Protein 2CRQ (pdb70)

CATH classification: 3.30.110.10

Foldseek 3Di:
DDDDDDDDDDDPADAEEEEDELVCDLVRVVVVLVVVLVQLVVFHKYKYKYAYDPVGVDDLVSSQVSVVSSCVVVVQFKDFDARFAAPPNRRMTITIIHGDPPVPHDDDDDDD

Radius of gyration: 15.69 Å; Cα contacts (8 Å, |Δi|>4): 147; chains: 1; bounding box: 50×26×25 Å

Secondary structure (DSSP, 8-state):
------------S-EEEEEEETT--HHHHHHHHHHHHHHHHTT-EEEEEEE--TT-S--HHHHHHHHHHHHTTSTTT-EEEEEEEEEGGGTEEEEEEE--SSS---SSS---

Solvent-accessible surface area: 8355 Å² total; per-residue (Å²): 137,122,123,82,112,128,42,142,172,104,28,95,143,91,90,66,121,26,93,16,44,13,118,30,37,124,172,87,5,83,83,67,5,125,91,0,48,96,48,0,87,115,111,24,90,0,61,0,20,0,102,70,175,194,129,29,167,99,77,83,135,54,12,85,87,15,1,63,66,0,29,131,65,0,75,63,24,1,44,4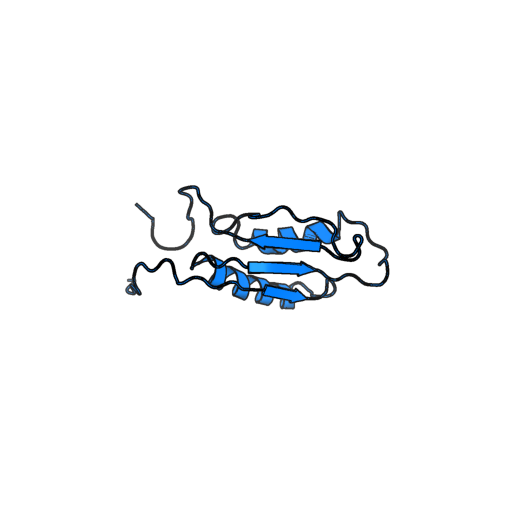0,37,52,187,33,98,60,36,203,84,19,71,5,6,42,0,17,0,112,40,32,107,148,178,96,92,176,84,68,123,120,76,122

Nearest PDB structures (foldseek):
  2crq-assembly1_A  TM=8.290E-01  e=6.071E-18  Mus musculus
  7po1-assembly1_8  TM=8.973E-01  e=2.754E-13  Homo sapiens
  6nf8-assembly1_z  TM=8.568E-01  e=4.226E-12  Homo sapiens
  5lmr-assembly1_X  TM=8.360E-01  e=3.839E-06  Thermus thermophilus HB8
  2m71-assembly1_A  TM=8.331E-01  e=3.235E-05  Campylobacter jejuni

InterPro domains:
  IPR001288 Translation initiation factor 3 [PTHR10938] (18-269)
  IPR001288 Translation initiation factor 3 [TIGR00168] (77-234)
  IPR019814 Translation initiation factor 3, N-terminal [PF05198] (76-143)
  IPR019815 Translation initiation factor 3, C-terminal [PF00707] (155-234)
  IPR036787 Translation initiation factor 3 (IF-3), N-terminal domain superfamily [G3DSA:3.10.20.80] (74-149)
  IPR036787 Translation initiation factor 3 (IF-3), N-terminal domain superfamily [SSF54364] (76-145)
  IPR036788 Translation initiation factor 3 (IF-3), C-terminal domain superfamily [G3DSA:3.30.110.10] (154-239)
  IPR036788 Translation initiation factor 3 (IF-3), C-terminal domain superfamily [SSF55200] (153-237)

Sequence (112 aa):
GSSGSSGPKTGPTMTKELVFSSNIGQHDLDTKSKQIQQWIEKKYHVQVTIKRRKDAEQSEEETEEIFNQILQTMPDIATFSSRPKAIRGGTASMCVFRHLSKKEEKSGPSSGGSSGSSGPKTGPTMTKELVFSSNIGQHDLDTKSKQIQQWIEKKYHVQVTIKRRKDAEQSEEETEEIFNQILQTMPDIATFSSRPKAIRGGTASMCVFRHLSKKEEKSGPSSGGSSGSSGPKTGPTMTKELVFSSNIGQHDLDTKSKQIQQWIEKKYHVQVTIKRRKDAEQSEEETEEIFNQILQTMPDIATFSSRPKAIRGGTASMCVFRHLSKKEEKSGPSSGGSSGSSGPKTGPTMTKELVFSSNIGQHDLDTKSKQIQQWIEKKYHVQVTIKRRKDAEQSEEETEEIFNQILQTMPDIATFSSRPKAIRGGTASMCVFRHLSKKEEKSGPSSGGSSGSSGPKTGPTMTKELVFSSNIGQHDLDTKSKQIQQWIEKKYHVQVTIKRRKDAEQSEEETEEIFNQILQTMPDIATFSSRPKAIRGGTASMCVFRHLSKKEEKSGPSSGGSSGSSGPKTGPTMTKELVFSSNIGQHDLDTKSKQIQQWIEKKYHVQVTIKRRKDAEQSEEETEEIFNQILQTMPDIATFSSRPKAIRGGTASMCVFRHLSKKEEKSGPSSGGSSGSSGPKTGPTMTKELVFSSNIGQHDLDTKSKQIQQWIEKKYHVQVTIKRRKDAEQSEEETEEIFNQILQTMPDIATFSSRPKAIRGGTASMCVFRHLSKKEEKSGPSSGGSSGSSGPKTGPTMTKELVFSSNIGQHDLDTKSKQIQQWIEKKYHVQVTIKRRKDAEQSEEETEEIFNQILQTMPDIATFSSRPKAIRGGTASMCVFRHLSKKEEKSGPSSGGSSGSSGPKTGPTMTKELVFSSNIGQHDLDTKSKQIQQWIEKKYHVQVTIKRRKDAEQSEEETEEIFNQILQTMPDIATFSSRPKAIRGGTASMCVFRHLSKKEEKSGPSSGGSSGSSGPKTGPTMTKELVFSSNIGQHDLDTKSKQIQQWIEKKYHVQVTIKRRKDAEQSEEETEEIFNQILQTMPDIATFSSRPKAIRGGTASMCVFRHLSKKEEKSGPSSGGSSGSSGPKTGPTMTKELVFSSNIGQHDLDTKSKQIQQWIEKKYHVQVTIKRRKDAEQSEEETEEIFNQILQTMPDIATFSSRPKAIRGGTASMCVFRHLSKKEEKSGPSSGGSSGSSGPKTGPTMTKELVFSSNIGQHDLDTKSKQIQQWIEKKYHVQVTIKRRKDAEQSEEETEEIFNQILQTMPDIATFSSRPKAIRGGTASMCVFRHLSKKEEKSGPSSGGSSGSSGPKTGPTMTKELVFSSNIGQHDLDTKSKQIQQWIEKKYHVQVTIKRRKDAEQSEEETEEIFNQILQTMPDIATFSSRPKAIRGGTASMCVFRHLSKKEEKSGPSSGGSSGSSGPKTGPTMTKELVFSSNIGQHDLDTKSKQIQQWIEKKYHVQVTIKRRKDAEQSEEETEEIFNQILQTMPDIATFSSRPKAIRGGTASMCVFRHLSKKEEKSGPSSGGSSGSSGPKTGPTMTKELVFSSNIGQHDLDTKSKQIQQWIEKKYHVQVTIKRRKDAEQSEEETEEIFNQILQTMPDIATFSSRPKAIRGGTASMCVFRHLSKKEEKSGPSSGGSSGSSGPKTGPTMTKELVFSSNIGQHDLDTKSKQIQQWIEKKYHVQVTIKRRKDAEQSEEETEEIFNQILQTMPDIATFSSRPKAIRGGTASMCVFRHLSKKEEKSGPSSGGSSGSSGPKTGPTMTKELVFSSNIGQHDLDTKSKQIQQWIEKKYHVQVTIKRRKDAEQSEEETEEIFNQILQTMPDIATFSSRPKAIRGGTASMCVFRHLSKKEEKSGPSSGGSSGSSGPKTGPTMTKELVFSSNIGQHDLDTKSKQIQQWIEKKYHVQVTIKRRKDAEQSEEETEEIFNQILQTMPDIATFSSRPKAIRGGTASMCVFRHLSKKEEKSGPSSGGSSGSSGPKTGPTMTKELVFSSNIGQHDLDTKSKQIQQWIEKKYHVQVTIKRRKDAEQSEEETEEIFNQILQTMPDIATFSSRPKAIRGGTASMCVFRHLSKKEEKSGPSSGGSSGSSGPKTGPTMTKELVFSSNIGQHDLDTKSKQIQQWIEKKYHVQVTIKRRKDAEQSEEETEEIFNQILQTMPDIATFSSRPKAIRGGTASMCVFRHLSKKEEKSGPSSG

Structure (mmCIF, N/CA/C/O backbone):
data_2CRQ
#
_entry.id   2CRQ
#
loop_
_atom_site.group_PDB
_atom_site.id
_atom_site.type_symbol
_atom_site.label_atom_id
_atom_site.label_alt_id
_atom_site.label_comp_id
_atom_site.label_asym_id
_atom_site.label_entity_id
_atom_site.label_seq_id
_atom_site.pdbx_PDB_ins_code
_atom_site.Cartn_x
_atom_site.Cartn_y
_atom_site.Cartn_z
_atom_site.occupancy
_atom_site.B_iso_or_equiv
_atom_site.auth_seq_id
_atom_site.auth_comp_id
_atom_site.auth_asym_id
_atom_site.auth_atom_id
_atom_site.pdbx_PDB_model_num
ATOM 1 N N . GLY A 1 1 ? -27.622 -14.568 -10.289 1.00 0.00 1 GLY A N 1
ATOM 2 C CA . GLY A 1 1 ? -28.381 -13.587 -9.536 1.00 0.00 1 GLY A CA 1
ATOM 3 C C . GLY A 1 1 ? -27.586 -12.995 -8.389 1.00 0.00 1 GLY A C 1
ATOM 4 O O . GLY A 1 1 ? -26.844 -13.703 -7.709 1.00 0.00 1 GLY A O 1
ATOM 8 N N . SER A 1 2 ? -27.739 -11.692 -8.176 1.00 0.00 2 SER A N 1
ATOM 9 C CA . SER A 1 2 ? -27.025 -11.004 -7.107 1.00 0.00 2 SER A CA 1
ATOM 10 C C . SER A 1 2 ? -27.994 -10.235 -6.213 1.00 0.00 2 SER A C 1
ATOM 11 O O . SER A 1 2 ? -28.941 -9.615 -6.696 1.00 0.00 2 SER A O 1
ATOM 19 N N . SER A 1 3 ? -27.749 -10.281 -4.908 1.00 0.00 3 SER A N 1
ATOM 20 C CA . SER A 1 3 ? -28.601 -9.592 -3.945 1.00 0.00 3 SER A CA 1
ATOM 21 C C . SER A 1 3 ? -27.805 -9.189 -2.707 1.00 0.00 3 SER A C 1
ATOM 22 O O . SER A 1 3 ? -27.236 -10.034 -2.018 1.00 0.00 3 SER A O 1
ATOM 30 N N . GLY A 1 4 ? -27.771 -7.888 -2.432 1.00 0.00 4 GLY A N 1
ATOM 31 C CA . GLY A 1 4 ? -27.044 -7.393 -1.277 1.00 0.00 4 GLY A CA 1
ATOM 32 C C . GLY A 1 4 ? -26.827 -5.894 -1.328 1.00 0.00 4 GLY A C 1
ATOM 33 O O . GLY A 1 4 ? -26.045 -5.400 -2.139 1.00 0.00 4 GLY A O 1
ATOM 37 N N . SER A 1 5 ? -27.524 -5.168 -0.459 1.00 0.00 5 SER A N 1
ATOM 38 C CA . SER A 1 5 ? -27.408 -3.715 -0.412 1.00 0.00 5 SER A CA 1
ATOM 39 C C . SER A 1 5 ? -27.269 -3.228 1.028 1.00 0.00 5 SER A C 1
ATOM 40 O O . SER A 1 5 ? -28.263 -3.009 1.720 1.00 0.00 5 SER A O 1
ATOM 48 N N . SER A 1 6 ? -26.027 -3.060 1.472 1.00 0.00 6 SER A N 1
ATOM 49 C CA . SER A 1 6 ? -25.756 -2.603 2.829 1.00 0.00 6 SER A CA 1
ATOM 50 C C . SER A 1 6 ? -26.364 -1.225 3.070 1.00 0.00 6 SER A C 1
ATOM 51 O O . SER A 1 6 ? -27.149 -1.033 3.998 1.00 0.00 6 SER A O 1
ATOM 59 N N . GLY A 1 7 ? -25.994 -0.266 2.226 1.00 0.00 7 GLY A N 1
ATOM 60 C CA . GLY A 1 7 ? -26.511 1.083 2.362 1.00 0.00 7 GLY A CA 1
ATOM 61 C C . GLY A 1 7 ? -25.446 2.138 2.139 1.00 0.00 7 GLY A C 1
ATOM 62 O O . GLY A 1 7 ? -24.279 1.956 2.488 1.00 0.00 7 GLY A O 1
ATOM 66 N N . PRO A 1 8 ? -25.845 3.271 1.543 1.00 0.00 8 PRO A N 1
ATOM 67 C CA . PRO A 1 8 ? -24.930 4.381 1.260 1.00 0.00 8 PRO A CA 1
ATOM 68 C C . PRO A 1 8 ? -24.473 5.094 2.528 1.00 0.00 8 PRO A C 1
ATOM 69 O O . PRO A 1 8 ? -25.211 5.893 3.104 1.00 0.00 8 PRO A O 1
ATOM 80 N N . LYS A 1 9 ? -23.250 4.800 2.957 1.00 0.00 9 LYS A N 1
ATOM 81 C CA . LYS A 1 9 ? -22.693 5.414 4.157 1.00 0.00 9 LYS A CA 1
ATOM 82 C C . LYS A 1 9 ? -21.234 5.803 3.940 1.00 0.00 9 LYS A C 1
ATOM 83 O O . LYS A 1 9 ? -20.375 4.946 3.731 1.00 0.00 9 LYS A O 1
ATOM 102 N N . THR A 1 10 ? -20.959 7.103 3.994 1.00 0.00 10 THR A N 1
ATOM 103 C CA . THR A 1 10 ? -19.604 7.606 3.804 1.00 0.00 10 THR A CA 1
ATOM 104 C C . THR A 1 10 ? -18.702 7.207 4.966 1.00 0.00 10 THR A C 1
ATOM 105 O O . THR A 1 10 ? -17.488 7.080 4.808 1.00 0.00 10 THR A O 1
ATOM 116 N N . GLY A 1 11 ? -19.303 7.009 6.136 1.00 0.00 11 GLY A N 1
ATOM 117 C CA . GLY A 1 11 ? -18.538 6.626 7.308 1.00 0.00 11 GLY A CA 1
ATOM 118 C C . GLY A 1 11 ? -18.179 7.813 8.180 1.00 0.00 11 GLY A C 1
ATOM 119 O O . GLY A 1 11 ? -18.055 8.943 7.707 1.00 0.00 11 GLY A O 1
ATOM 123 N N . PRO A 1 12 ? -18.008 7.562 9.487 1.00 0.00 12 PRO A N 1
ATOM 124 C CA . PRO A 1 12 ? -17.661 8.606 10.455 1.00 0.00 12 PRO A CA 1
ATOM 125 C C . PRO A 1 12 ? -16.238 9.121 10.267 1.00 0.00 12 PRO A C 1
ATOM 126 O O . PRO A 1 12 ? -15.557 8.758 9.307 1.00 0.00 12 PRO A O 1
ATOM 137 N N . THR A 1 13 ? -15.793 9.967 11.190 1.00 0.00 13 THR A N 1
ATOM 138 C CA . THR A 1 13 ? -14.451 10.532 11.126 1.00 0.00 13 THR A CA 1
ATOM 139 C C . THR A 1 13 ? -13.440 9.627 11.821 1.00 0.00 13 THR A C 1
ATOM 140 O O . THR A 1 13 ? -13.183 9.771 13.016 1.00 0.00 13 THR A O 1
ATOM 151 N N . MET A 1 14 ? -12.868 8.696 11.065 1.00 0.00 14 MET A N 1
ATOM 152 C CA . MET A 1 14 ? -11.883 7.769 11.609 1.00 0.00 14 MET A CA 1
ATOM 153 C C . MET A 1 14 ? -10.698 7.616 10.661 1.00 0.00 14 MET A C 1
ATOM 154 O O . MET A 1 14 ? -10.835 7.779 9.448 1.00 0.00 14 MET A O 1
ATOM 168 N N . THR A 1 15 ? -9.534 7.302 11.221 1.00 0.00 15 THR A N 1
ATOM 169 C CA . THR A 1 15 ? -8.325 7.129 10.426 1.00 0.00 15 THR A CA 1
ATOM 170 C C . THR A 1 15 ? -7.629 5.815 10.762 1.00 0.00 15 THR A C 1
ATOM 171 O O . THR A 1 15 ? -7.586 5.402 11.921 1.00 0.00 15 THR A O 1
ATOM 182 N N . LYS A 1 16 ? -7.084 5.162 9.742 1.00 0.00 16 LYS A N 1
ATOM 183 C CA . LYS A 1 16 ? -6.387 3.895 9.928 1.00 0.00 16 LYS A CA 1
ATOM 184 C C . LYS A 1 16 ? -4.892 4.053 9.669 1.00 0.00 16 LYS A C 1
ATOM 185 O O . LYS A 1 16 ? -4.463 5.011 9.028 1.00 0.00 16 LYS A O 1
ATOM 204 N N . GLU A 1 17 ? -4.106 3.105 10.171 1.00 0.00 17 GLU A N 1
ATOM 205 C CA . GLU A 1 17 ? -2.659 3.140 9.992 1.00 0.00 17 GLU A CA 1
ATOM 206 C C . GLU A 1 17 ? -2.095 1.730 9.842 1.00 0.00 17 GLU A C 1
ATOM 207 O O . GLU A 1 17 ? -2.577 0.786 10.469 1.00 0.00 17 GLU A O 1
ATOM 219 N N . LEU A 1 18 ? -1.072 1.595 9.005 1.00 0.00 18 LEU A N 1
ATOM 220 C CA . LEU A 1 18 ? -0.441 0.301 8.771 1.00 0.00 18 LEU A CA 1
ATOM 221 C C . LEU A 1 18 ? 1.079 0.430 8.759 1.00 0.00 18 LEU A C 1
ATOM 222 O O . LEU A 1 18 ? 1.634 1.286 8.071 1.00 0.00 18 LEU A O 1
ATOM 238 N N . VAL A 1 19 ? 1.746 -0.428 9.524 1.00 0.00 19 VAL A N 1
ATOM 239 C CA . VAL A 1 19 ? 3.202 -0.413 9.599 1.00 0.00 19 VAL A CA 1
ATOM 240 C C . VAL A 1 19 ? 3.775 -1.818 9.448 1.00 0.00 19 VAL A C 1
ATOM 241 O O . VAL A 1 19 ? 3.326 -2.757 10.105 1.00 0.00 19 VAL A O 1
ATOM 254 N N . PHE A 1 20 ? 4.771 -1.954 8.578 1.00 0.00 20 PHE A N 1
ATOM 255 C CA . PHE A 1 20 ? 5.406 -3.245 8.340 1.00 0.00 20 PHE A CA 1
ATOM 256 C C . PHE A 1 20 ? 6.810 -3.063 7.770 1.00 0.00 20 PHE A C 1
ATOM 257 O O . PHE A 1 20 ? 7.216 -1.951 7.436 1.00 0.00 20 PHE A O 1
ATOM 274 N N . SER A 1 21 ? 7.546 -4.165 7.664 1.00 0.00 21 SER A N 1
ATOM 275 C CA . SER A 1 21 ? 8.906 -4.128 7.140 1.00 0.00 21 SER A CA 1
ATOM 276 C C . SER A 1 21 ? 8.927 -4.493 5.658 1.00 0.00 21 SER A C 1
ATOM 277 O O . SER A 1 21 ? 8.005 -5.132 5.152 1.00 0.00 21 SER A O 1
ATOM 285 N N . SER A 1 22 ? 9.986 -4.081 4.969 1.00 0.00 22 SER A N 1
ATOM 286 C CA . SER A 1 22 ? 10.127 -4.360 3.545 1.00 0.00 22 SER A CA 1
ATOM 287 C C . SER A 1 22 ? 10.311 -5.855 3.300 1.00 0.00 22 SER A C 1
ATOM 288 O O . SER A 1 22 ? 9.963 -6.368 2.238 1.00 0.00 22 SER A O 1
ATOM 296 N N . ASN A 1 23 ? 10.862 -6.547 4.292 1.00 0.00 23 ASN A N 1
ATOM 297 C CA . ASN A 1 23 ? 11.093 -7.983 4.185 1.00 0.00 23 ASN A CA 1
ATOM 298 C C . ASN A 1 23 ? 9.844 -8.700 3.681 1.00 0.00 23 ASN A C 1
ATOM 299 O O . ASN A 1 23 ? 9.934 -9.654 2.909 1.00 0.00 23 ASN A O 1
ATOM 310 N N . ILE A 1 24 ? 8.682 -8.232 4.123 1.00 0.00 24 ILE A N 1
ATOM 311 C CA . ILE A 1 24 ? 7.415 -8.827 3.715 1.00 0.00 24 ILE A CA 1
ATOM 312 C C . ILE A 1 24 ? 7.484 -9.336 2.279 1.00 0.00 24 ILE A C 1
ATOM 313 O O . ILE A 1 24 ? 7.945 -8.632 1.381 1.00 0.00 24 ILE A O 1
ATOM 329 N N . GLY A 1 25 ? 7.019 -10.564 2.069 1.00 0.00 25 GLY A N 1
ATOM 330 C CA . GLY A 1 25 ? 7.035 -11.146 0.740 1.00 0.00 25 GLY A CA 1
ATOM 331 C C . GLY A 1 25 ? 5.717 -10.969 0.014 1.00 0.00 25 GLY A C 1
ATOM 332 O O . GLY A 1 25 ? 4.814 -10.295 0.509 1.00 0.00 25 GLY A O 1
ATOM 336 N N . GLN A 1 26 ? 5.606 -11.575 -1.164 1.00 0.00 26 GLN A N 1
ATOM 337 C CA . GLN A 1 26 ? 4.388 -11.479 -1.960 1.00 0.00 26 GLN A CA 1
ATOM 338 C C . GLN A 1 26 ? 3.215 -12.141 -1.243 1.00 0.00 26 GLN A C 1
ATOM 339 O O . GLN A 1 26 ? 2.116 -11.588 -1.187 1.00 0.00 26 GLN A O 1
ATOM 353 N N . HIS A 1 27 ? 3.456 -13.328 -0.697 1.00 0.00 27 HIS A N 1
ATOM 354 C CA . HIS A 1 27 ? 2.420 -14.066 0.017 1.00 0.00 27 HIS A CA 1
ATOM 355 C C . HIS A 1 27 ? 1.834 -13.224 1.147 1.00 0.00 27 HIS A C 1
ATOM 356 O O . HIS A 1 27 ? 0.616 -13.107 1.279 1.00 0.00 27 HIS A O 1
ATOM 371 N N . ASP A 1 28 ? 2.709 -12.641 1.958 1.00 0.00 28 ASP A N 1
ATOM 372 C CA . ASP A 1 28 ? 2.279 -11.810 3.076 1.00 0.00 28 ASP A CA 1
ATOM 373 C C . ASP A 1 28 ? 1.679 -10.498 2.579 1.00 0.00 28 ASP A C 1
ATOM 374 O O . ASP A 1 28 ? 0.509 -10.205 2.828 1.00 0.00 28 ASP A O 1
ATOM 383 N N . LEU A 1 29 ? 2.487 -9.712 1.877 1.00 0.00 29 LEU A N 1
ATOM 384 C CA . LEU A 1 29 ? 2.036 -8.431 1.345 1.00 0.00 29 LEU A CA 1
ATOM 385 C C . LEU A 1 29 ? 0.638 -8.551 0.748 1.00 0.00 29 LEU A C 1
ATOM 386 O O . LEU A 1 29 ? -0.186 -7.647 0.885 1.00 0.00 29 LEU A O 1
ATOM 402 N N . ASP A 1 30 ? 0.378 -9.673 0.086 1.00 0.00 30 ASP A N 1
ATOM 403 C CA . ASP A 1 30 ? -0.922 -9.913 -0.530 1.00 0.00 30 ASP A CA 1
ATOM 404 C C . ASP A 1 30 ? -2.050 -9.659 0.465 1.00 0.00 30 ASP A C 1
ATOM 405 O O . ASP A 1 30 ? -3.070 -9.059 0.124 1.00 0.00 30 ASP A O 1
ATOM 414 N N . THR A 1 31 ? -1.861 -10.121 1.697 1.00 0.00 31 THR A N 1
ATOM 415 C CA . THR A 1 31 ? -2.863 -9.946 2.741 1.00 0.00 31 THR A CA 1
ATOM 416 C C . THR A 1 31 ? -2.928 -8.495 3.203 1.00 0.00 31 THR A C 1
ATOM 417 O O . THR A 1 31 ? -4.009 -7.918 3.321 1.00 0.00 31 THR A O 1
ATOM 428 N N . LYS A 1 32 ? -1.764 -7.908 3.462 1.00 0.00 32 LYS A N 1
ATOM 429 C CA . LYS A 1 32 ? -1.688 -6.523 3.910 1.00 0.00 32 LYS A CA 1
ATOM 430 C C . LYS A 1 32 ? -2.530 -5.616 3.018 1.00 0.00 32 LYS A C 1
ATOM 431 O O . LYS A 1 32 ? -3.293 -4.783 3.508 1.00 0.00 32 LYS A O 1
ATOM 450 N N . SER A 1 33 ? -2.388 -5.785 1.707 1.00 0.00 33 SER A N 1
ATOM 451 C CA . SER A 1 33 ? -3.134 -4.980 0.747 1.00 0.00 33 SER A CA 1
ATOM 452 C C . SER A 1 33 ? -4.636 -5.183 0.919 1.00 0.00 33 SER A C 1
ATOM 453 O O . SER A 1 33 ? -5.390 -4.224 1.082 1.00 0.00 33 SER A O 1
ATOM 461 N N . LYS A 1 34 ? -5.064 -6.440 0.881 1.00 0.00 34 LYS A N 1
ATOM 462 C CA . LYS A 1 34 ? -6.476 -6.773 1.033 1.00 0.00 34 LYS A CA 1
ATOM 463 C C . LYS A 1 34 ? -7.110 -5.954 2.152 1.00 0.00 34 LYS A C 1
ATOM 464 O O . LYS A 1 34 ? -8.185 -5.380 1.980 1.00 0.00 34 LYS A O 1
ATOM 483 N N . GLN A 1 35 ? -6.437 -5.905 3.298 1.00 0.00 35 GLN A N 1
ATOM 484 C CA . GLN A 1 35 ? -6.936 -5.155 4.444 1.00 0.00 35 GLN A CA 1
ATOM 485 C C . GLN A 1 35 ? -7.127 -3.683 4.092 1.00 0.00 35 GLN A C 1
ATOM 486 O O . GLN A 1 35 ? -8.195 -3.114 4.319 1.00 0.00 35 GLN A O 1
ATOM 500 N N . ILE A 1 36 ? -6.085 -3.074 3.536 1.00 0.00 36 ILE A N 1
ATOM 501 C CA . ILE A 1 36 ? -6.139 -1.669 3.151 1.00 0.00 36 ILE A CA 1
ATOM 502 C C . ILE A 1 36 ? -7.298 -1.404 2.196 1.00 0.00 36 ILE A C 1
ATOM 503 O O . ILE A 1 36 ? -8.071 -0.466 2.388 1.00 0.00 36 ILE A O 1
ATOM 519 N N . GLN A 1 37 ? -7.412 -2.239 1.168 1.00 0.00 37 GLN A N 1
ATOM 520 C CA . GLN A 1 37 ? -8.478 -2.095 0.183 1.00 0.00 37 GLN A CA 1
ATOM 521 C C . GLN A 1 37 ? -9.836 -1.963 0.865 1.00 0.00 37 GLN A C 1
ATOM 522 O O . GLN A 1 37 ? -10.563 -0.998 0.637 1.00 0.00 37 GLN A O 1
ATOM 536 N N . GLN A 1 38 ? -10.169 -2.940 1.703 1.00 0.00 38 GLN A N 1
ATOM 537 C CA . GLN A 1 38 ? -11.440 -2.933 2.417 1.00 0.00 38 GLN A CA 1
ATOM 538 C C . GLN A 1 38 ? -11.687 -1.579 3.074 1.00 0.00 38 GLN A C 1
ATOM 539 O O . GLN A 1 38 ? -12.811 -1.076 3.078 1.00 0.00 38 GLN A O 1
ATOM 553 N N . TRP A 1 39 ? -10.631 -0.994 3.627 1.00 0.00 39 TRP A N 1
ATOM 554 C CA . TRP A 1 39 ? -10.734 0.303 4.288 1.00 0.00 39 TRP A CA 1
ATOM 555 C C . TRP A 1 39 ? -11.066 1.400 3.283 1.00 0.00 39 TRP A C 1
ATOM 556 O O . TRP A 1 39 ? -12.095 2.068 3.396 1.00 0.00 39 TRP A O 1
ATOM 577 N N . ILE A 1 40 ? -10.190 1.582 2.301 1.00 0.00 40 ILE A N 1
ATOM 578 C CA . ILE A 1 40 ? -10.391 2.599 1.276 1.00 0.00 40 ILE A CA 1
ATOM 579 C C . ILE A 1 40 ? -11.844 2.633 0.814 1.00 0.00 40 ILE A C 1
ATOM 580 O O . ILE A 1 40 ? -12.394 3.700 0.545 1.00 0.00 40 ILE A O 1
ATOM 596 N N . GLU A 1 41 ? -12.460 1.458 0.727 1.00 0.00 41 GLU A N 1
ATOM 597 C CA . GLU A 1 41 ? -13.850 1.355 0.299 1.00 0.00 41 GLU A CA 1
ATOM 598 C C . GLU A 1 41 ? -14.715 2.395 1.005 1.00 0.00 41 GLU A C 1
ATOM 599 O O . GLU A 1 41 ? -15.449 3.148 0.363 1.00 0.00 41 GLU A O 1
ATOM 611 N N . LYS A 1 42 ? -14.625 2.431 2.330 1.00 0.00 42 LYS A N 1
ATOM 612 C CA . LYS A 1 42 ? -15.397 3.378 3.125 1.00 0.00 42 LYS A CA 1
ATOM 613 C C . LYS A 1 42 ? -14.679 4.720 3.223 1.00 0.00 42 LYS A C 1
ATOM 614 O O . LYS A 1 42 ? -14.814 5.438 4.214 1.00 0.00 42 LYS A O 1
ATOM 633 N N . LYS A 1 43 ? -13.915 5.054 2.188 1.00 0.00 43 LYS A N 1
ATOM 634 C CA . LYS A 1 43 ? -13.177 6.311 2.155 1.00 0.00 43 LYS A CA 1
ATOM 635 C C . LYS A 1 43 ? -12.362 6.497 3.431 1.00 0.00 43 LYS A C 1
ATOM 636 O O . LYS A 1 43 ? -12.319 7.589 3.998 1.00 0.00 43 LYS A O 1
ATOM 655 N N . TYR A 1 44 ? -11.717 5.425 3.876 1.00 0.00 44 TYR A N 1
ATOM 656 C CA . TYR A 1 44 ? -10.904 5.470 5.086 1.00 0.00 44 TYR A CA 1
ATOM 657 C C . TYR A 1 44 ? -9.462 5.846 4.760 1.00 0.00 44 TYR A C 1
ATOM 658 O O . TYR A 1 44 ? -8.812 5.205 3.933 1.00 0.00 44 TYR A O 1
ATOM 676 N N . HIS A 1 45 ? -8.967 6.891 5.416 1.00 0.00 45 HIS A N 1
ATOM 677 C CA . HIS A 1 45 ? -7.601 7.354 5.198 1.00 0.00 45 HIS A CA 1
ATOM 678 C C . HIS A 1 45 ? -6.595 6.399 5.836 1.00 0.00 45 HIS A C 1
ATOM 679 O O . HIS A 1 45 ? -6.381 6.427 7.048 1.00 0.00 45 HIS A O 1
ATOM 694 N N . VAL A 1 46 ? -5.982 5.556 5.012 1.00 0.00 46 VAL A N 1
ATOM 695 C CA . VAL A 1 46 ? -5.000 4.593 5.495 1.00 0.00 46 VAL A CA 1
ATOM 696 C C . VAL A 1 46 ? -3.581 5.125 5.326 1.00 0.00 46 VAL A C 1
ATOM 697 O O . VAL A 1 46 ? -3.171 5.487 4.224 1.00 0.00 46 VAL A O 1
ATOM 710 N N . GLN A 1 47 ? -2.835 5.167 6.426 1.00 0.00 47 GLN A N 1
ATOM 711 C CA . GLN A 1 47 ? -1.461 5.654 6.398 1.00 0.00 47 GLN A CA 1
ATOM 712 C C . GLN A 1 47 ? -0.472 4.494 6.430 1.00 0.00 47 GLN A C 1
ATOM 713 O O . GLN A 1 47 ? -0.366 3.782 7.428 1.00 0.00 47 GLN A O 1
ATOM 727 N N . VAL A 1 48 ? 0.252 4.310 5.330 1.00 0.00 48 VAL A N 1
ATOM 728 C CA . VAL A 1 48 ? 1.234 3.237 5.231 1.00 0.00 48 VAL A CA 1
ATOM 729 C C . VAL A 1 48 ? 2.640 3.750 5.523 1.00 0.00 48 VAL A C 1
ATOM 730 O O . VAL A 1 48 ? 2.986 4.879 5.174 1.00 0.00 48 VAL A O 1
ATOM 743 N N . THR A 1 49 ? 3.448 2.913 6.167 1.00 0.00 49 THR A N 1
ATOM 744 C CA . THR A 1 49 ? 4.816 3.282 6.506 1.00 0.00 49 THR A CA 1
ATOM 745 C C . THR A 1 49 ? 5.753 2.084 6.391 1.00 0.00 49 THR A C 1
ATOM 746 O O . THR A 1 49 ? 5.675 1.145 7.184 1.00 0.00 49 THR A O 1
ATOM 757 N N . ILE A 1 50 ? 6.637 2.124 5.401 1.00 0.00 50 ILE A N 1
ATOM 758 C CA . ILE A 1 50 ? 7.590 1.042 5.184 1.00 0.00 50 ILE A CA 1
ATOM 759 C C . ILE A 1 50 ? 8.868 1.266 5.986 1.00 0.00 50 ILE A C 1
ATOM 760 O O . ILE A 1 50 ? 9.433 2.360 5.982 1.00 0.00 50 ILE A O 1
ATOM 776 N N . LYS A 1 51 ? 9.321 0.222 6.671 1.00 0.00 51 LYS A N 1
ATOM 777 C CA . LYS A 1 51 ? 10.534 0.302 7.475 1.00 0.00 51 LYS A CA 1
ATOM 778 C C . LYS A 1 51 ? 11.673 -0.472 6.820 1.00 0.00 51 LYS A C 1
ATOM 779 O O . LYS A 1 51 ? 11.499 -1.616 6.401 1.00 0.00 51 LYS A O 1
ATOM 798 N N . ARG A 1 52 ? 12.840 0.160 6.735 1.00 0.00 52 ARG A N 1
ATOM 799 C CA . ARG A 1 52 ? 14.007 -0.470 6.130 1.00 0.00 52 ARG A CA 1
ATOM 800 C C . ARG A 1 52 ? 15.097 -0.709 7.172 1.00 0.00 52 ARG A C 1
ATOM 801 O O . ARG A 1 52 ? 15.138 -0.041 8.205 1.00 0.00 52 ARG A O 1
ATOM 822 N N . ARG A 1 53 ? 15.976 -1.666 6.893 1.00 0.00 53 ARG A N 1
ATOM 823 C CA . ARG A 1 53 ? 17.064 -1.994 7.806 1.00 0.00 53 ARG A CA 1
ATOM 824 C C . ARG A 1 53 ? 18.024 -0.817 7.953 1.00 0.00 53 ARG A C 1
ATOM 825 O O . ARG A 1 53 ? 17.841 0.229 7.330 1.00 0.00 53 ARG A O 1
ATOM 846 N N . LYS A 1 54 ? 19.046 -0.995 8.783 1.00 0.00 54 LYS A N 1
ATOM 847 C CA . LYS A 1 54 ? 20.036 0.051 9.013 1.00 0.00 54 LYS A CA 1
ATOM 848 C C . LYS A 1 54 ? 20.773 0.395 7.723 1.00 0.00 54 LYS A C 1
ATOM 849 O O . LYS A 1 54 ? 21.843 -0.147 7.444 1.00 0.00 54 LYS A O 1
ATOM 868 N N . ASP A 1 55 ? 20.196 1.300 6.940 1.00 0.00 55 ASP A N 1
ATOM 869 C CA . ASP A 1 55 ? 20.799 1.718 5.680 1.00 0.00 55 ASP A CA 1
ATOM 870 C C . ASP A 1 55 ? 20.971 0.530 4.738 1.00 0.00 55 ASP A C 1
ATOM 871 O O . ASP A 1 55 ? 22.008 0.382 4.093 1.00 0.00 55 ASP A O 1
ATOM 880 N N . ALA A 1 56 ? 19.947 -0.314 4.666 1.00 0.00 56 ALA A N 1
ATOM 881 C CA . ALA A 1 56 ? 19.984 -1.488 3.803 1.00 0.00 56 ALA A CA 1
ATOM 882 C C . ALA A 1 56 ? 20.685 -1.178 2.485 1.00 0.00 56 ALA A C 1
ATOM 883 O O . ALA A 1 56 ? 20.753 -0.024 2.064 1.00 0.00 56 ALA A O 1
ATOM 890 N N . GLU A 1 57 ? 21.206 -2.217 1.839 1.00 0.00 57 GLU A N 1
ATOM 891 C CA . GLU A 1 57 ? 21.903 -2.054 0.569 1.00 0.00 57 GLU A CA 1
ATOM 892 C C . GLU A 1 57 ? 20.912 -1.843 -0.573 1.00 0.00 57 GLU A C 1
ATOM 893 O O . GLU A 1 57 ? 20.935 -2.566 -1.568 1.00 0.00 57 GLU A O 1
ATOM 905 N N . GLN A 1 58 ? 20.044 -0.849 -0.419 1.00 0.00 58 GLN A N 1
ATOM 906 C CA . GLN A 1 58 ? 19.044 -0.544 -1.436 1.00 0.00 58 GLN A CA 1
ATOM 907 C C . GLN A 1 58 ? 18.763 0.954 -1.491 1.00 0.00 58 GLN A C 1
ATOM 908 O O . GLN A 1 58 ? 18.830 1.646 -0.475 1.00 0.00 58 GLN A O 1
ATOM 922 N N . SER A 1 59 ? 18.447 1.448 -2.684 1.00 0.00 59 SER A N 1
ATOM 923 C CA . SER A 1 59 ? 18.159 2.865 -2.872 1.00 0.00 59 SER A CA 1
ATOM 924 C C . SER A 1 59 ? 16.673 3.149 -2.673 1.00 0.00 59 SER A C 1
ATOM 925 O O . SER A 1 59 ? 15.868 2.229 -2.535 1.00 0.00 59 SER A O 1
ATOM 933 N N . GLU A 1 60 ? 16.318 4.430 -2.659 1.00 0.00 60 GLU A N 1
ATOM 934 C CA . GLU A 1 60 ? 14.930 4.835 -2.476 1.00 0.00 60 GLU A CA 1
ATOM 935 C C . GLU A 1 60 ? 14.036 4.214 -3.546 1.00 0.00 60 GLU A C 1
ATOM 936 O O . GLU A 1 60 ? 12.925 3.770 -3.259 1.00 0.00 60 GLU A O 1
ATOM 948 N N . GLU A 1 61 ? 14.531 4.189 -4.780 1.00 0.00 61 GLU A N 1
ATOM 949 C CA . GLU A 1 61 ? 13.776 3.624 -5.893 1.00 0.00 61 GLU A CA 1
ATOM 950 C C . GLU A 1 61 ? 13.194 2.264 -5.520 1.00 0.00 61 GLU A C 1
ATOM 951 O O . GLU A 1 61 ? 12.095 1.910 -5.947 1.00 0.00 61 GLU A O 1
ATOM 963 N N . GLU A 1 62 ? 13.939 1.506 -4.722 1.00 0.00 62 GLU A N 1
ATOM 964 C CA . GLU A 1 62 ? 13.497 0.184 -4.293 1.00 0.00 62 GLU A CA 1
ATOM 965 C C . GLU A 1 62 ? 12.354 0.292 -3.287 1.00 0.00 62 GLU A C 1
ATOM 966 O O . GLU A 1 62 ? 11.384 -0.463 -3.348 1.00 0.00 62 GLU A O 1
ATOM 978 N N . THR A 1 63 ? 12.478 1.237 -2.360 1.00 0.00 63 THR A N 1
ATOM 979 C CA . THR A 1 63 ? 11.458 1.444 -1.339 1.00 0.00 63 THR A CA 1
ATOM 980 C C . THR A 1 63 ? 10.145 1.906 -1.959 1.00 0.00 63 THR A C 1
ATOM 981 O O . THR A 1 63 ? 9.076 1.727 -1.376 1.00 0.00 63 THR A O 1
ATOM 992 N N . GLU A 1 64 ? 10.232 2.499 -3.146 1.00 0.00 64 GLU A N 1
ATOM 993 C CA . GLU A 1 64 ? 9.049 2.986 -3.845 1.00 0.00 64 GLU A CA 1
ATOM 994 C C . GLU A 1 64 ? 8.247 1.827 -4.431 1.00 0.00 64 GLU A C 1
ATOM 995 O O . GLU A 1 64 ? 7.028 1.912 -4.572 1.00 0.00 64 GLU A O 1
ATOM 1007 N N . GLU A 1 65 ? 8.943 0.746 -4.770 1.00 0.00 65 GLU A N 1
ATOM 1008 C CA . GLU A 1 65 ? 8.296 -0.429 -5.342 1.00 0.00 65 GLU A CA 1
ATOM 1009 C C . GLU A 1 65 ? 7.132 -0.888 -4.469 1.00 0.00 65 GLU A C 1
ATOM 1010 O O . GLU A 1 65 ? 5.974 -0.843 -4.885 1.00 0.00 65 GLU A O 1
ATOM 1022 N N . ILE A 1 66 ? 7.448 -1.331 -3.257 1.00 0.00 66 ILE A N 1
ATOM 1023 C CA . ILE A 1 66 ? 6.430 -1.798 -2.325 1.00 0.00 66 ILE A CA 1
ATOM 1024 C C . ILE A 1 66 ? 5.145 -0.989 -2.464 1.00 0.00 66 ILE A C 1
ATOM 1025 O O . ILE A 1 66 ? 4.065 -1.547 -2.662 1.00 0.00 66 ILE A O 1
ATOM 1041 N N . PHE A 1 67 ? 5.268 0.330 -2.361 1.00 0.00 67 PHE A N 1
ATOM 1042 C CA . PHE A 1 67 ? 4.117 1.217 -2.476 1.00 0.00 67 PHE A CA 1
ATOM 1043 C C . PHE A 1 67 ? 3.267 0.851 -3.690 1.00 0.00 67 PHE A C 1
ATOM 1044 O O . PHE A 1 67 ? 2.085 0.538 -3.561 1.00 0.00 67 PHE A O 1
ATOM 1061 N N . ASN A 1 68 ? 3.881 0.893 -4.868 1.00 0.00 68 ASN A N 1
ATOM 1062 C CA . ASN A 1 68 ? 3.181 0.567 -6.106 1.00 0.00 68 ASN A CA 1
ATOM 1063 C C . ASN A 1 68 ? 2.573 -0.830 -6.035 1.00 0.00 68 ASN A C 1
ATOM 1064 O O . ASN A 1 68 ? 1.430 -1.041 -6.438 1.00 0.00 68 ASN A O 1
ATOM 1075 N N . GLN A 1 69 ? 3.346 -1.781 -5.520 1.00 0.00 69 GLN A N 1
ATOM 1076 C CA . GLN A 1 69 ? 2.883 -3.158 -5.396 1.00 0.00 69 GLN A CA 1
ATOM 1077 C C . GLN A 1 69 ? 1.521 -3.215 -4.713 1.00 0.00 69 GLN A C 1
ATOM 1078 O O . GLN A 1 69 ? 0.720 -4.111 -4.980 1.00 0.00 69 GLN A O 1
ATOM 1092 N N . ILE A 1 70 ? 1.266 -2.254 -3.831 1.00 0.00 70 ILE A N 1
ATOM 1093 C CA . ILE A 1 70 ? 0.001 -2.196 -3.111 1.00 0.00 70 ILE A CA 1
ATOM 1094 C C . ILE A 1 70 ? -1.074 -1.505 -3.943 1.00 0.00 70 ILE A C 1
ATOM 1095 O O . ILE A 1 70 ? -2.196 -2.000 -4.064 1.00 0.00 70 ILE A O 1
ATOM 1111 N N . LEU A 1 71 ? -0.725 -0.358 -4.516 1.00 0.00 71 LEU A N 1
ATOM 1112 C CA . LEU A 1 71 ? -1.659 0.401 -5.340 1.00 0.00 71 LEU A CA 1
ATOM 1113 C C . LEU A 1 71 ? -2.014 -0.366 -6.609 1.00 0.00 71 LEU A C 1
ATOM 1114 O O . LEU A 1 71 ? -3.018 -0.078 -7.259 1.00 0.00 71 LEU A O 1
ATOM 1130 N N . GLN A 1 72 ? -1.184 -1.345 -6.954 1.00 0.00 72 GLN A N 1
ATOM 1131 C CA . GLN A 1 72 ? -1.412 -2.155 -8.145 1.00 0.00 72 GLN A CA 1
ATOM 1132 C C . GLN A 1 72 ? -2.630 -3.055 -7.967 1.00 0.00 72 GLN A C 1
ATOM 1133 O O . GLN A 1 72 ? -3.104 -3.674 -8.921 1.00 0.00 72 GLN A O 1
ATOM 1147 N N . THR A 1 73 ? -3.135 -3.123 -6.739 1.00 0.00 73 THR A N 1
ATOM 1148 C CA . THR A 1 73 ? -4.297 -3.948 -6.435 1.00 0.00 73 THR A CA 1
ATOM 1149 C C . THR A 1 73 ? -5.573 -3.115 -6.413 1.00 0.00 73 THR A C 1
ATOM 1150 O O . THR A 1 73 ? -6.665 -3.628 -6.654 1.00 0.00 73 THR A O 1
ATOM 1161 N N . MET A 1 74 ? -5.427 -1.825 -6.125 1.00 0.00 74 MET A N 1
ATOM 1162 C CA . MET A 1 74 ? -6.569 -0.920 -6.075 1.00 0.00 74 MET A CA 1
ATOM 1163 C C . MET A 1 74 ? -6.332 0.304 -6.953 1.00 0.00 74 MET A C 1
ATOM 1164 O O . MET A 1 74 ? -6.594 1.441 -6.560 1.00 0.00 74 MET A O 1
ATOM 1178 N N . PRO A 1 75 ? -5.822 0.069 -8.172 1.00 0.00 75 PRO A N 1
ATOM 1179 C CA . PRO A 1 75 ? -5.539 1.141 -9.131 1.00 0.00 75 PRO A CA 1
ATOM 1180 C C . PRO A 1 75 ? -6.810 1.781 -9.678 1.00 0.00 75 PRO A C 1
ATOM 1181 O O . PRO A 1 75 ? -6.773 2.874 -10.243 1.00 0.00 75 PRO A O 1
ATOM 1192 N N . ASP A 1 76 ? -7.934 1.093 -9.507 1.00 0.00 76 ASP A N 1
ATOM 1193 C CA . ASP A 1 76 ? -9.218 1.596 -9.982 1.00 0.00 76 ASP A CA 1
ATOM 1194 C C . ASP A 1 76 ? -10.164 1.859 -8.815 1.00 0.00 76 ASP A C 1
ATOM 1195 O O . ASP A 1 76 ? -11.329 2.205 -9.014 1.00 0.00 76 ASP A O 1
ATOM 1204 N N . ILE A 1 77 ? -9.656 1.692 -7.598 1.00 0.00 77 ILE A N 1
ATOM 1205 C CA . ILE A 1 77 ? -10.456 1.912 -6.400 1.00 0.00 77 ILE A CA 1
ATOM 1206 C C . ILE A 1 77 ? -9.764 2.879 -5.446 1.00 0.00 77 ILE A C 1
ATOM 1207 O O . ILE A 1 77 ? -10.403 3.482 -4.585 1.00 0.00 77 ILE A O 1
ATOM 1223 N N . ALA A 1 78 ? -8.453 3.024 -5.608 1.00 0.00 78 ALA A N 1
ATOM 1224 C CA . ALA A 1 78 ? -7.673 3.921 -4.764 1.00 0.00 78 ALA A CA 1
ATOM 1225 C C . ALA A 1 78 ? -6.559 4.594 -5.559 1.00 0.00 78 ALA A C 1
ATOM 1226 O O . ALA A 1 78 ? -6.227 4.166 -6.665 1.00 0.00 78 ALA A O 1
ATOM 1233 N N . THR A 1 79 ? -5.985 5.649 -4.989 1.00 0.00 79 THR A N 1
ATOM 1234 C CA . THR A 1 79 ? -4.910 6.381 -5.646 1.00 0.00 79 THR A CA 1
ATOM 1235 C C . THR A 1 79 ? -3.922 6.937 -4.627 1.00 0.00 79 THR A C 1
ATOM 1236 O O . THR A 1 79 ? -4.204 6.974 -3.429 1.00 0.00 79 THR A O 1
ATOM 1247 N N . PHE A 1 80 ? -2.762 7.371 -5.110 1.00 0.00 80 PHE A N 1
ATOM 1248 C CA . PHE A 1 80 ? -1.731 7.926 -4.241 1.00 0.00 80 PHE A CA 1
ATOM 1249 C C . PHE A 1 80 ? -2.203 9.228 -3.600 1.00 0.00 80 PHE A C 1
ATOM 1250 O O . PHE A 1 80 ? -1.794 10.315 -4.006 1.00 0.00 80 PHE A O 1
ATOM 1267 N N . SER A 1 81 ? -3.067 9.108 -2.597 1.00 0.00 81 SER A N 1
ATOM 1268 C CA . SER A 1 81 ? -3.598 10.275 -1.903 1.00 0.00 81 SER A CA 1
ATOM 1269 C C . SER A 1 81 ? -2.483 11.259 -1.562 1.00 0.00 81 SER A C 1
ATOM 1270 O O . SER A 1 81 ? -2.591 12.455 -1.832 1.00 0.00 81 SER A O 1
ATOM 1278 N N . SER A 1 82 ? -1.412 10.745 -0.965 1.00 0.00 82 SER A N 1
ATOM 1279 C CA . SER A 1 82 ? -0.277 11.578 -0.583 1.00 0.00 82 SER A CA 1
ATOM 1280 C C . SER A 1 82 ? 1.036 10.947 -1.034 1.00 0.00 82 SER A C 1
ATOM 1281 O O . SER A 1 82 ? 1.508 9.978 -0.439 1.00 0.00 82 SER A O 1
ATOM 1289 N N . ARG A 1 83 ? 1.621 11.504 -2.089 1.00 0.00 83 ARG A N 1
ATOM 1290 C CA . ARG A 1 83 ? 2.880 10.996 -2.622 1.00 0.00 83 ARG A CA 1
ATOM 1291 C C . ARG A 1 83 ? 3.828 10.601 -1.493 1.00 0.00 83 ARG A C 1
ATOM 1292 O O . ARG A 1 83 ? 3.972 11.307 -0.495 1.00 0.00 83 ARG A O 1
ATOM 1313 N N . PRO A 1 84 ? 4.490 9.446 -1.653 1.00 0.00 84 PRO A N 1
ATOM 1314 C CA . PRO A 1 84 ? 5.436 8.931 -0.659 1.00 0.00 84 PRO A CA 1
ATOM 1315 C C . PRO A 1 84 ? 6.711 9.765 -0.585 1.00 0.00 84 PRO A C 1
ATOM 1316 O O . PRO A 1 84 ? 7.242 10.198 -1.607 1.00 0.00 84 PRO A O 1
ATOM 1327 N N . LYS A 1 85 ? 7.197 9.987 0.632 1.00 0.00 85 LYS A N 1
ATOM 1328 C CA . LYS A 1 85 ? 8.411 10.768 0.840 1.00 0.00 85 LYS A CA 1
ATOM 1329 C C . LYS A 1 85 ? 9.322 10.094 1.861 1.00 0.00 85 LYS A C 1
ATOM 1330 O O . LYS A 1 85 ? 8.899 9.196 2.588 1.00 0.00 85 LYS A O 1
ATOM 1349 N N . ALA A 1 86 ? 10.575 10.536 1.911 1.00 0.00 86 ALA A N 1
ATOM 1350 C CA . ALA A 1 86 ? 11.544 9.978 2.846 1.00 0.00 86 ALA A CA 1
ATOM 1351 C C . ALA A 1 86 ? 11.353 10.554 4.245 1.00 0.00 86 ALA A C 1
ATOM 1352 O O . ALA A 1 86 ? 11.615 11.734 4.481 1.00 0.00 86 ALA A O 1
ATOM 1359 N N . ILE A 1 87 ? 10.894 9.715 5.167 1.00 0.00 87 ILE A N 1
ATOM 1360 C CA . ILE A 1 87 ? 10.668 10.142 6.543 1.00 0.00 87 ILE A CA 1
ATOM 1361 C C . ILE A 1 87 ? 11.702 9.533 7.484 1.00 0.00 87 ILE A C 1
ATOM 1362 O O . ILE A 1 87 ? 12.396 8.581 7.128 1.00 0.00 87 ILE A O 1
ATOM 1378 N N . ARG A 1 88 ? 11.798 10.089 8.688 1.00 0.00 88 ARG A N 1
ATOM 1379 C CA . ARG A 1 88 ? 12.746 9.601 9.681 1.00 0.00 88 ARG A CA 1
ATOM 1380 C C . ARG A 1 88 ? 14.176 9.682 9.154 1.00 0.00 88 ARG A C 1
ATOM 1381 O O . ARG A 1 88 ? 15.042 8.907 9.557 1.00 0.00 88 ARG A O 1
ATOM 1402 N N . GLY A 1 89 ? 14.415 10.627 8.250 1.00 0.00 89 GLY A N 1
ATOM 1403 C CA . GLY A 1 89 ? 15.740 10.792 7.682 1.00 0.00 89 GLY A CA 1
ATOM 1404 C C . GLY A 1 89 ? 15.930 9.988 6.411 1.00 0.00 89 GLY A C 1
ATOM 1405 O O . GLY A 1 89 ? 17.029 9.936 5.860 1.00 0.00 89 GLY A O 1
ATOM 1409 N N . GLY A 1 90 ? 14.856 9.358 5.944 1.00 0.00 90 GLY A N 1
ATOM 1410 C CA . GLY A 1 90 ? 14.932 8.560 4.735 1.00 0.00 90 GLY A CA 1
ATOM 1411 C C . GLY A 1 90 ? 14.932 7.071 5.022 1.00 0.00 90 GLY A C 1
ATOM 1412 O O . GLY A 1 90 ? 14.647 6.261 4.139 1.00 0.00 90 GLY A O 1
ATOM 1416 N N . THR A 1 91 ? 15.255 6.709 6.259 1.00 0.00 91 THR A N 1
ATOM 1417 C CA . THR A 1 91 ? 15.294 5.308 6.660 1.00 0.00 91 THR A CA 1
ATOM 1418 C C . THR A 1 91 ? 13.972 4.612 6.358 1.00 0.00 91 THR A C 1
ATOM 1419 O O . THR A 1 91 ? 13.918 3.390 6.228 1.00 0.00 91 THR A O 1
ATOM 1430 N N . ALA A 1 92 ? 12.906 5.399 6.248 1.00 0.00 92 ALA A N 1
ATOM 1431 C CA . ALA A 1 92 ? 11.584 4.859 5.959 1.00 0.00 92 ALA A CA 1
ATOM 1432 C C . ALA A 1 92 ? 10.772 5.823 5.101 1.00 0.00 92 ALA A C 1
ATOM 1433 O O . ALA A 1 92 ? 11.207 6.941 4.826 1.00 0.00 92 ALA A O 1
ATOM 1440 N N . SER A 1 93 ? 9.590 5.383 4.681 1.00 0.00 93 SER A N 1
ATOM 1441 C CA . SER A 1 93 ? 8.719 6.207 3.851 1.00 0.00 93 SER A CA 1
ATOM 1442 C C . SER A 1 93 ? 7.275 6.133 4.339 1.00 0.00 93 SER A C 1
ATOM 1443 O O . SER A 1 93 ? 6.822 5.093 4.815 1.00 0.00 93 SER A O 1
ATOM 1451 N N . MET A 1 94 ? 6.558 7.245 4.215 1.00 0.00 94 MET A N 1
ATOM 1452 C CA . MET A 1 94 ? 5.165 7.307 4.642 1.00 0.00 94 MET A CA 1
ATOM 1453 C C . MET A 1 94 ? 4.269 7.790 3.506 1.00 0.00 94 MET A C 1
ATOM 1454 O O . MET A 1 94 ? 4.662 8.650 2.716 1.00 0.00 94 MET A O 1
ATOM 1468 N N . CYS A 1 95 ? 3.066 7.232 3.429 1.00 0.00 95 CYS A N 1
ATOM 1469 C CA . CYS A 1 95 ? 2.115 7.606 2.388 1.00 0.00 95 CYS A CA 1
ATOM 1470 C C . CYS A 1 95 ? 0.688 7.270 2.809 1.00 0.00 95 CYS A C 1
ATOM 1471 O O . CYS A 1 95 ? 0.469 6.597 3.816 1.00 0.00 95 CYS A O 1
ATOM 1479 N N . VAL A 1 96 ? -0.280 7.744 2.032 1.00 0.00 96 VAL A N 1
ATOM 1480 C CA . VAL A 1 96 ? -1.687 7.495 2.325 1.00 0.00 96 VAL A CA 1
ATOM 1481 C C . VAL A 1 96 ? -2.450 7.108 1.063 1.00 0.00 96 VAL A C 1
ATOM 1482 O O . VAL A 1 96 ? -2.067 7.480 -0.046 1.00 0.00 96 VAL A O 1
ATOM 1495 N N . PHE A 1 97 ? -3.532 6.357 1.240 1.00 0.00 97 PHE A N 1
ATOM 1496 C CA . PHE A 1 97 ? -4.350 5.918 0.115 1.00 0.00 97 PHE A CA 1
ATOM 1497 C C . PHE A 1 97 ? -5.784 6.419 0.258 1.00 0.00 97 PHE A C 1
ATOM 1498 O O . PHE A 1 97 ? -6.387 6.314 1.326 1.00 0.00 97 PHE A O 1
ATOM 1515 N N . ARG A 1 98 ? -6.325 6.965 -0.827 1.00 0.00 98 ARG A N 1
ATOM 1516 C CA . ARG A 1 98 ? -7.687 7.484 -0.823 1.00 0.00 98 ARG A CA 1
ATOM 1517 C C . ARG A 1 98 ? -8.475 6.952 -2.017 1.00 0.00 98 ARG A C 1
ATOM 1518 O O . ARG A 1 98 ? -7.948 6.199 -2.836 1.00 0.00 98 ARG A O 1
ATOM 1539 N N . HIS A 1 99 ? -9.741 7.348 -2.108 1.00 0.00 99 HIS A N 1
ATOM 1540 C CA . HIS A 1 99 ? -10.602 6.911 -3.201 1.00 0.00 99 HIS A CA 1
ATOM 1541 C C . HIS A 1 99 ? -10.450 7.826 -4.412 1.00 0.00 99 HIS A C 1
ATOM 1542 O O . HIS A 1 99 ? -10.128 9.007 -4.274 1.00 0.00 99 HIS A O 1
ATOM 1557 N N . LEU A 1 100 ? -10.682 7.274 -5.597 1.00 0.00 100 LEU A N 1
ATOM 1558 C CA . LEU A 1 100 ? -10.570 8.041 -6.833 1.00 0.00 100 LEU A CA 1
ATOM 1559 C C . LEU A 1 100 ? -11.649 9.117 -6.906 1.00 0.00 100 LEU A C 1
ATOM 1560 O O . LEU A 1 100 ? -12.809 8.828 -7.201 1.00 0.00 100 LEU A O 1
ATOM 1576 N N . SER A 1 101 ? -11.259 10.359 -6.638 1.00 0.00 101 SER A N 1
ATOM 1577 C CA . SER A 1 101 ? -12.193 11.478 -6.671 1.00 0.00 101 SER A CA 1
ATOM 1578 C C . SER A 1 101 ? -12.938 11.523 -8.002 1.00 0.00 101 SER A C 1
ATOM 1579 O O . SER A 1 101 ? -14.004 12.129 -8.109 1.00 0.00 101 SER A O 1
ATOM 1587 N N . LYS A 1 102 ? -12.369 10.878 -9.014 1.00 0.00 102 LYS A N 1
ATOM 1588 C CA . LYS A 1 102 ? -12.977 10.842 -10.339 1.00 0.00 102 LYS A CA 1
ATOM 1589 C C . LYS A 1 102 ? -13.999 9.715 -10.438 1.00 0.00 102 LYS A C 1
ATOM 1590 O O . LYS A 1 102 ? -13.923 8.727 -9.706 1.00 0.00 102 LYS A O 1
ATOM 1609 N N . LYS A 1 103 ? -14.955 9.867 -11.348 1.00 0.00 103 LYS A N 1
ATOM 1610 C CA . LYS A 1 103 ? -15.991 8.860 -11.545 1.00 0.00 103 LYS A CA 1
ATOM 1611 C C . LYS A 1 103 ? -15.425 7.625 -12.239 1.00 0.00 103 LYS A C 1
ATOM 1612 O O . LYS A 1 103 ? -15.802 7.308 -13.366 1.00 0.00 103 LYS A O 1
ATOM 1631 N N . GLU A 1 104 ? -14.519 6.932 -11.556 1.00 0.00 104 GLU A N 1
ATOM 1632 C CA . GLU A 1 104 ? -13.903 5.731 -12.108 1.00 0.00 104 GLU A CA 1
ATOM 1633 C C . GLU A 1 104 ? -13.931 4.590 -11.095 1.00 0.00 104 GLU A C 1
ATOM 1634 O O . GLU A 1 104 ? -13.116 4.543 -10.175 1.00 0.00 104 GLU A O 1
ATOM 1646 N N . GLU A 1 105 ? -14.878 3.673 -11.272 1.00 0.00 105 GLU A N 1
ATOM 1647 C CA . GLU A 1 105 ? -15.014 2.533 -10.372 1.00 0.00 105 GLU A CA 1
ATOM 1648 C C . GLU A 1 105 ? -15.185 1.237 -11.159 1.00 0.00 105 GLU A C 1
ATOM 1649 O O . GLU A 1 105 ? -16.251 0.971 -11.715 1.00 0.00 105 GLU A O 1
ATOM 1661 N N . LYS A 1 106 ? -14.127 0.434 -11.202 1.00 0.00 106 LYS A N 1
ATOM 1662 C CA . LYS A 1 106 ? -14.158 -0.835 -11.919 1.00 0.00 106 LYS A CA 1
ATOM 1663 C C . LYS A 1 106 ? -14.392 -1.997 -10.959 1.00 0.00 106 LYS A C 1
ATOM 1664 O O . LYS A 1 106 ? -13.931 -3.114 -11.197 1.00 0.00 106 LYS A O 1
ATOM 1683 N N . SER A 1 107 ? -15.112 -1.727 -9.874 1.00 0.00 107 SER A N 1
ATOM 1684 C CA . SER A 1 107 ? -15.405 -2.750 -8.877 1.00 0.00 107 SER A CA 1
ATOM 1685 C C . SER A 1 107 ? -16.885 -2.740 -8.508 1.00 0.00 107 SER A C 1
ATOM 1686 O O . SER A 1 107 ? -17.425 -1.718 -8.088 1.00 0.00 107 SER A O 1
ATOM 1694 N N . GLY A 1 108 ? -17.536 -3.889 -8.668 1.00 0.00 108 GLY A N 1
ATOM 1695 C CA . GLY A 1 108 ? -18.948 -3.992 -8.348 1.00 0.00 108 GLY A CA 1
ATOM 1696 C C . GLY A 1 108 ? -19.830 -3.896 -9.577 1.00 0.00 108 GLY A C 1
ATOM 1697 O O . GLY A 1 108 ? -19.394 -4.143 -10.701 1.00 0.00 108 GLY A O 1
ATOM 1701 N N . PRO A 1 109 ? -21.103 -3.530 -9.369 1.00 0.00 109 PRO A N 1
ATOM 1702 C CA . PRO A 1 109 ? -22.076 -3.394 -10.457 1.00 0.00 109 PRO A CA 1
ATOM 1703 C C . PRO A 1 109 ? -21.776 -2.200 -11.357 1.00 0.00 109 PRO A C 1
ATOM 1704 O O . PRO A 1 109 ? -21.211 -1.201 -10.911 1.00 0.00 109 PRO A O 1
ATOM 1715 N N . SER A 1 110 ? -22.160 -2.309 -12.625 1.00 0.00 110 SER A N 1
ATOM 1716 C CA . SER A 1 110 ? -21.929 -1.239 -13.588 1.00 0.00 110 SER A CA 1
ATOM 1717 C C . SER A 1 110 ? -22.520 0.077 -13.090 1.00 0.00 110 SER A C 1
ATOM 1718 O O . SER A 1 110 ? -23.671 0.403 -13.381 1.00 0.00 110 SER A O 1
ATOM 1726 N N . SER A 1 111 ? -21.723 0.829 -12.337 1.00 0.00 111 SER A N 1
ATOM 1727 C CA . SER A 1 111 ? -22.167 2.108 -11.795 1.00 0.00 111 SER A CA 1
ATOM 1728 C C . SER A 1 111 ? -22.723 3.003 -12.899 1.00 0.00 111 SER A C 1
ATOM 1729 O O . SER A 1 111 ? -22.022 3.338 -13.853 1.00 0.00 111 SER A O 1
ATOM 1737 N N . GLY A 1 112 ? -23.988 3.387 -12.760 1.00 0.00 112 GLY A N 1
ATOM 1738 C CA . GLY A 1 112 ? -24.618 4.239 -13.752 1.00 0.00 112 GLY A CA 1
ATOM 1739 C C . GLY A 1 112 ? -25.785 5.022 -13.186 1.00 0.00 112 GLY A C 1
ATOM 1740 O O . GLY A 1 112 ? -26.824 4.450 -12.857 1.00 0.00 112 GLY A O 1
ATOM 1744 N N . GLY A 1 1 ? -19.680 -18.730 -9.864 1.00 0.00 1 GLY A N 2
ATOM 1745 C CA . GLY A 1 1 ? -19.275 -17.544 -9.133 1.00 0.00 1 GLY A CA 2
ATOM 1746 C C . GLY A 1 1 ? -20.170 -17.263 -7.942 1.00 0.00 1 GLY A C 2
ATOM 1747 O O . GLY A 1 1 ? -20.833 -18.164 -7.429 1.00 0.00 1 GLY A O 2
ATOM 1751 N N . SER A 1 2 ? -20.188 -16.010 -7.499 1.00 0.00 2 SER A N 2
ATOM 1752 C CA . SER A 1 2 ? -21.004 -15.614 -6.357 1.00 0.00 2 SER A CA 2
ATOM 1753 C C . SER A 1 2 ? -21.607 -14.229 -6.575 1.00 0.00 2 SER A C 2
ATOM 1754 O O . SER A 1 2 ? -21.320 -13.564 -7.570 1.00 0.00 2 SER A O 2
ATOM 1762 N N . SER A 1 3 ? -22.446 -13.802 -5.636 1.00 0.00 3 SER A N 2
ATOM 1763 C CA . SER A 1 3 ? -23.094 -12.499 -5.725 1.00 0.00 3 SER A CA 2
ATOM 1764 C C . SER A 1 3 ? -23.522 -12.009 -4.345 1.00 0.00 3 SER A C 2
ATOM 1765 O O . SER A 1 3 ? -23.966 -12.792 -3.507 1.00 0.00 3 SER A O 2
ATOM 1773 N N . GLY A 1 4 ? -23.385 -10.707 -4.117 1.00 0.00 4 GLY A N 2
ATOM 1774 C CA . GLY A 1 4 ? -23.761 -10.134 -2.838 1.00 0.00 4 GLY A CA 2
ATOM 1775 C C . GLY A 1 4 ? -24.217 -8.693 -2.960 1.00 0.00 4 GLY A C 2
ATOM 1776 O O . GLY A 1 4 ? -24.480 -8.209 -4.061 1.00 0.00 4 GLY A O 2
ATOM 1780 N N . SER A 1 5 ? -24.313 -8.007 -1.826 1.00 0.00 5 SER A N 2
ATOM 1781 C CA . SER A 1 5 ? -24.746 -6.614 -1.810 1.00 0.00 5 SER A CA 2
ATOM 1782 C C . SER A 1 5 ? -23.585 -5.688 -1.462 1.00 0.00 5 SER A C 2
ATOM 1783 O O . SER A 1 5 ? -22.498 -6.144 -1.107 1.00 0.00 5 SER A O 2
ATOM 1791 N N . SER A 1 6 ? -23.824 -4.385 -1.566 1.00 0.00 6 SER A N 2
ATOM 1792 C CA . SER A 1 6 ? -22.798 -3.393 -1.267 1.00 0.00 6 SER A CA 2
ATOM 1793 C C . SER A 1 6 ? -23.421 -2.020 -1.035 1.00 0.00 6 SER A C 2
ATOM 1794 O O . SER A 1 6 ? -24.371 -1.634 -1.714 1.00 0.00 6 SER A O 2
ATOM 1802 N N . GLY A 1 7 ? -22.877 -1.285 -0.069 1.00 0.00 7 GLY A N 2
ATOM 1803 C CA . GLY A 1 7 ? -23.391 0.037 0.237 1.00 0.00 7 GLY A CA 2
ATOM 1804 C C . GLY A 1 7 ? -22.757 0.633 1.478 1.00 0.00 7 GLY A C 2
ATOM 1805 O O . GLY A 1 7 ? -23.312 0.573 2.575 1.00 0.00 7 GLY A O 2
ATOM 1809 N N . PRO A 1 8 ? -21.564 1.224 1.311 1.00 0.00 8 PRO A N 2
ATOM 1810 C CA . PRO A 1 8 ? -20.826 1.844 2.416 1.00 0.00 8 PRO A CA 2
ATOM 1811 C C . PRO A 1 8 ? -21.497 3.118 2.918 1.00 0.00 8 PRO A C 2
ATOM 1812 O O . PRO A 1 8 ? -22.535 3.531 2.400 1.00 0.00 8 PRO A O 2
ATOM 1823 N N . LYS A 1 9 ? -20.898 3.738 3.928 1.00 0.00 9 LYS A N 2
ATOM 1824 C CA . LYS A 1 9 ? -21.435 4.967 4.499 1.00 0.00 9 LYS A CA 2
ATOM 1825 C C . LYS A 1 9 ? -20.348 5.750 5.228 1.00 0.00 9 LYS A C 2
ATOM 1826 O O . LYS A 1 9 ? -19.396 5.170 5.752 1.00 0.00 9 LYS A O 2
ATOM 1845 N N . THR A 1 10 ? -20.496 7.071 5.261 1.00 0.00 10 THR A N 2
ATOM 1846 C CA . THR A 1 10 ? -19.527 7.933 5.926 1.00 0.00 10 THR A CA 2
ATOM 1847 C C . THR A 1 10 ? -19.694 7.882 7.440 1.00 0.00 10 THR A C 2
ATOM 1848 O O . THR A 1 10 ? -20.703 8.336 7.978 1.00 0.00 10 THR A O 2
ATOM 1859 N N . GLY A 1 11 ? -18.697 7.326 8.123 1.00 0.00 11 GLY A N 2
ATOM 1860 C CA . GLY A 1 11 ? -18.754 7.227 9.570 1.00 0.00 11 GLY A CA 2
ATOM 1861 C C . GLY A 1 11 ? -18.025 8.364 10.258 1.00 0.00 11 GLY A C 2
ATOM 1862 O O . GLY A 1 11 ? -17.680 9.372 9.641 1.00 0.00 11 GLY A O 2
ATOM 1866 N N . PRO A 1 12 ? -17.782 8.210 11.567 1.00 0.00 12 PRO A N 2
ATOM 1867 C CA . PRO A 1 12 ? -17.088 9.222 12.369 1.00 0.00 12 PRO A CA 2
ATOM 1868 C C . PRO A 1 12 ? -15.610 9.335 12.008 1.00 0.00 12 PRO A C 2
ATOM 1869 O O . PRO A 1 12 ? -15.081 8.520 11.251 1.00 0.00 12 PRO A O 2
ATOM 1880 N N . THR A 1 13 ? -14.948 10.350 12.554 1.00 0.00 13 THR A N 2
ATOM 1881 C CA . THR A 1 13 ? -13.532 10.569 12.288 1.00 0.00 13 THR A CA 2
ATOM 1882 C C . THR A 1 13 ? -12.710 9.332 12.631 1.00 0.00 13 THR A C 2
ATOM 1883 O O . THR A 1 13 ? -12.219 9.192 13.751 1.00 0.00 13 THR A O 2
ATOM 1894 N N . MET A 1 14 ? -12.565 8.436 11.660 1.00 0.00 14 MET A N 2
ATOM 1895 C CA . MET A 1 14 ? -11.800 7.211 11.860 1.00 0.00 14 MET A CA 2
ATOM 1896 C C . MET A 1 14 ? -10.632 7.133 10.881 1.00 0.00 14 MET A C 2
ATOM 1897 O O . MET A 1 14 ? -10.790 7.395 9.688 1.00 0.00 14 MET A O 2
ATOM 1911 N N . THR A 1 15 ? -9.460 6.771 11.393 1.00 0.00 15 THR A N 2
ATOM 1912 C CA . THR A 1 15 ? -8.266 6.661 10.565 1.00 0.00 15 THR A CA 2
ATOM 1913 C C . THR A 1 15 ? -7.477 5.400 10.902 1.00 0.00 15 THR A C 2
ATOM 1914 O O . THR A 1 15 ? -7.348 5.030 12.070 1.00 0.00 15 THR A O 2
ATOM 1925 N N . LYS A 1 16 ? -6.951 4.744 9.874 1.00 0.00 16 LYS A N 2
ATOM 1926 C CA . LYS A 1 16 ? -6.173 3.525 10.061 1.00 0.00 16 LYS A CA 2
ATOM 1927 C C . LYS A 1 16 ? -4.706 3.758 9.713 1.00 0.00 16 LYS A C 2
ATOM 1928 O O . LYS A 1 16 ? -4.375 4.675 8.963 1.00 0.00 16 LYS A O 2
ATOM 1947 N N . GLU A 1 17 ? -3.832 2.920 10.263 1.00 0.00 17 GLU A N 2
ATOM 1948 C CA . GLU A 1 17 ? -2.401 3.036 10.010 1.00 0.00 17 GLU A CA 2
ATOM 1949 C C . GLU A 1 17 ? -1.772 1.661 9.803 1.00 0.00 17 GLU A C 2
ATOM 1950 O O . GLU A 1 17 ? -2.047 0.721 10.551 1.00 0.00 17 GLU A O 2
ATOM 1962 N N . LEU A 1 18 ? -0.928 1.550 8.783 1.00 0.00 18 LEU A N 2
ATOM 1963 C CA . LEU A 1 18 ? -0.260 0.290 8.477 1.00 0.00 18 LEU A CA 2
ATOM 1964 C C . LEU A 1 18 ? 1.255 0.465 8.469 1.00 0.00 18 LEU A C 2
ATOM 1965 O O . LEU A 1 18 ? 1.770 1.489 8.021 1.00 0.00 18 LEU A O 2
ATOM 1981 N N . VAL A 1 19 ? 1.965 -0.543 8.967 1.00 0.00 19 VAL A N 2
ATOM 1982 C CA . VAL A 1 19 ? 3.421 -0.502 9.014 1.00 0.00 19 VAL A CA 2
ATOM 1983 C C . VAL A 1 19 ? 4.019 -1.872 8.712 1.00 0.00 19 VAL A C 2
ATOM 1984 O O . VAL A 1 19 ? 3.517 -2.896 9.173 1.00 0.00 19 VAL A O 2
ATOM 1997 N N . PHE A 1 20 ? 5.097 -1.882 7.934 1.00 0.00 20 PHE A N 2
ATOM 1998 C CA . PHE A 1 20 ? 5.764 -3.126 7.569 1.00 0.00 20 PHE A CA 2
ATOM 1999 C C . PHE A 1 20 ? 7.073 -2.846 6.835 1.00 0.00 20 PHE A C 2
ATOM 2000 O O . PHE A 1 20 ? 7.145 -1.951 5.993 1.00 0.00 20 PHE A O 2
ATOM 2017 N N . SER A 1 21 ? 8.104 -3.618 7.162 1.00 0.00 21 SER A N 2
ATOM 2018 C CA . SER A 1 21 ? 9.412 -3.451 6.538 1.00 0.00 21 SER A CA 2
ATOM 2019 C C . SER A 1 21 ? 9.337 -3.725 5.039 1.00 0.00 21 SER A C 2
ATOM 2020 O O . SER A 1 21 ? 8.440 -4.425 4.568 1.00 0.00 21 SER A O 2
ATOM 2028 N N . SER A 1 22 ? 10.287 -3.168 4.294 1.00 0.00 22 SER A N 2
ATOM 2029 C CA . SER A 1 22 ? 10.328 -3.349 2.848 1.00 0.00 22 SER A CA 2
ATOM 2030 C C . SER A 1 22 ? 10.736 -4.775 2.489 1.00 0.00 22 SER A C 2
ATOM 2031 O O . SER A 1 22 ? 10.777 -5.144 1.317 1.00 0.00 22 SER A O 2
ATOM 2039 N N . ASN A 1 23 ? 11.037 -5.571 3.510 1.00 0.00 23 ASN A N 2
ATOM 2040 C CA . ASN A 1 23 ? 11.443 -6.957 3.304 1.00 0.00 23 ASN A CA 2
ATOM 2041 C C . ASN A 1 23 ? 10.290 -7.911 3.600 1.00 0.00 23 ASN A C 2
ATOM 2042 O O . ASN A 1 23 ? 10.497 -9.010 4.115 1.00 0.00 23 ASN A O 2
ATOM 2053 N N . ILE A 1 24 ? 9.076 -7.483 3.270 1.00 0.00 24 ILE A N 2
ATOM 2054 C CA . ILE A 1 24 ? 7.891 -8.300 3.499 1.00 0.00 24 ILE A CA 2
ATOM 2055 C C . ILE A 1 24 ? 7.702 -9.320 2.381 1.00 0.00 24 ILE A C 2
ATOM 2056 O O . ILE A 1 24 ? 7.807 -8.990 1.201 1.00 0.00 24 ILE A O 2
ATOM 2072 N N . GLY A 1 25 ? 7.421 -10.563 2.763 1.00 0.00 25 GLY A N 2
ATOM 2073 C CA . GLY A 1 25 ? 7.220 -11.612 1.781 1.00 0.00 25 GLY A CA 2
ATOM 2074 C C . GLY A 1 25 ? 6.053 -11.326 0.857 1.00 0.00 25 GLY A C 2
ATOM 2075 O O . GLY A 1 25 ? 5.202 -10.491 1.163 1.00 0.00 25 GLY A O 2
ATOM 2079 N N . GLN A 1 26 ? 6.014 -12.019 -0.277 1.00 0.00 26 GLN A N 2
ATOM 2080 C CA . GLN A 1 26 ? 4.944 -11.832 -1.249 1.00 0.00 26 GLN A CA 2
ATOM 2081 C C . GLN A 1 26 ? 3.618 -12.353 -0.706 1.00 0.00 26 GLN A C 2
ATOM 2082 O O . GLN A 1 26 ? 2.556 -11.799 -0.993 1.00 0.00 26 GLN A O 2
ATOM 2096 N N . HIS A 1 27 ? 3.685 -13.422 0.082 1.00 0.00 27 HIS A N 2
ATOM 2097 C CA . HIS A 1 27 ? 2.489 -14.018 0.666 1.00 0.00 27 HIS A CA 2
ATOM 2098 C C . HIS A 1 27 ? 1.913 -13.121 1.757 1.00 0.00 27 HIS A C 2
ATOM 2099 O O . HIS A 1 27 ? 0.700 -13.080 1.965 1.00 0.00 27 HIS A O 2
ATOM 2114 N N . ASP A 1 28 ? 2.790 -12.405 2.452 1.00 0.00 28 ASP A N 2
ATOM 2115 C CA . ASP A 1 28 ? 2.368 -11.508 3.522 1.00 0.00 28 ASP A CA 2
ATOM 2116 C C . ASP A 1 28 ? 1.886 -10.176 2.956 1.00 0.00 28 ASP A C 2
ATOM 2117 O O . ASP A 1 28 ? 0.806 -9.696 3.303 1.00 0.00 28 ASP A O 2
ATOM 2126 N N . LEU A 1 29 ? 2.694 -9.582 2.084 1.00 0.00 29 LEU A N 2
ATOM 2127 C CA . LEU A 1 29 ? 2.350 -8.304 1.470 1.00 0.00 29 LEU A CA 2
ATOM 2128 C C . LEU A 1 29 ? 0.973 -8.367 0.817 1.00 0.00 29 LEU A C 2
ATOM 2129 O O . LEU A 1 29 ? 0.168 -7.445 0.952 1.00 0.00 29 LEU A O 2
ATOM 2145 N N . ASP A 1 30 ? 0.709 -9.460 0.110 1.00 0.00 30 ASP A N 2
ATOM 2146 C CA . ASP A 1 30 ? -0.572 -9.644 -0.562 1.00 0.00 30 ASP A CA 2
ATOM 2147 C C . ASP A 1 30 ? -1.728 -9.257 0.355 1.00 0.00 30 ASP A C 2
ATOM 2148 O O . ASP A 1 30 ? -2.507 -8.355 0.044 1.00 0.00 30 ASP A O 2
ATOM 2157 N N . THR A 1 31 ? -1.835 -9.945 1.488 1.00 0.00 31 THR A N 2
ATOM 2158 C CA . THR A 1 31 ? -2.896 -9.675 2.449 1.00 0.00 31 THR A CA 2
ATOM 2159 C C . THR A 1 31 ? -2.944 -8.196 2.814 1.00 0.00 31 THR A C 2
ATOM 2160 O O . THR A 1 31 ? -4.004 -7.571 2.777 1.00 0.00 31 THR A O 2
ATOM 2171 N N . LYS A 1 32 ? -1.789 -7.641 3.167 1.00 0.00 32 LYS A N 2
ATOM 2172 C CA . LYS A 1 32 ? -1.698 -6.233 3.537 1.00 0.00 32 LYS A CA 2
ATOM 2173 C C . LYS A 1 32 ? -2.501 -5.364 2.574 1.00 0.00 32 LYS A C 2
ATOM 2174 O O . LYS A 1 32 ? -3.246 -4.480 2.996 1.00 0.00 32 LYS A O 2
ATOM 2193 N N . SER A 1 33 ? -2.346 -5.624 1.280 1.00 0.00 33 SER A N 2
ATOM 2194 C CA . SER A 1 33 ? -3.056 -4.863 0.258 1.00 0.00 33 SER A CA 2
ATOM 2195 C C . SER A 1 33 ? -4.564 -5.040 0.399 1.00 0.00 33 SER A C 2
ATOM 2196 O O . SER A 1 33 ? -5.316 -4.065 0.428 1.00 0.00 33 SER A O 2
ATOM 2204 N N . LYS A 1 34 ? -5.002 -6.292 0.485 1.00 0.00 34 LYS A N 2
ATOM 2205 C CA . LYS A 1 34 ? -6.420 -6.599 0.624 1.00 0.00 34 LYS A CA 2
ATOM 2206 C C . LYS A 1 34 ? -7.041 -5.799 1.765 1.00 0.00 34 LYS A C 2
ATOM 2207 O O . LYS A 1 34 ? -8.099 -5.192 1.603 1.00 0.00 34 LYS A O 2
ATOM 2226 N N . GLN A 1 35 ? -6.375 -5.802 2.915 1.00 0.00 35 GLN A N 2
ATOM 2227 C CA . GLN A 1 35 ? -6.863 -5.075 4.081 1.00 0.00 35 GLN A CA 2
ATOM 2228 C C . GLN A 1 35 ? -7.054 -3.596 3.760 1.00 0.00 35 GLN A C 2
ATOM 2229 O O . GLN A 1 35 ? -8.119 -3.030 4.009 1.00 0.00 35 GLN A O 2
ATOM 2243 N N . ILE A 1 36 ? -6.017 -2.977 3.206 1.00 0.00 36 ILE A N 2
ATOM 2244 C CA . ILE A 1 36 ? -6.072 -1.565 2.851 1.00 0.00 36 ILE A CA 2
ATOM 2245 C C . ILE A 1 36 ? -7.265 -1.271 1.948 1.00 0.00 36 ILE A C 2
ATOM 2246 O O . ILE A 1 36 ? -8.008 -0.317 2.176 1.00 0.00 36 ILE A O 2
ATOM 2262 N N . GLN A 1 37 ? -7.443 -2.099 0.923 1.00 0.00 37 GLN A N 2
ATOM 2263 C CA . GLN A 1 37 ? -8.547 -1.928 -0.013 1.00 0.00 37 GLN A CA 2
ATOM 2264 C C . GLN A 1 37 ? -9.878 -1.838 0.725 1.00 0.00 37 GLN A C 2
ATOM 2265 O O . GLN A 1 37 ? -10.651 -0.904 0.516 1.00 0.00 37 GLN A O 2
ATOM 2279 N N . GLN A 1 38 ? -10.138 -2.815 1.587 1.00 0.00 38 GLN A N 2
ATOM 2280 C CA . GLN A 1 38 ? -11.377 -2.846 2.356 1.00 0.00 38 GLN A CA 2
ATOM 2281 C C . GLN A 1 38 ? -11.602 -1.522 3.079 1.00 0.00 38 GLN A C 2
ATOM 2282 O O . GLN A 1 38 ? -12.728 -1.030 3.156 1.00 0.00 38 GLN A O 2
ATOM 2296 N N . TRP A 1 39 ? -10.525 -0.952 3.607 1.00 0.00 39 TRP A N 2
ATOM 2297 C CA . TRP A 1 39 ? -10.606 0.315 4.325 1.00 0.00 39 TRP A CA 2
ATOM 2298 C C . TRP A 1 39 ? -10.958 1.456 3.377 1.00 0.00 39 TRP A C 2
ATOM 2299 O O . TRP A 1 39 ? -11.928 2.182 3.599 1.00 0.00 39 TRP A O 2
ATOM 2320 N N . ILE A 1 40 ? -10.166 1.609 2.321 1.00 0.00 40 ILE A N 2
ATOM 2321 C CA . ILE A 1 40 ? -10.397 2.661 1.340 1.00 0.00 40 ILE A CA 2
ATOM 2322 C C . ILE A 1 40 ? -11.864 2.719 0.930 1.00 0.00 40 ILE A C 2
ATOM 2323 O O . ILE A 1 40 ? -12.443 3.798 0.813 1.00 0.00 40 ILE A O 2
ATOM 2339 N N . GLU A 1 41 ? -12.460 1.550 0.717 1.00 0.00 41 GLU A N 2
ATOM 2340 C CA . GLU A 1 41 ? -13.861 1.469 0.322 1.00 0.00 41 GLU A CA 2
ATOM 2341 C C . GLU A 1 41 ? -14.711 2.450 1.124 1.00 0.00 41 GLU A C 2
ATOM 2342 O O . GLU A 1 41 ? -15.533 3.178 0.566 1.00 0.00 41 GLU A O 2
ATOM 2354 N N . LYS A 1 42 ? -14.507 2.465 2.437 1.00 0.00 42 LYS A N 2
ATOM 2355 C CA . LYS A 1 42 ? -15.252 3.356 3.317 1.00 0.00 42 LYS A CA 2
ATOM 2356 C C . LYS A 1 42 ? -14.545 4.701 3.455 1.00 0.00 42 LYS A C 2
ATOM 2357 O O . LYS A 1 42 ? -14.571 5.322 4.518 1.00 0.00 42 LYS A O 2
ATOM 2376 N N . LYS A 1 43 ? -13.914 5.146 2.374 1.00 0.00 43 LYS A N 2
ATOM 2377 C CA . LYS A 1 43 ? -13.202 6.418 2.372 1.00 0.00 43 LYS A CA 2
ATOM 2378 C C . LYS A 1 43 ? -12.372 6.579 3.642 1.00 0.00 43 LYS A C 2
ATOM 2379 O O . LYS A 1 43 ? -12.397 7.630 4.283 1.00 0.00 43 LYS A O 2
ATOM 2398 N N . TYR A 1 44 ? -11.637 5.532 3.999 1.00 0.00 44 TYR A N 2
ATOM 2399 C CA . TYR A 1 44 ? -10.800 5.557 5.192 1.00 0.00 44 TYR A CA 2
ATOM 2400 C C . TYR A 1 44 ? -9.359 5.914 4.840 1.00 0.00 44 TYR A C 2
ATOM 2401 O O . TYR A 1 44 ? -8.761 5.319 3.943 1.00 0.00 44 TYR A O 2
ATOM 2419 N N . HIS A 1 45 ? -8.806 6.889 5.554 1.00 0.00 45 HIS A N 2
ATOM 2420 C CA . HIS A 1 45 ? -7.434 7.326 5.319 1.00 0.00 45 HIS A CA 2
ATOM 2421 C C . HIS A 1 45 ? -6.439 6.313 5.876 1.00 0.00 45 HIS A C 2
ATOM 2422 O O . HIS A 1 45 ? -6.217 6.245 7.085 1.00 0.00 45 HIS A O 2
ATOM 2437 N N . VAL A 1 46 ? -5.842 5.526 4.986 1.00 0.00 46 VAL A N 2
ATOM 2438 C CA . VAL A 1 46 ? -4.870 4.517 5.388 1.00 0.00 46 VAL A CA 2
ATOM 2439 C C . VAL A 1 46 ? -3.445 5.044 5.258 1.00 0.00 46 VAL A C 2
ATOM 2440 O O . VAL A 1 46 ? -2.950 5.254 4.152 1.00 0.00 46 VAL A O 2
ATOM 2453 N N . GLN A 1 47 ? -2.792 5.254 6.396 1.00 0.00 47 GLN A N 2
ATOM 2454 C CA . GLN A 1 47 ? -1.423 5.757 6.410 1.00 0.00 47 GLN A CA 2
ATOM 2455 C C . GLN A 1 47 ? -0.422 4.608 6.475 1.00 0.00 47 GLN A C 2
ATOM 2456 O O . GLN A 1 47 ? -0.271 3.961 7.512 1.00 0.00 47 GLN A O 2
ATOM 2470 N N . VAL A 1 48 ? 0.260 4.359 5.362 1.00 0.00 48 VAL A N 2
ATOM 2471 C CA . VAL A 1 48 ? 1.248 3.289 5.293 1.00 0.00 48 VAL A CA 2
ATOM 2472 C C . VAL A 1 48 ? 2.649 3.815 5.584 1.00 0.00 48 VAL A C 2
ATOM 2473 O O . VAL A 1 48 ? 3.009 4.917 5.170 1.00 0.00 48 VAL A O 2
ATOM 2486 N N . THR A 1 49 ? 3.437 3.018 6.299 1.00 0.00 49 THR A N 2
ATOM 2487 C CA . THR A 1 49 ? 4.799 3.402 6.647 1.00 0.00 49 THR A CA 2
ATOM 2488 C C . THR A 1 49 ? 5.750 2.216 6.536 1.00 0.00 49 THR A C 2
ATOM 2489 O O . THR A 1 49 ? 5.566 1.196 7.200 1.00 0.00 49 THR A O 2
ATOM 2500 N N . ILE A 1 50 ? 6.768 2.357 5.693 1.00 0.00 50 ILE A N 2
ATOM 2501 C CA . ILE A 1 50 ? 7.749 1.297 5.497 1.00 0.00 50 ILE A CA 2
ATOM 2502 C C . ILE A 1 50 ? 9.052 1.612 6.225 1.00 0.00 50 ILE A C 2
ATOM 2503 O O . ILE A 1 50 ? 9.445 2.773 6.343 1.00 0.00 50 ILE A O 2
ATOM 2519 N N . LYS A 1 51 ? 9.718 0.570 6.711 1.00 0.00 51 LYS A N 2
ATOM 2520 C CA . LYS A 1 51 ? 10.979 0.734 7.425 1.00 0.00 51 LYS A CA 2
ATOM 2521 C C . LYS A 1 51 ? 12.094 -0.057 6.749 1.00 0.00 51 LYS A C 2
ATOM 2522 O O . LYS A 1 51 ? 11.907 -1.214 6.372 1.00 0.00 51 LYS A O 2
ATOM 2541 N N . ARG A 1 52 ? 13.254 0.575 6.598 1.00 0.00 52 ARG A N 2
ATOM 2542 C CA . ARG A 1 52 ? 14.399 -0.070 5.967 1.00 0.00 52 ARG A CA 2
ATOM 2543 C C . ARG A 1 52 ? 15.411 -0.527 7.014 1.00 0.00 52 ARG A C 2
ATOM 2544 O O . ARG A 1 52 ? 15.533 0.079 8.079 1.00 0.00 52 ARG A O 2
ATOM 2565 N N . ARG A 1 53 ? 16.133 -1.598 6.703 1.00 0.00 53 ARG A N 2
ATOM 2566 C CA . ARG A 1 53 ? 17.132 -2.137 7.618 1.00 0.00 53 ARG A CA 2
ATOM 2567 C C . ARG A 1 53 ? 18.361 -1.234 7.673 1.00 0.00 53 ARG A C 2
ATOM 2568 O O . ARG A 1 53 ? 18.862 -0.785 6.642 1.00 0.00 53 ARG A O 2
ATOM 2589 N N . LYS A 1 54 ? 18.842 -0.972 8.884 1.00 0.00 54 LYS A N 2
ATOM 2590 C CA . LYS A 1 54 ? 20.012 -0.124 9.076 1.00 0.00 54 LYS A CA 2
ATOM 2591 C C . LYS A 1 54 ? 21.117 -0.489 8.089 1.00 0.00 54 LYS A C 2
ATOM 2592 O O . LYS A 1 54 ? 21.757 0.387 7.507 1.00 0.00 54 LYS A O 2
ATOM 2611 N N . ASP A 1 55 ? 21.333 -1.787 7.904 1.00 0.00 55 ASP A N 2
ATOM 2612 C CA . ASP A 1 55 ? 22.358 -2.268 6.985 1.00 0.00 55 ASP A CA 2
ATOM 2613 C C . ASP A 1 55 ? 21.729 -2.993 5.800 1.00 0.00 55 ASP A C 2
ATOM 2614 O O . ASP A 1 55 ? 22.302 -3.942 5.265 1.00 0.00 55 ASP A O 2
ATOM 2623 N N . ALA A 1 56 ? 20.547 -2.540 5.395 1.00 0.00 56 ALA A N 2
ATOM 2624 C CA . ALA A 1 56 ? 19.840 -3.145 4.273 1.00 0.00 56 ALA A CA 2
ATOM 2625 C C . ALA A 1 56 ? 20.729 -3.210 3.036 1.00 0.00 56 ALA A C 2
ATOM 2626 O O . ALA A 1 56 ? 21.781 -2.574 2.982 1.00 0.00 56 ALA A O 2
ATOM 2633 N N . GLU A 1 57 ? 20.299 -3.984 2.044 1.00 0.00 57 GLU A N 2
ATOM 2634 C CA . GLU A 1 57 ? 21.058 -4.132 0.808 1.00 0.00 57 GLU A CA 2
ATOM 2635 C C . GLU A 1 57 ? 20.335 -3.462 -0.358 1.00 0.00 57 GLU A C 2
ATOM 2636 O O . GLU A 1 57 ? 20.968 -2.949 -1.280 1.00 0.00 57 GLU A O 2
ATOM 2648 N N . GLN A 1 58 ? 19.007 -3.472 -0.308 1.00 0.00 58 GLN A N 2
ATOM 2649 C CA . GLN A 1 58 ? 18.199 -2.867 -1.360 1.00 0.00 58 GLN A CA 2
ATOM 2650 C C . GLN A 1 58 ? 18.306 -1.346 -1.321 1.00 0.00 58 GLN A C 2
ATOM 2651 O O . GLN A 1 58 ? 18.638 -0.763 -0.289 1.00 0.00 58 GLN A O 2
ATOM 2665 N N . SER A 1 59 ? 18.022 -0.709 -2.453 1.00 0.00 59 SER A N 2
ATOM 2666 C CA . SER A 1 59 ? 18.090 0.744 -2.549 1.00 0.00 59 SER A CA 2
ATOM 2667 C C . SER A 1 59 ? 16.733 1.373 -2.248 1.00 0.00 59 SER A C 2
ATOM 2668 O O . SER A 1 59 ? 15.697 0.717 -2.351 1.00 0.00 59 SER A O 2
ATOM 2676 N N . GLU A 1 60 ? 16.749 2.649 -1.875 1.00 0.00 60 GLU A N 2
ATOM 2677 C CA . GLU A 1 60 ? 15.520 3.366 -1.558 1.00 0.00 60 GLU A CA 2
ATOM 2678 C C . GLU A 1 60 ? 14.460 3.130 -2.630 1.00 0.00 60 GLU A C 2
ATOM 2679 O O . GLU A 1 60 ? 13.290 2.904 -2.321 1.00 0.00 60 GLU A O 2
ATOM 2691 N N . GLU A 1 61 ? 14.879 3.184 -3.890 1.00 0.00 61 GLU A N 2
ATOM 2692 C CA . GLU A 1 61 ? 13.965 2.978 -5.008 1.00 0.00 61 GLU A CA 2
ATOM 2693 C C . GLU A 1 61 ? 12.947 1.888 -4.684 1.00 0.00 61 GLU A C 2
ATOM 2694 O O . GLU A 1 61 ? 11.739 2.104 -4.783 1.00 0.00 61 GLU A O 2
ATOM 2706 N N . GLU A 1 62 ? 13.444 0.718 -4.297 1.00 0.00 62 GLU A N 2
ATOM 2707 C CA . GLU A 1 62 ? 12.578 -0.406 -3.959 1.00 0.00 62 GLU A CA 2
ATOM 2708 C C . GLU A 1 62 ? 11.456 0.034 -3.023 1.00 0.00 62 GLU A C 2
ATOM 2709 O O . GLU A 1 62 ? 10.276 -0.168 -3.310 1.00 0.00 62 GLU A O 2
ATOM 2721 N N . THR A 1 63 ? 11.834 0.637 -1.899 1.00 0.00 63 THR A N 2
ATOM 2722 C CA . THR A 1 63 ? 10.862 1.104 -0.919 1.00 0.00 63 THR A CA 2
ATOM 2723 C C . THR A 1 63 ? 9.650 1.729 -1.600 1.00 0.00 63 THR A C 2
ATOM 2724 O O . THR A 1 63 ? 8.515 1.317 -1.368 1.00 0.00 63 THR A O 2
ATOM 2735 N N . GLU A 1 64 ? 9.900 2.727 -2.443 1.00 0.00 64 GLU A N 2
ATOM 2736 C CA . GLU A 1 64 ? 8.828 3.408 -3.158 1.00 0.00 64 GLU A CA 2
ATOM 2737 C C . GLU A 1 64 ? 7.977 2.413 -3.942 1.00 0.00 64 GLU A C 2
ATOM 2738 O O . GLU A 1 64 ? 6.757 2.370 -3.790 1.00 0.00 64 GLU A O 2
ATOM 2750 N N . GLU A 1 65 ? 8.632 1.615 -4.780 1.00 0.00 65 GLU A N 2
ATOM 2751 C CA . GLU A 1 65 ? 7.935 0.621 -5.588 1.00 0.00 65 GLU A CA 2
ATOM 2752 C C . GLU A 1 65 ? 6.850 -0.079 -4.774 1.00 0.00 65 GLU A C 2
ATOM 2753 O O . GLU A 1 65 ? 5.769 -0.372 -5.285 1.00 0.00 65 GLU A O 2
ATOM 2765 N N . ILE A 1 66 ? 7.147 -0.343 -3.507 1.00 0.00 66 ILE A N 2
ATOM 2766 C CA . ILE A 1 66 ? 6.198 -1.007 -2.622 1.00 0.00 66 ILE A CA 2
ATOM 2767 C C . ILE A 1 66 ? 4.800 -0.417 -2.774 1.00 0.00 66 ILE A C 2
ATOM 2768 O O . ILE A 1 66 ? 3.873 -1.097 -3.215 1.00 0.00 66 ILE A O 2
ATOM 2784 N N . PHE A 1 67 ? 4.656 0.852 -2.409 1.00 0.00 67 PHE A N 2
ATOM 2785 C CA . PHE A 1 67 ? 3.371 1.535 -2.505 1.00 0.00 67 PHE A CA 2
ATOM 2786 C C . PHE A 1 67 ? 2.652 1.160 -3.798 1.00 0.00 67 PHE A C 2
ATOM 2787 O O . PHE A 1 67 ? 1.473 0.807 -3.785 1.00 0.00 67 PHE A O 2
ATOM 2804 N N . ASN A 1 68 ? 3.371 1.240 -4.913 1.00 0.00 68 ASN A N 2
ATOM 2805 C CA . ASN A 1 68 ? 2.803 0.911 -6.215 1.00 0.00 68 ASN A CA 2
ATOM 2806 C C . ASN A 1 68 ? 2.268 -0.518 -6.229 1.00 0.00 68 ASN A C 2
ATOM 2807 O O . ASN A 1 68 ? 1.185 -0.780 -6.751 1.00 0.00 68 ASN A O 2
ATOM 2818 N N . GLN A 1 69 ? 3.035 -1.437 -5.652 1.00 0.00 69 GLN A N 2
ATOM 2819 C CA . GLN A 1 69 ? 2.638 -2.839 -5.599 1.00 0.00 69 GLN A CA 2
ATOM 2820 C C . GLN A 1 69 ? 1.300 -2.999 -4.885 1.00 0.00 69 GLN A C 2
ATOM 2821 O O . GLN A 1 69 ? 0.541 -3.927 -5.169 1.00 0.00 69 GLN A O 2
ATOM 2835 N N . ILE A 1 70 ? 1.017 -2.090 -3.958 1.00 0.00 70 ILE A N 2
ATOM 2836 C CA . ILE A 1 70 ? -0.230 -2.131 -3.205 1.00 0.00 70 ILE A CA 2
ATOM 2837 C C . ILE A 1 70 ? -1.368 -1.487 -3.990 1.00 0.00 70 ILE A C 2
ATOM 2838 O O . ILE A 1 70 ? -2.539 -1.810 -3.786 1.00 0.00 70 ILE A O 2
ATOM 2854 N N . LEU A 1 71 ? -1.016 -0.574 -4.889 1.00 0.00 71 LEU A N 2
ATOM 2855 C CA . LEU A 1 71 ? -2.007 0.115 -5.708 1.00 0.00 71 LEU A CA 2
ATOM 2856 C C . LEU A 1 71 ? -2.412 -0.737 -6.906 1.00 0.00 71 LEU A C 2
ATOM 2857 O O . LEU A 1 71 ? -3.419 -0.466 -7.560 1.00 0.00 71 LEU A O 2
ATOM 2873 N N . GLN A 1 72 ? -1.623 -1.770 -7.185 1.00 0.00 72 GLN A N 2
ATOM 2874 C CA . GLN A 1 72 ? -1.901 -2.663 -8.304 1.00 0.00 72 GLN A CA 2
ATOM 2875 C C . GLN A 1 72 ? -3.146 -3.502 -8.034 1.00 0.00 72 GLN A C 2
ATOM 2876 O O . GLN A 1 72 ? -3.623 -4.223 -8.911 1.00 0.00 72 GLN A O 2
ATOM 2890 N N . THR A 1 73 ? -3.668 -3.403 -6.816 1.00 0.00 73 THR A N 2
ATOM 2891 C CA . THR A 1 73 ? -4.856 -4.153 -6.430 1.00 0.00 73 THR A CA 2
ATOM 2892 C C . THR A 1 73 ? -6.093 -3.263 -6.430 1.00 0.00 73 THR A C 2
ATOM 2893 O O . THR A 1 73 ? -7.221 -3.751 -6.490 1.00 0.00 73 THR A O 2
ATOM 2904 N N . MET A 1 74 ? -5.874 -1.953 -6.363 1.00 0.00 74 MET A N 2
ATOM 2905 C CA . MET A 1 74 ? -6.972 -0.994 -6.358 1.00 0.00 74 MET A CA 2
ATOM 2906 C C . MET A 1 74 ? -6.705 0.145 -7.336 1.00 0.00 74 MET A C 2
ATOM 2907 O O . MET A 1 74 ? -6.911 1.319 -7.031 1.00 0.00 74 MET A O 2
ATOM 2921 N N . PRO A 1 75 ? -6.234 -0.208 -8.542 1.00 0.00 75 PRO A N 2
ATOM 2922 C CA . PRO A 1 75 ? -5.928 0.771 -9.590 1.00 0.00 75 PRO A CA 2
ATOM 2923 C C . PRO A 1 75 ? -7.185 1.419 -10.161 1.00 0.00 75 PRO A C 2
ATOM 2924 O O . PRO A 1 75 ? -7.104 2.329 -10.987 1.00 0.00 75 PRO A O 2
ATOM 2935 N N . ASP A 1 76 ? -8.343 0.947 -9.716 1.00 0.00 76 ASP A N 2
ATOM 2936 C CA . ASP A 1 76 ? -9.617 1.482 -10.183 1.00 0.00 76 ASP A CA 2
ATOM 2937 C C . ASP A 1 76 ? -10.526 1.826 -9.006 1.00 0.00 76 ASP A C 2
ATOM 2938 O O . ASP A 1 76 ? -11.705 2.130 -9.188 1.00 0.00 76 ASP A O 2
ATOM 2947 N N . ILE A 1 77 ? -9.969 1.774 -7.801 1.00 0.00 77 ILE A N 2
ATOM 2948 C CA . ILE A 1 77 ? -10.729 2.080 -6.595 1.00 0.00 77 ILE A CA 2
ATOM 2949 C C . ILE A 1 77 ? -9.936 2.987 -5.661 1.00 0.00 77 ILE A C 2
ATOM 2950 O O . ILE A 1 77 ? -10.492 3.890 -5.036 1.00 0.00 77 ILE A O 2
ATOM 2966 N N . ALA A 1 78 ? -8.633 2.742 -5.572 1.00 0.00 78 ALA A N 2
ATOM 2967 C CA . ALA A 1 78 ? -7.762 3.539 -4.717 1.00 0.00 78 ALA A CA 2
ATOM 2968 C C . ALA A 1 78 ? -6.722 4.290 -5.540 1.00 0.00 78 ALA A C 2
ATOM 2969 O O . ALA A 1 78 ? -6.438 3.926 -6.682 1.00 0.00 78 ALA A O 2
ATOM 2976 N N . THR A 1 79 ? -6.155 5.341 -4.955 1.00 0.00 79 THR A N 2
ATOM 2977 C CA . THR A 1 79 ? -5.148 6.144 -5.635 1.00 0.00 79 THR A CA 2
ATOM 2978 C C . THR A 1 79 ? -4.190 6.786 -4.638 1.00 0.00 79 THR A C 2
ATOM 2979 O O . THR A 1 79 ? -4.508 6.922 -3.456 1.00 0.00 79 THR A O 2
ATOM 2990 N N . PHE A 1 80 ? -3.016 7.178 -5.120 1.00 0.00 80 PHE A N 2
ATOM 2991 C CA . PHE A 1 80 ? -2.011 7.806 -4.270 1.00 0.00 80 PHE A CA 2
ATOM 2992 C C . PHE A 1 80 ? -2.516 9.139 -3.725 1.00 0.00 80 PHE A C 2
ATOM 2993 O O . PHE A 1 80 ? -2.648 10.114 -4.464 1.00 0.00 80 PHE A O 2
ATOM 3010 N N . SER A 1 81 ? -2.797 9.172 -2.426 1.00 0.00 81 SER A N 2
ATOM 3011 C CA . SER A 1 81 ? -3.291 10.383 -1.782 1.00 0.00 81 SER A CA 2
ATOM 3012 C C . SER A 1 81 ? -2.138 11.308 -1.405 1.00 0.00 81 SER A C 2
ATOM 3013 O O . SER A 1 81 ? -2.187 12.512 -1.654 1.00 0.00 81 SER A O 2
ATOM 3021 N N . SER A 1 82 ? -1.100 10.735 -0.804 1.00 0.00 82 SER A N 2
ATOM 3022 C CA . SER A 1 82 ? 0.065 11.507 -0.389 1.00 0.00 82 SER A CA 2
ATOM 3023 C C . SER A 1 82 ? 1.354 10.844 -0.865 1.00 0.00 82 SER A C 2
ATOM 3024 O O . SER A 1 82 ? 1.795 9.843 -0.301 1.00 0.00 82 SER A O 2
ATOM 3032 N N . ARG A 1 83 ? 1.952 11.410 -1.908 1.00 0.00 83 ARG A N 2
ATOM 3033 C CA . ARG A 1 83 ? 3.190 10.874 -2.462 1.00 0.00 83 ARG A CA 2
ATOM 3034 C C . ARG A 1 83 ? 4.151 10.466 -1.350 1.00 0.00 83 ARG A C 2
ATOM 3035 O O . ARG A 1 83 ? 4.352 11.187 -0.373 1.00 0.00 83 ARG A O 2
ATOM 3056 N N . PRO A 1 84 ? 4.761 9.280 -1.501 1.00 0.00 84 PRO A N 2
ATOM 3057 C CA . PRO A 1 84 ? 5.711 8.749 -0.519 1.00 0.00 84 PRO A CA 2
ATOM 3058 C C . PRO A 1 84 ? 7.021 9.529 -0.499 1.00 0.00 84 PRO A C 2
ATOM 3059 O O . PRO A 1 84 ? 7.702 9.645 -1.517 1.00 0.00 84 PRO A O 2
ATOM 3070 N N . LYS A 1 85 ? 7.368 10.063 0.667 1.00 0.00 85 LYS A N 2
ATOM 3071 C CA . LYS A 1 85 ? 8.597 10.832 0.822 1.00 0.00 85 LYS A CA 2
ATOM 3072 C C . LYS A 1 85 ? 9.415 10.318 2.002 1.00 0.00 85 LYS A C 2
ATOM 3073 O O . LYS A 1 85 ? 8.894 9.627 2.877 1.00 0.00 85 LYS A O 2
ATOM 3092 N N . ALA A 1 86 ? 10.699 10.662 2.021 1.00 0.00 86 ALA A N 2
ATOM 3093 C CA . ALA A 1 86 ? 11.588 10.238 3.096 1.00 0.00 86 ALA A CA 2
ATOM 3094 C C . ALA A 1 86 ? 11.197 10.887 4.419 1.00 0.00 86 ALA A C 2
ATOM 3095 O O . ALA A 1 86 ? 11.181 12.112 4.540 1.00 0.00 86 ALA A O 2
ATOM 3102 N N . ILE A 1 87 ? 10.881 10.058 5.409 1.00 0.00 87 ILE A N 2
ATOM 3103 C CA . ILE A 1 87 ? 10.491 10.553 6.723 1.00 0.00 87 ILE A CA 2
ATOM 3104 C C . ILE A 1 87 ? 11.546 10.218 7.772 1.00 0.00 87 ILE A C 2
ATOM 3105 O O . ILE A 1 87 ? 12.475 9.453 7.511 1.00 0.00 87 ILE A O 2
ATOM 3121 N N . ARG A 1 88 ? 11.395 10.794 8.960 1.00 0.00 88 ARG A N 2
ATOM 3122 C CA . ARG A 1 88 ? 12.335 10.557 10.049 1.00 0.00 88 ARG A CA 2
ATOM 3123 C C . ARG A 1 88 ? 13.761 10.437 9.521 1.00 0.00 88 ARG A C 2
ATOM 3124 O O . ARG A 1 88 ? 14.494 9.519 9.885 1.00 0.00 88 ARG A O 2
ATOM 3145 N N . GLY A 1 89 ? 14.147 11.372 8.658 1.00 0.00 89 GLY A N 2
ATOM 3146 C CA . GLY A 1 89 ? 15.484 11.353 8.092 1.00 0.00 89 GLY A CA 2
ATOM 3147 C C . GLY A 1 89 ? 15.506 10.820 6.674 1.00 0.00 89 GLY A C 2
ATOM 3148 O O . GLY A 1 89 ? 16.099 11.428 5.784 1.00 0.00 89 GLY A O 2
ATOM 3152 N N . GLY A 1 90 ? 14.857 9.679 6.462 1.00 0.00 90 GLY A N 2
ATOM 3153 C CA . GLY A 1 90 ? 14.818 9.082 5.140 1.00 0.00 90 GLY A CA 2
ATOM 3154 C C . GLY A 1 90 ? 14.907 7.570 5.183 1.00 0.00 90 GLY A C 2
ATOM 3155 O O . GLY A 1 90 ? 14.728 6.899 4.166 1.00 0.00 90 GLY A O 2
ATOM 3159 N N . THR A 1 91 ? 15.187 7.029 6.365 1.00 0.00 91 THR A N 2
ATOM 3160 C CA . THR A 1 91 ? 15.303 5.586 6.537 1.00 0.00 91 THR A CA 2
ATOM 3161 C C . THR A 1 91 ? 13.948 4.904 6.382 1.00 0.00 91 THR A C 2
ATOM 3162 O O . THR A 1 91 ? 13.861 3.676 6.352 1.00 0.00 91 THR A O 2
ATOM 3173 N N . ALA A 1 92 ? 12.894 5.707 6.284 1.00 0.00 92 ALA A N 2
ATOM 3174 C CA . ALA A 1 92 ? 11.544 5.179 6.129 1.00 0.00 92 ALA A CA 2
ATOM 3175 C C . ALA A 1 92 ? 10.688 6.104 5.270 1.00 0.00 92 ALA A C 2
ATOM 3176 O O . ALA A 1 92 ? 11.027 7.271 5.070 1.00 0.00 92 ALA A O 2
ATOM 3183 N N . SER A 1 93 ? 9.579 5.576 4.763 1.00 0.00 93 SER A N 2
ATOM 3184 C CA . SER A 1 93 ? 8.677 6.353 3.921 1.00 0.00 93 SER A CA 2
ATOM 3185 C C . SER A 1 93 ? 7.258 6.331 4.480 1.00 0.00 93 SER A C 2
ATOM 3186 O O . SER A 1 93 ? 6.888 5.426 5.228 1.00 0.00 93 SER A O 2
ATOM 3194 N N . MET A 1 94 ? 6.467 7.333 4.110 1.00 0.00 94 MET A N 2
ATOM 3195 C CA . MET A 1 94 ? 5.088 7.429 4.573 1.00 0.00 94 MET A CA 2
ATOM 3196 C C . MET A 1 94 ? 4.170 7.905 3.452 1.00 0.00 94 MET A C 2
ATOM 3197 O O . MET A 1 94 ? 4.408 8.949 2.843 1.00 0.00 94 MET A O 2
ATOM 3211 N N . CYS A 1 95 ? 3.122 7.134 3.184 1.00 0.00 95 CYS A N 2
ATOM 3212 C CA . CYS A 1 95 ? 2.168 7.477 2.135 1.00 0.00 95 CYS A CA 2
ATOM 3213 C C . CYS A 1 95 ? 0.750 7.091 2.542 1.00 0.00 95 CYS A C 2
ATOM 3214 O O . CYS A 1 95 ? 0.551 6.215 3.383 1.00 0.00 95 CYS A O 2
ATOM 3222 N N . VAL A 1 96 ? -0.233 7.753 1.940 1.00 0.00 96 VAL A N 2
ATOM 3223 C CA . VAL A 1 96 ? -1.634 7.480 2.239 1.00 0.00 96 VAL A CA 2
ATOM 3224 C C . VAL A 1 96 ? -2.380 7.007 0.997 1.00 0.00 96 VAL A C 2
ATOM 3225 O O . VAL A 1 96 ? -1.947 7.249 -0.130 1.00 0.00 96 VAL A O 2
ATOM 3238 N N . PHE A 1 97 ? -3.504 6.331 1.209 1.00 0.00 97 PHE A N 2
ATOM 3239 C CA . PHE A 1 97 ? -4.311 5.823 0.106 1.00 0.00 97 PHE A CA 2
ATOM 3240 C C . PHE A 1 97 ? -5.741 6.350 0.191 1.00 0.00 97 PHE A C 2
ATOM 3241 O O . PHE A 1 97 ? -6.401 6.222 1.222 1.00 0.00 97 PHE A O 2
ATOM 3258 N N . ARG A 1 98 ? -6.212 6.943 -0.901 1.00 0.00 98 ARG A N 2
ATOM 3259 C CA . ARG A 1 98 ? -7.562 7.491 -0.951 1.00 0.00 98 ARG A CA 2
ATOM 3260 C C . ARG A 1 98 ? -8.280 7.054 -2.225 1.00 0.00 98 ARG A C 2
ATOM 3261 O O . ARG A 1 98 ? -7.643 6.708 -3.220 1.00 0.00 98 ARG A O 2
ATOM 3282 N N . HIS A 1 99 ? -9.608 7.073 -2.186 1.00 0.00 99 HIS A N 2
ATOM 3283 C CA . HIS A 1 99 ? -10.413 6.679 -3.337 1.00 0.00 99 HIS A CA 2
ATOM 3284 C C . HIS A 1 99 ? -10.256 7.681 -4.477 1.00 0.00 99 HIS A C 2
ATOM 3285 O O . HIS A 1 99 ? -10.096 8.880 -4.246 1.00 0.00 99 HIS A O 2
ATOM 3300 N N . LEU A 1 100 ? -10.303 7.182 -5.707 1.00 0.00 100 LEU A N 2
ATOM 3301 C CA . LEU A 1 100 ? -10.166 8.033 -6.884 1.00 0.00 100 LEU A CA 2
ATOM 3302 C C . LEU A 1 100 ? -11.074 9.255 -6.781 1.00 0.00 100 LEU A C 2
ATOM 3303 O O . LEU A 1 100 ? -11.946 9.321 -5.915 1.00 0.00 100 LEU A O 2
ATOM 3319 N N . SER A 1 101 ? -10.864 10.218 -7.673 1.00 0.00 101 SER A N 2
ATOM 3320 C CA . SER A 1 101 ? -11.662 11.439 -7.681 1.00 0.00 101 SER A CA 2
ATOM 3321 C C . SER A 1 101 ? -13.039 11.183 -8.286 1.00 0.00 101 SER A C 2
ATOM 3322 O O . SER A 1 101 ? -13.307 10.104 -8.816 1.00 0.00 101 SER A O 2
ATOM 3330 N N . LYS A 1 102 ? -13.909 12.183 -8.203 1.00 0.00 102 LYS A N 2
ATOM 3331 C CA . LYS A 1 102 ? -15.260 12.070 -8.742 1.00 0.00 102 LYS A CA 2
ATOM 3332 C C . LYS A 1 102 ? -15.231 11.547 -10.174 1.00 0.00 102 LYS A C 2
ATOM 3333 O O . LYS A 1 102 ? -15.704 10.444 -10.453 1.00 0.00 102 LYS A O 2
ATOM 3352 N N . LYS A 1 103 ? -14.673 12.343 -11.079 1.00 0.00 103 LYS A N 2
ATOM 3353 C CA . LYS A 1 103 ? -14.580 11.960 -12.483 1.00 0.00 103 LYS A CA 2
ATOM 3354 C C . LYS A 1 103 ? -13.888 10.609 -12.634 1.00 0.00 103 LYS A C 2
ATOM 3355 O O . LYS A 1 103 ? -14.490 9.642 -13.098 1.00 0.00 103 LYS A O 2
ATOM 3374 N N . GLU A 1 104 ? -12.621 10.551 -12.236 1.00 0.00 104 GLU A N 2
ATOM 3375 C CA . GLU A 1 104 ? -11.848 9.318 -12.327 1.00 0.00 104 GLU A CA 2
ATOM 3376 C C . GLU A 1 104 ? -12.716 8.107 -11.998 1.00 0.00 104 GLU A C 2
ATOM 3377 O O . GLU A 1 104 ? -12.845 7.186 -12.804 1.00 0.00 104 GLU A O 2
ATOM 3389 N N . GLU A 1 105 ? -13.309 8.116 -10.808 1.00 0.00 105 GLU A N 2
ATOM 3390 C CA . GLU A 1 105 ? -14.164 7.018 -10.373 1.00 0.00 105 GLU A CA 2
ATOM 3391 C C . GLU A 1 105 ? -15.476 7.007 -11.152 1.00 0.00 105 GLU A C 2
ATOM 3392 O O . GLU A 1 105 ? -15.768 7.931 -11.911 1.00 0.00 105 GLU A O 2
ATOM 3404 N N . LYS A 1 106 ? -16.263 5.954 -10.959 1.00 0.00 106 LYS A N 2
ATOM 3405 C CA . LYS A 1 106 ? -17.544 5.821 -11.641 1.00 0.00 106 LYS A CA 2
ATOM 3406 C C . LYS A 1 106 ? -18.346 7.116 -11.552 1.00 0.00 106 LYS A C 2
ATOM 3407 O O . LYS A 1 106 ? -17.993 8.024 -10.799 1.00 0.00 106 LYS A O 2
ATOM 3426 N N . SER A 1 107 ? -19.426 7.193 -12.323 1.00 0.00 107 SER A N 2
ATOM 3427 C CA . SER A 1 107 ? -20.276 8.377 -12.331 1.00 0.00 107 SER A CA 2
ATOM 3428 C C . SER A 1 107 ? -20.628 8.804 -10.909 1.00 0.00 107 SER A C 2
ATOM 3429 O O . SER A 1 107 ? -20.831 7.967 -10.031 1.00 0.00 107 SER A O 2
ATOM 3437 N N . GLY A 1 108 ? -20.698 10.114 -10.691 1.00 0.00 108 GLY A N 2
ATOM 3438 C CA . GLY A 1 108 ? -21.025 10.630 -9.375 1.00 0.00 108 GLY A CA 2
ATOM 3439 C C . GLY A 1 108 ? -21.612 12.027 -9.430 1.00 0.00 108 GLY A C 2
ATOM 3440 O O . GLY A 1 108 ? -20.960 13.012 -9.084 1.00 0.00 108 GLY A O 2
ATOM 3444 N N . PRO A 1 109 ? -22.874 12.125 -9.875 1.00 0.00 109 PRO A N 2
ATOM 3445 C CA . PRO A 1 109 ? -23.576 13.407 -9.985 1.00 0.00 109 PRO A CA 2
ATOM 3446 C C . PRO A 1 109 ? -23.906 14.007 -8.622 1.00 0.00 109 PRO A C 2
ATOM 3447 O O . PRO A 1 109 ? -24.795 13.525 -7.921 1.00 0.00 109 PRO A O 2
ATOM 3458 N N . SER A 1 110 ? -23.184 15.060 -8.254 1.00 0.00 110 SER A N 2
ATOM 3459 C CA . SER A 1 110 ? -23.399 15.724 -6.973 1.00 0.00 110 SER A CA 2
ATOM 3460 C C . SER A 1 110 ? -24.180 17.021 -7.157 1.00 0.00 110 SER A C 2
ATOM 3461 O O . SER A 1 110 ? -23.596 18.096 -7.296 1.00 0.00 110 SER A O 2
ATOM 3469 N N . SER A 1 111 ? -25.505 16.911 -7.157 1.00 0.00 111 SER A N 2
ATOM 3470 C CA . SER A 1 111 ? -26.368 18.074 -7.328 1.00 0.00 111 SER A CA 2
ATOM 3471 C C . SER A 1 111 ? -27.515 18.052 -6.322 1.00 0.00 111 SER A C 2
ATOM 3472 O O . SER A 1 111 ? -28.267 17.081 -6.243 1.00 0.00 111 SER A O 2
ATOM 3480 N N . GLY A 1 112 ? -27.642 19.131 -5.556 1.00 0.00 112 GLY A N 2
ATOM 3481 C CA . GLY A 1 112 ? -28.699 19.216 -4.565 1.00 0.00 112 GLY A CA 2
ATOM 3482 C C . GLY A 1 112 ? -29.632 20.385 -4.811 1.00 0.00 112 GLY A C 2
ATOM 3483 O O . GLY A 1 112 ? -30.507 20.672 -3.993 1.00 0.00 112 GLY A O 2
ATOM 3487 N N . GLY A 1 1 ? -31.561 -12.228 -0.952 1.00 0.00 1 GLY A N 3
ATOM 3488 C CA . GLY A 1 1 ? -31.540 -11.290 0.155 1.00 0.00 1 GLY A CA 3
ATOM 3489 C C . GLY A 1 1 ? -31.638 -9.849 -0.305 1.00 0.00 1 GLY A C 3
ATOM 3490 O O . GLY A 1 1 ? -31.998 -9.579 -1.451 1.00 0.00 1 GLY A O 3
ATOM 3494 N N . SER A 1 2 ? -31.319 -8.920 0.591 1.00 0.00 2 SER A N 3
ATOM 3495 C CA . SER A 1 2 ? -31.379 -7.498 0.273 1.00 0.00 2 SER A CA 3
ATOM 3496 C C . SER A 1 2 ? -30.155 -6.768 0.817 1.00 0.00 2 SER A C 3
ATOM 3497 O O . SER A 1 2 ? -29.299 -7.367 1.469 1.00 0.00 2 SER A O 3
ATOM 3505 N N . SER A 1 3 ? -30.079 -5.469 0.546 1.00 0.00 3 SER A N 3
ATOM 3506 C CA . SER A 1 3 ? -28.959 -4.656 1.004 1.00 0.00 3 SER A CA 3
ATOM 3507 C C . SER A 1 3 ? -29.185 -3.184 0.674 1.00 0.00 3 SER A C 3
ATOM 3508 O O . SER A 1 3 ? -30.155 -2.828 0.006 1.00 0.00 3 SER A O 3
ATOM 3516 N N . GLY A 1 4 ? -28.281 -2.332 1.148 1.00 0.00 4 GLY A N 3
ATOM 3517 C CA . GLY A 1 4 ? -28.399 -0.908 0.894 1.00 0.00 4 GLY A CA 3
ATOM 3518 C C . GLY A 1 4 ? -27.076 -0.277 0.505 1.00 0.00 4 GLY A C 3
ATOM 3519 O O . GLY A 1 4 ? -26.262 0.054 1.366 1.00 0.00 4 GLY A O 3
ATOM 3523 N N . SER A 1 5 ? -26.861 -0.112 -0.796 1.00 0.00 5 SER A N 3
ATOM 3524 C CA . SER A 1 5 ? -25.625 0.478 -1.298 1.00 0.00 5 SER A CA 3
ATOM 3525 C C . SER A 1 5 ? -25.454 1.902 -0.779 1.00 0.00 5 SER A C 3
ATOM 3526 O O . SER A 1 5 ? -24.382 2.276 -0.304 1.00 0.00 5 SER A O 3
ATOM 3534 N N . SER A 1 6 ? -26.519 2.692 -0.874 1.00 0.00 6 SER A N 3
ATOM 3535 C CA . SER A 1 6 ? -26.486 4.076 -0.418 1.00 0.00 6 SER A CA 3
ATOM 3536 C C . SER A 1 6 ? -26.166 4.151 1.072 1.00 0.00 6 SER A C 3
ATOM 3537 O O . SER A 1 6 ? -27.046 3.991 1.917 1.00 0.00 6 SER A O 3
ATOM 3545 N N . GLY A 1 7 ? -24.897 4.394 1.387 1.00 0.00 7 GLY A N 3
ATOM 3546 C CA . GLY A 1 7 ? -24.481 4.484 2.774 1.00 0.00 7 GLY A CA 3
ATOM 3547 C C . GLY A 1 7 ? -24.010 5.876 3.148 1.00 0.00 7 GLY A C 3
ATOM 3548 O O . GLY A 1 7 ? -22.851 6.087 3.506 1.00 0.00 7 GLY A O 3
ATOM 3552 N N . PRO A 1 8 ? -24.922 6.856 3.066 1.00 0.00 8 PRO A N 3
ATOM 3553 C CA . PRO A 1 8 ? -24.617 8.251 3.394 1.00 0.00 8 PRO A CA 3
ATOM 3554 C C . PRO A 1 8 ? -24.385 8.459 4.887 1.00 0.00 8 PRO A C 3
ATOM 3555 O O . PRO A 1 8 ? -23.996 9.544 5.320 1.00 0.00 8 PRO A O 3
ATOM 3566 N N . LYS A 1 9 ? -24.624 7.412 5.669 1.00 0.00 9 LYS A N 3
ATOM 3567 C CA . LYS A 1 9 ? -24.440 7.478 7.114 1.00 0.00 9 LYS A CA 3
ATOM 3568 C C . LYS A 1 9 ? -22.960 7.577 7.470 1.00 0.00 9 LYS A C 3
ATOM 3569 O O . LYS A 1 9 ? -22.156 6.736 7.067 1.00 0.00 9 LYS A O 3
ATOM 3588 N N . THR A 1 10 ? -22.605 8.610 8.228 1.00 0.00 10 THR A N 3
ATOM 3589 C CA . THR A 1 10 ? -21.222 8.819 8.638 1.00 0.00 10 THR A CA 3
ATOM 3590 C C . THR A 1 10 ? -21.100 8.860 10.157 1.00 0.00 10 THR A C 3
ATOM 3591 O O . THR A 1 10 ? -22.101 8.899 10.870 1.00 0.00 10 THR A O 3
ATOM 3602 N N . GLY A 1 11 ? -19.863 8.852 10.647 1.00 0.00 11 GLY A N 3
ATOM 3603 C CA . GLY A 1 11 ? -19.633 8.889 12.079 1.00 0.00 11 GLY A CA 3
ATOM 3604 C C . GLY A 1 11 ? -18.488 9.808 12.458 1.00 0.00 11 GLY A C 3
ATOM 3605 O O . GLY A 1 11 ? -18.104 10.701 11.702 1.00 0.00 11 GLY A O 3
ATOM 3609 N N . PRO A 1 12 ? -17.925 9.595 13.656 1.00 0.00 12 PRO A N 3
ATOM 3610 C CA . PRO A 1 12 ? -16.810 10.402 14.162 1.00 0.00 12 PRO A CA 3
ATOM 3611 C C . PRO A 1 12 ? -15.516 10.145 13.398 1.00 0.00 12 PRO A C 3
ATOM 3612 O O . PRO A 1 12 ? -15.402 9.168 12.658 1.00 0.00 12 PRO A O 3
ATOM 3623 N N . THR A 1 13 ? -14.540 11.029 13.583 1.00 0.00 13 THR A N 3
ATOM 3624 C CA . THR A 1 13 ? -13.253 10.899 12.911 1.00 0.00 13 THR A CA 3
ATOM 3625 C C . THR A 1 13 ? -12.683 9.496 13.083 1.00 0.00 13 THR A C 3
ATOM 3626 O O . THR A 1 13 ? -12.968 8.817 14.068 1.00 0.00 13 THR A O 3
ATOM 3637 N N . MET A 1 14 ? -11.876 9.068 12.117 1.00 0.00 14 MET A N 3
ATOM 3638 C CA . MET A 1 14 ? -11.264 7.745 12.164 1.00 0.00 14 MET A CA 3
ATOM 3639 C C . MET A 1 14 ? -10.241 7.580 11.045 1.00 0.00 14 MET A C 3
ATOM 3640 O O . MET A 1 14 ? -10.579 7.659 9.863 1.00 0.00 14 MET A O 3
ATOM 3654 N N . THR A 1 15 ? -8.987 7.350 11.424 1.00 0.00 15 THR A N 3
ATOM 3655 C CA . THR A 1 15 ? -7.915 7.175 10.453 1.00 0.00 15 THR A CA 3
ATOM 3656 C C . THR A 1 15 ? -7.173 5.864 10.684 1.00 0.00 15 THR A C 3
ATOM 3657 O O . THR A 1 15 ? -6.791 5.544 11.810 1.00 0.00 15 THR A O 3
ATOM 3668 N N . LYS A 1 16 ? -6.970 5.107 9.610 1.00 0.00 16 LYS A N 3
ATOM 3669 C CA . LYS A 1 16 ? -6.271 3.830 9.695 1.00 0.00 16 LYS A CA 3
ATOM 3670 C C . LYS A 1 16 ? -4.789 3.999 9.376 1.00 0.00 16 LYS A C 3
ATOM 3671 O O . LYS A 1 16 ? -4.417 4.797 8.516 1.00 0.00 16 LYS A O 3
ATOM 3690 N N . GLU A 1 17 ? -3.948 3.243 10.075 1.00 0.00 17 GLU A N 3
ATOM 3691 C CA . GLU A 1 17 ? -2.507 3.310 9.865 1.00 0.00 17 GLU A CA 3
ATOM 3692 C C . GLU A 1 17 ? -1.903 1.910 9.785 1.00 0.00 17 GLU A C 3
ATOM 3693 O O . GLU A 1 17 ? -2.245 1.028 10.574 1.00 0.00 17 GLU A O 3
ATOM 3705 N N . LEU A 1 18 ? -1.004 1.714 8.827 1.00 0.00 18 LEU A N 3
ATOM 3706 C CA . LEU A 1 18 ? -0.352 0.422 8.642 1.00 0.00 18 LEU A CA 3
ATOM 3707 C C . LEU A 1 18 ? 1.162 0.584 8.555 1.00 0.00 18 LEU A C 3
ATOM 3708 O O . LEU A 1 18 ? 1.669 1.354 7.739 1.00 0.00 18 LEU A O 3
ATOM 3724 N N . VAL A 1 19 ? 1.880 -0.148 9.400 1.00 0.00 19 VAL A N 3
ATOM 3725 C CA . VAL A 1 19 ? 3.337 -0.089 9.417 1.00 0.00 19 VAL A CA 3
ATOM 3726 C C . VAL A 1 19 ? 3.944 -1.486 9.368 1.00 0.00 19 VAL A C 3
ATOM 3727 O O . VAL A 1 19 ? 3.705 -2.310 10.251 1.00 0.00 19 VAL A O 3
ATOM 3740 N N . PHE A 1 20 ? 4.733 -1.747 8.331 1.00 0.00 20 PHE A N 3
ATOM 3741 C CA . PHE A 1 20 ? 5.376 -3.045 8.166 1.00 0.00 20 PHE A CA 3
ATOM 3742 C C . PHE A 1 20 ? 6.787 -2.887 7.609 1.00 0.00 20 PHE A C 3
ATOM 3743 O O . PHE A 1 20 ? 7.163 -1.814 7.136 1.00 0.00 20 PHE A O 3
ATOM 3760 N N . SER A 1 21 ? 7.565 -3.963 7.669 1.00 0.00 21 SER A N 3
ATOM 3761 C CA . SER A 1 21 ? 8.937 -3.943 7.174 1.00 0.00 21 SER A CA 3
ATOM 3762 C C . SER A 1 21 ? 8.985 -4.295 5.691 1.00 0.00 21 SER A C 3
ATOM 3763 O O . SER A 1 21 ? 8.052 -4.892 5.152 1.00 0.00 21 SER A O 3
ATOM 3771 N N . SER A 1 22 ? 10.079 -3.921 5.035 1.00 0.00 22 SER A N 3
ATOM 3772 C CA . SER A 1 22 ? 10.249 -4.193 3.613 1.00 0.00 22 SER A CA 3
ATOM 3773 C C . SER A 1 22 ? 10.440 -5.686 3.364 1.00 0.00 22 SER A C 3
ATOM 3774 O O . SER A 1 22 ? 10.283 -6.165 2.242 1.00 0.00 22 SER A O 3
ATOM 3782 N N . ASN A 1 23 ? 10.782 -6.417 4.421 1.00 0.00 23 ASN A N 3
ATOM 3783 C CA . ASN A 1 23 ? 10.996 -7.856 4.319 1.00 0.00 23 ASN A CA 3
ATOM 3784 C C . ASN A 1 23 ? 9.705 -8.619 4.599 1.00 0.00 23 ASN A C 3
ATOM 3785 O O . ASN A 1 23 ? 9.720 -9.668 5.244 1.00 0.00 23 ASN A O 3
ATOM 3796 N N . ILE A 1 24 ? 8.591 -8.086 4.109 1.00 0.00 24 ILE A N 3
ATOM 3797 C CA . ILE A 1 24 ? 7.292 -8.718 4.305 1.00 0.00 24 ILE A CA 3
ATOM 3798 C C . ILE A 1 24 ? 7.068 -9.839 3.296 1.00 0.00 24 ILE A C 3
ATOM 3799 O O . ILE A 1 24 ? 6.524 -10.890 3.631 1.00 0.00 24 ILE A O 3
ATOM 3815 N N . GLY A 1 25 ? 7.493 -9.607 2.058 1.00 0.00 25 GLY A N 3
ATOM 3816 C CA . GLY A 1 25 ? 7.332 -10.607 1.018 1.00 0.00 25 GLY A CA 3
ATOM 3817 C C . GLY A 1 25 ? 6.121 -10.344 0.145 1.00 0.00 25 GLY A C 3
ATOM 3818 O O . GLY A 1 25 ? 5.290 -9.495 0.465 1.00 0.00 25 GLY A O 3
ATOM 3822 N N . GLN A 1 26 ? 6.022 -11.074 -0.962 1.00 0.00 26 GLN A N 3
ATOM 3823 C CA . GLN A 1 26 ? 4.905 -10.914 -1.885 1.00 0.00 26 GLN A CA 3
ATOM 3824 C C . GLN A 1 26 ? 3.691 -11.706 -1.412 1.00 0.00 26 GLN A C 3
ATOM 3825 O O . GLN A 1 26 ? 2.552 -11.255 -1.545 1.00 0.00 26 GLN A O 3
ATOM 3839 N N . HIS A 1 27 ? 3.940 -12.889 -0.861 1.00 0.00 27 HIS A N 3
ATOM 3840 C CA . HIS A 1 27 ? 2.866 -13.744 -0.368 1.00 0.00 27 HIS A CA 3
ATOM 3841 C C . HIS A 1 27 ? 2.219 -13.142 0.875 1.00 0.00 27 HIS A C 3
ATOM 3842 O O . HIS A 1 27 ? 1.022 -13.312 1.109 1.00 0.00 27 HIS A O 3
ATOM 3857 N N . ASP A 1 28 ? 3.017 -12.437 1.670 1.00 0.00 28 ASP A N 3
ATOM 3858 C CA . ASP A 1 28 ? 2.522 -11.809 2.889 1.00 0.00 28 ASP A CA 3
ATOM 3859 C C . ASP A 1 28 ? 1.805 -10.500 2.573 1.00 0.00 28 ASP A C 3
ATOM 3860 O O . ASP A 1 28 ? 0.652 -10.303 2.959 1.00 0.00 28 ASP A O 3
ATOM 3869 N N . LEU A 1 29 ? 2.495 -9.608 1.871 1.00 0.00 29 LEU A N 3
ATOM 3870 C CA . LEU A 1 29 ? 1.925 -8.316 1.504 1.00 0.00 29 LEU A CA 3
ATOM 3871 C C . LEU A 1 29 ? 0.530 -8.486 0.910 1.00 0.00 29 LEU A C 3
ATOM 3872 O O . LEU A 1 29 ? -0.323 -7.609 1.045 1.00 0.00 29 LEU A O 3
ATOM 3888 N N . ASP A 1 30 ? 0.306 -9.619 0.255 1.00 0.00 30 ASP A N 3
ATOM 3889 C CA . ASP A 1 30 ? -0.987 -9.906 -0.356 1.00 0.00 30 ASP A CA 3
ATOM 3890 C C . ASP A 1 30 ? -2.124 -9.636 0.624 1.00 0.00 30 ASP A C 3
ATOM 3891 O O . ASP A 1 30 ? -3.140 -9.041 0.266 1.00 0.00 30 ASP A O 3
ATOM 3900 N N . THR A 1 31 ? -1.946 -10.080 1.865 1.00 0.00 31 THR A N 3
ATOM 3901 C CA . THR A 1 31 ? -2.957 -9.889 2.897 1.00 0.00 31 THR A CA 3
ATOM 3902 C C . THR A 1 31 ? -3.083 -8.418 3.278 1.00 0.00 31 THR A C 3
ATOM 3903 O O . THR A 1 31 ? -4.189 -7.901 3.439 1.00 0.00 31 THR A O 3
ATOM 3914 N N . LYS A 1 32 ? -1.945 -7.748 3.419 1.00 0.00 32 LYS A N 3
ATOM 3915 C CA . LYS A 1 32 ? -1.927 -6.335 3.779 1.00 0.00 32 LYS A CA 3
ATOM 3916 C C . LYS A 1 32 ? -2.672 -5.501 2.742 1.00 0.00 32 LYS A C 3
ATOM 3917 O O . LYS A 1 32 ? -3.506 -4.664 3.088 1.00 0.00 32 LYS A O 3
ATOM 3936 N N . SER A 1 33 ? -2.366 -5.734 1.470 1.00 0.00 33 SER A N 3
ATOM 3937 C CA . SER A 1 33 ? -3.005 -5.002 0.383 1.00 0.00 33 SER A CA 3
ATOM 3938 C C . SER A 1 33 ? -4.523 -5.131 0.460 1.00 0.00 33 SER A C 3
ATOM 3939 O O . SER A 1 33 ? -5.253 -4.171 0.212 1.00 0.00 33 SER A O 3
ATOM 3947 N N . LYS A 1 34 ? -4.992 -6.326 0.804 1.00 0.00 34 LYS A N 3
ATOM 3948 C CA . LYS A 1 34 ? -6.423 -6.583 0.916 1.00 0.00 34 LYS A CA 3
ATOM 3949 C C . LYS A 1 34 ? -7.024 -5.814 2.088 1.00 0.00 34 LYS A C 3
ATOM 3950 O O . LYS A 1 34 ? -8.080 -5.194 1.958 1.00 0.00 34 LYS A O 3
ATOM 3969 N N . GLN A 1 35 ? -6.345 -5.857 3.229 1.00 0.00 35 GLN A N 3
ATOM 3970 C CA . GLN A 1 35 ? -6.814 -5.163 4.423 1.00 0.00 35 GLN A CA 3
ATOM 3971 C C . GLN A 1 35 ? -7.011 -3.676 4.146 1.00 0.00 35 GLN A C 3
ATOM 3972 O O . GLN A 1 35 ? -8.031 -3.096 4.519 1.00 0.00 35 GLN A O 3
ATOM 3986 N N . ILE A 1 36 ? -6.030 -3.067 3.490 1.00 0.00 36 ILE A N 3
ATOM 3987 C CA . ILE A 1 36 ? -6.096 -1.648 3.163 1.00 0.00 36 ILE A CA 3
ATOM 3988 C C . ILE A 1 36 ? -7.289 -1.347 2.261 1.00 0.00 36 ILE A C 3
ATOM 3989 O O . ILE A 1 36 ? -8.062 -0.427 2.525 1.00 0.00 36 ILE A O 3
ATOM 4005 N N . GLN A 1 37 ? -7.431 -2.131 1.197 1.00 0.00 37 GLN A N 3
ATOM 4006 C CA . GLN A 1 37 ? -8.531 -1.949 0.256 1.00 0.00 37 GLN A CA 3
ATOM 4007 C C . GLN A 1 37 ? -9.864 -1.847 0.990 1.00 0.00 37 GLN A C 3
ATOM 4008 O O . GLN A 1 37 ? -10.721 -1.041 0.629 1.00 0.00 37 GLN A O 3
ATOM 4022 N N . GLN A 1 38 ? -10.030 -2.668 2.022 1.00 0.00 38 GLN A N 3
ATOM 4023 C CA . GLN A 1 38 ? -11.260 -2.670 2.805 1.00 0.00 38 GLN A CA 3
ATOM 4024 C C . GLN A 1 38 ? -11.527 -1.292 3.402 1.00 0.00 38 GLN A C 3
ATOM 4025 O O . GLN A 1 38 ? -12.628 -0.755 3.279 1.00 0.00 38 GLN A O 3
ATOM 4039 N N . TRP A 1 39 ? -10.514 -0.725 4.047 1.00 0.00 39 TRP A N 3
ATOM 4040 C CA . TRP A 1 39 ? -10.641 0.591 4.663 1.00 0.00 39 TRP A CA 3
ATOM 4041 C C . TRP A 1 39 ? -10.965 1.652 3.618 1.00 0.00 39 TRP A C 3
ATOM 4042 O O . TRP A 1 39 ? -11.833 2.499 3.828 1.00 0.00 39 TRP A O 3
ATOM 4063 N N . ILE A 1 40 ? -10.262 1.601 2.491 1.00 0.00 40 ILE A N 3
ATOM 4064 C CA . ILE A 1 40 ? -10.477 2.558 1.413 1.00 0.00 40 ILE A CA 3
ATOM 4065 C C . ILE A 1 40 ? -11.939 2.579 0.980 1.00 0.00 40 ILE A C 3
ATOM 4066 O O . ILE A 1 40 ? -12.515 3.644 0.759 1.00 0.00 40 ILE A O 3
ATOM 4082 N N . GLU A 1 41 ? -12.533 1.396 0.862 1.00 0.00 41 GLU A N 3
ATOM 4083 C CA . GLU A 1 41 ? -13.928 1.279 0.457 1.00 0.00 41 GLU A CA 3
ATOM 4084 C C . GLU A 1 41 ? -14.824 2.149 1.334 1.00 0.00 41 GLU A C 3
ATOM 4085 O O . GLU A 1 41 ? -15.713 2.843 0.839 1.00 0.00 41 GLU A O 3
ATOM 4097 N N . LYS A 1 42 ? -14.584 2.107 2.640 1.00 0.00 42 LYS A N 3
ATOM 4098 C CA . LYS A 1 42 ? -15.367 2.890 3.588 1.00 0.00 42 LYS A CA 3
ATOM 4099 C C . LYS A 1 42 ? -14.803 4.301 3.725 1.00 0.00 42 LYS A C 3
ATOM 4100 O O . LYS A 1 42 ? -15.006 4.966 4.741 1.00 0.00 42 LYS A O 3
ATOM 4119 N N . LYS A 1 43 ? -14.095 4.752 2.696 1.00 0.00 43 LYS A N 3
ATOM 4120 C CA . LYS A 1 43 ? -13.503 6.085 2.699 1.00 0.00 43 LYS A CA 3
ATOM 4121 C C . LYS A 1 43 ? -12.686 6.314 3.967 1.00 0.00 43 LYS A C 3
ATOM 4122 O O . LYS A 1 43 ? -12.853 7.324 4.651 1.00 0.00 43 LYS A O 3
ATOM 4141 N N . TYR A 1 44 ? -11.801 5.372 4.273 1.00 0.00 44 TYR A N 3
ATOM 4142 C CA . TYR A 1 44 ? -10.959 5.471 5.459 1.00 0.00 44 TYR A CA 3
ATOM 4143 C C . TYR A 1 44 ? -9.497 5.679 5.073 1.00 0.00 44 TYR A C 3
ATOM 4144 O O . TYR A 1 44 ? -8.863 4.794 4.497 1.00 0.00 44 TYR A O 3
ATOM 4162 N N . HIS A 1 45 ? -8.968 6.855 5.396 1.00 0.00 45 HIS A N 3
ATOM 4163 C CA . HIS A 1 45 ? -7.581 7.180 5.085 1.00 0.00 45 HIS A CA 3
ATOM 4164 C C . HIS A 1 45 ? -6.631 6.162 5.709 1.00 0.00 45 HIS A C 3
ATOM 4165 O O . HIS A 1 45 ? -6.690 5.898 6.910 1.00 0.00 45 HIS A O 3
ATOM 4180 N N . VAL A 1 46 ? -5.757 5.593 4.886 1.00 0.00 46 VAL A N 3
ATOM 4181 C CA . VAL A 1 46 ? -4.794 4.604 5.357 1.00 0.00 46 VAL A CA 3
ATOM 4182 C C . VAL A 1 46 ? -3.364 5.096 5.167 1.00 0.00 46 VAL A C 3
ATOM 4183 O O . VAL A 1 46 ? -2.934 5.363 4.045 1.00 0.00 46 VAL A O 3
ATOM 4196 N N . GLN A 1 47 ? -2.631 5.211 6.270 1.00 0.00 47 GLN A N 3
ATOM 4197 C CA . GLN A 1 47 ? -1.248 5.671 6.223 1.00 0.00 47 GLN A CA 3
ATOM 4198 C C . GLN A 1 47 ? -0.282 4.492 6.263 1.00 0.00 47 GLN A C 3
ATOM 4199 O O . GLN A 1 47 ? -0.095 3.864 7.305 1.00 0.00 47 GLN A O 3
ATOM 4213 N N . VAL A 1 48 ? 0.331 4.197 5.120 1.00 0.00 48 VAL A N 3
ATOM 4214 C CA . VAL A 1 48 ? 1.279 3.094 5.024 1.00 0.00 48 VAL A CA 3
ATOM 4215 C C . VAL A 1 48 ? 2.682 3.539 5.425 1.00 0.00 48 VAL A C 3
ATOM 4216 O O . VAL A 1 48 ? 3.080 4.677 5.174 1.00 0.00 48 VAL A O 3
ATOM 4229 N N . THR A 1 49 ? 3.428 2.633 6.048 1.00 0.00 49 THR A N 3
ATOM 4230 C CA . THR A 1 49 ? 4.787 2.931 6.484 1.00 0.00 49 THR A CA 3
ATOM 4231 C C . THR A 1 49 ? 5.701 1.725 6.299 1.00 0.00 49 THR A C 3
ATOM 4232 O O . THR A 1 49 ? 5.334 0.599 6.634 1.00 0.00 49 THR A O 3
ATOM 4243 N N . ILE A 1 50 ? 6.892 1.969 5.764 1.00 0.00 50 ILE A N 3
ATOM 4244 C CA . ILE A 1 50 ? 7.859 0.902 5.536 1.00 0.00 50 ILE A CA 3
ATOM 4245 C C . ILE A 1 50 ? 9.149 1.155 6.309 1.00 0.00 50 ILE A C 3
ATOM 4246 O O . ILE A 1 50 ? 9.786 2.197 6.152 1.00 0.00 50 ILE A O 3
ATOM 4262 N N . LYS A 1 51 ? 9.530 0.195 7.144 1.00 0.00 51 LYS A N 3
ATOM 4263 C CA . LYS A 1 51 ? 10.746 0.310 7.940 1.00 0.00 51 LYS A CA 3
ATOM 4264 C C . LYS A 1 51 ? 11.965 -0.142 7.141 1.00 0.00 51 LYS A C 3
ATOM 4265 O O . LYS A 1 51 ? 11.972 -1.230 6.565 1.00 0.00 51 LYS A O 3
ATOM 4284 N N . ARG A 1 52 ? 12.993 0.699 7.113 1.00 0.00 52 ARG A N 3
ATOM 4285 C CA . ARG A 1 52 ? 14.217 0.385 6.385 1.00 0.00 52 ARG A CA 3
ATOM 4286 C C . ARG A 1 52 ? 15.430 0.451 7.308 1.00 0.00 52 ARG A C 3
ATOM 4287 O O . ARG A 1 52 ? 15.376 1.056 8.379 1.00 0.00 52 ARG A O 3
ATOM 4308 N N . ARG A 1 53 ? 16.523 -0.176 6.886 1.00 0.00 53 ARG A N 3
ATOM 4309 C CA . ARG A 1 53 ? 17.749 -0.190 7.675 1.00 0.00 53 ARG A CA 3
ATOM 4310 C C . ARG A 1 53 ? 18.915 0.390 6.879 1.00 0.00 53 ARG A C 3
ATOM 4311 O O . ARG A 1 53 ? 18.756 0.788 5.725 1.00 0.00 53 ARG A O 3
ATOM 4332 N N . LYS A 1 54 ? 20.086 0.437 7.504 1.00 0.00 54 LYS A N 3
ATOM 4333 C CA . LYS A 1 54 ? 21.279 0.967 6.856 1.00 0.00 54 LYS A CA 3
ATOM 4334 C C . LYS A 1 54 ? 21.792 0.005 5.789 1.00 0.00 54 LYS A C 3
ATOM 4335 O O . LYS A 1 54 ? 22.290 0.429 4.745 1.00 0.00 54 LYS A O 3
ATOM 4354 N N . ASP A 1 55 ? 21.666 -1.290 6.056 1.00 0.00 55 ASP A N 3
ATOM 4355 C CA . ASP A 1 55 ? 22.114 -2.312 5.118 1.00 0.00 55 ASP A CA 3
ATOM 4356 C C . ASP A 1 55 ? 20.994 -3.304 4.819 1.00 0.00 55 ASP A C 3
ATOM 4357 O O . ASP A 1 55 ? 21.243 -4.490 4.607 1.00 0.00 55 ASP A O 3
ATOM 4366 N N . ALA A 1 56 ? 19.761 -2.809 4.804 1.00 0.00 56 ALA A N 3
ATOM 4367 C CA . ALA A 1 56 ? 18.603 -3.651 4.530 1.00 0.00 56 ALA A CA 3
ATOM 4368 C C . ALA A 1 56 ? 18.590 -4.111 3.076 1.00 0.00 56 ALA A C 3
ATOM 4369 O O . ALA A 1 56 ? 19.412 -3.674 2.271 1.00 0.00 56 ALA A O 3
ATOM 4376 N N . GLU A 1 57 ? 17.654 -4.995 2.748 1.00 0.00 57 GLU A N 3
ATOM 4377 C CA . GLU A 1 57 ? 17.536 -5.515 1.390 1.00 0.00 57 GLU A CA 3
ATOM 4378 C C . GLU A 1 57 ? 17.878 -4.438 0.365 1.00 0.00 57 GLU A C 3
ATOM 4379 O O . GLU A 1 57 ? 18.611 -4.689 -0.592 1.00 0.00 57 GLU A O 3
ATOM 4391 N N . GLN A 1 58 ? 17.341 -3.240 0.571 1.00 0.00 58 GLN A N 3
ATOM 4392 C CA . GLN A 1 58 ? 17.589 -2.126 -0.336 1.00 0.00 58 GLN A CA 3
ATOM 4393 C C . GLN A 1 58 ? 17.214 -0.799 0.316 1.00 0.00 58 GLN A C 3
ATOM 4394 O O . GLN A 1 58 ? 16.759 -0.765 1.459 1.00 0.00 58 GLN A O 3
ATOM 4408 N N . SER A 1 59 ? 17.407 0.292 -0.419 1.00 0.00 59 SER A N 3
ATOM 4409 C CA . SER A 1 59 ? 17.093 1.622 0.090 1.00 0.00 59 SER A CA 3
ATOM 4410 C C . SER A 1 59 ? 15.739 2.096 -0.429 1.00 0.00 59 SER A C 3
ATOM 4411 O O . SER A 1 59 ? 15.092 1.411 -1.221 1.00 0.00 59 SER A O 3
ATOM 4419 N N . GLU A 1 60 ? 15.318 3.273 0.024 1.00 0.00 60 GLU A N 3
ATOM 4420 C CA . GLU A 1 60 ? 14.040 3.838 -0.394 1.00 0.00 60 GLU A CA 3
ATOM 4421 C C . GLU A 1 60 ? 13.831 3.660 -1.895 1.00 0.00 60 GLU A C 3
ATOM 4422 O O . GLU A 1 60 ? 12.709 3.452 -2.355 1.00 0.00 60 GLU A O 3
ATOM 4434 N N . GLU A 1 61 ? 14.920 3.743 -2.653 1.00 0.00 61 GLU A N 3
ATOM 4435 C CA . GLU A 1 61 ? 14.856 3.593 -4.102 1.00 0.00 61 GLU A CA 3
ATOM 4436 C C . GLU A 1 61 ? 13.937 2.437 -4.488 1.00 0.00 61 GLU A C 3
ATOM 4437 O O . GLU A 1 61 ? 12.896 2.640 -5.112 1.00 0.00 61 GLU A O 3
ATOM 4449 N N . GLU A 1 62 ? 14.331 1.224 -4.112 1.00 0.00 62 GLU A N 3
ATOM 4450 C CA . GLU A 1 62 ? 13.544 0.036 -4.420 1.00 0.00 62 GLU A CA 3
ATOM 4451 C C . GLU A 1 62 ? 12.253 0.013 -3.607 1.00 0.00 62 GLU A C 3
ATOM 4452 O O . GLU A 1 62 ? 11.203 -0.405 -4.098 1.00 0.00 62 GLU A O 3
ATOM 4464 N N . THR A 1 63 ? 12.338 0.464 -2.360 1.00 0.00 63 THR A N 3
ATOM 4465 C CA . THR A 1 63 ? 11.178 0.494 -1.477 1.00 0.00 63 THR A CA 3
ATOM 4466 C C . THR A 1 63 ? 10.021 1.255 -2.115 1.00 0.00 63 THR A C 3
ATOM 4467 O O . THR A 1 63 ? 8.861 1.047 -1.762 1.00 0.00 63 THR A O 3
ATOM 4478 N N . GLU A 1 64 ? 10.346 2.136 -3.056 1.00 0.00 64 GLU A N 3
ATOM 4479 C CA . GLU A 1 64 ? 9.331 2.928 -3.742 1.00 0.00 64 GLU A CA 3
ATOM 4480 C C . GLU A 1 64 ? 8.457 2.043 -4.626 1.00 0.00 64 GLU A C 3
ATOM 4481 O O . GLU A 1 64 ? 7.312 2.383 -4.923 1.00 0.00 64 GLU A O 3
ATOM 4493 N N . GLU A 1 65 ? 9.006 0.906 -5.043 1.00 0.00 65 GLU A N 3
ATOM 4494 C CA . GLU A 1 65 ? 8.276 -0.027 -5.894 1.00 0.00 65 GLU A CA 3
ATOM 4495 C C . GLU A 1 65 ? 7.073 -0.609 -5.157 1.00 0.00 65 GLU A C 3
ATOM 4496 O O . GLU A 1 65 ? 5.942 -0.532 -5.636 1.00 0.00 65 GLU A O 3
ATOM 4508 N N . ILE A 1 66 ? 7.327 -1.190 -3.989 1.00 0.00 66 ILE A N 3
ATOM 4509 C CA . ILE A 1 66 ? 6.266 -1.784 -3.186 1.00 0.00 66 ILE A CA 3
ATOM 4510 C C . ILE A 1 66 ? 4.991 -0.950 -3.254 1.00 0.00 66 ILE A C 3
ATOM 4511 O O . ILE A 1 66 ? 3.936 -1.441 -3.654 1.00 0.00 66 ILE A O 3
ATOM 4527 N N . PHE A 1 67 ? 5.098 0.316 -2.862 1.00 0.00 67 PHE A N 3
ATOM 4528 C CA . PHE A 1 67 ? 3.954 1.220 -2.880 1.00 0.00 67 PHE A CA 3
ATOM 4529 C C . PHE A 1 67 ? 3.052 0.933 -4.077 1.00 0.00 67 PHE A C 3
ATOM 4530 O O . PHE A 1 67 ? 1.831 0.864 -3.945 1.00 0.00 67 PHE A O 3
ATOM 4547 N N . ASN A 1 68 ? 3.664 0.768 -5.245 1.00 0.00 68 ASN A N 3
ATOM 4548 C CA . ASN A 1 68 ? 2.917 0.489 -6.466 1.00 0.00 68 ASN A CA 3
ATOM 4549 C C . ASN A 1 68 ? 2.264 -0.888 -6.402 1.00 0.00 68 ASN A C 3
ATOM 4550 O O . ASN A 1 68 ? 1.118 -1.061 -6.816 1.00 0.00 68 ASN A O 3
ATOM 4561 N N . GLN A 1 69 ? 3.001 -1.863 -5.881 1.00 0.00 69 GLN A N 3
ATOM 4562 C CA . GLN A 1 69 ? 2.493 -3.225 -5.763 1.00 0.00 69 GLN A CA 3
ATOM 4563 C C . GLN A 1 69 ? 1.166 -3.248 -5.011 1.00 0.00 69 GLN A C 3
ATOM 4564 O O . GLN A 1 69 ? 0.306 -4.087 -5.277 1.00 0.00 69 GLN A O 3
ATOM 4578 N N . ILE A 1 70 ? 1.008 -2.321 -4.072 1.00 0.00 70 ILE A N 3
ATOM 4579 C CA . ILE A 1 70 ? -0.214 -2.235 -3.282 1.00 0.00 70 ILE A CA 3
ATOM 4580 C C . ILE A 1 70 ? -1.312 -1.505 -4.047 1.00 0.00 70 ILE A C 3
ATOM 4581 O O . ILE A 1 70 ? -2.479 -1.899 -4.008 1.00 0.00 70 ILE A O 3
ATOM 4597 N N . LEU A 1 71 ? -0.932 -0.440 -4.744 1.00 0.00 71 LEU A N 3
ATOM 4598 C CA . LEU A 1 71 ? -1.885 0.346 -5.521 1.00 0.00 71 LEU A CA 3
ATOM 4599 C C . LEU A 1 71 ? -2.232 -0.357 -6.829 1.00 0.00 71 LEU A C 3
ATOM 4600 O O . LEU A 1 71 ? -3.177 0.026 -7.518 1.00 0.00 71 LEU A O 3
ATOM 4616 N N . GLN A 1 72 ? -1.463 -1.389 -7.163 1.00 0.00 72 GLN A N 3
ATOM 4617 C CA . GLN A 1 72 ? -1.691 -2.146 -8.387 1.00 0.00 72 GLN A CA 3
ATOM 4618 C C . GLN A 1 72 ? -2.952 -2.996 -8.275 1.00 0.00 72 GLN A C 3
ATOM 4619 O O . GLN A 1 72 ? -3.491 -3.463 -9.279 1.00 0.00 72 GLN A O 3
ATOM 4633 N N . THR A 1 73 ? -3.420 -3.194 -7.046 1.00 0.00 73 THR A N 3
ATOM 4634 C CA . THR A 1 73 ? -4.617 -3.988 -6.802 1.00 0.00 73 THR A CA 3
ATOM 4635 C C . THR A 1 73 ? -5.853 -3.102 -6.696 1.00 0.00 73 THR A C 3
ATOM 4636 O O . THR A 1 73 ? -6.972 -3.550 -6.943 1.00 0.00 73 THR A O 3
ATOM 4647 N N . MET A 1 74 ? -5.642 -1.843 -6.328 1.00 0.00 74 MET A N 3
ATOM 4648 C CA . MET A 1 74 ? -6.741 -0.893 -6.191 1.00 0.00 74 MET A CA 3
ATOM 4649 C C . MET A 1 74 ? -6.460 0.380 -6.982 1.00 0.00 74 MET A C 3
ATOM 4650 O O . MET A 1 74 ? -6.671 1.495 -6.505 1.00 0.00 74 MET A O 3
ATOM 4664 N N . PRO A 1 75 ? -5.972 0.214 -8.220 1.00 0.00 75 PRO A N 3
ATOM 4665 C CA . PRO A 1 75 ? -5.652 1.339 -9.103 1.00 0.00 75 PRO A CA 3
ATOM 4666 C C . PRO A 1 75 ? -6.900 2.069 -9.588 1.00 0.00 75 PRO A C 3
ATOM 4667 O O . PRO A 1 75 ? -6.830 3.222 -10.015 1.00 0.00 75 PRO A O 3
ATOM 4678 N N . ASP A 1 76 ? -8.040 1.391 -9.518 1.00 0.00 76 ASP A N 3
ATOM 4679 C CA . ASP A 1 76 ? -9.305 1.976 -9.949 1.00 0.00 76 ASP A CA 3
ATOM 4680 C C . ASP A 1 76 ? -10.181 2.320 -8.748 1.00 0.00 76 ASP A C 3
ATOM 4681 O O . ASP A 1 76 ? -11.149 3.072 -8.869 1.00 0.00 76 ASP A O 3
ATOM 4690 N N . ILE A 1 77 ? -9.836 1.763 -7.592 1.00 0.00 77 ILE A N 3
ATOM 4691 C CA . ILE A 1 77 ? -10.592 2.011 -6.370 1.00 0.00 77 ILE A CA 3
ATOM 4692 C C . ILE A 1 77 ? -9.817 2.916 -5.419 1.00 0.00 77 ILE A C 3
ATOM 4693 O O . ILE A 1 77 ? -10.388 3.503 -4.500 1.00 0.00 77 ILE A O 3
ATOM 4709 N N . ALA A 1 78 ? -8.512 3.026 -5.646 1.00 0.00 78 ALA A N 3
ATOM 4710 C CA . ALA A 1 78 ? -7.659 3.863 -4.812 1.00 0.00 78 ALA A CA 3
ATOM 4711 C C . ALA A 1 78 ? -6.532 4.486 -5.630 1.00 0.00 78 ALA A C 3
ATOM 4712 O O . ALA A 1 78 ? -5.968 3.847 -6.518 1.00 0.00 78 ALA A O 3
ATOM 4719 N N . THR A 1 79 ? -6.209 5.739 -5.325 1.00 0.00 79 THR A N 3
ATOM 4720 C CA . THR A 1 79 ? -5.152 6.450 -6.033 1.00 0.00 79 THR A CA 3
ATOM 4721 C C . THR A 1 79 ? -4.161 7.075 -5.057 1.00 0.00 79 THR A C 3
ATOM 4722 O O . THR A 1 79 ? -4.413 7.134 -3.854 1.00 0.00 79 THR A O 3
ATOM 4733 N N . PHE A 1 80 ? -3.034 7.541 -5.584 1.00 0.00 80 PHE A N 3
ATOM 4734 C CA . PHE A 1 80 ? -2.004 8.162 -4.759 1.00 0.00 80 PHE A CA 3
ATOM 4735 C C . PHE A 1 80 ? -2.472 9.514 -4.231 1.00 0.00 80 PHE A C 3
ATOM 4736 O O . PHE A 1 80 ? -2.468 10.511 -4.954 1.00 0.00 80 PHE A O 3
ATOM 4753 N N . SER A 1 81 ? -2.877 9.541 -2.965 1.00 0.00 81 SER A N 3
ATOM 4754 C CA . SER A 1 81 ? -3.353 10.770 -2.341 1.00 0.00 81 SER A CA 3
ATOM 4755 C C . SER A 1 81 ? -2.188 11.586 -1.789 1.00 0.00 81 SER A C 3
ATOM 4756 O O . SER A 1 81 ? -2.187 12.814 -1.861 1.00 0.00 81 SER A O 3
ATOM 4764 N N . SER A 1 82 ? -1.197 10.892 -1.238 1.00 0.00 82 SER A N 3
ATOM 4765 C CA . SER A 1 82 ? -0.026 11.551 -0.671 1.00 0.00 82 SER A CA 3
ATOM 4766 C C . SER A 1 82 ? 1.258 10.870 -1.132 1.00 0.00 82 SER A C 3
ATOM 4767 O O . SER A 1 82 ? 1.591 9.775 -0.677 1.00 0.00 82 SER A O 3
ATOM 4775 N N . ARG A 1 83 ? 1.975 11.525 -2.039 1.00 0.00 83 ARG A N 3
ATOM 4776 C CA . ARG A 1 83 ? 3.222 10.983 -2.565 1.00 0.00 83 ARG A CA 3
ATOM 4777 C C . ARG A 1 83 ? 4.091 10.429 -1.439 1.00 0.00 83 ARG A C 3
ATOM 4778 O O . ARG A 1 83 ? 4.268 11.054 -0.393 1.00 0.00 83 ARG A O 3
ATOM 4799 N N . PRO A 1 84 ? 4.645 9.227 -1.656 1.00 0.00 84 PRO A N 3
ATOM 4800 C CA . PRO A 1 84 ? 5.504 8.561 -0.672 1.00 0.00 84 PRO A CA 3
ATOM 4801 C C . PRO A 1 84 ? 6.849 9.261 -0.509 1.00 0.00 84 PRO A C 3
ATOM 4802 O O . PRO A 1 84 ? 7.774 9.041 -1.291 1.00 0.00 84 PRO A O 3
ATOM 4813 N N . LYS A 1 85 ? 6.952 10.106 0.511 1.00 0.00 85 LYS A N 3
ATOM 4814 C CA . LYS A 1 85 ? 8.184 10.837 0.779 1.00 0.00 85 LYS A CA 3
ATOM 4815 C C . LYS A 1 85 ? 8.991 10.159 1.881 1.00 0.00 85 LYS A C 3
ATOM 4816 O O . LYS A 1 85 ? 8.479 9.303 2.602 1.00 0.00 85 LYS A O 3
ATOM 4835 N N . ALA A 1 86 ? 10.256 10.548 2.007 1.00 0.00 86 ALA A N 3
ATOM 4836 C CA . ALA A 1 86 ? 11.132 9.980 3.024 1.00 0.00 86 ALA A CA 3
ATOM 4837 C C . ALA A 1 86 ? 10.870 10.609 4.388 1.00 0.00 86 ALA A C 3
ATOM 4838 O O . ALA A 1 86 ? 10.964 11.826 4.549 1.00 0.00 86 ALA A O 3
ATOM 4845 N N . ILE A 1 87 ? 10.540 9.773 5.367 1.00 0.00 87 ILE A N 3
ATOM 4846 C CA . ILE A 1 87 ? 10.265 10.248 6.717 1.00 0.00 87 ILE A CA 3
ATOM 4847 C C . ILE A 1 87 ? 11.286 9.704 7.710 1.00 0.00 87 ILE A C 3
ATOM 4848 O O . ILE A 1 87 ? 12.201 8.970 7.336 1.00 0.00 87 ILE A O 3
ATOM 4864 N N . ARG A 1 88 ? 11.122 10.067 8.978 1.00 0.00 88 ARG A N 3
ATOM 4865 C CA . ARG A 1 88 ? 12.029 9.615 10.026 1.00 0.00 88 ARG A CA 3
ATOM 4866 C C . ARG A 1 88 ? 13.467 10.016 9.711 1.00 0.00 88 ARG A C 3
ATOM 4867 O O . ARG A 1 88 ? 14.391 9.217 9.856 1.00 0.00 88 ARG A O 3
ATOM 4888 N N . GLY A 1 89 ? 13.648 11.260 9.278 1.00 0.00 89 GLY A N 3
ATOM 4889 C CA . GLY A 1 89 ? 14.975 11.745 8.948 1.00 0.00 89 GLY A CA 3
ATOM 4890 C C . GLY A 1 89 ? 15.595 10.993 7.787 1.00 0.00 89 GLY A C 3
ATOM 4891 O O . GLY A 1 89 ? 16.816 10.959 7.642 1.00 0.00 89 GLY A O 3
ATOM 4895 N N . GLY A 1 90 ? 14.751 10.387 6.957 1.00 0.00 90 GLY A N 3
ATOM 4896 C CA . GLY A 1 90 ? 15.242 9.639 5.815 1.00 0.00 90 GLY A CA 3
ATOM 4897 C C . GLY A 1 90 ? 15.562 8.198 6.160 1.00 0.00 90 GLY A C 3
ATOM 4898 O O . GLY A 1 90 ? 16.622 7.685 5.799 1.00 0.00 90 GLY A O 3
ATOM 4902 N N . THR A 1 91 ? 14.644 7.541 6.863 1.00 0.00 91 THR A N 3
ATOM 4903 C CA . THR A 1 91 ? 14.835 6.152 7.260 1.00 0.00 91 THR A CA 3
ATOM 4904 C C . THR A 1 91 ? 13.704 5.272 6.742 1.00 0.00 91 THR A C 3
ATOM 4905 O O . THR A 1 91 ? 13.944 4.216 6.158 1.00 0.00 91 THR A O 3
ATOM 4916 N N . ALA A 1 92 ? 12.469 5.714 6.958 1.00 0.00 92 ALA A N 3
ATOM 4917 C CA . ALA A 1 92 ? 11.300 4.967 6.510 1.00 0.00 92 ALA A CA 3
ATOM 4918 C C . ALA A 1 92 ? 10.429 5.813 5.587 1.00 0.00 92 ALA A C 3
ATOM 4919 O O . ALA A 1 92 ? 10.528 7.040 5.576 1.00 0.00 92 ALA A O 3
ATOM 4926 N N . SER A 1 93 ? 9.577 5.149 4.813 1.00 0.00 93 SER A N 3
ATOM 4927 C CA . SER A 1 93 ? 8.691 5.841 3.883 1.00 0.00 93 SER A CA 3
ATOM 4928 C C . SER A 1 93 ? 7.263 5.879 4.420 1.00 0.00 93 SER A C 3
ATOM 4929 O O . SER A 1 93 ? 6.869 5.038 5.227 1.00 0.00 93 SER A O 3
ATOM 4937 N N . MET A 1 94 ? 6.494 6.863 3.965 1.00 0.00 94 MET A N 3
ATOM 4938 C CA . MET A 1 94 ? 5.109 7.012 4.399 1.00 0.00 94 MET A CA 3
ATOM 4939 C C . MET A 1 94 ? 4.246 7.576 3.275 1.00 0.00 94 MET A C 3
ATOM 4940 O O . MET A 1 94 ? 4.669 8.474 2.546 1.00 0.00 94 MET A O 3
ATOM 4954 N N . CYS A 1 95 ? 3.036 7.044 3.141 1.00 0.00 95 CYS A N 3
ATOM 4955 C CA . CYS A 1 95 ? 2.113 7.495 2.104 1.00 0.00 95 CYS A CA 3
ATOM 4956 C C . CYS A 1 95 ? 0.666 7.265 2.527 1.00 0.00 95 CYS A C 3
ATOM 4957 O O . CYS A 1 95 ? 0.401 6.671 3.572 1.00 0.00 95 CYS A O 3
ATOM 4965 N N . VAL A 1 96 ? -0.267 7.741 1.709 1.00 0.00 96 VAL A N 3
ATOM 4966 C CA . VAL A 1 96 ? -1.688 7.588 1.998 1.00 0.00 96 VAL A CA 3
ATOM 4967 C C . VAL A 1 96 ? -2.472 7.246 0.736 1.00 0.00 96 VAL A C 3
ATOM 4968 O O . VAL A 1 96 ? -2.164 7.737 -0.351 1.00 0.00 96 VAL A O 3
ATOM 4981 N N . PHE A 1 97 ? -3.487 6.402 0.887 1.00 0.00 97 PHE A N 3
ATOM 4982 C CA . PHE A 1 97 ? -4.316 5.993 -0.241 1.00 0.00 97 PHE A CA 3
ATOM 4983 C C . PHE A 1 97 ? -5.692 6.649 -0.170 1.00 0.00 97 PHE A C 3
ATOM 4984 O O . PHE A 1 97 ? -6.312 6.701 0.892 1.00 0.00 97 PHE A O 3
ATOM 5001 N N . ARG A 1 98 ? -6.163 7.147 -1.308 1.00 0.00 98 ARG A N 3
ATOM 5002 C CA . ARG A 1 98 ? -7.464 7.801 -1.376 1.00 0.00 98 ARG A CA 3
ATOM 5003 C C . ARG A 1 98 ? -8.392 7.066 -2.339 1.00 0.00 98 ARG A C 3
ATOM 5004 O O . ARG A 1 98 ? -7.960 6.581 -3.385 1.00 0.00 98 ARG A O 3
ATOM 5025 N N . HIS A 1 99 ? -9.670 6.989 -1.979 1.00 0.00 99 HIS A N 3
ATOM 5026 C CA . HIS A 1 99 ? -10.659 6.314 -2.812 1.00 0.00 99 HIS A CA 3
ATOM 5027 C C . HIS A 1 99 ? -11.018 7.165 -4.027 1.00 0.00 99 HIS A C 3
ATOM 5028 O O . HIS A 1 99 ? -11.213 8.376 -3.914 1.00 0.00 99 HIS A O 3
ATOM 5043 N N . LEU A 1 100 ? -11.102 6.524 -5.187 1.00 0.00 100 LEU A N 3
ATOM 5044 C CA . LEU A 1 100 ? -11.437 7.221 -6.424 1.00 0.00 100 LEU A CA 3
ATOM 5045 C C . LEU A 1 100 ? -12.910 7.613 -6.447 1.00 0.00 100 LEU A C 3
ATOM 5046 O O . LEU A 1 100 ? -13.765 6.830 -6.862 1.00 0.00 100 LEU A O 3
ATOM 5062 N N . SER A 1 101 ? -13.201 8.831 -5.999 1.00 0.00 101 SER A N 3
ATOM 5063 C CA . SER A 1 101 ? -14.572 9.326 -5.966 1.00 0.00 101 SER A CA 3
ATOM 5064 C C . SER A 1 101 ? -15.100 9.557 -7.379 1.00 0.00 101 SER A C 3
ATOM 5065 O O . SER A 1 101 ? -14.328 9.714 -8.326 1.00 0.00 101 SER A O 3
ATOM 5073 N N . LYS A 1 102 ? -16.422 9.576 -7.514 1.00 0.00 102 LYS A N 3
ATOM 5074 C CA . LYS A 1 102 ? -17.056 9.789 -8.809 1.00 0.00 102 LYS A CA 3
ATOM 5075 C C . LYS A 1 102 ? -16.337 10.881 -9.595 1.00 0.00 102 LYS A C 3
ATOM 5076 O O . LYS A 1 102 ? -16.384 10.909 -10.825 1.00 0.00 102 LYS A O 3
ATOM 5095 N N . LYS A 1 103 ? -15.669 11.777 -8.877 1.00 0.00 103 LYS A N 3
ATOM 5096 C CA . LYS A 1 103 ? -14.937 12.870 -9.506 1.00 0.00 103 LYS A CA 3
ATOM 5097 C C . LYS A 1 103 ? -13.565 12.403 -9.983 1.00 0.00 103 LYS A C 3
ATOM 5098 O O . LYS A 1 103 ? -13.311 12.319 -11.184 1.00 0.00 103 LYS A O 3
ATOM 5117 N N . GLU A 1 104 ? -12.686 12.098 -9.033 1.00 0.00 104 GLU A N 3
ATOM 5118 C CA . GLU A 1 104 ? -11.341 11.638 -9.358 1.00 0.00 104 GLU A CA 3
ATOM 5119 C C . GLU A 1 104 ? -11.374 10.614 -10.489 1.00 0.00 104 GLU A C 3
ATOM 5120 O O . GLU A 1 104 ? -10.590 10.693 -11.434 1.00 0.00 104 GLU A O 3
ATOM 5132 N N . GLU A 1 105 ? -12.287 9.653 -10.383 1.00 0.00 105 GLU A N 3
ATOM 5133 C CA . GLU A 1 105 ? -12.421 8.613 -11.396 1.00 0.00 105 GLU A CA 3
ATOM 5134 C C . GLU A 1 105 ? -12.813 9.212 -12.743 1.00 0.00 105 GLU A C 3
ATOM 5135 O O . GLU A 1 105 ? -12.096 9.067 -13.733 1.00 0.00 105 GLU A O 3
ATOM 5147 N N . LYS A 1 106 ? -13.957 9.887 -12.772 1.00 0.00 106 LYS A N 3
ATOM 5148 C CA . LYS A 1 106 ? -14.447 10.510 -13.996 1.00 0.00 106 LYS A CA 3
ATOM 5149 C C . LYS A 1 106 ? -14.144 9.638 -15.210 1.00 0.00 106 LYS A C 3
ATOM 5150 O O . LYS A 1 106 ? -13.890 10.145 -16.303 1.00 0.00 106 LYS A O 3
ATOM 5169 N N . SER A 1 107 ? -14.172 8.324 -15.011 1.00 0.00 107 SER A N 3
ATOM 5170 C CA . SER A 1 107 ? -13.897 7.382 -16.090 1.00 0.00 107 SER A CA 3
ATOM 5171 C C . SER A 1 107 ? -15.074 7.305 -17.057 1.00 0.00 107 SER A C 3
ATOM 5172 O O . SER A 1 107 ? -14.918 7.507 -18.260 1.00 0.00 107 SER A O 3
ATOM 5180 N N . GLY A 1 108 ? -16.255 7.011 -16.520 1.00 0.00 108 GLY A N 3
ATOM 5181 C CA . GLY A 1 108 ? -17.442 6.911 -17.349 1.00 0.00 108 GLY A CA 3
ATOM 5182 C C . GLY A 1 108 ? -18.660 7.534 -16.694 1.00 0.00 108 GLY A C 3
ATOM 5183 O O . GLY A 1 108 ? -18.549 8.377 -15.804 1.00 0.00 108 GLY A O 3
ATOM 5187 N N . PRO A 1 109 ? -19.854 7.116 -17.139 1.00 0.00 109 PRO A N 3
ATOM 5188 C CA . PRO A 1 109 ? -21.120 7.626 -16.605 1.00 0.00 109 PRO A CA 3
ATOM 5189 C C . PRO A 1 109 ? -21.378 7.156 -15.177 1.00 0.00 109 PRO A C 3
ATOM 5190 O O . PRO A 1 109 ? -20.767 6.196 -14.710 1.00 0.00 109 PRO A O 3
ATOM 5201 N N . SER A 1 110 ? -22.288 7.840 -14.490 1.00 0.00 110 SER A N 3
ATOM 5202 C CA . SER A 1 110 ? -22.624 7.494 -13.114 1.00 0.00 110 SER A CA 3
ATOM 5203 C C . SER A 1 110 ? -23.434 6.202 -13.061 1.00 0.00 110 SER A C 3
ATOM 5204 O O . SER A 1 110 ? -24.635 6.198 -13.330 1.00 0.00 110 SER A O 3
ATOM 5212 N N . SER A 1 111 ? -22.767 5.107 -12.711 1.00 0.00 111 SER A N 3
ATOM 5213 C CA . SER A 1 111 ? -23.423 3.807 -12.626 1.00 0.00 111 SER A CA 3
ATOM 5214 C C . SER A 1 111 ? -24.118 3.462 -13.939 1.00 0.00 111 SER A C 3
ATOM 5215 O O . SER A 1 111 ? -25.266 3.019 -13.950 1.00 0.00 111 SER A O 3
ATOM 5223 N N . GLY A 1 112 ? -23.412 3.669 -15.047 1.00 0.00 112 GLY A N 3
ATOM 5224 C CA . GLY A 1 112 ? -23.976 3.375 -16.352 1.00 0.00 112 GLY A CA 3
ATOM 5225 C C . GLY A 1 112 ? -23.318 2.180 -17.013 1.00 0.00 112 GLY A C 3
ATOM 5226 O O . GLY A 1 112 ? -23.394 2.016 -18.230 1.00 0.00 112 GLY A O 3
ATOM 5230 N N . GLY A 1 1 ? -40.823 -20.077 16.477 1.00 0.00 1 GLY A N 4
ATOM 5231 C CA . GLY A 1 1 ? -40.186 -18.847 16.911 1.00 0.00 1 GLY A CA 4
ATOM 5232 C C . GLY A 1 1 ? -39.052 -18.428 15.997 1.00 0.00 1 GLY A C 4
ATOM 5233 O O . GLY A 1 1 ? -38.366 -19.272 15.421 1.00 0.00 1 GLY A O 4
ATOM 5237 N N . SER A 1 2 ? -38.855 -17.121 15.862 1.00 0.00 2 SER A N 4
ATOM 5238 C CA . SER A 1 2 ? -37.800 -16.591 15.007 1.00 0.00 2 SER A CA 4
ATOM 5239 C C . SER A 1 2 ? -37.288 -15.255 15.539 1.00 0.00 2 SER A C 4
ATOM 5240 O O . SER A 1 2 ? -37.906 -14.644 16.410 1.00 0.00 2 SER A O 4
ATOM 5248 N N . SER A 1 3 ? -36.155 -14.808 15.007 1.00 0.00 3 SER A N 4
ATOM 5249 C CA . SER A 1 3 ? -35.558 -13.547 15.430 1.00 0.00 3 SER A CA 4
ATOM 5250 C C . SER A 1 3 ? -34.695 -12.955 14.319 1.00 0.00 3 SER A C 4
ATOM 5251 O O . SER A 1 3 ? -33.963 -13.672 13.638 1.00 0.00 3 SER A O 4
ATOM 5259 N N . GLY A 1 4 ? -34.788 -11.641 14.143 1.00 0.00 4 GLY A N 4
ATOM 5260 C CA . GLY A 1 4 ? -34.012 -10.973 13.114 1.00 0.00 4 GLY A CA 4
ATOM 5261 C C . GLY A 1 4 ? -34.694 -9.725 12.592 1.00 0.00 4 GLY A C 4
ATOM 5262 O O . GLY A 1 4 ? -35.833 -9.779 12.127 1.00 0.00 4 GLY A O 4
ATOM 5266 N N . SER A 1 5 ? -33.998 -8.595 12.669 1.00 0.00 5 SER A N 4
ATOM 5267 C CA . SER A 1 5 ? -34.546 -7.326 12.205 1.00 0.00 5 SER A CA 4
ATOM 5268 C C . SER A 1 5 ? -33.676 -6.729 11.103 1.00 0.00 5 SER A C 4
ATOM 5269 O O . SER A 1 5 ? -32.577 -7.214 10.834 1.00 0.00 5 SER A O 4
ATOM 5277 N N . SER A 1 6 ? -34.177 -5.674 10.469 1.00 0.00 6 SER A N 4
ATOM 5278 C CA . SER A 1 6 ? -33.448 -5.012 9.393 1.00 0.00 6 SER A CA 4
ATOM 5279 C C . SER A 1 6 ? -33.145 -3.561 9.754 1.00 0.00 6 SER A C 4
ATOM 5280 O O . SER A 1 6 ? -34.052 -2.743 9.897 1.00 0.00 6 SER A O 4
ATOM 5288 N N . GLY A 1 7 ? -31.860 -3.251 9.901 1.00 0.00 7 GLY A N 4
ATOM 5289 C CA . GLY A 1 7 ? -31.458 -1.899 10.245 1.00 0.00 7 GLY A CA 4
ATOM 5290 C C . GLY A 1 7 ? -30.053 -1.576 9.777 1.00 0.00 7 GLY A C 4
ATOM 5291 O O . GLY A 1 7 ? -29.131 -2.382 9.908 1.00 0.00 7 GLY A O 4
ATOM 5295 N N . PRO A 1 8 ? -29.875 -0.371 9.216 1.00 0.00 8 PRO A N 4
ATOM 5296 C CA . PRO A 1 8 ? -28.575 0.085 8.715 1.00 0.00 8 PRO A CA 4
ATOM 5297 C C . PRO A 1 8 ? -27.581 0.353 9.841 1.00 0.00 8 PRO A C 4
ATOM 5298 O O . PRO A 1 8 ? -27.969 0.535 10.995 1.00 0.00 8 PRO A O 4
ATOM 5309 N N . LYS A 1 9 ? -26.298 0.377 9.498 1.00 0.00 9 LYS A N 4
ATOM 5310 C CA . LYS A 1 9 ? -25.248 0.625 10.478 1.00 0.00 9 LYS A CA 4
ATOM 5311 C C . LYS A 1 9 ? -24.292 1.708 9.990 1.00 0.00 9 LYS A C 4
ATOM 5312 O O . LYS A 1 9 ? -23.882 1.712 8.828 1.00 0.00 9 LYS A O 4
ATOM 5331 N N . THR A 1 10 ? -23.937 2.626 10.884 1.00 0.00 10 THR A N 4
ATOM 5332 C CA . THR A 1 10 ? -23.029 3.714 10.544 1.00 0.00 10 THR A CA 4
ATOM 5333 C C . THR A 1 10 ? -21.858 3.777 11.518 1.00 0.00 10 THR A C 4
ATOM 5334 O O . THR A 1 10 ? -21.857 3.104 12.547 1.00 0.00 10 THR A O 4
ATOM 5345 N N . GLY A 1 11 ? -20.861 4.592 11.185 1.00 0.00 11 GLY A N 4
ATOM 5346 C CA . GLY A 1 11 ? -19.698 4.729 12.042 1.00 0.00 11 GLY A CA 4
ATOM 5347 C C . GLY A 1 11 ? -19.086 6.114 11.972 1.00 0.00 11 GLY A C 4
ATOM 5348 O O . GLY A 1 11 ? -19.105 6.773 10.932 1.00 0.00 11 GLY A O 4
ATOM 5352 N N . PRO A 1 12 ? -18.529 6.576 13.101 1.00 0.00 12 PRO A N 4
ATOM 5353 C CA . PRO A 1 12 ? -17.899 7.897 13.190 1.00 0.00 12 PRO A CA 4
ATOM 5354 C C . PRO A 1 12 ? -16.597 7.973 12.400 1.00 0.00 12 PRO A C 4
ATOM 5355 O O . PRO A 1 12 ? -16.147 6.980 11.827 1.00 0.00 12 PRO A O 4
ATOM 5366 N N . THR A 1 13 ? -15.994 9.157 12.373 1.00 0.00 13 THR A N 4
ATOM 5367 C CA . THR A 1 13 ? -14.743 9.362 11.653 1.00 0.00 13 THR A CA 4
ATOM 5368 C C . THR A 1 13 ? -13.593 8.623 12.327 1.00 0.00 13 THR A C 4
ATOM 5369 O O . THR A 1 13 ? -13.376 8.760 13.531 1.00 0.00 13 THR A O 4
ATOM 5380 N N . MET A 1 14 ? -12.859 7.840 11.543 1.00 0.00 14 MET A N 4
ATOM 5381 C CA . MET A 1 14 ? -11.729 7.081 12.065 1.00 0.00 14 MET A CA 4
ATOM 5382 C C . MET A 1 14 ? -10.644 6.922 11.005 1.00 0.00 14 MET A C 4
ATOM 5383 O O . MET A 1 14 ? -10.934 6.861 9.809 1.00 0.00 14 MET A O 4
ATOM 5397 N N . THR A 1 15 ? -9.393 6.856 11.449 1.00 0.00 15 THR A N 4
ATOM 5398 C CA . THR A 1 15 ? -8.265 6.706 10.539 1.00 0.00 15 THR A CA 4
ATOM 5399 C C . THR A 1 15 ? -7.466 5.447 10.856 1.00 0.00 15 THR A C 4
ATOM 5400 O O . THR A 1 15 ? -7.195 5.148 12.019 1.00 0.00 15 THR A O 4
ATOM 5411 N N . LYS A 1 16 ? -7.090 4.713 9.814 1.00 0.00 16 LYS A N 4
ATOM 5412 C CA . LYS A 1 16 ? -6.320 3.486 9.980 1.00 0.00 16 LYS A CA 4
ATOM 5413 C C . LYS A 1 16 ? -4.900 3.660 9.452 1.00 0.00 16 LYS A C 4
ATOM 5414 O O . LYS A 1 16 ? -4.647 4.505 8.594 1.00 0.00 16 LYS A O 4
ATOM 5433 N N . GLU A 1 17 ? -3.978 2.854 9.969 1.00 0.00 17 GLU A N 4
ATOM 5434 C CA . GLU A 1 17 ? -2.583 2.919 9.547 1.00 0.00 17 GLU A CA 4
ATOM 5435 C C . GLU A 1 17 ? -1.971 1.524 9.474 1.00 0.00 17 GLU A C 4
ATOM 5436 O O . GLU A 1 17 ? -2.311 0.642 10.264 1.00 0.00 17 GLU A O 4
ATOM 5448 N N . LEU A 1 18 ? -1.066 1.331 8.521 1.00 0.00 18 LEU A N 4
ATOM 5449 C CA . LEU A 1 18 ? -0.405 0.042 8.344 1.00 0.00 18 LEU A CA 4
ATOM 5450 C C . LEU A 1 18 ? 1.109 0.213 8.268 1.00 0.00 18 LEU A C 4
ATOM 5451 O O . LEU A 1 18 ? 1.617 0.997 7.467 1.00 0.00 18 LEU A O 4
ATOM 5467 N N . VAL A 1 19 ? 1.826 -0.529 9.107 1.00 0.00 19 VAL A N 4
ATOM 5468 C CA . VAL A 1 19 ? 3.282 -0.463 9.133 1.00 0.00 19 VAL A CA 4
ATOM 5469 C C . VAL A 1 19 ? 3.898 -1.843 8.934 1.00 0.00 19 VAL A C 4
ATOM 5470 O O . VAL A 1 19 ? 3.471 -2.820 9.548 1.00 0.00 19 VAL A O 4
ATOM 5483 N N . PHE A 1 20 ? 4.907 -1.915 8.071 1.00 0.00 20 PHE A N 4
ATOM 5484 C CA . PHE A 1 20 ? 5.583 -3.176 7.790 1.00 0.00 20 PHE A CA 4
ATOM 5485 C C . PHE A 1 20 ? 6.966 -2.930 7.193 1.00 0.00 20 PHE A C 4
ATOM 5486 O O . PHE A 1 20 ? 7.168 -1.979 6.438 1.00 0.00 20 PHE A O 4
ATOM 5503 N N . SER A 1 21 ? 7.915 -3.794 7.539 1.00 0.00 21 SER A N 4
ATOM 5504 C CA . SER A 1 21 ? 9.280 -3.669 7.042 1.00 0.00 21 SER A CA 4
ATOM 5505 C C . SER A 1 21 ? 9.319 -3.803 5.522 1.00 0.00 21 SER A C 4
ATOM 5506 O O . SER A 1 21 ? 8.464 -4.456 4.923 1.00 0.00 21 SER A O 4
ATOM 5514 N N . SER A 1 22 ? 10.319 -3.181 4.905 1.00 0.00 22 SER A N 4
ATOM 5515 C CA . SER A 1 22 ? 10.469 -3.227 3.456 1.00 0.00 22 SER A CA 4
ATOM 5516 C C . SER A 1 22 ? 10.875 -4.623 2.995 1.00 0.00 22 SER A C 4
ATOM 5517 O O . SER A 1 22 ? 10.716 -4.974 1.827 1.00 0.00 22 SER A O 4
ATOM 5525 N N . ASN A 1 23 ? 11.401 -5.416 3.924 1.00 0.00 23 ASN A N 4
ATOM 5526 C CA . ASN A 1 23 ? 11.831 -6.774 3.614 1.00 0.00 23 ASN A CA 4
ATOM 5527 C C . ASN A 1 23 ? 10.676 -7.759 3.767 1.00 0.00 23 ASN A C 4
ATOM 5528 O O . ASN A 1 23 ? 10.830 -8.823 4.369 1.00 0.00 23 ASN A O 4
ATOM 5539 N N . ILE A 1 24 ? 9.521 -7.398 3.219 1.00 0.00 24 ILE A N 4
ATOM 5540 C CA . ILE A 1 24 ? 8.341 -8.250 3.293 1.00 0.00 24 ILE A CA 4
ATOM 5541 C C . ILE A 1 24 ? 8.126 -9.006 1.986 1.00 0.00 24 ILE A C 4
ATOM 5542 O O . ILE A 1 24 ? 8.203 -8.429 0.903 1.00 0.00 24 ILE A O 4
ATOM 5558 N N . GLY A 1 25 ? 7.855 -10.303 2.097 1.00 0.00 25 GLY A N 4
ATOM 5559 C CA . GLY A 1 25 ? 7.631 -11.118 0.917 1.00 0.00 25 GLY A CA 4
ATOM 5560 C C . GLY A 1 25 ? 6.313 -10.805 0.238 1.00 0.00 25 GLY A C 4
ATOM 5561 O O . GLY A 1 25 ? 5.510 -10.029 0.756 1.00 0.00 25 GLY A O 4
ATOM 5565 N N . GLN A 1 26 ? 6.090 -11.409 -0.925 1.00 0.00 26 GLN A N 4
ATOM 5566 C CA . GLN A 1 26 ? 4.860 -11.188 -1.676 1.00 0.00 26 GLN A CA 4
ATOM 5567 C C . GLN A 1 26 ? 3.675 -11.862 -0.992 1.00 0.00 26 GLN A C 4
ATOM 5568 O O . GLN A 1 26 ? 2.575 -11.312 -0.948 1.00 0.00 26 GLN A O 4
ATOM 5582 N N . HIS A 1 27 ? 3.908 -13.058 -0.460 1.00 0.00 27 HIS A N 4
ATOM 5583 C CA . HIS A 1 27 ? 2.859 -13.808 0.222 1.00 0.00 27 HIS A CA 4
ATOM 5584 C C . HIS A 1 27 ? 2.229 -12.973 1.333 1.00 0.00 27 HIS A C 4
ATOM 5585 O O . HIS A 1 27 ? 1.015 -13.004 1.533 1.00 0.00 27 HIS A O 4
ATOM 5600 N N . ASP A 1 28 ? 3.062 -12.230 2.052 1.00 0.00 28 ASP A N 4
ATOM 5601 C CA . ASP A 1 28 ? 2.587 -11.387 3.143 1.00 0.00 28 ASP A CA 4
ATOM 5602 C C . ASP A 1 28 ? 2.033 -10.069 2.609 1.00 0.00 28 ASP A C 4
ATOM 5603 O O . ASP A 1 28 ? 1.014 -9.571 3.090 1.00 0.00 28 ASP A O 4
ATOM 5612 N N . LEU A 1 29 ? 2.711 -9.508 1.614 1.00 0.00 29 LEU A N 4
ATOM 5613 C CA . LEU A 1 29 ? 2.288 -8.247 1.015 1.00 0.00 29 LEU A CA 4
ATOM 5614 C C . LEU A 1 29 ? 0.874 -8.357 0.456 1.00 0.00 29 LEU A C 4
ATOM 5615 O O . LEU A 1 29 ? 0.014 -7.526 0.746 1.00 0.00 29 LEU A O 4
ATOM 5631 N N . ASP A 1 30 ? 0.639 -9.390 -0.346 1.00 0.00 30 ASP A N 4
ATOM 5632 C CA . ASP A 1 30 ? -0.672 -9.612 -0.944 1.00 0.00 30 ASP A CA 4
ATOM 5633 C C . ASP A 1 30 ? -1.783 -9.348 0.068 1.00 0.00 30 ASP A C 4
ATOM 5634 O O . ASP A 1 30 ? -2.778 -8.693 -0.242 1.00 0.00 30 ASP A O 4
ATOM 5643 N N . THR A 1 31 ? -1.606 -9.863 1.281 1.00 0.00 31 THR A N 4
ATOM 5644 C CA . THR A 1 31 ? -2.593 -9.685 2.339 1.00 0.00 31 THR A CA 4
ATOM 5645 C C . THR A 1 31 ? -2.624 -8.241 2.825 1.00 0.00 31 THR A C 4
ATOM 5646 O O . THR A 1 31 ? -3.682 -7.613 2.873 1.00 0.00 31 THR A O 4
ATOM 5657 N N . LYS A 1 32 ? -1.456 -7.717 3.183 1.00 0.00 32 LYS A N 4
ATOM 5658 C CA . LYS A 1 32 ? -1.348 -6.345 3.664 1.00 0.00 32 LYS A CA 4
ATOM 5659 C C . LYS A 1 32 ? -2.240 -5.411 2.851 1.00 0.00 32 LYS A C 4
ATOM 5660 O O . LYS A 1 32 ? -2.988 -4.609 3.410 1.00 0.00 32 LYS A O 4
ATOM 5679 N N . SER A 1 33 ? -2.156 -5.523 1.529 1.00 0.00 33 SER A N 4
ATOM 5680 C CA . SER A 1 33 ? -2.953 -4.687 0.639 1.00 0.00 33 SER A CA 4
ATOM 5681 C C . SER A 1 33 ? -4.444 -4.916 0.870 1.00 0.00 33 SER A C 4
ATOM 5682 O O . SER A 1 33 ? -5.192 -3.979 1.150 1.00 0.00 33 SER A O 4
ATOM 5690 N N . LYS A 1 34 ? -4.869 -6.169 0.752 1.00 0.00 34 LYS A N 4
ATOM 5691 C CA . LYS A 1 34 ? -6.269 -6.524 0.949 1.00 0.00 34 LYS A CA 4
ATOM 5692 C C . LYS A 1 34 ? -6.859 -5.773 2.138 1.00 0.00 34 LYS A C 4
ATOM 5693 O O . LYS A 1 34 ? -7.904 -5.133 2.023 1.00 0.00 34 LYS A O 4
ATOM 5712 N N . GLN A 1 35 ? -6.182 -5.855 3.279 1.00 0.00 35 GLN A N 4
ATOM 5713 C CA . GLN A 1 35 ? -6.640 -5.181 4.488 1.00 0.00 35 GLN A CA 4
ATOM 5714 C C . GLN A 1 35 ? -6.847 -3.691 4.237 1.00 0.00 35 GLN A C 4
ATOM 5715 O O . GLN A 1 35 ? -7.876 -3.127 4.608 1.00 0.00 35 GLN A O 4
ATOM 5729 N N . ILE A 1 36 ? -5.863 -3.061 3.605 1.00 0.00 36 ILE A N 4
ATOM 5730 C CA . ILE A 1 36 ? -5.938 -1.637 3.304 1.00 0.00 36 ILE A CA 4
ATOM 5731 C C . ILE A 1 36 ? -7.153 -1.321 2.438 1.00 0.00 36 ILE A C 4
ATOM 5732 O O . ILE A 1 36 ? -7.895 -0.379 2.713 1.00 0.00 36 ILE A O 4
ATOM 5748 N N . GLN A 1 37 ? -7.350 -2.117 1.392 1.00 0.00 37 GLN A N 4
ATOM 5749 C CA . GLN A 1 37 ? -8.476 -1.923 0.486 1.00 0.00 37 GLN A CA 4
ATOM 5750 C C . GLN A 1 37 ? -9.778 -1.762 1.264 1.00 0.00 37 GLN A C 4
ATOM 5751 O O . GLN A 1 37 ? -10.496 -0.777 1.092 1.00 0.00 37 GLN A O 4
ATOM 5765 N N . GLN A 1 38 ? -10.076 -2.735 2.119 1.00 0.00 38 GLN A N 4
ATOM 5766 C CA . GLN A 1 38 ? -11.293 -2.700 2.922 1.00 0.00 38 GLN A CA 4
ATOM 5767 C C . GLN A 1 38 ? -11.518 -1.311 3.508 1.00 0.00 38 GLN A C 4
ATOM 5768 O O . GLN A 1 38 ? -12.639 -0.803 3.513 1.00 0.00 38 GLN A O 4
ATOM 5782 N N . TRP A 1 39 ? -10.446 -0.702 4.002 1.00 0.00 39 TRP A N 4
ATOM 5783 C CA . TRP A 1 39 ? -10.528 0.630 4.592 1.00 0.00 39 TRP A CA 4
ATOM 5784 C C . TRP A 1 39 ? -10.871 1.674 3.535 1.00 0.00 39 TRP A C 4
ATOM 5785 O O . TRP A 1 39 ? -11.820 2.442 3.694 1.00 0.00 39 TRP A O 4
ATOM 5806 N N . ILE A 1 40 ? -10.094 1.696 2.457 1.00 0.00 40 ILE A N 4
ATOM 5807 C CA . ILE A 1 40 ? -10.318 2.645 1.374 1.00 0.00 40 ILE A CA 4
ATOM 5808 C C . ILE A 1 40 ? -11.788 2.682 0.971 1.00 0.00 40 ILE A C 4
ATOM 5809 O O . ILE A 1 40 ? -12.344 3.749 0.715 1.00 0.00 40 ILE A O 4
ATOM 5825 N N . GLU A 1 41 ? -12.412 1.509 0.919 1.00 0.00 41 GLU A N 4
ATOM 5826 C CA . GLU A 1 41 ? -13.818 1.408 0.548 1.00 0.00 41 GLU A CA 4
ATOM 5827 C C . GLU A 1 41 ? -14.664 2.394 1.349 1.00 0.00 41 GLU A C 4
ATOM 5828 O O . GLU A 1 41 ? -15.502 3.106 0.794 1.00 0.00 41 GLU A O 4
ATOM 5840 N N . LYS A 1 42 ? -14.440 2.429 2.658 1.00 0.00 42 LYS A N 4
ATOM 5841 C CA . LYS A 1 42 ? -15.179 3.327 3.538 1.00 0.00 42 LYS A CA 4
ATOM 5842 C C . LYS A 1 42 ? -14.493 4.686 3.631 1.00 0.00 42 LYS A C 4
ATOM 5843 O O . LYS A 1 42 ? -14.600 5.379 4.642 1.00 0.00 42 LYS A O 4
ATOM 5862 N N . LYS A 1 43 ? -13.788 5.061 2.568 1.00 0.00 43 LYS A N 4
ATOM 5863 C CA . LYS A 1 43 ? -13.086 6.339 2.528 1.00 0.00 43 LYS A CA 4
ATOM 5864 C C . LYS A 1 43 ? -12.237 6.532 3.780 1.00 0.00 43 LYS A C 4
ATOM 5865 O O . LYS A 1 43 ? -12.201 7.620 4.355 1.00 0.00 43 LYS A O 4
ATOM 5884 N N . TYR A 1 44 ? -11.554 5.472 4.196 1.00 0.00 44 TYR A N 4
ATOM 5885 C CA . TYR A 1 44 ? -10.705 5.525 5.380 1.00 0.00 44 TYR A CA 4
ATOM 5886 C C . TYR A 1 44 ? -9.267 5.868 5.004 1.00 0.00 44 TYR A C 4
ATOM 5887 O O . TYR A 1 44 ? -8.628 5.156 4.228 1.00 0.00 44 TYR A O 4
ATOM 5905 N N . HIS A 1 45 ? -8.762 6.965 5.562 1.00 0.00 45 HIS A N 4
ATOM 5906 C CA . HIS A 1 45 ? -7.398 7.403 5.287 1.00 0.00 45 HIS A CA 4
ATOM 5907 C C . HIS A 1 45 ? -6.385 6.413 5.854 1.00 0.00 45 HIS A C 4
ATOM 5908 O O . HIS A 1 45 ? -6.139 6.382 7.060 1.00 0.00 45 HIS A O 4
ATOM 5923 N N . VAL A 1 46 ? -5.800 5.605 4.975 1.00 0.00 46 VAL A N 4
ATOM 5924 C CA . VAL A 1 46 ? -4.813 4.614 5.387 1.00 0.00 46 VAL A CA 4
ATOM 5925 C C . VAL A 1 46 ? -3.396 5.160 5.252 1.00 0.00 46 VAL A C 4
ATOM 5926 O O . VAL A 1 46 ? -2.938 5.457 4.149 1.00 0.00 46 VAL A O 4
ATOM 5939 N N . GLN A 1 47 ? -2.707 5.290 6.381 1.00 0.00 47 GLN A N 4
ATOM 5940 C CA . GLN A 1 47 ? -1.341 5.801 6.388 1.00 0.00 47 GLN A CA 4
ATOM 5941 C C . GLN A 1 47 ? -0.332 4.658 6.350 1.00 0.00 47 GLN A C 4
ATOM 5942 O O . GLN A 1 47 ? -0.103 3.984 7.354 1.00 0.00 47 GLN A O 4
ATOM 5956 N N . VAL A 1 48 ? 0.267 4.444 5.183 1.00 0.00 48 VAL A N 4
ATOM 5957 C CA . VAL A 1 48 ? 1.253 3.383 5.013 1.00 0.00 48 VAL A CA 4
ATOM 5958 C C . VAL A 1 48 ? 2.656 3.878 5.344 1.00 0.00 48 VAL A C 4
ATOM 5959 O O . VAL A 1 48 ? 3.087 4.926 4.862 1.00 0.00 48 VAL A O 4
ATOM 5972 N N . THR A 1 49 ? 3.368 3.116 6.169 1.00 0.00 49 THR A N 4
ATOM 5973 C CA . THR A 1 49 ? 4.723 3.477 6.565 1.00 0.00 49 THR A CA 4
ATOM 5974 C C . THR A 1 49 ? 5.660 2.278 6.475 1.00 0.00 49 THR A C 4
ATOM 5975 O O . THR A 1 49 ? 5.617 1.380 7.316 1.00 0.00 49 THR A O 4
ATOM 5986 N N . ILE A 1 50 ? 6.506 2.270 5.450 1.00 0.00 50 ILE A N 4
ATOM 5987 C CA . ILE A 1 50 ? 7.454 1.182 5.251 1.00 0.00 50 ILE A CA 4
ATOM 5988 C C . ILE A 1 50 ? 8.696 1.370 6.117 1.00 0.00 50 ILE A C 4
ATOM 5989 O O . ILE A 1 50 ? 9.422 2.354 5.975 1.00 0.00 50 ILE A O 4
ATOM 6005 N N . LYS A 1 51 ? 8.935 0.418 7.013 1.00 0.00 51 LYS A N 4
ATOM 6006 C CA . LYS A 1 51 ? 10.090 0.476 7.901 1.00 0.00 51 LYS A CA 4
ATOM 6007 C C . LYS A 1 51 ? 11.326 -0.111 7.225 1.00 0.00 51 LYS A C 4
ATOM 6008 O O . LYS A 1 51 ? 11.312 -1.256 6.772 1.00 0.00 51 LYS A O 4
ATOM 6027 N N . ARG A 1 52 ? 12.392 0.680 7.161 1.00 0.00 52 ARG A N 4
ATOM 6028 C CA . ARG A 1 52 ? 13.635 0.239 6.540 1.00 0.00 52 ARG A CA 4
ATOM 6029 C C . ARG A 1 52 ? 14.573 -0.371 7.577 1.00 0.00 52 ARG A C 4
ATOM 6030 O O . ARG A 1 52 ? 14.960 0.288 8.543 1.00 0.00 52 ARG A O 4
ATOM 6051 N N . ARG A 1 53 ? 14.935 -1.633 7.371 1.00 0.00 53 ARG A N 4
ATOM 6052 C CA . ARG A 1 53 ? 15.826 -2.333 8.289 1.00 0.00 53 ARG A CA 4
ATOM 6053 C C . ARG A 1 53 ? 17.208 -1.686 8.303 1.00 0.00 53 ARG A C 4
ATOM 6054 O O . ARG A 1 53 ? 17.475 -0.749 7.549 1.00 0.00 53 ARG A O 4
ATOM 6075 N N . LYS A 1 54 ? 18.084 -2.192 9.165 1.00 0.00 54 LYS A N 4
ATOM 6076 C CA . LYS A 1 54 ? 19.439 -1.666 9.277 1.00 0.00 54 LYS A CA 4
ATOM 6077 C C . LYS A 1 54 ? 20.356 -2.296 8.234 1.00 0.00 54 LYS A C 4
ATOM 6078 O O . LYS A 1 54 ? 21.262 -1.643 7.715 1.00 0.00 54 LYS A O 4
ATOM 6097 N N . ASP A 1 55 ? 20.114 -3.566 7.930 1.00 0.00 55 ASP A N 4
ATOM 6098 C CA . ASP A 1 55 ? 20.916 -4.283 6.946 1.00 0.00 55 ASP A CA 4
ATOM 6099 C C . ASP A 1 55 ? 20.027 -4.935 5.891 1.00 0.00 55 ASP A C 4
ATOM 6100 O O . ASP A 1 55 ? 20.278 -6.061 5.464 1.00 0.00 55 ASP A O 4
ATOM 6109 N N . ALA A 1 56 ? 18.988 -4.219 5.476 1.00 0.00 56 ALA A N 4
ATOM 6110 C CA . ALA A 1 56 ? 18.062 -4.727 4.471 1.00 0.00 56 ALA A CA 4
ATOM 6111 C C . ALA A 1 56 ? 18.798 -5.105 3.189 1.00 0.00 56 ALA A C 4
ATOM 6112 O O . ALA A 1 56 ? 19.761 -4.448 2.799 1.00 0.00 56 ALA A O 4
ATOM 6119 N N . GLU A 1 57 ? 18.336 -6.170 2.540 1.00 0.00 57 GLU A N 4
ATOM 6120 C CA . GLU A 1 57 ? 18.952 -6.636 1.303 1.00 0.00 57 GLU A CA 4
ATOM 6121 C C . GLU A 1 57 ? 18.342 -5.934 0.093 1.00 0.00 57 GLU A C 4
ATOM 6122 O O . GLU A 1 57 ? 18.465 -6.406 -1.037 1.00 0.00 57 GLU A O 4
ATOM 6134 N N . GLN A 1 58 ? 17.683 -4.807 0.341 1.00 0.00 58 GLN A N 4
ATOM 6135 C CA . GLN A 1 58 ? 17.053 -4.041 -0.728 1.00 0.00 58 GLN A CA 4
ATOM 6136 C C . GLN A 1 58 ? 17.462 -2.573 -0.661 1.00 0.00 58 GLN A C 4
ATOM 6137 O O . GLN A 1 58 ? 17.911 -2.091 0.379 1.00 0.00 58 GLN A O 4
ATOM 6151 N N . SER A 1 59 ? 17.303 -1.868 -1.776 1.00 0.00 59 SER A N 4
ATOM 6152 C CA . SER A 1 59 ? 17.660 -0.456 -1.845 1.00 0.00 59 SER A CA 4
ATOM 6153 C C . SER A 1 59 ? 16.412 0.421 -1.824 1.00 0.00 59 SER A C 4
ATOM 6154 O O . SER A 1 59 ? 15.336 -0.002 -2.245 1.00 0.00 59 SER A O 4
ATOM 6162 N N . GLU A 1 60 ? 16.565 1.646 -1.330 1.00 0.00 60 GLU A N 4
ATOM 6163 C CA . GLU A 1 60 ? 15.451 2.583 -1.253 1.00 0.00 60 GLU A CA 4
ATOM 6164 C C . GLU A 1 60 ? 14.527 2.429 -2.458 1.00 0.00 60 GLU A C 4
ATOM 6165 O O . GLU A 1 60 ? 13.306 2.516 -2.331 1.00 0.00 60 GLU A O 4
ATOM 6177 N N . GLU A 1 61 ? 15.119 2.201 -3.626 1.00 0.00 61 GLU A N 4
ATOM 6178 C CA . GLU A 1 61 ? 14.349 2.037 -4.853 1.00 0.00 61 GLU A CA 4
ATOM 6179 C C . GLU A 1 61 ? 13.129 1.152 -4.615 1.00 0.00 61 GLU A C 4
ATOM 6180 O O . GLU A 1 61 ? 12.000 1.543 -4.909 1.00 0.00 61 GLU A O 4
ATOM 6192 N N . GLU A 1 62 ? 13.366 -0.043 -4.082 1.00 0.00 62 GLU A N 4
ATOM 6193 C CA . GLU A 1 62 ? 12.287 -0.984 -3.807 1.00 0.00 62 GLU A CA 4
ATOM 6194 C C . GLU A 1 62 ? 11.260 -0.371 -2.859 1.00 0.00 62 GLU A C 4
ATOM 6195 O O . GLU A 1 62 ? 10.060 -0.378 -3.136 1.00 0.00 62 GLU A O 4
ATOM 6207 N N . THR A 1 63 ? 11.740 0.159 -1.738 1.00 0.00 63 THR A N 4
ATOM 6208 C CA . THR A 1 63 ? 10.865 0.775 -0.748 1.00 0.00 63 THR A CA 4
ATOM 6209 C C . THR A 1 63 ? 9.727 1.537 -1.418 1.00 0.00 63 THR A C 4
ATOM 6210 O O . THR A 1 63 ? 8.557 1.333 -1.095 1.00 0.00 63 THR A O 4
ATOM 6221 N N . GLU A 1 64 ? 10.078 2.415 -2.352 1.00 0.00 64 GLU A N 4
ATOM 6222 C CA . GLU A 1 64 ? 9.085 3.207 -3.067 1.00 0.00 64 GLU A CA 4
ATOM 6223 C C . GLU A 1 64 ? 8.288 2.337 -4.035 1.00 0.00 64 GLU A C 4
ATOM 6224 O O . GLU A 1 64 ? 7.061 2.413 -4.088 1.00 0.00 64 GLU A O 4
ATOM 6236 N N . GLU A 1 65 ? 8.996 1.511 -4.799 1.00 0.00 65 GLU A N 4
ATOM 6237 C CA . GLU A 1 65 ? 8.355 0.627 -5.765 1.00 0.00 65 GLU A CA 4
ATOM 6238 C C . GLU A 1 65 ? 7.169 -0.098 -5.137 1.00 0.00 65 GLU A C 4
ATOM 6239 O O . GLU A 1 65 ? 6.124 -0.264 -5.768 1.00 0.00 65 GLU A O 4
ATOM 6251 N N . ILE A 1 66 ? 7.338 -0.528 -3.891 1.00 0.00 66 ILE A N 4
ATOM 6252 C CA . ILE A 1 66 ? 6.282 -1.234 -3.177 1.00 0.00 66 ILE A CA 4
ATOM 6253 C C . ILE A 1 66 ? 4.972 -0.455 -3.222 1.00 0.00 66 ILE A C 4
ATOM 6254 O O . ILE A 1 66 ? 3.934 -0.987 -3.618 1.00 0.00 66 ILE A O 4
ATOM 6270 N N . PHE A 1 67 ? 5.027 0.809 -2.816 1.00 0.00 67 PHE A N 4
ATOM 6271 C CA . PHE A 1 67 ? 3.845 1.663 -2.811 1.00 0.00 67 PHE A CA 4
ATOM 6272 C C . PHE A 1 67 ? 2.975 1.394 -4.035 1.00 0.00 67 PHE A C 4
ATOM 6273 O O . PHE A 1 67 ? 1.748 1.450 -3.962 1.00 0.00 67 PHE A O 4
ATOM 6290 N N . ASN A 1 68 ? 3.620 1.104 -5.160 1.00 0.00 68 ASN A N 4
ATOM 6291 C CA . ASN A 1 68 ? 2.906 0.828 -6.402 1.00 0.00 68 ASN A CA 4
ATOM 6292 C C . ASN A 1 68 ? 2.333 -0.586 -6.397 1.00 0.00 68 ASN A C 4
ATOM 6293 O O . ASN A 1 68 ? 1.203 -0.809 -6.830 1.00 0.00 68 ASN A O 4
ATOM 6304 N N . GLN A 1 69 ? 3.120 -1.536 -5.903 1.00 0.00 69 GLN A N 4
ATOM 6305 C CA . GLN A 1 69 ? 2.690 -2.928 -5.841 1.00 0.00 69 GLN A CA 4
ATOM 6306 C C . GLN A 1 69 ? 1.363 -3.056 -5.101 1.00 0.00 69 GLN A C 4
ATOM 6307 O O . GLN A 1 69 ? 0.571 -3.957 -5.379 1.00 0.00 69 GLN A O 4
ATOM 6321 N N . ILE A 1 70 ? 1.127 -2.150 -4.159 1.00 0.00 70 ILE A N 4
ATOM 6322 C CA . ILE A 1 70 ? -0.105 -2.162 -3.380 1.00 0.00 70 ILE A CA 4
ATOM 6323 C C . ILE A 1 70 ? -1.255 -1.534 -4.160 1.00 0.00 70 ILE A C 4
ATOM 6324 O O . ILE A 1 70 ? -2.407 -1.949 -4.031 1.00 0.00 70 ILE A O 4
ATOM 6340 N N . LEU A 1 71 ? -0.934 -0.532 -4.972 1.00 0.00 71 LEU A N 4
ATOM 6341 C CA . LEU A 1 71 ? -1.941 0.152 -5.776 1.00 0.00 71 LEU A CA 4
ATOM 6342 C C . LEU A 1 71 ? -2.420 -0.735 -6.920 1.00 0.00 71 LEU A C 4
ATOM 6343 O O . LEU A 1 71 ? -3.550 -0.602 -7.389 1.00 0.00 71 LEU A O 4
ATOM 6359 N N . GLN A 1 72 ? -1.554 -1.642 -7.362 1.00 0.00 72 GLN A N 4
ATOM 6360 C CA . GLN A 1 72 ? -1.891 -2.552 -8.450 1.00 0.00 72 GLN A CA 4
ATOM 6361 C C . GLN A 1 72 ? -3.135 -3.366 -8.113 1.00 0.00 72 GLN A C 4
ATOM 6362 O O . GLN A 1 72 ? -3.717 -4.021 -8.980 1.00 0.00 72 GLN A O 4
ATOM 6376 N N . THR A 1 73 ? -3.541 -3.323 -6.848 1.00 0.00 73 THR A N 4
ATOM 6377 C CA . THR A 1 73 ? -4.715 -4.058 -6.395 1.00 0.00 73 THR A CA 4
ATOM 6378 C C . THR A 1 73 ? -5.954 -3.170 -6.400 1.00 0.00 73 THR A C 4
ATOM 6379 O O . THR A 1 73 ? -7.079 -3.659 -6.495 1.00 0.00 73 THR A O 4
ATOM 6390 N N . MET A 1 74 ? -5.740 -1.862 -6.296 1.00 0.00 74 MET A N 4
ATOM 6391 C CA . MET A 1 74 ? -6.841 -0.906 -6.291 1.00 0.00 74 MET A CA 4
ATOM 6392 C C . MET A 1 74 ? -6.566 0.245 -7.253 1.00 0.00 74 MET A C 4
ATOM 6393 O O . MET A 1 74 ? -6.752 1.417 -6.926 1.00 0.00 74 MET A O 4
ATOM 6407 N N . PRO A 1 75 ? -6.114 -0.094 -8.469 1.00 0.00 75 PRO A N 4
ATOM 6408 C CA . PRO A 1 75 ? -5.804 0.897 -9.504 1.00 0.00 75 PRO A CA 4
ATOM 6409 C C . PRO A 1 75 ? -7.056 1.574 -10.051 1.00 0.00 75 PRO A C 4
ATOM 6410 O O . PRO A 1 75 ? -6.970 2.529 -10.823 1.00 0.00 75 PRO A O 4
ATOM 6421 N N . ASP A 1 76 ? -8.218 1.073 -9.647 1.00 0.00 76 ASP A N 4
ATOM 6422 C CA . ASP A 1 76 ? -9.489 1.631 -10.096 1.00 0.00 76 ASP A CA 4
ATOM 6423 C C . ASP A 1 76 ? -10.389 1.957 -8.909 1.00 0.00 76 ASP A C 4
ATOM 6424 O O . ASP A 1 76 ? -11.530 2.388 -9.082 1.00 0.00 76 ASP A O 4
ATOM 6433 N N . ILE A 1 77 ? -9.870 1.748 -7.704 1.00 0.00 77 ILE A N 4
ATOM 6434 C CA . ILE A 1 77 ? -10.627 2.020 -6.488 1.00 0.00 77 ILE A CA 4
ATOM 6435 C C . ILE A 1 77 ? -9.843 2.924 -5.543 1.00 0.00 77 ILE A C 4
ATOM 6436 O O . ILE A 1 77 ? -10.417 3.566 -4.663 1.00 0.00 77 ILE A O 4
ATOM 6452 N N . ALA A 1 78 ? -8.529 2.972 -5.733 1.00 0.00 78 ALA A N 4
ATOM 6453 C CA . ALA A 1 78 ? -7.666 3.801 -4.900 1.00 0.00 78 ALA A CA 4
ATOM 6454 C C . ALA A 1 78 ? -6.613 4.516 -5.741 1.00 0.00 78 ALA A C 4
ATOM 6455 O O . ALA A 1 78 ? -6.321 4.110 -6.866 1.00 0.00 78 ALA A O 4
ATOM 6462 N N . THR A 1 79 ? -6.045 5.583 -5.188 1.00 0.00 79 THR A N 4
ATOM 6463 C CA . THR A 1 79 ? -5.026 6.355 -5.888 1.00 0.00 79 THR A CA 4
ATOM 6464 C C . THR A 1 79 ? -4.035 6.972 -4.908 1.00 0.00 79 THR A C 4
ATOM 6465 O O . THR A 1 79 ? -4.247 6.946 -3.695 1.00 0.00 79 THR A O 4
ATOM 6476 N N . PHE A 1 80 ? -2.951 7.526 -5.440 1.00 0.00 80 PHE A N 4
ATOM 6477 C CA . PHE A 1 80 ? -1.925 8.149 -4.612 1.00 0.00 80 PHE A CA 4
ATOM 6478 C C . PHE A 1 80 ? -2.440 9.446 -3.993 1.00 0.00 80 PHE A C 4
ATOM 6479 O O . PHE A 1 80 ? -2.487 10.485 -4.651 1.00 0.00 80 PHE A O 4
ATOM 6496 N N . SER A 1 81 ? -2.826 9.376 -2.723 1.00 0.00 81 SER A N 4
ATOM 6497 C CA . SER A 1 81 ? -3.341 10.542 -2.015 1.00 0.00 81 SER A CA 4
ATOM 6498 C C . SER A 1 81 ? -2.205 11.474 -1.605 1.00 0.00 81 SER A C 4
ATOM 6499 O O . SER A 1 81 ? -2.267 12.682 -1.832 1.00 0.00 81 SER A O 4
ATOM 6507 N N . SER A 1 82 ? -1.169 10.903 -0.999 1.00 0.00 82 SER A N 4
ATOM 6508 C CA . SER A 1 82 ? -0.020 11.683 -0.553 1.00 0.00 82 SER A CA 4
ATOM 6509 C C . SER A 1 82 ? 1.284 11.050 -1.029 1.00 0.00 82 SER A C 4
ATOM 6510 O O . SER A 1 82 ? 1.740 10.050 -0.475 1.00 0.00 82 SER A O 4
ATOM 6518 N N . ARG A 1 83 ? 1.879 11.640 -2.060 1.00 0.00 83 ARG A N 4
ATOM 6519 C CA . ARG A 1 83 ? 3.129 11.135 -2.613 1.00 0.00 83 ARG A CA 4
ATOM 6520 C C . ARG A 1 83 ? 4.089 10.724 -1.500 1.00 0.00 83 ARG A C 4
ATOM 6521 O O . ARG A 1 83 ? 4.265 11.430 -0.507 1.00 0.00 83 ARG A O 4
ATOM 6542 N N . PRO A 1 84 ? 4.725 9.555 -1.668 1.00 0.00 84 PRO A N 4
ATOM 6543 C CA . PRO A 1 84 ? 5.677 9.024 -0.688 1.00 0.00 84 PRO A CA 4
ATOM 6544 C C . PRO A 1 84 ? 6.969 9.832 -0.639 1.00 0.00 84 PRO A C 4
ATOM 6545 O O . PRO A 1 84 ? 7.568 10.129 -1.673 1.00 0.00 84 PRO A O 4
ATOM 6556 N N . LYS A 1 85 ? 7.396 10.185 0.569 1.00 0.00 85 LYS A N 4
ATOM 6557 C CA . LYS A 1 85 ? 8.618 10.957 0.754 1.00 0.00 85 LYS A CA 4
ATOM 6558 C C . LYS A 1 85 ? 9.399 10.458 1.966 1.00 0.00 85 LYS A C 4
ATOM 6559 O O . LYS A 1 85 ? 8.846 9.795 2.842 1.00 0.00 85 LYS A O 4
ATOM 6578 N N . ALA A 1 86 ? 10.687 10.782 2.008 1.00 0.00 86 ALA A N 4
ATOM 6579 C CA . ALA A 1 86 ? 11.543 10.369 3.114 1.00 0.00 86 ALA A CA 4
ATOM 6580 C C . ALA A 1 86 ? 11.177 11.109 4.397 1.00 0.00 86 ALA A C 4
ATOM 6581 O O . ALA A 1 86 ? 11.282 12.334 4.469 1.00 0.00 86 ALA A O 4
ATOM 6588 N N . ILE A 1 87 ? 10.747 10.358 5.405 1.00 0.00 87 ILE A N 4
ATOM 6589 C CA . ILE A 1 87 ? 10.366 10.944 6.684 1.00 0.00 87 ILE A CA 4
ATOM 6590 C C . ILE A 1 87 ? 11.380 10.600 7.770 1.00 0.00 87 ILE A C 4
ATOM 6591 O O . ILE A 1 87 ? 12.109 9.613 7.662 1.00 0.00 87 ILE A O 4
ATOM 6607 N N . ARG A 1 88 ? 11.420 11.419 8.816 1.00 0.00 88 ARG A N 4
ATOM 6608 C CA . ARG A 1 88 ? 12.345 11.201 9.922 1.00 0.00 88 ARG A CA 4
ATOM 6609 C C . ARG A 1 88 ? 13.792 11.296 9.448 1.00 0.00 88 ARG A C 4
ATOM 6610 O O . ARG A 1 88 ? 14.621 10.448 9.777 1.00 0.00 88 ARG A O 4
ATOM 6631 N N . GLY A 1 89 ? 14.088 12.334 8.671 1.00 0.00 89 GLY A N 4
ATOM 6632 C CA . GLY A 1 89 ? 15.435 12.520 8.164 1.00 0.00 89 GLY A CA 4
ATOM 6633 C C . GLY A 1 89 ? 15.665 11.799 6.851 1.00 0.00 89 GLY A C 4
ATOM 6634 O O . GLY A 1 89 ? 16.295 12.336 5.941 1.00 0.00 89 GLY A O 4
ATOM 6638 N N . GLY A 1 90 ? 15.153 10.575 6.751 1.00 0.00 90 GLY A N 4
ATOM 6639 C CA . GLY A 1 90 ? 15.318 9.798 5.537 1.00 0.00 90 GLY A CA 4
ATOM 6640 C C . GLY A 1 90 ? 15.558 8.328 5.817 1.00 0.00 90 GLY A C 4
ATOM 6641 O O . GLY A 1 90 ? 16.414 7.700 5.193 1.00 0.00 90 GLY A O 4
ATOM 6645 N N . THR A 1 91 ? 14.801 7.776 6.760 1.00 0.00 91 THR A N 4
ATOM 6646 C CA . THR A 1 91 ? 14.937 6.371 7.124 1.00 0.00 91 THR A CA 4
ATOM 6647 C C . THR A 1 91 ? 13.795 5.541 6.548 1.00 0.00 91 THR A C 4
ATOM 6648 O O . THR A 1 91 ? 14.023 4.584 5.809 1.00 0.00 91 THR A O 4
ATOM 6659 N N . ALA A 1 92 ? 12.567 5.914 6.891 1.00 0.00 92 ALA A N 4
ATOM 6660 C CA . ALA A 1 92 ? 11.389 5.204 6.406 1.00 0.00 92 ALA A CA 4
ATOM 6661 C C . ALA A 1 92 ? 10.546 6.096 5.501 1.00 0.00 92 ALA A C 4
ATOM 6662 O O . ALA A 1 92 ? 10.744 7.310 5.450 1.00 0.00 92 ALA A O 4
ATOM 6669 N N . SER A 1 93 ? 9.605 5.486 4.787 1.00 0.00 93 SER A N 4
ATOM 6670 C CA . SER A 1 93 ? 8.734 6.224 3.880 1.00 0.00 93 SER A CA 4
ATOM 6671 C C . SER A 1 93 ? 7.314 6.300 4.432 1.00 0.00 93 SER A C 4
ATOM 6672 O O . SER A 1 93 ? 6.919 5.491 5.271 1.00 0.00 93 SER A O 4
ATOM 6680 N N . MET A 1 94 ? 6.552 7.278 3.954 1.00 0.00 94 MET A N 4
ATOM 6681 C CA . MET A 1 94 ? 5.175 7.460 4.398 1.00 0.00 94 MET A CA 4
ATOM 6682 C C . MET A 1 94 ? 4.291 7.934 3.249 1.00 0.00 94 MET A C 4
ATOM 6683 O O . MET A 1 94 ? 4.655 8.850 2.511 1.00 0.00 94 MET A O 4
ATOM 6697 N N . CYS A 1 95 ? 3.130 7.306 3.104 1.00 0.00 95 CYS A N 4
ATOM 6698 C CA . CYS A 1 95 ? 2.194 7.663 2.044 1.00 0.00 95 CYS A CA 4
ATOM 6699 C C . CYS A 1 95 ? 0.779 7.215 2.393 1.00 0.00 95 CYS A C 4
ATOM 6700 O O . CYS A 1 95 ? 0.583 6.173 3.019 1.00 0.00 95 CYS A O 4
ATOM 6708 N N . VAL A 1 96 ? -0.206 8.009 1.985 1.00 0.00 96 VAL A N 4
ATOM 6709 C CA . VAL A 1 96 ? -1.604 7.694 2.255 1.00 0.00 96 VAL A CA 4
ATOM 6710 C C . VAL A 1 96 ? -2.350 7.359 0.969 1.00 0.00 96 VAL A C 4
ATOM 6711 O O . VAL A 1 96 ? -1.923 7.732 -0.124 1.00 0.00 96 VAL A O 4
ATOM 6724 N N . PHE A 1 97 ? -3.468 6.654 1.107 1.00 0.00 97 PHE A N 4
ATOM 6725 C CA . PHE A 1 97 ? -4.275 6.267 -0.045 1.00 0.00 97 PHE A CA 4
ATOM 6726 C C . PHE A 1 97 ? -5.709 6.765 0.104 1.00 0.00 97 PHE A C 4
ATOM 6727 O O . PHE A 1 97 ? -6.272 6.751 1.199 1.00 0.00 97 PHE A O 4
ATOM 6744 N N . ARG A 1 98 ? -6.295 7.206 -1.005 1.00 0.00 98 ARG A N 4
ATOM 6745 C CA . ARG A 1 98 ? -7.662 7.710 -0.998 1.00 0.00 98 ARG A CA 4
ATOM 6746 C C . ARG A 1 98 ? -8.514 6.985 -2.035 1.00 0.00 98 ARG A C 4
ATOM 6747 O O . ARG A 1 98 ? -7.990 6.341 -2.944 1.00 0.00 98 ARG A O 4
ATOM 6768 N N . HIS A 1 99 ? -9.832 7.095 -1.893 1.00 0.00 99 HIS A N 4
ATOM 6769 C CA . HIS A 1 99 ? -10.757 6.450 -2.818 1.00 0.00 99 HIS A CA 4
ATOM 6770 C C . HIS A 1 99 ? -10.840 7.223 -4.130 1.00 0.00 99 HIS A C 4
ATOM 6771 O O . HIS A 1 99 ? -10.634 8.437 -4.162 1.00 0.00 99 HIS A O 4
ATOM 6786 N N . LEU A 1 100 ? -11.142 6.512 -5.212 1.00 0.00 100 LEU A N 4
ATOM 6787 C CA . LEU A 1 100 ? -11.252 7.131 -6.528 1.00 0.00 100 LEU A CA 4
ATOM 6788 C C . LEU A 1 100 ? -12.669 7.639 -6.774 1.00 0.00 100 LEU A C 4
ATOM 6789 O O . LEU A 1 100 ? -13.461 6.991 -7.459 1.00 0.00 100 LEU A O 4
ATOM 6805 N N . SER A 1 101 ? -12.981 8.803 -6.214 1.00 0.00 101 SER A N 4
ATOM 6806 C CA . SER A 1 101 ? -14.303 9.398 -6.371 1.00 0.00 101 SER A CA 4
ATOM 6807 C C . SER A 1 101 ? -14.355 10.286 -7.610 1.00 0.00 101 SER A C 4
ATOM 6808 O O . SER A 1 101 ? -15.205 11.170 -7.720 1.00 0.00 101 SER A O 4
ATOM 6816 N N . LYS A 1 102 ? -13.439 10.046 -8.542 1.00 0.00 102 LYS A N 4
ATOM 6817 C CA . LYS A 1 102 ? -13.379 10.822 -9.775 1.00 0.00 102 LYS A CA 4
ATOM 6818 C C . LYS A 1 102 ? -14.165 10.136 -10.888 1.00 0.00 102 LYS A C 4
ATOM 6819 O O . LYS A 1 102 ? -13.694 10.031 -12.021 1.00 0.00 102 LYS A O 4
ATOM 6838 N N . LYS A 1 103 ? -15.366 9.673 -10.559 1.00 0.00 103 LYS A N 4
ATOM 6839 C CA . LYS A 1 103 ? -16.220 9.001 -11.530 1.00 0.00 103 LYS A CA 4
ATOM 6840 C C . LYS A 1 103 ? -15.476 7.853 -12.207 1.00 0.00 103 LYS A C 4
ATOM 6841 O O . LYS A 1 103 ? -15.605 7.643 -13.412 1.00 0.00 103 LYS A O 4
ATOM 6860 N N . GLU A 1 104 ? -14.698 7.114 -11.422 1.00 0.00 104 GLU A N 4
ATOM 6861 C CA . GLU A 1 104 ? -13.934 5.988 -11.946 1.00 0.00 104 GLU A CA 4
ATOM 6862 C C . GLU A 1 104 ? -14.352 4.685 -11.270 1.00 0.00 104 GLU A C 4
ATOM 6863 O O . GLU A 1 104 ? -14.876 3.779 -11.916 1.00 0.00 104 GLU A O 4
ATOM 6875 N N . GLU A 1 105 ? -14.115 4.601 -9.965 1.00 0.00 105 GLU A N 4
ATOM 6876 C CA . GLU A 1 105 ? -14.465 3.409 -9.201 1.00 0.00 105 GLU A CA 4
ATOM 6877 C C . GLU A 1 105 ? -15.945 3.075 -9.362 1.00 0.00 105 GLU A C 4
ATOM 6878 O O . GLU A 1 105 ? -16.773 3.960 -9.579 1.00 0.00 105 GLU A O 4
ATOM 6890 N N . LYS A 1 106 ? -16.271 1.791 -9.254 1.00 0.00 106 LYS A N 4
ATOM 6891 C CA . LYS A 1 106 ? -17.651 1.338 -9.386 1.00 0.00 106 LYS A CA 4
ATOM 6892 C C . LYS A 1 106 ? -18.362 1.360 -8.037 1.00 0.00 106 LYS A C 4
ATOM 6893 O O . LYS A 1 106 ? -18.271 0.408 -7.261 1.00 0.00 106 LYS A O 4
ATOM 6912 N N . SER A 1 107 ? -19.071 2.450 -7.764 1.00 0.00 107 SER A N 4
ATOM 6913 C CA . SER A 1 107 ? -19.796 2.596 -6.507 1.00 0.00 107 SER A CA 4
ATOM 6914 C C . SER A 1 107 ? -21.303 2.545 -6.741 1.00 0.00 107 SER A C 4
ATOM 6915 O O . SER A 1 107 ? -21.764 2.465 -7.878 1.00 0.00 107 SER A O 4
ATOM 6923 N N . GLY A 1 108 ? -22.066 2.591 -5.653 1.00 0.00 108 GLY A N 4
ATOM 6924 C CA . GLY A 1 108 ? -23.513 2.549 -5.759 1.00 0.00 108 GLY A CA 4
ATOM 6925 C C . GLY A 1 108 ? -24.088 3.818 -6.356 1.00 0.00 108 GLY A C 4
ATOM 6926 O O . GLY A 1 108 ? -23.400 4.572 -7.045 1.00 0.00 108 GLY A O 4
ATOM 6930 N N . PRO A 1 109 ? -25.379 4.067 -6.095 1.00 0.00 109 PRO A N 4
ATOM 6931 C CA . PRO A 1 109 ? -26.076 5.253 -6.603 1.00 0.00 109 PRO A CA 4
ATOM 6932 C C . PRO A 1 109 ? -25.592 6.538 -5.940 1.00 0.00 109 PRO A C 4
ATOM 6933 O O . PRO A 1 109 ? -25.542 7.593 -6.573 1.00 0.00 109 PRO A O 4
ATOM 6944 N N . SER A 1 110 ? -25.236 6.442 -4.663 1.00 0.00 110 SER A N 4
ATOM 6945 C CA . SER A 1 110 ? -24.759 7.598 -3.914 1.00 0.00 110 SER A CA 4
ATOM 6946 C C . SER A 1 110 ? -25.668 8.803 -4.136 1.00 0.00 110 SER A C 4
ATOM 6947 O O . SER A 1 110 ? -25.199 9.903 -4.426 1.00 0.00 110 SER A O 4
ATOM 6955 N N . SER A 1 111 ? -26.972 8.585 -3.999 1.00 0.00 111 SER A N 4
ATOM 6956 C CA . SER A 1 111 ? -27.949 9.651 -4.189 1.00 0.00 111 SER A CA 4
ATOM 6957 C C . SER A 1 111 ? -27.722 10.366 -5.517 1.00 0.00 111 SER A C 4
ATOM 6958 O O . SER A 1 111 ? -27.797 11.592 -5.596 1.00 0.00 111 SER A O 4
ATOM 6966 N N . GLY A 1 112 ? -27.442 9.590 -6.560 1.00 0.00 112 GLY A N 4
ATOM 6967 C CA . GLY A 1 112 ? -27.208 10.166 -7.871 1.00 0.00 112 GLY A CA 4
ATOM 6968 C C . GLY A 1 112 ? -28.493 10.567 -8.567 1.00 0.00 112 GLY A C 4
ATOM 6969 O O . GLY A 1 112 ? -29.583 10.385 -8.024 1.00 0.00 112 GLY A O 4
ATOM 6973 N N . GLY A 1 1 ? -22.393 -20.302 -7.683 1.00 0.00 1 GLY A N 5
ATOM 6974 C CA . GLY A 1 1 ? -22.996 -19.644 -6.539 1.00 0.00 1 GLY A CA 5
ATOM 6975 C C . GLY A 1 1 ? -22.819 -18.139 -6.575 1.00 0.00 1 GLY A C 5
ATOM 6976 O O . GLY A 1 1 ? -22.013 -17.621 -7.348 1.00 0.00 1 GLY A O 5
ATOM 6980 N N . SER A 1 2 ? -23.574 -17.436 -5.737 1.00 0.00 2 SER A N 5
ATOM 6981 C CA . SER A 1 2 ? -23.500 -15.980 -5.680 1.00 0.00 2 SER A CA 5
ATOM 6982 C C . SER A 1 2 ? -23.958 -15.466 -4.319 1.00 0.00 2 SER A C 5
ATOM 6983 O O . SER A 1 2 ? -24.895 -15.999 -3.725 1.00 0.00 2 SER A O 5
ATOM 6991 N N . SER A 1 3 ? -23.289 -14.426 -3.831 1.00 0.00 3 SER A N 5
ATOM 6992 C CA . SER A 1 3 ? -23.624 -13.841 -2.538 1.00 0.00 3 SER A CA 5
ATOM 6993 C C . SER A 1 3 ? -23.022 -12.446 -2.401 1.00 0.00 3 SER A C 5
ATOM 6994 O O . SER A 1 3 ? -22.254 -12.002 -3.254 1.00 0.00 3 SER A O 5
ATOM 7002 N N . GLY A 1 4 ? -23.377 -11.759 -1.319 1.00 0.00 4 GLY A N 5
ATOM 7003 C CA . GLY A 1 4 ? -22.863 -10.421 -1.089 1.00 0.00 4 GLY A CA 5
ATOM 7004 C C . GLY A 1 4 ? -23.329 -9.840 0.231 1.00 0.00 4 GLY A C 5
ATOM 7005 O O . GLY A 1 4 ? -24.002 -10.515 1.011 1.00 0.00 4 GLY A O 5
ATOM 7009 N N . SER A 1 5 ? -22.969 -8.586 0.485 1.00 0.00 5 SER A N 5
ATOM 7010 C CA . SER A 1 5 ? -23.350 -7.917 1.723 1.00 0.00 5 SER A CA 5
ATOM 7011 C C . SER A 1 5 ? -23.983 -6.559 1.434 1.00 0.00 5 SER A C 5
ATOM 7012 O O . SER A 1 5 ? -23.525 -5.822 0.561 1.00 0.00 5 SER A O 5
ATOM 7020 N N . SER A 1 6 ? -25.038 -6.236 2.174 1.00 0.00 6 SER A N 5
ATOM 7021 C CA . SER A 1 6 ? -25.738 -4.969 1.996 1.00 0.00 6 SER A CA 5
ATOM 7022 C C . SER A 1 6 ? -25.834 -4.211 3.317 1.00 0.00 6 SER A C 5
ATOM 7023 O O . SER A 1 6 ? -25.858 -4.812 4.390 1.00 0.00 6 SER A O 5
ATOM 7031 N N . GLY A 1 7 ? -25.889 -2.885 3.228 1.00 0.00 7 GLY A N 5
ATOM 7032 C CA . GLY A 1 7 ? -25.981 -2.066 4.422 1.00 0.00 7 GLY A CA 5
ATOM 7033 C C . GLY A 1 7 ? -25.002 -0.909 4.409 1.00 0.00 7 GLY A C 5
ATOM 7034 O O . GLY A 1 7 ? -23.943 -0.956 5.034 1.00 0.00 7 GLY A O 5
ATOM 7038 N N . PRO A 1 8 ? -25.354 0.161 3.679 1.00 0.00 8 PRO A N 5
ATOM 7039 C CA . PRO A 1 8 ? -24.511 1.355 3.568 1.00 0.00 8 PRO A CA 5
ATOM 7040 C C . PRO A 1 8 ? -24.447 2.143 4.872 1.00 0.00 8 PRO A C 5
ATOM 7041 O O . PRO A 1 8 ? -25.474 2.561 5.408 1.00 0.00 8 PRO A O 5
ATOM 7052 N N . LYS A 1 9 ? -23.235 2.344 5.377 1.00 0.00 9 LYS A N 5
ATOM 7053 C CA . LYS A 1 9 ? -23.036 3.083 6.618 1.00 0.00 9 LYS A CA 5
ATOM 7054 C C . LYS A 1 9 ? -21.574 3.484 6.784 1.00 0.00 9 LYS A C 5
ATOM 7055 O O . LYS A 1 9 ? -20.668 2.712 6.468 1.00 0.00 9 LYS A O 5
ATOM 7074 N N . THR A 1 10 ? -21.350 4.696 7.282 1.00 0.00 10 THR A N 5
ATOM 7075 C CA . THR A 1 10 ? -19.998 5.199 7.490 1.00 0.00 10 THR A CA 5
ATOM 7076 C C . THR A 1 10 ? -19.893 5.968 8.803 1.00 0.00 10 THR A C 5
ATOM 7077 O O . THR A 1 10 ? -20.903 6.325 9.407 1.00 0.00 10 THR A O 5
ATOM 7088 N N . GLY A 1 11 ? -18.662 6.220 9.239 1.00 0.00 11 GLY A N 5
ATOM 7089 C CA . GLY A 1 11 ? -18.449 6.945 10.478 1.00 0.00 11 GLY A CA 5
ATOM 7090 C C . GLY A 1 11 ? -18.104 8.402 10.244 1.00 0.00 11 GLY A C 5
ATOM 7091 O O . GLY A 1 11 ? -17.813 8.822 9.123 1.00 0.00 11 GLY A O 5
ATOM 7095 N N . PRO A 1 12 ? -18.137 9.202 11.320 1.00 0.00 12 PRO A N 5
ATOM 7096 C CA . PRO A 1 12 ? -17.830 10.634 11.252 1.00 0.00 12 PRO A CA 5
ATOM 7097 C C . PRO A 1 12 ? -16.353 10.898 10.979 1.00 0.00 12 PRO A C 5
ATOM 7098 O O . PRO A 1 12 ? -15.988 11.935 10.425 1.00 0.00 12 PRO A O 5
ATOM 7109 N N . THR A 1 13 ? -15.505 9.952 11.372 1.00 0.00 13 THR A N 5
ATOM 7110 C CA . THR A 1 13 ? -14.068 10.082 11.171 1.00 0.00 13 THR A CA 5
ATOM 7111 C C . THR A 1 13 ? -13.338 8.806 11.574 1.00 0.00 13 THR A C 5
ATOM 7112 O O . THR A 1 13 ? -13.480 8.328 12.699 1.00 0.00 13 THR A O 5
ATOM 7123 N N . MET A 1 14 ? -12.556 8.260 10.649 1.00 0.00 14 MET A N 5
ATOM 7124 C CA . MET A 1 14 ? -11.802 7.039 10.910 1.00 0.00 14 MET A CA 5
ATOM 7125 C C . MET A 1 14 ? -10.531 6.993 10.067 1.00 0.00 14 MET A C 5
ATOM 7126 O O . MET A 1 14 ? -10.571 7.199 8.853 1.00 0.00 14 MET A O 5
ATOM 7140 N N . THR A 1 15 ? -9.404 6.724 10.718 1.00 0.00 15 THR A N 5
ATOM 7141 C CA . THR A 1 15 ? -8.122 6.653 10.028 1.00 0.00 15 THR A CA 5
ATOM 7142 C C . THR A 1 15 ? -7.323 5.434 10.476 1.00 0.00 15 THR A C 5
ATOM 7143 O O . THR A 1 15 ? -6.896 5.347 11.627 1.00 0.00 15 THR A O 5
ATOM 7154 N N . LYS A 1 16 ? -7.123 4.494 9.558 1.00 0.00 16 LYS A N 5
ATOM 7155 C CA . LYS A 1 16 ? -6.374 3.280 9.857 1.00 0.00 16 LYS A CA 5
ATOM 7156 C C . LYS A 1 16 ? -4.911 3.429 9.451 1.00 0.00 16 LYS A C 5
ATOM 7157 O O . LYS A 1 16 ? -4.605 3.978 8.393 1.00 0.00 16 LYS A O 5
ATOM 7176 N N . GLU A 1 17 ? -4.013 2.936 10.297 1.00 0.00 17 GLU A N 5
ATOM 7177 C CA . GLU A 1 17 ? -2.582 3.015 10.024 1.00 0.00 17 GLU A CA 5
ATOM 7178 C C . GLU A 1 17 ? -1.991 1.625 9.812 1.00 0.00 17 GLU A C 5
ATOM 7179 O O . GLU A 1 17 ? -2.293 0.689 10.554 1.00 0.00 17 GLU A O 5
ATOM 7191 N N . LEU A 1 18 ? -1.149 1.496 8.793 1.00 0.00 18 LEU A N 5
ATOM 7192 C CA . LEU A 1 18 ? -0.515 0.220 8.481 1.00 0.00 18 LEU A CA 5
ATOM 7193 C C . LEU A 1 18 ? 1.005 0.350 8.487 1.00 0.00 18 LEU A C 5
ATOM 7194 O O . LEU A 1 18 ? 1.560 1.286 7.912 1.00 0.00 18 LEU A O 5
ATOM 7210 N N . VAL A 1 19 ? 1.672 -0.595 9.141 1.00 0.00 19 VAL A N 5
ATOM 7211 C CA . VAL A 1 19 ? 3.128 -0.588 9.220 1.00 0.00 19 VAL A CA 5
ATOM 7212 C C . VAL A 1 19 ? 3.698 -1.983 8.989 1.00 0.00 19 VAL A C 5
ATOM 7213 O O . VAL A 1 19 ? 3.315 -2.941 9.661 1.00 0.00 19 VAL A O 5
ATOM 7226 N N . PHE A 1 20 ? 4.616 -2.091 8.034 1.00 0.00 20 PHE A N 5
ATOM 7227 C CA . PHE A 1 20 ? 5.239 -3.369 7.714 1.00 0.00 20 PHE A CA 5
ATOM 7228 C C . PHE A 1 20 ? 6.635 -3.163 7.132 1.00 0.00 20 PHE A C 5
ATOM 7229 O O . PHE A 1 20 ? 6.928 -2.119 6.550 1.00 0.00 20 PHE A O 5
ATOM 7246 N N . SER A 1 21 ? 7.491 -4.167 7.294 1.00 0.00 21 SER A N 5
ATOM 7247 C CA . SER A 1 21 ? 8.857 -4.095 6.790 1.00 0.00 21 SER A CA 5
ATOM 7248 C C . SER A 1 21 ? 8.869 -3.975 5.269 1.00 0.00 21 SER A C 5
ATOM 7249 O O . SER A 1 21 ? 7.852 -4.190 4.610 1.00 0.00 21 SER A O 5
ATOM 7257 N N . SER A 1 22 ? 10.028 -3.631 4.717 1.00 0.00 22 SER A N 5
ATOM 7258 C CA . SER A 1 22 ? 10.173 -3.478 3.274 1.00 0.00 22 SER A CA 5
ATOM 7259 C C . SER A 1 22 ? 10.480 -4.819 2.615 1.00 0.00 22 SER A C 5
ATOM 7260 O O . SER A 1 22 ? 10.153 -5.039 1.449 1.00 0.00 22 SER A O 5
ATOM 7268 N N . ASN A 1 23 ? 11.111 -5.712 3.370 1.00 0.00 23 ASN A N 5
ATOM 7269 C CA . ASN A 1 23 ? 11.464 -7.032 2.859 1.00 0.00 23 ASN A CA 5
ATOM 7270 C C . ASN A 1 23 ? 10.293 -8.001 3.001 1.00 0.00 23 ASN A C 5
ATOM 7271 O O . ASN A 1 23 ? 10.484 -9.215 3.067 1.00 0.00 23 ASN A O 5
ATOM 7282 N N . ILE A 1 24 ? 9.083 -7.454 3.045 1.00 0.00 24 ILE A N 5
ATOM 7283 C CA . ILE A 1 24 ? 7.882 -8.270 3.176 1.00 0.00 24 ILE A CA 5
ATOM 7284 C C . ILE A 1 24 ? 7.704 -9.185 1.970 1.00 0.00 24 ILE A C 5
ATOM 7285 O O . ILE A 1 24 ? 7.742 -8.736 0.825 1.00 0.00 24 ILE A O 5
ATOM 7301 N N . GLY A 1 25 ? 7.508 -10.473 2.235 1.00 0.00 25 GLY A N 5
ATOM 7302 C CA . GLY A 1 25 ? 7.326 -11.432 1.161 1.00 0.00 25 GLY A CA 5
ATOM 7303 C C . GLY A 1 25 ? 6.035 -11.210 0.398 1.00 0.00 25 GLY A C 5
ATOM 7304 O O . GLY A 1 25 ? 5.123 -10.547 0.891 1.00 0.00 25 GLY A O 5
ATOM 7308 N N . GLN A 1 26 ? 5.959 -11.764 -0.807 1.00 0.00 26 GLN A N 5
ATOM 7309 C CA . GLN A 1 26 ? 4.770 -11.621 -1.640 1.00 0.00 26 GLN A CA 5
ATOM 7310 C C . GLN A 1 26 ? 3.553 -12.243 -0.963 1.00 0.00 26 GLN A C 5
ATOM 7311 O O . GLN A 1 26 ? 2.499 -11.615 -0.858 1.00 0.00 26 GLN A O 5
ATOM 7325 N N . HIS A 1 27 ? 3.705 -13.482 -0.506 1.00 0.00 27 HIS A N 5
ATOM 7326 C CA . HIS A 1 27 ? 2.618 -14.190 0.161 1.00 0.00 27 HIS A CA 5
ATOM 7327 C C . HIS A 1 27 ? 2.069 -13.370 1.324 1.00 0.00 27 HIS A C 5
ATOM 7328 O O . HIS A 1 27 ? 0.892 -13.477 1.670 1.00 0.00 27 HIS A O 5
ATOM 7343 N N . ASP A 1 28 ? 2.928 -12.553 1.923 1.00 0.00 28 ASP A N 5
ATOM 7344 C CA . ASP A 1 28 ? 2.528 -11.714 3.047 1.00 0.00 28 ASP A CA 5
ATOM 7345 C C . ASP A 1 28 ? 1.884 -10.421 2.558 1.00 0.00 28 ASP A C 5
ATOM 7346 O O . ASP A 1 28 ? 0.686 -10.203 2.743 1.00 0.00 28 ASP A O 5
ATOM 7355 N N . LEU A 1 29 ? 2.687 -9.565 1.935 1.00 0.00 29 LEU A N 5
ATOM 7356 C CA . LEU A 1 29 ? 2.196 -8.292 1.420 1.00 0.00 29 LEU A CA 5
ATOM 7357 C C . LEU A 1 29 ? 0.791 -8.443 0.844 1.00 0.00 29 LEU A C 5
ATOM 7358 O O . LEU A 1 29 ? -0.009 -7.508 0.881 1.00 0.00 29 LEU A O 5
ATOM 7374 N N . ASP A 1 30 ? 0.499 -9.625 0.314 1.00 0.00 30 ASP A N 5
ATOM 7375 C CA . ASP A 1 30 ? -0.810 -9.900 -0.267 1.00 0.00 30 ASP A CA 5
ATOM 7376 C C . ASP A 1 30 ? -1.926 -9.507 0.696 1.00 0.00 30 ASP A C 5
ATOM 7377 O O . ASP A 1 30 ? -2.826 -8.744 0.344 1.00 0.00 30 ASP A O 5
ATOM 7386 N N . THR A 1 31 ? -1.861 -10.035 1.915 1.00 0.00 31 THR A N 5
ATOM 7387 C CA . THR A 1 31 ? -2.866 -9.742 2.929 1.00 0.00 31 THR A CA 5
ATOM 7388 C C . THR A 1 31 ? -2.896 -8.254 3.260 1.00 0.00 31 THR A C 5
ATOM 7389 O O . THR A 1 31 ? -3.964 -7.671 3.448 1.00 0.00 31 THR A O 5
ATOM 7400 N N . LYS A 1 32 ? -1.718 -7.644 3.328 1.00 0.00 32 LYS A N 5
ATOM 7401 C CA . LYS A 1 32 ? -1.608 -6.222 3.634 1.00 0.00 32 LYS A CA 5
ATOM 7402 C C . LYS A 1 32 ? -2.414 -5.389 2.643 1.00 0.00 32 LYS A C 5
ATOM 7403 O O . LYS A 1 32 ? -3.202 -4.529 3.036 1.00 0.00 32 LYS A O 5
ATOM 7422 N N . SER A 1 33 ? -2.213 -5.651 1.355 1.00 0.00 33 SER A N 5
ATOM 7423 C CA . SER A 1 33 ? -2.920 -4.923 0.307 1.00 0.00 33 SER A CA 5
ATOM 7424 C C . SER A 1 33 ? -4.430 -5.067 0.470 1.00 0.00 33 SER A C 5
ATOM 7425 O O . SER A 1 33 ? -5.175 -4.093 0.355 1.00 0.00 33 SER A O 5
ATOM 7433 N N . LYS A 1 34 ? -4.876 -6.289 0.739 1.00 0.00 34 LYS A N 5
ATOM 7434 C CA . LYS A 1 34 ? -6.297 -6.564 0.919 1.00 0.00 34 LYS A CA 5
ATOM 7435 C C . LYS A 1 34 ? -6.853 -5.789 2.109 1.00 0.00 34 LYS A C 5
ATOM 7436 O O . LYS A 1 34 ? -7.855 -5.085 1.988 1.00 0.00 34 LYS A O 5
ATOM 7455 N N . GLN A 1 35 ? -6.197 -5.925 3.257 1.00 0.00 35 GLN A N 5
ATOM 7456 C CA . GLN A 1 35 ? -6.627 -5.237 4.468 1.00 0.00 35 GLN A CA 5
ATOM 7457 C C . GLN A 1 35 ? -6.803 -3.743 4.213 1.00 0.00 35 GLN A C 5
ATOM 7458 O O . GLN A 1 35 ? -7.709 -3.113 4.758 1.00 0.00 35 GLN A O 5
ATOM 7472 N N . ILE A 1 36 ? -5.930 -3.184 3.382 1.00 0.00 36 ILE A N 5
ATOM 7473 C CA . ILE A 1 36 ? -5.989 -1.765 3.055 1.00 0.00 36 ILE A CA 5
ATOM 7474 C C . ILE A 1 36 ? -7.181 -1.458 2.155 1.00 0.00 36 ILE A C 5
ATOM 7475 O O . ILE A 1 36 ? -7.970 -0.556 2.440 1.00 0.00 36 ILE A O 5
ATOM 7491 N N . GLN A 1 37 ? -7.307 -2.214 1.070 1.00 0.00 37 GLN A N 5
ATOM 7492 C CA . GLN A 1 37 ? -8.405 -2.023 0.129 1.00 0.00 37 GLN A CA 5
ATOM 7493 C C . GLN A 1 37 ? -9.734 -1.887 0.864 1.00 0.00 37 GLN A C 5
ATOM 7494 O O . GLN A 1 37 ? -10.518 -0.981 0.583 1.00 0.00 37 GLN A O 5
ATOM 7508 N N . GLN A 1 38 ? -9.980 -2.792 1.806 1.00 0.00 38 GLN A N 5
ATOM 7509 C CA . GLN A 1 38 ? -11.215 -2.771 2.580 1.00 0.00 38 GLN A CA 5
ATOM 7510 C C . GLN A 1 38 ? -11.491 -1.375 3.129 1.00 0.00 38 GLN A C 5
ATOM 7511 O O . GLN A 1 38 ? -12.584 -0.835 2.957 1.00 0.00 38 GLN A O 5
ATOM 7525 N N . TRP A 1 39 ? -10.495 -0.798 3.790 1.00 0.00 39 TRP A N 5
ATOM 7526 C CA . TRP A 1 39 ? -10.631 0.536 4.364 1.00 0.00 39 TRP A CA 5
ATOM 7527 C C . TRP A 1 39 ? -10.969 1.561 3.287 1.00 0.00 39 TRP A C 5
ATOM 7528 O O . TRP A 1 39 ? -11.945 2.302 3.407 1.00 0.00 39 TRP A O 5
ATOM 7549 N N . ILE A 1 40 ? -10.156 1.598 2.236 1.00 0.00 40 ILE A N 5
ATOM 7550 C CA . ILE A 1 40 ? -10.371 2.532 1.138 1.00 0.00 40 ILE A CA 5
ATOM 7551 C C . ILE A 1 40 ? -11.823 2.506 0.671 1.00 0.00 40 ILE A C 5
ATOM 7552 O O . ILE A 1 40 ? -12.414 3.549 0.393 1.00 0.00 40 ILE A O 5
ATOM 7568 N N . GLU A 1 41 ? -12.391 1.307 0.588 1.00 0.00 41 GLU A N 5
ATOM 7569 C CA . GLU A 1 41 ? -13.774 1.146 0.155 1.00 0.00 41 GLU A CA 5
ATOM 7570 C C . GLU A 1 41 ? -14.707 2.032 0.974 1.00 0.00 41 GLU A C 5
ATOM 7571 O O . GLU A 1 41 ? -15.648 2.623 0.442 1.00 0.00 41 GLU A O 5
ATOM 7583 N N . LYS A 1 42 ? -14.441 2.120 2.273 1.00 0.00 42 LYS A N 5
ATOM 7584 C CA . LYS A 1 42 ? -15.254 2.934 3.168 1.00 0.00 42 LYS A CA 5
ATOM 7585 C C . LYS A 1 42 ? -14.767 4.380 3.183 1.00 0.00 42 LYS A C 5
ATOM 7586 O O . LYS A 1 42 ? -15.031 5.125 4.127 1.00 0.00 42 LYS A O 5
ATOM 7605 N N . LYS A 1 43 ? -14.056 4.770 2.131 1.00 0.00 43 LYS A N 5
ATOM 7606 C CA . LYS A 1 43 ? -13.533 6.127 2.021 1.00 0.00 43 LYS A CA 5
ATOM 7607 C C . LYS A 1 43 ? -12.770 6.520 3.282 1.00 0.00 43 LYS A C 5
ATOM 7608 O O . LYS A 1 43 ? -13.035 7.564 3.880 1.00 0.00 43 LYS A O 5
ATOM 7627 N N . TYR A 1 44 ? -11.822 5.680 3.680 1.00 0.00 44 TYR A N 5
ATOM 7628 C CA . TYR A 1 44 ? -11.021 5.940 4.870 1.00 0.00 44 TYR A CA 5
ATOM 7629 C C . TYR A 1 44 ? -9.570 6.229 4.498 1.00 0.00 44 TYR A C 5
ATOM 7630 O O . TYR A 1 44 ? -8.994 5.567 3.633 1.00 0.00 44 TYR A O 5
ATOM 7648 N N . HIS A 1 45 ? -8.983 7.223 5.157 1.00 0.00 45 HIS A N 5
ATOM 7649 C CA . HIS A 1 45 ? -7.599 7.601 4.898 1.00 0.00 45 HIS A CA 5
ATOM 7650 C C . HIS A 1 45 ? -6.635 6.611 5.546 1.00 0.00 45 HIS A C 5
ATOM 7651 O O . HIS A 1 45 ? -6.534 6.538 6.771 1.00 0.00 45 HIS A O 5
ATOM 7666 N N . VAL A 1 46 ? -5.929 5.850 4.715 1.00 0.00 46 VAL A N 5
ATOM 7667 C CA . VAL A 1 46 ? -4.973 4.865 5.207 1.00 0.00 46 VAL A CA 5
ATOM 7668 C C . VAL A 1 46 ? -3.550 5.409 5.160 1.00 0.00 46 VAL A C 5
ATOM 7669 O O . VAL A 1 46 ? -3.109 5.933 4.138 1.00 0.00 46 VAL A O 5
ATOM 7682 N N . GLN A 1 47 ? -2.836 5.280 6.274 1.00 0.00 47 GLN A N 5
ATOM 7683 C CA . GLN A 1 47 ? -1.462 5.760 6.360 1.00 0.00 47 GLN A CA 5
ATOM 7684 C C . GLN A 1 47 ? -0.481 4.593 6.420 1.00 0.00 47 GLN A C 5
ATOM 7685 O O . GLN A 1 47 ? -0.326 3.952 7.459 1.00 0.00 47 GLN A O 5
ATOM 7699 N N . VAL A 1 48 ? 0.179 4.323 5.298 1.00 0.00 48 VAL A N 5
ATOM 7700 C CA . VAL A 1 48 ? 1.146 3.234 5.223 1.00 0.00 48 VAL A CA 5
ATOM 7701 C C . VAL A 1 48 ? 2.547 3.717 5.580 1.00 0.00 48 VAL A C 5
ATOM 7702 O O . VAL A 1 48 ? 2.912 4.860 5.302 1.00 0.00 48 VAL A O 5
ATOM 7715 N N . THR A 1 49 ? 3.331 2.839 6.197 1.00 0.00 49 THR A N 5
ATOM 7716 C CA . THR A 1 49 ? 4.693 3.175 6.592 1.00 0.00 49 THR A CA 5
ATOM 7717 C C . THR A 1 49 ? 5.638 2.001 6.364 1.00 0.00 49 THR A C 5
ATOM 7718 O O . THR A 1 49 ? 5.331 0.865 6.729 1.00 0.00 49 THR A O 5
ATOM 7729 N N . ILE A 1 50 ? 6.788 2.281 5.760 1.00 0.00 50 ILE A N 5
ATOM 7730 C CA . ILE A 1 50 ? 7.778 1.248 5.486 1.00 0.00 50 ILE A CA 5
ATOM 7731 C C . ILE A 1 50 ? 9.044 1.467 6.307 1.00 0.00 50 ILE A C 5
ATOM 7732 O O . ILE A 1 50 ? 9.546 2.587 6.408 1.00 0.00 50 ILE A O 5
ATOM 7748 N N . LYS A 1 51 ? 9.557 0.390 6.892 1.00 0.00 51 LYS A N 5
ATOM 7749 C CA . LYS A 1 51 ? 10.767 0.462 7.703 1.00 0.00 51 LYS A CA 5
ATOM 7750 C C . LYS A 1 51 ? 11.974 -0.052 6.925 1.00 0.00 51 LYS A C 5
ATOM 7751 O O . LYS A 1 51 ? 11.870 -1.013 6.162 1.00 0.00 51 LYS A O 5
ATOM 7770 N N . ARG A 1 52 ? 13.119 0.592 7.125 1.00 0.00 52 ARG A N 5
ATOM 7771 C CA . ARG A 1 52 ? 14.346 0.199 6.442 1.00 0.00 52 ARG A CA 5
ATOM 7772 C C . ARG A 1 52 ? 15.392 -0.287 7.441 1.00 0.00 52 ARG A C 5
ATOM 7773 O O . ARG A 1 52 ? 15.142 -0.327 8.646 1.00 0.00 52 ARG A O 5
ATOM 7794 N N . ARG A 1 53 ? 16.563 -0.656 6.932 1.00 0.00 53 ARG A N 5
ATOM 7795 C CA . ARG A 1 53 ? 17.646 -1.140 7.779 1.00 0.00 53 ARG A CA 5
ATOM 7796 C C . ARG A 1 53 ? 18.977 -0.519 7.368 1.00 0.00 53 ARG A C 5
ATOM 7797 O O . ARG A 1 53 ? 19.121 -0.010 6.257 1.00 0.00 53 ARG A O 5
ATOM 7818 N N . LYS A 1 54 ? 19.949 -0.563 8.273 1.00 0.00 54 LYS A N 5
ATOM 7819 C CA . LYS A 1 54 ? 21.270 -0.006 8.007 1.00 0.00 54 LYS A CA 5
ATOM 7820 C C . LYS A 1 54 ? 22.093 -0.950 7.137 1.00 0.00 54 LYS A C 5
ATOM 7821 O O . LYS A 1 54 ? 22.954 -0.513 6.372 1.00 0.00 54 LYS A O 5
ATOM 7840 N N . ASP A 1 55 ? 21.823 -2.245 7.257 1.00 0.00 55 ASP A N 5
ATOM 7841 C CA . ASP A 1 55 ? 22.537 -3.251 6.480 1.00 0.00 55 ASP A CA 5
ATOM 7842 C C . ASP A 1 55 ? 21.757 -3.621 5.222 1.00 0.00 55 ASP A C 5
ATOM 7843 O O . ASP A 1 55 ? 22.309 -4.194 4.283 1.00 0.00 55 ASP A O 5
ATOM 7852 N N . ALA A 1 56 ? 20.470 -3.291 5.212 1.00 0.00 56 ALA A N 5
ATOM 7853 C CA . ALA A 1 56 ? 19.614 -3.588 4.070 1.00 0.00 56 ALA A CA 5
ATOM 7854 C C . ALA A 1 56 ? 20.078 -2.837 2.826 1.00 0.00 56 ALA A C 5
ATOM 7855 O O . ALA A 1 56 ? 20.821 -1.861 2.921 1.00 0.00 56 ALA A O 5
ATOM 7862 N N . GLU A 1 57 ? 19.637 -3.301 1.661 1.00 0.00 57 GLU A N 5
ATOM 7863 C CA . GLU A 1 57 ? 20.009 -2.673 0.399 1.00 0.00 57 GLU A CA 5
ATOM 7864 C C . GLU A 1 57 ? 19.112 -1.476 0.101 1.00 0.00 57 GLU A C 5
ATOM 7865 O O . GLU A 1 57 ? 18.514 -1.388 -0.971 1.00 0.00 57 GLU A O 5
ATOM 7877 N N . GLN A 1 58 ? 19.023 -0.558 1.058 1.00 0.00 58 GLN A N 5
ATOM 7878 C CA . GLN A 1 58 ? 18.198 0.634 0.898 1.00 0.00 58 GLN A CA 5
ATOM 7879 C C . GLN A 1 58 ? 18.213 1.117 -0.548 1.00 0.00 58 GLN A C 5
ATOM 7880 O O . GLN A 1 58 ? 19.220 0.987 -1.245 1.00 0.00 58 GLN A O 5
ATOM 7894 N N . SER A 1 59 ? 17.092 1.675 -0.993 1.00 0.00 59 SER A N 5
ATOM 7895 C CA . SER A 1 59 ? 16.976 2.174 -2.358 1.00 0.00 59 SER A CA 5
ATOM 7896 C C . SER A 1 59 ? 15.644 2.891 -2.562 1.00 0.00 59 SER A C 5
ATOM 7897 O O . SER A 1 59 ? 14.579 2.322 -2.329 1.00 0.00 59 SER A O 5
ATOM 7905 N N . GLU A 1 60 ? 15.716 4.144 -3.000 1.00 0.00 60 GLU A N 5
ATOM 7906 C CA . GLU A 1 60 ? 14.516 4.940 -3.236 1.00 0.00 60 GLU A CA 5
ATOM 7907 C C . GLU A 1 60 ? 13.553 4.210 -4.167 1.00 0.00 60 GLU A C 5
ATOM 7908 O O . GLU A 1 60 ? 12.336 4.296 -4.009 1.00 0.00 60 GLU A O 5
ATOM 7920 N N . GLU A 1 61 ? 14.108 3.491 -5.138 1.00 0.00 61 GLU A N 5
ATOM 7921 C CA . GLU A 1 61 ? 13.298 2.747 -6.095 1.00 0.00 61 GLU A CA 5
ATOM 7922 C C . GLU A 1 61 ? 12.633 1.547 -5.428 1.00 0.00 61 GLU A C 5
ATOM 7923 O O . GLU A 1 61 ? 11.454 1.273 -5.654 1.00 0.00 61 GLU A O 5
ATOM 7935 N N . GLU A 1 62 ? 13.397 0.834 -4.606 1.00 0.00 62 GLU A N 5
ATOM 7936 C CA . GLU A 1 62 ? 12.882 -0.337 -3.907 1.00 0.00 62 GLU A CA 5
ATOM 7937 C C . GLU A 1 62 ? 11.754 0.050 -2.955 1.00 0.00 62 GLU A C 5
ATOM 7938 O O . GLU A 1 62 ? 10.678 -0.548 -2.972 1.00 0.00 62 GLU A O 5
ATOM 7950 N N . THR A 1 63 ? 12.009 1.055 -2.122 1.00 0.00 63 THR A N 5
ATOM 7951 C CA . THR A 1 63 ? 11.019 1.522 -1.161 1.00 0.00 63 THR A CA 5
ATOM 7952 C C . THR A 1 63 ? 9.718 1.908 -1.856 1.00 0.00 63 THR A C 5
ATOM 7953 O O . THR A 1 63 ? 8.648 1.408 -1.510 1.00 0.00 63 THR A O 5
ATOM 7964 N N . GLU A 1 64 ? 9.818 2.799 -2.837 1.00 0.00 64 GLU A N 5
ATOM 7965 C CA . GLU A 1 64 ? 8.647 3.251 -3.580 1.00 0.00 64 GLU A CA 5
ATOM 7966 C C . GLU A 1 64 ? 7.852 2.064 -4.116 1.00 0.00 64 GLU A C 5
ATOM 7967 O O . GLU A 1 64 ? 6.646 1.962 -3.895 1.00 0.00 64 GLU A O 5
ATOM 7979 N N . GLU A 1 65 ? 8.537 1.171 -4.823 1.00 0.00 65 GLU A N 5
ATOM 7980 C CA . GLU A 1 65 ? 7.894 -0.008 -5.393 1.00 0.00 65 GLU A CA 5
ATOM 7981 C C . GLU A 1 65 ? 6.806 -0.537 -4.462 1.00 0.00 65 GLU A C 5
ATOM 7982 O O . GLU A 1 65 ? 5.658 -0.717 -4.871 1.00 0.00 65 GLU A O 5
ATOM 7994 N N . ILE A 1 66 ? 7.176 -0.784 -3.210 1.00 0.00 66 ILE A N 5
ATOM 7995 C CA . ILE A 1 66 ? 6.232 -1.292 -2.222 1.00 0.00 66 ILE A CA 5
ATOM 7996 C C . ILE A 1 66 ? 4.846 -0.689 -2.425 1.00 0.00 66 ILE A C 5
ATOM 7997 O O . ILE A 1 66 ? 3.906 -1.384 -2.811 1.00 0.00 66 ILE A O 5
ATOM 8013 N N . PHE A 1 67 ? 4.727 0.608 -2.163 1.00 0.00 67 PHE A N 5
ATOM 8014 C CA . PHE A 1 67 ? 3.455 1.305 -2.317 1.00 0.00 67 PHE A CA 5
ATOM 8015 C C . PHE A 1 67 ? 2.820 0.985 -3.668 1.00 0.00 67 PHE A C 5
ATOM 8016 O O . PHE A 1 67 ? 1.615 0.757 -3.760 1.00 0.00 67 PHE A O 5
ATOM 8033 N N . ASN A 1 68 ? 3.641 0.972 -4.712 1.00 0.00 68 ASN A N 5
ATOM 8034 C CA . ASN A 1 68 ? 3.161 0.682 -6.058 1.00 0.00 68 ASN A CA 5
ATOM 8035 C C . ASN A 1 68 ? 2.568 -0.722 -6.133 1.00 0.00 68 ASN A C 5
ATOM 8036 O O . ASN A 1 68 ? 1.551 -0.942 -6.791 1.00 0.00 68 ASN A O 5
ATOM 8047 N N . GLN A 1 69 ? 3.211 -1.667 -5.455 1.00 0.00 69 GLN A N 5
ATOM 8048 C CA . GLN A 1 69 ? 2.746 -3.049 -5.445 1.00 0.00 69 GLN A CA 5
ATOM 8049 C C . GLN A 1 69 ? 1.332 -3.145 -4.881 1.00 0.00 69 GLN A C 5
ATOM 8050 O O . GLN A 1 69 ? 0.500 -3.895 -5.392 1.00 0.00 69 GLN A O 5
ATOM 8064 N N . ILE A 1 70 ? 1.068 -2.381 -3.827 1.00 0.00 70 ILE A N 5
ATOM 8065 C CA . ILE A 1 70 ? -0.245 -2.379 -3.195 1.00 0.00 70 ILE A CA 5
ATOM 8066 C C . ILE A 1 70 ? -1.280 -1.694 -4.081 1.00 0.00 70 ILE A C 5
ATOM 8067 O O . ILE A 1 70 ? -2.390 -2.198 -4.261 1.00 0.00 70 ILE A O 5
ATOM 8083 N N . LEU A 1 71 ? -0.910 -0.544 -4.633 1.00 0.00 71 LEU A N 5
ATOM 8084 C CA . LEU A 1 71 ? -1.806 0.210 -5.503 1.00 0.00 71 LEU A CA 5
ATOM 8085 C C . LEU A 1 71 ? -2.305 -0.657 -6.654 1.00 0.00 71 LEU A C 5
ATOM 8086 O O . LEU A 1 71 ? -3.429 -0.490 -7.127 1.00 0.00 71 LEU A O 5
ATOM 8102 N N . GLN A 1 72 ? -1.463 -1.585 -7.098 1.00 0.00 72 GLN A N 5
ATOM 8103 C CA . GLN A 1 72 ? -1.820 -2.479 -8.192 1.00 0.00 72 GLN A CA 5
ATOM 8104 C C . GLN A 1 72 ? -3.080 -3.271 -7.860 1.00 0.00 72 GLN A C 5
ATOM 8105 O O . GLN A 1 72 ? -3.708 -3.860 -8.741 1.00 0.00 72 GLN A O 5
ATOM 8119 N N . THR A 1 73 ? -3.447 -3.282 -6.582 1.00 0.00 73 THR A N 5
ATOM 8120 C CA . THR A 1 73 ? -4.631 -4.002 -6.132 1.00 0.00 73 THR A CA 5
ATOM 8121 C C . THR A 1 73 ? -5.841 -3.078 -6.058 1.00 0.00 73 THR A C 5
ATOM 8122 O O . THR A 1 73 ? -6.984 -3.535 -6.068 1.00 0.00 73 THR A O 5
ATOM 8133 N N . MET A 1 74 ? -5.582 -1.777 -5.983 1.00 0.00 74 MET A N 5
ATOM 8134 C CA . MET A 1 74 ? -6.652 -0.788 -5.909 1.00 0.00 74 MET A CA 5
ATOM 8135 C C . MET A 1 74 ? -6.421 0.339 -6.911 1.00 0.00 74 MET A C 5
ATOM 8136 O O . MET A 1 74 ? -6.569 1.520 -6.598 1.00 0.00 74 MET A O 5
ATOM 8150 N N . PRO A 1 75 ? -6.050 -0.032 -8.146 1.00 0.00 75 PRO A N 5
ATOM 8151 C CA . PRO A 1 75 ? -5.792 0.933 -9.218 1.00 0.00 75 PRO A CA 5
ATOM 8152 C C . PRO A 1 75 ? -7.066 1.618 -9.701 1.00 0.00 75 PRO A C 5
ATOM 8153 O O . PRO A 1 75 ? -7.011 2.645 -10.377 1.00 0.00 75 PRO A O 5
ATOM 8164 N N . ASP A 1 76 ? -8.211 1.043 -9.349 1.00 0.00 76 ASP A N 5
ATOM 8165 C CA . ASP A 1 76 ? -9.499 1.600 -9.745 1.00 0.00 76 ASP A CA 5
ATOM 8166 C C . ASP A 1 76 ? -10.355 1.913 -8.522 1.00 0.00 76 ASP A C 5
ATOM 8167 O O . ASP A 1 76 ? -11.565 2.112 -8.634 1.00 0.00 76 ASP A O 5
ATOM 8176 N N . ILE A 1 77 ? -9.720 1.952 -7.356 1.00 0.00 77 ILE A N 5
ATOM 8177 C CA . ILE A 1 77 ? -10.424 2.240 -6.113 1.00 0.00 77 ILE A CA 5
ATOM 8178 C C . ILE A 1 77 ? -9.651 3.244 -5.263 1.00 0.00 77 ILE A C 5
ATOM 8179 O O . ILE A 1 77 ? -10.242 4.078 -4.579 1.00 0.00 77 ILE A O 5
ATOM 8195 N N . ALA A 1 78 ? -8.326 3.158 -5.315 1.00 0.00 78 ALA A N 5
ATOM 8196 C CA . ALA A 1 78 ? -7.472 4.061 -4.553 1.00 0.00 78 ALA A CA 5
ATOM 8197 C C . ALA A 1 78 ? -6.478 4.774 -5.463 1.00 0.00 78 ALA A C 5
ATOM 8198 O O . ALA A 1 78 ? -6.245 4.353 -6.597 1.00 0.00 78 ALA A O 5
ATOM 8205 N N . THR A 1 79 ? -5.895 5.858 -4.961 1.00 0.00 79 THR A N 5
ATOM 8206 C CA . THR A 1 79 ? -4.927 6.631 -5.729 1.00 0.00 79 THR A CA 5
ATOM 8207 C C . THR A 1 79 ? -3.882 7.266 -4.818 1.00 0.00 79 THR A C 5
ATOM 8208 O O . THR A 1 79 ? -4.135 7.501 -3.636 1.00 0.00 79 THR A O 5
ATOM 8219 N N . PHE A 1 80 ? -2.708 7.541 -5.375 1.00 0.00 80 PHE A N 5
ATOM 8220 C CA . PHE A 1 80 ? -1.624 8.148 -4.612 1.00 0.00 80 PHE A CA 5
ATOM 8221 C C . PHE A 1 80 ? -2.013 9.543 -4.130 1.00 0.00 80 PHE A C 5
ATOM 8222 O O . PHE A 1 80 ? -1.774 10.537 -4.815 1.00 0.00 80 PHE A O 5
ATOM 8239 N N . SER A 1 81 ? -2.614 9.607 -2.946 1.00 0.00 81 SER A N 5
ATOM 8240 C CA . SER A 1 81 ? -3.041 10.878 -2.373 1.00 0.00 81 SER A CA 5
ATOM 8241 C C . SER A 1 81 ? -1.837 11.714 -1.949 1.00 0.00 81 SER A C 5
ATOM 8242 O O . SER A 1 81 ? -1.713 12.879 -2.326 1.00 0.00 81 SER A O 5
ATOM 8250 N N . SER A 1 82 ? -0.953 11.110 -1.162 1.00 0.00 82 SER A N 5
ATOM 8251 C CA . SER A 1 82 ? 0.240 11.799 -0.682 1.00 0.00 82 SER A CA 5
ATOM 8252 C C . SER A 1 82 ? 1.501 11.028 -1.059 1.00 0.00 82 SER A C 5
ATOM 8253 O O . SER A 1 82 ? 1.861 10.048 -0.406 1.00 0.00 82 SER A O 5
ATOM 8261 N N . ARG A 1 83 ? 2.168 11.477 -2.117 1.00 0.00 83 ARG A N 5
ATOM 8262 C CA . ARG A 1 83 ? 3.388 10.829 -2.583 1.00 0.00 83 ARG A CA 5
ATOM 8263 C C . ARG A 1 83 ? 4.279 10.439 -1.407 1.00 0.00 83 ARG A C 5
ATOM 8264 O O . ARG A 1 83 ? 4.454 11.195 -0.451 1.00 0.00 83 ARG A O 5
ATOM 8285 N N . PRO A 1 84 ? 4.856 9.230 -1.477 1.00 0.00 84 PRO A N 5
ATOM 8286 C CA . PRO A 1 84 ? 5.738 8.711 -0.427 1.00 0.00 84 PRO A CA 5
ATOM 8287 C C . PRO A 1 84 ? 7.069 9.452 -0.371 1.00 0.00 84 PRO A C 5
ATOM 8288 O O . PRO A 1 84 ? 7.669 9.753 -1.403 1.00 0.00 84 PRO A O 5
ATOM 8299 N N . LYS A 1 85 ? 7.529 9.742 0.842 1.00 0.00 85 LYS A N 5
ATOM 8300 C CA . LYS A 1 85 ? 8.791 10.446 1.034 1.00 0.00 85 LYS A CA 5
ATOM 8301 C C . LYS A 1 85 ? 9.507 9.948 2.285 1.00 0.00 85 LYS A C 5
ATOM 8302 O O . LYS A 1 85 ? 8.881 9.403 3.194 1.00 0.00 85 LYS A O 5
ATOM 8321 N N . ALA A 1 86 ? 10.821 10.141 2.326 1.00 0.00 86 ALA A N 5
ATOM 8322 C CA . ALA A 1 86 ? 11.621 9.715 3.468 1.00 0.00 86 ALA A CA 5
ATOM 8323 C C . ALA A 1 86 ? 11.279 10.528 4.712 1.00 0.00 86 ALA A C 5
ATOM 8324 O O . ALA A 1 86 ? 11.476 11.743 4.744 1.00 0.00 86 ALA A O 5
ATOM 8331 N N . ILE A 1 87 ? 10.766 9.850 5.733 1.00 0.00 87 ILE A N 5
ATOM 8332 C CA . ILE A 1 87 ? 10.397 10.510 6.979 1.00 0.00 87 ILE A CA 5
ATOM 8333 C C . ILE A 1 87 ? 11.401 10.199 8.084 1.00 0.00 87 ILE A C 5
ATOM 8334 O O . ILE A 1 87 ? 12.166 9.239 7.989 1.00 0.00 87 ILE A O 5
ATOM 8350 N N . ARG A 1 88 ? 11.390 11.016 9.132 1.00 0.00 88 ARG A N 5
ATOM 8351 C CA . ARG A 1 88 ? 12.300 10.828 10.256 1.00 0.00 88 ARG A CA 5
ATOM 8352 C C . ARG A 1 88 ? 13.752 10.956 9.808 1.00 0.00 88 ARG A C 5
ATOM 8353 O O . ARG A 1 88 ? 14.649 10.346 10.390 1.00 0.00 88 ARG A O 5
ATOM 8374 N N . GLY A 1 89 ? 13.978 11.754 8.768 1.00 0.00 89 GLY A N 5
ATOM 8375 C CA . GLY A 1 89 ? 15.323 11.947 8.259 1.00 0.00 89 GLY A CA 5
ATOM 8376 C C . GLY A 1 89 ? 15.608 11.095 7.038 1.00 0.00 89 GLY A C 5
ATOM 8377 O O . GLY A 1 89 ? 16.042 11.604 6.005 1.00 0.00 89 GLY A O 5
ATOM 8381 N N . GLY A 1 90 ? 15.366 9.793 7.156 1.00 0.00 90 GLY A N 5
ATOM 8382 C CA . GLY A 1 90 ? 15.607 8.890 6.047 1.00 0.00 90 GLY A CA 5
ATOM 8383 C C . GLY A 1 90 ? 15.762 7.450 6.494 1.00 0.00 90 GLY A C 5
ATOM 8384 O O . GLY A 1 90 ? 16.724 6.776 6.123 1.00 0.00 90 GLY A O 5
ATOM 8388 N N . THR A 1 91 ? 14.815 6.976 7.297 1.00 0.00 91 THR A N 5
ATOM 8389 C CA . THR A 1 91 ? 14.852 5.608 7.799 1.00 0.00 91 THR A CA 5
ATOM 8390 C C . THR A 1 91 ? 13.610 4.833 7.374 1.00 0.00 91 THR A C 5
ATOM 8391 O O . THR A 1 91 ? 13.658 3.616 7.193 1.00 0.00 91 THR A O 5
ATOM 8402 N N . ALA A 1 92 ? 12.499 5.544 7.216 1.00 0.00 92 ALA A N 5
ATOM 8403 C CA . ALA A 1 92 ? 11.245 4.923 6.809 1.00 0.00 92 ALA A CA 5
ATOM 8404 C C . ALA A 1 92 ? 10.417 5.869 5.947 1.00 0.00 92 ALA A C 5
ATOM 8405 O O . ALA A 1 92 ? 10.563 7.089 6.031 1.00 0.00 92 ALA A O 5
ATOM 8412 N N . SER A 1 93 ? 9.549 5.300 5.117 1.00 0.00 93 SER A N 5
ATOM 8413 C CA . SER A 1 93 ? 8.701 6.093 4.235 1.00 0.00 93 SER A CA 5
ATOM 8414 C C . SER A 1 93 ? 7.257 6.097 4.729 1.00 0.00 93 SER A C 5
ATOM 8415 O O . SER A 1 93 ? 6.843 5.213 5.477 1.00 0.00 93 SER A O 5
ATOM 8423 N N . MET A 1 94 ? 6.496 7.100 4.303 1.00 0.00 94 MET A N 5
ATOM 8424 C CA . MET A 1 94 ? 5.098 7.219 4.700 1.00 0.00 94 MET A CA 5
ATOM 8425 C C . MET A 1 94 ? 4.252 7.765 3.554 1.00 0.00 94 MET A C 5
ATOM 8426 O O . MET A 1 94 ? 4.580 8.794 2.963 1.00 0.00 94 MET A O 5
ATOM 8440 N N . CYS A 1 95 ? 3.163 7.070 3.246 1.00 0.00 95 CYS A N 5
ATOM 8441 C CA . CYS A 1 95 ? 2.270 7.485 2.170 1.00 0.00 95 CYS A CA 5
ATOM 8442 C C . CYS A 1 95 ? 0.815 7.212 2.535 1.00 0.00 95 CYS A C 5
ATOM 8443 O O . CYS A 1 95 ? 0.526 6.402 3.415 1.00 0.00 95 CYS A O 5
ATOM 8451 N N . VAL A 1 96 ? -0.099 7.896 1.853 1.00 0.00 96 VAL A N 5
ATOM 8452 C CA . VAL A 1 96 ? -1.525 7.728 2.106 1.00 0.00 96 VAL A CA 5
ATOM 8453 C C . VAL A 1 96 ? -2.273 7.380 0.824 1.00 0.00 96 VAL A C 5
ATOM 8454 O O . VAL A 1 96 ? -1.910 7.833 -0.262 1.00 0.00 96 VAL A O 5
ATOM 8467 N N . PHE A 1 97 ? -3.320 6.572 0.957 1.00 0.00 97 PHE A N 5
ATOM 8468 C CA . PHE A 1 97 ? -4.120 6.162 -0.191 1.00 0.00 97 PHE A CA 5
ATOM 8469 C C . PHE A 1 97 ? -5.513 6.783 -0.133 1.00 0.00 97 PHE A C 5
ATOM 8470 O O . PHE A 1 97 ? -6.219 6.658 0.868 1.00 0.00 97 PHE A O 5
ATOM 8487 N N . ARG A 1 98 ? -5.901 7.453 -1.213 1.00 0.00 98 ARG A N 5
ATOM 8488 C CA . ARG A 1 98 ? -7.208 8.095 -1.286 1.00 0.00 98 ARG A CA 5
ATOM 8489 C C . ARG A 1 98 ? -8.123 7.359 -2.261 1.00 0.00 98 ARG A C 5
ATOM 8490 O O . ARG A 1 98 ? -7.661 6.783 -3.247 1.00 0.00 98 ARG A O 5
ATOM 8511 N N . HIS A 1 99 ? -9.421 7.381 -1.978 1.00 0.00 99 HIS A N 5
ATOM 8512 C CA . HIS A 1 99 ? -10.401 6.716 -2.830 1.00 0.00 99 HIS A CA 5
ATOM 8513 C C . HIS A 1 99 ? -10.773 7.596 -4.019 1.00 0.00 99 HIS A C 5
ATOM 8514 O O . HIS A 1 99 ? -10.736 8.825 -3.931 1.00 0.00 99 HIS A O 5
ATOM 8529 N N . LEU A 1 100 ? -11.131 6.962 -5.130 1.00 0.00 100 LEU A N 5
ATOM 8530 C CA . LEU A 1 100 ? -11.509 7.687 -6.338 1.00 0.00 100 LEU A CA 5
ATOM 8531 C C . LEU A 1 100 ? -12.939 8.209 -6.234 1.00 0.00 100 LEU A C 5
ATOM 8532 O O . LEU A 1 100 ? -13.864 7.630 -6.803 1.00 0.00 100 LEU A O 5
ATOM 8548 N N . SER A 1 101 ? -13.111 9.307 -5.505 1.00 0.00 101 SER A N 5
ATOM 8549 C CA . SER A 1 101 ? -14.428 9.906 -5.325 1.00 0.00 101 SER A CA 5
ATOM 8550 C C . SER A 1 101 ? -14.706 10.943 -6.409 1.00 0.00 101 SER A C 5
ATOM 8551 O O . SER A 1 101 ? -15.533 10.727 -7.295 1.00 0.00 101 SER A O 5
ATOM 8559 N N . LYS A 1 102 ? -14.008 12.071 -6.332 1.00 0.00 102 LYS A N 5
ATOM 8560 C CA . LYS A 1 102 ? -14.176 13.144 -7.306 1.00 0.00 102 LYS A CA 5
ATOM 8561 C C . LYS A 1 102 ? -13.250 12.943 -8.501 1.00 0.00 102 LYS A C 5
ATOM 8562 O O . LYS A 1 102 ? -13.705 12.831 -9.640 1.00 0.00 102 LYS A O 5
ATOM 8581 N N . LYS A 1 103 ? -11.949 12.897 -8.235 1.00 0.00 103 LYS A N 5
ATOM 8582 C CA . LYS A 1 103 ? -10.958 12.707 -9.287 1.00 0.00 103 LYS A CA 5
ATOM 8583 C C . LYS A 1 103 ? -10.750 11.224 -9.577 1.00 0.00 103 LYS A C 5
ATOM 8584 O O . LYS A 1 103 ? -9.898 10.578 -8.969 1.00 0.00 103 LYS A O 5
ATOM 8603 N N . GLU A 1 104 ? -11.534 10.693 -10.511 1.00 0.00 104 GLU A N 5
ATOM 8604 C CA . GLU A 1 104 ? -11.433 9.286 -10.881 1.00 0.00 104 GLU A CA 5
ATOM 8605 C C . GLU A 1 104 ? -10.819 9.131 -12.269 1.00 0.00 104 GLU A C 5
ATOM 8606 O O . GLU A 1 104 ? -11.079 9.932 -13.166 1.00 0.00 104 GLU A O 5
ATOM 8618 N N . GLU A 1 105 ? -10.003 8.095 -12.437 1.00 0.00 105 GLU A N 5
ATOM 8619 C CA . GLU A 1 105 ? -9.351 7.836 -13.715 1.00 0.00 105 GLU A CA 5
ATOM 8620 C C . GLU A 1 105 ? -10.375 7.765 -14.844 1.00 0.00 105 GLU A C 5
ATOM 8621 O O . GLU A 1 105 ? -11.550 7.475 -14.615 1.00 0.00 105 GLU A O 5
ATOM 8633 N N . LYS A 1 106 ? -9.922 8.033 -16.064 1.00 0.00 106 LYS A N 5
ATOM 8634 C CA . LYS A 1 106 ? -10.796 8.000 -17.230 1.00 0.00 106 LYS A CA 5
ATOM 8635 C C . LYS A 1 106 ? -11.633 6.724 -17.247 1.00 0.00 106 LYS A C 5
ATOM 8636 O O . LYS A 1 106 ? -11.225 5.710 -17.812 1.00 0.00 106 LYS A O 5
ATOM 8655 N N . SER A 1 107 ? -12.806 6.784 -16.624 1.00 0.00 107 SER A N 5
ATOM 8656 C CA . SER A 1 107 ? -13.699 5.632 -16.566 1.00 0.00 107 SER A CA 5
ATOM 8657 C C . SER A 1 107 ? -15.141 6.049 -16.842 1.00 0.00 107 SER A C 5
ATOM 8658 O O . SER A 1 107 ? -15.420 7.214 -17.122 1.00 0.00 107 SER A O 5
ATOM 8666 N N . GLY A 1 108 ? -16.054 5.086 -16.759 1.00 0.00 108 GLY A N 5
ATOM 8667 C CA . GLY A 1 108 ? -17.456 5.371 -17.002 1.00 0.00 108 GLY A CA 5
ATOM 8668 C C . GLY A 1 108 ? -18.176 5.847 -15.756 1.00 0.00 108 GLY A C 5
ATOM 8669 O O . GLY A 1 108 ? -17.928 5.369 -14.649 1.00 0.00 108 GLY A O 5
ATOM 8673 N N . PRO A 1 109 ? -19.090 6.814 -15.928 1.00 0.00 109 PRO A N 5
ATOM 8674 C CA . PRO A 1 109 ? -19.865 7.377 -14.819 1.00 0.00 109 PRO A CA 5
ATOM 8675 C C . PRO A 1 109 ? -20.877 6.385 -14.257 1.00 0.00 109 PRO A C 5
ATOM 8676 O O . PRO A 1 109 ? -21.729 5.873 -14.984 1.00 0.00 109 PRO A O 5
ATOM 8687 N N . SER A 1 110 ? -20.779 6.118 -12.959 1.00 0.00 110 SER A N 5
ATOM 8688 C CA . SER A 1 110 ? -21.685 5.184 -12.300 1.00 0.00 110 SER A CA 5
ATOM 8689 C C . SER A 1 110 ? -21.701 5.415 -10.792 1.00 0.00 110 SER A C 5
ATOM 8690 O O . SER A 1 110 ? -20.688 5.239 -10.115 1.00 0.00 110 SER A O 5
ATOM 8698 N N . SER A 1 111 ? -22.859 5.812 -10.272 1.00 0.00 111 SER A N 5
ATOM 8699 C CA . SER A 1 111 ? -23.007 6.072 -8.845 1.00 0.00 111 SER A CA 5
ATOM 8700 C C . SER A 1 111 ? -22.694 4.821 -8.030 1.00 0.00 111 SER A C 5
ATOM 8701 O O . SER A 1 111 ? -22.902 3.698 -8.490 1.00 0.00 111 SER A O 5
ATOM 8709 N N . GLY A 1 112 ? -22.193 5.023 -6.815 1.00 0.00 112 GLY A N 5
ATOM 8710 C CA . GLY A 1 112 ? -21.859 3.904 -5.954 1.00 0.00 112 GLY A CA 5
ATOM 8711 C C . GLY A 1 112 ? -23.086 3.251 -5.349 1.00 0.00 112 GLY A C 5
ATOM 8712 O O . GLY A 1 112 ? -24.204 3.462 -5.819 1.00 0.00 112 GLY A O 5
ATOM 8716 N N . GLY A 1 1 ? -43.189 1.796 3.468 1.00 0.00 1 GLY A N 6
ATOM 8717 C CA . GLY A 1 1 ? -42.349 0.797 4.102 1.00 0.00 1 GLY A CA 6
ATOM 8718 C C . GLY A 1 1 ? -40.872 1.109 3.966 1.00 0.00 1 GLY A C 6
ATOM 8719 O O . GLY A 1 1 ? -40.062 0.216 3.719 1.00 0.00 1 GLY A O 6
ATOM 8723 N N . SER A 1 2 ? -40.521 2.381 4.126 1.00 0.00 2 SER A N 6
ATOM 8724 C CA . SER A 1 2 ? -39.132 2.811 4.014 1.00 0.00 2 SER A CA 6
ATOM 8725 C C . SER A 1 2 ? -38.199 1.813 4.694 1.00 0.00 2 SER A C 6
ATOM 8726 O O . SER A 1 2 ? -38.137 1.741 5.921 1.00 0.00 2 SER A O 6
ATOM 8734 N N . SER A 1 3 ? -37.474 1.046 3.886 1.00 0.00 3 SER A N 6
ATOM 8735 C CA . SER A 1 3 ? -36.546 0.050 4.408 1.00 0.00 3 SER A CA 6
ATOM 8736 C C . SER A 1 3 ? -35.104 0.532 4.284 1.00 0.00 3 SER A C 6
ATOM 8737 O O . SER A 1 3 ? -34.672 0.966 3.217 1.00 0.00 3 SER A O 6
ATOM 8745 N N . GLY A 1 4 ? -34.363 0.454 5.386 1.00 0.00 4 GLY A N 6
ATOM 8746 C CA . GLY A 1 4 ? -32.978 0.887 5.381 1.00 0.00 4 GLY A CA 6
ATOM 8747 C C . GLY A 1 4 ? -32.712 1.993 6.382 1.00 0.00 4 GLY A C 6
ATOM 8748 O O . GLY A 1 4 ? -33.223 3.104 6.240 1.00 0.00 4 GLY A O 6
ATOM 8752 N N . SER A 1 5 ? -31.911 1.689 7.398 1.00 0.00 5 SER A N 6
ATOM 8753 C CA . SER A 1 5 ? -31.582 2.665 8.431 1.00 0.00 5 SER A CA 6
ATOM 8754 C C . SER A 1 5 ? -30.081 2.686 8.701 1.00 0.00 5 SER A C 6
ATOM 8755 O O . SER A 1 5 ? -29.501 1.686 9.123 1.00 0.00 5 SER A O 6
ATOM 8763 N N . SER A 1 6 ? -29.458 3.834 8.454 1.00 0.00 6 SER A N 6
ATOM 8764 C CA . SER A 1 6 ? -28.023 3.986 8.666 1.00 0.00 6 SER A CA 6
ATOM 8765 C C . SER A 1 6 ? -27.722 5.254 9.458 1.00 0.00 6 SER A C 6
ATOM 8766 O O . SER A 1 6 ? -28.363 6.287 9.266 1.00 0.00 6 SER A O 6
ATOM 8774 N N . GLY A 1 7 ? -26.741 5.168 10.352 1.00 0.00 7 GLY A N 6
ATOM 8775 C CA . GLY A 1 7 ? -26.372 6.315 11.161 1.00 0.00 7 GLY A CA 6
ATOM 8776 C C . GLY A 1 7 ? -25.043 6.123 11.865 1.00 0.00 7 GLY A C 6
ATOM 8777 O O . GLY A 1 7 ? -23.991 6.529 11.372 1.00 0.00 7 GLY A O 6
ATOM 8781 N N . PRO A 1 8 ? -25.082 5.493 13.049 1.00 0.00 8 PRO A N 6
ATOM 8782 C CA . PRO A 1 8 ? -23.881 5.235 13.848 1.00 0.00 8 PRO A CA 6
ATOM 8783 C C . PRO A 1 8 ? -22.973 4.189 13.210 1.00 0.00 8 PRO A C 6
ATOM 8784 O O . PRO A 1 8 ? -21.839 3.988 13.645 1.00 0.00 8 PRO A O 6
ATOM 8795 N N . LYS A 1 9 ? -23.478 3.526 12.175 1.00 0.00 9 LYS A N 6
ATOM 8796 C CA . LYS A 1 9 ? -22.713 2.502 11.475 1.00 0.00 9 LYS A CA 6
ATOM 8797 C C . LYS A 1 9 ? -21.245 2.902 11.361 1.00 0.00 9 LYS A C 6
ATOM 8798 O O . LYS A 1 9 ? -20.350 2.107 11.651 1.00 0.00 9 LYS A O 6
ATOM 8817 N N . THR A 1 10 ? -21.004 4.139 10.939 1.00 0.00 10 THR A N 6
ATOM 8818 C CA . THR A 1 10 ? -19.645 4.645 10.788 1.00 0.00 10 THR A CA 6
ATOM 8819 C C . THR A 1 10 ? -19.512 6.047 11.371 1.00 0.00 10 THR A C 6
ATOM 8820 O O . THR A 1 10 ? -20.460 6.831 11.350 1.00 0.00 10 THR A O 6
ATOM 8831 N N . GLY A 1 11 ? -18.328 6.358 11.890 1.00 0.00 11 GLY A N 6
ATOM 8832 C CA . GLY A 1 11 ? -18.093 7.667 12.470 1.00 0.00 11 GLY A CA 6
ATOM 8833 C C . GLY A 1 11 ? -17.773 8.716 11.424 1.00 0.00 11 GLY A C 6
ATOM 8834 O O . GLY A 1 11 ? -17.285 8.410 10.336 1.00 0.00 11 GLY A O 6
ATOM 8838 N N . PRO A 1 12 ? -18.053 9.987 11.750 1.00 0.00 12 PRO A N 6
ATOM 8839 C CA . PRO A 1 12 ? -17.801 11.110 10.842 1.00 0.00 12 PRO A CA 6
ATOM 8840 C C . PRO A 1 12 ? -16.312 11.382 10.656 1.00 0.00 12 PRO A C 6
ATOM 8841 O O . PRO A 1 12 ? -15.918 12.189 9.814 1.00 0.00 12 PRO A O 6
ATOM 8852 N N . THR A 1 13 ? -15.487 10.704 11.448 1.00 0.00 13 THR A N 6
ATOM 8853 C CA . THR A 1 13 ? -14.042 10.873 11.371 1.00 0.00 13 THR A CA 6
ATOM 8854 C C . THR A 1 13 ? -13.315 9.621 11.849 1.00 0.00 13 THR A C 6
ATOM 8855 O O . THR A 1 13 ? -13.683 9.028 12.862 1.00 0.00 13 THR A O 6
ATOM 8866 N N . MET A 1 14 ? -12.283 9.224 11.112 1.00 0.00 14 MET A N 6
ATOM 8867 C CA . MET A 1 14 ? -11.504 8.042 11.463 1.00 0.00 14 MET A CA 6
ATOM 8868 C C . MET A 1 14 ? -10.296 7.895 10.542 1.00 0.00 14 MET A C 6
ATOM 8869 O O . MET A 1 14 ? -10.373 8.185 9.348 1.00 0.00 14 MET A O 6
ATOM 8883 N N . THR A 1 15 ? -9.180 7.442 11.105 1.00 0.00 15 THR A N 6
ATOM 8884 C CA . THR A 1 15 ? -7.956 7.257 10.336 1.00 0.00 15 THR A CA 6
ATOM 8885 C C . THR A 1 15 ? -7.273 5.943 10.697 1.00 0.00 15 THR A C 6
ATOM 8886 O O . THR A 1 15 ? -7.175 5.584 11.870 1.00 0.00 15 THR A O 6
ATOM 8897 N N . LYS A 1 16 ? -6.799 5.229 9.681 1.00 0.00 16 LYS A N 6
ATOM 8898 C CA . LYS A 1 16 ? -6.122 3.955 9.890 1.00 0.00 16 LYS A CA 6
ATOM 8899 C C . LYS A 1 16 ? -4.624 4.087 9.636 1.00 0.00 16 LYS A C 6
ATOM 8900 O O . LYS A 1 16 ? -4.182 5.000 8.940 1.00 0.00 16 LYS A O 6
ATOM 8919 N N . GLU A 1 17 ? -3.849 3.168 10.203 1.00 0.00 17 GLU A N 6
ATOM 8920 C CA . GLU A 1 17 ? -2.400 3.183 10.036 1.00 0.00 17 GLU A CA 6
ATOM 8921 C C . GLU A 1 17 ? -1.865 1.772 9.808 1.00 0.00 17 GLU A C 6
ATOM 8922 O O . GLU A 1 17 ? -2.367 0.805 10.382 1.00 0.00 17 GLU A O 6
ATOM 8934 N N . LEU A 1 18 ? -0.843 1.663 8.966 1.00 0.00 18 LEU A N 6
ATOM 8935 C CA . LEU A 1 18 ? -0.239 0.371 8.660 1.00 0.00 18 LEU A CA 6
ATOM 8936 C C . LEU A 1 18 ? 1.271 0.504 8.484 1.00 0.00 18 LEU A C 6
ATOM 8937 O O . LEU A 1 18 ? 1.743 1.274 7.647 1.00 0.00 18 LEU A O 6
ATOM 8953 N N . VAL A 1 19 ? 2.023 -0.253 9.277 1.00 0.00 19 VAL A N 6
ATOM 8954 C CA . VAL A 1 19 ? 3.479 -0.222 9.206 1.00 0.00 19 VAL A CA 6
ATOM 8955 C C . VAL A 1 19 ? 4.048 -1.619 8.987 1.00 0.00 19 VAL A C 6
ATOM 8956 O O . VAL A 1 19 ? 3.548 -2.599 9.541 1.00 0.00 19 VAL A O 6
ATOM 8969 N N . PHE A 1 20 ? 5.098 -1.704 8.177 1.00 0.00 20 PHE A N 6
ATOM 8970 C CA . PHE A 1 20 ? 5.736 -2.982 7.884 1.00 0.00 20 PHE A CA 6
ATOM 8971 C C . PHE A 1 20 ? 7.042 -2.776 7.122 1.00 0.00 20 PHE A C 6
ATOM 8972 O O . PHE A 1 20 ? 7.141 -1.897 6.266 1.00 0.00 20 PHE A O 6
ATOM 8989 N N . SER A 1 21 ? 8.041 -3.593 7.440 1.00 0.00 21 SER A N 6
ATOM 8990 C CA . SER A 1 21 ? 9.343 -3.498 6.790 1.00 0.00 21 SER A CA 6
ATOM 8991 C C . SER A 1 21 ? 9.264 -3.979 5.344 1.00 0.00 21 SER A C 6
ATOM 8992 O O . SER A 1 21 ? 8.577 -4.955 5.040 1.00 0.00 21 SER A O 6
ATOM 9000 N N . SER A 1 22 ? 9.971 -3.287 4.457 1.00 0.00 22 SER A N 6
ATOM 9001 C CA . SER A 1 22 ? 9.979 -3.640 3.042 1.00 0.00 22 SER A CA 6
ATOM 9002 C C . SER A 1 22 ? 10.331 -5.112 2.852 1.00 0.00 22 SER A C 6
ATOM 9003 O O . SER A 1 22 ? 10.074 -5.692 1.798 1.00 0.00 22 SER A O 6
ATOM 9011 N N . ASN A 1 23 ? 10.922 -5.711 3.881 1.00 0.00 23 ASN A N 6
ATOM 9012 C CA . ASN A 1 23 ? 11.311 -7.115 3.828 1.00 0.00 23 ASN A CA 6
ATOM 9013 C C . ASN A 1 23 ? 10.105 -8.003 3.539 1.00 0.00 23 ASN A C 6
ATOM 9014 O O . ASN A 1 23 ? 10.252 -9.146 3.103 1.00 0.00 23 ASN A O 6
ATOM 9025 N N . ILE A 1 24 ? 8.913 -7.470 3.784 1.00 0.00 24 ILE A N 6
ATOM 9026 C CA . ILE A 1 24 ? 7.681 -8.213 3.549 1.00 0.00 24 ILE A CA 6
ATOM 9027 C C . ILE A 1 24 ? 7.672 -8.837 2.157 1.00 0.00 24 ILE A C 6
ATOM 9028 O O . ILE A 1 24 ? 7.964 -8.170 1.165 1.00 0.00 24 ILE A O 6
ATOM 9044 N N . GLY A 1 25 ? 7.334 -10.121 2.092 1.00 0.00 25 GLY A N 6
ATOM 9045 C CA . GLY A 1 25 ? 7.292 -10.813 0.817 1.00 0.00 25 GLY A CA 6
ATOM 9046 C C . GLY A 1 25 ? 5.942 -10.695 0.138 1.00 0.00 25 GLY A C 6
ATOM 9047 O O . GLY A 1 25 ? 4.993 -10.167 0.717 1.00 0.00 25 GLY A O 6
ATOM 9051 N N . GLN A 1 26 ? 5.856 -11.187 -1.094 1.00 0.00 26 GLN A N 6
ATOM 9052 C CA . GLN A 1 26 ? 4.612 -11.131 -1.853 1.00 0.00 26 GLN A CA 6
ATOM 9053 C C . GLN A 1 26 ? 3.515 -11.931 -1.159 1.00 0.00 26 GLN A C 6
ATOM 9054 O O . GLN A 1 26 ? 2.355 -11.518 -1.130 1.00 0.00 26 GLN A O 6
ATOM 9068 N N . HIS A 1 27 ? 3.888 -13.079 -0.602 1.00 0.00 27 HIS A N 6
ATOM 9069 C CA . HIS A 1 27 ? 2.935 -13.937 0.092 1.00 0.00 27 HIS A CA 6
ATOM 9070 C C . HIS A 1 27 ? 2.120 -13.137 1.104 1.00 0.00 27 HIS A C 6
ATOM 9071 O O . HIS A 1 27 ? 0.890 -13.165 1.086 1.00 0.00 27 HIS A O 6
ATOM 9086 N N . ASP A 1 28 ? 2.815 -12.426 1.985 1.00 0.00 28 ASP A N 6
ATOM 9087 C CA . ASP A 1 28 ? 2.156 -11.618 3.005 1.00 0.00 28 ASP A CA 6
ATOM 9088 C C . ASP A 1 28 ? 1.537 -10.366 2.391 1.00 0.00 28 ASP A C 6
ATOM 9089 O O . ASP A 1 28 ? 0.340 -10.117 2.536 1.00 0.00 28 ASP A O 6
ATOM 9098 N N . LEU A 1 29 ? 2.361 -9.581 1.706 1.00 0.00 29 LEU A N 6
ATOM 9099 C CA . LEU A 1 29 ? 1.895 -8.354 1.070 1.00 0.00 29 LEU A CA 6
ATOM 9100 C C . LEU A 1 29 ? 0.521 -8.555 0.439 1.00 0.00 29 LEU A C 6
ATOM 9101 O O . LEU A 1 29 ? -0.334 -7.670 0.494 1.00 0.00 29 LEU A O 6
ATOM 9117 N N . ASP A 1 30 ? 0.315 -9.723 -0.158 1.00 0.00 30 ASP A N 6
ATOM 9118 C CA . ASP A 1 30 ? -0.956 -10.042 -0.797 1.00 0.00 30 ASP A CA 6
ATOM 9119 C C . ASP A 1 30 ? -2.125 -9.725 0.131 1.00 0.00 30 ASP A C 6
ATOM 9120 O O . ASP A 1 30 ? -3.107 -9.105 -0.279 1.00 0.00 30 ASP A O 6
ATOM 9129 N N . THR A 1 31 ? -2.013 -10.155 1.384 1.00 0.00 31 THR A N 6
ATOM 9130 C CA . THR A 1 31 ? -3.060 -9.919 2.370 1.00 0.00 31 THR A CA 6
ATOM 9131 C C . THR A 1 31 ? -3.088 -8.457 2.803 1.00 0.00 31 THR A C 6
ATOM 9132 O O . THR A 1 31 ? -4.157 -7.874 2.987 1.00 0.00 31 THR A O 6
ATOM 9143 N N . LYS A 1 32 ? -1.908 -7.870 2.963 1.00 0.00 32 LYS A N 6
ATOM 9144 C CA . LYS A 1 32 ? -1.796 -6.475 3.372 1.00 0.00 32 LYS A CA 6
ATOM 9145 C C . LYS A 1 32 ? -2.675 -5.581 2.504 1.00 0.00 32 LYS A C 6
ATOM 9146 O O . LYS A 1 32 ? -3.399 -4.724 3.012 1.00 0.00 32 LYS A O 6
ATOM 9165 N N . SER A 1 33 ? -2.608 -5.787 1.193 1.00 0.00 33 SER A N 6
ATOM 9166 C CA . SER A 1 33 ? -3.397 -4.997 0.254 1.00 0.00 33 SER A CA 6
ATOM 9167 C C . SER A 1 33 ? -4.888 -5.146 0.538 1.00 0.00 33 SER A C 6
ATOM 9168 O O . SER A 1 33 ? -5.589 -4.161 0.775 1.00 0.00 33 SER A O 6
ATOM 9176 N N . LYS A 1 34 ? -5.369 -6.384 0.511 1.00 0.00 34 LYS A N 6
ATOM 9177 C CA . LYS A 1 34 ? -6.777 -6.665 0.767 1.00 0.00 34 LYS A CA 6
ATOM 9178 C C . LYS A 1 34 ? -7.272 -5.896 1.988 1.00 0.00 34 LYS A C 6
ATOM 9179 O O . LYS A 1 34 ? -8.257 -5.163 1.912 1.00 0.00 34 LYS A O 6
ATOM 9198 N N . GLN A 1 35 ? -6.581 -6.068 3.110 1.00 0.00 35 GLN A N 6
ATOM 9199 C CA . GLN A 1 35 ? -6.952 -5.389 4.346 1.00 0.00 35 GLN A CA 6
ATOM 9200 C C . GLN A 1 35 ? -7.154 -3.897 4.107 1.00 0.00 35 GLN A C 6
ATOM 9201 O O . GLN A 1 35 ? -8.181 -3.332 4.485 1.00 0.00 35 GLN A O 6
ATOM 9215 N N . ILE A 1 36 ? -6.169 -3.264 3.479 1.00 0.00 36 ILE A N 6
ATOM 9216 C CA . ILE A 1 36 ? -6.240 -1.837 3.189 1.00 0.00 36 ILE A CA 6
ATOM 9217 C C . ILE A 1 36 ? -7.459 -1.510 2.332 1.00 0.00 36 ILE A C 6
ATOM 9218 O O . ILE A 1 36 ? -8.217 -0.591 2.641 1.00 0.00 36 ILE A O 6
ATOM 9234 N N . GLN A 1 37 ? -7.640 -2.269 1.257 1.00 0.00 37 GLN A N 6
ATOM 9235 C CA . GLN A 1 37 ? -8.767 -2.061 0.356 1.00 0.00 37 GLN A CA 6
ATOM 9236 C C . GLN A 1 37 ? -10.061 -1.868 1.139 1.00 0.00 37 GLN A C 6
ATOM 9237 O O . GLN A 1 37 ? -10.743 -0.855 0.988 1.00 0.00 37 GLN A O 6
ATOM 9251 N N . GLN A 1 38 ? -10.393 -2.847 1.974 1.00 0.00 38 GLN A N 6
ATOM 9252 C CA . GLN A 1 38 ? -11.607 -2.785 2.780 1.00 0.00 38 GLN A CA 6
ATOM 9253 C C . GLN A 1 38 ? -11.754 -1.417 3.438 1.00 0.00 38 GLN A C 6
ATOM 9254 O O . GLN A 1 38 ? -12.861 -0.893 3.561 1.00 0.00 38 GLN A O 6
ATOM 9268 N N . TRP A 1 39 ? -10.632 -0.845 3.858 1.00 0.00 39 TRP A N 6
ATOM 9269 C CA . TRP A 1 39 ? -10.636 0.463 4.504 1.00 0.00 39 TRP A CA 6
ATOM 9270 C C . TRP A 1 39 ? -10.918 1.569 3.493 1.00 0.00 39 TRP A C 6
ATOM 9271 O O . TRP A 1 39 ? -11.828 2.377 3.681 1.00 0.00 39 TRP A O 6
ATOM 9292 N N . ILE A 1 40 ? -10.133 1.598 2.421 1.00 0.00 40 ILE A N 6
ATOM 9293 C CA . ILE A 1 40 ? -10.300 2.605 1.380 1.00 0.00 40 ILE A CA 6
ATOM 9294 C C . ILE A 1 40 ? -11.743 2.655 0.891 1.00 0.00 40 ILE A C 6
ATOM 9295 O O . ILE A 1 40 ? -12.245 3.715 0.516 1.00 0.00 40 ILE A O 6
ATOM 9311 N N . GLU A 1 41 ? -12.406 1.503 0.900 1.00 0.00 41 GLU A N 6
ATOM 9312 C CA . GLU A 1 41 ? -13.793 1.417 0.457 1.00 0.00 41 GLU A CA 6
ATOM 9313 C C . GLU A 1 41 ? -14.645 2.491 1.127 1.00 0.00 41 GLU A C 6
ATOM 9314 O O . GLU A 1 41 ? -15.401 3.203 0.465 1.00 0.00 41 GLU A O 6
ATOM 9326 N N . LYS A 1 42 ? -14.519 2.602 2.445 1.00 0.00 42 LYS A N 6
ATOM 9327 C CA . LYS A 1 42 ? -15.275 3.589 3.207 1.00 0.00 42 LYS A CA 6
ATOM 9328 C C . LYS A 1 42 ? -14.548 4.929 3.234 1.00 0.00 42 LYS A C 6
ATOM 9329 O O . LYS A 1 42 ? -14.635 5.675 4.210 1.00 0.00 42 LYS A O 6
ATOM 9348 N N . LYS A 1 43 ? -13.832 5.231 2.156 1.00 0.00 43 LYS A N 6
ATOM 9349 C CA . LYS A 1 43 ? -13.092 6.483 2.055 1.00 0.00 43 LYS A CA 6
ATOM 9350 C C . LYS A 1 43 ? -12.278 6.738 3.319 1.00 0.00 43 LYS A C 6
ATOM 9351 O O . LYS A 1 43 ? -12.260 7.852 3.843 1.00 0.00 43 LYS A O 6
ATOM 9370 N N . TYR A 1 44 ? -11.606 5.700 3.804 1.00 0.00 44 TYR A N 6
ATOM 9371 C CA . TYR A 1 44 ? -10.791 5.812 5.008 1.00 0.00 44 TYR A CA 6
ATOM 9372 C C . TYR A 1 44 ? -9.343 6.140 4.657 1.00 0.00 44 TYR A C 6
ATOM 9373 O O . TYR A 1 44 ? -8.763 5.549 3.745 1.00 0.00 44 TYR A O 6
ATOM 9391 N N . HIS A 1 45 ? -8.764 7.088 5.388 1.00 0.00 45 HIS A N 6
ATOM 9392 C CA . HIS A 1 45 ? -7.382 7.495 5.156 1.00 0.00 45 HIS A CA 6
ATOM 9393 C C . HIS A 1 45 ? -6.410 6.494 5.772 1.00 0.00 45 HIS A C 6
ATOM 9394 O O . HIS A 1 45 ? -6.243 6.444 6.991 1.00 0.00 45 HIS A O 6
ATOM 9409 N N . VAL A 1 46 ? -5.771 5.697 4.922 1.00 0.00 46 VAL A N 6
ATOM 9410 C CA . VAL A 1 46 ? -4.815 4.697 5.383 1.00 0.00 46 VAL A CA 6
ATOM 9411 C C . VAL A 1 46 ? -3.381 5.177 5.190 1.00 0.00 46 VAL A C 6
ATOM 9412 O O . VAL A 1 46 ? -2.929 5.374 4.062 1.00 0.00 46 VAL A O 6
ATOM 9425 N N . GLN A 1 47 ? -2.671 5.363 6.298 1.00 0.00 47 GLN A N 6
ATOM 9426 C CA . GLN A 1 47 ? -1.287 5.821 6.250 1.00 0.00 47 GLN A CA 6
ATOM 9427 C C . GLN A 1 47 ? -0.322 4.641 6.286 1.00 0.00 47 GLN A C 6
ATOM 9428 O O . GLN A 1 47 ? -0.121 4.022 7.332 1.00 0.00 47 GLN A O 6
ATOM 9442 N N . VAL A 1 48 ? 0.274 4.334 5.138 1.00 0.00 48 VAL A N 6
ATOM 9443 C CA . VAL A 1 48 ? 1.219 3.228 5.039 1.00 0.00 48 VAL A CA 6
ATOM 9444 C C . VAL A 1 48 ? 2.652 3.712 5.231 1.00 0.00 48 VAL A C 6
ATOM 9445 O O . VAL A 1 48 ? 3.077 4.690 4.616 1.00 0.00 48 VAL A O 6
ATOM 9458 N N . THR A 1 49 ? 3.395 3.019 6.089 1.00 0.00 49 THR A N 6
ATOM 9459 C CA . THR A 1 49 ? 4.780 3.377 6.363 1.00 0.00 49 THR A CA 6
ATOM 9460 C C . THR A 1 49 ? 5.697 2.166 6.235 1.00 0.00 49 THR A C 6
ATOM 9461 O O . THR A 1 49 ? 5.567 1.196 6.983 1.00 0.00 49 THR A O 6
ATOM 9472 N N . ILE A 1 50 ? 6.624 2.228 5.285 1.00 0.00 50 ILE A N 6
ATOM 9473 C CA . ILE A 1 50 ? 7.563 1.136 5.062 1.00 0.00 50 ILE A CA 6
ATOM 9474 C C . ILE A 1 50 ? 8.859 1.360 5.833 1.00 0.00 50 ILE A C 6
ATOM 9475 O O . ILE A 1 50 ? 9.652 2.240 5.496 1.00 0.00 50 ILE A O 6
ATOM 9491 N N . LYS A 1 51 ? 9.070 0.557 6.870 1.00 0.00 51 LYS A N 6
ATOM 9492 C CA . LYS A 1 51 ? 10.272 0.663 7.689 1.00 0.00 51 LYS A CA 6
ATOM 9493 C C . LYS A 1 51 ? 11.480 0.085 6.960 1.00 0.00 51 LYS A C 6
ATOM 9494 O O . LYS A 1 51 ? 11.448 -1.052 6.490 1.00 0.00 51 LYS A O 6
ATOM 9513 N N . ARG A 1 52 ? 12.546 0.875 6.871 1.00 0.00 52 ARG A N 6
ATOM 9514 C CA . ARG A 1 52 ? 13.765 0.440 6.199 1.00 0.00 52 ARG A CA 6
ATOM 9515 C C . ARG A 1 52 ? 14.807 -0.024 7.212 1.00 0.00 52 ARG A C 6
ATOM 9516 O O . ARG A 1 52 ? 15.229 0.741 8.079 1.00 0.00 52 ARG A O 6
ATOM 9537 N N . ARG A 1 53 ? 15.218 -1.283 7.096 1.00 0.00 53 ARG A N 6
ATOM 9538 C CA . ARG A 1 53 ? 16.209 -1.850 8.002 1.00 0.00 53 ARG A CA 6
ATOM 9539 C C . ARG A 1 53 ? 17.606 -1.784 7.390 1.00 0.00 53 ARG A C 6
ATOM 9540 O O . ARG A 1 53 ? 17.761 -1.781 6.169 1.00 0.00 53 ARG A O 6
ATOM 9561 N N . LYS A 1 54 ? 18.619 -1.730 8.247 1.00 0.00 54 LYS A N 6
ATOM 9562 C CA . LYS A 1 54 ? 20.003 -1.664 7.793 1.00 0.00 54 LYS A CA 6
ATOM 9563 C C . LYS A 1 54 ? 20.365 -2.898 6.972 1.00 0.00 54 LYS A C 6
ATOM 9564 O O . LYS A 1 54 ? 21.176 -2.824 6.048 1.00 0.00 54 LYS A O 6
ATOM 9583 N N . ASP A 1 55 ? 19.759 -4.029 7.314 1.00 0.00 55 ASP A N 6
ATOM 9584 C CA . ASP A 1 55 ? 20.016 -5.278 6.606 1.00 0.00 55 ASP A CA 6
ATOM 9585 C C . ASP A 1 55 ? 19.078 -5.430 5.413 1.00 0.00 55 ASP A C 6
ATOM 9586 O O . ASP A 1 55 ? 18.285 -6.369 5.351 1.00 0.00 55 ASP A O 6
ATOM 9595 N N . ALA A 1 56 ? 19.173 -4.499 4.470 1.00 0.00 56 ALA A N 6
ATOM 9596 C CA . ALA A 1 56 ? 18.333 -4.530 3.279 1.00 0.00 56 ALA A CA 6
ATOM 9597 C C . ALA A 1 56 ? 19.165 -4.330 2.016 1.00 0.00 56 ALA A C 6
ATOM 9598 O O . ALA A 1 56 ? 19.792 -3.288 1.834 1.00 0.00 56 ALA A O 6
ATOM 9605 N N . GLU A 1 57 ? 19.165 -5.337 1.147 1.00 0.00 57 GLU A N 6
ATOM 9606 C CA . GLU A 1 57 ? 19.921 -5.271 -0.098 1.00 0.00 57 GLU A CA 6
ATOM 9607 C C . GLU A 1 57 ? 19.178 -4.442 -1.142 1.00 0.00 57 GLU A C 6
ATOM 9608 O O . GLU A 1 57 ? 19.626 -4.315 -2.281 1.00 0.00 57 GLU A O 6
ATOM 9620 N N . GLN A 1 58 ? 18.041 -3.881 -0.744 1.00 0.00 58 GLN A N 6
ATOM 9621 C CA . GLN A 1 58 ? 17.236 -3.065 -1.645 1.00 0.00 58 GLN A CA 6
ATOM 9622 C C . GLN A 1 58 ? 17.325 -1.589 -1.271 1.00 0.00 58 GLN A C 6
ATOM 9623 O O . GLN A 1 58 ? 16.866 -1.181 -0.204 1.00 0.00 58 GLN A O 6
ATOM 9637 N N . SER A 1 59 ? 17.919 -0.794 -2.155 1.00 0.00 59 SER A N 6
ATOM 9638 C CA . SER A 1 59 ? 18.073 0.636 -1.915 1.00 0.00 59 SER A CA 6
ATOM 9639 C C . SER A 1 59 ? 16.720 1.291 -1.655 1.00 0.00 59 SER A C 6
ATOM 9640 O O . SER A 1 59 ? 15.672 0.699 -1.914 1.00 0.00 59 SER A O 6
ATOM 9648 N N . GLU A 1 60 ? 16.752 2.517 -1.143 1.00 0.00 60 GLU A N 6
ATOM 9649 C CA . GLU A 1 60 ? 15.528 3.253 -0.848 1.00 0.00 60 GLU A CA 6
ATOM 9650 C C . GLU A 1 60 ? 14.717 3.493 -2.118 1.00 0.00 60 GLU A C 6
ATOM 9651 O O . GLU A 1 60 ? 13.488 3.431 -2.103 1.00 0.00 60 GLU A O 6
ATOM 9663 N N . GLU A 1 61 ? 15.416 3.768 -3.215 1.00 0.00 61 GLU A N 6
ATOM 9664 C CA . GLU A 1 61 ? 14.761 4.019 -4.494 1.00 0.00 61 GLU A CA 6
ATOM 9665 C C . GLU A 1 61 ? 13.927 2.815 -4.924 1.00 0.00 61 GLU A C 6
ATOM 9666 O O . GLU A 1 61 ? 13.052 2.929 -5.781 1.00 0.00 61 GLU A O 6
ATOM 9678 N N . GLU A 1 62 ? 14.207 1.664 -4.321 1.00 0.00 62 GLU A N 6
ATOM 9679 C CA . GLU A 1 62 ? 13.483 0.439 -4.643 1.00 0.00 62 GLU A CA 6
ATOM 9680 C C . GLU A 1 62 ? 12.267 0.272 -3.737 1.00 0.00 62 GLU A C 6
ATOM 9681 O O . GLU A 1 62 ? 11.212 -0.190 -4.173 1.00 0.00 62 GLU A O 6
ATOM 9693 N N . THR A 1 63 ? 12.422 0.650 -2.472 1.00 0.00 63 THR A N 6
ATOM 9694 C CA . THR A 1 63 ? 11.338 0.541 -1.503 1.00 0.00 63 THR A CA 6
ATOM 9695 C C . THR A 1 63 ? 10.073 1.220 -2.015 1.00 0.00 63 THR A C 6
ATOM 9696 O O . THR A 1 63 ? 8.962 0.759 -1.755 1.00 0.00 63 THR A O 6
ATOM 9707 N N . GLU A 1 64 ? 10.249 2.318 -2.745 1.00 0.00 64 GLU A N 6
ATOM 9708 C CA . GLU A 1 64 ? 9.119 3.059 -3.293 1.00 0.00 64 GLU A CA 6
ATOM 9709 C C . GLU A 1 64 ? 8.204 2.141 -4.097 1.00 0.00 64 GLU A C 6
ATOM 9710 O O . GLU A 1 64 ? 6.982 2.199 -3.969 1.00 0.00 64 GLU A O 6
ATOM 9722 N N . GLU A 1 65 ? 8.806 1.294 -4.927 1.00 0.00 65 GLU A N 6
ATOM 9723 C CA . GLU A 1 65 ? 8.045 0.365 -5.754 1.00 0.00 65 GLU A CA 6
ATOM 9724 C C . GLU A 1 65 ? 6.960 -0.328 -4.935 1.00 0.00 65 GLU A C 6
ATOM 9725 O O . GLU A 1 65 ? 5.839 -0.521 -5.407 1.00 0.00 65 GLU A O 6
ATOM 9737 N N . ILE A 1 66 ? 7.301 -0.701 -3.706 1.00 0.00 66 ILE A N 6
ATOM 9738 C CA . ILE A 1 66 ? 6.357 -1.371 -2.821 1.00 0.00 66 ILE A CA 6
ATOM 9739 C C . ILE A 1 66 ? 4.972 -0.740 -2.916 1.00 0.00 66 ILE A C 6
ATOM 9740 O O . ILE A 1 66 ? 4.006 -1.392 -3.312 1.00 0.00 66 ILE A O 6
ATOM 9756 N N . PHE A 1 67 ? 4.883 0.535 -2.550 1.00 0.00 67 PHE A N 6
ATOM 9757 C CA . PHE A 1 67 ? 3.616 1.256 -2.594 1.00 0.00 67 PHE A CA 6
ATOM 9758 C C . PHE A 1 67 ? 2.830 0.898 -3.852 1.00 0.00 67 PHE A C 6
ATOM 9759 O O . PHE A 1 67 ? 1.641 0.589 -3.787 1.00 0.00 67 PHE A O 6
ATOM 9776 N N . ASN A 1 68 ? 3.504 0.942 -4.996 1.00 0.00 68 ASN A N 6
ATOM 9777 C CA . ASN A 1 68 ? 2.869 0.624 -6.270 1.00 0.00 68 ASN A CA 6
ATOM 9778 C C . ASN A 1 68 ? 2.285 -0.785 -6.250 1.00 0.00 68 ASN A C 6
ATOM 9779 O O . ASN A 1 68 ? 1.114 -0.986 -6.571 1.00 0.00 68 ASN A O 6
ATOM 9790 N N . GLN A 1 69 ? 3.110 -1.756 -5.870 1.00 0.00 69 GLN A N 6
ATOM 9791 C CA . GLN A 1 69 ? 2.675 -3.146 -5.808 1.00 0.00 69 GLN A CA 6
ATOM 9792 C C . GLN A 1 69 ? 1.306 -3.259 -5.144 1.00 0.00 69 GLN A C 6
ATOM 9793 O O . GLN A 1 69 ? 0.462 -4.047 -5.571 1.00 0.00 69 GLN A O 6
ATOM 9807 N N . ILE A 1 70 ? 1.095 -2.468 -4.098 1.00 0.00 70 ILE A N 6
ATOM 9808 C CA . ILE A 1 70 ? -0.171 -2.480 -3.376 1.00 0.00 70 ILE A CA 6
ATOM 9809 C C . ILE A 1 70 ? -1.273 -1.805 -4.187 1.00 0.00 70 ILE A C 6
ATOM 9810 O O . ILE A 1 70 ? -2.418 -2.257 -4.195 1.00 0.00 70 ILE A O 6
ATOM 9826 N N . LEU A 1 71 ? -0.918 -0.721 -4.869 1.00 0.00 71 LEU A N 6
ATOM 9827 C CA . LEU A 1 71 ? -1.876 0.016 -5.685 1.00 0.00 71 LEU A CA 6
ATOM 9828 C C . LEU A 1 71 ? -2.329 -0.817 -6.880 1.00 0.00 71 LEU A C 6
ATOM 9829 O O . LEU A 1 71 ? -3.388 -0.569 -7.455 1.00 0.00 71 LEU A O 6
ATOM 9845 N N . GLN A 1 72 ? -1.520 -1.807 -7.245 1.00 0.00 72 GLN A N 6
ATOM 9846 C CA . GLN A 1 72 ? -1.839 -2.678 -8.370 1.00 0.00 72 GLN A CA 6
ATOM 9847 C C . GLN A 1 72 ? -3.080 -3.515 -8.076 1.00 0.00 72 GLN A C 6
ATOM 9848 O O . GLN A 1 72 ? -3.577 -4.234 -8.943 1.00 0.00 72 GLN A O 6
ATOM 9862 N N . THR A 1 73 ? -3.576 -3.417 -6.846 1.00 0.00 73 THR A N 6
ATOM 9863 C CA . THR A 1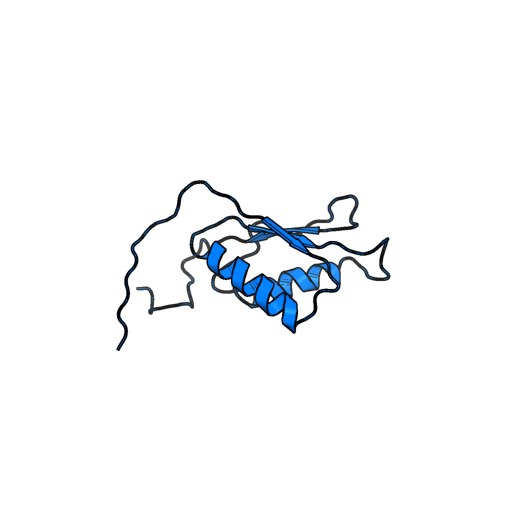 73 ? -4.757 -4.166 -6.437 1.00 0.00 73 THR A CA 6
ATOM 9864 C C . THR A 1 73 ? -5.984 -3.263 -6.368 1.00 0.00 73 THR A C 6
ATOM 9865 O O . THR A 1 73 ? -7.118 -3.740 -6.388 1.00 0.00 73 THR A O 6
ATOM 9876 N N . MET A 1 74 ? -5.748 -1.958 -6.287 1.00 0.00 74 MET A N 6
ATOM 9877 C CA . MET A 1 74 ? -6.836 -0.989 -6.217 1.00 0.00 74 MET A CA 6
ATOM 9878 C C . MET A 1 74 ? -6.578 0.186 -7.155 1.00 0.00 74 MET A C 6
ATOM 9879 O O . MET A 1 74 ? -6.762 1.350 -6.797 1.00 0.00 74 MET A O 6
ATOM 9893 N N . PRO A 1 75 ? -6.141 -0.122 -8.385 1.00 0.00 75 PRO A N 6
ATOM 9894 C CA . PRO A 1 75 ? -5.849 0.895 -9.400 1.00 0.00 75 PRO A CA 6
ATOM 9895 C C . PRO A 1 75 ? -7.110 1.580 -9.913 1.00 0.00 75 PRO A C 6
ATOM 9896 O O . PRO A 1 75 ? -7.039 2.506 -10.721 1.00 0.00 75 PRO A O 6
ATOM 9907 N N . ASP A 1 76 ? -8.263 1.120 -9.439 1.00 0.00 76 ASP A N 6
ATOM 9908 C CA . ASP A 1 76 ? -9.540 1.691 -9.850 1.00 0.00 76 ASP A CA 6
ATOM 9909 C C . ASP A 1 76 ? -10.408 2.009 -8.636 1.00 0.00 76 ASP A C 6
ATOM 9910 O O . ASP A 1 76 ? -11.499 2.566 -8.770 1.00 0.00 76 ASP A O 6
ATOM 9919 N N . ILE A 1 77 ? -9.918 1.651 -7.454 1.00 0.00 77 ILE A N 6
ATOM 9920 C CA . ILE A 1 77 ? -10.649 1.899 -6.218 1.00 0.00 77 ILE A CA 6
ATOM 9921 C C . ILE A 1 77 ? -9.829 2.752 -5.256 1.00 0.00 77 ILE A C 6
ATOM 9922 O O . ILE A 1 77 ? -10.368 3.343 -4.321 1.00 0.00 77 ILE A O 6
ATOM 9938 N N . ALA A 1 78 ? -8.523 2.812 -5.493 1.00 0.00 78 ALA A N 6
ATOM 9939 C CA . ALA A 1 78 ? -7.628 3.596 -4.651 1.00 0.00 78 ALA A CA 6
ATOM 9940 C C . ALA A 1 78 ? -6.541 4.269 -5.481 1.00 0.00 78 ALA A C 6
ATOM 9941 O O . ALA A 1 78 ? -6.138 3.759 -6.527 1.00 0.00 78 ALA A O 6
ATOM 9948 N N . THR A 1 79 ? -6.070 5.420 -5.010 1.00 0.00 79 THR A N 6
ATOM 9949 C CA . THR A 1 79 ? -5.031 6.164 -5.710 1.00 0.00 79 THR A CA 6
ATOM 9950 C C . THR A 1 79 ? -4.055 6.802 -4.728 1.00 0.00 79 THR A C 6
ATOM 9951 O O . THR A 1 79 ? -4.422 7.135 -3.601 1.00 0.00 79 THR A O 6
ATOM 9962 N N . PHE A 1 80 ? -2.811 6.971 -5.163 1.00 0.00 80 PHE A N 6
ATOM 9963 C CA . PHE A 1 80 ? -1.782 7.570 -4.321 1.00 0.00 80 PHE A CA 6
ATOM 9964 C C . PHE A 1 80 ? -2.242 8.919 -3.775 1.00 0.00 80 PHE A C 6
ATOM 9965 O O . PHE A 1 80 ? -2.137 9.943 -4.450 1.00 0.00 80 PHE A O 6
ATOM 9982 N N . SER A 1 81 ? -2.754 8.910 -2.548 1.00 0.00 81 SER A N 6
ATOM 9983 C CA . SER A 1 81 ? -3.235 10.131 -1.912 1.00 0.00 81 SER A CA 6
ATOM 9984 C C . SER A 1 81 ? -2.071 11.044 -1.539 1.00 0.00 81 SER A C 6
ATOM 9985 O O . SER A 1 81 ? -2.006 12.194 -1.975 1.00 0.00 81 SER A O 6
ATOM 9993 N N . SER A 1 82 ? -1.154 10.524 -0.730 1.00 0.00 82 SER A N 6
ATOM 9994 C CA . SER A 1 82 ? 0.006 11.292 -0.294 1.00 0.00 82 SER A CA 6
ATOM 9995 C C . SER A 1 82 ? 1.302 10.599 -0.702 1.00 0.00 82 SER A C 6
ATOM 9996 O O . SER A 1 82 ? 1.760 9.672 -0.033 1.00 0.00 82 SER A O 6
ATOM 10004 N N . ARG A 1 83 ? 1.887 11.054 -1.805 1.00 0.00 83 ARG A N 6
ATOM 10005 C CA . ARG A 1 83 ? 3.129 10.477 -2.305 1.00 0.00 83 ARG A CA 6
ATOM 10006 C C . ARG A 1 83 ? 4.040 10.066 -1.152 1.00 0.00 83 ARG A C 6
ATOM 10007 O O . ARG A 1 83 ? 4.185 10.779 -0.159 1.00 0.00 83 ARG A O 6
ATOM 10028 N N . PRO A 1 84 ? 4.668 8.889 -1.284 1.00 0.00 84 PRO A N 6
ATOM 10029 C CA . PRO A 1 84 ? 5.576 8.356 -0.263 1.00 0.00 84 PRO A CA 6
ATOM 10030 C C . PRO A 1 84 ? 6.874 9.150 -0.171 1.00 0.00 84 PRO A C 6
ATOM 10031 O O . PRO A 1 84 ? 7.864 8.819 -0.825 1.00 0.00 84 PRO A O 6
ATOM 10042 N N . LYS A 1 85 ? 6.865 10.198 0.645 1.00 0.00 85 LYS A N 6
ATOM 10043 C CA . LYS A 1 85 ? 8.042 11.039 0.824 1.00 0.00 85 LYS A CA 6
ATOM 10044 C C . LYS A 1 85 ? 8.836 10.608 2.054 1.00 0.00 85 LYS A C 6
ATOM 10045 O O . LYS A 1 85 ? 8.347 9.842 2.883 1.00 0.00 85 LYS A O 6
ATOM 10064 N N . ALA A 1 86 ? 10.063 11.107 2.165 1.00 0.00 86 ALA A N 6
ATOM 10065 C CA . ALA A 1 86 ? 10.922 10.776 3.295 1.00 0.00 86 ALA A CA 6
ATOM 10066 C C . ALA A 1 86 ? 10.405 11.409 4.582 1.00 0.00 86 ALA A C 6
ATOM 10067 O O . ALA A 1 86 ? 10.073 12.594 4.613 1.00 0.00 86 ALA A O 6
ATOM 10074 N N . ILE A 1 87 ? 10.338 10.611 5.643 1.00 0.00 87 ILE A N 6
ATOM 10075 C CA . ILE A 1 87 ? 9.861 11.094 6.933 1.00 0.00 87 ILE A CA 6
ATOM 10076 C C . ILE A 1 87 ? 10.912 10.889 8.019 1.00 0.00 87 ILE A C 6
ATOM 10077 O O . ILE A 1 87 ? 11.874 10.144 7.833 1.00 0.00 87 ILE A O 6
ATOM 10093 N N . ARG A 1 88 ? 10.719 11.554 9.153 1.00 0.00 88 ARG A N 6
ATOM 10094 C CA . ARG A 1 88 ? 11.649 11.444 10.270 1.00 0.00 88 ARG A CA 6
ATOM 10095 C C . ARG A 1 88 ? 13.088 11.348 9.772 1.00 0.00 88 ARG A C 6
ATOM 10096 O O . ARG A 1 88 ? 13.824 10.433 10.140 1.00 0.00 88 ARG A O 6
ATOM 10117 N N . GLY A 1 89 ? 13.483 12.299 8.931 1.00 0.00 89 GLY A N 6
ATOM 10118 C CA . GLY A 1 89 ? 14.832 12.303 8.395 1.00 0.00 89 GLY A CA 6
ATOM 10119 C C . GLY A 1 89 ? 14.897 11.751 6.985 1.00 0.00 89 GLY A C 6
ATOM 10120 O O . GLY A 1 89 ? 15.524 12.342 6.107 1.00 0.00 89 GLY A O 6
ATOM 10124 N N . GLY A 1 90 ? 14.248 10.611 6.767 1.00 0.00 90 GLY A N 6
ATOM 10125 C CA . GLY A 1 90 ? 14.249 9.996 5.452 1.00 0.00 90 GLY A CA 6
ATOM 10126 C C . GLY A 1 90 ? 14.516 8.505 5.509 1.00 0.00 90 GLY A C 6
ATOM 10127 O O . GLY A 1 90 ? 14.355 7.799 4.513 1.00 0.00 90 GLY A O 6
ATOM 10131 N N . THR A 1 91 ? 14.927 8.023 6.678 1.00 0.00 91 THR A N 6
ATOM 10132 C CA . THR A 1 91 ? 15.219 6.607 6.860 1.00 0.00 91 THR A CA 6
ATOM 10133 C C . THR A 1 91 ? 14.032 5.743 6.450 1.00 0.00 91 THR A C 6
ATOM 10134 O O . THR A 1 91 ? 14.198 4.712 5.800 1.00 0.00 91 THR A O 6
ATOM 10145 N N . ALA A 1 92 ? 12.834 6.171 6.834 1.00 0.00 92 ALA A N 6
ATOM 10146 C CA . ALA A 1 92 ? 11.619 5.437 6.504 1.00 0.00 92 ALA A CA 6
ATOM 10147 C C . ALA A 1 92 ? 10.724 6.248 5.572 1.00 0.00 92 ALA A C 6
ATOM 10148 O O . ALA A 1 92 ? 10.904 7.456 5.419 1.00 0.00 92 ALA A O 6
ATOM 10155 N N . SER A 1 93 ? 9.760 5.576 4.952 1.00 0.00 93 SER A N 6
ATOM 10156 C CA . SER A 1 93 ? 8.840 6.233 4.031 1.00 0.00 93 SER A CA 6
ATOM 10157 C C . SER A 1 93 ? 7.435 6.300 4.622 1.00 0.00 93 SER A C 6
ATOM 10158 O O . SER A 1 93 ? 7.094 5.538 5.526 1.00 0.00 93 SER A O 6
ATOM 10166 N N . MET A 1 94 ? 6.626 7.218 4.105 1.00 0.00 94 MET A N 6
ATOM 10167 C CA . MET A 1 94 ? 5.257 7.385 4.580 1.00 0.00 94 MET A CA 6
ATOM 10168 C C . MET A 1 94 ? 4.346 7.868 3.456 1.00 0.00 94 MET A C 6
ATOM 10169 O O . MET A 1 94 ? 4.574 8.928 2.872 1.00 0.00 94 MET A O 6
ATOM 10183 N N . CYS A 1 95 ? 3.315 7.085 3.158 1.00 0.00 95 CYS A N 6
ATOM 10184 C CA . CYS A 1 95 ? 2.371 7.433 2.103 1.00 0.00 95 CYS A CA 6
ATOM 10185 C C . CYS A 1 95 ? 0.939 7.125 2.531 1.00 0.00 95 CYS A C 6
ATOM 10186 O O . CYS A 1 95 ? 0.708 6.302 3.416 1.00 0.00 95 CYS A O 6
ATOM 10194 N N . VAL A 1 96 ? -0.019 7.794 1.897 1.00 0.00 96 VAL A N 6
ATOM 10195 C CA . VAL A 1 96 ? -1.428 7.593 2.213 1.00 0.00 96 VAL A CA 6
ATOM 10196 C C . VAL A 1 96 ? -2.213 7.166 0.977 1.00 0.00 96 VAL A C 6
ATOM 10197 O O . VAL A 1 96 ? -1.899 7.573 -0.142 1.00 0.00 96 VAL A O 6
ATOM 10210 N N . PHE A 1 97 ? -3.235 6.343 1.187 1.00 0.00 97 PHE A N 6
ATOM 10211 C CA . PHE A 1 97 ? -4.065 5.860 0.090 1.00 0.00 97 PHE A CA 6
ATOM 10212 C C . PHE A 1 97 ? -5.510 6.321 0.258 1.00 0.00 97 PHE A C 6
ATOM 10213 O O . PHE A 1 97 ? -6.065 6.274 1.356 1.00 0.00 97 PHE A O 6
ATOM 10230 N N . ARG A 1 98 ? -6.114 6.767 -0.839 1.00 0.00 98 ARG A N 6
ATOM 10231 C CA . ARG A 1 98 ? -7.493 7.238 -0.814 1.00 0.00 98 ARG A CA 6
ATOM 10232 C C . ARG A 1 98 ? -8.281 6.676 -1.994 1.00 0.00 98 ARG A C 6
ATOM 10233 O O . ARG A 1 98 ? -7.705 6.132 -2.936 1.00 0.00 98 ARG A O 6
ATOM 10254 N N . HIS A 1 99 ? -9.602 6.811 -1.934 1.00 0.00 99 HIS A N 6
ATOM 10255 C CA . HIS A 1 99 ? -10.470 6.316 -2.997 1.00 0.00 99 HIS A CA 6
ATOM 10256 C C . HIS A 1 99 ? -10.703 7.393 -4.053 1.00 0.00 99 HIS A C 6
ATOM 10257 O O . HIS A 1 99 ? -10.892 8.565 -3.727 1.00 0.00 99 HIS A O 6
ATOM 10272 N N . LEU A 1 100 ? -10.689 6.987 -5.318 1.00 0.00 100 LEU A N 6
ATOM 10273 C CA . LEU A 1 100 ? -10.899 7.917 -6.422 1.00 0.00 100 LEU A CA 6
ATOM 10274 C C . LEU A 1 100 ? -12.170 8.734 -6.212 1.00 0.00 100 LEU A C 6
ATOM 10275 O O . LEU A 1 100 ? -13.280 8.220 -6.347 1.00 0.00 100 LEU A O 6
ATOM 10291 N N . SER A 1 101 ? -11.999 10.010 -5.882 1.00 0.00 101 SER A N 6
ATOM 10292 C CA . SER A 1 101 ? -13.132 10.899 -5.651 1.00 0.00 101 SER A CA 6
ATOM 10293 C C . SER A 1 101 ? -13.434 11.727 -6.896 1.00 0.00 101 SER A C 6
ATOM 10294 O O . SER A 1 101 ? -14.592 11.891 -7.281 1.00 0.00 101 SER A O 6
ATOM 10302 N N . LYS A 1 102 ? -12.384 12.249 -7.521 1.00 0.00 102 LYS A N 6
ATOM 10303 C CA . LYS A 1 102 ? -12.534 13.061 -8.723 1.00 0.00 102 LYS A CA 6
ATOM 10304 C C . LYS A 1 102 ? -13.299 12.299 -9.801 1.00 0.00 102 LYS A C 6
ATOM 10305 O O . LYS A 1 102 ? -13.692 11.149 -9.604 1.00 0.00 102 LYS A O 6
ATOM 10324 N N . LYS A 1 103 ? -13.506 12.948 -10.943 1.00 0.00 103 LYS A N 6
ATOM 10325 C CA . LYS A 1 103 ? -14.221 12.332 -12.054 1.00 0.00 103 LYS A CA 6
ATOM 10326 C C . LYS A 1 103 ? -13.325 11.348 -12.799 1.00 0.00 103 LYS A C 6
ATOM 10327 O O . LYS A 1 103 ? -13.172 11.434 -14.017 1.00 0.00 103 LYS A O 6
ATOM 10346 N N . GLU A 1 104 ? -12.736 10.413 -12.060 1.00 0.00 104 GLU A N 6
ATOM 10347 C CA . GLU A 1 104 ? -11.856 9.413 -12.652 1.00 0.00 104 GLU A CA 6
ATOM 10348 C C . GLU A 1 104 ? -12.470 8.019 -12.551 1.00 0.00 104 GLU A C 6
ATOM 10349 O O . GLU A 1 104 ? -13.596 7.859 -12.080 1.00 0.00 104 GLU A O 6
ATOM 10361 N N . GLU A 1 105 ? -11.722 7.015 -12.998 1.00 0.00 105 GLU A N 6
ATOM 10362 C CA . GLU A 1 105 ? -12.194 5.636 -12.960 1.00 0.00 105 GLU A CA 6
ATOM 10363 C C . GLU A 1 105 ? -12.945 5.354 -11.662 1.00 0.00 105 GLU A C 6
ATOM 10364 O O . GLU A 1 105 ? -12.773 6.057 -10.665 1.00 0.00 105 GLU A O 6
ATOM 10376 N N . LYS A 1 106 ? -13.780 4.321 -11.681 1.00 0.00 106 LYS A N 6
ATOM 10377 C CA . LYS A 1 106 ? -14.558 3.943 -10.507 1.00 0.00 106 LYS A CA 6
ATOM 10378 C C . LYS A 1 106 ? -14.928 2.464 -10.552 1.00 0.00 106 LYS A C 6
ATOM 10379 O O . LYS A 1 106 ? -15.018 1.870 -11.626 1.00 0.00 106 LYS A O 6
ATOM 10398 N N . SER A 1 107 ? -15.144 1.877 -9.380 1.00 0.00 107 SER A N 6
ATOM 10399 C CA . SER A 1 107 ? -15.502 0.466 -9.286 1.00 0.00 107 SER A CA 6
ATOM 10400 C C . SER A 1 107 ? -16.373 0.208 -8.060 1.00 0.00 107 SER A C 6
ATOM 10401 O O . SER A 1 107 ? -16.203 0.840 -7.019 1.00 0.00 107 SER A O 6
ATOM 10409 N N . GLY A 1 108 ? -17.309 -0.728 -8.194 1.00 0.00 108 GLY A N 6
ATOM 10410 C CA . GLY A 1 108 ? -18.194 -1.055 -7.091 1.00 0.00 108 GLY A CA 6
ATOM 10411 C C . GLY A 1 108 ? -19.233 0.021 -6.844 1.00 0.00 108 GLY A C 6
ATOM 10412 O O . GLY A 1 108 ? -19.520 0.848 -7.709 1.00 0.00 108 GLY A O 6
ATOM 10416 N N . PRO A 1 109 ? -19.819 0.017 -5.637 1.00 0.00 109 PRO A N 6
ATOM 10417 C CA . PRO A 1 109 ? -20.842 0.992 -5.250 1.00 0.00 109 PRO A CA 6
ATOM 10418 C C . PRO A 1 109 ? -20.270 2.395 -5.077 1.00 0.00 109 PRO A C 6
ATOM 10419 O O . PRO A 1 109 ? -19.204 2.573 -4.489 1.00 0.00 109 PRO A O 6
ATOM 10430 N N . SER A 1 110 ? -20.987 3.389 -5.593 1.00 0.00 110 SER A N 6
ATOM 10431 C CA . SER A 1 110 ? -20.548 4.777 -5.498 1.00 0.00 110 SER A CA 6
ATOM 10432 C C . SER A 1 110 ? -20.598 5.265 -4.053 1.00 0.00 110 SER A C 6
ATOM 10433 O O . SER A 1 110 ? -21.672 5.392 -3.467 1.00 0.00 110 SER A O 6
ATOM 10441 N N . SER A 1 111 ? -19.427 5.535 -3.486 1.00 0.00 111 SER A N 6
ATOM 10442 C CA . SER A 1 111 ? -19.335 6.006 -2.109 1.00 0.00 111 SER A CA 6
ATOM 10443 C C . SER A 1 111 ? -19.058 7.505 -2.064 1.00 0.00 111 SER A C 6
ATOM 10444 O O . SER A 1 111 ? -18.555 8.084 -3.026 1.00 0.00 111 SER A O 6
ATOM 10452 N N . GLY A 1 112 ? -19.392 8.129 -0.938 1.00 0.00 112 GLY A N 6
ATOM 10453 C CA . GLY A 1 112 ? -19.172 9.556 -0.787 1.00 0.00 112 GLY A CA 6
ATOM 10454 C C . GLY A 1 112 ? -17.858 9.871 -0.101 1.00 0.00 112 GLY A C 6
ATOM 10455 O O . GLY A 1 112 ? -17.819 10.649 0.852 1.00 0.00 112 GLY A O 6
ATOM 10459 N N . GLY A 1 1 ? -42.632 -17.047 1.812 1.00 0.00 1 GLY A N 7
ATOM 10460 C CA . GLY A 1 1 ? -41.765 -15.954 2.211 1.00 0.00 1 GLY A CA 7
ATOM 10461 C C . GLY A 1 1 ? -40.547 -15.824 1.318 1.00 0.00 1 GLY A C 7
ATOM 10462 O O . GLY A 1 1 ? -40.205 -16.752 0.585 1.00 0.00 1 GLY A O 7
ATOM 10466 N N . SER A 1 2 ? -39.892 -14.669 1.377 1.00 0.00 2 SER A N 7
ATOM 10467 C CA . SER A 1 2 ? -38.708 -14.420 0.563 1.00 0.00 2 SER A CA 7
ATOM 10468 C C . SER A 1 2 ? -37.742 -13.482 1.282 1.00 0.00 2 SER A C 7
ATOM 10469 O O . SER A 1 2 ? -38.097 -12.854 2.279 1.00 0.00 2 SER A O 7
ATOM 10477 N N . SER A 1 3 ? -36.520 -13.394 0.768 1.00 0.00 3 SER A N 7
ATOM 10478 C CA . SER A 1 3 ? -35.500 -12.537 1.362 1.00 0.00 3 SER A CA 7
ATOM 10479 C C . SER A 1 3 ? -34.851 -11.651 0.303 1.00 0.00 3 SER A C 7
ATOM 10480 O O . SER A 1 3 ? -35.054 -11.846 -0.895 1.00 0.00 3 SER A O 7
ATOM 10488 N N . GLY A 1 4 ? -34.069 -10.676 0.755 1.00 0.00 4 GLY A N 7
ATOM 10489 C CA . GLY A 1 4 ? -33.401 -9.774 -0.165 1.00 0.00 4 GLY A CA 7
ATOM 10490 C C . GLY A 1 4 ? -33.569 -8.319 0.225 1.00 0.00 4 GLY A C 7
ATOM 10491 O O . GLY A 1 4 ? -34.332 -7.585 -0.402 1.00 0.00 4 GLY A O 7
ATOM 10495 N N . SER A 1 5 ? -32.856 -7.901 1.266 1.00 0.00 5 SER A N 7
ATOM 10496 C CA . SER A 1 5 ? -32.934 -6.525 1.743 1.00 0.00 5 SER A CA 7
ATOM 10497 C C . SER A 1 5 ? -31.543 -5.972 2.036 1.00 0.00 5 SER A C 7
ATOM 10498 O O . SER A 1 5 ? -30.606 -6.725 2.301 1.00 0.00 5 SER A O 7
ATOM 10506 N N . SER A 1 6 ? -31.416 -4.649 1.986 1.00 0.00 6 SER A N 7
ATOM 10507 C CA . SER A 1 6 ? -30.139 -3.994 2.241 1.00 0.00 6 SER A CA 7
ATOM 10508 C C . SER A 1 6 ? -30.350 -2.621 2.872 1.00 0.00 6 SER A C 7
ATOM 10509 O O . SER A 1 6 ? -31.474 -2.129 2.953 1.00 0.00 6 SER A O 7
ATOM 10517 N N . GLY A 1 7 ? -29.257 -2.007 3.318 1.00 0.00 7 GLY A N 7
ATOM 10518 C CA . GLY A 1 7 ? -29.343 -0.697 3.936 1.00 0.00 7 GLY A CA 7
ATOM 10519 C C . GLY A 1 7 ? -28.027 0.054 3.887 1.00 0.00 7 GLY A C 7
ATOM 10520 O O . GLY A 1 7 ? -26.949 -0.535 3.964 1.00 0.00 7 GLY A O 7
ATOM 10524 N N . PRO A 1 8 ? -28.107 1.386 3.754 1.00 0.00 8 PRO A N 7
ATOM 10525 C CA . PRO A 1 8 ? -26.922 2.247 3.690 1.00 0.00 8 PRO A CA 7
ATOM 10526 C C . PRO A 1 8 ? -26.190 2.326 5.026 1.00 0.00 8 PRO A C 7
ATOM 10527 O O . PRO A 1 8 ? -26.781 2.668 6.050 1.00 0.00 8 PRO A O 7
ATOM 10538 N N . LYS A 1 9 ? -24.900 2.009 5.008 1.00 0.00 9 LYS A N 7
ATOM 10539 C CA . LYS A 1 9 ? -24.086 2.045 6.217 1.00 0.00 9 LYS A CA 7
ATOM 10540 C C . LYS A 1 9 ? -23.454 3.420 6.406 1.00 0.00 9 LYS A C 7
ATOM 10541 O O . LYS A 1 9 ? -22.912 4.002 5.465 1.00 0.00 9 LYS A O 7
ATOM 10560 N N . THR A 1 10 ? -23.525 3.936 7.629 1.00 0.00 10 THR A N 7
ATOM 10561 C CA . THR A 1 10 ? -22.959 5.243 7.942 1.00 0.00 10 THR A CA 7
ATOM 10562 C C . THR A 1 10 ? -22.462 5.297 9.382 1.00 0.00 10 THR A C 7
ATOM 10563 O O . THR A 1 10 ? -23.068 4.713 10.280 1.00 0.00 10 THR A O 7
ATOM 10574 N N . GLY A 1 11 ? -21.355 6.002 9.595 1.00 0.00 11 GLY A N 7
ATOM 10575 C CA . GLY A 1 11 ? -20.796 6.119 10.929 1.00 0.00 11 GLY A CA 7
ATOM 10576 C C . GLY A 1 11 ? -19.846 7.293 11.058 1.00 0.00 11 GLY A C 7
ATOM 10577 O O . GLY A 1 11 ? -19.812 8.187 10.213 1.00 0.00 11 GLY A O 7
ATOM 10581 N N . PRO A 1 12 ? -19.053 7.301 12.140 1.00 0.00 12 PRO A N 7
ATOM 10582 C CA . PRO A 1 12 ? -18.084 8.369 12.403 1.00 0.00 12 PRO A CA 7
ATOM 10583 C C . PRO A 1 12 ? -16.915 8.346 11.424 1.00 0.00 12 PRO A C 7
ATOM 10584 O O . PRO A 1 12 ? -16.860 7.505 10.525 1.00 0.00 12 PRO A O 7
ATOM 10595 N N . THR A 1 13 ? -15.980 9.273 11.604 1.00 0.00 13 THR A N 7
ATOM 10596 C CA . THR A 1 13 ? -14.812 9.359 10.736 1.00 0.00 13 THR A CA 7
ATOM 10597 C C . THR A 1 13 ? -13.525 9.144 11.524 1.00 0.00 13 THR A C 7
ATOM 10598 O O . THR A 1 13 ? -13.295 9.791 12.545 1.00 0.00 13 THR A O 7
ATOM 10609 N N . MET A 1 14 ? -12.688 8.231 11.042 1.00 0.00 14 MET A N 7
ATOM 10610 C CA . MET A 1 14 ? -11.422 7.931 11.702 1.00 0.00 14 MET A CA 7
ATOM 10611 C C . MET A 1 14 ? -10.317 7.697 10.676 1.00 0.00 14 MET A C 7
ATOM 10612 O O . MET A 1 14 ? -10.538 7.818 9.471 1.00 0.00 14 MET A O 7
ATOM 10626 N N . THR A 1 15 ? -9.126 7.360 11.162 1.00 0.00 15 THR A N 7
ATOM 10627 C CA . THR A 1 15 ? -7.987 7.110 10.289 1.00 0.00 15 THR A CA 7
ATOM 10628 C C . THR A 1 15 ? -7.216 5.872 10.731 1.00 0.00 15 THR A C 7
ATOM 10629 O O . THR A 1 15 ? -6.884 5.721 11.907 1.00 0.00 15 THR A O 7
ATOM 10640 N N . LYS A 1 16 ? -6.932 4.987 9.782 1.00 0.00 16 LYS A N 7
ATOM 10641 C CA . LYS A 1 16 ? -6.197 3.761 10.073 1.00 0.00 16 LYS A CA 7
ATOM 10642 C C . LYS A 1 16 ? -4.702 3.956 9.843 1.00 0.00 16 LYS A C 7
ATOM 10643 O O . LYS A 1 16 ? -4.276 4.976 9.304 1.00 0.00 16 LYS A O 7
ATOM 10662 N N . GLU A 1 17 ? -3.911 2.969 10.255 1.00 0.00 17 GLU A N 7
ATOM 10663 C CA . GLU A 1 17 ? -2.464 3.033 10.092 1.00 0.00 17 GLU A CA 7
ATOM 10664 C C . GLU A 1 17 ? -1.884 1.647 9.828 1.00 0.00 17 GLU A C 7
ATOM 10665 O O . GLU A 1 17 ? -2.285 0.664 10.453 1.00 0.00 17 GLU A O 7
ATOM 10677 N N . LEU A 1 18 ? -0.939 1.575 8.897 1.00 0.00 18 LEU A N 7
ATOM 10678 C CA . LEU A 1 18 ? -0.303 0.309 8.548 1.00 0.00 18 LEU A CA 7
ATOM 10679 C C . LEU A 1 18 ? 1.212 0.466 8.464 1.00 0.00 18 LEU A C 7
ATOM 10680 O O . LEU A 1 18 ? 1.718 1.329 7.747 1.00 0.00 18 LEU A O 7
ATOM 10696 N N . VAL A 1 19 ? 1.930 -0.377 9.200 1.00 0.00 19 VAL A N 7
ATOM 10697 C CA . VAL A 1 19 ? 3.388 -0.334 9.206 1.00 0.00 19 VAL A CA 7
ATOM 10698 C C . VAL A 1 19 ? 3.979 -1.734 9.076 1.00 0.00 19 VAL A C 7
ATOM 10699 O O . VAL A 1 19 ? 3.587 -2.654 9.795 1.00 0.00 19 VAL A O 7
ATOM 10712 N N . PHE A 1 20 ? 4.924 -1.888 8.156 1.00 0.00 20 PHE A N 7
ATOM 10713 C CA . PHE A 1 20 ? 5.570 -3.176 7.931 1.00 0.00 20 PHE A CA 7
ATOM 10714 C C . PHE A 1 20 ? 7.014 -2.989 7.476 1.00 0.00 20 PHE A C 7
ATOM 10715 O O . PHE A 1 20 ? 7.501 -1.863 7.367 1.00 0.00 20 PHE A O 7
ATOM 10732 N N . SER A 1 21 ? 7.694 -4.100 7.212 1.00 0.00 21 SER A N 7
ATOM 10733 C CA . SER A 1 21 ? 9.084 -4.059 6.773 1.00 0.00 21 SER A CA 7
ATOM 10734 C C . SER A 1 21 ? 9.175 -4.107 5.250 1.00 0.00 21 SER A C 7
ATOM 10735 O O . SER A 1 21 ? 8.318 -4.689 4.585 1.00 0.00 21 SER A O 7
ATOM 10743 N N . SER A 1 22 ? 10.219 -3.491 4.706 1.00 0.00 22 SER A N 7
ATOM 10744 C CA . SER A 1 22 ? 10.421 -3.458 3.263 1.00 0.00 22 SER A CA 7
ATOM 10745 C C . SER A 1 22 ? 10.679 -4.860 2.719 1.00 0.00 22 SER A C 7
ATOM 10746 O O . SER A 1 22 ? 10.316 -5.175 1.586 1.00 0.00 22 SER A O 7
ATOM 10754 N N . ASN A 1 23 ? 11.309 -5.698 3.536 1.00 0.00 23 ASN A N 7
ATOM 10755 C CA . ASN A 1 23 ? 11.616 -7.067 3.138 1.00 0.00 23 ASN A CA 7
ATOM 10756 C C . ASN A 1 23 ? 10.455 -8.002 3.461 1.00 0.00 23 ASN A C 7
ATOM 10757 O O . ASN A 1 23 ? 10.634 -9.025 4.124 1.00 0.00 23 ASN A O 7
ATOM 10768 N N . ILE A 1 24 ? 9.266 -7.645 2.989 1.00 0.00 24 ILE A N 7
ATOM 10769 C CA . ILE A 1 24 ? 8.076 -8.452 3.226 1.00 0.00 24 ILE A CA 7
ATOM 10770 C C . ILE A 1 24 ? 7.766 -9.342 2.027 1.00 0.00 24 ILE A C 7
ATOM 10771 O O . ILE A 1 24 ? 7.671 -8.866 0.896 1.00 0.00 24 ILE A O 7
ATOM 10787 N N . GLY A 1 25 ? 7.609 -10.637 2.282 1.00 0.00 25 GLY A N 7
ATOM 10788 C CA . GLY A 1 25 ? 7.310 -11.573 1.214 1.00 0.00 25 GLY A CA 7
ATOM 10789 C C . GLY A 1 25 ? 5.965 -11.305 0.568 1.00 0.00 25 GLY A C 7
ATOM 10790 O O . GLY A 1 25 ? 5.116 -10.628 1.147 1.00 0.00 25 GLY A O 7
ATOM 10794 N N . GLN A 1 26 ? 5.772 -11.837 -0.634 1.00 0.00 26 GLN A N 7
ATOM 10795 C CA . GLN A 1 26 ? 4.521 -11.649 -1.360 1.00 0.00 26 GLN A CA 7
ATOM 10796 C C . GLN A 1 26 ? 3.348 -12.236 -0.583 1.00 0.00 26 GLN A C 7
ATOM 10797 O O . GLN A 1 26 ? 2.309 -11.593 -0.427 1.00 0.00 26 GLN A O 7
ATOM 10811 N N . HIS A 1 27 ? 3.519 -13.461 -0.097 1.00 0.00 27 HIS A N 7
ATOM 10812 C CA . HIS A 1 27 ? 2.474 -14.135 0.665 1.00 0.00 27 HIS A CA 7
ATOM 10813 C C . HIS A 1 27 ? 1.923 -13.223 1.757 1.00 0.00 27 HIS A C 7
ATOM 10814 O O . HIS A 1 27 ? 0.728 -13.241 2.051 1.00 0.00 27 HIS A O 7
ATOM 10829 N N . ASP A 1 28 ? 2.803 -12.426 2.354 1.00 0.00 28 ASP A N 7
ATOM 10830 C CA . ASP A 1 28 ? 2.405 -11.506 3.414 1.00 0.00 28 ASP A CA 7
ATOM 10831 C C . ASP A 1 28 ? 1.863 -10.206 2.828 1.00 0.00 28 ASP A C 7
ATOM 10832 O O . ASP A 1 28 ? 0.739 -9.799 3.126 1.00 0.00 28 ASP A O 7
ATOM 10841 N N . LEU A 1 29 ? 2.669 -9.556 1.996 1.00 0.00 29 LEU A N 7
ATOM 10842 C CA . LEU A 1 29 ? 2.272 -8.300 1.370 1.00 0.00 29 LEU A CA 7
ATOM 10843 C C . LEU A 1 29 ? 0.859 -8.398 0.803 1.00 0.00 29 LEU A C 7
ATOM 10844 O O . LEU A 1 29 ? 0.068 -7.461 0.915 1.00 0.00 29 LEU A O 7
ATOM 10860 N N . ASP A 1 30 ? 0.548 -9.538 0.196 1.00 0.00 30 ASP A N 7
ATOM 10861 C CA . ASP A 1 30 ? -0.771 -9.760 -0.386 1.00 0.00 30 ASP A CA 7
ATOM 10862 C C . ASP A 1 30 ? -1.870 -9.344 0.586 1.00 0.00 30 ASP A C 7
ATOM 10863 O O . ASP A 1 30 ? -2.742 -8.542 0.249 1.00 0.00 30 ASP A O 7
ATOM 10872 N N . THR A 1 31 ? -1.824 -9.895 1.795 1.00 0.00 31 THR A N 7
ATOM 10873 C CA . THR A 1 31 ? -2.817 -9.584 2.816 1.00 0.00 31 THR A CA 7
ATOM 10874 C C . THR A 1 31 ? -2.823 -8.094 3.141 1.00 0.00 31 THR A C 7
ATOM 10875 O O . THR A 1 31 ? -3.881 -7.469 3.220 1.00 0.00 31 THR A O 7
ATOM 10886 N N . LYS A 1 32 ? -1.635 -7.530 3.328 1.00 0.00 32 LYS A N 7
ATOM 10887 C CA . LYS A 1 32 ? -1.501 -6.112 3.642 1.00 0.00 32 LYS A CA 7
ATOM 10888 C C . LYS A 1 32 ? -2.311 -5.261 2.669 1.00 0.00 32 LYS A C 7
ATOM 10889 O O . LYS A 1 32 ? -2.983 -4.311 3.072 1.00 0.00 32 LYS A O 7
ATOM 10908 N N . SER A 1 33 ? -2.242 -5.607 1.388 1.00 0.00 33 SER A N 7
ATOM 10909 C CA . SER A 1 33 ? -2.967 -4.873 0.357 1.00 0.00 33 SER A CA 7
ATOM 10910 C C . SER A 1 33 ? -4.472 -5.079 0.500 1.00 0.00 33 SER A C 7
ATOM 10911 O O . SER A 1 33 ? -5.245 -4.121 0.502 1.00 0.00 33 SER A O 7
ATOM 10919 N N . LYS A 1 34 ? -4.881 -6.338 0.619 1.00 0.00 34 LYS A N 7
ATOM 10920 C CA . LYS A 1 34 ? -6.293 -6.673 0.764 1.00 0.00 34 LYS A CA 7
ATOM 10921 C C . LYS A 1 34 ? -6.919 -5.902 1.921 1.00 0.00 34 LYS A C 7
ATOM 10922 O O . LYS A 1 34 ? -7.988 -5.309 1.777 1.00 0.00 34 LYS A O 7
ATOM 10941 N N . GLN A 1 35 ? -6.247 -5.915 3.068 1.00 0.00 35 GLN A N 7
ATOM 10942 C CA . GLN A 1 35 ? -6.739 -5.217 4.249 1.00 0.00 35 GLN A CA 7
ATOM 10943 C C . GLN A 1 35 ? -6.965 -3.738 3.952 1.00 0.00 35 GLN A C 7
ATOM 10944 O O . GLN A 1 35 ? -7.974 -3.161 4.359 1.00 0.00 35 GLN A O 7
ATOM 10958 N N . ILE A 1 36 ? -6.020 -3.131 3.242 1.00 0.00 36 ILE A N 7
ATOM 10959 C CA . ILE A 1 36 ? -6.117 -1.720 2.891 1.00 0.00 36 ILE A CA 7
ATOM 10960 C C . ILE A 1 36 ? -7.275 -1.471 1.930 1.00 0.00 36 ILE A C 7
ATOM 10961 O O . ILE A 1 36 ? -8.078 -0.561 2.134 1.00 0.00 36 ILE A O 7
ATOM 10977 N N . GLN A 1 37 ? -7.354 -2.287 0.884 1.00 0.00 37 GLN A N 7
ATOM 10978 C CA . GLN A 1 37 ? -8.415 -2.155 -0.107 1.00 0.00 37 GLN A CA 7
ATOM 10979 C C . GLN A 1 37 ? -9.776 -2.015 0.567 1.00 0.00 37 GLN A C 7
ATOM 10980 O O . GLN A 1 37 ? -10.603 -1.203 0.153 1.00 0.00 37 GLN A O 7
ATOM 10994 N N . GLN A 1 38 ? -10.001 -2.813 1.606 1.00 0.00 38 GLN A N 7
ATOM 10995 C CA . GLN A 1 38 ? -11.263 -2.778 2.336 1.00 0.00 38 GLN A CA 7
ATOM 10996 C C . GLN A 1 38 ? -11.498 -1.402 2.951 1.00 0.00 38 GLN A C 7
ATOM 10997 O O . GLN A 1 38 ? -12.588 -0.841 2.841 1.00 0.00 38 GLN A O 7
ATOM 11011 N N . TRP A 1 39 ? -10.469 -0.866 3.598 1.00 0.00 39 TRP A N 7
ATOM 11012 C CA . TRP A 1 39 ? -10.564 0.445 4.231 1.00 0.00 39 TRP A CA 7
ATOM 11013 C C . TRP A 1 39 ? -10.926 1.518 3.210 1.00 0.00 39 TRP A C 7
ATOM 11014 O O . TRP A 1 39 ? -11.837 2.316 3.431 1.00 0.00 39 TRP A O 7
ATOM 11035 N N . ILE A 1 40 ? -10.207 1.532 2.093 1.00 0.00 40 ILE A N 7
ATOM 11036 C CA . ILE A 1 40 ? -10.454 2.507 1.038 1.00 0.00 40 ILE A CA 7
ATOM 11037 C C . ILE A 1 40 ? -11.930 2.545 0.659 1.00 0.00 40 ILE A C 7
ATOM 11038 O O . ILE A 1 40 ? -12.492 3.613 0.419 1.00 0.00 40 ILE A O 7
ATOM 11054 N N . GLU A 1 41 ? -12.554 1.372 0.611 1.00 0.00 41 GLU A N 7
ATOM 11055 C CA . GLU A 1 41 ? -13.966 1.272 0.263 1.00 0.00 41 GLU A CA 7
ATOM 11056 C C . GLU A 1 41 ? -14.810 2.188 1.145 1.00 0.00 41 GLU A C 7
ATOM 11057 O O . GLU A 1 41 ? -15.728 2.855 0.667 1.00 0.00 41 GLU A O 7
ATOM 11069 N N . LYS A 1 42 ? -14.493 2.214 2.435 1.00 0.00 42 LYS A N 7
ATOM 11070 C CA . LYS A 1 42 ? -15.220 3.047 3.385 1.00 0.00 42 LYS A CA 7
ATOM 11071 C C . LYS A 1 42 ? -14.602 4.439 3.472 1.00 0.00 42 LYS A C 7
ATOM 11072 O O . LYS A 1 42 ? -14.749 5.133 4.478 1.00 0.00 42 LYS A O 7
ATOM 11091 N N . LYS A 1 43 ? -13.911 4.842 2.411 1.00 0.00 43 LYS A N 7
ATOM 11092 C CA . LYS A 1 43 ? -13.273 6.152 2.365 1.00 0.00 43 LYS A CA 7
ATOM 11093 C C . LYS A 1 43 ? -12.464 6.408 3.633 1.00 0.00 43 LYS A C 7
ATOM 11094 O O . LYS A 1 43 ? -12.553 7.480 4.231 1.00 0.00 43 LYS A O 7
ATOM 11113 N N . TYR A 1 44 ? -11.676 5.418 4.036 1.00 0.00 44 TYR A N 7
ATOM 11114 C CA . TYR A 1 44 ? -10.852 5.536 5.234 1.00 0.00 44 TYR A CA 7
ATOM 11115 C C . TYR A 1 44 ? -9.398 5.819 4.869 1.00 0.00 44 TYR A C 7
ATOM 11116 O O . TYR A 1 44 ? -8.764 5.046 4.151 1.00 0.00 44 TYR A O 7
ATOM 11134 N N . HIS A 1 45 ? -8.876 6.934 5.370 1.00 0.00 45 HIS A N 7
ATOM 11135 C CA . HIS A 1 45 ? -7.496 7.321 5.099 1.00 0.00 45 HIS A CA 7
ATOM 11136 C C . HIS A 1 45 ? -6.521 6.311 5.697 1.00 0.00 45 HIS A C 7
ATOM 11137 O O . HIS A 1 45 ? -6.444 6.154 6.916 1.00 0.00 45 HIS A O 7
ATOM 11152 N N . VAL A 1 46 ? -5.779 5.628 4.832 1.00 0.00 46 VAL A N 7
ATOM 11153 C CA . VAL A 1 46 ? -4.809 4.633 5.274 1.00 0.00 46 VAL A CA 7
ATOM 11154 C C . VAL A 1 46 ? -3.387 5.177 5.190 1.00 0.00 46 VAL A C 7
ATOM 11155 O O . VAL A 1 46 ? -2.888 5.469 4.105 1.00 0.00 46 VAL A O 7
ATOM 11168 N N . GLN A 1 47 ? -2.741 5.308 6.344 1.00 0.00 47 GLN A N 7
ATOM 11169 C CA . GLN A 1 47 ? -1.376 5.817 6.401 1.00 0.00 47 GLN A CA 7
ATOM 11170 C C . GLN A 1 47 ? -0.369 4.672 6.424 1.00 0.00 47 GLN A C 7
ATOM 11171 O O . GLN A 1 47 ? -0.089 4.098 7.476 1.00 0.00 47 GLN A O 7
ATOM 11185 N N . VAL A 1 48 ? 0.174 4.345 5.255 1.00 0.00 48 VAL A N 7
ATOM 11186 C CA . VAL A 1 48 ? 1.151 3.269 5.141 1.00 0.00 48 VAL A CA 7
ATOM 11187 C C . VAL A 1 48 ? 2.567 3.785 5.375 1.00 0.00 48 VAL A C 7
ATOM 11188 O O . VAL A 1 48 ? 2.987 4.774 4.774 1.00 0.00 48 VAL A O 7
ATOM 11201 N N . THR A 1 49 ? 3.300 3.107 6.253 1.00 0.00 49 THR A N 7
ATOM 11202 C CA . THR A 1 49 ? 4.668 3.497 6.568 1.00 0.00 49 THR A CA 7
ATOM 11203 C C . THR A 1 49 ? 5.605 2.295 6.530 1.00 0.00 49 THR A C 7
ATOM 11204 O O . THR A 1 49 ? 5.499 1.387 7.355 1.00 0.00 49 THR A O 7
ATOM 11215 N N . ILE A 1 50 ? 6.521 2.295 5.567 1.00 0.00 50 ILE A N 7
ATOM 11216 C CA . ILE A 1 50 ? 7.477 1.204 5.424 1.00 0.00 50 ILE A CA 7
ATOM 11217 C C . ILE A 1 50 ? 8.656 1.377 6.375 1.00 0.00 50 ILE A C 7
ATOM 11218 O O . ILE A 1 50 ? 9.172 2.482 6.548 1.00 0.00 50 ILE A O 7
ATOM 11234 N N . LYS A 1 51 ? 9.080 0.278 6.990 1.00 0.00 51 LYS A N 7
ATOM 11235 C CA . LYS A 1 51 ? 10.200 0.306 7.923 1.00 0.00 51 LYS A CA 7
ATOM 11236 C C . LYS A 1 51 ? 11.374 -0.508 7.388 1.00 0.00 51 LYS A C 7
ATOM 11237 O O . LYS A 1 51 ? 11.322 -1.738 7.351 1.00 0.00 51 LYS A O 7
ATOM 11256 N N . ARG A 1 52 ? 12.430 0.185 6.975 1.00 0.00 52 ARG A N 7
ATOM 11257 C CA . ARG A 1 52 ? 13.616 -0.475 6.443 1.00 0.00 52 ARG A CA 7
ATOM 11258 C C . ARG A 1 52 ? 14.504 -0.991 7.571 1.00 0.00 52 ARG A C 7
ATOM 11259 O O . ARG A 1 52 ? 14.459 -0.483 8.692 1.00 0.00 52 ARG A O 7
ATOM 11280 N N . ARG A 1 53 ? 15.309 -2.004 7.268 1.00 0.00 53 ARG A N 7
ATOM 11281 C CA . ARG A 1 53 ? 16.206 -2.590 8.257 1.00 0.00 53 ARG A CA 7
ATOM 11282 C C . ARG A 1 53 ? 17.652 -2.187 7.985 1.00 0.00 53 ARG A C 7
ATOM 11283 O O . ARG A 1 53 ? 18.006 -1.819 6.865 1.00 0.00 53 ARG A O 7
ATOM 11304 N N . LYS A 1 54 ? 18.485 -2.259 9.018 1.00 0.00 54 LYS A N 7
ATOM 11305 C CA . LYS A 1 54 ? 19.893 -1.903 8.893 1.00 0.00 54 LYS A CA 7
ATOM 11306 C C . LYS A 1 54 ? 20.668 -2.996 8.165 1.00 0.00 54 LYS A C 7
ATOM 11307 O O . LYS A 1 54 ? 20.264 -4.159 8.161 1.00 0.00 54 LYS A O 7
ATOM 11326 N N . ASP A 1 55 ? 21.783 -2.616 7.551 1.00 0.00 55 ASP A N 7
ATOM 11327 C CA . ASP A 1 55 ? 22.616 -3.565 6.822 1.00 0.00 55 ASP A CA 7
ATOM 11328 C C . ASP A 1 55 ? 21.843 -4.188 5.664 1.00 0.00 55 ASP A C 7
ATOM 11329 O O . ASP A 1 55 ? 21.886 -5.400 5.457 1.00 0.00 55 ASP A O 7
ATOM 11338 N N . ALA A 1 56 ? 21.137 -3.350 4.912 1.00 0.00 56 ALA A N 7
ATOM 11339 C CA . ALA A 1 56 ? 20.355 -3.819 3.774 1.00 0.00 56 ALA A CA 7
ATOM 11340 C C . ALA A 1 56 ? 20.848 -3.192 2.474 1.00 0.00 56 ALA A C 7
ATOM 11341 O O . ALA A 1 56 ? 21.266 -2.035 2.452 1.00 0.00 56 ALA A O 7
ATOM 11348 N N . GLU A 1 57 ? 20.797 -3.965 1.393 1.00 0.00 57 GLU A N 7
ATOM 11349 C CA . GLU A 1 57 ? 21.240 -3.484 0.090 1.00 0.00 57 GLU A CA 7
ATOM 11350 C C . GLU A 1 57 ? 20.054 -3.023 -0.752 1.00 0.00 57 GLU A C 7
ATOM 11351 O O . GLU A 1 57 ? 20.136 -2.966 -1.979 1.00 0.00 57 GLU A O 7
ATOM 11363 N N . GLN A 1 58 ? 18.953 -2.696 -0.084 1.00 0.00 58 GLN A N 7
ATOM 11364 C CA . GLN A 1 58 ? 17.749 -2.241 -0.770 1.00 0.00 58 GLN A CA 7
ATOM 11365 C C . GLN A 1 58 ? 17.819 -0.745 -1.057 1.00 0.00 58 GLN A C 7
ATOM 11366 O O . GLN A 1 58 ? 17.733 0.077 -0.144 1.00 0.00 58 GLN A O 7
ATOM 11380 N N . SER A 1 59 ? 17.975 -0.398 -2.330 1.00 0.00 59 SER A N 7
ATOM 11381 C CA . SER A 1 59 ? 18.060 1.000 -2.737 1.00 0.00 59 SER A CA 7
ATOM 11382 C C . SER A 1 59 ? 16.819 1.770 -2.298 1.00 0.00 59 SER A C 7
ATOM 11383 O O . SER A 1 59 ? 15.808 1.177 -1.925 1.00 0.00 59 SER A O 7
ATOM 11391 N N . GLU A 1 60 ? 16.904 3.096 -2.347 1.00 0.00 60 GLU A N 7
ATOM 11392 C CA . GLU A 1 60 ? 15.788 3.948 -1.953 1.00 0.00 60 GLU A CA 7
ATOM 11393 C C . GLU A 1 60 ? 14.594 3.742 -2.880 1.00 0.00 60 GLU A C 7
ATOM 11394 O O . GLU A 1 60 ? 13.444 3.781 -2.445 1.00 0.00 60 GLU A O 7
ATOM 11406 N N . GLU A 1 61 ? 14.876 3.523 -4.161 1.00 0.00 61 GLU A N 7
ATOM 11407 C CA . GLU A 1 61 ? 13.825 3.312 -5.149 1.00 0.00 61 GLU A CA 7
ATOM 11408 C C . GLU A 1 61 ? 13.017 2.059 -4.825 1.00 0.00 61 GLU A C 7
ATOM 11409 O O . GLU A 1 61 ? 11.797 2.038 -4.980 1.00 0.00 61 GLU A O 7
ATOM 11421 N N . GLU A 1 62 ? 13.708 1.016 -4.376 1.00 0.00 62 GLU A N 7
ATOM 11422 C CA . GLU A 1 62 ? 13.055 -0.241 -4.032 1.00 0.00 62 GLU A CA 7
ATOM 11423 C C . GLU A 1 62 ? 11.958 -0.019 -2.995 1.00 0.00 62 GLU A C 7
ATOM 11424 O O . GLU A 1 62 ? 10.955 -0.734 -2.970 1.00 0.00 62 GLU A O 7
ATOM 11436 N N . THR A 1 63 ? 12.155 0.979 -2.138 1.00 0.00 63 THR A N 7
ATOM 11437 C CA . THR A 1 63 ? 11.184 1.296 -1.098 1.00 0.00 63 THR A CA 7
ATOM 11438 C C . THR A 1 63 ? 9.930 1.928 -1.690 1.00 0.00 63 THR A C 7
ATOM 11439 O O . THR A 1 63 ? 8.830 1.754 -1.167 1.00 0.00 63 THR A O 7
ATOM 11450 N N . GLU A 1 64 ? 10.103 2.663 -2.785 1.00 0.00 64 GLU A N 7
ATOM 11451 C CA . GLU A 1 64 ? 8.984 3.321 -3.448 1.00 0.00 64 GLU A CA 7
ATOM 11452 C C . GLU A 1 64 ? 8.138 2.312 -4.219 1.00 0.00 64 GLU A C 7
ATOM 11453 O O . GLU A 1 64 ? 6.919 2.261 -4.064 1.00 0.00 64 GLU A O 7
ATOM 11465 N N . GLU A 1 65 ? 8.797 1.511 -5.052 1.00 0.00 65 GLU A N 7
ATOM 11466 C CA . GLU A 1 65 ? 8.106 0.504 -5.849 1.00 0.00 65 GLU A CA 7
ATOM 11467 C C . GLU A 1 65 ? 7.057 -0.225 -5.014 1.00 0.00 65 GLU A C 7
ATOM 11468 O O . GLU A 1 65 ? 5.973 -0.546 -5.502 1.00 0.00 65 GLU A O 7
ATOM 11480 N N . ILE A 1 66 ? 7.388 -0.483 -3.753 1.00 0.00 66 ILE A N 7
ATOM 11481 C CA . ILE A 1 66 ? 6.475 -1.173 -2.850 1.00 0.00 66 ILE A CA 7
ATOM 11482 C C . ILE A 1 66 ? 5.063 -0.605 -2.955 1.00 0.00 66 ILE A C 7
ATOM 11483 O O . ILE A 1 66 ? 4.137 -1.292 -3.387 1.00 0.00 66 ILE A O 7
ATOM 11499 N N . PHE A 1 67 ? 4.907 0.654 -2.559 1.00 0.00 67 PHE A N 7
ATOM 11500 C CA . PHE A 1 67 ? 3.609 1.315 -2.610 1.00 0.00 67 PHE A CA 7
ATOM 11501 C C . PHE A 1 67 ? 2.879 0.984 -3.909 1.00 0.00 67 PHE A C 7
ATOM 11502 O O . PHE A 1 67 ? 1.707 0.612 -3.897 1.00 0.00 67 PHE A O 7
ATOM 11519 N N . ASN A 1 68 ? 3.583 1.124 -5.028 1.00 0.00 68 ASN A N 7
ATOM 11520 C CA . ASN A 1 68 ? 3.004 0.841 -6.336 1.00 0.00 68 ASN A CA 7
ATOM 11521 C C . ASN A 1 68 ? 2.463 -0.585 -6.394 1.00 0.00 68 ASN A C 7
ATOM 11522 O O . ASN A 1 68 ? 1.313 -0.807 -6.771 1.00 0.00 68 ASN A O 7
ATOM 11533 N N . GLN A 1 69 ? 3.301 -1.546 -6.018 1.00 0.00 69 GLN A N 7
ATOM 11534 C CA . GLN A 1 69 ? 2.906 -2.949 -6.028 1.00 0.00 69 GLN A CA 7
ATOM 11535 C C . GLN A 1 69 ? 1.548 -3.138 -5.361 1.00 0.00 69 GLN A C 7
ATOM 11536 O O . GLN A 1 69 ? 0.754 -3.983 -5.776 1.00 0.00 69 GLN A O 7
ATOM 11550 N N . ILE A 1 70 ? 1.288 -2.347 -4.326 1.00 0.00 70 ILE A N 7
ATOM 11551 C CA . ILE A 1 70 ? 0.025 -2.427 -3.602 1.00 0.00 70 ILE A CA 7
ATOM 11552 C C . ILE A 1 70 ? -1.101 -1.763 -4.387 1.00 0.00 70 ILE A C 7
ATOM 11553 O O . ILE A 1 70 ? -2.223 -2.270 -4.434 1.00 0.00 70 ILE A O 7
ATOM 11569 N N . LEU A 1 71 ? -0.795 -0.627 -5.005 1.00 0.00 71 LEU A N 7
ATOM 11570 C CA . LEU A 1 71 ? -1.781 0.106 -5.791 1.00 0.00 71 LEU A CA 7
ATOM 11571 C C . LEU A 1 71 ? -2.191 -0.687 -7.027 1.00 0.00 71 LEU A C 7
ATOM 11572 O O . LEU A 1 71 ? -3.165 -0.348 -7.699 1.00 0.00 71 LEU A O 7
ATOM 11588 N N . GLN A 1 72 ? -1.443 -1.746 -7.320 1.00 0.00 72 GLN A N 7
ATOM 11589 C CA . GLN A 1 72 ? -1.731 -2.588 -8.475 1.00 0.00 72 GLN A CA 7
ATOM 11590 C C . GLN A 1 72 ? -2.975 -3.437 -8.233 1.00 0.00 72 GLN A C 7
ATOM 11591 O O . GLN A 1 72 ? -3.469 -4.107 -9.141 1.00 0.00 72 GLN A O 7
ATOM 11605 N N . THR A 1 73 ? -3.478 -3.404 -7.003 1.00 0.00 73 THR A N 7
ATOM 11606 C CA . THR A 1 73 ? -4.664 -4.170 -6.642 1.00 0.00 73 THR A CA 7
ATOM 11607 C C . THR A 1 73 ? -5.888 -3.269 -6.527 1.00 0.00 73 THR A C 7
ATOM 11608 O O . THR A 1 73 ? -7.024 -3.736 -6.602 1.00 0.00 73 THR A O 7
ATOM 11619 N N . MET A 1 74 ? -5.648 -1.974 -6.345 1.00 0.00 74 MET A N 7
ATOM 11620 C CA . MET A 1 74 ? -6.732 -1.006 -6.222 1.00 0.00 74 MET A CA 7
ATOM 11621 C C . MET A 1 74 ? -6.470 0.218 -7.093 1.00 0.00 74 MET A C 7
ATOM 11622 O O . MET A 1 74 ? -6.657 1.360 -6.673 1.00 0.00 74 MET A O 7
ATOM 11636 N N . PRO A 1 75 ? -6.026 -0.023 -8.336 1.00 0.00 75 PRO A N 7
ATOM 11637 C CA . PRO A 1 75 ? -5.729 1.048 -9.292 1.00 0.00 75 PRO A CA 7
ATOM 11638 C C . PRO A 1 75 ? -6.988 1.761 -9.774 1.00 0.00 75 PRO A C 7
ATOM 11639 O O . PRO A 1 75 ? -6.912 2.778 -10.463 1.00 0.00 75 PRO A O 7
ATOM 11650 N N . ASP A 1 76 ? -8.145 1.221 -9.406 1.00 0.00 76 ASP A N 7
ATOM 11651 C CA . ASP A 1 76 ? -9.421 1.807 -9.800 1.00 0.00 76 ASP A CA 7
ATOM 11652 C C . ASP A 1 76 ? -10.281 2.110 -8.577 1.00 0.00 76 ASP A C 7
ATOM 11653 O O . ASP A 1 76 ? -11.314 2.771 -8.681 1.00 0.00 76 ASP A O 7
ATOM 11662 N N . ILE A 1 77 ? -9.847 1.622 -7.420 1.00 0.00 77 ILE A N 7
ATOM 11663 C CA . ILE A 1 77 ? -10.577 1.841 -6.177 1.00 0.00 77 ILE A CA 7
ATOM 11664 C C . ILE A 1 77 ? -9.768 2.698 -5.209 1.00 0.00 77 ILE A C 7
ATOM 11665 O O . ILE A 1 77 ? -10.314 3.267 -4.264 1.00 0.00 77 ILE A O 7
ATOM 11681 N N . ALA A 1 78 ? -8.465 2.786 -5.452 1.00 0.00 78 ALA A N 7
ATOM 11682 C CA . ALA A 1 78 ? -7.581 3.577 -4.604 1.00 0.00 78 ALA A CA 7
ATOM 11683 C C . ALA A 1 78 ? -6.664 4.462 -5.441 1.00 0.00 78 ALA A C 7
ATOM 11684 O O . ALA A 1 78 ? -6.361 4.147 -6.592 1.00 0.00 78 ALA A O 7
ATOM 11691 N N . THR A 1 79 ? -6.226 5.573 -4.856 1.00 0.00 79 THR A N 7
ATOM 11692 C CA . THR A 1 79 ? -5.345 6.505 -5.548 1.00 0.00 79 THR A CA 7
ATOM 11693 C C . THR A 1 79 ? -4.349 7.139 -4.585 1.00 0.00 79 THR A C 7
ATOM 11694 O O . THR A 1 79 ? -4.654 7.351 -3.411 1.00 0.00 79 THR A O 7
ATOM 11705 N N . PHE A 1 80 ? -3.157 7.442 -5.087 1.00 0.00 80 PHE A N 7
ATOM 11706 C CA . PHE A 1 80 ? -2.115 8.053 -4.270 1.00 0.00 80 PHE A CA 7
ATOM 11707 C C . PHE A 1 80 ? -2.566 9.411 -3.740 1.00 0.00 80 PHE A C 7
ATOM 11708 O O . PHE A 1 80 ? -2.620 10.392 -4.483 1.00 0.00 80 PHE A O 7
ATOM 11725 N N . SER A 1 81 ? -2.889 9.460 -2.452 1.00 0.00 81 SER A N 7
ATOM 11726 C CA . SER A 1 81 ? -3.340 10.696 -1.823 1.00 0.00 81 SER A CA 7
ATOM 11727 C C . SER A 1 81 ? -2.152 11.526 -1.345 1.00 0.00 81 SER A C 7
ATOM 11728 O O . SER A 1 81 ? -2.188 12.756 -1.378 1.00 0.00 81 SER A O 7
ATOM 11736 N N . SER A 1 82 ? -1.102 10.844 -0.901 1.00 0.00 82 SER A N 7
ATOM 11737 C CA . SER A 1 82 ? 0.096 11.517 -0.411 1.00 0.00 82 SER A CA 7
ATOM 11738 C C . SER A 1 82 ? 1.355 10.816 -0.911 1.00 0.00 82 SER A C 7
ATOM 11739 O O . SER A 1 82 ? 1.688 9.719 -0.462 1.00 0.00 82 SER A O 7
ATOM 11747 N N . ARG A 1 83 ? 2.052 11.458 -1.843 1.00 0.00 83 ARG A N 7
ATOM 11748 C CA . ARG A 1 83 ? 3.274 10.896 -2.406 1.00 0.00 83 ARG A CA 7
ATOM 11749 C C . ARG A 1 83 ? 4.210 10.415 -1.301 1.00 0.00 83 ARG A C 7
ATOM 11750 O O . ARG A 1 83 ? 4.435 11.099 -0.302 1.00 0.00 83 ARG A O 7
ATOM 11771 N N . PRO A 1 84 ? 4.768 9.208 -1.481 1.00 0.00 84 PRO A N 7
ATOM 11772 C CA . PRO A 1 84 ? 5.688 8.608 -0.510 1.00 0.00 84 PRO A CA 7
ATOM 11773 C C . PRO A 1 84 ? 7.030 9.330 -0.461 1.00 0.00 84 PRO A C 7
ATOM 11774 O O . PRO A 1 84 ? 7.769 9.357 -1.445 1.00 0.00 84 PRO A O 7
ATOM 11785 N N . LYS A 1 85 ? 7.340 9.915 0.692 1.00 0.00 85 LYS A N 7
ATOM 11786 C CA . LYS A 1 85 ? 8.594 10.636 0.871 1.00 0.00 85 LYS A CA 7
ATOM 11787 C C . LYS A 1 85 ? 9.410 10.033 2.010 1.00 0.00 85 LYS A C 7
ATOM 11788 O O . LYS A 1 85 ? 8.883 9.293 2.840 1.00 0.00 85 LYS A O 7
ATOM 11807 N N . ALA A 1 86 ? 10.699 10.356 2.045 1.00 0.00 86 ALA A N 7
ATOM 11808 C CA . ALA A 1 86 ? 11.586 9.850 3.084 1.00 0.00 86 ALA A CA 7
ATOM 11809 C C . ALA A 1 86 ? 11.313 10.533 4.420 1.00 0.00 86 ALA A C 7
ATOM 11810 O O . ALA A 1 86 ? 11.561 11.729 4.578 1.00 0.00 86 ALA A O 7
ATOM 11817 N N . ILE A 1 87 ? 10.801 9.767 5.377 1.00 0.00 87 ILE A N 7
ATOM 11818 C CA . ILE A 1 87 ? 10.495 10.299 6.699 1.00 0.00 87 ILE A CA 7
ATOM 11819 C C . ILE A 1 87 ? 11.523 9.840 7.728 1.00 0.00 87 ILE A C 7
ATOM 11820 O O . ILE A 1 87 ? 12.264 8.885 7.496 1.00 0.00 87 ILE A O 7
ATOM 11836 N N . ARG A 1 88 ? 11.559 10.524 8.866 1.00 0.00 88 ARG A N 7
ATOM 11837 C CA . ARG A 1 88 ? 12.495 10.186 9.932 1.00 0.00 88 ARG A CA 7
ATOM 11838 C C . ARG A 1 88 ? 13.927 10.147 9.406 1.00 0.00 88 ARG A C 7
ATOM 11839 O O . ARG A 1 88 ? 14.650 9.174 9.615 1.00 0.00 88 ARG A O 7
ATOM 11860 N N . GLY A 1 89 ? 14.329 11.213 8.720 1.00 0.00 89 GLY A N 7
ATOM 11861 C CA . GLY A 1 89 ? 15.672 11.280 8.174 1.00 0.00 89 GLY A CA 7
ATOM 11862 C C . GLY A 1 89 ? 15.796 10.555 6.848 1.00 0.00 89 GLY A C 7
ATOM 11863 O O . GLY A 1 89 ? 16.645 10.893 6.025 1.00 0.00 89 GLY A O 7
ATOM 11867 N N . GLY A 1 90 ? 14.946 9.553 6.641 1.00 0.00 90 GLY A N 7
ATOM 11868 C CA . GLY A 1 90 ? 14.981 8.794 5.405 1.00 0.00 90 GLY A CA 7
ATOM 11869 C C . GLY A 1 90 ? 15.091 7.301 5.645 1.00 0.00 90 GLY A C 7
ATOM 11870 O O . GLY A 1 90 ? 15.344 6.532 4.718 1.00 0.00 90 GLY A O 7
ATOM 11874 N N . THR A 1 91 ? 14.902 6.889 6.895 1.00 0.00 91 THR A N 7
ATOM 11875 C CA . THR A 1 91 ? 14.984 5.479 7.255 1.00 0.00 91 THR A CA 7
ATOM 11876 C C . THR A 1 91 ? 13.705 4.740 6.879 1.00 0.00 91 THR A C 7
ATOM 11877 O O . THR A 1 91 ? 13.660 3.510 6.894 1.00 0.00 91 THR A O 7
ATOM 11888 N N . ALA A 1 92 ? 12.667 5.498 6.542 1.00 0.00 92 ALA A N 7
ATOM 11889 C CA . ALA A 1 92 ? 11.387 4.914 6.159 1.00 0.00 92 ALA A CA 7
ATOM 11890 C C . ALA A 1 92 ? 10.580 5.879 5.297 1.00 0.00 92 ALA A C 7
ATOM 11891 O O . ALA A 1 92 ? 10.957 7.038 5.126 1.00 0.00 92 ALA A O 7
ATOM 11898 N N . SER A 1 93 ? 9.467 5.392 4.756 1.00 0.00 93 SER A N 7
ATOM 11899 C CA . SER A 1 93 ? 8.609 6.211 3.908 1.00 0.00 93 SER A CA 7
ATOM 11900 C C . SER A 1 93 ? 7.179 6.231 4.441 1.00 0.00 93 SER A C 7
ATOM 11901 O O . SER A 1 93 ? 6.769 5.339 5.183 1.00 0.00 93 SER A O 7
ATOM 11909 N N . MET A 1 94 ? 6.426 7.256 4.057 1.00 0.00 94 MET A N 7
ATOM 11910 C CA . MET A 1 94 ? 5.042 7.394 4.495 1.00 0.00 94 MET A CA 7
ATOM 11911 C C . MET A 1 94 ? 4.154 7.871 3.350 1.00 0.00 94 MET A C 7
ATOM 11912 O O . MET A 1 94 ? 4.411 8.912 2.744 1.00 0.00 94 MET A O 7
ATOM 11926 N N . CYS A 1 95 ? 3.110 7.103 3.058 1.00 0.00 95 CYS A N 7
ATOM 11927 C CA . CYS A 1 95 ? 2.184 7.448 1.984 1.00 0.00 95 CYS A CA 7
ATOM 11928 C C . CYS A 1 95 ? 0.742 7.185 2.404 1.00 0.00 95 CYS A C 7
ATOM 11929 O O . CYS A 1 95 ? 0.483 6.398 3.314 1.00 0.00 95 CYS A O 7
ATOM 11937 N N . VAL A 1 96 ? -0.194 7.852 1.736 1.00 0.00 96 VAL A N 7
ATOM 11938 C CA . VAL A 1 96 ? -1.611 7.692 2.041 1.00 0.00 96 VAL A CA 7
ATOM 11939 C C . VAL A 1 96 ? -2.389 7.236 0.811 1.00 0.00 96 VAL A C 7
ATOM 11940 O O . VAL A 1 96 ? -2.055 7.597 -0.317 1.00 0.00 96 VAL A O 7
ATOM 11953 N N . PHE A 1 97 ? -3.430 6.442 1.038 1.00 0.00 97 PHE A N 7
ATOM 11954 C CA . PHE A 1 97 ? -4.257 5.935 -0.052 1.00 0.00 97 PHE A CA 7
ATOM 11955 C C . PHE A 1 97 ? -5.712 6.355 0.130 1.00 0.00 97 PHE A C 7
ATOM 11956 O O . PHE A 1 97 ? -6.322 6.086 1.165 1.00 0.00 97 PHE A O 7
ATOM 11973 N N . ARG A 1 98 ? -6.263 7.015 -0.883 1.00 0.00 98 ARG A N 7
ATOM 11974 C CA . ARG A 1 98 ? -7.646 7.474 -0.836 1.00 0.00 98 ARG A CA 7
ATOM 11975 C C . ARG A 1 98 ? -8.449 6.901 -2.000 1.00 0.00 98 ARG A C 7
ATOM 11976 O O . ARG A 1 98 ? -7.882 6.421 -2.982 1.00 0.00 98 ARG A O 7
ATOM 11997 N N . HIS A 1 99 ? -9.772 6.954 -1.882 1.00 0.00 99 HIS A N 7
ATOM 11998 C CA . HIS A 1 99 ? -10.654 6.441 -2.924 1.00 0.00 99 HIS A CA 7
ATOM 11999 C C . HIS A 1 99 ? -11.044 7.547 -3.899 1.00 0.00 99 HIS A C 7
ATOM 12000 O O . HIS A 1 99 ? -11.255 8.694 -3.502 1.00 0.00 99 HIS A O 7
ATOM 12015 N N . LEU A 1 100 ? -11.139 7.197 -5.177 1.00 0.00 100 LEU A N 7
ATOM 12016 C CA . LEU A 1 100 ? -11.503 8.160 -6.210 1.00 0.00 100 LEU A CA 7
ATOM 12017 C C . LEU A 1 100 ? -12.846 8.812 -5.897 1.00 0.00 100 LEU A C 7
ATOM 12018 O O . LEU A 1 100 ? -13.828 8.127 -5.609 1.00 0.00 100 LEU A O 7
ATOM 12034 N N . SER A 1 101 ? -12.882 10.140 -5.956 1.00 0.00 101 SER A N 7
ATOM 12035 C CA . SER A 1 101 ? -14.104 10.884 -5.677 1.00 0.00 101 SER A CA 7
ATOM 12036 C C . SER A 1 101 ? -14.496 11.751 -6.870 1.00 0.00 101 SER A C 7
ATOM 12037 O O . SER A 1 101 ? -15.664 11.807 -7.256 1.00 0.00 101 SER A O 7
ATOM 12045 N N . LYS A 1 102 ? -13.511 12.427 -7.451 1.00 0.00 102 LYS A N 7
ATOM 12046 C CA . LYS A 1 102 ? -13.750 13.292 -8.601 1.00 0.00 102 LYS A CA 7
ATOM 12047 C C . LYS A 1 102 ? -14.439 12.524 -9.725 1.00 0.00 102 LYS A C 7
ATOM 12048 O O . LYS A 1 102 ? -14.697 11.326 -9.605 1.00 0.00 102 LYS A O 7
ATOM 12067 N N . LYS A 1 103 ? -14.733 13.221 -10.817 1.00 0.00 103 LYS A N 7
ATOM 12068 C CA . LYS A 1 103 ? -15.389 12.605 -11.965 1.00 0.00 103 LYS A CA 7
ATOM 12069 C C . LYS A 1 103 ? -14.901 11.174 -12.167 1.00 0.00 103 LYS A C 7
ATOM 12070 O O . LYS A 1 103 ? -15.691 10.274 -12.451 1.00 0.00 103 LYS A O 7
ATOM 12089 N N . GLU A 1 104 ? -13.596 10.972 -12.018 1.00 0.00 104 GLU A N 7
ATOM 12090 C CA . GLU A 1 104 ? -13.005 9.649 -12.184 1.00 0.00 104 GLU A CA 7
ATOM 12091 C C . GLU A 1 104 ? -13.941 8.565 -11.659 1.00 0.00 104 GLU A C 7
ATOM 12092 O O . GLU A 1 104 ? -14.226 7.589 -12.351 1.00 0.00 104 GLU A O 7
ATOM 12104 N N . GLU A 1 105 ? -14.414 8.744 -10.430 1.00 0.00 105 GLU A N 7
ATOM 12105 C CA . GLU A 1 105 ? -15.316 7.781 -9.811 1.00 0.00 105 GLU A CA 7
ATOM 12106 C C . GLU A 1 105 ? -16.506 7.487 -10.721 1.00 0.00 105 GLU A C 7
ATOM 12107 O O . GLU A 1 105 ? -17.049 8.387 -11.362 1.00 0.00 105 GLU A O 7
ATOM 12119 N N . LYS A 1 106 ? -16.906 6.221 -10.772 1.00 0.00 106 LYS A N 7
ATOM 12120 C CA . LYS A 1 106 ? -18.031 5.807 -11.601 1.00 0.00 106 LYS A CA 7
ATOM 12121 C C . LYS A 1 106 ? -19.172 6.816 -11.514 1.00 0.00 106 LYS A C 7
ATOM 12122 O O . LYS A 1 106 ? -19.548 7.249 -10.425 1.00 0.00 106 LYS A O 7
ATOM 12141 N N . SER A 1 107 ? -19.720 7.184 -12.668 1.00 0.00 107 SER A N 7
ATOM 12142 C CA . SER A 1 107 ? -20.816 8.144 -12.722 1.00 0.00 107 SER A CA 7
ATOM 12143 C C . SER A 1 107 ? -22.096 7.539 -12.152 1.00 0.00 107 SER A C 7
ATOM 12144 O O . SER A 1 107 ? -22.438 6.394 -12.443 1.00 0.00 107 SER A O 7
ATOM 12152 N N . GLY A 1 108 ? -22.800 8.319 -11.337 1.00 0.00 108 GLY A N 7
ATOM 12153 C CA . GLY A 1 108 ? -24.034 7.844 -10.739 1.00 0.00 108 GLY A CA 7
ATOM 12154 C C . GLY A 1 108 ? -24.376 8.576 -9.456 1.00 0.00 108 GLY A C 7
ATOM 12155 O O . GLY A 1 108 ? -24.939 9.670 -9.472 1.00 0.00 108 GLY A O 7
ATOM 12159 N N . PRO A 1 109 ? -24.032 7.966 -8.312 1.00 0.00 109 PRO A N 7
ATOM 12160 C CA . PRO A 1 109 ? -24.297 8.549 -6.993 1.00 0.00 109 PRO A CA 7
ATOM 12161 C C . PRO A 1 109 ? -23.431 9.772 -6.715 1.00 0.00 109 PRO A C 7
ATOM 12162 O O . PRO A 1 109 ? -22.289 9.648 -6.273 1.00 0.00 109 PRO A O 7
ATOM 12173 N N . SER A 1 110 ? -23.982 10.953 -6.977 1.00 0.00 110 SER A N 7
ATOM 12174 C CA . SER A 1 110 ? -23.257 12.200 -6.758 1.00 0.00 110 SER A CA 7
ATOM 12175 C C . SER A 1 110 ? -23.985 13.080 -5.747 1.00 0.00 110 SER A C 7
ATOM 12176 O O . SER A 1 110 ? -25.152 12.848 -5.431 1.00 0.00 110 SER A O 7
ATOM 12184 N N . SER A 1 111 ? -23.287 14.093 -5.242 1.00 0.00 111 SER A N 7
ATOM 12185 C CA . SER A 1 111 ? -23.864 15.007 -4.263 1.00 0.00 111 SER A CA 7
ATOM 12186 C C . SER A 1 111 ? -24.338 14.250 -3.027 1.00 0.00 111 SER A C 7
ATOM 12187 O O . SER A 1 111 ? -25.428 14.498 -2.513 1.00 0.00 111 SER A O 7
ATOM 12195 N N . GLY A 1 112 ? -23.510 13.323 -2.553 1.00 0.00 112 GLY A N 7
ATOM 12196 C CA . GLY A 1 112 ? -23.862 12.543 -1.381 1.00 0.00 112 GLY A CA 7
ATOM 12197 C C . GLY A 1 112 ? -22.770 12.553 -0.330 1.00 0.00 112 GLY A C 7
ATOM 12198 O O . GLY A 1 112 ? -22.961 12.049 0.777 1.00 0.00 112 GLY A O 7
ATOM 12202 N N . GLY A 1 1 ? -32.551 -12.313 -2.250 1.00 0.00 1 GLY A N 8
ATOM 12203 C CA . GLY A 1 1 ? -33.135 -10.987 -2.327 1.00 0.00 1 GLY A CA 8
ATOM 12204 C C . GLY A 1 1 ? -32.477 -10.008 -1.375 1.00 0.00 1 GLY A C 8
ATOM 12205 O O . GLY A 1 1 ? -32.929 -9.831 -0.244 1.00 0.00 1 GLY A O 8
ATOM 12209 N N . SER A 1 2 ? -31.403 -9.371 -1.833 1.00 0.00 2 SER A N 8
ATOM 12210 C CA . SER A 1 2 ? -30.678 -8.408 -1.012 1.00 0.00 2 SER A CA 8
ATOM 12211 C C . SER A 1 2 ? -31.645 -7.509 -0.247 1.00 0.00 2 SER A C 8
ATOM 12212 O O . SER A 1 2 ? -32.455 -6.800 -0.844 1.00 0.00 2 SER A O 8
ATOM 12220 N N . SER A 1 3 ? -31.553 -7.544 1.078 1.00 0.00 3 SER A N 8
ATOM 12221 C CA . SER A 1 3 ? -32.421 -6.736 1.926 1.00 0.00 3 SER A CA 8
ATOM 12222 C C . SER A 1 3 ? -31.620 -6.054 3.031 1.00 0.00 3 SER A C 8
ATOM 12223 O O . SER A 1 3 ? -30.914 -6.709 3.796 1.00 0.00 3 SER A O 8
ATOM 12231 N N . GLY A 1 4 ? -31.735 -4.731 3.107 1.00 0.00 4 GLY A N 8
ATOM 12232 C CA . GLY A 1 4 ? -31.016 -3.981 4.120 1.00 0.00 4 GLY A CA 8
ATOM 12233 C C . GLY A 1 4 ? -31.109 -2.483 3.907 1.00 0.00 4 GLY A C 8
ATOM 12234 O O . GLY A 1 4 ? -30.729 -1.974 2.853 1.00 0.00 4 GLY A O 8
ATOM 12238 N N . SER A 1 5 ? -31.618 -1.775 4.910 1.00 0.00 5 SER A N 8
ATOM 12239 C CA . SER A 1 5 ? -31.766 -0.327 4.826 1.00 0.00 5 SER A CA 8
ATOM 12240 C C . SER A 1 5 ? -30.413 0.366 4.962 1.00 0.00 5 SER A C 8
ATOM 12241 O O . SER A 1 5 ? -29.540 -0.091 5.700 1.00 0.00 5 SER A O 8
ATOM 12249 N N . SER A 1 6 ? -30.247 1.472 4.244 1.00 0.00 6 SER A N 8
ATOM 12250 C CA . SER A 1 6 ? -29.000 2.227 4.280 1.00 0.00 6 SER A CA 8
ATOM 12251 C C . SER A 1 6 ? -29.257 3.683 4.653 1.00 0.00 6 SER A C 8
ATOM 12252 O O . SER A 1 6 ? -30.384 4.169 4.566 1.00 0.00 6 SER A O 8
ATOM 12260 N N . GLY A 1 7 ? -28.201 4.376 5.071 1.00 0.00 7 GLY A N 8
ATOM 12261 C CA . GLY A 1 7 ? -28.333 5.770 5.451 1.00 0.00 7 GLY A CA 8
ATOM 12262 C C . GLY A 1 7 ? -27.016 6.518 5.379 1.00 0.00 7 GLY A C 8
ATOM 12263 O O . GLY A 1 7 ? -26.644 7.063 4.340 1.00 0.00 7 GLY A O 8
ATOM 12267 N N . PRO A 1 8 ? -26.287 6.551 6.505 1.00 0.00 8 PRO A N 8
ATOM 12268 C CA . PRO A 1 8 ? -24.994 7.236 6.590 1.00 0.00 8 PRO A CA 8
ATOM 12269 C C . PRO A 1 8 ? -23.907 6.524 5.792 1.00 0.00 8 PRO A C 8
ATOM 12270 O O . PRO A 1 8 ? -23.866 5.294 5.738 1.00 0.00 8 PRO A O 8
ATOM 12281 N N . LYS A 1 9 ? -23.028 7.303 5.172 1.00 0.00 9 LYS A N 8
ATOM 12282 C CA . LYS A 1 9 ? -21.939 6.748 4.378 1.00 0.00 9 LYS A CA 8
ATOM 12283 C C . LYS A 1 9 ? -20.610 7.405 4.740 1.00 0.00 9 LYS A C 8
ATOM 12284 O O . LYS A 1 9 ? -19.584 6.734 4.852 1.00 0.00 9 LYS A O 8
ATOM 12303 N N . THR A 1 10 ? -20.637 8.721 4.925 1.00 0.00 10 THR A N 8
ATOM 12304 C CA . THR A 1 10 ? -19.436 9.468 5.275 1.00 0.00 10 THR A CA 8
ATOM 12305 C C . THR A 1 10 ? -18.810 8.933 6.558 1.00 0.00 10 THR A C 8
ATOM 12306 O O . THR A 1 10 ? -17.631 8.581 6.585 1.00 0.00 10 THR A O 8
ATOM 12317 N N . GLY A 1 11 ? -19.608 8.873 7.620 1.00 0.00 11 GLY A N 8
ATOM 12318 C CA . GLY A 1 11 ? -19.114 8.378 8.892 1.00 0.00 11 GLY A CA 8
ATOM 12319 C C . GLY A 1 11 ? -18.181 9.359 9.573 1.00 0.00 11 GLY A C 8
ATOM 12320 O O . GLY A 1 11 ? -17.712 10.324 8.969 1.00 0.00 11 GLY A O 8
ATOM 12324 N N . PRO A 1 12 ? -17.899 9.118 10.862 1.00 0.00 12 PRO A N 8
ATOM 12325 C CA . PRO A 1 12 ? -17.015 9.977 11.654 1.00 0.00 12 PRO A CA 8
ATOM 12326 C C . PRO A 1 12 ? -15.558 9.872 11.214 1.00 0.00 12 PRO A C 8
ATOM 12327 O O . PRO A 1 12 ? -15.072 8.787 10.895 1.00 0.00 12 PRO A O 8
ATOM 12338 N N . THR A 1 13 ? -14.866 11.007 11.201 1.00 0.00 13 THR A N 8
ATOM 12339 C CA . THR A 1 13 ? -13.465 11.042 10.800 1.00 0.00 13 THR A CA 8
ATOM 12340 C C . THR A 1 13 ? -12.701 9.850 11.366 1.00 0.00 13 THR A C 8
ATOM 12341 O O . THR A 1 13 ? -12.707 9.614 12.573 1.00 0.00 13 THR A O 8
ATOM 12352 N N . MET A 1 14 ? -12.044 9.103 10.485 1.00 0.00 14 MET A N 8
ATOM 12353 C CA . MET A 1 14 ? -11.273 7.936 10.898 1.00 0.00 14 MET A CA 8
ATOM 12354 C C . MET A 1 14 ? -10.071 7.726 9.983 1.00 0.00 14 MET A C 8
ATOM 12355 O O . MET A 1 14 ? -10.197 7.759 8.758 1.00 0.00 14 MET A O 8
ATOM 12369 N N . THR A 1 15 ? -8.905 7.510 10.584 1.00 0.00 15 THR A N 8
ATOM 12370 C CA . THR A 1 15 ? -7.681 7.297 9.823 1.00 0.00 15 THR A CA 8
ATOM 12371 C C . THR A 1 15 ? -6.887 6.119 10.377 1.00 0.00 15 THR A C 8
ATOM 12372 O O . THR A 1 15 ? -6.460 6.133 11.532 1.00 0.00 15 THR A O 8
ATOM 12383 N N . LYS A 1 16 ? -6.691 5.100 9.547 1.00 0.00 16 LYS A N 8
ATOM 12384 C CA . LYS A 1 16 ? -5.947 3.914 9.953 1.00 0.00 16 LYS A CA 8
ATOM 12385 C C . LYS A 1 16 ? -4.458 4.082 9.665 1.00 0.00 16 LYS A C 8
ATOM 12386 O O . LYS A 1 16 ? -4.041 5.070 9.063 1.00 0.00 16 LYS A O 8
ATOM 12405 N N . GLU A 1 17 ? -3.663 3.108 10.099 1.00 0.00 17 GLU A N 8
ATOM 12406 C CA . GLU A 1 17 ? -2.221 3.149 9.886 1.00 0.00 17 GLU A CA 8
ATOM 12407 C C . GLU A 1 17 ? -1.664 1.746 9.660 1.00 0.00 17 GLU A C 8
ATOM 12408 O O . GLU A 1 17 ? -1.994 0.810 10.390 1.00 0.00 17 GLU A O 8
ATOM 12420 N N . LEU A 1 18 ? -0.820 1.608 8.644 1.00 0.00 18 LEU A N 8
ATOM 12421 C CA . LEU A 1 18 ? -0.217 0.320 8.320 1.00 0.00 18 LEU A CA 8
ATOM 12422 C C . LEU A 1 18 ? 1.304 0.426 8.280 1.00 0.00 18 LEU A C 8
ATOM 12423 O O . LEU A 1 18 ? 1.859 1.306 7.622 1.00 0.00 18 LEU A O 8
ATOM 12439 N N . VAL A 1 19 ? 1.974 -0.480 8.986 1.00 0.00 19 VAL A N 8
ATOM 12440 C CA . VAL A 1 19 ? 3.431 -0.491 9.029 1.00 0.00 19 VAL A CA 8
ATOM 12441 C C . VAL A 1 19 ? 3.977 -1.897 8.803 1.00 0.00 19 VAL A C 8
ATOM 12442 O O . VAL A 1 19 ? 3.361 -2.885 9.202 1.00 0.00 19 VAL A O 8
ATOM 12455 N N . PHE A 1 20 ? 5.137 -1.979 8.161 1.00 0.00 20 PHE A N 8
ATOM 12456 C CA . PHE A 1 20 ? 5.767 -3.264 7.881 1.00 0.00 20 PHE A CA 8
ATOM 12457 C C . PHE A 1 20 ? 7.148 -3.070 7.261 1.00 0.00 20 PHE A C 8
ATOM 12458 O O . PHE A 1 20 ? 7.362 -2.150 6.472 1.00 0.00 20 PHE A O 8
ATOM 12475 N N . SER A 1 21 ? 8.082 -3.943 7.627 1.00 0.00 21 SER A N 8
ATOM 12476 C CA . SER A 1 21 ? 9.444 -3.865 7.111 1.00 0.00 21 SER A CA 8
ATOM 12477 C C . SER A 1 21 ? 9.481 -4.199 5.623 1.00 0.00 21 SER A C 8
ATOM 12478 O O . SER A 1 21 ? 8.624 -4.924 5.116 1.00 0.00 21 SER A O 8
ATOM 12486 N N . SER A 1 22 ? 10.479 -3.664 4.927 1.00 0.00 22 SER A N 8
ATOM 12487 C CA . SER A 1 22 ? 10.627 -3.901 3.496 1.00 0.00 22 SER A CA 8
ATOM 12488 C C . SER A 1 22 ? 10.979 -5.359 3.220 1.00 0.00 22 SER A C 8
ATOM 12489 O O . SER A 1 22 ? 11.080 -5.778 2.068 1.00 0.00 22 SER A O 8
ATOM 12497 N N . ASN A 1 23 ? 11.166 -6.128 4.288 1.00 0.00 23 ASN A N 8
ATOM 12498 C CA . ASN A 1 23 ? 11.508 -7.540 4.162 1.00 0.00 23 ASN A CA 8
ATOM 12499 C C . ASN A 1 23 ? 10.250 -8.401 4.098 1.00 0.00 23 ASN A C 8
ATOM 12500 O O . ASN A 1 23 ? 10.308 -9.617 4.285 1.00 0.00 23 ASN A O 8
ATOM 12511 N N . ILE A 1 24 ? 9.116 -7.762 3.831 1.00 0.00 24 ILE A N 8
ATOM 12512 C CA . ILE A 1 24 ? 7.845 -8.470 3.740 1.00 0.00 24 ILE A CA 8
ATOM 12513 C C . ILE A 1 24 ? 7.798 -9.359 2.502 1.00 0.00 24 ILE A C 8
ATOM 12514 O O . ILE A 1 24 ? 8.118 -8.921 1.397 1.00 0.00 24 ILE A O 8
ATOM 12530 N N . GLY A 1 25 ? 7.395 -10.611 2.694 1.00 0.00 25 GLY A N 8
ATOM 12531 C CA . GLY A 1 25 ? 7.312 -11.542 1.584 1.00 0.00 25 GLY A CA 8
ATOM 12532 C C . GLY A 1 25 ? 6.061 -11.341 0.751 1.00 0.00 25 GLY A C 8
ATOM 12533 O O . GLY A 1 25 ? 5.155 -10.609 1.148 1.00 0.00 25 GLY A O 8
ATOM 12537 N N . GLN A 1 26 ? 6.013 -11.990 -0.408 1.00 0.00 26 GLN A N 8
ATOM 12538 C CA . GLN A 1 26 ? 4.866 -11.876 -1.300 1.00 0.00 26 GLN A CA 8
ATOM 12539 C C . GLN A 1 26 ? 3.629 -12.519 -0.681 1.00 0.00 26 GLN A C 8
ATOM 12540 O O . GLN A 1 26 ? 2.499 -12.122 -0.970 1.00 0.00 26 GLN A O 8
ATOM 12554 N N . HIS A 1 27 ? 3.849 -13.513 0.174 1.00 0.00 27 HIS A N 8
ATOM 12555 C CA . HIS A 1 27 ? 2.752 -14.211 0.834 1.00 0.00 27 HIS A CA 8
ATOM 12556 C C . HIS A 1 27 ? 2.077 -13.310 1.864 1.00 0.00 27 HIS A C 8
ATOM 12557 O O . HIS A 1 27 ? 0.875 -13.420 2.107 1.00 0.00 27 HIS A O 8
ATOM 12572 N N . ASP A 1 28 ? 2.858 -12.420 2.467 1.00 0.00 28 ASP A N 8
ATOM 12573 C CA . ASP A 1 28 ? 2.336 -11.500 3.470 1.00 0.00 28 ASP A CA 8
ATOM 12574 C C . ASP A 1 28 ? 1.801 -10.229 2.817 1.00 0.00 28 ASP A C 8
ATOM 12575 O O . ASP A 1 28 ? 0.694 -9.782 3.118 1.00 0.00 28 ASP A O 8
ATOM 12584 N N . LEU A 1 29 ? 2.595 -9.651 1.922 1.00 0.00 29 LEU A N 8
ATOM 12585 C CA . LEU A 1 29 ? 2.202 -8.431 1.226 1.00 0.00 29 LEU A CA 8
ATOM 12586 C C . LEU A 1 29 ? 0.874 -8.622 0.500 1.00 0.00 29 LEU A C 8
ATOM 12587 O O . LEU A 1 29 ? 0.120 -7.668 0.304 1.00 0.00 29 LEU A O 8
ATOM 12603 N N . ASP A 1 30 ? 0.594 -9.859 0.106 1.00 0.00 30 ASP A N 8
ATOM 12604 C CA . ASP A 1 30 ? -0.645 -10.175 -0.595 1.00 0.00 30 ASP A CA 8
ATOM 12605 C C . ASP A 1 30 ? -1.859 -9.784 0.242 1.00 0.00 30 ASP A C 8
ATOM 12606 O O . ASP A 1 30 ? -2.786 -9.139 -0.250 1.00 0.00 30 ASP A O 8
ATOM 12615 N N . THR A 1 31 ? -1.848 -10.179 1.511 1.00 0.00 31 THR A N 8
ATOM 12616 C CA . THR A 1 31 ? -2.948 -9.872 2.417 1.00 0.00 31 THR A CA 8
ATOM 12617 C C . THR A 1 31 ? -2.947 -8.397 2.803 1.00 0.00 31 THR A C 8
ATOM 12618 O O . THR A 1 31 ? -4.004 -7.789 2.972 1.00 0.00 31 THR A O 8
ATOM 12629 N N . LYS A 1 32 ? -1.755 -7.827 2.940 1.00 0.00 32 LYS A N 8
ATOM 12630 C CA . LYS A 1 32 ? -1.616 -6.422 3.304 1.00 0.00 32 LYS A CA 8
ATOM 12631 C C . LYS A 1 32 ? -2.469 -5.539 2.399 1.00 0.00 32 LYS A C 8
ATOM 12632 O O . LYS A 1 32 ? -3.254 -4.719 2.876 1.00 0.00 32 LYS A O 8
ATOM 12651 N N . SER A 1 33 ? -2.311 -5.712 1.091 1.00 0.00 33 SER A N 8
ATOM 12652 C CA . SER A 1 33 ? -3.065 -4.928 0.119 1.00 0.00 33 SER A CA 8
ATOM 12653 C C . SER A 1 33 ? -4.562 -5.179 0.264 1.00 0.00 33 SER A C 8
ATOM 12654 O O . SER A 1 33 ? -5.363 -4.244 0.273 1.00 0.00 33 SER A O 8
ATOM 12662 N N . LYS A 1 34 ? -4.935 -6.450 0.377 1.00 0.00 34 LYS A N 8
ATOM 12663 C CA . LYS A 1 34 ? -6.336 -6.827 0.522 1.00 0.00 34 LYS A CA 8
ATOM 12664 C C . LYS A 1 34 ? -6.973 -6.107 1.706 1.00 0.00 34 LYS A C 8
ATOM 12665 O O . LYS A 1 34 ? -8.083 -5.586 1.602 1.00 0.00 34 LYS A O 8
ATOM 12684 N N . GLN A 1 35 ? -6.262 -6.080 2.829 1.00 0.00 35 GLN A N 8
ATOM 12685 C CA . GLN A 1 35 ? -6.759 -5.422 4.031 1.00 0.00 35 GLN A CA 8
ATOM 12686 C C . GLN A 1 35 ? -7.043 -3.947 3.767 1.00 0.00 35 GLN A C 8
ATOM 12687 O O . GLN A 1 35 ? -8.167 -3.479 3.948 1.00 0.00 35 GLN A O 8
ATOM 12701 N N . ILE A 1 36 ? -6.017 -3.219 3.339 1.00 0.00 36 ILE A N 8
ATOM 12702 C CA . ILE A 1 36 ? -6.157 -1.798 3.049 1.00 0.00 36 ILE A CA 8
ATOM 12703 C C . ILE A 1 36 ? -7.365 -1.535 2.157 1.00 0.00 36 ILE A C 8
ATOM 12704 O O . ILE A 1 36 ? -8.122 -0.591 2.384 1.00 0.00 36 ILE A O 8
ATOM 12720 N N . GLN A 1 37 ? -7.541 -2.377 1.144 1.00 0.00 37 GLN A N 8
ATOM 12721 C CA . GLN A 1 37 ? -8.659 -2.236 0.219 1.00 0.00 37 GLN A CA 8
ATOM 12722 C C . GLN A 1 37 ? -9.974 -2.080 0.974 1.00 0.00 37 GLN A C 8
ATOM 12723 O O . GLN A 1 37 ? -10.737 -1.147 0.725 1.00 0.00 37 GLN A O 8
ATOM 12737 N N . GLN A 1 38 ? -10.233 -3.000 1.898 1.00 0.00 38 GLN A N 8
ATOM 12738 C CA . GLN A 1 38 ? -11.457 -2.965 2.689 1.00 0.00 38 GLN A CA 8
ATOM 12739 C C . GLN A 1 38 ? -11.626 -1.612 3.371 1.00 0.00 38 GLN A C 8
ATOM 12740 O O . GLN A 1 38 ? -12.742 -1.108 3.505 1.00 0.00 38 GLN A O 8
ATOM 12754 N N . TRP A 1 39 ? -10.513 -1.028 3.800 1.00 0.00 39 TRP A N 8
ATOM 12755 C CA . TRP A 1 39 ? -10.539 0.268 4.469 1.00 0.00 39 TRP A CA 8
ATOM 12756 C C . TRP A 1 39 ? -10.908 1.378 3.491 1.00 0.00 39 TRP A C 8
ATOM 12757 O O . TRP A 1 39 ? -11.895 2.087 3.688 1.00 0.00 39 TRP A O 8
ATOM 12778 N N . ILE A 1 40 ? -10.111 1.522 2.438 1.00 0.00 40 ILE A N 8
ATOM 12779 C CA . ILE A 1 40 ? -10.357 2.546 1.430 1.00 0.00 40 ILE A CA 8
ATOM 12780 C C . ILE A 1 40 ? -11.826 2.575 1.023 1.00 0.00 40 ILE A C 8
ATOM 12781 O O . ILE A 1 40 ? -12.396 3.642 0.796 1.00 0.00 40 ILE A O 8
ATOM 12797 N N . GLU A 1 41 ? -12.434 1.396 0.934 1.00 0.00 41 GLU A N 8
ATOM 12798 C CA . GLU A 1 41 ? -13.838 1.287 0.556 1.00 0.00 41 GLU A CA 8
ATOM 12799 C C . GLU A 1 41 ? -14.702 2.223 1.396 1.00 0.00 41 GLU A C 8
ATOM 12800 O O . GLU A 1 41 ? -15.501 2.994 0.864 1.00 0.00 41 GLU A O 8
ATOM 12812 N N . LYS A 1 42 ? -14.536 2.150 2.712 1.00 0.00 42 LYS A N 8
ATOM 12813 C CA . LYS A 1 42 ? -15.299 2.989 3.628 1.00 0.00 42 LYS A CA 8
ATOM 12814 C C . LYS A 1 42 ? -14.621 4.343 3.818 1.00 0.00 42 LYS A C 8
ATOM 12815 O O . LYS A 1 42 ? -14.703 4.945 4.889 1.00 0.00 42 LYS A O 8
ATOM 12834 N N . LYS A 1 43 ? -13.953 4.817 2.772 1.00 0.00 43 LYS A N 8
ATOM 12835 C CA . LYS A 1 43 ? -13.263 6.100 2.821 1.00 0.00 43 LYS A CA 8
ATOM 12836 C C . LYS A 1 43 ? -12.396 6.204 4.072 1.00 0.00 43 LYS A C 8
ATOM 12837 O O . LYS A 1 43 ? -12.418 7.216 4.772 1.00 0.00 43 LYS A O 8
ATOM 12856 N N . TYR A 1 44 ? -11.632 5.152 4.345 1.00 0.00 44 TYR A N 8
ATOM 12857 C CA . TYR A 1 44 ? -10.758 5.125 5.512 1.00 0.00 44 TYR A CA 8
ATOM 12858 C C . TYR A 1 44 ? -9.329 5.497 5.130 1.00 0.00 44 TYR A C 8
ATOM 12859 O O . TYR A 1 44 ? -8.691 4.816 4.327 1.00 0.00 44 TYR A O 8
ATOM 12877 N N . HIS A 1 45 ? -8.831 6.583 5.714 1.00 0.00 45 HIS A N 8
ATOM 12878 C CA . HIS A 1 45 ? -7.476 7.047 5.437 1.00 0.00 45 HIS A CA 8
ATOM 12879 C C . HIS A 1 45 ? -6.444 6.089 6.023 1.00 0.00 45 HIS A C 8
ATOM 12880 O O . HIS A 1 45 ? -6.267 6.019 7.239 1.00 0.00 45 HIS A O 8
ATOM 12895 N N . VAL A 1 46 ? -5.765 5.351 5.150 1.00 0.00 46 VAL A N 8
ATOM 12896 C CA . VAL A 1 46 ? -4.750 4.397 5.581 1.00 0.00 46 VAL A CA 8
ATOM 12897 C C . VAL A 1 46 ? -3.348 4.962 5.386 1.00 0.00 46 VAL A C 8
ATOM 12898 O O . VAL A 1 46 ? -2.928 5.231 4.261 1.00 0.00 46 VAL A O 8
ATOM 12911 N N . GLN A 1 47 ? -2.628 5.138 6.489 1.00 0.00 47 GLN A N 8
ATOM 12912 C CA . GLN A 1 47 ? -1.272 5.671 6.439 1.00 0.00 47 GLN A CA 8
ATOM 12913 C C . GLN A 1 47 ? -0.244 4.544 6.415 1.00 0.00 47 GLN A C 8
ATOM 12914 O O . GLN A 1 47 ? 0.060 3.945 7.447 1.00 0.00 47 GLN A O 8
ATOM 12928 N N . VAL A 1 48 ? 0.287 4.259 5.230 1.00 0.00 48 VAL A N 8
ATOM 12929 C CA . VAL A 1 48 ? 1.281 3.205 5.072 1.00 0.00 48 VAL A CA 8
ATOM 12930 C C . VAL A 1 48 ? 2.684 3.723 5.364 1.00 0.00 48 VAL A C 8
ATOM 12931 O O . VAL A 1 48 ? 3.047 4.829 4.960 1.00 0.00 48 VAL A O 8
ATOM 12944 N N . THR A 1 49 ? 3.472 2.918 6.070 1.00 0.00 49 THR A N 8
ATOM 12945 C CA . THR A 1 49 ? 4.836 3.295 6.418 1.00 0.00 49 THR A CA 8
ATOM 12946 C C . THR A 1 49 ? 5.785 2.108 6.289 1.00 0.00 49 THR A C 8
ATOM 12947 O O . THR A 1 49 ? 5.671 1.128 7.026 1.00 0.00 49 THR A O 8
ATOM 12958 N N . ILE A 1 50 ? 6.719 2.203 5.349 1.00 0.00 50 ILE A N 8
ATOM 12959 C CA . ILE A 1 50 ? 7.689 1.137 5.126 1.00 0.00 50 ILE A CA 8
ATOM 12960 C C . ILE A 1 50 ? 8.985 1.406 5.883 1.00 0.00 50 ILE A C 8
ATOM 12961 O O . ILE A 1 50 ? 9.535 2.506 5.825 1.00 0.00 50 ILE A O 8
ATOM 12977 N N . LYS A 1 51 ? 9.470 0.393 6.593 1.00 0.00 51 LYS A N 8
ATOM 12978 C CA . LYS A 1 51 ? 10.703 0.516 7.360 1.00 0.00 51 LYS A CA 8
ATOM 12979 C C . LYS A 1 51 ? 11.830 -0.280 6.710 1.00 0.00 51 LYS A C 8
ATOM 12980 O O . LYS A 1 51 ? 11.646 -1.435 6.326 1.00 0.00 51 LYS A O 8
ATOM 12999 N N . ARG A 1 52 ? 12.998 0.345 6.590 1.00 0.00 52 ARG A N 8
ATOM 13000 C CA . ARG A 1 52 ? 14.154 -0.306 5.987 1.00 0.00 52 ARG A CA 8
ATOM 13001 C C . ARG A 1 52 ? 15.144 -0.757 7.057 1.00 0.00 52 ARG A C 8
ATOM 13002 O O . ARG A 1 52 ? 14.993 -0.430 8.234 1.00 0.00 52 ARG A O 8
ATOM 13023 N N . ARG A 1 53 ? 16.157 -1.509 6.639 1.00 0.00 53 ARG A N 8
ATOM 13024 C CA . ARG A 1 53 ? 17.171 -2.006 7.562 1.00 0.00 53 ARG A CA 8
ATOM 13025 C C . ARG A 1 53 ? 18.412 -1.118 7.536 1.00 0.00 53 ARG A C 8
ATOM 13026 O O . ARG A 1 53 ? 18.869 -0.702 6.471 1.00 0.00 53 ARG A O 8
ATOM 13047 N N . LYS A 1 54 ? 18.952 -0.831 8.715 1.00 0.00 54 LYS A N 8
ATOM 13048 C CA . LYS A 1 54 ? 20.140 0.007 8.829 1.00 0.00 54 LYS A CA 8
ATOM 13049 C C . LYS A 1 54 ? 21.256 -0.504 7.923 1.00 0.00 54 LYS A C 8
ATOM 13050 O O . LYS A 1 54 ? 22.062 0.275 7.415 1.00 0.00 54 LYS A O 8
ATOM 13069 N N . ASP A 1 55 ? 21.295 -1.817 7.723 1.00 0.00 55 ASP A N 8
ATOM 13070 C CA . ASP A 1 55 ? 22.309 -2.432 6.875 1.00 0.00 55 ASP A CA 8
ATOM 13071 C C . ASP A 1 55 ? 21.684 -3.008 5.609 1.00 0.00 55 ASP A C 8
ATOM 13072 O O . ASP A 1 55 ? 22.327 -3.752 4.870 1.00 0.00 55 ASP A O 8
ATOM 13081 N N . ALA A 1 56 ? 20.424 -2.659 5.366 1.00 0.00 56 ALA A N 8
ATOM 13082 C CA . ALA A 1 56 ? 19.712 -3.140 4.189 1.00 0.00 56 ALA A CA 8
ATOM 13083 C C . ALA A 1 56 ? 20.633 -3.196 2.975 1.00 0.00 56 ALA A C 8
ATOM 13084 O O . ALA A 1 56 ? 21.428 -2.286 2.746 1.00 0.00 56 ALA A O 8
ATOM 13091 N N . GLU A 1 57 ? 20.520 -4.271 2.201 1.00 0.00 57 GLU A N 8
ATOM 13092 C CA . GLU A 1 57 ? 21.344 -4.445 1.011 1.00 0.00 57 GLU A CA 8
ATOM 13093 C C . GLU A 1 57 ? 20.614 -3.948 -0.234 1.00 0.00 57 GLU A C 8
ATOM 13094 O O . GLU A 1 57 ? 20.934 -4.348 -1.353 1.00 0.00 57 GLU A O 8
ATOM 13106 N N . GLN A 1 58 ? 19.633 -3.076 -0.029 1.00 0.00 58 GLN A N 8
ATOM 13107 C CA . GLN A 1 58 ? 18.857 -2.526 -1.134 1.00 0.00 58 GLN A CA 8
ATOM 13108 C C . GLN A 1 58 ? 18.795 -1.004 -1.051 1.00 0.00 58 GLN A C 8
ATOM 13109 O O . GLN A 1 58 ? 19.145 -0.414 -0.029 1.00 0.00 58 GLN A O 8
ATOM 13123 N N . SER A 1 59 ? 18.346 -0.375 -2.133 1.00 0.00 59 SER A N 8
ATOM 13124 C CA . SER A 1 59 ? 18.242 1.078 -2.184 1.00 0.00 59 SER A CA 8
ATOM 13125 C C . SER A 1 59 ? 16.824 1.533 -1.853 1.00 0.00 59 SER A C 8
ATOM 13126 O O . SER A 1 59 ? 15.866 0.777 -2.011 1.00 0.00 59 SER A O 8
ATOM 13134 N N . GLU A 1 60 ? 16.699 2.774 -1.393 1.00 0.00 60 GLU A N 8
ATOM 13135 C CA . GLU A 1 60 ? 15.398 3.330 -1.039 1.00 0.00 60 GLU A CA 8
ATOM 13136 C C . GLU A 1 60 ? 14.341 2.938 -2.068 1.00 0.00 60 GLU A C 8
ATOM 13137 O O . GLU A 1 60 ? 13.159 2.826 -1.746 1.00 0.00 60 GLU A O 8
ATOM 13149 N N . GLU A 1 61 ? 14.777 2.734 -3.307 1.00 0.00 61 GLU A N 8
ATOM 13150 C CA . GLU A 1 61 ? 13.868 2.357 -4.383 1.00 0.00 61 GLU A CA 8
ATOM 13151 C C . GLU A 1 61 ? 12.981 1.189 -3.962 1.00 0.00 61 GLU A C 8
ATOM 13152 O O . GLU A 1 61 ? 11.758 1.253 -4.077 1.00 0.00 61 GLU A O 8
ATOM 13164 N N . GLU A 1 62 ? 13.608 0.123 -3.474 1.00 0.00 62 GLU A N 8
ATOM 13165 C CA . GLU A 1 62 ? 12.876 -1.060 -3.037 1.00 0.00 62 GLU A CA 8
ATOM 13166 C C . GLU A 1 62 ? 11.677 -0.671 -2.178 1.00 0.00 62 GLU A C 8
ATOM 13167 O O . GLU A 1 62 ? 10.621 -1.301 -2.241 1.00 0.00 62 GLU A O 8
ATOM 13179 N N . THR A 1 63 ? 11.847 0.373 -1.372 1.00 0.00 63 THR A N 8
ATOM 13180 C CA . THR A 1 63 ? 10.781 0.847 -0.498 1.00 0.00 63 THR A CA 8
ATOM 13181 C C . THR A 1 63 ? 9.743 1.644 -1.280 1.00 0.00 63 THR A C 8
ATOM 13182 O O . THR A 1 63 ? 8.574 1.698 -0.899 1.00 0.00 63 THR A O 8
ATOM 13193 N N . GLU A 1 64 ? 10.178 2.261 -2.374 1.00 0.00 64 GLU A N 8
ATOM 13194 C CA . GLU A 1 64 ? 9.284 3.056 -3.208 1.00 0.00 64 GLU A CA 8
ATOM 13195 C C . GLU A 1 64 ? 8.456 2.160 -4.125 1.00 0.00 64 GLU A C 8
ATOM 13196 O O . GLU A 1 64 ? 7.227 2.224 -4.126 1.00 0.00 64 GLU A O 8
ATOM 13208 N N . GLU A 1 65 ? 9.140 1.328 -4.904 1.00 0.00 65 GLU A N 8
ATOM 13209 C CA . GLU A 1 65 ? 8.467 0.421 -5.827 1.00 0.00 65 GLU A CA 8
ATOM 13210 C C . GLU A 1 65 ? 7.258 -0.232 -5.163 1.00 0.00 65 GLU A C 8
ATOM 13211 O O . GLU A 1 65 ? 6.177 -0.300 -5.750 1.00 0.00 65 GLU A O 8
ATOM 13223 N N . ILE A 1 66 ? 7.449 -0.710 -3.939 1.00 0.00 66 ILE A N 8
ATOM 13224 C CA . ILE A 1 66 ? 6.374 -1.356 -3.195 1.00 0.00 66 ILE A CA 8
ATOM 13225 C C . ILE A 1 66 ? 5.082 -0.551 -3.284 1.00 0.00 66 ILE A C 8
ATOM 13226 O O . ILE A 1 66 ? 4.047 -1.062 -3.710 1.00 0.00 66 ILE A O 8
ATOM 13242 N N . PHE A 1 67 ? 5.151 0.713 -2.880 1.00 0.00 67 PHE A N 8
ATOM 13243 C CA . PHE A 1 67 ? 3.987 1.591 -2.914 1.00 0.00 67 PHE A CA 8
ATOM 13244 C C . PHE A 1 67 ? 3.106 1.279 -4.120 1.00 0.00 67 PHE A C 8
ATOM 13245 O O . PHE A 1 67 ? 1.880 1.324 -4.034 1.00 0.00 67 PHE A O 8
ATOM 13262 N N . ASN A 1 68 ? 3.741 0.963 -5.243 1.00 0.00 68 ASN A N 8
ATOM 13263 C CA . ASN A 1 68 ? 3.016 0.645 -6.468 1.00 0.00 68 ASN A CA 8
ATOM 13264 C C . ASN A 1 68 ? 2.389 -0.744 -6.383 1.00 0.00 68 ASN A C 8
ATOM 13265 O O . ASN A 1 68 ? 1.228 -0.934 -6.745 1.00 0.00 68 ASN A O 8
ATOM 13276 N N . GLN A 1 69 ? 3.166 -1.709 -5.903 1.00 0.00 69 GLN A N 8
ATOM 13277 C CA . GLN A 1 69 ? 2.687 -3.080 -5.771 1.00 0.00 69 GLN A CA 8
ATOM 13278 C C . GLN A 1 69 ? 1.357 -3.123 -5.026 1.00 0.00 69 GLN A C 8
ATOM 13279 O O . GLN A 1 69 ? 0.564 -4.047 -5.204 1.00 0.00 69 GLN A O 8
ATOM 13293 N N . ILE A 1 70 ? 1.120 -2.117 -4.191 1.00 0.00 70 ILE A N 8
ATOM 13294 C CA . ILE A 1 70 ? -0.115 -2.039 -3.419 1.00 0.00 70 ILE A CA 8
ATOM 13295 C C . ILE A 1 70 ? -1.223 -1.367 -4.222 1.00 0.00 70 ILE A C 8
ATOM 13296 O O . ILE A 1 70 ? -2.330 -1.896 -4.337 1.00 0.00 70 ILE A O 8
ATOM 13312 N N . LEU A 1 71 ? -0.919 -0.199 -4.778 1.00 0.00 71 LEU A N 8
ATOM 13313 C CA . LEU A 1 71 ? -1.889 0.546 -5.573 1.00 0.00 71 LEU A CA 8
ATOM 13314 C C . LEU A 1 71 ? -2.270 -0.227 -6.831 1.00 0.00 71 LEU A C 8
ATOM 13315 O O . LEU A 1 71 ? -3.285 0.062 -7.464 1.00 0.00 71 LEU A O 8
ATOM 13331 N N . GLN A 1 72 ? -1.449 -1.210 -7.187 1.00 0.00 72 GLN A N 8
ATOM 13332 C CA . GLN A 1 72 ? -1.702 -2.025 -8.369 1.00 0.00 72 GLN A CA 8
ATOM 13333 C C . GLN A 1 72 ? -2.917 -2.924 -8.162 1.00 0.00 72 GLN A C 8
ATOM 13334 O O . GLN A 1 72 ? -3.450 -3.496 -9.114 1.00 0.00 72 GLN A O 8
ATOM 13348 N N . THR A 1 73 ? -3.351 -3.044 -6.911 1.00 0.00 73 THR A N 8
ATOM 13349 C CA . THR A 1 73 ? -4.502 -3.874 -6.578 1.00 0.00 73 THR A CA 8
ATOM 13350 C C . THR A 1 73 ? -5.777 -3.042 -6.502 1.00 0.00 73 THR A C 8
ATOM 13351 O O . THR A 1 73 ? -6.880 -3.564 -6.654 1.00 0.00 73 THR A O 8
ATOM 13362 N N . MET A 1 74 ? -5.616 -1.744 -6.266 1.00 0.00 74 MET A N 8
ATOM 13363 C CA . MET A 1 74 ? -6.756 -0.838 -6.171 1.00 0.00 74 MET A CA 8
ATOM 13364 C C . MET A 1 74 ? -6.567 0.370 -7.082 1.00 0.00 74 MET A C 8
ATOM 13365 O O . MET A 1 74 ? -6.821 1.513 -6.699 1.00 0.00 74 MET A O 8
ATOM 13379 N N . PRO A 1 75 ? -6.110 0.116 -8.318 1.00 0.00 75 PRO A N 8
ATOM 13380 C CA . PRO A 1 75 ? -5.877 1.171 -9.308 1.00 0.00 75 PRO A CA 8
ATOM 13381 C C . PRO A 1 75 ? -7.176 1.791 -9.811 1.00 0.00 75 PRO A C 8
ATOM 13382 O O . PRO A 1 75 ? -7.161 2.795 -10.524 1.00 0.00 75 PRO A O 8
ATOM 13393 N N . ASP A 1 76 ? -8.299 1.188 -9.434 1.00 0.00 76 ASP A N 8
ATOM 13394 C CA . ASP A 1 76 ? -9.608 1.683 -9.846 1.00 0.00 76 ASP A CA 8
ATOM 13395 C C . ASP A 1 76 ? -10.493 1.950 -8.633 1.00 0.00 76 ASP A C 8
ATOM 13396 O O . ASP A 1 76 ? -11.635 2.390 -8.771 1.00 0.00 76 ASP A O 8
ATOM 13405 N N . ILE A 1 77 ? -9.960 1.681 -7.446 1.00 0.00 77 ILE A N 8
ATOM 13406 C CA . ILE A 1 77 ? -10.702 1.892 -6.210 1.00 0.00 77 ILE A CA 8
ATOM 13407 C C . ILE A 1 77 ? -9.942 2.816 -5.264 1.00 0.00 77 ILE A C 8
ATOM 13408 O O . ILE A 1 77 ? -10.519 3.380 -4.335 1.00 0.00 77 ILE A O 8
ATOM 13424 N N . ALA A 1 78 ? -8.645 2.967 -5.508 1.00 0.00 78 ALA A N 8
ATOM 13425 C CA . ALA A 1 78 ? -7.807 3.825 -4.680 1.00 0.00 78 ALA A CA 8
ATOM 13426 C C . ALA A 1 78 ? -6.748 4.533 -5.520 1.00 0.00 78 ALA A C 8
ATOM 13427 O O . ALA A 1 78 ? -6.430 4.103 -6.629 1.00 0.00 78 ALA A O 8
ATOM 13434 N N . THR A 1 79 ? -6.204 5.621 -4.984 1.00 0.00 79 THR A N 8
ATOM 13435 C CA . THR A 1 79 ? -5.183 6.389 -5.684 1.00 0.00 79 THR A CA 8
ATOM 13436 C C . THR A 1 79 ? -4.211 7.035 -4.703 1.00 0.00 79 THR A C 8
ATOM 13437 O O . THR A 1 79 ? -4.422 7.000 -3.491 1.00 0.00 79 THR A O 8
ATOM 13448 N N . PHE A 1 80 ? -3.145 7.624 -5.234 1.00 0.00 80 PHE A N 8
ATOM 13449 C CA . PHE A 1 80 ? -2.139 8.278 -4.405 1.00 0.00 80 PHE A CA 8
ATOM 13450 C C . PHE A 1 80 ? -2.694 9.556 -3.784 1.00 0.00 80 PHE A C 8
ATOM 13451 O O . PHE A 1 80 ? -2.804 10.585 -4.450 1.00 0.00 80 PHE A O 8
ATOM 13468 N N . SER A 1 81 ? -3.043 9.482 -2.503 1.00 0.00 81 SER A N 8
ATOM 13469 C CA . SER A 1 81 ? -3.591 10.632 -1.792 1.00 0.00 81 SER A CA 8
ATOM 13470 C C . SER A 1 81 ? -2.482 11.597 -1.384 1.00 0.00 81 SER A C 8
ATOM 13471 O O . SER A 1 81 ? -2.502 12.772 -1.748 1.00 0.00 81 SER A O 8
ATOM 13479 N N . SER A 1 82 ? -1.516 11.090 -0.624 1.00 0.00 82 SER A N 8
ATOM 13480 C CA . SER A 1 82 ? -0.400 11.907 -0.161 1.00 0.00 82 SER A CA 8
ATOM 13481 C C . SER A 1 82 ? 0.928 11.340 -0.652 1.00 0.00 82 SER A C 8
ATOM 13482 O O . SER A 1 82 ? 1.466 10.397 -0.071 1.00 0.00 82 SER A O 8
ATOM 13490 N N . ARG A 1 83 ? 1.452 11.921 -1.726 1.00 0.00 83 ARG A N 8
ATOM 13491 C CA . ARG A 1 83 ? 2.716 11.474 -2.297 1.00 0.00 83 ARG A CA 8
ATOM 13492 C C . ARG A 1 83 ? 3.664 10.988 -1.205 1.00 0.00 83 ARG A C 8
ATOM 13493 O O . ARG A 1 83 ? 3.789 11.596 -0.141 1.00 0.00 83 ARG A O 8
ATOM 13514 N N . PRO A 1 84 ? 4.349 9.866 -1.471 1.00 0.00 84 PRO A N 8
ATOM 13515 C CA . PRO A 1 84 ? 5.297 9.273 -0.523 1.00 0.00 84 PRO A CA 8
ATOM 13516 C C . PRO A 1 84 ? 6.556 10.118 -0.358 1.00 0.00 84 PRO A C 8
ATOM 13517 O O . PRO A 1 84 ? 7.208 10.478 -1.338 1.00 0.00 84 PRO A O 8
ATOM 13528 N N . LYS A 1 85 ? 6.893 10.431 0.889 1.00 0.00 85 LYS A N 8
ATOM 13529 C CA . LYS A 1 85 ? 8.075 11.232 1.184 1.00 0.00 85 LYS A CA 8
ATOM 13530 C C . LYS A 1 85 ? 9.077 10.438 2.015 1.00 0.00 85 LYS A C 8
ATOM 13531 O O . LYS A 1 85 ? 8.743 9.395 2.577 1.00 0.00 85 LYS A O 8
ATOM 13550 N N . ALA A 1 86 ? 10.306 10.939 2.090 1.00 0.00 86 ALA A N 8
ATOM 13551 C CA . ALA A 1 86 ? 11.355 10.277 2.855 1.00 0.00 86 ALA A CA 8
ATOM 13552 C C . ALA A 1 86 ? 11.375 10.769 4.298 1.00 0.00 86 ALA A C 8
ATOM 13553 O O . ALA A 1 86 ? 11.793 11.893 4.575 1.00 0.00 86 ALA A O 8
ATOM 13560 N N . ILE A 1 87 ? 10.919 9.920 5.214 1.00 0.00 87 ILE A N 8
ATOM 13561 C CA . ILE A 1 87 ? 10.885 10.269 6.628 1.00 0.00 87 ILE A CA 8
ATOM 13562 C C . ILE A 1 87 ? 11.979 9.540 7.401 1.00 0.00 87 ILE A C 8
ATOM 13563 O O . ILE A 1 87 ? 12.580 8.590 6.899 1.00 0.00 87 ILE A O 8
ATOM 13579 N N . ARG A 1 88 ? 12.231 9.989 8.626 1.00 0.00 88 ARG A N 8
ATOM 13580 C CA . ARG A 1 88 ? 13.252 9.379 9.469 1.00 0.00 88 ARG A CA 8
ATOM 13581 C C . ARG A 1 88 ? 14.601 9.354 8.756 1.00 0.00 88 ARG A C 8
ATOM 13582 O O . ARG A 1 88 ? 15.394 8.431 8.938 1.00 0.00 88 ARG A O 8
ATOM 13603 N N . GLY A 1 89 ? 14.855 10.375 7.943 1.00 0.00 89 GLY A N 8
ATOM 13604 C CA . GLY A 1 89 ? 16.108 10.451 7.215 1.00 0.00 89 GLY A CA 8
ATOM 13605 C C . GLY A 1 89 ? 16.061 9.697 5.901 1.00 0.00 89 GLY A C 8
ATOM 13606 O O . GLY A 1 89 ? 17.093 9.468 5.271 1.00 0.00 89 GLY A O 8
ATOM 13610 N N . GLY A 1 90 ? 14.859 9.308 5.486 1.00 0.00 90 GLY A N 8
ATOM 13611 C CA . GLY A 1 90 ? 14.704 8.578 4.241 1.00 0.00 90 GLY A CA 8
ATOM 13612 C C . GLY A 1 90 ? 14.652 7.078 4.451 1.00 0.00 90 GLY A C 8
ATOM 13613 O O . GLY A 1 90 ? 14.148 6.341 3.603 1.00 0.00 90 GLY A O 8
ATOM 13617 N N . THR A 1 91 ? 15.175 6.622 5.586 1.00 0.00 91 THR A N 8
ATOM 13618 C CA . THR A 1 91 ? 15.188 5.200 5.904 1.00 0.00 91 THR A CA 8
ATOM 13619 C C . THR A 1 91 ? 13.789 4.602 5.808 1.00 0.00 91 THR A C 8
ATOM 13620 O O . THR A 1 91 ? 13.631 3.394 5.635 1.00 0.00 91 THR A O 8
ATOM 13631 N N . ALA A 1 92 ? 12.777 5.455 5.920 1.00 0.00 92 ALA A N 8
ATOM 13632 C CA . ALA A 1 92 ? 11.391 5.011 5.843 1.00 0.00 92 ALA A CA 8
ATOM 13633 C C . ALA A 1 92 ? 10.554 5.967 4.999 1.00 0.00 92 ALA A C 8
ATOM 13634 O O . ALA A 1 92 ? 10.955 7.104 4.751 1.00 0.00 92 ALA A O 8
ATOM 13641 N N . SER A 1 93 ? 9.390 5.498 4.561 1.00 0.00 93 SER A N 8
ATOM 13642 C CA . SER A 1 93 ? 8.499 6.310 3.741 1.00 0.00 93 SER A CA 8
ATOM 13643 C C . SER A 1 93 ? 7.099 6.361 4.347 1.00 0.00 93 SER A C 8
ATOM 13644 O O . SER A 1 93 ? 6.719 5.492 5.132 1.00 0.00 93 SER A O 8
ATOM 13652 N N . MET A 1 94 ? 6.337 7.384 3.976 1.00 0.00 94 MET A N 8
ATOM 13653 C CA . MET A 1 94 ? 4.979 7.548 4.481 1.00 0.00 94 MET A CA 8
ATOM 13654 C C . MET A 1 94 ? 4.065 8.126 3.405 1.00 0.00 94 MET A C 8
ATOM 13655 O O . MET A 1 94 ? 4.288 9.234 2.917 1.00 0.00 94 MET A O 8
ATOM 13669 N N . CYS A 1 95 ? 3.036 7.368 3.041 1.00 0.00 95 CYS A N 8
ATOM 13670 C CA . CYS A 1 95 ? 2.089 7.805 2.021 1.00 0.00 95 CYS A CA 8
ATOM 13671 C C . CYS A 1 95 ? 0.667 7.395 2.390 1.00 0.00 95 CYS A C 8
ATOM 13672 O O . CYS A 1 95 ? 0.452 6.367 3.033 1.00 0.00 95 CYS A O 8
ATOM 13680 N N . VAL A 1 96 ? -0.303 8.207 1.980 1.00 0.00 96 VAL A N 8
ATOM 13681 C CA . VAL A 1 96 ? -1.705 7.930 2.268 1.00 0.00 96 VAL A CA 8
ATOM 13682 C C . VAL A 1 96 ? -2.458 7.537 1.002 1.00 0.00 96 VAL A C 8
ATOM 13683 O O . VAL A 1 96 ? -2.100 7.952 -0.101 1.00 0.00 96 VAL A O 8
ATOM 13696 N N . PHE A 1 97 ? -3.505 6.735 1.167 1.00 0.00 97 PHE A N 8
ATOM 13697 C CA . PHE A 1 97 ? -4.309 6.285 0.037 1.00 0.00 97 PHE A CA 8
ATOM 13698 C C . PHE A 1 97 ? -5.740 6.804 0.148 1.00 0.00 97 PHE A C 8
ATOM 13699 O O . PHE A 1 97 ? -6.291 6.909 1.244 1.00 0.00 97 PHE A O 8
ATOM 13716 N N . ARG A 1 98 ? -6.335 7.129 -0.995 1.00 0.00 98 ARG A N 8
ATOM 13717 C CA . ARG A 1 98 ? -7.701 7.639 -1.028 1.00 0.00 98 ARG A CA 8
ATOM 13718 C C . ARG A 1 98 ? -8.498 6.985 -2.153 1.00 0.00 98 ARG A C 8
ATOM 13719 O O . ARG A 1 98 ? -7.930 6.367 -3.053 1.00 0.00 98 ARG A O 8
ATOM 13740 N N . HIS A 1 99 ? -9.819 7.126 -2.093 1.00 0.00 99 HIS A N 8
ATOM 13741 C CA . HIS A 1 99 ? -10.695 6.549 -3.107 1.00 0.00 99 HIS A CA 8
ATOM 13742 C C . HIS A 1 99 ? -10.760 7.443 -4.342 1.00 0.00 99 HIS A C 8
ATOM 13743 O O . HIS A 1 99 ? -10.651 8.666 -4.242 1.00 0.00 99 HIS A O 8
ATOM 13758 N N . LEU A 1 100 ? -10.936 6.825 -5.504 1.00 0.00 100 LEU A N 8
ATOM 13759 C CA . LEU A 1 100 ? -11.014 7.564 -6.760 1.00 0.00 100 LEU A CA 8
ATOM 13760 C C . LEU A 1 100 ? -12.289 8.399 -6.821 1.00 0.00 100 LEU A C 8
ATOM 13761 O O . LEU A 1 100 ? -13.393 7.860 -6.893 1.00 0.00 100 LEU A O 8
ATOM 13777 N N . SER A 1 101 ? -12.128 9.719 -6.795 1.00 0.00 101 SER A N 8
ATOM 13778 C CA . SER A 1 101 ? -13.266 10.629 -6.846 1.00 0.00 101 SER A CA 8
ATOM 13779 C C . SER A 1 101 ? -13.467 11.168 -8.259 1.00 0.00 101 SER A C 8
ATOM 13780 O O . SER A 1 101 ? -13.857 12.321 -8.447 1.00 0.00 101 SER A O 8
ATOM 13788 N N . LYS A 1 102 ? -13.196 10.327 -9.251 1.00 0.00 102 LYS A N 8
ATOM 13789 C CA . LYS A 1 102 ? -13.347 10.716 -10.648 1.00 0.00 102 LYS A CA 8
ATOM 13790 C C . LYS A 1 102 ? -13.956 9.581 -11.466 1.00 0.00 102 LYS A C 8
ATOM 13791 O O . LYS A 1 102 ? -14.248 8.508 -10.938 1.00 0.00 102 LYS A O 8
ATOM 13810 N N . LYS A 1 103 ? -14.142 9.825 -12.759 1.00 0.00 103 LYS A N 8
ATOM 13811 C CA . LYS A 1 103 ? -14.713 8.823 -13.652 1.00 0.00 103 LYS A CA 8
ATOM 13812 C C . LYS A 1 103 ? -13.667 7.785 -14.044 1.00 0.00 103 LYS A C 8
ATOM 13813 O O . LYS A 1 103 ? -13.404 7.573 -15.228 1.00 0.00 103 LYS A O 8
ATOM 13832 N N . GLU A 1 104 ? -13.075 7.140 -13.044 1.00 0.00 104 GLU A N 8
ATOM 13833 C CA . GLU A 1 104 ? -12.058 6.124 -13.286 1.00 0.00 104 GLU A CA 8
ATOM 13834 C C . GLU A 1 104 ? -12.399 4.828 -12.556 1.00 0.00 104 GLU A C 8
ATOM 13835 O O . GLU A 1 104 ? -11.845 4.536 -11.497 1.00 0.00 104 GLU A O 8
ATOM 13847 N N . GLU A 1 105 ? -13.316 4.055 -13.131 1.00 0.00 105 GLU A N 8
ATOM 13848 C CA . GLU A 1 105 ? -13.732 2.792 -12.534 1.00 0.00 105 GLU A CA 8
ATOM 13849 C C . GLU A 1 105 ? -14.021 1.750 -13.612 1.00 0.00 105 GLU A C 8
ATOM 13850 O O . GLU A 1 105 ? -14.506 2.078 -14.695 1.00 0.00 105 GLU A O 8
ATOM 13862 N N . LYS A 1 106 ? -13.719 0.493 -13.307 1.00 0.00 106 LYS A N 8
ATOM 13863 C CA . LYS A 1 106 ? -13.946 -0.598 -14.247 1.00 0.00 106 LYS A CA 8
ATOM 13864 C C . LYS A 1 106 ? -15.361 -1.149 -14.110 1.00 0.00 106 LYS A C 8
ATOM 13865 O O . LYS A 1 106 ? -15.695 -1.789 -13.112 1.00 0.00 106 LYS A O 8
ATOM 13884 N N . SER A 1 107 ? -16.190 -0.897 -15.118 1.00 0.00 107 SER A N 8
ATOM 13885 C CA . SER A 1 107 ? -17.571 -1.366 -15.109 1.00 0.00 107 SER A CA 8
ATOM 13886 C C . SER A 1 107 ? -18.232 -1.081 -13.763 1.00 0.00 107 SER A C 8
ATOM 13887 O O . SER A 1 107 ? -19.022 -1.882 -13.265 1.00 0.00 107 SER A O 8
ATOM 13895 N N . GLY A 1 108 ? -17.902 0.067 -13.180 1.00 0.00 108 GLY A N 8
ATOM 13896 C CA . GLY A 1 108 ? -18.471 0.439 -11.898 1.00 0.00 108 GLY A CA 8
ATOM 13897 C C . GLY A 1 108 ? -19.489 1.556 -12.018 1.00 0.00 108 GLY A C 8
ATOM 13898 O O . GLY A 1 108 ? -20.060 1.793 -13.083 1.00 0.00 108 GLY A O 8
ATOM 13902 N N . PRO A 1 109 ? -19.729 2.264 -10.905 1.00 0.00 109 PRO A N 8
ATOM 13903 C CA . PRO A 1 109 ? -20.687 3.373 -10.864 1.00 0.00 109 PRO A CA 8
ATOM 13904 C C . PRO A 1 109 ? -20.202 4.587 -11.649 1.00 0.00 109 PRO A C 8
ATOM 13905 O O . PRO A 1 109 ? -19.052 5.007 -11.513 1.00 0.00 109 PRO A O 8
ATOM 13916 N N . SER A 1 110 ? -21.085 5.148 -12.469 1.00 0.00 110 SER A N 8
ATOM 13917 C CA . SER A 1 110 ? -20.745 6.312 -13.278 1.00 0.00 110 SER A CA 8
ATOM 13918 C C . SER A 1 110 ? -21.647 7.494 -12.935 1.00 0.00 110 SER A C 8
ATOM 13919 O O . SER A 1 110 ? -22.870 7.409 -13.047 1.00 0.00 110 SER A O 8
ATOM 13927 N N . SER A 1 111 ? -21.033 8.596 -12.516 1.00 0.00 111 SER A N 8
ATOM 13928 C CA . SER A 1 111 ? -21.780 9.795 -12.152 1.00 0.00 111 SER A CA 8
ATOM 13929 C C . SER A 1 111 ? -22.541 10.346 -13.354 1.00 0.00 111 SER A C 8
ATOM 13930 O O . SER A 1 111 ? -23.726 10.665 -13.259 1.00 0.00 111 SER A O 8
ATOM 13938 N N . GLY A 1 112 ? -21.851 10.455 -14.485 1.00 0.00 112 GLY A N 8
ATOM 13939 C CA . GLY A 1 112 ? -22.477 10.968 -15.690 1.00 0.00 112 GLY A CA 8
ATOM 13940 C C . GLY A 1 112 ? -21.467 11.330 -16.760 1.00 0.00 112 GLY A C 8
ATOM 13941 O O . GLY A 1 112 ? -20.513 12.064 -16.499 1.00 0.00 112 GLY A O 8
ATOM 13945 N N . GLY A 1 1 ? -29.937 -7.184 -19.236 1.00 0.00 1 GLY A N 9
ATOM 13946 C CA . GLY A 1 1 ? -30.211 -6.069 -18.350 1.00 0.00 1 GLY A CA 9
ATOM 13947 C C . GLY A 1 1 ? -29.269 -6.026 -17.163 1.00 0.00 1 GLY A C 9
ATOM 13948 O O . GLY A 1 1 ? -28.371 -6.859 -17.044 1.00 0.00 1 GLY A O 9
ATOM 13952 N N . SER A 1 2 ? -29.473 -5.051 -16.283 1.00 0.00 2 SER A N 9
ATOM 13953 C CA . SER A 1 2 ? -28.631 -4.899 -15.102 1.00 0.00 2 SER A CA 9
ATOM 13954 C C . SER A 1 2 ? -29.374 -4.154 -13.997 1.00 0.00 2 SER A C 9
ATOM 13955 O O . SER A 1 2 ? -30.192 -3.275 -14.268 1.00 0.00 2 SER A O 9
ATOM 13963 N N . SER A 1 3 ? -29.082 -4.512 -12.751 1.00 0.00 3 SER A N 9
ATOM 13964 C CA . SER A 1 3 ? -29.724 -3.881 -11.604 1.00 0.00 3 SER A CA 9
ATOM 13965 C C . SER A 1 3 ? -28.817 -3.930 -10.378 1.00 0.00 3 SER A C 9
ATOM 13966 O O . SER A 1 3 ? -28.066 -4.886 -10.186 1.00 0.00 3 SER A O 9
ATOM 13974 N N . GLY A 1 4 ? -28.893 -2.892 -9.551 1.00 0.00 4 GLY A N 9
ATOM 13975 C CA . GLY A 1 4 ? -28.074 -2.835 -8.355 1.00 0.00 4 GLY A CA 9
ATOM 13976 C C . GLY A 1 4 ? -28.403 -1.638 -7.484 1.00 0.00 4 GLY A C 9
ATOM 13977 O O . GLY A 1 4 ? -29.213 -0.791 -7.860 1.00 0.00 4 GLY A O 9
ATOM 13981 N N . SER A 1 5 ? -27.773 -1.569 -6.315 1.00 0.00 5 SER A N 9
ATOM 13982 C CA . SER A 1 5 ? -28.007 -0.470 -5.385 1.00 0.00 5 SER A CA 9
ATOM 13983 C C . SER A 1 5 ? -27.065 -0.560 -4.189 1.00 0.00 5 SER A C 9
ATOM 13984 O O . SER A 1 5 ? -26.447 -1.597 -3.949 1.00 0.00 5 SER A O 9
ATOM 13992 N N . SER A 1 6 ? -26.960 0.534 -3.442 1.00 0.00 6 SER A N 9
ATOM 13993 C CA . SER A 1 6 ? -26.090 0.581 -2.273 1.00 0.00 6 SER A CA 9
ATOM 13994 C C . SER A 1 6 ? -26.775 1.301 -1.115 1.00 0.00 6 SER A C 9
ATOM 13995 O O . SER A 1 6 ? -27.772 1.996 -1.304 1.00 0.00 6 SER A O 9
ATOM 14003 N N . GLY A 1 7 ? -26.232 1.127 0.086 1.00 0.00 7 GLY A N 9
ATOM 14004 C CA . GLY A 1 7 ? -26.802 1.765 1.258 1.00 0.00 7 GLY A CA 9
ATOM 14005 C C . GLY A 1 7 ? -25.812 2.668 1.967 1.00 0.00 7 GLY A C 9
ATOM 14006 O O . GLY A 1 7 ? -24.618 2.379 2.040 1.00 0.00 7 GLY A O 9
ATOM 14010 N N . PRO A 1 8 ? -26.310 3.793 2.503 1.00 0.00 8 PRO A N 9
ATOM 14011 C CA . PRO A 1 8 ? -25.477 4.765 3.217 1.00 0.00 8 PRO A CA 9
ATOM 14012 C C . PRO A 1 8 ? -24.981 4.230 4.556 1.00 0.00 8 PRO A C 9
ATOM 14013 O O . PRO A 1 8 ? -25.763 3.730 5.365 1.00 0.00 8 PRO A O 9
ATOM 14024 N N . LYS A 1 9 ? -23.676 4.337 4.784 1.00 0.00 9 LYS A N 9
ATOM 14025 C CA . LYS A 1 9 ? -23.075 3.866 6.026 1.00 0.00 9 LYS A CA 9
ATOM 14026 C C . LYS A 1 9 ? -22.692 5.038 6.924 1.00 0.00 9 LYS A C 9
ATOM 14027 O O . LYS A 1 9 ? -22.081 6.007 6.472 1.00 0.00 9 LYS A O 9
ATOM 14046 N N . THR A 1 10 ? -23.054 4.943 8.200 1.00 0.00 10 THR A N 9
ATOM 14047 C CA . THR A 1 10 ? -22.748 5.995 9.161 1.00 0.00 10 THR A CA 9
ATOM 14048 C C . THR A 1 10 ? -21.610 5.579 10.087 1.00 0.00 10 THR A C 9
ATOM 14049 O O . THR A 1 10 ? -21.286 4.398 10.196 1.00 0.00 10 THR A O 9
ATOM 14060 N N . GLY A 1 11 ? -21.008 6.560 10.753 1.00 0.00 11 GLY A N 9
ATOM 14061 C CA . GLY A 1 11 ? -19.913 6.275 11.662 1.00 0.00 11 GLY A CA 9
ATOM 14062 C C . GLY A 1 11 ? -19.050 7.492 11.930 1.00 0.00 11 GLY A C 9
ATOM 14063 O O . GLY A 1 11 ? -18.853 8.343 11.062 1.00 0.00 11 GLY A O 9
ATOM 14067 N N . PRO A 1 12 ? -18.520 7.588 13.158 1.00 0.00 12 PRO A N 9
ATOM 14068 C CA . PRO A 1 12 ? -17.666 8.707 13.567 1.00 0.00 12 PRO A CA 9
ATOM 14069 C C . PRO A 1 12 ? -16.307 8.682 12.876 1.00 0.00 12 PRO A C 9
ATOM 14070 O O . PRO A 1 12 ? -15.856 7.637 12.405 1.00 0.00 12 PRO A O 9
ATOM 14081 N N . THR A 1 13 ? -15.656 9.840 12.817 1.00 0.00 13 THR A N 9
ATOM 14082 C CA . THR A 1 13 ? -14.349 9.951 12.182 1.00 0.00 13 THR A CA 9
ATOM 14083 C C . THR A 1 13 ? -13.393 8.884 12.703 1.00 0.00 13 THR A C 9
ATOM 14084 O O . THR A 1 13 ? -13.487 8.462 13.855 1.00 0.00 13 THR A O 9
ATOM 14095 N N . MET A 1 14 ? -12.473 8.452 11.846 1.00 0.00 14 MET A N 9
ATOM 14096 C CA . MET A 1 14 ? -11.498 7.435 12.221 1.00 0.00 14 MET A CA 9
ATOM 14097 C C . MET A 1 14 ? -10.419 7.295 11.152 1.00 0.00 14 MET A C 9
ATOM 14098 O O . MET A 1 14 ? -10.693 7.426 9.958 1.00 0.00 14 MET A O 9
ATOM 14112 N N . THR A 1 15 ? -9.192 7.029 11.587 1.00 0.00 15 THR A N 9
ATOM 14113 C CA . THR A 1 15 ? -8.072 6.873 10.667 1.00 0.00 15 THR A CA 9
ATOM 14114 C C . THR A 1 15 ? -7.303 5.588 10.950 1.00 0.00 15 THR A C 9
ATOM 14115 O O . THR A 1 15 ? -7.026 5.259 12.103 1.00 0.00 15 THR A O 9
ATOM 14126 N N . LYS A 1 16 ? -6.960 4.864 9.890 1.00 0.00 16 LYS A N 9
ATOM 14127 C CA . LYS A 1 16 ? -6.221 3.614 10.023 1.00 0.00 16 LYS A CA 9
ATOM 14128 C C . LYS A 1 16 ? -4.747 3.815 9.685 1.00 0.00 16 LYS A C 9
ATOM 14129 O O . LYS A 1 16 ? -4.391 4.726 8.938 1.00 0.00 16 LYS A O 9
ATOM 14148 N N . GLU A 1 17 ? -3.896 2.958 10.240 1.00 0.00 17 GLU A N 9
ATOM 14149 C CA . GLU A 1 17 ? -2.460 3.043 9.996 1.00 0.00 17 GLU A CA 9
ATOM 14150 C C . GLU A 1 17 ? -1.857 1.653 9.810 1.00 0.00 17 GLU A C 9
ATOM 14151 O O . GLU A 1 17 ? -2.029 0.772 10.653 1.00 0.00 17 GLU A O 9
ATOM 14163 N N . LEU A 1 18 ? -1.151 1.465 8.701 1.00 0.00 18 LEU A N 9
ATOM 14164 C CA . LEU A 1 18 ? -0.522 0.183 8.403 1.00 0.00 18 LEU A CA 9
ATOM 14165 C C . LEU A 1 18 ? 0.997 0.317 8.371 1.00 0.00 18 LEU A C 9
ATOM 14166 O O . LEU A 1 18 ? 1.543 1.154 7.652 1.00 0.00 18 LEU A O 9
ATOM 14182 N N . VAL A 1 19 ? 1.676 -0.517 9.153 1.00 0.00 19 VAL A N 9
ATOM 14183 C CA . VAL A 1 19 ? 3.133 -0.494 9.212 1.00 0.00 19 VAL A CA 9
ATOM 14184 C C . VAL A 1 19 ? 3.709 -1.900 9.082 1.00 0.00 19 VAL A C 9
ATOM 14185 O O . VAL A 1 19 ? 3.264 -2.830 9.755 1.00 0.00 19 VAL A O 9
ATOM 14198 N N . PHE A 1 20 ? 4.703 -2.047 8.213 1.00 0.00 20 PHE A N 9
ATOM 14199 C CA . PHE A 1 20 ? 5.342 -3.340 7.993 1.00 0.00 20 PHE A CA 9
ATOM 14200 C C . PHE A 1 20 ? 6.767 -3.162 7.479 1.00 0.00 20 PHE A C 9
ATOM 14201 O O . PHE A 1 20 ? 7.126 -2.102 6.967 1.00 0.00 20 PHE A O 9
ATOM 14218 N N . SER A 1 21 ? 7.575 -4.208 7.618 1.00 0.00 21 SER A N 9
ATOM 14219 C CA . SER A 1 21 ? 8.963 -4.167 7.172 1.00 0.00 21 SER A CA 9
ATOM 14220 C C . SER A 1 21 ? 9.042 -4.069 5.652 1.00 0.00 21 SER A C 9
ATOM 14221 O O . SER A 1 21 ? 8.109 -4.451 4.945 1.00 0.00 21 SER A O 9
ATOM 14229 N N . SER A 1 22 ? 10.162 -3.554 5.156 1.00 0.00 22 SER A N 9
ATOM 14230 C CA . SER A 1 22 ? 10.363 -3.401 3.719 1.00 0.00 22 SER A CA 9
ATOM 14231 C C . SER A 1 22 ? 10.802 -4.720 3.089 1.00 0.00 22 SER A C 9
ATOM 14232 O O . SER A 1 22 ? 10.884 -4.839 1.867 1.00 0.00 22 SER A O 9
ATOM 14240 N N . ASN A 1 23 ? 11.085 -5.707 3.933 1.00 0.00 23 ASN A N 9
ATOM 14241 C CA . ASN A 1 23 ? 11.517 -7.017 3.460 1.00 0.00 23 ASN A CA 9
ATOM 14242 C C . ASN A 1 23 ? 10.349 -7.998 3.435 1.00 0.00 23 ASN A C 9
ATOM 14243 O O . ASN A 1 23 ? 10.547 -9.214 3.443 1.00 0.00 23 ASN A O 9
ATOM 14254 N N . ILE A 1 24 ? 9.134 -7.462 3.403 1.00 0.00 24 ILE A N 9
ATOM 14255 C CA . ILE A 1 24 ? 7.935 -8.291 3.375 1.00 0.00 24 ILE A CA 9
ATOM 14256 C C . ILE A 1 24 ? 7.798 -9.016 2.040 1.00 0.00 24 ILE A C 9
ATOM 14257 O O . ILE A 1 24 ? 7.863 -8.399 0.978 1.00 0.00 24 ILE A O 9
ATOM 14273 N N . GLY A 1 25 ? 7.608 -10.330 2.103 1.00 0.00 25 GLY A N 9
ATOM 14274 C CA . GLY A 1 25 ? 7.463 -11.118 0.893 1.00 0.00 25 GLY A CA 9
ATOM 14275 C C . GLY A 1 25 ? 6.155 -10.846 0.177 1.00 0.00 25 GLY A C 9
ATOM 14276 O O . GLY A 1 25 ? 5.444 -9.898 0.510 1.00 0.00 25 GLY A O 9
ATOM 14280 N N . GLN A 1 26 ? 5.838 -11.679 -0.809 1.00 0.00 26 GLN A N 9
ATOM 14281 C CA . GLN A 1 26 ? 4.608 -11.522 -1.575 1.00 0.00 26 GLN A CA 9
ATOM 14282 C C . GLN A 1 26 ? 3.425 -12.143 -0.839 1.00 0.00 26 GLN A C 9
ATOM 14283 O O . GLN A 1 26 ? 2.312 -11.616 -0.875 1.00 0.00 26 GLN A O 9
ATOM 14297 N N . HIS A 1 27 ? 3.673 -13.265 -0.172 1.00 0.00 27 HIS A N 9
ATOM 14298 C CA . HIS A 1 27 ? 2.628 -13.958 0.574 1.00 0.00 27 HIS A CA 9
ATOM 14299 C C . HIS A 1 27 ? 2.036 -13.052 1.649 1.00 0.00 27 HIS A C 9
ATOM 14300 O O . HIS A 1 27 ? 0.817 -12.961 1.795 1.00 0.00 27 HIS A O 9
ATOM 14315 N N . ASP A 1 28 ? 2.906 -12.386 2.399 1.00 0.00 28 ASP A N 9
ATOM 14316 C CA . ASP A 1 28 ? 2.469 -11.487 3.461 1.00 0.00 28 ASP A CA 9
ATOM 14317 C C . ASP A 1 28 ? 1.928 -10.183 2.881 1.00 0.00 28 ASP A C 9
ATOM 14318 O O . ASP A 1 28 ? 0.851 -9.722 3.261 1.00 0.00 28 ASP A O 9
ATOM 14327 N N . LEU A 1 29 ? 2.683 -9.593 1.960 1.00 0.00 29 LEU A N 9
ATOM 14328 C CA . LEU A 1 29 ? 2.280 -8.342 1.328 1.00 0.00 29 LEU A CA 9
ATOM 14329 C C . LEU A 1 29 ? 0.866 -8.446 0.766 1.00 0.00 29 LEU A C 9
ATOM 14330 O O . LEU A 1 29 ? 0.046 -7.546 0.948 1.00 0.00 29 LEU A O 9
ATOM 14346 N N . ASP A 1 30 ? 0.587 -9.551 0.082 1.00 0.00 30 ASP A N 9
ATOM 14347 C CA . ASP A 1 30 ? -0.729 -9.775 -0.505 1.00 0.00 30 ASP A CA 9
ATOM 14348 C C . ASP A 1 30 ? -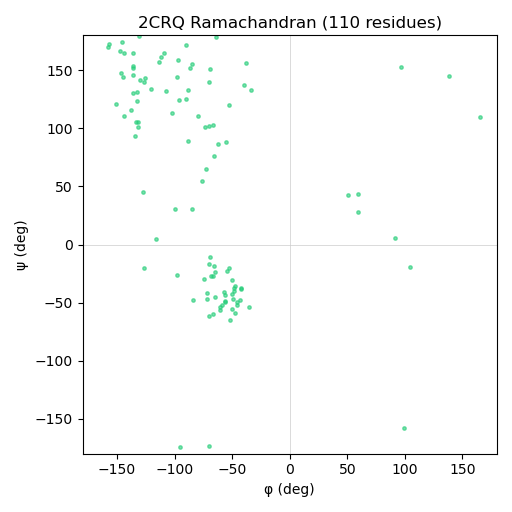1.832 -9.307 0.439 1.00 0.00 30 ASP A C 9
ATOM 14349 O O . ASP A 1 30 ? -2.825 -8.719 0.009 1.00 0.00 30 ASP A O 9
ATOM 14358 N N . THR A 1 31 ? -1.651 -9.571 1.730 1.00 0.00 31 THR A N 9
ATOM 14359 C CA . THR A 1 31 ? -2.631 -9.179 2.735 1.00 0.00 31 THR A CA 9
ATOM 14360 C C . THR A 1 31 ? -2.727 -7.661 2.847 1.00 0.00 31 THR A C 9
ATOM 14361 O O . THR A 1 31 ? -3.777 -7.074 2.587 1.00 0.00 31 THR A O 9
ATOM 14372 N N . LYS A 1 32 ? -1.623 -7.031 3.235 1.00 0.00 32 LYS A N 9
ATOM 14373 C CA . LYS A 1 32 ? -1.581 -5.581 3.380 1.00 0.00 32 LYS A CA 9
ATOM 14374 C C . LYS A 1 32 ? -2.423 -4.902 2.305 1.00 0.00 32 LYS A C 9
ATOM 14375 O O . LYS A 1 32 ? -3.152 -3.950 2.583 1.00 0.00 32 LYS A O 9
ATOM 14394 N N . SER A 1 33 ? -2.318 -5.398 1.076 1.00 0.00 33 SER A N 9
ATOM 14395 C CA . SER A 1 33 ? -3.068 -4.837 -0.041 1.00 0.00 33 SER A CA 9
ATOM 14396 C C . SER A 1 33 ? -4.570 -4.913 0.220 1.00 0.00 33 SER A C 9
ATOM 14397 O O . SER A 1 33 ? -5.269 -3.900 0.187 1.00 0.00 33 SER A O 9
ATOM 14405 N N . LYS A 1 34 ? -5.059 -6.120 0.480 1.00 0.00 34 LYS A N 9
ATOM 14406 C CA . LYS A 1 34 ? -6.476 -6.331 0.749 1.00 0.00 34 LYS A CA 9
ATOM 14407 C C . LYS A 1 34 ? -6.929 -5.513 1.955 1.00 0.00 34 LYS A C 9
ATOM 14408 O O . LYS A 1 34 ? -7.843 -4.696 1.853 1.00 0.00 34 LYS A O 9
ATOM 14427 N N . GLN A 1 35 ? -6.282 -5.739 3.093 1.00 0.00 35 GLN A N 9
ATOM 14428 C CA . GLN A 1 35 ? -6.619 -5.022 4.318 1.00 0.00 35 GLN A CA 9
ATOM 14429 C C . GLN A 1 35 ? -6.898 -3.552 4.028 1.00 0.00 35 GLN A C 9
ATOM 14430 O O . GLN A 1 35 ? -7.964 -3.035 4.364 1.00 0.00 35 GLN A O 9
ATOM 14444 N N . ILE A 1 36 ? -5.935 -2.883 3.402 1.00 0.00 36 ILE A N 9
ATOM 14445 C CA . ILE A 1 36 ? -6.079 -1.472 3.067 1.00 0.00 36 ILE A CA 9
ATOM 14446 C C . ILE A 1 36 ? -7.318 -1.234 2.210 1.00 0.00 36 ILE A C 9
ATOM 14447 O O . ILE A 1 36 ? -8.166 -0.408 2.545 1.00 0.00 36 ILE A O 9
ATOM 14463 N N . GLN A 1 37 ? -7.415 -1.965 1.104 1.00 0.00 37 GLN A N 9
ATOM 14464 C CA . GLN A 1 37 ? -8.551 -1.834 0.200 1.00 0.00 37 GLN A CA 9
ATOM 14465 C C . GLN A 1 37 ? -9.859 -1.746 0.979 1.00 0.00 37 GLN A C 9
ATOM 14466 O O . GLN A 1 37 ? -10.683 -0.867 0.727 1.00 0.00 37 GLN A O 9
ATOM 14480 N N . GLN A 1 38 ? -10.043 -2.662 1.923 1.00 0.00 38 GLN A N 9
ATOM 14481 C CA . GLN A 1 38 ? -11.252 -2.688 2.738 1.00 0.00 38 GLN A CA 9
ATOM 14482 C C . GLN A 1 38 ? -11.537 -1.312 3.332 1.00 0.00 38 GLN A C 9
ATOM 14483 O O . GLN A 1 38 ? -12.655 -0.805 3.240 1.00 0.00 38 GLN A O 9
ATOM 14497 N N . TRP A 1 39 ? -10.520 -0.715 3.942 1.00 0.00 39 TRP A N 9
ATOM 14498 C CA . TRP A 1 39 ? -10.662 0.602 4.552 1.00 0.00 39 TRP A CA 9
ATOM 14499 C C . TRP A 1 39 ? -10.972 1.660 3.499 1.00 0.00 39 TRP A C 9
ATOM 14500 O O . TRP A 1 39 ? -11.890 2.464 3.665 1.00 0.00 39 TRP A O 9
ATOM 14521 N N . ILE A 1 40 ? -10.202 1.653 2.416 1.00 0.00 40 ILE A N 9
ATOM 14522 C CA . ILE A 1 40 ? -10.397 2.612 1.335 1.00 0.00 40 ILE A CA 9
ATOM 14523 C C . ILE A 1 40 ? -11.849 2.630 0.871 1.00 0.00 40 ILE A C 9
ATOM 14524 O O . ILE A 1 40 ? -12.409 3.690 0.595 1.00 0.00 40 ILE A O 9
ATOM 14540 N N . GLU A 1 41 ? -12.454 1.448 0.791 1.00 0.00 41 GLU A N 9
ATOM 14541 C CA . GLU A 1 41 ? -13.842 1.329 0.361 1.00 0.00 41 GLU A CA 9
ATOM 14542 C C . GLU A 1 41 ? -14.746 2.246 1.180 1.00 0.00 41 GLU A C 9
ATOM 14543 O O . GLU A 1 41 ? -15.610 2.934 0.636 1.00 0.00 41 GLU A O 9
ATOM 14555 N N . LYS A 1 42 ? -14.540 2.251 2.493 1.00 0.00 42 LYS A N 9
ATOM 14556 C CA . LYS A 1 42 ? -15.334 3.083 3.389 1.00 0.00 42 LYS A CA 9
ATOM 14557 C C . LYS A 1 42 ? -14.775 4.501 3.454 1.00 0.00 42 LYS A C 9
ATOM 14558 O O . LYS A 1 42 ? -15.032 5.238 4.406 1.00 0.00 42 LYS A O 9
ATOM 14577 N N . LYS A 1 43 ? -14.009 4.877 2.435 1.00 0.00 43 LYS A N 9
ATOM 14578 C CA . LYS A 1 43 ? -13.415 6.207 2.374 1.00 0.00 43 LYS A CA 9
ATOM 14579 C C . LYS A 1 43 ? -12.602 6.498 3.631 1.00 0.00 43 LYS A C 9
ATOM 14580 O O . LYS A 1 43 ? -12.695 7.583 4.205 1.00 0.00 43 LYS A O 9
ATOM 14599 N N . TYR A 1 44 ? -11.804 5.523 4.052 1.00 0.00 44 TYR A N 9
ATOM 14600 C CA . TYR A 1 44 ? -10.974 5.675 5.242 1.00 0.00 44 TYR A CA 9
ATOM 14601 C C . TYR A 1 44 ? -9.528 5.978 4.863 1.00 0.00 44 TYR A C 9
ATOM 14602 O O . TYR A 1 44 ? -8.947 5.313 4.004 1.00 0.00 44 TYR A O 9
ATOM 14620 N N . HIS A 1 45 ? -8.952 6.986 5.510 1.00 0.00 45 HIS A N 9
ATOM 14621 C CA . HIS A 1 45 ? -7.573 7.378 5.242 1.00 0.00 45 HIS A CA 9
ATOM 14622 C C . HIS A 1 45 ? -6.596 6.385 5.866 1.00 0.00 45 HIS A C 9
ATOM 14623 O O . HIS A 1 45 ? -6.450 6.325 7.087 1.00 0.00 45 HIS A O 9
ATOM 14638 N N . VAL A 1 46 ? -5.929 5.607 5.019 1.00 0.00 46 VAL A N 9
ATOM 14639 C CA . VAL A 1 46 ? -4.966 4.618 5.486 1.00 0.00 46 VAL A CA 9
ATOM 14640 C C . VAL A 1 46 ? -3.535 5.111 5.298 1.00 0.00 46 VAL A C 9
ATOM 14641 O O . VAL A 1 46 ? -3.131 5.463 4.190 1.00 0.00 46 VAL A O 9
ATOM 14654 N N . GLN A 1 47 ? -2.775 5.134 6.388 1.00 0.00 47 GLN A N 9
ATOM 14655 C CA . GLN A 1 47 ? -1.389 5.584 6.342 1.00 0.00 47 GLN A CA 9
ATOM 14656 C C . GLN A 1 47 ? -0.432 4.398 6.293 1.00 0.00 47 GLN A C 9
ATOM 14657 O O . GLN A 1 47 ? -0.261 3.683 7.280 1.00 0.00 47 GLN A O 9
ATOM 14671 N N . VAL A 1 48 ? 0.190 4.193 5.136 1.00 0.00 48 VAL A N 9
ATOM 14672 C CA . VAL A 1 48 ? 1.131 3.093 4.957 1.00 0.00 48 VAL A CA 9
ATOM 14673 C C . VAL A 1 48 ? 2.561 3.543 5.234 1.00 0.00 48 VAL A C 9
ATOM 14674 O O . VAL A 1 48 ? 2.973 4.629 4.823 1.00 0.00 48 VAL A O 9
ATOM 14687 N N . THR A 1 49 ? 3.316 2.701 5.933 1.00 0.00 49 THR A N 9
ATOM 14688 C CA . THR A 1 49 ? 4.700 3.011 6.265 1.00 0.00 49 THR A CA 9
ATOM 14689 C C . THR A 1 49 ? 5.597 1.793 6.078 1.00 0.00 49 THR A C 9
ATOM 14690 O O . THR A 1 49 ? 5.310 0.714 6.596 1.00 0.00 49 THR A O 9
ATOM 14701 N N . ILE A 1 50 ? 6.684 1.973 5.334 1.00 0.00 50 ILE A N 9
ATOM 14702 C CA . ILE A 1 50 ? 7.623 0.889 5.080 1.00 0.00 50 ILE A CA 9
ATOM 14703 C C . ILE A 1 50 ? 8.962 1.150 5.762 1.00 0.00 50 ILE A C 9
ATOM 14704 O O . ILE A 1 50 ? 9.718 2.031 5.354 1.00 0.00 50 ILE A O 9
ATOM 14720 N N . LYS A 1 51 ? 9.250 0.376 6.804 1.00 0.00 51 LYS A N 9
ATOM 14721 C CA . LYS A 1 51 ? 10.499 0.520 7.542 1.00 0.00 51 LYS A CA 9
ATOM 14722 C C . LYS A 1 51 ? 11.700 0.296 6.629 1.00 0.00 51 LYS A C 9
ATOM 14723 O O . LYS A 1 51 ? 12.122 -0.840 6.411 1.00 0.00 51 LYS A O 9
ATOM 14742 N N . ARG A 1 52 ? 12.246 1.385 6.099 1.00 0.00 52 ARG A N 9
ATOM 14743 C CA . ARG A 1 52 ? 13.399 1.307 5.210 1.00 0.00 52 ARG A CA 9
ATOM 14744 C C . ARG A 1 52 ? 14.692 1.160 6.007 1.00 0.00 52 ARG A C 9
ATOM 14745 O O . ARG A 1 52 ? 14.761 1.549 7.173 1.00 0.00 52 ARG A O 9
ATOM 14766 N N . ARG A 1 53 ? 15.713 0.596 5.371 1.00 0.00 53 ARG A N 9
ATOM 14767 C CA . ARG A 1 53 ? 17.003 0.397 6.021 1.00 0.00 53 ARG A CA 9
ATOM 14768 C C . ARG A 1 53 ? 18.127 1.022 5.201 1.00 0.00 53 ARG A C 9
ATOM 14769 O O . ARG A 1 53 ? 18.550 0.472 4.184 1.00 0.00 53 ARG A O 9
ATOM 14790 N N . LYS A 1 54 ? 18.608 2.177 5.650 1.00 0.00 54 LYS A N 9
ATOM 14791 C CA . LYS A 1 54 ? 19.685 2.878 4.960 1.00 0.00 54 LYS A CA 9
ATOM 14792 C C . LYS A 1 54 ? 20.919 1.991 4.834 1.00 0.00 54 LYS A C 9
ATOM 14793 O O . LYS A 1 54 ? 21.756 2.197 3.954 1.00 0.00 54 LYS A O 9
ATOM 14812 N N . ASP A 1 55 ? 21.025 1.004 5.717 1.00 0.00 55 ASP A N 9
ATOM 14813 C CA . ASP A 1 55 ? 22.156 0.084 5.702 1.00 0.00 55 ASP A CA 9
ATOM 14814 C C . ASP A 1 55 ? 21.849 -1.142 4.848 1.00 0.00 55 ASP A C 9
ATOM 14815 O O . ASP A 1 55 ? 22.224 -2.262 5.193 1.00 0.00 55 ASP A O 9
ATOM 14824 N N . ALA A 1 56 ? 21.163 -0.921 3.731 1.00 0.00 56 ALA A N 9
ATOM 14825 C CA . ALA A 1 56 ? 20.806 -2.007 2.827 1.00 0.00 56 ALA A CA 9
ATOM 14826 C C . ALA A 1 56 ? 21.470 -1.829 1.465 1.00 0.00 56 ALA A C 9
ATOM 14827 O O . ALA A 1 56 ? 21.408 -0.753 0.871 1.00 0.00 56 ALA A O 9
ATOM 14834 N N . GLU A 1 57 ? 22.105 -2.891 0.978 1.00 0.00 57 GLU A N 9
ATOM 14835 C CA . GLU A 1 57 ? 22.781 -2.849 -0.313 1.00 0.00 57 GLU A CA 9
ATOM 14836 C C . GLU A 1 57 ? 21.857 -2.294 -1.394 1.00 0.00 57 GLU A C 9
ATOM 14837 O O . GLU A 1 57 ? 22.312 -1.672 -2.353 1.00 0.00 57 GLU A O 9
ATOM 14849 N N . GLN A 1 58 ? 20.559 -2.525 -1.230 1.00 0.00 58 GLN A N 9
ATOM 14850 C CA . GLN A 1 58 ? 19.571 -2.050 -2.191 1.00 0.00 58 GLN A CA 9
ATOM 14851 C C . GLN A 1 58 ? 19.456 -0.530 -2.147 1.00 0.00 58 GLN A C 9
ATOM 14852 O O . GLN A 1 58 ? 20.147 0.132 -1.373 1.00 0.00 58 GLN A O 9
ATOM 14866 N N . SER A 1 59 ? 18.577 0.016 -2.981 1.00 0.00 59 SER A N 9
ATOM 14867 C CA . SER A 1 59 ? 18.374 1.459 -3.040 1.00 0.00 59 SER A CA 9
ATOM 14868 C C . SER A 1 59 ? 16.946 1.823 -2.643 1.00 0.00 59 SER A C 9
ATOM 14869 O O . SER A 1 59 ? 16.052 0.978 -2.659 1.00 0.00 59 SER A O 9
ATOM 14877 N N . GLU A 1 60 ? 16.742 3.087 -2.286 1.00 0.00 60 GLU A N 9
ATOM 14878 C CA . GLU A 1 60 ? 15.424 3.563 -1.884 1.00 0.00 60 GLU A CA 9
ATOM 14879 C C . GLU A 1 60 ? 14.368 3.180 -2.917 1.00 0.00 60 GLU A C 9
ATOM 14880 O O . GLU A 1 60 ? 13.191 3.036 -2.591 1.00 0.00 60 GLU A O 9
ATOM 14892 N N . GLU A 1 61 ? 14.800 3.019 -4.164 1.00 0.00 61 GLU A N 9
ATOM 14893 C CA . GLU A 1 61 ? 13.892 2.654 -5.245 1.00 0.00 61 GLU A CA 9
ATOM 14894 C C . GLU A 1 61 ? 13.105 1.395 -4.892 1.00 0.00 61 GLU A C 9
ATOM 14895 O O . GLU A 1 61 ? 11.892 1.334 -5.090 1.00 0.00 61 GLU A O 9
ATOM 14907 N N . GLU A 1 62 ? 13.805 0.393 -4.370 1.00 0.00 62 GLU A N 9
ATOM 14908 C CA . GLU A 1 62 ? 13.172 -0.865 -3.992 1.00 0.00 62 GLU A CA 9
ATOM 14909 C C . GLU A 1 62 ? 12.048 -0.628 -2.988 1.00 0.00 62 GLU A C 9
ATOM 14910 O O . GLU A 1 62 ? 10.963 -1.198 -3.107 1.00 0.00 62 GLU A O 9
ATOM 14922 N N . THR A 1 63 ? 12.315 0.218 -1.998 1.00 0.00 63 THR A N 9
ATOM 14923 C CA . THR A 1 63 ? 11.328 0.530 -0.972 1.00 0.00 63 THR A CA 9
ATOM 14924 C C . THR A 1 63 ? 10.111 1.224 -1.572 1.00 0.00 63 THR A C 9
ATOM 14925 O O . THR A 1 63 ? 8.977 0.959 -1.178 1.00 0.00 63 THR A O 9
ATOM 14936 N N . GLU A 1 64 ? 10.356 2.114 -2.529 1.00 0.00 64 GLU A N 9
ATOM 14937 C CA . GLU A 1 64 ? 9.278 2.847 -3.184 1.00 0.00 64 GLU A CA 9
ATOM 14938 C C . GLU A 1 64 ? 8.455 1.922 -4.075 1.00 0.00 64 GLU A C 9
ATOM 14939 O O . GLU A 1 64 ? 7.231 2.037 -4.143 1.00 0.00 64 GLU A O 9
ATOM 14951 N N . GLU A 1 65 ? 9.135 1.005 -4.756 1.00 0.00 65 GLU A N 9
ATOM 14952 C CA . GLU A 1 65 ? 8.466 0.062 -5.644 1.00 0.00 65 GLU A CA 9
ATOM 14953 C C . GLU A 1 65 ? 7.233 -0.536 -4.973 1.00 0.00 65 GLU A C 9
ATOM 14954 O O . GLU A 1 65 ? 6.154 -0.586 -5.564 1.00 0.00 65 GLU A O 9
ATOM 14966 N N . ILE A 1 66 ? 7.402 -0.989 -3.735 1.00 0.00 66 ILE A N 9
ATOM 14967 C CA . ILE A 1 66 ? 6.303 -1.583 -2.983 1.00 0.00 66 ILE A CA 9
ATOM 14968 C C . ILE A 1 66 ? 5.032 -0.752 -3.118 1.00 0.00 66 ILE A C 9
ATOM 14969 O O . ILE A 1 66 ? 3.993 -1.252 -3.550 1.00 0.00 66 ILE A O 9
ATOM 14985 N N . PHE A 1 67 ? 5.122 0.521 -2.747 1.00 0.00 67 PHE A N 9
ATOM 14986 C CA . PHE A 1 67 ? 3.980 1.423 -2.827 1.00 0.00 67 PHE A CA 9
ATOM 14987 C C . PHE A 1 67 ? 3.108 1.092 -4.035 1.00 0.00 67 PHE A C 9
ATOM 14988 O O . PHE A 1 67 ? 1.885 1.203 -3.980 1.00 0.00 67 PHE A O 9
ATOM 15005 N N . ASN A 1 68 ? 3.750 0.686 -5.126 1.00 0.00 68 ASN A N 9
ATOM 15006 C CA . ASN A 1 68 ? 3.035 0.340 -6.349 1.00 0.00 68 ASN A CA 9
ATOM 15007 C C . ASN A 1 68 ? 2.409 -1.047 -6.239 1.00 0.00 68 ASN A C 9
ATOM 15008 O O . ASN A 1 68 ? 1.235 -1.235 -6.557 1.00 0.00 68 ASN A O 9
ATOM 15019 N N . GLN A 1 69 ? 3.201 -2.014 -5.786 1.00 0.00 69 GLN A N 9
ATOM 15020 C CA . GLN A 1 69 ? 2.724 -3.383 -5.634 1.00 0.00 69 GLN A CA 9
ATOM 15021 C C . GLN A 1 69 ? 1.416 -3.420 -4.851 1.00 0.00 69 GLN A C 9
ATOM 15022 O O . GLN A 1 69 ? 0.644 -4.374 -4.958 1.00 0.00 69 GLN A O 9
ATOM 15036 N N . ILE A 1 70 ? 1.174 -2.378 -4.063 1.00 0.00 70 ILE A N 9
ATOM 15037 C CA . ILE A 1 70 ? -0.041 -2.292 -3.262 1.00 0.00 70 ILE A CA 9
ATOM 15038 C C . ILE A 1 70 ? -1.151 -1.574 -4.023 1.00 0.00 70 ILE A C 9
ATOM 15039 O O . ILE A 1 70 ? -2.324 -1.936 -3.919 1.00 0.00 70 ILE A O 9
ATOM 15055 N N . LEU A 1 71 ? -0.773 -0.557 -4.789 1.00 0.00 71 LEU A N 9
ATOM 15056 C CA . LEU A 1 71 ? -1.736 0.212 -5.570 1.00 0.00 71 LEU A CA 9
ATOM 15057 C C . LEU A 1 71 ? -2.134 -0.540 -6.836 1.00 0.00 71 LEU A C 9
ATOM 15058 O O . LEU A 1 71 ? -3.137 -0.216 -7.472 1.00 0.00 71 LEU A O 9
ATOM 15074 N N . GLN A 1 72 ? -1.344 -1.547 -7.193 1.00 0.00 72 GLN A N 9
ATOM 15075 C CA . GLN A 1 72 ? -1.615 -2.346 -8.383 1.00 0.00 72 GLN A CA 9
ATOM 15076 C C . GLN A 1 72 ? -2.888 -3.168 -8.207 1.00 0.00 72 GLN A C 9
ATOM 15077 O O . GLN A 1 72 ? -3.458 -3.665 -9.179 1.00 0.00 72 GLN A O 9
ATOM 15091 N N . THR A 1 73 ? -3.329 -3.308 -6.961 1.00 0.00 73 THR A N 9
ATOM 15092 C CA . THR A 1 73 ? -4.533 -4.071 -6.657 1.00 0.00 73 THR A CA 9
ATOM 15093 C C . THR A 1 73 ? -5.757 -3.165 -6.594 1.00 0.00 73 THR A C 9
ATOM 15094 O O . THR A 1 73 ? -6.891 -3.630 -6.702 1.00 0.00 73 THR A O 9
ATOM 15105 N N . MET A 1 74 ? -5.520 -1.869 -6.419 1.00 0.00 74 MET A N 9
ATOM 15106 C CA . MET A 1 74 ? -6.605 -0.898 -6.343 1.00 0.00 74 MET A CA 9
ATOM 15107 C C . MET A 1 74 ? -6.327 0.298 -7.249 1.00 0.00 74 MET A C 9
ATOM 15108 O O . MET A 1 74 ? -6.513 1.453 -6.867 1.00 0.00 74 MET A O 9
ATOM 15122 N N . PRO A 1 75 ? -5.872 0.017 -8.479 1.00 0.00 75 PRO A N 9
ATOM 15123 C CA . PRO A 1 75 ? -5.560 1.056 -9.464 1.00 0.00 75 PRO A CA 9
ATOM 15124 C C . PRO A 1 75 ? -6.810 1.758 -9.982 1.00 0.00 75 PRO A C 9
ATOM 15125 O O . PRO A 1 75 ? -6.723 2.722 -10.743 1.00 0.00 75 PRO A O 9
ATOM 15136 N N . ASP A 1 76 ? -7.973 1.270 -9.564 1.00 0.00 76 ASP A N 9
ATOM 15137 C CA . ASP A 1 76 ? -9.242 1.852 -9.985 1.00 0.00 76 ASP A CA 9
ATOM 15138 C C . ASP A 1 76 ? -10.123 2.165 -8.779 1.00 0.00 76 ASP A C 9
ATOM 15139 O O . ASP A 1 76 ? -11.173 2.794 -8.911 1.00 0.00 76 ASP A O 9
ATOM 15148 N N . ILE A 1 77 ? -9.688 1.721 -7.604 1.00 0.00 77 ILE A N 9
ATOM 15149 C CA . ILE A 1 77 ? -10.437 1.953 -6.376 1.00 0.00 77 ILE A CA 9
ATOM 15150 C C . ILE A 1 77 ? -9.637 2.808 -5.398 1.00 0.00 77 ILE A C 9
ATOM 15151 O O . ILE A 1 77 ? -10.194 3.393 -4.470 1.00 0.00 77 ILE A O 9
ATOM 15167 N N . ALA A 1 78 ? -8.327 2.875 -5.614 1.00 0.00 78 ALA A N 9
ATOM 15168 C CA . ALA A 1 78 ? -7.451 3.661 -4.754 1.00 0.00 78 ALA A CA 9
ATOM 15169 C C . ALA A 1 78 ? -6.449 4.462 -5.578 1.00 0.00 78 ALA A C 9
ATOM 15170 O O . ALA A 1 78 ? -6.088 4.072 -6.689 1.00 0.00 78 ALA A O 9
ATOM 15177 N N . THR A 1 79 ? -6.001 5.586 -5.027 1.00 0.00 79 THR A N 9
ATOM 15178 C CA . THR A 1 79 ? -5.042 6.444 -5.711 1.00 0.00 79 THR A CA 9
ATOM 15179 C C . THR A 1 79 ? -4.024 7.020 -4.734 1.00 0.00 79 THR A C 9
ATOM 15180 O O . THR A 1 79 ? -4.232 6.997 -3.520 1.00 0.00 79 THR A O 9
ATOM 15191 N N . PHE A 1 80 ? -2.923 7.536 -5.269 1.00 0.00 80 PHE A N 9
ATOM 15192 C CA . PHE A 1 80 ? -1.872 8.119 -4.443 1.00 0.00 80 PHE A CA 9
ATOM 15193 C C . PHE A 1 80 ? -2.346 9.416 -3.794 1.00 0.00 80 PHE A C 9
ATOM 15194 O O . PHE A 1 80 ? -2.093 10.507 -4.305 1.00 0.00 80 PHE A O 9
ATOM 15211 N N . SER A 1 81 ? -3.035 9.288 -2.664 1.00 0.00 81 SER A N 9
ATOM 15212 C CA . SER A 1 81 ? -3.548 10.449 -1.947 1.00 0.00 81 SER A CA 9
ATOM 15213 C C . SER A 1 81 ? -2.411 11.375 -1.528 1.00 0.00 81 SER A C 9
ATOM 15214 O O . SER A 1 81 ? -2.368 12.541 -1.922 1.00 0.00 81 SER A O 9
ATOM 15222 N N . SER A 1 82 ? -1.492 10.848 -0.726 1.00 0.00 82 SER A N 9
ATOM 15223 C CA . SER A 1 82 ? -0.355 11.628 -0.249 1.00 0.00 82 SER A CA 9
ATOM 15224 C C . SER A 1 82 ? 0.960 11.016 -0.722 1.00 0.00 82 SER A C 9
ATOM 15225 O O . SER A 1 82 ? 1.468 10.069 -0.122 1.00 0.00 82 SER A O 9
ATOM 15233 N N . ARG A 1 83 ? 1.506 11.565 -1.802 1.00 0.00 83 ARG A N 9
ATOM 15234 C CA . ARG A 1 83 ? 2.761 11.073 -2.357 1.00 0.00 83 ARG A CA 9
ATOM 15235 C C . ARG A 1 83 ? 3.689 10.581 -1.251 1.00 0.00 83 ARG A C 9
ATOM 15236 O O . ARG A 1 83 ? 3.813 11.195 -0.191 1.00 0.00 83 ARG A O 9
ATOM 15257 N N . PRO A 1 84 ? 4.358 9.445 -1.501 1.00 0.00 84 PRO A N 9
ATOM 15258 C CA . PRO A 1 84 ? 5.286 8.845 -0.538 1.00 0.00 84 PRO A CA 9
ATOM 15259 C C . PRO A 1 84 ? 6.557 9.670 -0.366 1.00 0.00 84 PRO A C 9
ATOM 15260 O O . PRO A 1 84 ? 7.345 9.819 -1.300 1.00 0.00 84 PRO A O 9
ATOM 15271 N N . LYS A 1 85 ? 6.751 10.205 0.835 1.00 0.00 85 LYS A N 9
ATOM 15272 C CA . LYS A 1 85 ? 7.927 11.015 1.131 1.00 0.00 85 LYS A CA 9
ATOM 15273 C C . LYS A 1 85 ? 8.769 10.370 2.227 1.00 0.00 85 LYS A C 9
ATOM 15274 O O . LYS A 1 85 ? 8.276 9.549 3.000 1.00 0.00 85 LYS A O 9
ATOM 15293 N N . ALA A 1 86 ? 10.042 10.748 2.289 1.00 0.00 86 ALA A N 9
ATOM 15294 C CA . ALA A 1 86 ? 10.951 10.209 3.293 1.00 0.00 86 ALA A CA 9
ATOM 15295 C C . ALA A 1 86 ? 10.607 10.733 4.683 1.00 0.00 86 ALA A C 9
ATOM 15296 O O . ALA A 1 86 ? 10.289 11.911 4.851 1.00 0.00 86 ALA A O 9
ATOM 15303 N N . ILE A 1 87 ? 10.672 9.852 5.675 1.00 0.00 87 ILE A N 9
ATOM 15304 C CA . ILE A 1 87 ? 10.368 10.227 7.050 1.00 0.00 87 ILE A CA 9
ATOM 15305 C C . ILE A 1 87 ? 11.404 9.662 8.016 1.00 0.00 87 ILE A C 9
ATOM 15306 O O . ILE A 1 87 ? 12.091 8.689 7.706 1.00 0.00 87 ILE A O 9
ATOM 15322 N N . ARG A 1 88 ? 11.508 10.277 9.190 1.00 0.00 88 ARG A N 9
ATOM 15323 C CA . ARG A 1 88 ? 12.460 9.836 10.202 1.00 0.00 88 ARG A CA 9
ATOM 15324 C C . ARG A 1 88 ? 13.893 9.966 9.695 1.00 0.00 88 ARG A C 9
ATOM 15325 O O . ARG A 1 88 ? 14.750 9.140 10.005 1.00 0.00 88 ARG A O 9
ATOM 15346 N N . GLY A 1 89 ? 14.145 11.010 8.912 1.00 0.00 89 GLY A N 9
ATOM 15347 C CA . GLY A 1 89 ? 15.475 11.230 8.374 1.00 0.00 89 GLY A CA 9
ATOM 15348 C C . GLY A 1 89 ? 15.790 10.308 7.212 1.00 0.00 89 GLY A C 9
ATOM 15349 O O . GLY A 1 89 ? 16.954 10.019 6.938 1.00 0.00 89 GLY A O 9
ATOM 15353 N N . GLY A 1 90 ? 14.749 9.842 6.529 1.00 0.00 90 GLY A N 9
ATOM 15354 C CA . GLY A 1 90 ? 14.941 8.951 5.400 1.00 0.00 90 GLY A CA 9
ATOM 15355 C C . GLY A 1 90 ? 15.097 7.504 5.824 1.00 0.00 90 GLY A C 9
ATOM 15356 O O . GLY A 1 90 ? 15.358 6.631 4.996 1.00 0.00 90 GLY A O 9
ATOM 15360 N N . THR A 1 91 ? 14.938 7.248 7.119 1.00 0.00 91 THR A N 9
ATOM 15361 C CA . THR A 1 91 ? 15.065 5.897 7.652 1.00 0.00 91 THR A CA 9
ATOM 15362 C C . THR A 1 91 ? 13.826 5.065 7.343 1.00 0.00 91 THR A C 9
ATOM 15363 O O . THR A 1 91 ? 13.847 3.840 7.452 1.00 0.00 91 THR A O 9
ATOM 15374 N N . ALA A 1 92 ? 12.748 5.739 6.957 1.00 0.00 92 ALA A N 9
ATOM 15375 C CA . ALA A 1 92 ? 11.500 5.060 6.629 1.00 0.00 92 ALA A CA 9
ATOM 15376 C C . ALA A 1 92 ? 10.622 5.928 5.733 1.00 0.00 92 ALA A C 9
ATOM 15377 O O . ALA A 1 92 ? 10.730 7.154 5.742 1.00 0.00 92 ALA A O 9
ATOM 15384 N N . SER A 1 93 ? 9.753 5.284 4.961 1.00 0.00 93 SER A N 9
ATOM 15385 C CA . SER A 1 93 ? 8.860 5.997 4.056 1.00 0.00 93 SER A CA 9
ATOM 15386 C C . SER A 1 93 ? 7.433 6.008 4.597 1.00 0.00 93 SER A C 9
ATOM 15387 O O . SER A 1 93 ? 7.055 5.152 5.397 1.00 0.00 93 SER A O 9
ATOM 15395 N N . MET A 1 94 ? 6.647 6.983 4.155 1.00 0.00 94 MET A N 9
ATOM 15396 C CA . MET A 1 94 ? 5.262 7.106 4.594 1.00 0.00 94 MET A CA 9
ATOM 15397 C C . MET A 1 94 ? 4.391 7.696 3.489 1.00 0.00 94 MET A C 9
ATOM 15398 O O . MET A 1 94 ? 4.821 8.590 2.759 1.00 0.00 94 MET A O 9
ATOM 15412 N N . CYS A 1 95 ? 3.168 7.192 3.372 1.00 0.00 95 CYS A N 9
ATOM 15413 C CA . CYS A 1 95 ? 2.238 7.669 2.355 1.00 0.00 95 CYS A CA 9
ATOM 15414 C C . CYS A 1 95 ? 0.800 7.330 2.732 1.00 0.00 95 CYS A C 9
ATOM 15415 O O . CYS A 1 95 ? 0.555 6.545 3.649 1.00 0.00 95 CYS A O 9
ATOM 15423 N N . VAL A 1 96 ? -0.150 7.927 2.018 1.00 0.00 96 VAL A N 9
ATOM 15424 C CA . VAL A 1 96 ? -1.565 7.689 2.278 1.00 0.00 96 VAL A CA 9
ATOM 15425 C C . VAL A 1 96 ? -2.293 7.265 1.007 1.00 0.00 96 VAL A C 9
ATOM 15426 O O . VAL A 1 96 ? -1.786 7.445 -0.101 1.00 0.00 96 VAL A O 9
ATOM 15439 N N . PHE A 1 97 ? -3.485 6.702 1.174 1.00 0.00 97 PHE A N 9
ATOM 15440 C CA . PHE A 1 97 ? -4.283 6.252 0.040 1.00 0.00 97 PHE A CA 9
ATOM 15441 C C . PHE A 1 97 ? -5.730 6.717 0.175 1.00 0.00 97 PHE A C 9
ATOM 15442 O O . PHE A 1 97 ? -6.273 6.781 1.279 1.00 0.00 97 PHE A O 9
ATOM 15459 N N . ARG A 1 98 ? -6.349 7.042 -0.955 1.00 0.00 98 ARG A N 9
ATOM 15460 C CA . ARG A 1 98 ? -7.732 7.503 -0.964 1.00 0.00 98 ARG A CA 9
ATOM 15461 C C . ARG A 1 98 ? -8.489 6.930 -2.159 1.00 0.00 98 ARG A C 9
ATOM 15462 O O . ARG A 1 98 ? -7.884 6.482 -3.133 1.00 0.00 98 ARG A O 9
ATOM 15483 N N . HIS A 1 99 ? -9.816 6.949 -2.077 1.00 0.00 99 HIS A N 9
ATOM 15484 C CA . HIS A 1 99 ? -10.655 6.432 -3.152 1.00 0.00 99 HIS A CA 9
ATOM 15485 C C . HIS A 1 99 ? -10.744 7.432 -4.301 1.00 0.00 99 HIS A C 9
ATOM 15486 O O . HIS A 1 99 ? -10.716 8.644 -4.086 1.00 0.00 99 HIS A O 9
ATOM 15501 N N . LEU A 1 100 ? -10.849 6.916 -5.521 1.00 0.00 100 LEU A N 9
ATOM 15502 C CA . LEU A 1 100 ? -10.940 7.763 -6.705 1.00 0.00 100 LEU A CA 9
ATOM 15503 C C . LEU A 1 100 ? -12.296 8.459 -6.772 1.00 0.00 100 LEU A C 9
ATOM 15504 O O . LEU A 1 100 ? -13.261 7.910 -7.303 1.00 0.00 100 LEU A O 9
ATOM 15520 N N . SER A 1 101 ? -12.360 9.672 -6.233 1.00 0.00 101 SER A N 9
ATOM 15521 C CA . SER A 1 101 ? -13.598 10.443 -6.231 1.00 0.00 101 SER A CA 9
ATOM 15522 C C . SER A 1 101 ? -13.642 11.403 -7.416 1.00 0.00 101 SER A C 9
ATOM 15523 O O . SER A 1 101 ? -14.583 12.182 -7.565 1.00 0.00 101 SER A O 9
ATOM 15531 N N . LYS A 1 102 ? -12.616 11.340 -8.259 1.00 0.00 102 LYS A N 9
ATOM 15532 C CA . LYS A 1 102 ? -12.536 12.201 -9.433 1.00 0.00 102 LYS A CA 9
ATOM 15533 C C . LYS A 1 102 ? -11.405 11.758 -10.356 1.00 0.00 102 LYS A C 9
ATOM 15534 O O . LYS A 1 102 ? -10.378 11.255 -9.900 1.00 0.00 102 LYS A O 9
ATOM 15553 N N . LYS A 1 103 ? -11.600 11.950 -11.656 1.00 0.00 103 LYS A N 9
ATOM 15554 C CA . LYS A 1 103 ? -10.596 11.573 -12.644 1.00 0.00 103 LYS A CA 9
ATOM 15555 C C . LYS A 1 103 ? -10.197 10.110 -12.484 1.00 0.00 103 LYS A C 9
ATOM 15556 O O . LYS A 1 103 ? -9.041 9.746 -12.697 1.00 0.00 103 LYS A O 9
ATOM 15575 N N . GLU A 1 104 ? -11.162 9.276 -12.109 1.00 0.00 104 GLU A N 9
ATOM 15576 C CA . GLU A 1 104 ? -10.909 7.852 -11.921 1.00 0.00 104 GLU A CA 9
ATOM 15577 C C . GLU A 1 104 ? -10.535 7.187 -13.243 1.00 0.00 104 GLU A C 9
ATOM 15578 O O . GLU A 1 104 ? -10.849 7.698 -14.317 1.00 0.00 104 GLU A O 9
ATOM 15590 N N . GLU A 1 105 ? -9.863 6.043 -13.154 1.00 0.00 105 GLU A N 9
ATOM 15591 C CA . GLU A 1 105 ? -9.445 5.309 -14.343 1.00 0.00 105 GLU A CA 9
ATOM 15592 C C . GLU A 1 105 ? -10.568 5.260 -15.374 1.00 0.00 105 GLU A C 9
ATOM 15593 O O . GLU A 1 105 ? -11.541 4.523 -15.215 1.00 0.00 105 GLU A O 9
ATOM 15605 N N . LYS A 1 106 ? -10.426 6.051 -16.433 1.00 0.00 106 LYS A N 9
ATOM 15606 C CA . LYS A 1 106 ? -11.427 6.099 -17.492 1.00 0.00 106 LYS A CA 9
ATOM 15607 C C . LYS A 1 106 ? -12.021 4.717 -17.742 1.00 0.00 106 LYS A C 9
ATOM 15608 O O . LYS A 1 106 ? -11.302 3.769 -18.057 1.00 0.00 106 LYS A O 9
ATOM 15627 N N . SER A 1 107 ? -13.339 4.610 -17.602 1.00 0.00 107 SER A N 9
ATOM 15628 C CA . SER A 1 107 ? -14.029 3.342 -17.810 1.00 0.00 107 SER A CA 9
ATOM 15629 C C . SER A 1 107 ? -15.453 3.575 -18.306 1.00 0.00 107 SER A C 9
ATOM 15630 O O . SER A 1 107 ? -15.942 4.704 -18.318 1.00 0.00 107 SER A O 9
ATOM 15638 N N . GLY A 1 108 ? -16.114 2.496 -18.716 1.00 0.00 108 GLY A N 9
ATOM 15639 C CA . GLY A 1 108 ? -17.476 2.602 -19.207 1.00 0.00 108 GLY A CA 9
ATOM 15640 C C . GLY A 1 108 ? -18.505 2.408 -18.112 1.00 0.00 108 GLY A C 9
ATOM 15641 O O . GLY A 1 108 ? -18.303 1.641 -17.170 1.00 0.00 108 GLY A O 9
ATOM 15645 N N . PRO A 1 109 ? -19.638 3.116 -18.226 1.00 0.00 109 PRO A N 9
ATOM 15646 C CA . PRO A 1 109 ? -20.725 3.035 -17.246 1.00 0.00 109 PRO A CA 9
ATOM 15647 C C . PRO A 1 109 ? -21.444 1.692 -17.287 1.00 0.00 109 PRO A C 9
ATOM 15648 O O . PRO A 1 109 ? -22.268 1.445 -18.168 1.00 0.00 109 PRO A O 9
ATOM 15659 N N . SER A 1 110 ? -21.128 0.826 -16.329 1.00 0.00 110 SER A N 9
ATOM 15660 C CA . SER A 1 110 ? -21.743 -0.494 -16.258 1.00 0.00 110 SER A CA 9
ATOM 15661 C C . SER A 1 110 ? -22.015 -1.042 -17.656 1.00 0.00 110 SER A C 9
ATOM 15662 O O . SER A 1 110 ? -23.093 -1.568 -17.930 1.00 0.00 110 SER A O 9
ATOM 15670 N N . SER A 1 111 ? -21.027 -0.915 -18.537 1.00 0.00 111 SER A N 9
ATOM 15671 C CA . SER A 1 111 ? -21.160 -1.394 -19.908 1.00 0.00 111 SER A CA 9
ATOM 15672 C C . SER A 1 111 ? -21.440 -2.893 -19.935 1.00 0.00 111 SER A C 9
ATOM 15673 O O . SER A 1 111 ? -20.530 -3.704 -20.103 1.00 0.00 111 SER A O 9
ATOM 15681 N N . GLY A 1 112 ? -22.709 -3.255 -19.769 1.00 0.00 112 GLY A N 9
ATOM 15682 C CA . GLY A 1 112 ? -23.089 -4.655 -19.777 1.00 0.00 112 GLY A CA 9
ATOM 15683 C C . GLY A 1 112 ? -22.893 -5.317 -18.427 1.00 0.00 112 GLY A C 9
ATOM 15684 O O . GLY A 1 112 ? -22.970 -4.660 -17.389 1.00 0.00 112 GLY A O 9
ATOM 15688 N N . GLY A 1 1 ? -35.314 -15.855 11.222 1.00 0.00 1 GLY A N 10
ATOM 15689 C CA . GLY A 1 1 ? -35.539 -14.732 12.113 1.00 0.00 1 GLY A CA 10
ATOM 15690 C C . GLY A 1 1 ? -36.044 -13.504 11.382 1.00 0.00 1 GLY A C 10
ATOM 15691 O O . GLY A 1 1 ? -37.252 -13.288 11.278 1.00 0.00 1 GLY A O 10
ATOM 15695 N N . SER A 1 2 ? -35.118 -12.696 10.875 1.00 0.00 2 SER A N 10
ATOM 15696 C CA . SER A 1 2 ? -35.476 -11.479 10.155 1.00 0.00 2 SER A CA 10
ATOM 15697 C C . SER A 1 2 ? -35.056 -11.571 8.691 1.00 0.00 2 SER A C 10
ATOM 15698 O O . SER A 1 2 ? -33.880 -11.769 8.383 1.00 0.00 2 SER A O 10
ATOM 15706 N N . SER A 1 3 ? -36.025 -11.426 7.793 1.00 0.00 3 SER A N 10
ATOM 15707 C CA . SER A 1 3 ? -35.757 -11.496 6.362 1.00 0.00 3 SER A CA 10
ATOM 15708 C C . SER A 1 3 ? -34.830 -10.364 5.926 1.00 0.00 3 SER A C 10
ATOM 15709 O O . SER A 1 3 ? -33.820 -10.595 5.263 1.00 0.00 3 SER A O 10
ATOM 15717 N N . GLY A 1 4 ? -35.183 -9.140 6.305 1.00 0.00 4 GLY A N 10
ATOM 15718 C CA . GLY A 1 4 ? -34.374 -7.990 5.946 1.00 0.00 4 GLY A CA 10
ATOM 15719 C C . GLY A 1 4 ? -34.108 -7.076 7.126 1.00 0.00 4 GLY A C 10
ATOM 15720 O O . GLY A 1 4 ? -34.437 -7.410 8.264 1.00 0.00 4 GLY A O 10
ATOM 15724 N N . SER A 1 5 ? -33.510 -5.921 6.854 1.00 0.00 5 SER A N 10
ATOM 15725 C CA . SER A 1 5 ? -33.194 -4.959 7.904 1.00 0.00 5 SER A CA 10
ATOM 15726 C C . SER A 1 5 ? -32.704 -3.644 7.305 1.00 0.00 5 SER A C 10
ATOM 15727 O O . SER A 1 5 ? -32.071 -3.627 6.250 1.00 0.00 5 SER A O 10
ATOM 15735 N N . SER A 1 6 ? -33.002 -2.543 7.988 1.00 0.00 6 SER A N 10
ATOM 15736 C CA . SER A 1 6 ? -32.596 -1.222 7.523 1.00 0.00 6 SER A CA 10
ATOM 15737 C C . SER A 1 6 ? -32.032 -0.391 8.672 1.00 0.00 6 SER A C 10
ATOM 15738 O O . SER A 1 6 ? -32.054 -0.813 9.827 1.00 0.00 6 SER A O 10
ATOM 15746 N N . GLY A 1 7 ? -31.528 0.795 8.345 1.00 0.00 7 GLY A N 10
ATOM 15747 C CA . GLY A 1 7 ? -30.965 1.667 9.359 1.00 0.00 7 GLY A CA 10
ATOM 15748 C C . GLY A 1 7 ? -29.582 2.167 8.992 1.00 0.00 7 GLY A C 10
ATOM 15749 O O . GLY A 1 7 ? -28.566 1.613 9.414 1.00 0.00 7 GLY A O 10
ATOM 15753 N N . PRO A 1 8 ? -29.530 3.238 8.187 1.00 0.00 8 PRO A N 10
ATOM 15754 C CA . PRO A 1 8 ? -28.266 3.835 7.744 1.00 0.00 8 PRO A CA 10
ATOM 15755 C C . PRO A 1 8 ? -27.524 4.531 8.881 1.00 0.00 8 PRO A C 10
ATOM 15756 O O . PRO A 1 8 ? -28.138 5.156 9.746 1.00 0.00 8 PRO A O 10
ATOM 15767 N N . LYS A 1 9 ? -26.200 4.419 8.873 1.00 0.00 9 LYS A N 10
ATOM 15768 C CA . LYS A 1 9 ? -25.374 5.039 9.901 1.00 0.00 9 LYS A CA 10
ATOM 15769 C C . LYS A 1 9 ? -24.496 6.136 9.306 1.00 0.00 9 LYS A C 10
ATOM 15770 O O . LYS A 1 9 ? -23.892 5.957 8.248 1.00 0.00 9 LYS A O 10
ATOM 15789 N N . THR A 1 10 ? -24.429 7.272 9.994 1.00 0.00 10 THR A N 10
ATOM 15790 C CA . THR A 1 10 ? -23.625 8.397 9.533 1.00 0.00 10 THR A CA 10
ATOM 15791 C C . THR A 1 10 ? -22.814 8.997 10.676 1.00 0.00 10 THR A C 10
ATOM 15792 O O . THR A 1 10 ? -23.262 9.924 11.349 1.00 0.00 10 THR A O 10
ATOM 15803 N N . GLY A 1 11 ? -21.615 8.462 10.889 1.00 0.00 11 GLY A N 10
ATOM 15804 C CA . GLY A 1 11 ? -20.760 8.958 11.951 1.00 0.00 11 GLY A CA 10
ATOM 15805 C C . GLY A 1 11 ? -19.535 9.676 11.421 1.00 0.00 11 GLY A C 10
ATOM 15806 O O . GLY A 1 11 ? -19.410 9.935 10.224 1.00 0.00 11 GLY A O 10
ATOM 15810 N N . PRO A 1 12 ? -18.603 10.012 12.326 1.00 0.00 12 PRO A N 10
ATOM 15811 C CA . PRO A 1 12 ? -17.366 10.711 11.966 1.00 0.00 12 PRO A CA 10
ATOM 15812 C C . PRO A 1 12 ? -16.413 9.829 11.167 1.00 0.00 12 PRO A C 10
ATOM 15813 O O . PRO A 1 12 ? -16.699 8.658 10.914 1.00 0.00 12 PRO A O 10
ATOM 15824 N N . THR A 1 13 ? -15.277 10.397 10.773 1.00 0.00 13 THR A N 10
ATOM 15825 C CA . THR A 1 13 ? -14.282 9.662 10.003 1.00 0.00 13 THR A CA 10
ATOM 15826 C C . THR A 1 13 ? -13.068 9.319 10.858 1.00 0.00 13 THR A C 10
ATOM 15827 O O . THR A 1 13 ? -12.682 10.086 11.740 1.00 0.00 13 THR A O 10
ATOM 15838 N N . MET A 1 14 ? -12.469 8.163 10.592 1.00 0.00 14 MET A N 10
ATOM 15839 C CA . MET A 1 14 ? -11.296 7.720 11.337 1.00 0.00 14 MET A CA 10
ATOM 15840 C C . MET A 1 14 ? -10.095 7.554 10.412 1.00 0.00 14 MET A C 10
ATOM 15841 O O . MET A 1 14 ? -10.201 7.741 9.199 1.00 0.00 14 MET A O 10
ATOM 15855 N N . THR A 1 15 ? -8.952 7.202 10.991 1.00 0.00 15 THR A N 10
ATOM 15856 C CA . THR A 1 15 ? -7.730 7.012 10.219 1.00 0.00 15 THR A CA 10
ATOM 15857 C C . THR A 1 15 ? -7.013 5.731 10.631 1.00 0.00 15 THR A C 10
ATOM 15858 O O . THR A 1 15 ? -6.746 5.510 11.813 1.00 0.00 15 THR A O 10
ATOM 15869 N N . LYS A 1 16 ? -6.702 4.891 9.650 1.00 0.00 16 LYS A N 10
ATOM 15870 C CA . LYS A 1 16 ? -6.013 3.633 9.910 1.00 0.00 16 LYS A CA 10
ATOM 15871 C C . LYS A 1 16 ? -4.526 3.750 9.590 1.00 0.00 16 LYS A C 10
ATOM 15872 O O . LYS A 1 16 ? -4.144 4.364 8.594 1.00 0.00 16 LYS A O 10
ATOM 15891 N N . GLU A 1 17 ? -3.693 3.157 10.440 1.00 0.00 17 GLU A N 10
ATOM 15892 C CA . GLU A 1 17 ? -2.249 3.196 10.245 1.00 0.00 17 GLU A CA 10
ATOM 15893 C C . GLU A 1 17 ? -1.681 1.787 10.102 1.00 0.00 17 GLU A C 10
ATOM 15894 O O . GLU A 1 17 ? -1.907 0.925 10.952 1.00 0.00 17 GLU A O 10
ATOM 15906 N N . LEU A 1 18 ? -0.944 1.560 9.020 1.00 0.00 18 LEU A N 10
ATOM 15907 C CA . LEU A 1 18 ? -0.343 0.255 8.764 1.00 0.00 18 LEU A CA 10
ATOM 15908 C C . LEU A 1 18 ? 1.180 0.346 8.770 1.00 0.00 18 LEU A C 10
ATOM 15909 O O . LEU A 1 18 ? 1.768 1.141 8.037 1.00 0.00 18 LEU A O 10
ATOM 15925 N N . VAL A 1 19 ? 1.812 -0.475 9.602 1.00 0.00 19 VAL A N 10
ATOM 15926 C CA . VAL A 1 19 ? 3.267 -0.490 9.702 1.00 0.00 19 VAL A CA 10
ATOM 15927 C C . VAL A 1 19 ? 3.820 -1.889 9.452 1.00 0.00 19 VAL A C 10
ATOM 15928 O O . VAL A 1 19 ? 3.381 -2.861 10.066 1.00 0.00 19 VAL A O 10
ATOM 15941 N N . PHE A 1 20 ? 4.788 -1.982 8.546 1.00 0.00 20 PHE A N 10
ATOM 15942 C CA . PHE A 1 20 ? 5.403 -3.262 8.213 1.00 0.00 20 PHE A CA 10
ATOM 15943 C C . PHE A 1 20 ? 6.777 -3.058 7.583 1.00 0.00 20 PHE A C 10
ATOM 15944 O O . PHE A 1 20 ? 6.980 -2.132 6.798 1.00 0.00 20 PHE A O 10
ATOM 15961 N N . SER A 1 21 ? 7.717 -3.930 7.932 1.00 0.00 21 SER A N 10
ATOM 15962 C CA . SER A 1 21 ? 9.074 -3.844 7.405 1.00 0.00 21 SER A CA 10
ATOM 15963 C C . SER A 1 21 ? 9.129 -4.343 5.964 1.00 0.00 21 SER A C 10
ATOM 15964 O O . SER A 1 21 ? 8.476 -5.325 5.610 1.00 0.00 21 SER A O 10
ATOM 15972 N N . SER A 1 22 ? 9.913 -3.658 5.137 1.00 0.00 22 SER A N 10
ATOM 15973 C CA . SER A 1 22 ? 10.051 -4.028 3.733 1.00 0.00 22 SER A CA 10
ATOM 15974 C C . SER A 1 22 ? 10.259 -5.532 3.585 1.00 0.00 22 SER A C 10
ATOM 15975 O O . SER A 1 22 ? 9.760 -6.150 2.646 1.00 0.00 22 SER A O 10
ATOM 15983 N N . ASN A 1 23 ? 11.001 -6.115 4.521 1.00 0.00 23 ASN A N 10
ATOM 15984 C CA . ASN A 1 23 ? 11.277 -7.547 4.496 1.00 0.00 23 ASN A CA 10
ATOM 15985 C C . ASN A 1 23 ? 10.034 -8.334 4.093 1.00 0.00 23 ASN A C 10
ATOM 15986 O O . ASN A 1 23 ? 10.122 -9.321 3.362 1.00 0.00 23 ASN A O 10
ATOM 15997 N N . ILE A 1 24 ? 8.877 -7.889 4.574 1.00 0.00 24 ILE A N 10
ATOM 15998 C CA . ILE A 1 24 ? 7.616 -8.550 4.262 1.00 0.00 24 ILE A CA 10
ATOM 15999 C C . ILE A 1 24 ? 7.630 -9.121 2.848 1.00 0.00 24 ILE A C 10
ATOM 16000 O O . ILE A 1 24 ? 7.712 -8.381 1.869 1.00 0.00 24 ILE A O 10
ATOM 16016 N N . GLY A 1 25 ? 7.548 -10.445 2.749 1.00 0.00 25 GLY A N 10
ATOM 16017 C CA . GLY A 1 25 ? 7.550 -11.093 1.450 1.00 0.00 25 GLY A CA 10
ATOM 16018 C C . GLY A 1 25 ? 6.281 -10.825 0.666 1.00 0.00 25 GLY A C 10
ATOM 16019 O O . GLY A 1 25 ? 5.293 -10.344 1.219 1.00 0.00 25 GLY A O 10
ATOM 16023 N N . GLN A 1 26 ? 6.309 -11.137 -0.626 1.00 0.00 26 GLN A N 10
ATOM 16024 C CA . GLN A 1 26 ? 5.152 -10.925 -1.487 1.00 0.00 26 GLN A CA 10
ATOM 16025 C C . GLN A 1 26 ? 3.956 -11.739 -1.004 1.00 0.00 26 GLN A C 10
ATOM 16026 O O . GLN A 1 26 ? 2.806 -11.337 -1.181 1.00 0.00 26 GLN A O 10
ATOM 16040 N N . HIS A 1 27 ? 4.236 -12.887 -0.394 1.00 0.00 27 HIS A N 10
ATOM 16041 C CA . HIS A 1 27 ? 3.183 -13.758 0.115 1.00 0.00 27 HIS A CA 10
ATOM 16042 C C . HIS A 1 27 ? 2.325 -13.029 1.144 1.00 0.00 27 HIS A C 10
ATOM 16043 O O . HIS A 1 27 ? 1.099 -12.997 1.034 1.00 0.00 27 HIS A O 10
ATOM 16058 N N . ASP A 1 28 ? 2.976 -12.447 2.145 1.00 0.00 28 ASP A N 10
ATOM 16059 C CA . ASP A 1 28 ? 2.273 -11.719 3.194 1.00 0.00 28 ASP A CA 10
ATOM 16060 C C . ASP A 1 28 ? 1.756 -10.381 2.674 1.00 0.00 28 ASP A C 10
ATOM 16061 O O . ASP A 1 28 ? 0.575 -10.062 2.815 1.00 0.00 28 ASP A O 10
ATOM 16070 N N . LEU A 1 29 ? 2.648 -9.601 2.073 1.00 0.00 29 LEU A N 10
ATOM 16071 C CA . LEU A 1 29 ? 2.283 -8.296 1.532 1.00 0.00 29 LEU A CA 10
ATOM 16072 C C . LEU A 1 29 ? 0.957 -8.370 0.782 1.00 0.00 29 LEU A C 10
ATOM 16073 O O . LEU A 1 29 ? 0.125 -7.469 0.883 1.00 0.00 29 LEU A O 10
ATOM 16089 N N . ASP A 1 30 ? 0.767 -9.449 0.032 1.00 0.00 30 ASP A N 10
ATOM 16090 C CA . ASP A 1 30 ? -0.460 -9.643 -0.733 1.00 0.00 30 ASP A CA 10
ATOM 16091 C C . ASP A 1 30 ? -1.685 -9.312 0.112 1.00 0.00 30 ASP A C 10
ATOM 16092 O O . ASP A 1 30 ? -2.584 -8.595 -0.330 1.00 0.00 30 ASP A O 10
ATOM 16101 N N . THR A 1 31 ? -1.716 -9.840 1.332 1.00 0.00 31 THR A N 10
ATOM 16102 C CA . THR A 1 31 ? -2.832 -9.603 2.239 1.00 0.00 31 THR A CA 10
ATOM 16103 C C . THR A 1 31 ? -2.903 -8.138 2.653 1.00 0.00 31 THR A C 10
ATOM 16104 O O . THR A 1 31 ? -3.961 -7.513 2.586 1.00 0.00 31 THR A O 10
ATOM 16115 N N . LYS A 1 32 ? -1.769 -7.594 3.082 1.00 0.00 32 LYS A N 10
ATOM 16116 C CA . LYS A 1 32 ? -1.700 -6.200 3.505 1.00 0.00 32 LYS A CA 10
ATOM 16117 C C . LYS A 1 32 ? -2.529 -5.310 2.585 1.00 0.00 32 LYS A C 10
ATOM 16118 O O . LYS A 1 32 ? -3.181 -4.370 3.037 1.00 0.00 32 LYS A O 10
ATOM 16137 N N . SER A 1 33 ? -2.499 -5.615 1.291 1.00 0.00 33 SER A N 10
ATOM 16138 C CA . SER A 1 33 ? -3.246 -4.840 0.306 1.00 0.00 33 SER A CA 10
ATOM 16139 C C . SER A 1 33 ? -4.746 -5.072 0.458 1.00 0.00 33 SER A C 10
ATOM 16140 O O . SER A 1 33 ? -5.534 -4.125 0.476 1.00 0.00 33 SER A O 10
ATOM 16148 N N . LYS A 1 34 ? -5.135 -6.337 0.566 1.00 0.00 34 LYS A N 10
ATOM 16149 C CA . LYS A 1 34 ? -6.540 -6.696 0.717 1.00 0.00 34 LYS A CA 10
ATOM 16150 C C . LYS A 1 34 ? -7.160 -5.976 1.910 1.00 0.00 34 LYS A C 10
ATOM 16151 O O . LYS A 1 34 ? -8.259 -5.429 1.814 1.00 0.00 34 LYS A O 10
ATOM 16170 N N . GLN A 1 35 ? -6.44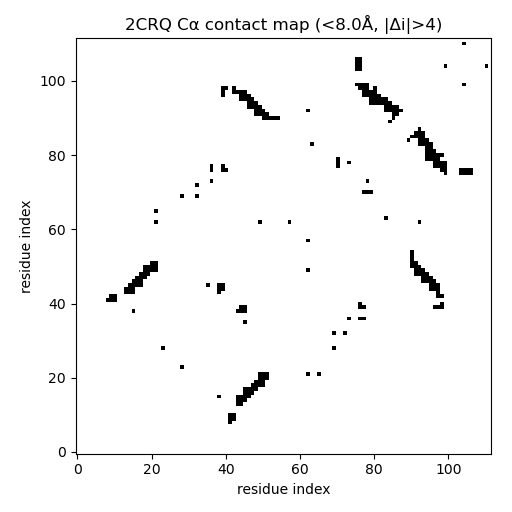9 -5.978 3.033 1.00 0.00 35 GLN A N 10
ATOM 16171 C CA . GLN A 1 35 ? -6.930 -5.324 4.244 1.00 0.00 35 GLN A CA 10
ATOM 16172 C C . GLN A 1 35 ? -7.156 -3.835 4.004 1.00 0.00 35 GLN A C 10
ATOM 16173 O O . GLN A 1 35 ? -8.189 -3.285 4.387 1.00 0.00 35 GLN A O 10
ATOM 16187 N N . ILE A 1 36 ? -6.184 -3.188 3.371 1.00 0.00 36 ILE A N 10
ATOM 16188 C CA . ILE A 1 36 ? -6.277 -1.763 3.081 1.00 0.00 36 ILE A CA 10
ATOM 16189 C C . ILE A 1 36 ? -7.438 -1.469 2.136 1.00 0.00 36 ILE A C 10
ATOM 16190 O O . ILE A 1 36 ? -8.177 -0.504 2.326 1.00 0.00 36 ILE A O 10
ATOM 16206 N N . GLN A 1 37 ? -7.592 -2.310 1.118 1.00 0.00 37 GLN A N 10
ATOM 16207 C CA . GLN A 1 37 ? -8.664 -2.142 0.144 1.00 0.00 37 GLN A CA 10
ATOM 16208 C C . GLN A 1 37 ? -10.013 -1.991 0.840 1.00 0.00 37 GLN A C 10
ATOM 16209 O O . GLN A 1 37 ? -10.802 -1.110 0.499 1.00 0.00 37 GLN A O 10
ATOM 16223 N N . GLN A 1 38 ? -10.270 -2.858 1.814 1.00 0.00 38 GLN A N 10
ATOM 16224 C CA . GLN A 1 38 ? -11.525 -2.821 2.556 1.00 0.00 38 GLN A CA 10
ATOM 16225 C C . GLN A 1 38 ? -11.704 -1.479 3.258 1.00 0.00 38 GLN A C 10
ATOM 16226 O O . GLN A 1 38 ? -12.825 -0.997 3.419 1.00 0.00 38 GLN A O 10
ATOM 16240 N N . TRP A 1 39 ? -10.593 -0.881 3.672 1.00 0.00 39 TRP A N 10
ATOM 16241 C CA . TRP A 1 39 ? -10.627 0.406 4.357 1.00 0.00 39 TRP A CA 10
ATOM 16242 C C . TRP A 1 39 ? -10.944 1.534 3.381 1.00 0.00 39 TRP A C 10
ATOM 16243 O O . TRP A 1 39 ? -11.868 2.317 3.602 1.00 0.00 39 TRP A O 10
ATOM 16264 N N . ILE A 1 40 ? -10.173 1.610 2.302 1.00 0.00 40 ILE A N 10
ATOM 16265 C CA . ILE A 1 40 ? -10.373 2.642 1.292 1.00 0.00 40 ILE A CA 10
ATOM 16266 C C . ILE A 1 40 ? -11.839 2.733 0.883 1.00 0.00 40 ILE A C 10
ATOM 16267 O O . ILE A 1 40 ? -12.386 3.826 0.737 1.00 0.00 40 ILE A O 10
ATOM 16283 N N . GLU A 1 41 ? -12.471 1.578 0.702 1.00 0.00 41 GLU A N 10
ATOM 16284 C CA . GLU A 1 41 ? -13.875 1.528 0.311 1.00 0.00 41 GLU A CA 10
ATOM 16285 C C . GLU A 1 41 ? -14.708 2.491 1.152 1.00 0.00 41 GLU A C 10
ATOM 16286 O O . GLU A 1 41 ? -15.501 3.270 0.623 1.00 0.00 41 GLU A O 10
ATOM 16298 N N . LYS A 1 42 ? -14.523 2.431 2.467 1.00 0.00 42 LYS A N 10
ATOM 16299 C CA . LYS A 1 42 ? -15.255 3.296 3.384 1.00 0.00 42 LYS A CA 10
ATOM 16300 C C . LYS A 1 42 ? -14.562 4.647 3.528 1.00 0.00 42 LYS A C 10
ATOM 16301 O O . LYS A 1 42 ? -14.630 5.283 4.580 1.00 0.00 42 LYS A O 10
ATOM 16320 N N . LYS A 1 43 ? -13.895 5.081 2.464 1.00 0.00 43 LYS A N 10
ATOM 16321 C CA . LYS A 1 43 ? -13.191 6.358 2.470 1.00 0.00 43 LYS A CA 10
ATOM 16322 C C . LYS A 1 43 ? -12.381 6.527 3.752 1.00 0.00 43 LYS A C 10
ATOM 16323 O O . LYS A 1 43 ? -12.455 7.563 4.413 1.00 0.00 43 LYS A O 10
ATOM 16342 N N . TYR A 1 44 ? -11.609 5.503 4.097 1.00 0.00 44 TYR A N 10
ATOM 16343 C CA . TYR A 1 44 ? -10.786 5.537 5.301 1.00 0.00 44 TYR A CA 10
ATOM 16344 C C . TYR A 1 44 ? -9.325 5.805 4.954 1.00 0.00 44 TYR A C 10
ATOM 16345 O O . TYR A 1 44 ? -8.714 5.070 4.177 1.00 0.00 44 TYR A O 10
ATOM 16363 N N . HIS A 1 45 ? -8.769 6.862 5.537 1.00 0.00 45 HIS A N 10
ATOM 16364 C CA . HIS A 1 45 ? -7.378 7.228 5.292 1.00 0.00 45 HIS A CA 10
ATOM 16365 C C . HIS A 1 45 ? -6.432 6.174 5.859 1.00 0.00 45 HIS A C 10
ATOM 16366 O O . HIS A 1 45 ? -6.337 5.999 7.074 1.00 0.00 45 HIS A O 10
ATOM 16381 N N . VAL A 1 46 ? -5.733 5.474 4.972 1.00 0.00 46 VAL A N 10
ATOM 16382 C CA . VAL A 1 46 ? -4.793 4.438 5.383 1.00 0.00 46 VAL A CA 10
ATOM 16383 C C . VAL A 1 46 ? -3.352 4.909 5.227 1.00 0.00 46 VAL A C 10
ATOM 16384 O O . VAL A 1 46 ? -2.853 5.050 4.111 1.00 0.00 46 VAL A O 10
ATOM 16397 N N . GLN A 1 47 ? -2.689 5.152 6.354 1.00 0.00 47 GLN A N 10
ATOM 16398 C CA . GLN A 1 47 ? -1.304 5.608 6.341 1.00 0.00 47 GLN A CA 10
ATOM 16399 C C . GLN A 1 47 ? -0.343 4.433 6.487 1.00 0.00 47 GLN A C 10
ATOM 16400 O O . GLN A 1 47 ? -0.282 3.793 7.537 1.00 0.00 47 GLN A O 10
ATOM 16414 N N . VAL A 1 48 ? 0.407 4.154 5.425 1.00 0.00 48 VAL A N 10
ATOM 16415 C CA . VAL A 1 48 ? 1.367 3.056 5.435 1.00 0.00 48 VAL A CA 10
ATOM 16416 C C . VAL A 1 48 ? 2.781 3.565 5.690 1.00 0.00 48 VAL A C 10
ATOM 16417 O O . VAL A 1 48 ? 3.239 4.511 5.048 1.00 0.00 48 VAL A O 10
ATOM 16430 N N . THR A 1 49 ? 3.471 2.930 6.632 1.00 0.00 49 THR A N 10
ATOM 16431 C CA . THR A 1 49 ? 4.834 3.318 6.973 1.00 0.00 49 THR A CA 10
ATOM 16432 C C . THR A 1 49 ? 5.793 2.142 6.829 1.00 0.00 49 THR A C 10
ATOM 16433 O O . THR A 1 49 ? 5.745 1.190 7.608 1.00 0.00 49 THR A O 10
ATOM 16444 N N . ILE A 1 50 ? 6.664 2.214 5.827 1.00 0.00 50 ILE A N 10
ATOM 16445 C CA . ILE A 1 50 ? 7.635 1.156 5.582 1.00 0.00 50 ILE A CA 10
ATOM 16446 C C . ILE A 1 50 ? 8.950 1.439 6.301 1.00 0.00 50 ILE A C 10
ATOM 16447 O O . ILE A 1 50 ? 9.585 2.469 6.075 1.00 0.00 50 ILE A O 10
ATOM 16463 N N . LYS A 1 51 ? 9.354 0.517 7.169 1.00 0.00 51 LYS A N 10
ATOM 16464 C CA . LYS A 1 51 ? 10.594 0.664 7.920 1.00 0.00 51 LYS A CA 10
ATOM 16465 C C . LYS A 1 51 ? 11.716 -0.151 7.284 1.00 0.00 51 LYS A C 10
ATOM 16466 O O . LYS A 1 51 ? 11.519 -1.307 6.909 1.00 0.00 51 LYS A O 10
ATOM 16485 N N . ARG A 1 52 ? 12.891 0.457 7.168 1.00 0.00 52 ARG A N 10
ATOM 16486 C CA . ARG A 1 52 ? 14.044 -0.213 6.578 1.00 0.00 52 ARG A CA 10
ATOM 16487 C C . ARG A 1 52 ? 15.072 -0.570 7.648 1.00 0.00 52 ARG A C 10
ATOM 16488 O O . ARG A 1 52 ? 14.864 -0.310 8.833 1.00 0.00 52 ARG A O 10
ATOM 16509 N N . ARG A 1 53 ? 16.180 -1.166 7.221 1.00 0.00 53 ARG A N 10
ATOM 16510 C CA . ARG A 1 53 ? 17.239 -1.560 8.142 1.00 0.00 53 ARG A CA 10
ATOM 16511 C C . ARG A 1 53 ? 17.986 -0.337 8.667 1.00 0.00 53 ARG A C 10
ATOM 16512 O O . ARG A 1 53 ? 17.866 0.759 8.119 1.00 0.00 53 ARG A O 10
ATOM 16533 N N . LYS A 1 54 ? 18.755 -0.533 9.732 1.00 0.00 54 LYS A N 10
ATOM 16534 C CA . LYS A 1 54 ? 19.522 0.553 10.332 1.00 0.00 54 LYS A CA 10
ATOM 16535 C C . LYS A 1 54 ? 20.627 1.024 9.391 1.00 0.00 54 LYS A C 10
ATOM 16536 O O . LYS A 1 54 ? 20.876 2.222 9.262 1.00 0.00 54 LYS A O 10
ATOM 16555 N N . ASP A 1 55 ? 21.284 0.074 8.735 1.00 0.00 55 ASP A N 10
ATOM 16556 C CA . ASP A 1 55 ? 22.360 0.392 7.803 1.00 0.00 55 ASP A CA 10
ATOM 16557 C C . ASP A 1 55 ? 22.073 -0.190 6.423 1.00 0.00 55 ASP A C 10
ATOM 16558 O O . ASP A 1 55 ? 22.976 -0.678 5.744 1.00 0.00 55 ASP A O 10
ATOM 16567 N N . ALA A 1 56 ? 20.810 -0.137 6.014 1.00 0.00 56 ALA A N 10
ATOM 16568 C CA . ALA A 1 56 ? 20.404 -0.657 4.714 1.00 0.00 56 ALA A CA 10
ATOM 16569 C C . ALA A 1 56 ? 21.199 -0.004 3.589 1.00 0.00 56 ALA A C 10
ATOM 16570 O O . ALA A 1 56 ? 21.287 1.221 3.510 1.00 0.00 56 ALA A O 10
ATOM 16577 N N . GLU A 1 57 ? 21.776 -0.829 2.721 1.00 0.00 57 GLU A N 10
ATOM 16578 C CA . GLU A 1 57 ? 22.564 -0.330 1.601 1.00 0.00 57 GLU A CA 10
ATOM 16579 C C . GLU A 1 57 ? 21.732 -0.296 0.322 1.00 0.00 57 GLU A C 10
ATOM 16580 O O . GLU A 1 57 ? 22.227 -0.608 -0.760 1.00 0.00 57 GLU A O 10
ATOM 16592 N N . GLN A 1 58 ? 20.466 0.086 0.457 1.00 0.00 58 GLN A N 10
ATOM 16593 C CA . GLN A 1 58 ? 19.565 0.159 -0.687 1.00 0.00 58 GLN A CA 10
ATOM 16594 C C . GLN A 1 58 ? 19.048 1.581 -0.882 1.00 0.00 58 GLN A C 10
ATOM 16595 O O . GLN A 1 58 ? 19.167 2.423 0.008 1.00 0.00 58 GLN A O 10
ATOM 16609 N N . SER A 1 59 ? 18.475 1.842 -2.053 1.00 0.00 59 SER A N 10
ATOM 16610 C CA . SER A 1 59 ? 17.944 3.163 -2.367 1.00 0.00 59 SER A CA 10
ATOM 16611 C C . SER A 1 59 ? 16.461 3.248 -2.021 1.00 0.00 59 SER A C 10
ATOM 16612 O O . SER A 1 59 ? 15.768 2.233 -1.958 1.00 0.00 59 SER A O 10
ATOM 16620 N N . GLU A 1 60 ? 15.981 4.467 -1.797 1.00 0.00 60 GLU A N 10
ATOM 16621 C CA . GLU A 1 60 ? 14.580 4.685 -1.456 1.00 0.00 60 GLU A CA 10
ATOM 16622 C C . GLU A 1 60 ? 13.676 4.375 -2.646 1.00 0.00 60 GLU A C 10
ATOM 16623 O O . GLU A 1 60 ? 12.569 3.863 -2.480 1.00 0.00 60 GLU A O 10
ATOM 16635 N N . GLU A 1 61 ? 14.156 4.690 -3.845 1.00 0.00 61 GLU A N 10
ATOM 16636 C CA . GLU A 1 61 ? 13.391 4.446 -5.062 1.00 0.00 61 GLU A CA 10
ATOM 16637 C C . GLU A 1 61 ? 12.808 3.035 -5.065 1.00 0.00 61 GLU A C 10
ATOM 16638 O O . GLU A 1 61 ? 11.691 2.816 -5.530 1.00 0.00 61 GLU A O 10
ATOM 16650 N N . GLU A 1 62 ? 13.575 2.084 -4.542 1.00 0.00 62 GLU A N 10
ATOM 16651 C CA . GLU A 1 62 ? 13.135 0.694 -4.486 1.00 0.00 62 GLU A CA 10
ATOM 16652 C C . GLU A 1 62 ? 11.991 0.526 -3.491 1.00 0.00 62 GLU A C 10
ATOM 16653 O O . GLU A 1 62 ? 11.123 -0.331 -3.663 1.00 0.00 62 GLU A O 10
ATOM 16665 N N . THR A 1 63 ? 11.994 1.351 -2.448 1.00 0.00 63 THR A N 10
ATOM 16666 C CA . THR A 1 63 ? 10.959 1.293 -1.424 1.00 0.00 63 THR A CA 10
ATOM 16667 C C . THR A 1 63 ? 9.601 1.691 -1.992 1.00 0.00 63 THR A C 10
ATOM 16668 O O . THR A 1 63 ? 8.567 1.176 -1.569 1.00 0.00 63 THR A O 10
ATOM 16679 N N . GLU A 1 64 ? 9.613 2.609 -2.954 1.00 0.00 64 GLU A N 10
ATOM 16680 C CA . GLU A 1 64 ? 8.381 3.075 -3.579 1.00 0.00 64 GLU A CA 10
ATOM 16681 C C . GLU A 1 64 ? 7.563 1.901 -4.111 1.00 0.00 64 GLU A C 10
ATOM 16682 O O . GLU A 1 64 ? 6.347 1.849 -3.933 1.00 0.00 64 GLU A O 10
ATOM 16694 N N . GLU A 1 65 ? 8.241 0.962 -4.763 1.00 0.00 65 GLU A N 10
ATOM 16695 C CA . GLU A 1 65 ? 7.577 -0.209 -5.322 1.00 0.00 65 GLU A CA 10
ATOM 16696 C C . GLU A 1 65 ? 6.499 -0.727 -4.374 1.00 0.00 65 GLU A C 10
ATOM 16697 O O . GLU A 1 65 ? 5.341 -0.886 -4.762 1.00 0.00 65 GLU A O 10
ATOM 16709 N N . ILE A 1 66 ? 6.888 -0.989 -3.131 1.00 0.00 66 ILE A N 10
ATOM 16710 C CA . ILE A 1 66 ? 5.956 -1.488 -2.128 1.00 0.00 66 ILE A CA 10
ATOM 16711 C C . ILE A 1 66 ? 4.583 -0.842 -2.284 1.00 0.00 66 ILE A C 10
ATOM 16712 O O . ILE A 1 66 ? 3.616 -1.500 -2.666 1.00 0.00 66 ILE A O 10
ATOM 16728 N N . PHE A 1 67 ? 4.507 0.451 -1.987 1.00 0.00 67 PHE A N 10
ATOM 16729 C CA . PHE A 1 67 ? 3.253 1.187 -2.095 1.00 0.00 67 PHE A CA 10
ATOM 16730 C C . PHE A 1 67 ? 2.566 0.899 -3.426 1.00 0.00 67 PHE A C 10
ATOM 16731 O O . PHE A 1 67 ? 1.354 0.689 -3.479 1.00 0.00 67 PHE A O 10
ATOM 16748 N N . ASN A 1 68 ? 3.349 0.890 -4.500 1.00 0.00 68 ASN A N 10
ATOM 16749 C CA . ASN A 1 68 ? 2.817 0.629 -5.832 1.00 0.00 68 ASN A CA 10
ATOM 16750 C C . ASN A 1 68 ? 2.176 -0.754 -5.901 1.00 0.00 68 ASN A C 10
ATOM 16751 O O . ASN A 1 68 ? 1.122 -0.931 -6.510 1.00 0.00 68 ASN A O 10
ATOM 16762 N N . GLN A 1 69 ? 2.821 -1.731 -5.271 1.00 0.00 69 GLN A N 10
ATOM 16763 C CA . GLN A 1 69 ? 2.315 -3.098 -5.260 1.00 0.00 69 GLN A CA 10
ATOM 16764 C C . GLN A 1 69 ? 0.913 -3.154 -4.663 1.00 0.00 69 GLN A C 10
ATOM 16765 O O . GLN A 1 69 ? 0.070 -3.935 -5.106 1.00 0.00 69 GLN A O 10
ATOM 16779 N N . ILE A 1 70 ? 0.670 -2.322 -3.656 1.00 0.00 70 ILE A N 10
ATOM 16780 C CA . ILE A 1 70 ? -0.630 -2.278 -2.999 1.00 0.00 70 ILE A CA 10
ATOM 16781 C C . ILE A 1 70 ? -1.651 -1.529 -3.850 1.00 0.00 70 ILE A C 10
ATOM 16782 O O . ILE A 1 70 ? -2.854 -1.772 -3.753 1.00 0.00 70 ILE A O 10
ATOM 16798 N N . LEU A 1 71 ? -1.162 -0.617 -4.684 1.00 0.00 71 LEU A N 10
ATOM 16799 C CA . LEU A 1 71 ? -2.031 0.167 -5.554 1.00 0.00 71 LEU A CA 10
ATOM 16800 C C . LEU A 1 71 ? -2.449 -0.642 -6.778 1.00 0.00 71 LEU A C 10
ATOM 16801 O O . LEU A 1 71 ? -3.489 -0.380 -7.380 1.00 0.00 71 LEU A O 10
ATOM 16817 N N . GLN A 1 72 ? -1.631 -1.626 -7.138 1.00 0.00 72 GLN A N 10
ATOM 16818 C CA . GLN A 1 72 ? -1.918 -2.474 -8.289 1.00 0.00 72 GLN A CA 10
ATOM 16819 C C . GLN A 1 72 ? -3.202 -3.267 -8.075 1.00 0.00 72 GLN A C 10
ATOM 16820 O O . GLN A 1 72 ? -3.757 -3.838 -9.015 1.00 0.00 72 GLN A O 10
ATOM 16834 N N . THR A 1 73 ? -3.672 -3.299 -6.831 1.00 0.00 73 THR A N 10
ATOM 16835 C CA . THR A 1 73 ? -4.890 -4.024 -6.493 1.00 0.00 73 THR A CA 10
ATOM 16836 C C . THR A 1 73 ? -6.101 -3.098 -6.501 1.00 0.00 73 THR A C 10
ATOM 16837 O O . THR A 1 73 ? -7.238 -3.548 -6.640 1.00 0.00 73 THR A O 10
ATOM 16848 N N . MET A 1 74 ? -5.849 -1.801 -6.350 1.00 0.00 74 MET A N 10
ATOM 16849 C CA . MET A 1 74 ? -6.920 -0.811 -6.342 1.00 0.00 74 MET A CA 10
ATOM 16850 C C . MET A 1 74 ? -6.609 0.334 -7.300 1.00 0.00 74 MET A C 10
ATOM 16851 O O . MET A 1 74 ? -6.778 1.510 -6.976 1.00 0.00 74 MET A O 10
ATOM 16865 N N . PRO A 1 75 ? -6.142 -0.014 -8.509 1.00 0.00 75 PRO A N 10
ATOM 16866 C CA . PRO A 1 75 ? -5.798 0.971 -9.538 1.00 0.00 75 PRO A CA 10
ATOM 16867 C C . PRO A 1 75 ? -7.028 1.670 -10.106 1.00 0.00 75 PRO A C 10
ATOM 16868 O O . PRO A 1 75 ? -6.913 2.578 -10.930 1.00 0.00 75 PRO A O 10
ATOM 16879 N N . ASP A 1 76 ? -8.204 1.242 -9.662 1.00 0.00 76 ASP A N 10
ATOM 16880 C CA . ASP A 1 76 ? -9.456 1.828 -10.125 1.00 0.00 76 ASP A CA 10
ATOM 16881 C C . ASP A 1 76 ? -10.364 2.172 -8.948 1.00 0.00 76 ASP A C 10
ATOM 16882 O O . ASP A 1 76 ? -11.475 2.669 -9.133 1.00 0.00 76 ASP A O 10
ATOM 16891 N N . ILE A 1 77 ? -9.883 1.903 -7.739 1.00 0.00 77 ILE A N 10
ATOM 16892 C CA . ILE A 1 77 ? -10.651 2.184 -6.532 1.00 0.00 77 ILE A CA 10
ATOM 16893 C C . ILE A 1 77 ? -9.854 3.049 -5.562 1.00 0.00 77 ILE A C 10
ATOM 16894 O O . ILE A 1 77 ? -10.419 3.686 -4.674 1.00 0.00 77 ILE A O 10
ATOM 16910 N N . ALA A 1 78 ? -8.537 3.069 -5.741 1.00 0.00 78 ALA A N 10
ATOM 16911 C CA . ALA A 1 78 ? -7.661 3.860 -4.884 1.00 0.00 78 ALA A CA 10
ATOM 16912 C C . ALA A 1 78 ? -6.487 4.427 -5.674 1.00 0.00 78 ALA A C 10
ATOM 16913 O O . ALA A 1 78 ? -5.987 3.795 -6.605 1.00 0.00 78 ALA A O 10
ATOM 16920 N N . THR A 1 79 ? -6.051 5.626 -5.298 1.00 0.00 79 THR A N 10
ATOM 16921 C CA . THR A 1 79 ? -4.936 6.280 -5.972 1.00 0.00 79 THR A CA 10
ATOM 16922 C C . THR A 1 79 ? -3.951 6.864 -4.966 1.00 0.00 79 THR A C 10
ATOM 16923 O O . THR A 1 79 ? -4.292 7.082 -3.803 1.00 0.00 79 THR A O 10
ATOM 16934 N N . PHE A 1 80 ? -2.729 7.117 -5.421 1.00 0.00 80 PHE A N 10
ATOM 16935 C CA . PHE A 1 80 ? -1.693 7.676 -4.560 1.00 0.00 80 PHE A CA 10
ATOM 16936 C C . PHE A 1 80 ? -2.131 9.021 -3.987 1.00 0.00 80 PHE A C 10
ATOM 16937 O O . PHE A 1 80 ? -2.107 10.040 -4.677 1.00 0.00 80 PHE A O 10
ATOM 16954 N N . SER A 1 81 ? -2.531 9.015 -2.719 1.00 0.00 81 SER A N 10
ATOM 16955 C CA . SER A 1 81 ? -2.979 10.233 -2.053 1.00 0.00 81 SER A CA 10
ATOM 16956 C C . SER A 1 81 ? -1.796 11.139 -1.725 1.00 0.00 81 SER A C 10
ATOM 16957 O O . SER A 1 81 ? -1.753 12.297 -2.139 1.00 0.00 81 SER A O 10
ATOM 16965 N N . SER A 1 82 ? -0.837 10.602 -0.977 1.00 0.00 82 SER A N 10
ATOM 16966 C CA . SER A 1 82 ? 0.346 11.361 -0.589 1.00 0.00 82 SER A CA 10
ATOM 16967 C C . SER A 1 82 ? 1.619 10.659 -1.052 1.00 0.00 82 SER A C 10
ATOM 16968 O O . SER A 1 82 ? 2.078 9.704 -0.425 1.00 0.00 82 SER A O 10
ATOM 16976 N N . ARG A 1 83 ? 2.184 11.139 -2.155 1.00 0.00 83 ARG A N 10
ATOM 16977 C CA . ARG A 1 83 ? 3.403 10.558 -2.705 1.00 0.00 83 ARG A CA 10
ATOM 16978 C C . ARG A 1 83 ? 4.369 10.167 -1.590 1.00 0.00 83 ARG A C 10
ATOM 16979 O O . ARG A 1 83 ? 4.627 10.933 -0.662 1.00 0.00 83 ARG A O 10
ATOM 17000 N N . PRO A 1 84 ? 4.915 8.945 -1.681 1.00 0.00 84 PRO A N 10
ATOM 17001 C CA . PRO A 1 84 ? 5.860 8.424 -0.690 1.00 0.00 84 PRO A CA 10
ATOM 17002 C C . PRO A 1 84 ? 7.207 9.137 -0.742 1.00 0.00 84 PRO A C 10
ATOM 17003 O O . PRO A 1 84 ? 7.802 9.285 -1.810 1.00 0.00 84 PRO A O 10
ATOM 17014 N N . LYS A 1 85 ? 7.684 9.578 0.417 1.00 0.00 85 LYS A N 10
ATOM 17015 C CA . LYS A 1 85 ? 8.962 10.274 0.504 1.00 0.00 85 LYS A CA 10
ATOM 17016 C C . LYS A 1 85 ? 9.732 9.845 1.749 1.00 0.00 85 LYS A C 10
ATOM 17017 O O . LYS A 1 85 ? 9.145 9.371 2.721 1.00 0.00 85 LYS A O 10
ATOM 17036 N N . ALA A 1 86 ? 11.050 10.015 1.712 1.00 0.00 86 ALA A N 10
ATOM 17037 C CA . ALA A 1 86 ? 11.899 9.648 2.838 1.00 0.00 86 ALA A CA 10
ATOM 17038 C C . ALA A 1 86 ? 11.607 10.521 4.053 1.00 0.00 86 ALA A C 10
ATOM 17039 O O . ALA A 1 86 ? 11.866 11.725 4.041 1.00 0.00 86 ALA A O 10
ATOM 17046 N N . ILE A 1 87 ? 11.066 9.907 5.101 1.00 0.00 87 ILE A N 10
ATOM 17047 C CA . ILE A 1 87 ? 10.739 10.630 6.324 1.00 0.00 87 ILE A CA 10
ATOM 17048 C C . ILE A 1 87 ? 11.727 10.299 7.438 1.00 0.00 87 ILE A C 10
ATOM 17049 O O . ILE A 1 87 ? 12.454 9.308 7.363 1.00 0.00 87 ILE A O 10
ATOM 17065 N N . ARG A 1 88 ? 11.747 11.136 8.470 1.00 0.00 88 ARG A N 10
ATOM 17066 C CA . ARG A 1 88 ? 12.645 10.933 9.601 1.00 0.00 88 ARG A CA 10
ATOM 17067 C C . ARG A 1 88 ? 14.103 11.027 9.160 1.00 0.00 88 ARG A C 10
ATOM 17068 O O . ARG A 1 88 ? 14.939 10.221 9.568 1.00 0.00 88 ARG A O 10
ATOM 17089 N N . GLY A 1 89 ? 14.401 12.017 8.325 1.00 0.00 89 GLY A N 10
ATOM 17090 C CA . GLY A 1 89 ? 15.758 12.198 7.843 1.00 0.00 89 GLY A CA 10
ATOM 17091 C C . GLY A 1 89 ? 16.011 11.470 6.537 1.00 0.00 89 GLY A C 10
ATOM 17092 O O . GLY A 1 89 ? 16.517 12.055 5.580 1.00 0.00 89 GLY A O 10
ATOM 17096 N N . GLY A 1 90 ? 15.660 10.188 6.498 1.00 0.00 90 GLY A N 10
ATOM 17097 C CA . GLY A 1 90 ? 15.862 9.400 5.297 1.00 0.00 90 GLY A CA 10
ATOM 17098 C C . GLY A 1 90 ? 16.086 7.931 5.598 1.00 0.00 90 GLY A C 10
ATOM 17099 O O . GLY A 1 90 ? 17.144 7.381 5.292 1.00 0.00 90 GLY A O 10
ATOM 17103 N N . THR A 1 91 ? 15.088 7.294 6.202 1.00 0.00 91 THR A N 10
ATOM 17104 C CA . THR A 1 91 ? 15.182 5.881 6.547 1.00 0.00 91 THR A CA 10
ATOM 17105 C C . THR A 1 91 ? 13.907 5.136 6.168 1.00 0.00 91 THR A C 10
ATOM 17106 O O . THR A 1 91 ? 13.953 4.117 5.479 1.00 0.00 91 THR A O 10
ATOM 17117 N N . ALA A 1 92 ? 12.769 5.652 6.620 1.00 0.00 92 ALA A N 10
ATOM 17118 C CA . ALA A 1 92 ? 11.480 5.037 6.326 1.00 0.00 92 ALA A CA 10
ATOM 17119 C C . ALA A 1 92 ? 10.621 5.952 5.460 1.00 0.00 92 ALA A C 10
ATOM 17120 O O . ALA A 1 92 ? 10.769 7.173 5.493 1.00 0.00 92 ALA A O 10
ATOM 17127 N N . SER A 1 93 ? 9.722 5.353 4.685 1.00 0.00 93 SER A N 10
ATOM 17128 C CA . SER A 1 93 ? 8.841 6.114 3.807 1.00 0.00 93 SER A CA 10
ATOM 17129 C C . SER A 1 93 ? 7.409 6.104 4.333 1.00 0.00 93 SER A C 10
ATOM 17130 O O . SER A 1 93 ? 6.991 5.165 5.009 1.00 0.00 93 SER A O 10
ATOM 17138 N N . MET A 1 94 ? 6.662 7.157 4.017 1.00 0.00 94 MET A N 10
ATOM 17139 C CA . MET A 1 94 ? 5.276 7.270 4.457 1.00 0.00 94 MET A CA 10
ATOM 17140 C C . MET A 1 94 ? 4.372 7.684 3.300 1.00 0.00 94 MET A C 10
ATOM 17141 O O . MET A 1 94 ? 4.667 8.638 2.580 1.00 0.00 94 MET A O 10
ATOM 17155 N N . CYS A 1 95 ? 3.270 6.962 3.129 1.00 0.00 95 CYS A N 10
ATOM 17156 C CA . CYS A 1 95 ? 2.323 7.254 2.059 1.00 0.00 95 CYS A CA 10
ATOM 17157 C C . CYS A 1 95 ? 0.903 6.883 2.474 1.00 0.00 95 CYS A C 10
ATOM 17158 O O . CYS A 1 95 ? 0.700 6.029 3.337 1.00 0.00 95 CYS A O 10
ATOM 17166 N N . VAL A 1 96 ? -0.078 7.533 1.855 1.00 0.00 96 VAL A N 10
ATOM 17167 C CA . VAL A 1 96 ? -1.479 7.273 2.160 1.00 0.00 96 VAL A CA 10
ATOM 17168 C C . VAL A 1 96 ? -2.258 6.913 0.900 1.00 0.00 96 VAL A C 10
ATOM 17169 O O . VAL A 1 96 ? -1.820 7.193 -0.216 1.00 0.00 96 VAL A O 10
ATOM 17182 N N . PHE A 1 97 ? -3.418 6.290 1.085 1.00 0.00 97 PHE A N 10
ATOM 17183 C CA . PHE A 1 97 ? -4.259 5.890 -0.037 1.00 0.00 97 PHE A CA 10
ATOM 17184 C C . PHE A 1 97 ? -5.654 6.497 0.086 1.00 0.00 97 PHE A C 10
ATOM 17185 O O . PHE A 1 97 ? -6.169 6.677 1.190 1.00 0.00 97 PHE A O 10
ATOM 17202 N N . ARG A 1 98 ? -6.259 6.810 -1.055 1.00 0.00 98 ARG A N 10
ATOM 17203 C CA . ARG A 1 98 ? -7.593 7.398 -1.076 1.00 0.00 98 ARG A CA 10
ATOM 17204 C C . ARG A 1 98 ? -8.378 6.920 -2.293 1.00 0.00 98 ARG A C 10
ATOM 17205 O O . ARG A 1 98 ? -7.798 6.489 -3.290 1.00 0.00 98 ARG A O 10
ATOM 17226 N N . HIS A 1 99 ? -9.702 7.000 -2.205 1.00 0.00 99 HIS A N 10
ATOM 17227 C CA . HIS A 1 99 ? -10.568 6.575 -3.299 1.00 0.00 99 HIS A CA 10
ATOM 17228 C C . HIS A 1 99 ? -10.585 7.617 -4.414 1.00 0.00 99 HIS A C 10
ATOM 17229 O O . HIS A 1 99 ? -10.465 8.816 -4.159 1.00 0.00 99 HIS A O 10
ATOM 17244 N N . LEU A 1 100 ? -10.735 7.152 -5.650 1.00 0.00 100 LEU A N 10
ATOM 17245 C CA . LEU A 1 100 ? -10.767 8.043 -6.804 1.00 0.00 100 LEU A CA 10
ATOM 17246 C C . LEU A 1 100 ? -12.035 8.891 -6.802 1.00 0.00 100 LEU A C 10
ATOM 17247 O O . LEU A 1 100 ? -13.117 8.407 -7.134 1.00 0.00 100 LEU A O 10
ATOM 17263 N N . SER A 1 101 ? -11.892 10.158 -6.429 1.00 0.00 101 SER A N 10
ATOM 17264 C CA . SER A 1 101 ? -13.027 11.074 -6.382 1.00 0.00 101 SER A CA 10
ATOM 17265 C C . SER A 1 101 ? -12.879 12.175 -7.427 1.00 0.00 101 SER A C 10
ATOM 17266 O O . SER A 1 101 ? -13.824 12.494 -8.149 1.00 0.00 101 SER A O 10
ATOM 17274 N N . LYS A 1 102 ? -11.685 12.754 -7.503 1.00 0.00 102 LYS A N 10
ATOM 17275 C CA . LYS A 1 102 ? -11.410 13.819 -8.459 1.00 0.00 102 LYS A CA 10
ATOM 17276 C C . LYS A 1 102 ? -11.520 13.307 -9.891 1.00 0.00 102 LYS A C 10
ATOM 17277 O O . LYS A 1 102 ? -12.370 13.757 -10.660 1.00 0.00 102 LYS A O 10
ATOM 17296 N N . LYS A 1 103 ? -10.655 12.362 -10.245 1.00 0.00 103 LYS A N 10
ATOM 17297 C CA . LYS A 1 103 ? -10.656 11.785 -11.584 1.00 0.00 103 LYS A CA 10
ATOM 17298 C C . LYS A 1 103 ? -10.743 10.263 -11.520 1.00 0.00 103 LYS A C 10
ATOM 17299 O O . LYS A 1 103 ? -10.682 9.674 -10.442 1.00 0.00 103 LYS A O 10
ATOM 17318 N N . GLU A 1 104 ? -10.884 9.634 -12.683 1.00 0.00 104 GLU A N 10
ATOM 17319 C CA . GLU A 1 104 ? -10.978 8.181 -12.758 1.00 0.00 104 GLU A CA 10
ATOM 17320 C C . GLU A 1 104 ? -12.084 7.660 -11.845 1.00 0.00 104 GLU A C 10
ATOM 17321 O O . GLU A 1 104 ? -11.890 6.694 -11.108 1.00 0.00 104 GLU A O 10
ATOM 17333 N N . GLU A 1 105 ? -13.244 8.307 -11.901 1.00 0.00 105 GLU A N 10
ATOM 17334 C CA . GLU A 1 105 ? -14.380 7.910 -11.078 1.00 0.00 105 GLU A CA 10
ATOM 17335 C C . GLU A 1 105 ? -15.117 6.728 -11.702 1.00 0.00 105 GLU A C 10
ATOM 17336 O O . GLU A 1 105 ? -14.830 6.329 -12.831 1.00 0.00 105 GLU A O 10
ATOM 17348 N N . LYS A 1 106 ? -16.067 6.171 -10.958 1.00 0.00 106 LYS A N 10
ATOM 17349 C CA . LYS A 1 106 ? -16.846 5.036 -11.436 1.00 0.00 106 LYS A CA 10
ATOM 17350 C C . LYS A 1 106 ? -18.265 5.463 -11.799 1.00 0.00 106 LYS A C 10
ATOM 17351 O O . LYS A 1 106 ? -19.101 5.681 -10.922 1.00 0.00 106 LYS A O 10
ATOM 17370 N N . SER A 1 107 ? -18.530 5.580 -13.096 1.00 0.00 107 SER A N 10
ATOM 17371 C CA . SER A 1 107 ? -19.847 5.984 -13.573 1.00 0.00 107 SER A CA 10
ATOM 17372 C C . SER A 1 107 ? -20.926 5.036 -13.059 1.00 0.00 107 SER A C 10
ATOM 17373 O O . SER A 1 107 ? -20.707 3.830 -12.948 1.00 0.00 107 SER A O 10
ATOM 17381 N N . GLY A 1 108 ? -22.093 5.591 -12.745 1.00 0.00 108 GLY A N 10
ATOM 17382 C CA . GLY A 1 108 ? -23.189 4.782 -12.246 1.00 0.00 108 GLY A CA 10
ATOM 17383 C C . GLY A 1 108 ? -24.452 5.590 -12.024 1.00 0.00 108 GLY A C 10
ATOM 17384 O O . GLY A 1 108 ? -24.470 6.811 -12.183 1.00 0.00 108 GLY A O 10
ATOM 17388 N N . PRO A 1 109 ? -25.541 4.902 -11.650 1.00 0.00 109 PRO A N 10
ATOM 17389 C CA . PRO A 1 109 ? -26.835 5.544 -11.399 1.00 0.00 109 PRO A CA 10
ATOM 17390 C C . PRO A 1 109 ? -26.823 6.401 -10.139 1.00 0.00 109 PRO A C 10
ATOM 17391 O O . PRO A 1 109 ? -26.063 6.140 -9.206 1.00 0.00 109 PRO A O 10
ATOM 17402 N N . SER A 1 110 ? -27.670 7.426 -10.117 1.00 0.00 110 SER A N 10
ATOM 17403 C CA . SER A 1 110 ? -27.754 8.324 -8.971 1.00 0.00 110 SER A CA 10
ATOM 17404 C C . SER A 1 110 ? -29.039 8.084 -8.186 1.00 0.00 110 SER A C 10
ATOM 17405 O O . SER A 1 110 ? -29.004 7.733 -7.007 1.00 0.00 110 SER A O 10
ATOM 17413 N N . SER A 1 111 ? -30.175 8.277 -8.849 1.00 0.00 111 SER A N 10
ATOM 17414 C CA . SER A 1 111 ? -31.474 8.086 -8.214 1.00 0.00 111 SER A CA 10
ATOM 17415 C C . SER A 1 111 ? -31.988 6.668 -8.445 1.00 0.00 111 SER A C 10
ATOM 17416 O O . SER A 1 111 ? -32.404 5.987 -7.509 1.00 0.00 111 SER A O 10
ATOM 17424 N N . GLY A 1 112 ? -31.957 6.231 -9.700 1.00 0.00 112 GLY A N 10
ATOM 17425 C CA . GLY A 1 112 ? -32.422 4.897 -10.033 1.00 0.00 112 GLY A CA 10
ATOM 17426 C C . GLY A 1 112 ? -33.863 4.667 -9.622 1.00 0.00 112 GLY A C 10
ATOM 17427 O O . GLY A 1 112 ? -34.134 4.220 -8.507 1.00 0.00 112 GLY A O 10
ATOM 17431 N N . GLY A 1 1 ? -39.247 -5.437 4.789 1.00 0.00 1 GLY A N 11
ATOM 17432 C CA . GLY A 1 1 ? -39.783 -4.186 5.293 1.00 0.00 1 GLY A CA 11
ATOM 17433 C C . GLY A 1 1 ? -38.760 -3.393 6.083 1.00 0.00 1 GLY A C 11
ATOM 17434 O O . GLY A 1 1 ? -38.435 -3.743 7.218 1.00 0.00 1 GLY A O 11
ATOM 17438 N N . SER A 1 2 ? -38.249 -2.324 5.481 1.00 0.00 2 SER A N 11
ATOM 17439 C CA . SER A 1 2 ? -37.252 -1.483 6.133 1.00 0.00 2 SER A CA 11
ATOM 17440 C C . SER A 1 2 ? -37.629 -0.009 6.022 1.00 0.00 2 SER A C 11
ATOM 17441 O O . SER A 1 2 ? -37.348 0.785 6.921 1.00 0.00 2 SER A O 11
ATOM 17449 N N . SER A 1 3 ? -38.268 0.351 4.913 1.00 0.00 3 SER A N 11
ATOM 17450 C CA . SER A 1 3 ? -38.681 1.730 4.681 1.00 0.00 3 SER A CA 11
ATOM 17451 C C . SER A 1 3 ? -37.610 2.705 5.162 1.00 0.00 3 SER A C 11
ATOM 17452 O O . SER A 1 3 ? -37.900 3.654 5.890 1.00 0.00 3 SER A O 11
ATOM 17460 N N . GLY A 1 4 ? -36.370 2.464 4.748 1.00 0.00 4 GLY A N 11
ATOM 17461 C CA . GLY A 1 4 ? -35.274 3.329 5.145 1.00 0.00 4 GLY A CA 11
ATOM 17462 C C . GLY A 1 4 ? -34.303 3.591 4.012 1.00 0.00 4 GLY A C 11
ATOM 17463 O O . GLY A 1 4 ? -33.289 2.905 3.882 1.00 0.00 4 GLY A O 11
ATOM 17467 N N . SER A 1 5 ? -34.613 4.587 3.187 1.00 0.00 5 SER A N 11
ATOM 17468 C CA . SER A 1 5 ? -33.763 4.935 2.055 1.00 0.00 5 SER A CA 11
ATOM 17469 C C . SER A 1 5 ? -32.369 5.340 2.527 1.00 0.00 5 SER A C 11
ATOM 17470 O O . SER A 1 5 ? -32.185 5.753 3.672 1.00 0.00 5 SER A O 11
ATOM 17478 N N . SER A 1 6 ? -31.391 5.219 1.635 1.00 0.00 6 SER A N 11
ATOM 17479 C CA . SER A 1 6 ? -30.013 5.568 1.959 1.00 0.00 6 SER A CA 11
ATOM 17480 C C . SER A 1 6 ? -29.362 6.333 0.812 1.00 0.00 6 SER A C 11
ATOM 17481 O O . SER A 1 6 ? -29.942 6.473 -0.264 1.00 0.00 6 SER A O 11
ATOM 17489 N N . GLY A 1 7 ? -28.151 6.828 1.050 1.00 0.00 7 GLY A N 11
ATOM 17490 C CA . GLY A 1 7 ? -27.440 7.573 0.028 1.00 0.00 7 GLY A CA 11
ATOM 17491 C C . GLY A 1 7 ? -25.942 7.591 0.260 1.00 0.00 7 GLY A C 11
ATOM 17492 O O . GLY A 1 7 ? -25.389 6.733 0.949 1.00 0.00 7 GLY A O 11
ATOM 17496 N N . PRO A 1 8 ? -25.260 8.586 -0.326 1.00 0.00 8 PRO A N 11
ATOM 17497 C CA . PRO A 1 8 ? -23.807 8.735 -0.195 1.00 0.00 8 PRO A CA 11
ATOM 17498 C C . PRO A 1 8 ? -23.392 9.148 1.213 1.00 0.00 8 PRO A C 11
ATOM 17499 O O . PRO A 1 8 ? -23.901 10.126 1.760 1.00 0.00 8 PRO A O 11
ATOM 17510 N N . LYS A 1 9 ? -22.463 8.396 1.794 1.00 0.00 9 LYS A N 11
ATOM 17511 C CA . LYS A 1 9 ? -21.976 8.684 3.138 1.00 0.00 9 LYS A CA 11
ATOM 17512 C C . LYS A 1 9 ? -20.463 8.874 3.140 1.00 0.00 9 LYS A C 11
ATOM 17513 O O . LYS A 1 9 ? -19.748 8.256 2.350 1.00 0.00 9 LYS A O 11
ATOM 17532 N N . THR A 1 10 ? -19.979 9.731 4.033 1.00 0.00 10 THR A N 11
ATOM 17533 C CA . THR A 1 10 ? -18.551 10.002 4.138 1.00 0.00 10 THR A CA 11
ATOM 17534 C C . THR A 1 10 ? -17.948 9.306 5.353 1.00 0.00 10 THR A C 11
ATOM 17535 O O . THR A 1 10 ? -16.728 9.198 5.476 1.00 0.00 10 THR A O 11
ATOM 17546 N N . GLY A 1 11 ? -18.810 8.836 6.249 1.00 0.00 11 GLY A N 11
ATOM 17547 C CA . GLY A 1 11 ? -18.342 8.156 7.443 1.00 0.00 11 GLY A CA 11
ATOM 17548 C C . GLY A 1 11 ? -17.685 9.102 8.429 1.00 0.00 11 GLY A C 11
ATOM 17549 O O . GLY A 1 11 ? -17.114 10.126 8.053 1.00 0.00 11 GLY A O 11
ATOM 17553 N N . PRO A 1 12 ? -17.763 8.761 9.724 1.00 0.00 12 PRO A N 11
ATOM 17554 C CA . PRO A 1 12 ? -17.177 9.574 10.793 1.00 0.00 12 PRO A CA 11
ATOM 17555 C C . PRO A 1 12 ? -15.653 9.544 10.776 1.00 0.00 12 PRO A C 11
ATOM 17556 O O . PRO A 1 12 ? -15.045 8.708 10.107 1.00 0.00 12 PRO A O 11
ATOM 17567 N N . THR A 1 13 ? -15.039 10.462 11.517 1.00 0.00 13 THR A N 11
ATOM 17568 C CA . THR A 1 13 ? -13.585 10.541 11.586 1.00 0.00 13 THR A CA 11
ATOM 17569 C C . THR A 1 13 ? -12.971 9.167 11.830 1.00 0.00 13 THR A C 11
ATOM 17570 O O . THR A 1 13 ? -13.343 8.469 12.773 1.00 0.00 13 THR A O 11
ATOM 17581 N N . MET A 1 14 ? -12.028 8.785 10.975 1.00 0.00 14 MET A N 11
ATOM 17582 C CA . MET A 1 14 ? -11.361 7.494 11.100 1.00 0.00 14 MET A CA 11
ATOM 17583 C C . MET A 1 14 ? -10.105 7.445 10.237 1.00 0.00 14 MET A C 11
ATOM 17584 O O . MET A 1 14 ? -10.150 7.733 9.040 1.00 0.00 14 MET A O 11
ATOM 17598 N N . THR A 1 15 ? -8.984 7.079 10.850 1.00 0.00 15 THR A N 11
ATOM 17599 C CA . THR A 1 15 ? -7.715 6.994 10.137 1.00 0.00 15 THR A CA 11
ATOM 17600 C C . THR A 1 15 ? -6.945 5.739 10.533 1.00 0.00 15 THR A C 11
ATOM 17601 O O . THR A 1 15 ? -6.489 5.610 11.669 1.00 0.00 15 THR A O 11
ATOM 17612 N N . LYS A 1 16 ? -6.804 4.815 9.588 1.00 0.00 16 LYS A N 11
ATOM 17613 C CA . LYS A 1 16 ? -6.087 3.570 9.837 1.00 0.00 16 LYS A CA 11
ATOM 17614 C C . LYS A 1 16 ? -4.605 3.721 9.511 1.00 0.00 16 LYS A C 11
ATOM 17615 O O . LYS A 1 16 ? -4.236 4.417 8.565 1.00 0.00 16 LYS A O 11
ATOM 17634 N N . GLU A 1 17 ? -3.760 3.065 10.301 1.00 0.00 17 GLU A N 11
ATOM 17635 C CA . GLU A 1 17 ? -2.318 3.127 10.095 1.00 0.00 17 GLU A CA 11
ATOM 17636 C C . GLU A 1 17 ? -1.737 1.731 9.892 1.00 0.00 17 GLU A C 11
ATOM 17637 O O . GLU A 1 17 ? -2.028 0.808 10.654 1.00 0.00 17 GLU A O 11
ATOM 17649 N N . LEU A 1 18 ? -0.914 1.584 8.859 1.00 0.00 18 LEU A N 11
ATOM 17650 C CA . LEU A 1 18 ? -0.291 0.300 8.554 1.00 0.00 18 LEU A CA 11
ATOM 17651 C C . LEU A 1 18 ? 1.226 0.436 8.478 1.00 0.00 18 LEU A C 11
ATOM 17652 O O . LEU A 1 18 ? 1.750 1.235 7.702 1.00 0.00 18 LEU A O 11
ATOM 17668 N N . VAL A 1 19 ? 1.928 -0.352 9.287 1.00 0.00 19 VAL A N 11
ATOM 17669 C CA . VAL A 1 19 ? 3.385 -0.323 9.308 1.00 0.00 19 VAL A CA 11
ATOM 17670 C C . VAL A 1 19 ? 3.964 -1.731 9.230 1.00 0.00 19 VAL A C 11
ATOM 17671 O O . VAL A 1 19 ? 3.822 -2.525 10.160 1.00 0.00 19 VAL A O 11
ATOM 17684 N N . PHE A 1 20 ? 4.619 -2.034 8.114 1.00 0.00 20 PHE A N 11
ATOM 17685 C CA . PHE A 1 20 ? 5.220 -3.348 7.913 1.00 0.00 20 PHE A CA 11
ATOM 17686 C C . PHE A 1 20 ? 6.705 -3.222 7.586 1.00 0.00 20 PHE A C 11
ATOM 17687 O O . PHE A 1 20 ? 7.263 -2.124 7.595 1.00 0.00 20 PHE A O 11
ATOM 17704 N N . SER A 1 21 ? 7.340 -4.354 7.298 1.00 0.00 21 SER A N 11
ATOM 17705 C CA . SER A 1 21 ? 8.761 -4.372 6.972 1.00 0.00 21 SER A CA 11
ATOM 17706 C C . SER A 1 21 ? 8.973 -4.284 5.463 1.00 0.00 21 SER A C 11
ATOM 17707 O O . SER A 1 21 ? 8.146 -4.750 4.681 1.00 0.00 21 SER A O 11
ATOM 17715 N N . SER A 1 22 ? 10.089 -3.683 5.063 1.00 0.00 22 SER A N 11
ATOM 17716 C CA . SER A 1 22 ? 10.410 -3.530 3.649 1.00 0.00 22 SER A CA 11
ATOM 17717 C C . SER A 1 22 ? 10.769 -4.875 3.025 1.00 0.00 22 SER A C 11
ATOM 17718 O O . SER A 1 22 ? 10.622 -5.070 1.819 1.00 0.00 22 SER A O 11
ATOM 17726 N N . ASN A 1 23 ? 11.239 -5.799 3.856 1.00 0.00 23 ASN A N 11
ATOM 17727 C CA . ASN A 1 23 ? 11.619 -7.127 3.386 1.00 0.00 23 ASN A CA 11
ATOM 17728 C C . ASN A 1 23 ? 10.404 -8.046 3.311 1.00 0.00 23 ASN A C 11
ATOM 17729 O O . ASN A 1 23 ? 10.533 -9.242 3.050 1.00 0.00 23 ASN A O 11
ATOM 17740 N N . ILE A 1 24 ? 9.225 -7.479 3.541 1.00 0.00 24 ILE A N 11
ATOM 17741 C CA . ILE A 1 24 ? 7.986 -8.246 3.498 1.00 0.00 24 ILE A CA 11
ATOM 17742 C C . ILE A 1 24 ? 7.835 -8.970 2.164 1.00 0.00 24 ILE A C 11
ATOM 17743 O O . ILE A 1 24 ? 7.942 -8.362 1.100 1.00 0.00 24 ILE A O 11
ATOM 17759 N N . GLY A 1 25 ? 7.583 -10.274 2.229 1.00 0.00 25 GLY A N 11
ATOM 17760 C CA . GLY A 1 25 ? 7.419 -11.059 1.020 1.00 0.00 25 GLY A CA 11
ATOM 17761 C C . GLY A 1 25 ? 6.045 -10.893 0.402 1.00 0.00 25 GLY A C 11
ATOM 17762 O O . GLY A 1 25 ? 5.209 -10.154 0.923 1.00 0.00 25 GLY A O 11
ATOM 17766 N N . GLN A 1 26 ? 5.811 -11.579 -0.712 1.00 0.00 26 GLN A N 11
ATOM 17767 C CA . GLN A 1 26 ? 4.529 -11.500 -1.402 1.00 0.00 26 GLN A CA 11
ATOM 17768 C C . GLN A 1 26 ? 3.430 -12.176 -0.587 1.00 0.00 26 GLN A C 11
ATOM 17769 O O . GLN A 1 26 ? 2.293 -11.704 -0.548 1.00 0.00 26 GLN A O 11
ATOM 17783 N N . HIS A 1 27 ? 3.777 -13.283 0.062 1.00 0.00 27 HIS A N 11
ATOM 17784 C CA . HIS A 1 27 ? 2.820 -14.023 0.876 1.00 0.00 27 HIS A CA 11
ATOM 17785 C C . HIS A 1 27 ? 2.166 -13.111 1.909 1.00 0.00 27 HIS A C 11
ATOM 17786 O O . HIS A 1 27 ? 0.941 -13.069 2.027 1.00 0.00 27 HIS A O 11
ATOM 17801 N N . ASP A 1 28 ? 2.990 -12.384 2.656 1.00 0.00 28 ASP A N 11
ATOM 17802 C CA . ASP A 1 28 ? 2.491 -11.472 3.679 1.00 0.00 28 ASP A CA 11
ATOM 17803 C C . ASP A 1 28 ? 1.900 -10.216 3.047 1.00 0.00 28 ASP A C 11
ATOM 17804 O O . ASP A 1 28 ? 0.725 -9.904 3.242 1.00 0.00 28 ASP A O 11
ATOM 17813 N N . LEU A 1 29 ? 2.722 -9.498 2.290 1.00 0.00 29 LEU A N 11
ATOM 17814 C CA . LEU A 1 29 ? 2.281 -8.275 1.629 1.00 0.00 29 LEU A CA 11
ATOM 17815 C C . LEU A 1 29 ? 0.870 -8.435 1.072 1.00 0.00 29 LEU A C 11
ATOM 17816 O O . LEU A 1 29 ? 0.043 -7.529 1.180 1.00 0.00 29 LEU A O 11
ATOM 17832 N N . ASP A 1 30 ? 0.602 -9.593 0.478 1.00 0.00 30 ASP A N 11
ATOM 17833 C CA . ASP A 1 30 ? -0.710 -9.873 -0.093 1.00 0.00 30 ASP A CA 11
ATOM 17834 C C . ASP A 1 30 ? -1.821 -9.413 0.846 1.00 0.00 30 ASP A C 11
ATOM 17835 O O . ASP A 1 30 ? -2.744 -8.709 0.436 1.00 0.00 30 ASP A O 11
ATOM 17844 N N . THR A 1 31 ? -1.726 -9.817 2.109 1.00 0.00 31 THR A N 11
ATOM 17845 C CA . THR A 1 31 ? -2.724 -9.449 3.106 1.00 0.00 31 THR A CA 11
ATOM 17846 C C . THR A 1 31 ? -2.673 -7.955 3.409 1.00 0.00 31 THR A C 11
ATOM 17847 O O . THR A 1 31 ? -3.702 -7.327 3.661 1.00 0.00 31 THR A O 11
ATOM 17858 N N . LYS A 1 32 ? -1.471 -7.391 3.381 1.00 0.00 32 LYS A N 11
ATOM 17859 C CA . LYS A 1 32 ? -1.285 -5.970 3.650 1.00 0.00 32 LYS A CA 11
ATOM 17860 C C . LYS A 1 32 ? -2.103 -5.122 2.681 1.00 0.00 32 LYS A C 11
ATOM 17861 O O . LYS A 1 32 ? -2.815 -4.205 3.092 1.00 0.00 32 LYS A O 11
ATOM 17880 N N . SER A 1 33 ? -1.996 -5.434 1.394 1.00 0.00 33 SER A N 11
ATOM 17881 C CA . SER A 1 33 ? -2.724 -4.698 0.366 1.00 0.00 33 SER A CA 11
ATOM 17882 C C . SER A 1 33 ? -4.227 -4.928 0.495 1.00 0.00 33 SER A C 11
ATOM 17883 O O . SER A 1 33 ? -5.020 -3.989 0.415 1.00 0.00 33 SER A O 11
ATOM 17891 N N . LYS A 1 34 ? -4.612 -6.184 0.695 1.00 0.00 34 LYS A N 11
ATOM 17892 C CA . LYS A 1 34 ? -6.019 -6.540 0.836 1.00 0.00 34 LYS A CA 11
ATOM 17893 C C . LYS A 1 34 ? -6.676 -5.729 1.948 1.00 0.00 34 LYS A C 11
ATOM 17894 O O . LYS A 1 34 ? -7.726 -5.119 1.746 1.00 0.00 34 LYS A O 11
ATOM 17913 N N . GLN A 1 35 ? -6.051 -5.725 3.121 1.00 0.00 35 GLN A N 11
ATOM 17914 C CA . GLN A 1 35 ? -6.576 -4.987 4.264 1.00 0.00 35 GLN A CA 11
ATOM 17915 C C . GLN A 1 35 ? -6.910 -3.550 3.878 1.00 0.00 35 GLN A C 11
ATOM 17916 O O . GLN A 1 35 ? -8.028 -3.083 4.095 1.00 0.00 35 GLN A O 11
ATOM 17930 N N . ILE A 1 36 ? -5.934 -2.855 3.304 1.00 0.00 36 ILE A N 11
ATOM 17931 C CA . ILE A 1 36 ? -6.125 -1.472 2.887 1.00 0.00 36 ILE A CA 11
ATOM 17932 C C . ILE A 1 36 ? -7.348 -1.333 1.986 1.00 0.00 36 ILE A C 11
ATOM 17933 O O . ILE A 1 36 ? -8.190 -0.461 2.196 1.00 0.00 36 ILE A O 11
ATOM 17949 N N . GLN A 1 37 ? -7.438 -2.201 0.983 1.00 0.00 37 GLN A N 11
ATOM 17950 C CA . GLN A 1 37 ? -8.559 -2.176 0.050 1.00 0.00 37 GLN A CA 11
ATOM 17951 C C . GLN A 1 37 ? -9.884 -2.052 0.795 1.00 0.00 37 GLN A C 11
ATOM 17952 O O . GLN A 1 37 ? -10.631 -1.094 0.595 1.00 0.00 37 GLN A O 11
ATOM 17966 N N . GLN A 1 38 ? -10.168 -3.026 1.653 1.00 0.00 38 GLN A N 11
ATOM 17967 C CA . GLN A 1 38 ? -11.405 -3.025 2.426 1.00 0.00 38 GLN A CA 11
ATOM 17968 C C . GLN A 1 38 ? -11.632 -1.670 3.087 1.00 0.00 38 GLN A C 11
ATOM 17969 O O . GLN A 1 38 ? -12.763 -1.190 3.168 1.00 0.00 38 GLN A O 11
ATOM 17983 N N . TRP A 1 39 ? -10.552 -1.058 3.558 1.00 0.00 39 TRP A N 11
ATOM 17984 C CA . TRP A 1 39 ? -10.635 0.243 4.213 1.00 0.00 39 TRP A CA 11
ATOM 17985 C C . TRP A 1 39 ? -10.992 1.335 3.210 1.00 0.00 39 TRP A C 11
ATOM 17986 O O . TRP A 1 39 ? -11.947 2.086 3.411 1.00 0.00 39 TRP A O 11
ATOM 18007 N N . ILE A 1 40 ? -10.220 1.418 2.132 1.00 0.00 40 ILE A N 11
ATOM 18008 C CA . ILE A 1 40 ? -10.457 2.418 1.098 1.00 0.00 40 ILE A CA 11
ATOM 18009 C C . ILE A 1 40 ? -11.926 2.451 0.692 1.00 0.00 40 ILE A C 11
ATOM 18010 O O . ILE A 1 40 ? -12.510 3.521 0.526 1.00 0.00 40 ILE A O 11
ATOM 18026 N N . GLU A 1 41 ? -12.518 1.271 0.536 1.00 0.00 41 GLU A N 11
ATOM 18027 C CA . GLU A 1 41 ? -13.920 1.165 0.150 1.00 0.00 41 GLU A CA 11
ATOM 18028 C C . GLU A 1 41 ? -14.784 2.119 0.971 1.00 0.00 41 GLU A C 11
ATOM 18029 O O . GLU A 1 41 ? -15.740 2.704 0.462 1.00 0.00 41 GLU A O 11
ATOM 18041 N N . LYS A 1 42 ? -14.440 2.271 2.245 1.00 0.00 42 LYS A N 11
ATOM 18042 C CA . LYS A 1 42 ? -15.181 3.153 3.139 1.00 0.00 42 LYS A CA 11
ATOM 18043 C C . LYS A 1 42 ? -14.464 4.490 3.301 1.00 0.00 42 LYS A C 11
ATOM 18044 O O . LYS A 1 42 ? -14.478 5.087 4.377 1.00 0.00 42 LYS A O 11
ATOM 18063 N N . LYS A 1 43 ? -13.839 4.956 2.224 1.00 0.00 43 LYS A N 11
ATOM 18064 C CA . LYS A 1 43 ? -13.119 6.223 2.245 1.00 0.00 43 LYS A CA 11
ATOM 18065 C C . LYS A 1 43 ? -12.339 6.384 3.546 1.00 0.00 43 LYS A C 11
ATOM 18066 O O . LYS A 1 43 ? -12.388 7.436 4.185 1.00 0.00 43 LYS A O 11
ATOM 18085 N N . TYR A 1 44 ? -11.619 5.337 3.932 1.00 0.00 44 TYR A N 11
ATOM 18086 C CA . TYR A 1 44 ? -10.829 5.362 5.157 1.00 0.00 44 TYR A CA 11
ATOM 18087 C C . TYR A 1 44 ? -9.373 5.706 4.859 1.00 0.00 44 TYR A C 11
ATOM 18088 O O . TYR A 1 44 ? -8.671 4.956 4.179 1.00 0.00 44 TYR A O 11
ATOM 18106 N N . HIS A 1 45 ? -8.924 6.847 5.373 1.00 0.00 45 HIS A N 11
ATOM 18107 C CA . HIS A 1 45 ? -7.550 7.292 5.165 1.00 0.00 45 HIS A CA 11
ATOM 18108 C C . HIS A 1 45 ? -6.560 6.298 5.763 1.00 0.00 45 HIS A C 11
ATOM 18109 O O . HIS A 1 45 ? -6.454 6.170 6.983 1.00 0.00 45 HIS A O 11
ATOM 18124 N N . VAL A 1 46 ? -5.837 5.595 4.896 1.00 0.00 46 VAL A N 11
ATOM 18125 C CA . VAL A 1 46 ? -4.856 4.612 5.339 1.00 0.00 46 VAL A CA 11
ATOM 18126 C C . VAL A 1 46 ? -3.439 5.167 5.241 1.00 0.00 46 VAL A C 11
ATOM 18127 O O . VAL A 1 46 ? -2.997 5.577 4.168 1.00 0.00 46 VAL A O 11
ATOM 18140 N N . GLN A 1 47 ? -2.734 5.178 6.367 1.00 0.00 47 GLN A N 11
ATOM 18141 C CA . GLN A 1 47 ? -1.366 5.683 6.407 1.00 0.00 47 GLN A CA 11
ATOM 18142 C C . GLN A 1 47 ? -0.361 4.539 6.338 1.00 0.00 47 GLN A C 11
ATOM 18143 O O . GLN A 1 47 ? -0.094 3.872 7.339 1.00 0.00 47 GLN A O 11
ATOM 18157 N N . VAL A 1 48 ? 0.195 4.315 5.152 1.00 0.00 48 VAL A N 11
ATOM 18158 C CA . VAL A 1 48 ? 1.172 3.252 4.953 1.00 0.00 48 VAL A CA 11
ATOM 18159 C C . VAL A 1 48 ? 2.577 3.723 5.311 1.00 0.00 48 VAL A C 11
ATOM 18160 O O . VAL A 1 48 ? 3.049 4.744 4.811 1.00 0.00 48 VAL A O 11
ATOM 18173 N N . THR A 1 49 ? 3.244 2.970 6.181 1.00 0.00 49 THR A N 11
ATOM 18174 C CA . THR A 1 49 ? 4.595 3.310 6.607 1.00 0.00 49 THR A CA 11
ATOM 18175 C C . THR A 1 49 ? 5.527 2.109 6.492 1.00 0.00 49 THR A C 11
ATOM 18176 O O . THR A 1 49 ? 5.478 1.192 7.313 1.00 0.00 49 THR A O 11
ATOM 18187 N N . ILE A 1 50 ? 6.374 2.120 5.468 1.00 0.00 50 ILE A N 11
ATOM 18188 C CA . ILE A 1 50 ? 7.318 1.031 5.247 1.00 0.00 50 ILE A CA 11
ATOM 18189 C C . ILE A 1 50 ? 8.604 1.250 6.037 1.00 0.00 50 ILE A C 11
ATOM 18190 O O . ILE A 1 50 ? 9.168 2.345 6.036 1.00 0.00 50 ILE A O 11
ATOM 18206 N N . LYS A 1 51 ? 9.065 0.201 6.708 1.00 0.00 51 LYS A N 11
ATOM 18207 C CA . LYS A 1 51 ? 10.288 0.275 7.500 1.00 0.00 51 LYS A CA 11
ATOM 18208 C C . LYS A 1 51 ? 11.360 -0.650 6.934 1.00 0.00 51 LYS A C 11
ATOM 18209 O O . LYS A 1 51 ? 11.106 -1.827 6.679 1.00 0.00 51 LYS A O 11
ATOM 18228 N N . ARG A 1 52 ? 12.559 -0.110 6.742 1.00 0.00 52 ARG A N 11
ATOM 18229 C CA . ARG A 1 52 ? 13.670 -0.888 6.207 1.00 0.00 52 ARG A CA 11
ATOM 18230 C C . ARG A 1 52 ? 14.507 -1.487 7.334 1.00 0.00 52 ARG A C 11
ATOM 18231 O O . ARG A 1 52 ? 14.454 -1.024 8.473 1.00 0.00 52 ARG A O 11
ATOM 18252 N N . ARG A 1 53 ? 15.277 -2.520 7.006 1.00 0.00 53 ARG A N 11
ATOM 18253 C CA . ARG A 1 53 ? 16.124 -3.184 7.991 1.00 0.00 53 ARG A CA 11
ATOM 18254 C C . ARG A 1 53 ? 17.459 -2.459 8.136 1.00 0.00 53 ARG A C 11
ATOM 18255 O O . ARG A 1 53 ? 18.006 -1.941 7.163 1.00 0.00 53 ARG A O 11
ATOM 18276 N N . LYS A 1 54 ? 17.978 -2.427 9.359 1.00 0.00 54 LYS A N 11
ATOM 18277 C CA . LYS A 1 54 ? 19.249 -1.767 9.634 1.00 0.00 54 LYS A CA 11
ATOM 18278 C C . LYS A 1 54 ? 20.311 -2.190 8.624 1.00 0.00 54 LYS A C 11
ATOM 18279 O O . LYS A 1 54 ? 21.243 -1.439 8.338 1.00 0.00 54 LYS A O 11
ATOM 18298 N N . ASP A 1 55 ? 20.162 -3.396 8.086 1.00 0.00 55 ASP A N 11
ATOM 18299 C CA . ASP A 1 55 ? 21.107 -3.917 7.105 1.00 0.00 55 ASP A CA 11
ATOM 18300 C C . ASP A 1 55 ? 20.377 -4.452 5.878 1.00 0.00 55 ASP A C 11
ATOM 18301 O O . ASP A 1 55 ? 20.803 -5.432 5.268 1.00 0.00 55 ASP A O 11
ATOM 18310 N N . ALA A 1 56 ? 19.274 -3.802 5.522 1.00 0.00 56 ALA A N 11
ATOM 18311 C CA . ALA A 1 56 ? 18.484 -4.212 4.367 1.00 0.00 56 ALA A CA 11
ATOM 18312 C C . ALA A 1 56 ? 19.222 -3.916 3.065 1.00 0.00 56 ALA A C 11
ATOM 18313 O O . ALA A 1 56 ? 20.157 -3.116 3.040 1.00 0.00 56 ALA A O 11
ATOM 18320 N N . GLU A 1 57 ? 18.796 -4.568 1.988 1.00 0.00 57 GLU A N 11
ATOM 18321 C CA . GLU A 1 57 ? 19.418 -4.375 0.683 1.00 0.00 57 GLU A CA 11
ATOM 18322 C C . GLU A 1 57 ? 18.398 -3.882 -0.339 1.00 0.00 57 GLU A C 11
ATOM 18323 O O . GLU A 1 57 ? 18.429 -4.280 -1.503 1.00 0.00 57 GLU A O 11
ATOM 18335 N N . GLN A 1 58 ? 17.495 -3.014 0.107 1.00 0.00 58 GLN A N 11
ATOM 18336 C CA . GLN A 1 58 ? 16.465 -2.468 -0.769 1.00 0.00 58 GLN A CA 11
ATOM 18337 C C . GLN A 1 58 ? 16.625 -0.959 -0.923 1.00 0.00 58 GLN A C 11
ATOM 18338 O O . GLN A 1 58 ? 16.026 -0.182 -0.179 1.00 0.00 58 GLN A O 11
ATOM 18352 N N . SER A 1 59 ? 17.438 -0.551 -1.892 1.00 0.00 59 SER A N 11
ATOM 18353 C CA . SER A 1 59 ? 17.681 0.865 -2.140 1.00 0.00 59 SER A CA 11
ATOM 18354 C C . SER A 1 59 ? 16.424 1.687 -1.872 1.00 0.00 59 SER A C 11
ATOM 18355 O O . SER A 1 59 ? 15.305 1.196 -2.019 1.00 0.00 59 SER A O 11
ATOM 18363 N N . GLU A 1 60 ? 16.618 2.941 -1.476 1.00 0.00 60 GLU A N 11
ATOM 18364 C CA . GLU A 1 60 ? 15.500 3.831 -1.185 1.00 0.00 60 GLU A CA 11
ATOM 18365 C C . GLU A 1 60 ? 14.429 3.731 -2.268 1.00 0.00 60 GLU A C 11
ATOM 18366 O O . GLU A 1 60 ? 13.243 3.597 -1.971 1.00 0.00 60 GLU A O 11
ATOM 18378 N N . GLU A 1 61 ? 14.858 3.798 -3.524 1.00 0.00 61 GLU A N 11
ATOM 18379 C CA . GLU A 1 61 ? 13.936 3.716 -4.651 1.00 0.00 61 GLU A CA 11
ATOM 18380 C C . GLU A 1 61 ? 13.044 2.484 -4.536 1.00 0.00 61 GLU A C 11
ATOM 18381 O O . GLU A 1 61 ? 11.860 2.530 -4.868 1.00 0.00 61 GLU A O 11
ATOM 18393 N N . GLU A 1 62 ? 13.622 1.384 -4.064 1.00 0.00 62 GLU A N 11
ATOM 18394 C CA . GLU A 1 62 ? 12.880 0.139 -3.906 1.00 0.00 62 GLU A CA 11
ATOM 18395 C C . GLU A 1 62 ? 11.708 0.322 -2.945 1.00 0.00 62 GLU A C 11
ATOM 18396 O O . GLU A 1 62 ? 10.553 0.098 -3.306 1.00 0.00 62 GLU A O 11
ATOM 18408 N N . THR A 1 63 ? 12.015 0.731 -1.718 1.00 0.00 63 THR A N 11
ATOM 18409 C CA . THR A 1 63 ? 10.990 0.942 -0.704 1.00 0.00 63 THR A CA 11
ATOM 18410 C C . THR A 1 63 ? 9.815 1.733 -1.267 1.00 0.00 63 THR A C 11
ATOM 18411 O O . THR A 1 63 ? 8.663 1.489 -0.909 1.00 0.00 63 THR A O 11
ATOM 18422 N N . GLU A 1 64 ? 10.114 2.680 -2.151 1.00 0.00 64 GLU A N 11
ATOM 18423 C CA . GLU A 1 64 ? 9.080 3.506 -2.763 1.00 0.00 64 GLU A CA 11
ATOM 18424 C C . GLU A 1 64 ? 8.275 2.704 -3.782 1.00 0.00 64 GLU A C 11
ATOM 18425 O O . GLU A 1 64 ? 7.053 2.830 -3.860 1.00 0.00 64 GLU A O 11
ATOM 18437 N N . GLU A 1 65 ? 8.970 1.881 -4.560 1.00 0.00 65 GLU A N 11
ATOM 18438 C CA . GLU A 1 65 ? 8.320 1.060 -5.575 1.00 0.00 65 GLU A CA 11
ATOM 18439 C C . GLU A 1 65 ? 7.138 0.298 -4.983 1.00 0.00 65 GLU A C 11
ATOM 18440 O O . GLU A 1 65 ? 6.020 0.371 -5.494 1.00 0.00 65 GLU A O 11
ATOM 18452 N N . ILE A 1 66 ? 7.394 -0.434 -3.904 1.00 0.00 66 ILE A N 11
ATOM 18453 C CA . ILE A 1 66 ? 6.353 -1.209 -3.243 1.00 0.00 66 ILE A CA 11
ATOM 18454 C C . ILE A 1 66 ? 5.007 -0.496 -3.315 1.00 0.00 66 ILE A C 11
ATOM 18455 O O . ILE A 1 66 ? 4.017 -1.060 -3.782 1.00 0.00 66 ILE A O 11
ATOM 18471 N N . PHE A 1 67 ? 4.977 0.749 -2.851 1.00 0.00 67 PHE A N 11
ATOM 18472 C CA . PHE A 1 67 ? 3.753 1.541 -2.864 1.00 0.00 67 PHE A CA 11
ATOM 18473 C C . PHE A 1 67 ? 2.924 1.241 -4.109 1.00 0.00 67 PHE A C 11
ATOM 18474 O O . PHE A 1 67 ? 1.714 1.033 -4.027 1.00 0.00 67 PHE A O 11
ATOM 18491 N N . ASN A 1 68 ? 3.585 1.221 -5.262 1.00 0.00 68 ASN A N 11
ATOM 18492 C CA . ASN A 1 68 ? 2.910 0.947 -6.526 1.00 0.00 68 ASN A CA 11
ATOM 18493 C C . ASN A 1 68 ? 2.300 -0.451 -6.525 1.00 0.00 68 ASN A C 11
ATOM 18494 O O . ASN A 1 68 ? 1.156 -0.639 -6.936 1.00 0.00 68 ASN A O 11
ATOM 18505 N N . GLN A 1 69 ? 3.073 -1.428 -6.061 1.00 0.00 69 GLN A N 11
ATOM 18506 C CA . GLN A 1 69 ? 2.608 -2.809 -6.007 1.00 0.00 69 GLN A CA 11
ATOM 18507 C C . GLN A 1 69 ? 1.252 -2.900 -5.317 1.00 0.00 69 GLN A C 11
ATOM 18508 O O . GLN A 1 69 ? 0.422 -3.740 -5.666 1.00 0.00 69 GLN A O 11
ATOM 18522 N N . ILE A 1 70 ? 1.033 -2.031 -4.335 1.00 0.00 70 ILE A N 11
ATOM 18523 C CA . ILE A 1 70 ? -0.223 -2.014 -3.597 1.00 0.00 70 ILE A CA 11
ATOM 18524 C C . ILE A 1 70 ? -1.336 -1.373 -4.419 1.00 0.00 70 ILE A C 11
ATOM 18525 O O . ILE A 1 70 ? -2.501 -1.761 -4.317 1.00 0.00 70 ILE A O 11
ATOM 18541 N N . LEU A 1 71 ? -0.970 -0.392 -5.236 1.00 0.00 71 LEU A N 11
ATOM 18542 C CA . LEU A 1 71 ? -1.937 0.303 -6.079 1.00 0.00 71 LEU A CA 11
ATOM 18543 C C . LEU A 1 71 ? -2.335 -0.558 -7.274 1.00 0.00 71 LEU A C 11
ATOM 18544 O O . LEU A 1 71 ? -3.308 -0.262 -7.967 1.00 0.00 71 LEU A O 11
ATOM 18560 N N . GLN A 1 72 ? -1.577 -1.625 -7.507 1.00 0.00 72 GLN A N 11
ATOM 18561 C CA . GLN A 1 72 ? -1.852 -2.529 -8.617 1.00 0.00 72 GLN A CA 11
ATOM 18562 C C . GLN A 1 72 ? -3.105 -3.356 -8.348 1.00 0.00 72 GLN A C 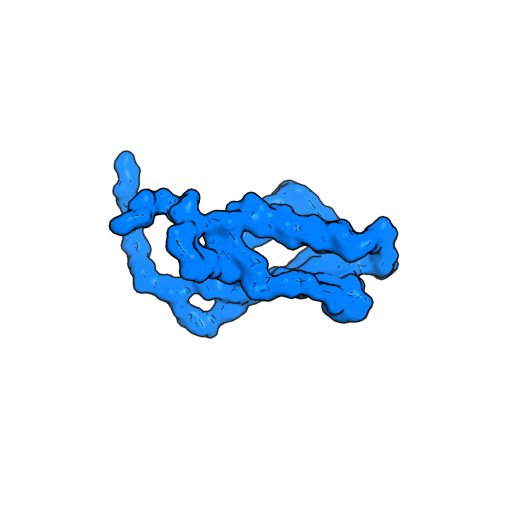11
ATOM 18563 O O . GLN A 1 72 ? -3.638 -4.008 -9.247 1.00 0.00 72 GLN A O 11
ATOM 18577 N N . THR A 1 73 ? -3.573 -3.325 -7.103 1.00 0.00 73 THR A N 11
ATOM 18578 C CA . THR A 1 73 ? -4.762 -4.073 -6.715 1.00 0.00 73 THR A CA 11
ATOM 18579 C C . THR A 1 73 ? -5.970 -3.153 -6.581 1.00 0.00 73 THR A C 11
ATOM 18580 O O . THR A 1 73 ? -7.113 -3.595 -6.690 1.00 0.00 73 THR A O 11
ATOM 18591 N N . MET A 1 74 ? -5.709 -1.871 -6.346 1.00 0.00 74 MET A N 11
ATOM 18592 C CA . MET A 1 74 ? -6.777 -0.889 -6.199 1.00 0.00 74 MET A CA 11
ATOM 18593 C C . MET A 1 74 ? -6.531 0.320 -7.097 1.00 0.00 74 MET A C 11
ATOM 18594 O O . MET A 1 74 ? -6.729 1.468 -6.701 1.00 0.00 74 MET A O 11
ATOM 18608 N N . PRO A 1 75 ? -6.087 0.057 -8.336 1.00 0.00 75 PRO A N 11
ATOM 18609 C CA . PRO A 1 75 ? -5.805 1.111 -9.315 1.00 0.00 75 PRO A CA 11
ATOM 18610 C C . PRO A 1 75 ? -7.073 1.798 -9.809 1.00 0.00 75 PRO A C 11
ATOM 18611 O O . PRO A 1 75 ? -7.010 2.819 -10.494 1.00 0.00 75 PRO A O 11
ATOM 18622 N N . ASP A 1 76 ? -8.222 1.233 -9.457 1.00 0.00 76 ASP A N 11
ATOM 18623 C CA . ASP A 1 76 ? -9.506 1.793 -9.864 1.00 0.00 76 ASP A CA 11
ATOM 18624 C C . ASP A 1 76 ? -10.390 2.061 -8.650 1.00 0.00 76 ASP A C 11
ATOM 18625 O O . ASP A 1 76 ? -11.444 2.688 -8.764 1.00 0.00 76 ASP A O 11
ATOM 18634 N N . ILE A 1 77 ? -9.955 1.582 -7.490 1.00 0.00 77 ILE A N 11
ATOM 18635 C CA . ILE A 1 77 ? -10.708 1.771 -6.255 1.00 0.00 77 ILE A CA 11
ATOM 18636 C C . ILE A 1 77 ? -9.917 2.602 -5.251 1.00 0.00 77 ILE A C 11
ATOM 18637 O O . ILE A 1 77 ? -10.473 3.118 -4.282 1.00 0.00 77 ILE A O 11
ATOM 18653 N N . ALA A 1 78 ? -8.616 2.730 -5.491 1.00 0.00 78 ALA A N 11
ATOM 18654 C CA . ALA A 1 78 ? -7.749 3.502 -4.610 1.00 0.00 78 ALA A CA 11
ATOM 18655 C C . ALA A 1 78 ? -6.708 4.280 -5.408 1.00 0.00 78 ALA A C 11
ATOM 18656 O O . ALA A 1 78 ? -6.265 3.837 -6.468 1.00 0.00 78 ALA A O 11
ATOM 18663 N N . THR A 1 79 ? -6.320 5.442 -4.892 1.00 0.00 79 THR A N 11
ATOM 18664 C CA . THR A 1 79 ? -5.333 6.282 -5.557 1.00 0.00 79 THR A CA 11
ATOM 18665 C C . THR A 1 79 ? -4.318 6.832 -4.561 1.00 0.00 79 THR A C 11
ATOM 18666 O O . THR A 1 79 ? -4.557 6.835 -3.353 1.00 0.00 79 THR A O 11
ATOM 18677 N N . PHE A 1 80 ? -3.184 7.298 -5.075 1.00 0.00 80 PHE A N 11
ATOM 18678 C CA . PHE A 1 80 ? -2.132 7.851 -4.229 1.00 0.00 80 PHE A CA 11
ATOM 18679 C C . PHE A 1 80 ? -2.566 9.181 -3.621 1.00 0.00 80 PHE A C 11
ATOM 18680 O O . PHE A 1 80 ? -2.489 10.226 -4.267 1.00 0.00 80 PHE A O 11
ATOM 18697 N N . SER A 1 81 ? -3.024 9.134 -2.374 1.00 0.00 81 SER A N 11
ATOM 18698 C CA . SER A 1 81 ? -3.475 10.334 -1.679 1.00 0.00 81 SER A CA 11
ATOM 18699 C C . SER A 1 81 ? -2.312 11.293 -1.442 1.00 0.00 81 SER A C 11
ATOM 18700 O O . SER A 1 81 ? -2.360 12.455 -1.846 1.00 0.00 81 SER A O 11
ATOM 18708 N N . SER A 1 82 ? -1.269 10.798 -0.784 1.00 0.00 82 SER A N 11
ATOM 18709 C CA . SER A 1 82 ? -0.095 11.612 -0.490 1.00 0.00 82 SER A CA 11
ATOM 18710 C C . SER A 1 82 ? 1.177 10.929 -0.983 1.00 0.00 82 SER A C 11
ATOM 18711 O O . SER A 1 82 ? 1.684 10.004 -0.348 1.00 0.00 82 SER A O 11
ATOM 18719 N N . ARG A 1 83 ? 1.687 11.392 -2.120 1.00 0.00 83 ARG A N 11
ATOM 18720 C CA . ARG A 1 83 ? 2.898 10.825 -2.700 1.00 0.00 83 ARG A CA 11
ATOM 18721 C C . ARG A 1 83 ? 3.884 10.416 -1.610 1.00 0.00 83 ARG A C 11
ATOM 18722 O O . ARG A 1 83 ? 4.119 11.145 -0.646 1.00 0.00 83 ARG A O 11
ATOM 18743 N N . PRO A 1 84 ? 4.473 9.221 -1.763 1.00 0.00 84 PRO A N 11
ATOM 18744 C CA . PRO A 1 84 ? 5.442 8.687 -0.801 1.00 0.00 84 PRO A CA 11
ATOM 18745 C C . PRO A 1 84 ? 6.762 9.451 -0.823 1.00 0.00 84 PRO A C 11
ATOM 18746 O O . PRO A 1 84 ? 7.213 9.902 -1.876 1.00 0.00 84 PRO A O 11
ATOM 18757 N N . LYS A 1 85 ? 7.378 9.593 0.346 1.00 0.00 85 LYS A N 11
ATOM 18758 C CA . LYS A 1 85 ? 8.648 10.300 0.461 1.00 0.00 85 LYS A CA 11
ATOM 18759 C C . LYS A 1 85 ? 9.526 9.671 1.538 1.00 0.00 85 LYS A C 11
ATOM 18760 O O . LYS A 1 85 ? 9.037 8.950 2.407 1.00 0.00 85 LYS A O 11
ATOM 18779 N N . ALA A 1 86 ? 10.824 9.948 1.473 1.00 0.00 86 ALA A N 11
ATOM 18780 C CA . ALA A 1 86 ? 11.769 9.412 2.445 1.00 0.00 86 ALA A CA 11
ATOM 18781 C C . ALA A 1 86 ? 11.612 10.096 3.798 1.00 0.00 86 ALA A C 11
ATOM 18782 O O . ALA A 1 86 ? 11.861 11.295 3.930 1.00 0.00 86 ALA A O 11
ATOM 18789 N N . ILE A 1 87 ? 11.199 9.328 4.801 1.00 0.00 87 ILE A N 11
ATOM 18790 C CA . ILE A 1 87 ? 11.011 9.861 6.144 1.00 0.00 87 ILE A CA 11
ATOM 18791 C C . ILE A 1 87 ? 12.007 9.250 7.123 1.00 0.00 87 ILE A C 11
ATOM 18792 O O . ILE A 1 87 ? 12.627 8.226 6.835 1.00 0.00 87 ILE A O 11
ATOM 18808 N N . ARG A 1 88 ? 12.155 9.884 8.282 1.00 0.00 88 ARG A N 11
ATOM 18809 C CA . ARG A 1 88 ? 13.075 9.402 9.304 1.00 0.00 88 ARG A CA 11
ATOM 18810 C C . ARG A 1 88 ? 14.470 9.188 8.723 1.00 0.00 88 ARG A C 11
ATOM 18811 O O . ARG A 1 88 ? 15.195 8.286 9.140 1.00 0.00 88 ARG A O 11
ATOM 18832 N N . GLY A 1 89 ? 14.838 10.024 7.756 1.00 0.00 89 GLY A N 11
ATOM 18833 C CA . GLY A 1 89 ? 16.143 9.909 7.133 1.00 0.00 89 GLY A CA 11
ATOM 18834 C C . GLY A 1 89 ? 16.112 9.066 5.873 1.00 0.00 89 GLY A C 11
ATOM 18835 O O . GLY A 1 89 ? 17.147 8.825 5.253 1.00 0.00 89 GLY A O 11
ATOM 18839 N N . GLY A 1 90 ? 14.920 8.614 5.495 1.00 0.00 90 GLY A N 11
ATOM 18840 C CA . GLY A 1 90 ? 14.781 7.797 4.304 1.00 0.00 90 GLY A CA 11
ATOM 18841 C C . GLY A 1 90 ? 14.559 6.333 4.628 1.00 0.00 90 GLY A C 11
ATOM 18842 O O . GLY A 1 90 ? 13.788 5.649 3.953 1.00 0.00 90 GLY A O 11
ATOM 18846 N N . THR A 1 91 ? 15.238 5.848 5.663 1.00 0.00 91 THR A N 11
ATOM 18847 C CA . THR A 1 91 ? 15.113 4.455 6.074 1.00 0.00 91 THR A CA 11
ATOM 18848 C C . THR A 1 91 ? 13.675 3.968 5.937 1.00 0.00 91 THR A C 11
ATOM 18849 O O . THR A 1 91 ? 13.432 2.811 5.595 1.00 0.00 91 THR A O 11
ATOM 18860 N N . ALA A 1 92 ? 12.726 4.858 6.205 1.00 0.00 92 ALA A N 11
ATOM 18861 C CA . ALA A 1 92 ? 11.311 4.518 6.109 1.00 0.00 92 ALA A CA 11
ATOM 18862 C C . ALA A 1 92 ? 10.571 5.501 5.208 1.00 0.00 92 ALA A C 11
ATOM 18863 O O . ALA A 1 92 ? 11.047 6.608 4.957 1.00 0.00 92 ALA A O 11
ATOM 18870 N N . SER A 1 93 ? 9.405 5.088 4.722 1.00 0.00 93 SER A N 11
ATOM 18871 C CA . SER A 1 93 ? 8.601 5.931 3.845 1.00 0.00 93 SER A CA 11
ATOM 18872 C C . SER A 1 93 ? 7.166 6.032 4.354 1.00 0.00 93 SER A C 11
ATOM 18873 O O . SER A 1 93 ? 6.649 5.104 4.975 1.00 0.00 93 SER A O 11
ATOM 18881 N N . MET A 1 94 ? 6.528 7.167 4.086 1.00 0.00 94 MET A N 11
ATOM 18882 C CA . MET A 1 94 ? 5.153 7.390 4.515 1.00 0.00 94 MET A CA 11
ATOM 18883 C C . MET A 1 94 ? 4.292 7.876 3.353 1.00 0.00 94 MET A C 11
ATOM 18884 O O . MET A 1 94 ? 4.699 8.756 2.593 1.00 0.00 94 MET A O 11
ATOM 18898 N N . CYS A 1 95 ? 3.104 7.298 3.221 1.00 0.00 95 CYS A N 11
ATOM 18899 C CA . CYS A 1 95 ? 2.187 7.673 2.150 1.00 0.00 95 CYS A CA 11
ATOM 18900 C C . CYS A 1 95 ? 0.747 7.336 2.525 1.00 0.00 95 CYS A C 11
ATOM 18901 O O . CYS A 1 95 ? 0.494 6.392 3.274 1.00 0.00 95 CYS A O 11
ATOM 18909 N N . VAL A 1 96 ? -0.193 8.116 2.001 1.00 0.00 96 VAL A N 11
ATOM 18910 C CA . VAL A 1 96 ? -1.608 7.901 2.280 1.00 0.00 96 VAL A CA 11
ATOM 18911 C C . VAL A 1 96 ? -2.350 7.434 1.033 1.00 0.00 96 VAL A C 11
ATOM 18912 O O . VAL A 1 96 ? -1.988 7.791 -0.088 1.00 0.00 96 VAL A O 11
ATOM 18925 N N . PHE A 1 97 ? -3.391 6.633 1.236 1.00 0.00 97 PHE A N 11
ATOM 18926 C CA . PHE A 1 97 ? -4.185 6.115 0.128 1.00 0.00 97 PHE A CA 11
ATOM 18927 C C . PHE A 1 97 ? -5.662 6.450 0.314 1.00 0.00 97 PHE A C 11
ATOM 18928 O O . PHE A 1 97 ? -6.255 6.135 1.346 1.00 0.00 97 PHE A O 11
ATOM 18945 N N . ARG A 1 98 ? -6.249 7.091 -0.691 1.00 0.00 98 ARG A N 11
ATOM 18946 C CA . ARG A 1 98 ? -7.655 7.470 -0.639 1.00 0.00 98 ARG A CA 11
ATOM 18947 C C . ARG A 1 98 ? -8.406 6.946 -1.859 1.00 0.00 98 ARG A C 11
ATOM 18948 O O . ARG A 1 98 ? -7.796 6.527 -2.843 1.00 0.00 98 ARG A O 11
ATOM 18969 N N . HIS A 1 99 ? -9.733 6.973 -1.788 1.00 0.00 99 HIS A N 11
ATOM 18970 C CA . HIS A 1 99 ? -10.567 6.501 -2.887 1.00 0.00 99 HIS A CA 11
ATOM 18971 C C . HIS A 1 99 ? -10.756 7.594 -3.935 1.00 0.00 99 HIS A C 11
ATOM 18972 O O . HIS A 1 99 ? -10.893 8.771 -3.601 1.00 0.00 99 HIS A O 11
ATOM 18987 N N . LEU A 1 100 ? -10.761 7.197 -5.203 1.00 0.00 100 LEU A N 11
ATOM 18988 C CA . LEU A 1 100 ? -10.932 8.143 -6.300 1.00 0.00 100 LEU A CA 11
ATOM 18989 C C . LEU A 1 100 ? -12.097 9.089 -6.027 1.00 0.00 100 LEU A C 11
ATOM 18990 O O . LEU A 1 100 ? -13.006 8.766 -5.262 1.00 0.00 100 LEU A O 11
ATOM 19006 N N . SER A 1 101 ? -12.064 10.258 -6.659 1.00 0.00 101 SER A N 11
ATOM 19007 C CA . SER A 1 101 ? -13.116 11.252 -6.483 1.00 0.00 101 SER A CA 11
ATOM 19008 C C . SER A 1 101 ? -13.729 11.637 -7.826 1.00 0.00 101 SER A C 11
ATOM 19009 O O . SER A 1 101 ? -13.248 11.226 -8.882 1.00 0.00 101 SER A O 11
ATOM 19017 N N . LYS A 1 102 ? -14.795 12.428 -7.777 1.00 0.00 102 LYS A N 11
ATOM 19018 C CA . LYS A 1 102 ? -15.476 12.872 -8.988 1.00 0.00 102 LYS A CA 11
ATOM 19019 C C . LYS A 1 102 ? -14.478 13.110 -10.117 1.00 0.00 102 LYS A C 11
ATOM 19020 O O . LYS A 1 102 ? -14.687 12.668 -11.247 1.00 0.00 102 LYS A O 11
ATOM 19039 N N . LYS A 1 103 ? -13.393 13.809 -9.803 1.00 0.00 103 LYS A N 11
ATOM 19040 C CA . LYS A 1 103 ? -12.361 14.103 -10.790 1.00 0.00 103 LYS A CA 11
ATOM 19041 C C . LYS A 1 103 ? -12.042 12.870 -11.629 1.00 0.00 103 LYS A C 11
ATOM 19042 O O . LYS A 1 103 ? -12.205 12.880 -12.849 1.00 0.00 103 LYS A O 11
ATOM 19061 N N . GLU A 1 104 ? -11.590 11.810 -10.967 1.00 0.00 104 GLU A N 11
ATOM 19062 C CA . GLU A 1 104 ? -11.250 10.569 -11.653 1.00 0.00 104 GLU A CA 11
ATOM 19063 C C . GLU A 1 104 ? -12.207 9.449 -11.258 1.00 0.00 104 GLU A C 11
ATOM 19064 O O . GLU A 1 104 ? -11.791 8.310 -11.044 1.00 0.00 104 GLU A O 11
ATOM 19076 N N . GLU A 1 105 ? -13.491 9.781 -11.162 1.00 0.00 105 GLU A N 11
ATOM 19077 C CA . GLU A 1 105 ? -14.507 8.803 -10.790 1.00 0.00 105 GLU A CA 11
ATOM 19078 C C . GLU A 1 105 ? -15.729 8.917 -11.697 1.00 0.00 105 GLU A C 11
ATOM 19079 O O . GLU A 1 105 ? -16.024 9.988 -12.229 1.00 0.00 105 GLU A O 11
ATOM 19091 N N . LYS A 1 106 ? -16.437 7.806 -11.868 1.00 0.00 106 LYS A N 11
ATOM 19092 C CA . LYS A 1 106 ? -17.628 7.779 -12.709 1.00 0.00 106 LYS A CA 11
ATOM 19093 C C . LYS A 1 106 ? -18.883 7.569 -11.868 1.00 0.00 106 LYS A C 11
ATOM 19094 O O . LYS A 1 106 ? -19.121 6.475 -11.355 1.00 0.00 106 LYS A O 11
ATOM 19113 N N . SER A 1 107 ? -19.683 8.622 -11.732 1.00 0.00 107 SER A N 11
ATOM 19114 C CA . SER A 1 107 ? -20.912 8.552 -10.952 1.00 0.00 107 SER A CA 11
ATOM 19115 C C . SER A 1 107 ? -20.665 7.873 -9.608 1.00 0.00 107 SER A C 11
ATOM 19116 O O . SER A 1 107 ? -21.345 6.912 -9.251 1.00 0.00 107 SER A O 11
ATOM 19124 N N . GLY A 1 108 ? -19.685 8.381 -8.867 1.00 0.00 108 GLY A N 11
ATOM 19125 C CA . GLY A 1 108 ? -19.364 7.812 -7.571 1.00 0.00 108 GLY A CA 11
ATOM 19126 C C . GLY A 1 108 ? -19.798 8.703 -6.423 1.00 0.00 108 GLY A C 11
ATOM 19127 O O . GLY A 1 108 ? -20.949 8.674 -5.987 1.00 0.00 108 GLY A O 11
ATOM 19131 N N . PRO A 1 109 ? -18.861 9.517 -5.914 1.00 0.00 109 PRO A N 11
ATOM 19132 C CA . PRO A 1 109 ? -19.129 10.435 -4.803 1.00 0.00 109 PRO A CA 11
ATOM 19133 C C . PRO A 1 109 ? -20.047 11.583 -5.207 1.00 0.00 109 PRO A C 11
ATOM 19134 O O . PRO A 1 109 ? -20.472 11.674 -6.359 1.00 0.00 109 PRO A O 11
ATOM 19145 N N . SER A 1 110 ? -20.348 12.458 -4.253 1.00 0.00 110 SER A N 11
ATOM 19146 C CA . SER A 1 110 ? -21.218 13.600 -4.510 1.00 0.00 110 SER A CA 11
ATOM 19147 C C . SER A 1 110 ? -21.028 14.678 -3.448 1.00 0.00 110 SER A C 11
ATOM 19148 O O . SER A 1 110 ? -21.329 14.468 -2.273 1.00 0.00 110 SER A O 11
ATOM 19156 N N . SER A 1 111 ? -20.525 15.834 -3.870 1.00 0.00 111 SER A N 11
ATOM 19157 C CA . SER A 1 111 ? -20.290 16.945 -2.956 1.00 0.00 111 SER A CA 11
ATOM 19158 C C . SER A 1 111 ? -19.927 18.212 -3.723 1.00 0.00 111 SER A C 11
ATOM 19159 O O . SER A 1 111 ? -19.354 18.151 -4.810 1.00 0.00 111 SER A O 11
ATOM 19167 N N . GLY A 1 112 ? -20.265 19.362 -3.148 1.00 0.00 112 GLY A N 11
ATOM 19168 C CA . GLY A 1 112 ? -19.967 20.629 -3.791 1.00 0.00 112 GLY A CA 11
ATOM 19169 C C . GLY A 1 112 ? -18.807 21.353 -3.137 1.00 0.00 112 GLY A C 11
ATOM 19170 O O . GLY A 1 112 ? -18.988 22.405 -2.525 1.00 0.00 112 GLY A O 11
ATOM 19174 N N . GLY A 1 1 ? -22.451 -13.284 -8.470 1.00 0.00 1 GLY A N 12
ATOM 19175 C CA . GLY A 1 1 ? -22.109 -13.145 -7.067 1.00 0.00 1 GLY A CA 12
ATOM 19176 C C . GLY A 1 1 ? -21.752 -11.719 -6.696 1.00 0.00 1 GLY A C 12
ATOM 19177 O O . GLY A 1 1 ? -20.817 -11.484 -5.930 1.00 0.00 1 GLY A O 12
ATOM 19181 N N . SER A 1 2 ? -22.498 -10.763 -7.242 1.00 0.00 2 SER A N 12
ATOM 19182 C CA . SER A 1 2 ? -22.252 -9.352 -6.968 1.00 0.00 2 SER A CA 12
ATOM 19183 C C . SER A 1 2 ? -22.453 -9.042 -5.488 1.00 0.00 2 SER A C 12
ATOM 19184 O O . SER A 1 2 ? -23.030 -9.839 -4.748 1.00 0.00 2 SER A O 12
ATOM 19192 N N . SER A 1 3 ? -21.971 -7.879 -5.062 1.00 0.00 3 SER A N 12
ATOM 19193 C CA . SER A 1 3 ? -22.093 -7.465 -3.669 1.00 0.00 3 SER A CA 12
ATOM 19194 C C . SER A 1 3 ? -23.279 -6.523 -3.485 1.00 0.00 3 SER A C 12
ATOM 19195 O O . SER A 1 3 ? -23.484 -5.602 -4.275 1.00 0.00 3 SER A O 12
ATOM 19203 N N . GLY A 1 4 ? -24.059 -6.762 -2.435 1.00 0.00 4 GLY A N 12
ATOM 19204 C CA . GLY A 1 4 ? -25.216 -5.928 -2.165 1.00 0.00 4 GLY A CA 12
ATOM 19205 C C . GLY A 1 4 ? -25.263 -5.451 -0.727 1.00 0.00 4 GLY A C 12
ATOM 19206 O O . GLY A 1 4 ? -26.098 -5.903 0.057 1.00 0.00 4 GLY A O 12
ATOM 19210 N N . SER A 1 5 ? -24.364 -4.536 -0.379 1.00 0.00 5 SER A N 12
ATOM 19211 C CA . SER A 1 5 ? -24.303 -4.001 0.976 1.00 0.00 5 SER A CA 12
ATOM 19212 C C . SER A 1 5 ? -24.754 -2.544 1.006 1.00 0.00 5 SER A C 12
ATOM 19213 O O . SER A 1 5 ? -24.816 -1.881 -0.029 1.00 0.00 5 SER A O 12
ATOM 19221 N N . SER A 1 6 ? -25.068 -2.053 2.201 1.00 0.00 6 SER A N 12
ATOM 19222 C CA . SER A 1 6 ? -25.517 -0.676 2.367 1.00 0.00 6 SER A CA 12
ATOM 19223 C C . SER A 1 6 ? -25.562 -0.293 3.843 1.00 0.00 6 SER A C 12
ATOM 19224 O O . SER A 1 6 ? -25.810 -1.133 4.706 1.00 0.00 6 SER A O 12
ATOM 19232 N N . GLY A 1 7 ? -25.319 0.984 4.124 1.00 0.00 7 GLY A N 12
ATOM 19233 C CA . GLY A 1 7 ? -25.336 1.457 5.496 1.00 0.00 7 GLY A CA 12
ATOM 19234 C C . GLY A 1 7 ? -24.632 2.789 5.659 1.00 0.00 7 GLY A C 12
ATOM 19235 O O . GLY A 1 7 ? -23.648 3.083 4.979 1.00 0.00 7 GLY A O 12
ATOM 19239 N N . PRO A 1 8 ? -25.139 3.623 6.579 1.00 0.00 8 PRO A N 12
ATOM 19240 C CA . PRO A 1 8 ? -24.568 4.946 6.849 1.00 0.00 8 PRO A CA 12
ATOM 19241 C C . PRO A 1 8 ? -23.208 4.861 7.534 1.00 0.00 8 PRO A C 12
ATOM 19242 O O . PRO A 1 8 ? -22.721 3.772 7.837 1.00 0.00 8 PRO A O 12
ATOM 19253 N N . LYS A 1 9 ? -22.600 6.017 7.776 1.00 0.00 9 LYS A N 12
ATOM 19254 C CA . LYS A 1 9 ? -21.297 6.075 8.428 1.00 0.00 9 LYS A CA 12
ATOM 19255 C C . LYS A 1 9 ? -21.410 5.711 9.905 1.00 0.00 9 LYS A C 12
ATOM 19256 O O . LYS A 1 9 ? -22.508 5.502 10.421 1.00 0.00 9 LYS A O 12
ATOM 19275 N N . THR A 1 10 ? -20.268 5.639 10.581 1.00 0.00 10 THR A N 12
ATOM 19276 C CA . THR A 1 10 ? -20.239 5.301 11.999 1.00 0.00 10 THR A CA 12
ATOM 19277 C C . THR A 1 10 ? -19.956 6.533 12.851 1.00 0.00 10 THR A C 12
ATOM 19278 O O . THR A 1 10 ? -20.705 6.845 13.776 1.00 0.00 10 THR A O 12
ATOM 19289 N N . GLY A 1 11 ? -18.870 7.231 12.534 1.00 0.00 11 GLY A N 12
ATOM 19290 C CA . GLY A 1 11 ? -18.508 8.421 13.280 1.00 0.00 11 GLY A CA 12
ATOM 19291 C C . GLY A 1 11 ? -17.929 9.507 12.396 1.00 0.00 11 GLY A C 12
ATOM 19292 O O . GLY A 1 11 ? -17.573 9.272 11.241 1.00 0.00 11 GLY A O 12
ATOM 19296 N N . PRO A 1 12 ? -17.830 10.729 12.940 1.00 0.00 12 PRO A N 12
ATOM 19297 C CA . PRO A 1 12 ? -17.291 11.880 12.209 1.00 0.00 12 PRO A CA 12
ATOM 19298 C C . PRO A 1 12 ? -15.791 11.760 11.963 1.00 0.00 12 PRO A C 12
ATOM 19299 O O . PRO A 1 12 ? -15.232 12.458 11.116 1.00 0.00 12 PRO A O 12
ATOM 19310 N N . THR A 1 13 ? -15.143 10.871 12.709 1.00 0.00 13 THR A N 12
ATOM 19311 C CA . THR A 1 13 ? -13.707 10.661 12.573 1.00 0.00 13 THR A CA 12
ATOM 19312 C C . THR A 1 13 ? -13.373 9.175 12.504 1.00 0.00 13 THR A C 12
ATOM 19313 O O . THR A 1 13 ? -13.928 8.370 13.251 1.00 0.00 13 THR A O 12
ATOM 19324 N N . MET A 1 14 ? -12.462 8.819 11.605 1.00 0.00 14 MET A N 12
ATOM 19325 C CA . MET A 1 14 ? -12.053 7.429 11.441 1.00 0.00 14 MET A CA 12
ATOM 19326 C C . MET A 1 14 ? -10.874 7.319 10.480 1.00 0.00 14 MET A C 12
ATOM 19327 O O . MET A 1 14 ? -11.007 7.583 9.284 1.00 0.00 14 MET A O 12
ATOM 19341 N N . THR A 1 15 ? -9.719 6.927 11.009 1.00 0.00 15 THR A N 12
ATOM 19342 C CA . THR A 1 15 ? -8.517 6.783 10.198 1.00 0.00 15 THR A CA 12
ATOM 19343 C C . THR A 1 15 ? -7.809 5.466 10.492 1.00 0.00 15 THR A C 12
ATOM 19344 O O . THR A 1 15 ? -7.782 5.005 11.634 1.00 0.00 15 THR A O 12
ATOM 19355 N N . LYS A 1 16 ? -7.236 4.863 9.456 1.00 0.00 16 LYS A N 12
ATOM 19356 C CA . LYS A 1 16 ? -6.525 3.598 9.603 1.00 0.00 16 LYS A CA 12
ATOM 19357 C C . LYS A 1 16 ? -5.025 3.791 9.409 1.00 0.00 16 LYS A C 12
ATOM 19358 O O . LYS A 1 16 ? -4.595 4.678 8.673 1.00 0.00 16 LYS A O 12
ATOM 19377 N N . GLU A 1 17 ? -4.234 2.954 10.074 1.00 0.00 17 GLU A N 12
ATOM 19378 C CA . GLU A 1 17 ? -2.782 3.034 9.973 1.00 0.00 17 GLU A CA 12
ATOM 19379 C C . GLU A 1 17 ? -2.168 1.643 9.840 1.00 0.00 17 GLU A C 12
ATOM 19380 O O . GLU A 1 17 ? -2.565 0.708 10.537 1.00 0.00 17 GLU A O 12
ATOM 19392 N N . LEU A 1 18 ? -1.199 1.514 8.941 1.00 0.00 18 LEU A N 12
ATOM 19393 C CA . LEU A 1 18 ? -0.530 0.237 8.716 1.00 0.00 18 LEU A CA 12
ATOM 19394 C C . LEU A 1 18 ? 0.985 0.414 8.689 1.00 0.00 18 LEU A C 12
ATOM 19395 O O . LEU A 1 18 ? 1.518 1.176 7.883 1.00 0.00 18 LEU A O 12
ATOM 19411 N N . VAL A 1 19 ? 1.675 -0.298 9.575 1.00 0.00 19 VAL A N 12
ATOM 19412 C CA . VAL A 1 19 ? 3.129 -0.223 9.651 1.00 0.00 19 VAL A CA 12
ATOM 19413 C C . VAL A 1 19 ? 3.760 -1.600 9.479 1.00 0.00 19 VAL A C 12
ATOM 19414 O O . VAL A 1 19 ? 3.508 -2.513 10.265 1.00 0.00 19 VAL A O 12
ATOM 19427 N N . PHE A 1 20 ? 4.583 -1.742 8.444 1.00 0.00 20 PHE A N 12
ATOM 19428 C CA . PHE A 1 20 ? 5.250 -3.009 8.167 1.00 0.00 20 PHE A CA 12
ATOM 19429 C C . PHE A 1 20 ? 6.586 -2.777 7.467 1.00 0.00 20 PHE A C 12
ATOM 19430 O O . PHE A 1 20 ? 6.719 -1.873 6.643 1.00 0.00 20 PHE A O 12
ATOM 19447 N N . SER A 1 21 ? 7.574 -3.601 7.802 1.00 0.00 21 SER A N 12
ATOM 19448 C CA . SER A 1 21 ? 8.901 -3.485 7.210 1.00 0.00 21 SER A CA 12
ATOM 19449 C C . SER A 1 21 ? 8.914 -4.044 5.791 1.00 0.00 21 SER A C 12
ATOM 19450 O O . SER A 1 21 ? 8.113 -4.914 5.447 1.00 0.00 21 SER A O 12
ATOM 19458 N N . SER A 1 22 ? 9.828 -3.537 4.970 1.00 0.00 22 SER A N 12
ATOM 19459 C CA . SER A 1 22 ? 9.943 -3.983 3.586 1.00 0.00 22 SER A CA 12
ATOM 19460 C C . SER A 1 22 ? 10.300 -5.464 3.520 1.00 0.00 22 SER A C 12
ATOM 19461 O O . SER A 1 22 ? 9.948 -6.157 2.566 1.00 0.00 22 SER A O 12
ATOM 19469 N N . ASN A 1 23 ? 11.002 -5.944 4.542 1.00 0.00 23 ASN A N 12
ATOM 19470 C CA . ASN A 1 23 ? 11.407 -7.343 4.601 1.00 0.00 23 ASN A CA 12
ATOM 19471 C C . ASN A 1 23 ? 10.242 -8.263 4.249 1.00 0.00 23 ASN A C 12
ATOM 19472 O O . ASN A 1 23 ? 10.442 -9.381 3.773 1.00 0.00 23 ASN A O 12
ATOM 19483 N N . ILE A 1 24 ? 9.025 -7.784 4.487 1.00 0.00 24 ILE A N 12
ATOM 19484 C CA . ILE A 1 24 ? 7.828 -8.563 4.194 1.00 0.00 24 ILE A CA 12
ATOM 19485 C C . ILE A 1 24 ? 7.862 -9.108 2.770 1.00 0.00 24 ILE A C 12
ATOM 19486 O O . ILE A 1 24 ? 7.955 -8.350 1.806 1.00 0.00 24 ILE A O 12
ATOM 19502 N N . GLY A 1 25 ? 7.784 -10.430 2.646 1.00 0.00 25 GLY A N 12
ATOM 19503 C CA . GLY A 1 25 ? 7.805 -11.054 1.337 1.00 0.00 25 GLY A CA 12
ATOM 19504 C C . GLY A 1 25 ? 6.511 -10.850 0.576 1.00 0.00 25 GLY A C 12
ATOM 19505 O O . GLY A 1 25 ? 5.459 -10.632 1.176 1.00 0.00 25 GLY A O 12
ATOM 19509 N N . GLN A 1 26 ? 6.588 -10.919 -0.749 1.00 0.00 26 GLN A N 12
ATOM 19510 C CA . GLN A 1 26 ? 5.413 -10.737 -1.593 1.00 0.00 26 GLN A CA 12
ATOM 19511 C C . GLN A 1 26 ? 4.251 -11.592 -1.099 1.00 0.00 26 GLN A C 12
ATOM 19512 O O . GLN A 1 26 ? 3.154 -11.087 -0.856 1.00 0.00 26 GLN A O 12
ATOM 19526 N N . HIS A 1 27 ? 4.497 -12.890 -0.954 1.00 0.00 27 HIS A N 12
ATOM 19527 C CA . HIS A 1 27 ? 3.471 -13.816 -0.488 1.00 0.00 27 HIS A CA 12
ATOM 19528 C C . HIS A 1 27 ? 2.643 -13.192 0.631 1.00 0.00 27 HIS A C 12
ATOM 19529 O O . HIS A 1 27 ? 1.415 -13.280 0.632 1.00 0.00 27 HIS A O 12
ATOM 19544 N N . ASP A 1 28 ? 3.324 -12.563 1.583 1.00 0.00 28 ASP A N 12
ATOM 19545 C CA . ASP A 1 28 ? 2.652 -11.924 2.708 1.00 0.00 28 ASP A CA 12
ATOM 19546 C C . ASP A 1 28 ? 2.052 -10.584 2.293 1.00 0.00 28 ASP A C 12
ATOM 19547 O O . ASP A 1 28 ? 0.848 -10.364 2.424 1.00 0.00 28 ASP A O 12
ATOM 19556 N N . LEU A 1 29 ? 2.900 -9.691 1.794 1.00 0.00 29 LEU A N 12
ATOM 19557 C CA . LEU A 1 29 ? 2.455 -8.371 1.361 1.00 0.00 29 LEU A CA 12
ATOM 19558 C C . LEU A 1 29 ? 1.123 -8.461 0.624 1.00 0.00 29 LEU A C 12
ATOM 19559 O O . LEU A 1 29 ? 0.268 -7.585 0.756 1.00 0.00 29 LEU A O 12
ATOM 19575 N N . ASP A 1 30 ? 0.952 -9.527 -0.151 1.00 0.00 30 ASP A N 12
ATOM 19576 C CA . ASP A 1 30 ? -0.278 -9.734 -0.907 1.00 0.00 30 ASP A CA 12
ATOM 19577 C C . ASP A 1 30 ? -1.500 -9.398 -0.059 1.00 0.00 30 ASP A C 12
ATOM 19578 O O . ASP A 1 30 ? -2.380 -8.650 -0.486 1.00 0.00 30 ASP A O 12
ATOM 19587 N N . THR A 1 31 ? -1.550 -9.957 1.147 1.00 0.00 31 THR A N 12
ATOM 19588 C CA . THR A 1 31 ? -2.665 -9.719 2.054 1.00 0.00 31 THR A CA 12
ATOM 19589 C C . THR A 1 31 ? -2.694 -8.269 2.522 1.00 0.00 31 THR A C 12
ATOM 19590 O O . THR A 1 31 ? -3.718 -7.593 2.420 1.00 0.00 31 THR A O 12
ATOM 19601 N N . LYS A 1 32 ? -1.563 -7.795 3.034 1.00 0.00 32 LYS A N 12
ATOM 19602 C CA . LYS A 1 32 ? -1.457 -6.422 3.516 1.00 0.00 32 LYS A CA 12
ATOM 19603 C C . LYS A 1 32 ? -2.310 -5.482 2.670 1.00 0.00 32 LYS A C 12
ATOM 19604 O O . LYS A 1 32 ? -3.017 -4.624 3.201 1.00 0.00 32 LYS A O 12
ATOM 19623 N N . SER A 1 33 ? -2.239 -5.649 1.354 1.00 0.00 33 SER A N 12
ATOM 19624 C CA . SER A 1 33 ? -3.003 -4.813 0.435 1.00 0.00 33 SER A CA 12
ATOM 19625 C C . SER A 1 33 ? -4.500 -4.941 0.701 1.00 0.00 33 SER A C 12
ATOM 19626 O O . SER A 1 33 ? -5.200 -3.943 0.875 1.00 0.00 33 SER A O 12
ATOM 19634 N N . LYS A 1 34 ? -4.985 -6.178 0.731 1.00 0.00 34 LYS A N 12
ATOM 19635 C CA . LYS A 1 34 ? -6.398 -6.440 0.976 1.00 0.00 34 LYS A CA 12
ATOM 19636 C C . LYS A 1 34 ? -6.922 -5.575 2.118 1.00 0.00 34 LYS A C 12
ATOM 19637 O O . LYS A 1 34 ? -7.880 -4.821 1.947 1.00 0.00 34 LYS A O 12
ATOM 19656 N N . GLN A 1 35 ? -6.287 -5.688 3.280 1.00 0.00 35 GLN A N 12
ATOM 19657 C CA . GLN A 1 35 ? -6.690 -4.914 4.448 1.00 0.00 35 GLN A CA 12
ATOM 19658 C C . GLN A 1 35 ? -6.911 -3.450 4.082 1.00 0.00 35 GLN A C 12
ATOM 19659 O O . GLN A 1 35 ? -7.986 -2.897 4.318 1.00 0.00 35 GLN A O 12
ATOM 19673 N N . ILE A 1 36 ? -5.888 -2.829 3.505 1.00 0.00 36 ILE A N 12
ATOM 19674 C CA . ILE A 1 36 ? -5.972 -1.429 3.106 1.00 0.00 36 ILE A CA 12
ATOM 19675 C C . ILE A 1 36 ? -7.150 -1.195 2.167 1.00 0.00 36 ILE A C 12
ATOM 19676 O O . ILE A 1 36 ? -7.904 -0.236 2.330 1.00 0.00 36 ILE A O 12
ATOM 19692 N N . GLN A 1 37 ? -7.303 -2.079 1.186 1.00 0.00 37 GLN A N 12
ATOM 19693 C CA . GLN A 1 37 ? -8.391 -1.968 0.221 1.00 0.00 37 GLN A CA 12
ATOM 19694 C C . GLN A 1 37 ? -9.737 -1.856 0.929 1.00 0.00 37 GLN A C 12
ATOM 19695 O O . GLN A 1 37 ? -10.446 -0.862 0.779 1.00 0.00 37 GLN A O 12
ATOM 19709 N N . GLN A 1 38 ? -10.081 -2.882 1.701 1.00 0.00 38 GLN A N 12
ATOM 19710 C CA . GLN A 1 38 ? -11.343 -2.898 2.431 1.00 0.00 38 GLN A CA 12
ATOM 19711 C C . GLN A 1 38 ? -11.603 -1.552 3.098 1.00 0.00 38 GLN A C 12
ATOM 19712 O O . GLN A 1 38 ? -12.739 -1.079 3.142 1.00 0.00 38 GLN A O 12
ATOM 19726 N N . TRP A 1 39 ? -10.545 -0.940 3.617 1.00 0.00 39 TRP A N 12
ATOM 19727 C CA . TRP A 1 39 ? -10.659 0.352 4.283 1.00 0.00 39 TRP A CA 12
ATOM 19728 C C . TRP A 1 39 ? -11.029 1.447 3.287 1.00 0.00 39 TRP A C 12
ATOM 19729 O O . TRP A 1 39 ? -11.999 2.179 3.489 1.00 0.00 39 TRP A O 12
ATOM 19750 N N . ILE A 1 40 ? -10.252 1.552 2.215 1.00 0.00 40 ILE A N 12
ATOM 19751 C CA . ILE A 1 40 ? -10.501 2.557 1.188 1.00 0.00 40 ILE A CA 12
ATOM 19752 C C . ILE A 1 40 ? -11.950 2.514 0.716 1.00 0.00 40 ILE A C 12
ATOM 19753 O O . ILE A 1 40 ? -12.551 3.549 0.433 1.00 0.00 40 ILE A O 12
ATOM 19769 N N . GLU A 1 41 ? -12.505 1.308 0.635 1.00 0.00 41 GLU A N 12
ATOM 19770 C CA . GLU A 1 41 ? -13.884 1.131 0.198 1.00 0.00 41 GLU A CA 12
ATOM 19771 C C . GLU A 1 41 ? -14.824 2.047 0.977 1.00 0.00 41 GLU A C 12
ATOM 19772 O O . GLU A 1 41 ? -15.774 2.599 0.421 1.00 0.00 41 GLU A O 12
ATOM 19784 N N . LYS A 1 42 ? -14.551 2.205 2.268 1.00 0.00 42 LYS A N 12
ATOM 19785 C CA . LYS A 1 42 ? -15.370 3.055 3.124 1.00 0.00 42 LYS A CA 12
ATOM 19786 C C . LYS A 1 42 ? -14.759 4.446 3.255 1.00 0.00 42 LYS A C 12
ATOM 19787 O O . LYS A 1 42 ? -14.911 5.108 4.282 1.00 0.00 42 LYS A O 12
ATOM 19806 N N . LYS A 1 43 ? -14.067 4.884 2.209 1.00 0.00 43 LYS A N 12
ATOM 19807 C CA . LYS A 1 43 ? -13.434 6.198 2.205 1.00 0.00 43 LYS A CA 12
ATOM 19808 C C . LYS A 1 43 ? -12.671 6.438 3.504 1.00 0.00 43 LYS A C 12
ATOM 19809 O O . LYS A 1 43 ? -12.822 7.481 4.140 1.00 0.00 43 LYS A O 12
ATOM 19828 N N . TYR A 1 44 ? -11.851 5.467 3.890 1.00 0.00 44 TYR A N 12
ATOM 19829 C CA . TYR A 1 44 ? -11.064 5.573 5.114 1.00 0.00 44 TYR A CA 12
ATOM 19830 C C . TYR A 1 44 ? -9.588 5.791 4.795 1.00 0.00 44 TYR A C 12
ATOM 19831 O O . TYR A 1 44 ? -8.918 4.904 4.266 1.00 0.00 44 TYR A O 12
ATOM 19849 N N . HIS A 1 45 ? -9.088 6.978 5.122 1.00 0.00 45 HIS A N 12
ATOM 19850 C CA . HIS A 1 45 ? -7.691 7.314 4.873 1.00 0.00 45 HIS A CA 12
ATOM 19851 C C . HIS A 1 45 ? -6.762 6.296 5.529 1.00 0.00 45 HIS A C 12
ATOM 19852 O O . HIS A 1 45 ? -6.787 6.111 6.746 1.00 0.00 45 HIS A O 12
ATOM 19867 N N . VAL A 1 46 ? -5.943 5.638 4.714 1.00 0.00 46 VAL A N 12
ATOM 19868 C CA . VAL A 1 46 ? -5.007 4.639 5.215 1.00 0.00 46 VAL A CA 12
ATOM 19869 C C . VAL A 1 46 ? -3.572 5.150 5.150 1.00 0.00 46 VAL A C 12
ATOM 19870 O O . VAL A 1 46 ? -3.028 5.363 4.067 1.00 0.00 46 VAL A O 12
ATOM 19883 N N . GLN A 1 47 ? -2.965 5.344 6.316 1.00 0.00 47 GLN A N 12
ATOM 19884 C CA . GLN A 1 47 ? -1.592 5.831 6.391 1.00 0.00 47 GLN A CA 12
ATOM 19885 C C . GLN A 1 47 ? -0.609 4.671 6.507 1.00 0.00 47 GLN A C 12
ATOM 19886 O O . GLN A 1 47 ? -0.580 3.967 7.517 1.00 0.00 47 GLN A O 12
ATOM 19900 N N . VAL A 1 48 ? 0.195 4.476 5.467 1.00 0.00 48 VAL A N 12
ATOM 19901 C CA . VAL A 1 48 ? 1.181 3.402 5.453 1.00 0.00 48 VAL A CA 12
ATOM 19902 C C . VAL A 1 48 ? 2.585 3.941 5.701 1.00 0.00 48 VAL A C 12
ATOM 19903 O O . VAL A 1 48 ? 2.940 5.021 5.228 1.00 0.00 48 VAL A O 12
ATOM 19916 N N . THR A 1 49 ? 3.382 3.181 6.446 1.00 0.00 49 THR A N 12
ATOM 19917 C CA . THR A 1 49 ? 4.748 3.581 6.758 1.00 0.00 49 THR A CA 12
ATOM 19918 C C . THR A 1 49 ? 5.703 2.397 6.666 1.00 0.00 49 THR A C 12
ATOM 19919 O O . THR A 1 49 ? 5.677 1.500 7.508 1.00 0.00 49 THR A O 12
ATOM 19930 N N . ILE A 1 50 ? 6.546 2.401 5.638 1.00 0.00 50 ILE A N 12
ATOM 19931 C CA . ILE A 1 50 ? 7.510 1.327 5.438 1.00 0.00 50 ILE A CA 12
ATOM 19932 C C . ILE A 1 50 ? 8.809 1.608 6.187 1.00 0.00 50 ILE A C 12
ATOM 19933 O O . ILE A 1 50 ? 9.321 2.727 6.167 1.00 0.00 50 ILE A O 12
ATOM 19949 N N . LYS A 1 51 ? 9.339 0.583 6.846 1.00 0.00 51 LYS A N 12
ATOM 19950 C CA . LYS A 1 51 ? 10.580 0.717 7.600 1.00 0.00 51 LYS A CA 12
ATOM 19951 C C . LYS A 1 51 ? 11.666 -0.186 7.024 1.00 0.00 51 LYS A C 12
ATOM 19952 O O . LYS A 1 51 ? 11.573 -1.411 7.100 1.00 0.00 51 LYS A O 12
ATOM 19971 N N . ARG A 1 52 ? 12.696 0.427 6.449 1.00 0.00 52 ARG A N 12
ATOM 19972 C CA . ARG A 1 52 ? 13.800 -0.322 5.861 1.00 0.00 52 ARG A CA 12
ATOM 19973 C C . ARG A 1 52 ? 14.140 -1.544 6.708 1.00 0.00 52 ARG A C 12
ATOM 19974 O O . ARG A 1 52 ? 13.845 -1.585 7.903 1.00 0.00 52 ARG A O 12
ATOM 19995 N N . ARG A 1 53 ? 14.761 -2.538 6.082 1.00 0.00 53 ARG A N 12
ATOM 19996 C CA . ARG A 1 53 ? 15.140 -3.762 6.777 1.00 0.00 53 ARG A CA 12
ATOM 19997 C C . ARG A 1 53 ? 16.637 -3.778 7.074 1.00 0.00 53 ARG A C 12
ATOM 19998 O O . ARG A 1 53 ? 17.398 -2.983 6.523 1.00 0.00 53 ARG A O 12
ATOM 20019 N N . LYS A 1 54 ? 17.052 -4.689 7.948 1.00 0.00 54 LYS A N 12
ATOM 20020 C CA . LYS A 1 54 ? 18.457 -4.810 8.318 1.00 0.00 54 LYS A CA 12
ATOM 20021 C C . LYS A 1 54 ? 19.180 -5.785 7.394 1.00 0.00 54 LYS A C 12
ATOM 20022 O O . LYS A 1 54 ? 18.583 -6.737 6.891 1.00 0.00 54 LYS A O 12
ATOM 20041 N N . ASP A 1 55 ? 20.468 -5.543 7.178 1.00 0.00 55 ASP A N 12
ATOM 20042 C CA . ASP A 1 55 ? 21.274 -6.402 6.317 1.00 0.00 55 ASP A CA 12
ATOM 20043 C C . ASP A 1 55 ? 20.789 -6.330 4.872 1.00 0.00 55 ASP A C 12
ATOM 20044 O O . ASP A 1 55 ? 20.938 -7.285 4.110 1.00 0.00 55 ASP A O 12
ATOM 20053 N N . ALA A 1 56 ? 20.209 -5.193 4.504 1.00 0.00 56 ALA A N 12
ATOM 20054 C CA . ALA A 1 56 ? 19.703 -4.997 3.150 1.00 0.00 56 ALA A CA 12
ATOM 20055 C C . ALA A 1 56 ? 20.582 -4.024 2.372 1.00 0.00 56 ALA A C 12
ATOM 20056 O O . ALA A 1 56 ? 20.641 -2.837 2.690 1.00 0.00 56 ALA A O 12
ATOM 20063 N N . GLU A 1 57 ? 21.264 -4.535 1.352 1.00 0.00 57 GLU A N 12
ATOM 20064 C CA . GLU A 1 57 ? 22.141 -3.710 0.529 1.00 0.00 57 GLU A CA 12
ATOM 20065 C C . GLU A 1 57 ? 21.471 -3.357 -0.796 1.00 0.00 57 GLU A C 12
ATOM 20066 O O . GLU A 1 57 ? 22.077 -3.477 -1.860 1.00 0.00 57 GLU A O 12
ATOM 20078 N N . GLN A 1 58 ? 20.217 -2.923 -0.721 1.00 0.00 58 GLN A N 12
ATOM 20079 C CA . GLN A 1 58 ? 19.464 -2.554 -1.914 1.00 0.00 58 GLN A CA 12
ATOM 20080 C C . GLN A 1 58 ? 19.344 -1.038 -2.035 1.00 0.00 58 GLN A C 12
ATOM 20081 O O . GLN A 1 58 ? 19.886 -0.295 -1.217 1.00 0.00 58 GLN A O 12
ATOM 20095 N N . SER A 1 59 ? 18.629 -0.586 -3.061 1.00 0.00 59 SER A N 12
ATOM 20096 C CA . SER A 1 59 ? 18.441 0.841 -3.291 1.00 0.00 59 SER A CA 12
ATOM 20097 C C . SER A 1 59 ? 17.105 1.311 -2.724 1.00 0.00 59 SER A C 12
ATOM 20098 O O . SER A 1 59 ? 16.262 0.501 -2.341 1.00 0.00 59 SER A O 12
ATOM 20106 N N . GLU A 1 60 ? 16.920 2.627 -2.675 1.00 0.00 60 GLU A N 12
ATOM 20107 C CA . GLU A 1 60 ? 15.687 3.205 -2.154 1.00 0.00 60 GLU A CA 12
ATOM 20108 C C . GLU A 1 60 ? 14.503 2.865 -3.056 1.00 0.00 60 GLU A C 12
ATOM 20109 O O . GLU A 1 60 ? 13.424 2.522 -2.576 1.00 0.00 60 GLU A O 12
ATOM 20121 N N . GLU A 1 61 ? 14.716 2.965 -4.364 1.00 0.00 61 GLU A N 12
ATOM 20122 C CA . GLU A 1 61 ? 13.666 2.669 -5.333 1.00 0.00 61 GLU A CA 12
ATOM 20123 C C . GLU A 1 61 ? 12.851 1.455 -4.898 1.00 0.00 61 GLU A C 12
ATOM 20124 O O . GLU A 1 61 ? 11.638 1.406 -5.096 1.00 0.00 61 GLU A O 12
ATOM 20136 N N . GLU A 1 62 ? 13.528 0.476 -4.306 1.00 0.00 62 GLU A N 12
ATOM 20137 C CA . GLU A 1 62 ? 12.867 -0.739 -3.844 1.00 0.00 62 GLU A CA 12
ATOM 20138 C C . GLU A 1 62 ? 11.799 -0.416 -2.804 1.00 0.00 62 GLU A C 12
ATOM 20139 O O . GLU A 1 62 ? 10.677 -0.918 -2.872 1.00 0.00 62 GLU A O 12
ATOM 20151 N N . THR A 1 63 ? 12.156 0.427 -1.840 1.00 0.00 63 THR A N 12
ATOM 20152 C CA . THR A 1 63 ? 11.230 0.817 -0.784 1.00 0.00 63 THR A CA 12
ATOM 20153 C C . THR A 1 63 ? 10.011 1.531 -1.357 1.00 0.00 63 THR A C 12
ATOM 20154 O O . THR A 1 63 ? 8.935 1.516 -0.761 1.00 0.00 63 THR A O 12
ATOM 20165 N N . GLU A 1 64 ? 10.188 2.155 -2.517 1.00 0.00 64 GLU A N 12
ATOM 20166 C CA . GLU A 1 64 ? 9.101 2.875 -3.170 1.00 0.00 64 GLU A CA 12
ATOM 20167 C C . GLU A 1 64 ? 8.172 1.910 -3.903 1.00 0.00 64 GLU A C 12
ATOM 20168 O O . GLU A 1 64 ? 6.950 2.017 -3.808 1.00 0.00 64 GLU A O 12
ATOM 20180 N N . GLU A 1 65 ? 8.763 0.969 -4.633 1.00 0.00 65 GLU A N 12
ATOM 20181 C CA . GLU A 1 65 ? 7.989 -0.014 -5.382 1.00 0.00 65 GLU A CA 12
ATOM 20182 C C . GLU A 1 65 ? 6.865 -0.590 -4.525 1.00 0.00 65 GLU A C 12
ATOM 20183 O O . GLU A 1 65 ? 5.726 -0.711 -4.976 1.00 0.00 65 GLU A O 12
ATOM 20195 N N . ILE A 1 66 ? 7.196 -0.944 -3.288 1.00 0.00 66 ILE A N 12
ATOM 20196 C CA . ILE A 1 66 ? 6.216 -1.507 -2.367 1.00 0.00 66 ILE A CA 12
ATOM 20197 C C . ILE A 1 66 ? 4.873 -0.795 -2.491 1.00 0.00 66 ILE A C 12
ATOM 20198 O O . ILE A 1 66 ? 3.847 -1.423 -2.752 1.00 0.00 66 ILE A O 12
ATOM 20214 N N . PHE A 1 67 ? 4.887 0.521 -2.304 1.00 0.00 67 PHE A N 12
ATOM 20215 C CA . PHE A 1 67 ? 3.671 1.319 -2.395 1.00 0.00 67 PHE A CA 12
ATOM 20216 C C . PHE A 1 67 ? 2.847 0.918 -3.616 1.00 0.00 67 PHE A C 12
ATOM 20217 O O . PHE A 1 67 ? 1.637 0.717 -3.523 1.00 0.00 67 PHE A O 12
ATOM 20234 N N . ASN A 1 68 ? 3.514 0.804 -4.760 1.00 0.00 68 ASN A N 12
ATOM 20235 C CA . ASN A 1 68 ? 2.844 0.428 -6.000 1.00 0.00 68 ASN A CA 12
ATOM 20236 C C . ASN A 1 68 ? 2.234 -0.966 -5.888 1.00 0.00 68 ASN A C 12
ATOM 20237 O O . ASN A 1 68 ? 1.028 -1.141 -6.061 1.00 0.00 68 ASN A O 12
ATOM 20248 N N . GLN A 1 69 ? 3.075 -1.953 -5.597 1.00 0.00 69 GLN A N 12
ATOM 20249 C CA . GLN A 1 69 ? 2.618 -3.331 -5.462 1.00 0.00 69 GLN A CA 12
ATOM 20250 C C . GLN A 1 69 ? 1.295 -3.394 -4.706 1.00 0.00 69 GLN A C 12
ATOM 20251 O O . GLN A 1 69 ? 0.481 -4.290 -4.934 1.00 0.00 69 GLN A O 12
ATOM 20265 N N . ILE A 1 70 ? 1.087 -2.438 -3.806 1.00 0.00 70 ILE A N 12
ATOM 20266 C CA . ILE A 1 70 ? -0.138 -2.385 -3.018 1.00 0.00 70 ILE A CA 12
ATOM 20267 C C . ILE A 1 70 ? -1.256 -1.687 -3.785 1.00 0.00 70 ILE A C 12
ATOM 20268 O O . ILE A 1 70 ? -2.425 -2.061 -3.678 1.00 0.00 70 ILE A O 12
ATOM 20284 N N . LEU A 1 71 ? -0.889 -0.673 -4.561 1.00 0.00 71 LEU A N 12
ATOM 20285 C CA . LEU A 1 71 ? -1.861 0.077 -5.349 1.00 0.00 71 LEU A CA 12
ATOM 20286 C C . LEU A 1 71 ? -2.305 -0.722 -6.570 1.00 0.00 71 LEU A C 12
ATOM 20287 O O . LEU A 1 71 ? -3.374 -0.476 -7.129 1.00 0.00 71 LEU A O 12
ATOM 20303 N N . GLN A 1 72 ? -1.478 -1.680 -6.977 1.00 0.00 72 GLN A N 12
ATOM 20304 C CA . GLN A 1 72 ? -1.787 -2.516 -8.131 1.00 0.00 72 GLN A CA 12
ATOM 20305 C C . GLN A 1 72 ? -3.072 -3.305 -7.903 1.00 0.00 72 GLN A C 12
ATOM 20306 O O . GLN A 1 72 ? -3.638 -3.874 -8.837 1.00 0.00 72 GLN A O 12
ATOM 20320 N N . THR A 1 73 ? -3.528 -3.337 -6.654 1.00 0.00 73 THR A N 12
ATOM 20321 C CA . THR A 1 73 ? -4.744 -4.058 -6.303 1.00 0.00 73 THR A CA 12
ATOM 20322 C C . THR A 1 73 ? -5.946 -3.121 -6.260 1.00 0.00 73 THR A C 12
ATOM 20323 O O . THR A 1 73 ? -7.083 -3.546 -6.458 1.00 0.00 73 THR A O 12
ATOM 20334 N N . MET A 1 74 ? -5.685 -1.844 -6.000 1.00 0.00 74 MET A N 12
ATOM 20335 C CA . MET A 1 74 ? -6.747 -0.846 -5.933 1.00 0.00 74 MET A CA 12
ATOM 20336 C C . MET A 1 74 ? -6.448 0.328 -6.859 1.00 0.00 74 MET A C 12
ATOM 20337 O O . MET A 1 74 ? -6.611 1.493 -6.496 1.00 0.00 74 MET A O 12
ATOM 20351 N N . PRO A 1 75 ? -6.000 0.018 -8.085 1.00 0.00 75 PRO A N 12
ATOM 20352 C CA . PRO A 1 75 ? -5.669 1.034 -9.088 1.00 0.00 75 PRO A CA 12
ATOM 20353 C C . PRO A 1 75 ? -6.907 1.751 -9.616 1.00 0.00 75 PRO A C 12
ATOM 20354 O O . PRO A 1 75 ? -6.802 2.698 -10.396 1.00 0.00 75 PRO A O 12
ATOM 20365 N N . ASP A 1 76 ? -8.078 1.294 -9.187 1.00 0.00 76 ASP A N 12
ATOM 20366 C CA . ASP A 1 76 ? -9.336 1.894 -9.615 1.00 0.00 76 ASP A CA 12
ATOM 20367 C C . ASP A 1 76 ? -10.207 2.248 -8.414 1.00 0.00 76 ASP A C 12
ATOM 20368 O O . ASP A 1 76 ? -11.245 2.894 -8.556 1.00 0.00 76 ASP A O 12
ATOM 20377 N N . ILE A 1 77 ? -9.777 1.819 -7.231 1.00 0.00 77 ILE A N 12
ATOM 20378 C CA . ILE A 1 77 ? -10.517 2.091 -6.006 1.00 0.00 77 ILE A CA 12
ATOM 20379 C C . ILE A 1 77 ? -9.699 2.953 -5.049 1.00 0.00 77 ILE A C 12
ATOM 20380 O O . ILE A 1 77 ? -10.244 3.570 -4.134 1.00 0.00 77 ILE A O 12
ATOM 20396 N N . ALA A 1 78 ? -8.389 2.991 -5.269 1.00 0.00 78 ALA A N 12
ATOM 20397 C CA . ALA A 1 78 ? -7.497 3.780 -4.429 1.00 0.00 78 ALA A CA 12
ATOM 20398 C C . ALA A 1 78 ? -6.391 4.425 -5.258 1.00 0.00 78 ALA A C 12
ATOM 20399 O O . ALA A 1 78 ? -5.801 3.787 -6.130 1.00 0.00 78 ALA A O 12
ATOM 20406 N N . THR A 1 79 ? -6.116 5.696 -4.981 1.00 0.00 79 THR A N 12
ATOM 20407 C CA . THR A 1 79 ? -5.082 6.429 -5.703 1.00 0.00 79 THR A CA 12
ATOM 20408 C C . THR A 1 79 ? -4.090 7.071 -4.740 1.00 0.00 79 THR A C 12
ATOM 20409 O O . THR A 1 79 ? -4.442 7.424 -3.614 1.00 0.00 79 THR A O 12
ATOM 20420 N N . PHE A 1 80 ? -2.849 7.220 -5.189 1.00 0.00 80 PHE A N 12
ATOM 20421 C CA . PHE A 1 80 ? -1.805 7.821 -4.367 1.00 0.00 80 PHE A CA 12
ATOM 20422 C C . PHE A 1 80 ? -2.260 9.164 -3.805 1.00 0.00 80 PHE A C 12
ATOM 20423 O O . PHE A 1 80 ? -2.181 10.191 -4.480 1.00 0.00 80 PHE A O 12
ATOM 20440 N N . SER A 1 81 ? -2.738 9.149 -2.565 1.00 0.00 81 SER A N 12
ATOM 20441 C CA . SER A 1 81 ? -3.211 10.365 -1.913 1.00 0.00 81 SER A CA 12
ATOM 20442 C C . SER A 1 81 ? -2.043 11.279 -1.555 1.00 0.00 81 SER A C 12
ATOM 20443 O O . SER A 1 81 ? -1.994 12.435 -1.974 1.00 0.00 81 SER A O 12
ATOM 20451 N N . SER A 1 82 ? -1.104 10.750 -0.777 1.00 0.00 82 SER A N 12
ATOM 20452 C CA . SER A 1 82 ? 0.063 11.519 -0.358 1.00 0.00 82 SER A CA 12
ATOM 20453 C C . SER A 1 82 ? 1.352 10.844 -0.819 1.00 0.00 82 SER A C 12
ATOM 20454 O O . SER A 1 82 ? 1.832 9.902 -0.187 1.00 0.00 82 SER A O 12
ATOM 20462 N N . ARG A 1 83 ? 1.905 11.332 -1.924 1.00 0.00 83 ARG A N 12
ATOM 20463 C CA . ARG A 1 83 ? 3.137 10.777 -2.471 1.00 0.00 83 ARG A CA 12
ATOM 20464 C C . ARG A 1 83 ? 4.067 10.311 -1.354 1.00 0.00 83 ARG A C 12
ATOM 20465 O O . ARG A 1 83 ? 4.240 10.982 -0.336 1.00 0.00 83 ARG A O 12
ATOM 20486 N N . PRO A 1 84 ? 4.679 9.133 -1.546 1.00 0.00 84 PRO A N 12
ATOM 20487 C CA . PRO A 1 84 ? 5.601 8.551 -0.566 1.00 0.00 84 PRO A CA 12
ATOM 20488 C C . PRO A 1 84 ? 6.910 9.328 -0.469 1.00 0.00 84 PRO A C 12
ATOM 20489 O O . PRO A 1 84 ? 7.848 9.081 -1.227 1.00 0.00 84 PRO A O 12
ATOM 20500 N N . LYS A 1 85 ? 6.967 10.267 0.469 1.00 0.00 85 LYS A N 12
ATOM 20501 C CA . LYS A 1 85 ? 8.162 11.079 0.667 1.00 0.00 85 LYS A CA 12
ATOM 20502 C C . LYS A 1 85 ? 9.134 10.394 1.623 1.00 0.00 85 LYS A C 12
ATOM 20503 O O . LYS A 1 85 ? 8.758 9.476 2.352 1.00 0.00 85 LYS A O 12
ATOM 20522 N N . ALA A 1 86 ? 10.383 10.847 1.614 1.00 0.00 86 ALA A N 12
ATOM 20523 C CA . ALA A 1 86 ? 11.407 10.279 2.483 1.00 0.00 86 ALA A CA 12
ATOM 20524 C C . ALA A 1 86 ? 11.322 10.866 3.888 1.00 0.00 86 ALA A C 12
ATOM 20525 O O . ALA A 1 86 ? 11.431 12.079 4.071 1.00 0.00 86 ALA A O 12
ATOM 20532 N N . ILE A 1 87 ? 11.127 9.999 4.875 1.00 0.00 87 ILE A N 12
ATOM 20533 C CA . ILE A 1 87 ? 11.028 10.432 6.263 1.00 0.00 87 ILE A CA 12
ATOM 20534 C C . ILE A 1 87 ? 12.158 9.848 7.104 1.00 0.00 87 ILE A C 12
ATOM 20535 O O . ILE A 1 87 ? 12.791 8.867 6.714 1.00 0.00 87 ILE A O 12
ATOM 20551 N N . ARG A 1 88 ? 12.404 10.456 8.259 1.00 0.00 88 ARG A N 12
ATOM 20552 C CA . ARG A 1 88 ? 13.458 9.996 9.156 1.00 0.00 88 ARG A CA 12
ATOM 20553 C C . ARG A 1 88 ? 14.761 9.773 8.394 1.00 0.00 88 ARG A C 12
ATOM 20554 O O . ARG A 1 88 ? 15.362 8.702 8.472 1.00 0.00 88 ARG A O 12
ATOM 20575 N N . GLY A 1 89 ? 15.191 10.792 7.656 1.00 0.00 89 GLY A N 12
ATOM 20576 C CA . GLY A 1 89 ? 16.420 10.687 6.890 1.00 0.00 89 GLY A CA 12
ATOM 20577 C C . GLY A 1 89 ? 16.287 9.748 5.708 1.00 0.00 89 GLY A C 12
ATOM 20578 O O . GLY A 1 89 ? 17.283 9.237 5.197 1.00 0.00 89 GLY A O 12
ATOM 20582 N N . GLY A 1 90 ? 15.052 9.519 5.272 1.00 0.00 90 GLY A N 12
ATOM 20583 C CA . GLY A 1 90 ? 14.815 8.633 4.146 1.00 0.00 90 GLY A CA 12
ATOM 20584 C C . GLY A 1 90 ? 14.741 7.177 4.560 1.00 0.00 90 GLY A C 12
ATOM 20585 O O . GLY A 1 90 ? 14.062 6.374 3.918 1.00 0.00 90 GLY A O 12
ATOM 20589 N N . THR A 1 91 ? 15.442 6.832 5.635 1.00 0.00 91 THR A N 12
ATOM 20590 C CA . THR A 1 91 ? 15.456 5.462 6.132 1.00 0.00 91 THR A CA 12
ATOM 20591 C C . THR A 1 91 ? 14.078 4.821 6.013 1.00 0.00 91 THR A C 12
ATOM 20592 O O . THR A 1 91 ? 13.958 3.600 5.915 1.00 0.00 91 THR A O 12
ATOM 20603 N N . ALA A 1 92 ? 13.041 5.651 6.022 1.00 0.00 92 ALA A N 12
ATOM 20604 C CA . ALA A 1 92 ? 11.671 5.165 5.913 1.00 0.00 92 ALA A CA 12
ATOM 20605 C C . ALA A 1 92 ? 10.825 6.096 5.052 1.00 0.00 92 ALA A C 12
ATOM 20606 O O . ALA A 1 92 ? 11.172 7.260 4.853 1.00 0.00 92 ALA A O 12
ATOM 20613 N N . SER A 1 93 ? 9.713 5.576 4.542 1.00 0.00 93 SER A N 12
ATOM 20614 C CA . SER A 1 93 ? 8.819 6.360 3.698 1.00 0.00 93 SER A CA 12
ATOM 20615 C C . SER A 1 93 ? 7.371 6.209 4.153 1.00 0.00 93 SER A C 12
ATOM 20616 O O . SER A 1 93 ? 6.969 5.152 4.639 1.00 0.00 93 SER A O 12
ATOM 20624 N N . MET A 1 94 ? 6.593 7.274 3.993 1.00 0.00 94 MET A N 12
ATOM 20625 C CA . MET A 1 94 ? 5.188 7.261 4.386 1.00 0.00 94 MET A CA 12
ATOM 20626 C C . MET A 1 94 ? 4.304 7.786 3.260 1.00 0.00 94 MET A C 12
ATOM 20627 O O . MET A 1 94 ? 4.673 8.726 2.554 1.00 0.00 94 MET A O 12
ATOM 20641 N N . CYS A 1 95 ? 3.136 7.174 3.097 1.00 0.00 95 CYS A N 12
ATOM 20642 C CA . CYS A 1 95 ? 2.199 7.580 2.055 1.00 0.00 95 CYS A CA 12
ATOM 20643 C C . CYS A 1 95 ? 0.765 7.248 2.455 1.00 0.00 95 CYS A C 12
ATOM 20644 O O . CYS A 1 95 ? 0.528 6.379 3.294 1.00 0.00 95 CYS A O 12
ATOM 20652 N N . VAL A 1 96 ? -0.190 7.947 1.849 1.00 0.00 96 VAL A N 12
ATOM 20653 C CA . VAL A 1 96 ? -1.601 7.728 2.142 1.00 0.00 96 VAL A CA 12
ATOM 20654 C C . VAL A 1 96 ? -2.367 7.330 0.886 1.00 0.00 96 VAL A C 12
ATOM 20655 O O . VAL A 1 96 ? -1.932 7.604 -0.233 1.00 0.00 96 VAL A O 12
ATOM 20668 N N . PHE A 1 97 ? -3.512 6.682 1.078 1.00 0.00 97 PHE A N 12
ATOM 20669 C CA . PHE A 1 97 ? -4.340 6.246 -0.040 1.00 0.00 97 PHE A CA 12
ATOM 20670 C C . PHE A 1 97 ? -5.774 6.744 0.117 1.00 0.00 97 PHE A C 12
ATOM 20671 O O . PHE A 1 97 ? -6.408 6.525 1.150 1.00 0.00 97 PHE A O 12
ATOM 20688 N N . ARG A 1 98 ? -6.277 7.416 -0.913 1.00 0.00 98 ARG A N 12
ATOM 20689 C CA . ARG A 1 98 ? -7.634 7.947 -0.889 1.00 0.00 98 ARG A CA 12
ATOM 20690 C C . ARG A 1 98 ? -8.433 7.453 -2.091 1.00 0.00 98 ARG A C 12
ATOM 20691 O O . ARG A 1 98 ? -7.868 7.146 -3.142 1.00 0.00 98 ARG A O 12
ATOM 20712 N N . HIS A 1 99 ? -9.750 7.378 -1.930 1.00 0.00 99 HIS A N 12
ATOM 20713 C CA . HIS A 1 99 ? -10.627 6.921 -3.002 1.00 0.00 99 HIS A CA 12
ATOM 20714 C C . HIS A 1 99 ? -10.808 8.009 -4.057 1.00 0.00 99 HIS A C 12
ATOM 20715 O O . HIS A 1 99 ? -10.688 9.199 -3.763 1.00 0.00 99 HIS A O 12
ATOM 20730 N N . LEU A 1 100 ? -11.098 7.593 -5.285 1.00 0.00 100 LEU A N 12
ATOM 20731 C CA . LEU A 1 100 ? -11.295 8.531 -6.384 1.00 0.00 100 LEU A CA 12
ATOM 20732 C C . LEU A 1 100 ? -12.566 9.350 -6.180 1.00 0.00 100 LEU A C 12
ATOM 20733 O O . LEU A 1 100 ? -13.669 8.805 -6.150 1.00 0.00 100 LEU A O 12
ATOM 20749 N N . SER A 1 101 ? -12.402 10.662 -6.040 1.00 0.00 101 SER A N 12
ATOM 20750 C CA . SER A 1 101 ? -13.536 11.556 -5.838 1.00 0.00 101 SER A CA 12
ATOM 20751 C C . SER A 1 101 ? -13.586 12.626 -6.924 1.00 0.00 101 SER A C 12
ATOM 20752 O O . SER A 1 101 ? -14.577 12.751 -7.644 1.00 0.00 101 SER A O 12
ATOM 20760 N N . LYS A 1 102 ? -12.509 13.395 -7.038 1.00 0.00 102 LYS A N 12
ATOM 20761 C CA . LYS A 1 102 ? -12.426 14.454 -8.037 1.00 0.00 102 LYS A CA 12
ATOM 20762 C C . LYS A 1 102 ? -11.634 13.992 -9.256 1.00 0.00 102 LYS A C 12
ATOM 20763 O O . LYS A 1 102 ? -12.189 13.821 -10.342 1.00 0.00 102 LYS A O 12
ATOM 20782 N N . LYS A 1 103 ? -10.334 13.789 -9.069 1.00 0.00 103 LYS A N 12
ATOM 20783 C CA . LYS A 1 103 ? -9.465 13.344 -10.152 1.00 0.00 103 LYS A CA 12
ATOM 20784 C C . LYS A 1 103 ? -9.604 11.841 -10.378 1.00 0.00 103 LYS A C 12
ATOM 20785 O O . LYS A 1 103 ? -8.669 11.080 -10.133 1.00 0.00 103 LYS A O 12
ATOM 20804 N N . GLU A 1 104 ? -10.776 11.424 -10.847 1.00 0.00 104 GLU A N 12
ATOM 20805 C CA . GLU A 1 104 ? -11.035 10.012 -11.106 1.00 0.00 104 GLU A CA 12
ATOM 20806 C C . GLU A 1 104 ? -10.368 9.566 -12.404 1.00 0.00 104 GLU A C 12
ATOM 20807 O O . GLU A 1 104 ? -10.041 10.388 -13.259 1.00 0.00 104 GLU A O 12
ATOM 20819 N N . GLU A 1 105 ? -10.171 8.259 -12.543 1.00 0.00 105 GLU A N 12
ATOM 20820 C CA . GLU A 1 105 ? -9.543 7.704 -13.736 1.00 0.00 105 GLU A CA 12
ATOM 20821 C C . GLU A 1 105 ? -10.572 7.487 -14.842 1.00 0.00 105 GLU A C 12
ATOM 20822 O O . GLU A 1 105 ? -11.774 7.644 -14.627 1.00 0.00 105 GLU A O 12
ATOM 20834 N N . LYS A 1 106 ? -10.091 7.124 -16.026 1.00 0.00 106 LYS A N 12
ATOM 20835 C CA . LYS A 1 106 ? -10.967 6.883 -17.167 1.00 0.00 106 LYS A CA 12
ATOM 20836 C C . LYS A 1 106 ? -11.783 5.610 -16.967 1.00 0.00 106 LYS A C 12
ATOM 20837 O O . LYS A 1 106 ? -11.228 4.537 -16.731 1.00 0.00 106 LYS A O 12
ATOM 20856 N N . SER A 1 107 ? -13.102 5.737 -17.065 1.00 0.00 107 SER A N 12
ATOM 20857 C CA . SER A 1 107 ? -13.995 4.596 -16.894 1.00 0.00 107 SER A CA 12
ATOM 20858 C C . SER A 1 107 ? -13.994 4.120 -15.444 1.00 0.00 107 SER A C 12
ATOM 20859 O O . SER A 1 107 ? -13.925 2.922 -15.173 1.00 0.00 107 SER A O 12
ATOM 20867 N N . GLY A 1 108 ? -14.072 5.069 -14.516 1.00 0.00 108 GLY A N 12
ATOM 20868 C CA . GLY A 1 108 ? -14.079 4.727 -13.105 1.00 0.00 108 GLY A CA 12
ATOM 20869 C C . GLY A 1 108 ? -14.913 5.688 -12.280 1.00 0.00 108 GLY A C 12
ATOM 20870 O O . GLY A 1 108 ? -14.392 6.471 -11.486 1.00 0.00 108 GLY A O 12
ATOM 20874 N N . PRO A 1 109 ? -16.240 5.635 -12.466 1.00 0.00 109 PRO A N 12
ATOM 20875 C CA . PRO A 1 109 ? -17.175 6.502 -11.742 1.00 0.00 109 PRO A CA 12
ATOM 20876 C C . PRO A 1 109 ? -17.269 6.145 -10.263 1.00 0.00 109 PRO A C 12
ATOM 20877 O O . PRO A 1 109 ? -16.743 5.122 -9.826 1.00 0.00 109 PRO A O 12
ATOM 20888 N N . SER A 1 110 ? -17.944 6.996 -9.495 1.00 0.00 110 SER A N 12
ATOM 20889 C CA . SER A 1 110 ? -18.104 6.772 -8.063 1.00 0.00 110 SER A CA 12
ATOM 20890 C C . SER A 1 110 ? -19.576 6.823 -7.667 1.00 0.00 110 SER A C 12
ATOM 20891 O O . SER A 1 110 ? -20.443 7.107 -8.493 1.00 0.00 110 SER A O 12
ATOM 20899 N N . SER A 1 111 ? -19.850 6.544 -6.396 1.00 0.00 111 SER A N 12
ATOM 20900 C CA . SER A 1 111 ? -21.217 6.554 -5.889 1.00 0.00 111 SER A CA 12
ATOM 20901 C C . SER A 1 111 ? -21.392 7.625 -4.817 1.00 0.00 111 SER A C 12
ATOM 20902 O O . SER A 1 111 ? -20.429 8.036 -4.171 1.00 0.00 111 SER A O 12
ATOM 20910 N N . GLY A 1 112 ? -22.630 8.075 -4.635 1.00 0.00 112 GLY A N 12
ATOM 20911 C CA . GLY A 1 112 ? -22.909 9.095 -3.641 1.00 0.00 112 GLY A CA 12
ATOM 20912 C C . GLY A 1 112 ? -24.173 9.874 -3.949 1.00 0.00 112 GLY A C 12
ATOM 20913 O O . GLY A 1 112 ? -25.146 9.814 -3.197 1.00 0.00 112 GLY A O 12
ATOM 20917 N N . GLY A 1 1 ? -27.505 8.712 -1.773 1.00 0.00 1 GLY A N 13
ATOM 20918 C CA . GLY A 1 1 ? -28.322 7.629 -1.257 1.00 0.00 1 GLY A CA 13
ATOM 20919 C C . GLY A 1 1 ? -27.589 6.788 -0.232 1.00 0.00 1 GLY A C 13
ATOM 20920 O O . GLY A 1 1 ? -27.378 7.221 0.901 1.00 0.00 1 GLY A O 13
ATOM 20924 N N . SER A 1 2 ? -27.200 5.580 -0.628 1.00 0.00 2 SER A N 13
ATOM 20925 C CA . SER A 1 2 ? -26.491 4.673 0.267 1.00 0.00 2 SER A CA 13
ATOM 20926 C C . SER A 1 2 ? -27.048 4.763 1.684 1.00 0.00 2 SER A C 13
ATOM 20927 O O . SER A 1 2 ? -26.296 4.781 2.658 1.00 0.00 2 SER A O 13
ATOM 20935 N N . SER A 1 3 ? -28.371 4.818 1.791 1.00 0.00 3 SER A N 13
ATOM 20936 C CA . SER A 1 3 ? -29.031 4.909 3.088 1.00 0.00 3 SER A CA 13
ATOM 20937 C C . SER A 1 3 ? -29.930 3.700 3.327 1.00 0.00 3 SER A C 13
ATOM 20938 O O . SER A 1 3 ? -30.131 2.876 2.436 1.00 0.00 3 SER A O 13
ATOM 20946 N N . GLY A 1 4 ? -30.468 3.601 4.539 1.00 0.00 4 GLY A N 13
ATOM 20947 C CA . GLY A 1 4 ? -31.339 2.490 4.875 1.00 0.00 4 GLY A CA 13
ATOM 20948 C C . GLY A 1 4 ? -31.873 2.579 6.291 1.00 0.00 4 GLY A C 13
ATOM 20949 O O . GLY A 1 4 ? -31.413 1.865 7.181 1.00 0.00 4 GLY A O 13
ATOM 20953 N N . SER A 1 5 ? -32.846 3.461 6.500 1.00 0.00 5 SER A N 13
ATOM 20954 C CA . SER A 1 5 ? -33.439 3.645 7.820 1.00 0.00 5 SER A CA 13
ATOM 20955 C C . SER A 1 5 ? -32.427 4.244 8.792 1.00 0.00 5 SER A C 13
ATOM 20956 O O . SER A 1 5 ? -32.341 3.831 9.948 1.00 0.00 5 SER A O 13
ATOM 20964 N N . SER A 1 6 ? -31.662 5.220 8.313 1.00 0.00 6 SER A N 13
ATOM 20965 C CA . SER A 1 6 ? -30.652 5.874 9.137 1.00 0.00 6 SER A CA 13
ATOM 20966 C C . SER A 1 6 ? -30.140 7.144 8.464 1.00 0.00 6 SER A C 13
ATOM 20967 O O . SER A 1 6 ? -30.374 7.368 7.277 1.00 0.00 6 SER A O 13
ATOM 20975 N N . GLY A 1 7 ? -29.440 7.972 9.232 1.00 0.00 7 GLY A N 13
ATOM 20976 C CA . GLY A 1 7 ? -28.906 9.210 8.694 1.00 0.00 7 GLY A CA 13
ATOM 20977 C C . GLY A 1 7 ? -27.390 9.236 8.694 1.00 0.00 7 GLY A C 13
ATOM 20978 O O . GLY A 1 7 ? -26.739 8.677 9.577 1.00 0.00 7 GLY A O 13
ATOM 20982 N N . PRO A 1 8 ? -26.806 9.896 7.684 1.00 0.00 8 PRO A N 13
ATOM 20983 C CA . PRO A 1 8 ? -25.351 10.007 7.547 1.00 0.00 8 PRO A CA 13
ATOM 20984 C C . PRO A 1 8 ? -24.735 10.902 8.618 1.00 0.00 8 PRO A C 13
ATOM 20985 O O . PRO A 1 8 ? -24.865 12.125 8.570 1.00 0.00 8 PRO A O 13
ATOM 20996 N N . LYS A 1 9 ? -24.062 10.284 9.583 1.00 0.00 9 LYS A N 13
ATOM 20997 C CA . LYS A 1 9 ? -23.424 11.024 10.665 1.00 0.00 9 LYS A CA 13
ATOM 20998 C C . LYS A 1 9 ? -21.909 11.046 10.490 1.00 0.00 9 LYS A C 13
ATOM 20999 O O . LYS A 1 9 ? -21.207 10.144 10.949 1.00 0.00 9 LYS A O 13
ATOM 21018 N N . THR A 1 10 ? -21.410 12.082 9.823 1.00 0.00 10 THR A N 13
ATOM 21019 C CA . THR A 1 10 ? -19.978 12.221 9.587 1.00 0.00 10 THR A CA 13
ATOM 21020 C C . THR A 1 10 ? -19.174 11.739 10.789 1.00 0.00 10 THR A C 13
ATOM 21021 O O . THR A 1 10 ? -18.163 11.053 10.637 1.00 0.00 10 THR A O 13
ATOM 21032 N N . GLY A 1 11 ? -19.629 12.101 11.984 1.00 0.00 11 GLY A N 13
ATOM 21033 C CA . GLY A 1 11 ? -18.939 11.696 13.195 1.00 0.00 11 GLY A CA 13
ATOM 21034 C C . GLY A 1 11 ? -17.562 12.318 13.314 1.00 0.00 11 GLY A C 13
ATOM 21035 O O . GLY A 1 11 ? -17.168 13.164 12.510 1.00 0.00 11 GLY A O 13
ATOM 21039 N N . PRO A 1 12 ? -16.805 11.898 14.338 1.00 0.00 12 PRO A N 13
ATOM 21040 C CA . PRO A 1 12 ? -15.453 12.408 14.584 1.00 0.00 12 PRO A CA 13
ATOM 21041 C C . PRO A 1 12 ? -14.456 11.942 13.529 1.00 0.00 12 PRO A C 13
ATOM 21042 O O . PRO A 1 12 ? -14.749 11.046 12.736 1.00 0.00 12 PRO A O 13
ATOM 21053 N N . THR A 1 13 ? -13.277 12.554 13.523 1.00 0.00 13 THR A N 13
ATOM 21054 C CA . THR A 1 13 ? -12.237 12.202 12.565 1.00 0.00 13 THR A CA 13
ATOM 21055 C C . THR A 1 13 ? -11.646 10.831 12.873 1.00 0.00 13 THR A C 13
ATOM 21056 O O . THR A 1 13 ? -11.403 10.496 14.032 1.00 0.00 13 THR A O 13
ATOM 21067 N N . MET A 1 14 ? -11.417 10.042 11.829 1.00 0.00 14 MET A N 13
ATOM 21068 C CA . MET A 1 14 ? -10.853 8.707 11.989 1.00 0.00 14 MET A CA 13
ATOM 21069 C C . MET A 1 14 ? -9.842 8.408 10.886 1.00 0.00 14 MET A C 13
ATOM 21070 O O . MET A 1 14 ? -10.156 8.503 9.699 1.00 0.00 14 MET A O 13
ATOM 21084 N N . THR A 1 15 ? -8.627 8.046 11.285 1.00 0.00 15 THR A N 13
ATOM 21085 C CA . THR A 1 15 ? -7.570 7.735 10.331 1.00 0.00 15 THR A CA 13
ATOM 21086 C C . THR A 1 15 ? -6.943 6.378 10.628 1.00 0.00 15 THR A C 13
ATOM 21087 O O . THR A 1 15 ? -6.623 6.068 11.776 1.00 0.00 15 THR A O 13
ATOM 21098 N N . LYS A 1 16 ? -6.769 5.570 9.587 1.00 0.00 16 LYS A N 13
ATOM 21099 C CA . LYS A 1 16 ? -6.178 4.246 9.736 1.00 0.00 16 LYS A CA 13
ATOM 21100 C C . LYS A 1 16 ? -4.680 4.283 9.449 1.00 0.00 16 LYS A C 13
ATOM 21101 O O . LYS A 1 16 ? -4.200 5.156 8.726 1.00 0.00 16 LYS A O 13
ATOM 21120 N N . GLU A 1 17 ? -3.949 3.330 10.018 1.00 0.00 17 GLU A N 13
ATOM 21121 C CA . GLU A 1 17 ? -2.506 3.255 9.821 1.00 0.00 17 GLU A CA 13
ATOM 21122 C C . GLU A 1 17 ? -2.052 1.806 9.671 1.00 0.00 17 GLU A C 13
ATOM 21123 O O . GLU A 1 17 ? -2.636 0.896 10.260 1.00 0.00 17 GLU A O 13
ATOM 21135 N N . LEU A 1 18 ? -1.007 1.599 8.877 1.00 0.00 18 LEU A N 13
ATOM 21136 C CA . LEU A 1 18 ? -0.473 0.261 8.648 1.00 0.00 18 LEU A CA 13
ATOM 21137 C C . LEU A 1 18 ? 1.052 0.277 8.640 1.00 0.00 18 LEU A C 13
ATOM 21138 O O . LEU A 1 18 ? 1.672 1.046 7.905 1.00 0.00 18 LEU A O 13
ATOM 21154 N N . VAL A 1 19 ? 1.651 -0.579 9.462 1.00 0.00 19 VAL A N 13
ATOM 21155 C CA . VAL A 1 19 ? 3.104 -0.667 9.548 1.00 0.00 19 VAL A CA 13
ATOM 21156 C C . VAL A 1 19 ? 3.585 -2.091 9.292 1.00 0.00 19 VAL A C 13
ATOM 21157 O O . VAL A 1 19 ? 3.024 -3.051 9.820 1.00 0.00 19 VAL A O 13
ATOM 21170 N N . PHE A 1 20 ? 4.628 -2.220 8.479 1.00 0.00 20 PHE A N 13
ATOM 21171 C CA . PHE A 1 20 ? 5.186 -3.527 8.152 1.00 0.00 20 PHE A CA 13
ATOM 21172 C C . PHE A 1 20 ? 6.529 -3.384 7.442 1.00 0.00 20 PHE A C 13
ATOM 21173 O O . PHE A 1 20 ? 6.729 -2.464 6.649 1.00 0.00 20 PHE A O 13
ATOM 21190 N N . SER A 1 21 ? 7.446 -4.301 7.733 1.00 0.00 21 SER A N 13
ATOM 21191 C CA . SER A 1 21 ? 8.772 -4.275 7.127 1.00 0.00 21 SER A CA 13
ATOM 21192 C C . SER A 1 21 ? 8.698 -4.625 5.643 1.00 0.00 21 SER A C 13
ATOM 21193 O O . SER A 1 21 ? 7.889 -5.455 5.230 1.00 0.00 21 SER A O 13
ATOM 21201 N N . SER A 1 22 ? 9.548 -3.984 4.847 1.00 0.00 22 SER A N 13
ATOM 21202 C CA . SER A 1 22 ? 9.577 -4.223 3.409 1.00 0.00 22 SER A CA 13
ATOM 21203 C C . SER A 1 22 ? 9.934 -5.676 3.108 1.00 0.00 22 SER A C 13
ATOM 21204 O O . SER A 1 22 ? 9.564 -6.214 2.065 1.00 0.00 22 SER A O 13
ATOM 21212 N N . ASN A 1 23 ? 10.657 -6.304 4.029 1.00 0.00 23 ASN A N 13
ATOM 21213 C CA . ASN A 1 23 ? 11.066 -7.694 3.862 1.00 0.00 23 ASN A CA 13
ATOM 21214 C C . ASN A 1 23 ? 9.876 -8.569 3.482 1.00 0.00 23 ASN A C 13
ATOM 21215 O O . ASN A 1 23 ? 10.031 -9.581 2.797 1.00 0.00 23 ASN A O 13
ATOM 21226 N N . ILE A 1 24 ? 8.690 -8.173 3.930 1.00 0.00 24 ILE A N 13
ATOM 21227 C CA . ILE A 1 24 ? 7.474 -8.920 3.635 1.00 0.00 24 ILE A CA 13
ATOM 21228 C C . ILE A 1 24 ? 7.525 -9.525 2.236 1.00 0.00 24 ILE A C 13
ATOM 21229 O O . ILE A 1 24 ? 7.985 -8.887 1.290 1.00 0.00 24 ILE A O 13
ATOM 21245 N N . GLY A 1 25 ? 7.049 -10.760 2.113 1.00 0.00 25 GLY A N 13
ATOM 21246 C CA . GLY A 1 25 ? 7.048 -11.430 0.826 1.00 0.00 25 GLY A CA 13
ATOM 21247 C C . GLY A 1 25 ? 5.829 -11.086 -0.006 1.00 0.00 25 GLY A C 13
ATOM 21248 O O . GLY A 1 25 ? 4.963 -10.331 0.435 1.00 0.00 25 GLY A O 13
ATOM 21252 N N . GLN A 1 26 ? 5.762 -11.640 -1.212 1.00 0.00 26 GLN A N 13
ATOM 21253 C CA . GLN A 1 26 ? 4.640 -11.385 -2.108 1.00 0.00 26 GLN A CA 13
ATOM 21254 C C . GLN A 1 26 ? 3.366 -12.040 -1.586 1.00 0.00 26 GLN A C 13
ATOM 21255 O O . GLN A 1 26 ? 2.302 -11.421 -1.561 1.00 0.00 26 GLN A O 13
ATOM 21269 N N . HIS A 1 27 ? 3.481 -13.297 -1.168 1.00 0.00 27 HIS A N 13
ATOM 21270 C CA . HIS A 1 27 ? 2.338 -14.037 -0.645 1.00 0.00 27 HIS A CA 13
ATOM 21271 C C . HIS A 1 27 ? 1.698 -13.293 0.523 1.00 0.00 27 HIS A C 13
ATOM 21272 O O . HIS A 1 27 ? 0.476 -13.159 0.591 1.00 0.00 27 HIS A O 13
ATOM 21287 N N . ASP A 1 28 ? 2.531 -12.813 1.439 1.00 0.00 28 ASP A N 13
ATOM 21288 C CA . ASP A 1 28 ? 2.046 -12.082 2.605 1.00 0.00 28 ASP A CA 13
ATOM 21289 C C . ASP A 1 28 ? 1.521 -10.707 2.204 1.00 0.00 28 ASP A C 13
ATOM 21290 O O . ASP A 1 28 ? 0.347 -10.395 2.407 1.00 0.00 28 ASP A O 13
ATOM 21299 N N . LEU A 1 29 ? 2.399 -9.887 1.635 1.00 0.00 29 LEU A N 13
ATOM 21300 C CA . LEU A 1 29 ? 2.025 -8.544 1.207 1.00 0.00 29 LEU A CA 13
ATOM 21301 C C . LEU A 1 29 ? 0.683 -8.557 0.481 1.00 0.00 29 LEU A C 13
ATOM 21302 O O . LEU A 1 29 ? -0.054 -7.571 0.499 1.00 0.00 29 LEU A O 13
ATOM 21318 N N . ASP A 1 30 ? 0.372 -9.681 -0.155 1.00 0.00 30 ASP A N 13
ATOM 21319 C CA . ASP A 1 30 ? -0.882 -9.825 -0.884 1.00 0.00 30 ASP A CA 13
ATOM 21320 C C . ASP A 1 30 ? -2.075 -9.547 0.026 1.00 0.00 30 ASP A C 13
ATOM 21321 O O . ASP A 1 30 ? -3.002 -8.829 -0.350 1.00 0.00 30 ASP A O 13
ATOM 21330 N N . THR A 1 31 ? -2.045 -10.122 1.224 1.00 0.00 31 THR A N 13
ATOM 21331 C CA . THR A 1 31 ? -3.124 -9.938 2.187 1.00 0.00 31 THR A CA 13
ATOM 21332 C C . THR A 1 31 ? -3.098 -8.534 2.780 1.00 0.00 31 THR A C 13
ATOM 21333 O O . THR A 1 31 ? -4.144 -7.938 3.039 1.00 0.00 31 THR A O 13
ATOM 21344 N N . LYS A 1 32 ? -1.896 -8.008 2.993 1.00 0.00 32 LYS A N 13
ATOM 21345 C CA . LYS A 1 32 ? -1.733 -6.673 3.554 1.00 0.00 32 LYS A CA 13
ATOM 21346 C C . LYS A 1 32 ? -2.551 -5.650 2.772 1.00 0.00 32 LYS A C 13
ATOM 21347 O O . LYS A 1 32 ? -3.196 -4.779 3.355 1.00 0.00 32 LYS A O 13
ATOM 21366 N N . SER A 1 33 ? -2.521 -5.763 1.447 1.00 0.00 33 SER A N 13
ATOM 21367 C CA . SER A 1 33 ? -3.258 -4.846 0.585 1.00 0.00 33 SER A CA 13
ATOM 21368 C C . SER A 1 33 ? -4.762 -5.026 0.761 1.00 0.00 33 SER A C 13
ATOM 21369 O O . SER A 1 33 ? -5.529 -4.067 0.672 1.00 0.00 33 SER A O 13
ATOM 21377 N N . LYS A 1 34 ? -5.178 -6.263 1.012 1.00 0.00 34 LYS A N 13
ATOM 21378 C CA . LYS A 1 34 ? -6.591 -6.572 1.202 1.00 0.00 34 LYS A CA 13
ATOM 21379 C C . LYS A 1 34 ? -7.184 -5.734 2.330 1.00 0.00 34 LYS A C 13
ATOM 21380 O O . LYS A 1 34 ? -8.176 -5.032 2.138 1.00 0.00 34 LYS A O 13
ATOM 21399 N N . GLN A 1 35 ? -6.568 -5.813 3.506 1.00 0.00 35 GLN A N 13
ATOM 21400 C CA . GLN A 1 35 ? -7.036 -5.061 4.664 1.00 0.00 35 GLN A CA 13
ATOM 21401 C C . GLN A 1 35 ? -7.234 -3.590 4.314 1.00 0.00 35 GLN A C 13
ATOM 21402 O O . GLN A 1 35 ? -8.224 -2.975 4.711 1.00 0.00 35 GLN A O 13
ATOM 21416 N N . ILE A 1 36 ? -6.285 -3.031 3.571 1.00 0.00 36 ILE A N 13
ATOM 21417 C CA . ILE A 1 36 ? -6.356 -1.632 3.167 1.00 0.00 36 ILE A CA 13
ATOM 21418 C C . ILE A 1 36 ? -7.501 -1.400 2.187 1.00 0.00 36 ILE A C 13
ATOM 21419 O O . ILE A 1 36 ? -8.230 -0.414 2.293 1.00 0.00 36 ILE A O 13
ATOM 21435 N N . GLN A 1 37 ? -7.653 -2.315 1.236 1.00 0.00 37 GLN A N 13
ATOM 21436 C CA . GLN A 1 37 ? -8.711 -2.210 0.238 1.00 0.00 37 GLN A CA 13
ATOM 21437 C C . GLN A 1 37 ? -10.071 -2.031 0.903 1.00 0.00 37 GLN A C 13
ATOM 21438 O O . GLN A 1 37 ? -10.955 -1.368 0.360 1.00 0.00 37 GLN A O 13
ATOM 21452 N N . GLN A 1 38 ? -10.232 -2.625 2.081 1.00 0.00 38 GLN A N 13
ATOM 21453 C CA . GLN A 1 38 ? -11.485 -2.531 2.820 1.00 0.00 38 GLN A CA 13
ATOM 21454 C C . GLN A 1 38 ? -11.696 -1.119 3.357 1.00 0.00 38 GLN A C 13
ATOM 21455 O O . GLN A 1 38 ? -12.745 -0.513 3.141 1.00 0.00 38 GLN A O 13
ATOM 21469 N N . TRP A 1 39 ? -10.693 -0.603 4.059 1.00 0.00 39 TRP A N 13
ATOM 21470 C CA . TRP A 1 39 ? -10.769 0.738 4.628 1.00 0.00 39 TRP A CA 13
ATOM 21471 C C . TRP A 1 39 ? -11.028 1.776 3.542 1.00 0.00 39 TRP A C 13
ATOM 21472 O O . TRP A 1 39 ? -11.901 2.632 3.684 1.00 0.00 39 TRP A O 13
ATOM 21493 N N . ILE A 1 40 ? -10.263 1.695 2.458 1.00 0.00 40 ILE A N 13
ATOM 21494 C CA . ILE A 1 40 ? -10.412 2.627 1.347 1.00 0.00 40 ILE A CA 13
ATOM 21495 C C . ILE A 1 40 ? -11.870 2.742 0.917 1.00 0.00 40 ILE A C 13
ATOM 21496 O O . ILE A 1 40 ? -12.394 3.844 0.756 1.00 0.00 40 ILE A O 13
ATOM 21512 N N . GLU A 1 41 ? -12.519 1.597 0.734 1.00 0.00 41 GLU A N 13
ATOM 21513 C CA . GLU A 1 41 ? -13.918 1.570 0.323 1.00 0.00 41 GLU A CA 13
ATOM 21514 C C . GLU A 1 41 ? -14.750 2.537 1.160 1.00 0.00 41 GLU A C 13
ATOM 21515 O O . GLU A 1 41 ? -15.584 3.273 0.633 1.00 0.00 41 GLU A O 13
ATOM 21527 N N . LYS A 1 42 ? -14.517 2.529 2.468 1.00 0.00 42 LYS A N 13
ATOM 21528 C CA . LYS A 1 42 ? -15.243 3.404 3.380 1.00 0.00 42 LYS A CA 13
ATOM 21529 C C . LYS A 1 42 ? -14.585 4.778 3.454 1.00 0.00 42 LYS A C 13
ATOM 21530 O O . LYS A 1 42 ? -14.663 5.462 4.476 1.00 0.00 42 LYS A O 13
ATOM 21549 N N . LYS A 1 43 ? -13.937 5.179 2.366 1.00 0.00 43 LYS A N 13
ATOM 21550 C CA . LYS A 1 43 ? -13.267 6.473 2.305 1.00 0.00 43 LYS A CA 13
ATOM 21551 C C . LYS A 1 43 ? -12.518 6.758 3.603 1.00 0.00 43 LYS A C 13
ATOM 21552 O O . LYS A 1 43 ? -12.668 7.827 4.195 1.00 0.00 43 LYS A O 13
ATOM 21571 N N . TYR A 1 44 ? -11.710 5.798 4.038 1.00 0.00 44 TYR A N 13
ATOM 21572 C CA . TYR A 1 44 ? -10.938 5.946 5.266 1.00 0.00 44 TYR A CA 13
ATOM 21573 C C . TYR A 1 44 ? -9.455 6.133 4.957 1.00 0.00 44 TYR A C 13
ATOM 21574 O O . TYR A 1 44 ? -8.808 5.244 4.401 1.00 0.00 44 TYR A O 13
ATOM 21592 N N . HIS A 1 45 ? -8.923 7.294 5.324 1.00 0.00 45 HIS A N 13
ATOM 21593 C CA . HIS A 1 45 ? -7.516 7.598 5.088 1.00 0.00 45 HIS A CA 13
ATOM 21594 C C . HIS A 1 45 ? -6.618 6.548 5.734 1.00 0.00 45 HIS A C 13
ATOM 21595 O O . HIS A 1 45 ? -6.642 6.359 6.951 1.00 0.00 45 HIS A O 13
ATOM 21610 N N . VAL A 1 46 ? -5.826 5.867 4.912 1.00 0.00 46 VAL A N 13
ATOM 21611 C CA . VAL A 1 46 ? -4.920 4.835 5.403 1.00 0.00 46 VAL A CA 13
ATOM 21612 C C . VAL A 1 46 ? -3.464 5.244 5.206 1.00 0.00 46 VAL A C 13
ATOM 21613 O O . VAL A 1 46 ? -2.987 5.350 4.077 1.00 0.00 46 VAL A O 13
ATOM 21626 N N . GLN A 1 47 ? -2.765 5.472 6.313 1.00 0.00 47 GLN A N 13
ATOM 21627 C CA . GLN A 1 47 ? -1.363 5.870 6.262 1.00 0.00 47 GLN A CA 13
ATOM 21628 C C . GLN A 1 47 ? -0.448 4.658 6.404 1.00 0.00 47 GLN A C 13
ATOM 21629 O O . GLN A 1 47 ? -0.405 4.019 7.455 1.00 0.00 47 GLN A O 13
ATOM 21643 N N . VAL A 1 48 ? 0.283 4.347 5.338 1.00 0.00 48 VAL A N 13
ATOM 21644 C CA . VAL A 1 48 ? 1.198 3.212 5.344 1.00 0.00 48 VAL A CA 13
ATOM 21645 C C . VAL A 1 48 ? 2.629 3.660 5.621 1.00 0.00 48 VAL A C 13
ATOM 21646 O O . VAL A 1 48 ? 3.095 4.660 5.073 1.00 0.00 48 VAL A O 13
ATOM 21659 N N . THR A 1 49 ? 3.323 2.914 6.475 1.00 0.00 49 THR A N 13
ATOM 21660 C CA . THR A 1 49 ? 4.700 3.235 6.826 1.00 0.00 49 THR A CA 13
ATOM 21661 C C . THR A 1 49 ? 5.603 2.015 6.682 1.00 0.00 49 THR A C 13
ATOM 21662 O O . THR A 1 49 ? 5.456 1.033 7.410 1.00 0.00 49 THR A O 13
ATOM 21673 N N . ILE A 1 50 ? 6.536 2.084 5.739 1.00 0.00 50 ILE A N 13
ATOM 21674 C CA . ILE A 1 50 ? 7.464 0.985 5.501 1.00 0.00 50 ILE A CA 13
ATOM 21675 C C . ILE A 1 50 ? 8.799 1.233 6.193 1.00 0.00 50 ILE A C 13
ATOM 21676 O O . ILE A 1 50 ? 9.369 2.320 6.096 1.00 0.00 50 ILE A O 13
ATOM 21692 N N . LYS A 1 51 ? 9.296 0.218 6.891 1.00 0.00 51 LYS A N 13
ATOM 21693 C CA . LYS A 1 51 ? 10.567 0.323 7.598 1.00 0.00 51 LYS A CA 13
ATOM 21694 C C . LYS A 1 51 ? 11.600 -0.628 7.003 1.00 0.00 51 LYS A C 13
ATOM 21695 O O . LYS A 1 51 ? 11.602 -1.823 7.299 1.00 0.00 51 LYS A O 13
ATOM 21714 N N . ARG A 1 52 ? 12.479 -0.089 6.164 1.00 0.00 52 ARG A N 13
ATOM 21715 C CA . ARG A 1 52 ? 13.518 -0.890 5.528 1.00 0.00 52 ARG A CA 13
ATOM 21716 C C . ARG A 1 52 ? 14.545 -1.362 6.553 1.00 0.00 52 ARG A C 13
ATOM 21717 O O . ARG A 1 52 ? 14.782 -0.696 7.561 1.00 0.00 52 ARG A O 13
ATOM 21738 N N . ARG A 1 53 ? 15.149 -2.516 6.289 1.00 0.00 53 ARG A N 13
ATOM 21739 C CA . ARG A 1 53 ? 16.149 -3.078 7.190 1.00 0.00 53 ARG A CA 13
ATOM 21740 C C . ARG A 1 53 ? 17.489 -2.368 7.026 1.00 0.00 53 ARG A C 13
ATOM 21741 O O . ARG A 1 53 ? 17.689 -1.606 6.080 1.00 0.00 53 ARG A O 13
ATOM 21762 N N . LYS A 1 54 ? 18.405 -2.623 7.954 1.00 0.00 54 LYS A N 13
ATOM 21763 C CA . LYS A 1 54 ? 19.727 -2.009 7.914 1.00 0.00 54 LYS A CA 13
ATOM 21764 C C . LYS A 1 54 ? 20.704 -2.875 7.125 1.00 0.00 54 LYS A C 13
ATOM 21765 O O . LYS A 1 54 ? 21.841 -2.473 6.873 1.00 0.00 54 LYS A O 13
ATOM 21784 N N . ASP A 1 55 ? 20.255 -4.062 6.736 1.00 0.00 55 ASP A N 13
ATOM 21785 C CA . ASP A 1 55 ? 21.089 -4.983 5.972 1.00 0.00 55 ASP A CA 13
ATOM 21786 C C . ASP A 1 55 ? 20.728 -4.943 4.491 1.00 0.00 55 ASP A C 13
ATOM 21787 O O . ASP A 1 55 ? 20.490 -5.979 3.871 1.00 0.00 55 ASP A O 13
ATOM 21796 N N . ALA A 1 56 ? 20.688 -3.739 3.929 1.00 0.00 56 ALA A N 13
ATOM 21797 C CA . ALA A 1 56 ? 20.357 -3.564 2.521 1.00 0.00 56 ALA A CA 13
ATOM 21798 C C . ALA A 1 56 ? 20.618 -2.130 2.070 1.00 0.00 56 ALA A C 13
ATOM 21799 O O . ALA A 1 56 ? 20.605 -1.204 2.879 1.00 0.00 56 ALA A O 13
ATOM 21806 N N . GLU A 1 57 ? 20.856 -1.957 0.773 1.00 0.00 57 GLU A N 13
ATOM 21807 C CA . GLU A 1 57 ? 21.121 -0.635 0.216 1.00 0.00 57 GLU A CA 13
ATOM 21808 C C . GLU A 1 57 ? 19.819 0.092 -0.104 1.00 0.00 57 GLU A C 13
ATOM 21809 O O . GLU A 1 57 ? 19.698 0.739 -1.144 1.00 0.00 57 GLU A O 13
ATOM 21821 N N . GLN A 1 58 ? 18.848 -0.021 0.796 1.00 0.00 58 GLN A N 13
ATOM 21822 C CA . GLN A 1 58 ? 17.554 0.624 0.608 1.00 0.00 58 GLN A CA 13
ATOM 21823 C C . GLN A 1 58 ? 17.723 2.030 0.042 1.00 0.00 58 GLN A C 13
ATOM 21824 O O . GLN A 1 58 ? 18.745 2.680 0.265 1.00 0.00 58 GLN A O 13
ATOM 21838 N N . SER A 1 59 ? 16.717 2.493 -0.692 1.00 0.00 59 SER A N 13
ATOM 21839 C CA . SER A 1 59 ? 16.756 3.820 -1.294 1.00 0.00 59 SER A CA 13
ATOM 21840 C C . SER A 1 59 ? 15.351 4.400 -1.424 1.00 0.00 59 SER A C 13
ATOM 21841 O O . SER A 1 59 ? 14.380 3.666 -1.604 1.00 0.00 59 SER A O 13
ATOM 21849 N N . GLU A 1 60 ? 15.252 5.722 -1.331 1.00 0.00 60 GLU A N 13
ATOM 21850 C CA . GLU A 1 60 ? 13.966 6.401 -1.438 1.00 0.00 60 GLU A CA 13
ATOM 21851 C C . GLU A 1 60 ? 13.249 6.008 -2.726 1.00 0.00 60 GLU A C 13
ATOM 21852 O O . GLU A 1 60 ? 12.022 6.066 -2.807 1.00 0.00 60 GLU A O 13
ATOM 21864 N N . GLU A 1 61 ? 14.023 5.609 -3.730 1.00 0.00 61 GLU A N 13
ATOM 21865 C CA . GLU A 1 61 ? 13.461 5.207 -5.014 1.00 0.00 61 GLU A CA 13
ATOM 21866 C C . GLU A 1 61 ? 13.094 3.726 -5.008 1.00 0.00 61 GLU A C 13
ATOM 21867 O O . GLU A 1 61 ? 12.218 3.291 -5.755 1.00 0.00 61 GLU A O 13
ATOM 21879 N N . GLU A 1 62 ? 13.771 2.958 -4.161 1.00 0.00 62 GLU A N 13
ATOM 21880 C CA . GLU A 1 62 ? 13.516 1.526 -4.059 1.00 0.00 62 GLU A CA 13
ATOM 21881 C C . GLU A 1 62 ? 12.270 1.253 -3.222 1.00 0.00 62 GLU A C 13
ATOM 21882 O O . GLU A 1 62 ? 11.310 0.644 -3.696 1.00 0.00 62 GLU A O 13
ATOM 21894 N N . THR A 1 63 ? 12.291 1.707 -1.973 1.00 0.00 63 THR A N 13
ATOM 21895 C CA . THR A 1 63 ? 11.165 1.511 -1.069 1.00 0.00 63 THR A CA 13
ATOM 21896 C C . THR A 1 63 ? 9.839 1.737 -1.786 1.00 0.00 63 THR A C 13
ATOM 21897 O O . THR A 1 63 ? 8.803 1.220 -1.370 1.00 0.00 63 THR A O 13
ATOM 21908 N N . GLU A 1 64 ? 9.879 2.512 -2.865 1.00 0.00 64 GLU A N 13
ATOM 21909 C CA . GLU A 1 64 ? 8.679 2.806 -3.639 1.00 0.00 64 GLU A CA 13
ATOM 21910 C C . GLU A 1 64 ? 8.103 1.533 -4.254 1.00 0.00 64 GLU A C 13
ATOM 21911 O O . GLU A 1 64 ? 6.894 1.307 -4.219 1.00 0.00 64 GLU A O 13
ATOM 21923 N N . GLU A 1 65 ? 8.979 0.707 -4.818 1.00 0.00 65 GLU A N 13
ATOM 21924 C CA . GLU A 1 65 ? 8.558 -0.542 -5.442 1.00 0.00 65 GLU A CA 13
ATOM 21925 C C . GLU A 1 65 ? 7.445 -1.205 -4.635 1.00 0.00 65 GLU A C 13
ATOM 21926 O O . GLU A 1 65 ? 6.480 -1.722 -5.198 1.00 0.00 65 GLU A O 13
ATOM 21938 N N . ILE A 1 66 ? 7.588 -1.186 -3.314 1.00 0.00 66 ILE A N 13
ATOM 21939 C CA . ILE A 1 66 ? 6.596 -1.785 -2.431 1.00 0.00 66 ILE A CA 13
ATOM 21940 C C . ILE A 1 66 ? 5.266 -1.043 -2.515 1.00 0.00 66 ILE A C 13
ATOM 21941 O O . ILE A 1 66 ? 4.220 -1.647 -2.756 1.00 0.00 66 ILE A O 13
ATOM 21957 N N . PHE A 1 67 ? 5.313 0.270 -2.317 1.00 0.00 67 PHE A N 13
ATOM 21958 C CA . PHE A 1 67 ? 4.112 1.095 -2.371 1.00 0.00 67 PHE A CA 13
ATOM 21959 C C . PHE A 1 67 ? 3.300 0.791 -3.627 1.00 0.00 67 PHE A C 13
ATOM 21960 O O . PHE A 1 67 ? 2.072 0.721 -3.583 1.00 0.00 67 PHE A O 13
ATOM 21977 N N . ASN A 1 68 ? 3.995 0.611 -4.745 1.00 0.00 68 ASN A N 13
ATOM 21978 C CA . ASN A 1 68 ? 3.339 0.315 -6.014 1.00 0.00 68 ASN A CA 13
ATOM 21979 C C . ASN A 1 68 ? 2.600 -1.018 -5.946 1.00 0.00 68 ASN A C 13
ATOM 21980 O O . ASN A 1 68 ? 1.447 -1.120 -6.363 1.00 0.00 68 ASN A O 13
ATOM 21991 N N . GLN A 1 69 ? 3.273 -2.035 -5.418 1.00 0.00 69 GLN A N 13
ATOM 21992 C CA . GLN A 1 69 ? 2.680 -3.361 -5.296 1.00 0.00 69 GLN A CA 13
ATOM 21993 C C . GLN A 1 69 ? 1.289 -3.281 -4.675 1.00 0.00 69 GLN A C 13
ATOM 21994 O O . GLN A 1 69 ? 0.358 -3.948 -5.125 1.00 0.00 69 GLN A O 13
ATOM 22008 N N . ILE A 1 70 ? 1.157 -2.460 -3.638 1.00 0.00 70 ILE A N 13
ATOM 22009 C CA . ILE A 1 70 ? -0.120 -2.293 -2.955 1.00 0.00 70 ILE A CA 13
ATOM 22010 C C . ILE A 1 70 ? -1.137 -1.599 -3.855 1.00 0.00 70 ILE A C 13
ATOM 22011 O O . ILE A 1 70 ? -2.331 -1.899 -3.807 1.00 0.00 70 ILE A O 13
ATOM 22027 N N . LEU A 1 71 ? -0.657 -0.672 -4.676 1.00 0.00 71 LEU A N 13
ATOM 22028 C CA . LEU A 1 71 ? -1.525 0.064 -5.590 1.00 0.00 71 LEU A CA 13
ATOM 22029 C C . LEU A 1 71 ? -1.885 -0.787 -6.803 1.00 0.00 71 LEU A C 13
ATOM 22030 O O . LEU A 1 71 ? -2.863 -0.512 -7.497 1.00 0.00 71 LEU A O 13
ATOM 22046 N N . GLN A 1 72 ? -1.089 -1.823 -7.050 1.00 0.00 72 GLN A N 13
ATOM 22047 C CA . GLN A 1 72 ? -1.326 -2.715 -8.179 1.00 0.00 72 GLN A CA 13
ATOM 22048 C C . GLN A 1 72 ? -2.553 -3.588 -7.934 1.00 0.00 72 GLN A C 13
ATOM 22049 O O . GLN A 1 72 ? -2.987 -4.329 -8.817 1.00 0.00 72 GLN A O 13
ATOM 22063 N N . THR A 1 73 ? -3.108 -3.496 -6.730 1.00 0.00 73 THR A N 13
ATOM 22064 C CA . THR A 1 73 ? -4.283 -4.278 -6.368 1.00 0.00 73 THR A CA 13
ATOM 22065 C C . THR A 1 73 ? -5.533 -3.407 -6.330 1.00 0.00 73 THR A C 13
ATOM 22066 O O . THR A 1 73 ? -6.650 -3.900 -6.485 1.00 0.00 73 THR A O 13
ATOM 22077 N N . MET A 1 74 ? -5.338 -2.109 -6.122 1.00 0.00 74 MET A N 13
ATOM 22078 C CA . MET A 1 74 ? -6.451 -1.168 -6.065 1.00 0.00 74 MET A CA 13
ATOM 22079 C C . MET A 1 74 ? -6.217 0.009 -7.007 1.00 0.00 74 MET A C 13
ATOM 22080 O O . MET A 1 74 ? -6.467 1.165 -6.668 1.00 0.00 74 MET A O 13
ATOM 22094 N N . PRO A 1 75 ? -5.725 -0.291 -8.219 1.00 0.00 75 PRO A N 13
ATOM 22095 C CA . PRO A 1 75 ? -5.447 0.729 -9.234 1.00 0.00 75 PRO A CA 13
ATOM 22096 C C . PRO A 1 75 ? -6.721 1.350 -9.797 1.00 0.00 75 PRO A C 13
ATOM 22097 O O . PRO A 1 75 ? -6.667 2.289 -10.591 1.00 0.00 75 PRO A O 13
ATOM 22108 N N . ASP A 1 76 ? -7.866 0.821 -9.379 1.00 0.00 76 ASP A N 13
ATOM 22109 C CA . ASP A 1 76 ? -9.154 1.324 -9.840 1.00 0.00 76 ASP A CA 13
ATOM 22110 C C . ASP A 1 76 ? -10.053 1.679 -8.660 1.00 0.00 76 ASP A C 13
ATOM 22111 O O . ASP A 1 76 ? -11.099 2.307 -8.830 1.00 0.00 76 ASP A O 13
ATOM 22120 N N . ILE A 1 77 ? -9.639 1.272 -7.464 1.00 0.00 77 ILE A N 13
ATOM 22121 C CA . ILE A 1 77 ? -10.407 1.547 -6.256 1.00 0.00 77 ILE A CA 13
ATOM 22122 C C . ILE A 1 77 ? -9.674 2.532 -5.352 1.00 0.00 77 ILE A C 13
ATOM 22123 O O . ILE A 1 77 ? -10.290 3.220 -4.538 1.00 0.00 77 ILE A O 13
ATOM 22139 N N . ALA A 1 78 ? -8.355 2.594 -5.500 1.00 0.00 78 ALA A N 13
ATOM 22140 C CA . ALA A 1 78 ? -7.538 3.498 -4.700 1.00 0.00 78 ALA A CA 13
ATOM 22141 C C . ALA A 1 78 ? -6.557 4.271 -5.574 1.00 0.00 78 ALA A C 13
ATOM 22142 O O . ALA A 1 78 ? -6.320 3.912 -6.728 1.00 0.00 78 ALA A O 13
ATOM 22149 N N . THR A 1 79 ? -5.989 5.337 -5.018 1.00 0.00 79 THR A N 13
ATOM 22150 C CA . THR A 1 79 ? -5.035 6.162 -5.747 1.00 0.00 79 THR A CA 13
ATOM 22151 C C . THR A 1 79 ? -4.016 6.790 -4.803 1.00 0.00 79 THR A C 13
ATOM 22152 O O . THR A 1 79 ? -4.240 6.869 -3.595 1.00 0.00 79 THR A O 13
ATOM 22163 N N . PHE A 1 80 ? -2.895 7.236 -5.361 1.00 0.00 80 PHE A N 13
ATOM 22164 C CA . PHE A 1 80 ? -1.841 7.857 -4.567 1.00 0.00 80 PHE A CA 13
ATOM 22165 C C . PHE A 1 80 ? -2.233 9.273 -4.155 1.00 0.00 80 PHE A C 13
ATOM 22166 O O . PHE A 1 80 ? -2.080 10.220 -4.926 1.00 0.00 80 PHE A O 13
ATOM 22183 N N . SER A 1 81 ? -2.740 9.408 -2.934 1.00 0.00 81 SER A N 13
ATOM 22184 C CA . SER A 1 81 ? -3.159 10.707 -2.420 1.00 0.00 81 SER A CA 13
ATOM 22185 C C . SER A 1 81 ? -1.959 11.507 -1.924 1.00 0.00 81 SER A C 13
ATOM 22186 O O . SER A 1 81 ? -1.821 12.693 -2.227 1.00 0.00 81 SER A O 13
ATOM 22194 N N . SER A 1 82 ? -1.093 10.850 -1.159 1.00 0.00 82 SER A N 13
ATOM 22195 C CA . SER A 1 82 ? 0.095 11.500 -0.616 1.00 0.00 82 SER A CA 13
ATOM 22196 C C . SER A 1 82 ? 1.356 10.729 -0.993 1.00 0.00 82 SER A C 13
ATOM 22197 O O . SER A 1 82 ? 1.685 9.717 -0.375 1.00 0.00 82 SER A O 13
ATOM 22205 N N . ARG A 1 83 ? 2.058 11.216 -2.011 1.00 0.00 83 ARG A N 13
ATOM 22206 C CA . ARG A 1 83 ? 3.283 10.573 -2.472 1.00 0.00 83 ARG A CA 13
ATOM 22207 C C . ARG A 1 83 ? 4.150 10.147 -1.291 1.00 0.00 83 ARG A C 13
ATOM 22208 O O . ARG A 1 83 ? 4.302 10.871 -0.307 1.00 0.00 83 ARG A O 13
ATOM 22229 N N . PRO A 1 84 ? 4.734 8.943 -1.389 1.00 0.00 84 PRO A N 13
ATOM 22230 C CA . PRO A 1 84 ? 5.596 8.394 -0.339 1.00 0.00 84 PRO A CA 13
ATOM 22231 C C . PRO A 1 84 ? 6.923 9.137 -0.230 1.00 0.00 84 PRO A C 13
ATOM 22232 O O . PRO A 1 84 ? 7.825 8.942 -1.045 1.00 0.00 84 PRO A O 13
ATOM 22243 N N . LYS A 1 85 ? 7.037 9.990 0.782 1.00 0.00 85 LYS A N 13
ATOM 22244 C CA . LYS A 1 85 ? 8.254 10.763 1.000 1.00 0.00 85 LYS A CA 13
ATOM 22245 C C . LYS A 1 85 ? 9.218 10.014 1.915 1.00 0.00 85 LYS A C 13
ATOM 22246 O O . LYS A 1 85 ? 8.842 9.035 2.560 1.00 0.00 85 LYS A O 13
ATOM 22265 N N . ALA A 1 86 ? 10.461 10.481 1.968 1.00 0.00 86 ALA A N 13
ATOM 22266 C CA . ALA A 1 86 ? 11.476 9.857 2.807 1.00 0.00 86 ALA A CA 13
ATOM 22267 C C . ALA A 1 86 ? 11.364 10.334 4.251 1.00 0.00 86 ALA A C 13
ATOM 22268 O O . ALA A 1 86 ? 11.540 11.519 4.538 1.00 0.00 86 ALA A O 13
ATOM 22275 N N . ILE A 1 87 ? 11.069 9.406 5.155 1.00 0.00 87 ILE A N 13
ATOM 22276 C CA . ILE A 1 87 ? 10.934 9.733 6.569 1.00 0.00 87 ILE A CA 13
ATOM 22277 C C . ILE A 1 87 ? 12.011 9.042 7.398 1.00 0.00 87 ILE A C 13
ATOM 22278 O O . ILE A 1 87 ? 12.804 8.259 6.876 1.00 0.00 87 ILE A O 13
ATOM 22294 N N . ARG A 1 88 ? 12.031 9.336 8.694 1.00 0.00 88 ARG A N 13
ATOM 22295 C CA . ARG A 1 88 ? 13.011 8.743 9.597 1.00 0.00 88 ARG A CA 13
ATOM 22296 C C . ARG A 1 88 ? 14.415 8.824 9.005 1.00 0.00 88 ARG A C 13
ATOM 22297 O O . ARG A 1 88 ? 15.279 8.006 9.317 1.00 0.00 88 ARG A O 13
ATOM 22318 N N . GLY A 1 89 ? 14.634 9.816 8.148 1.00 0.00 89 GLY A N 13
ATOM 22319 C CA . GLY A 1 89 ? 15.934 9.985 7.525 1.00 0.00 89 GLY A CA 13
ATOM 22320 C C . GLY A 1 89 ? 15.962 9.481 6.096 1.00 0.00 89 GLY A C 13
ATOM 22321 O O . GLY A 1 89 ? 16.687 10.015 5.257 1.00 0.00 89 GLY A O 13
ATOM 22325 N N . GLY A 1 90 ? 15.172 8.449 5.818 1.00 0.00 90 GLY A N 13
ATOM 22326 C CA . GLY A 1 90 ? 15.126 7.889 4.480 1.00 0.00 90 GLY A CA 13
ATOM 22327 C C . GLY A 1 90 ? 14.952 6.384 4.487 1.00 0.00 90 GLY A C 13
ATOM 22328 O O . GLY A 1 90 ? 14.566 5.790 3.479 1.00 0.00 90 GLY A O 13
ATOM 22332 N N . THR A 1 91 ? 15.239 5.761 5.626 1.00 0.00 91 THR A N 13
ATOM 22333 C CA . THR A 1 91 ? 15.115 4.316 5.759 1.00 0.00 91 THR A CA 13
ATOM 22334 C C . THR A 1 91 ? 13.656 3.880 5.692 1.00 0.00 91 THR A C 13
ATOM 22335 O O . THR A 1 91 ? 13.356 2.727 5.384 1.00 0.00 91 THR A O 13
ATOM 22346 N N . ALA A 1 92 ? 12.752 4.810 5.982 1.00 0.00 92 ALA A N 13
ATOM 22347 C CA . ALA A 1 92 ? 11.323 4.523 5.951 1.00 0.00 92 ALA A CA 13
ATOM 22348 C C . ALA A 1 92 ? 10.570 5.569 5.137 1.00 0.00 92 ALA A C 13
ATOM 22349 O O . ALA A 1 92 ? 11.053 6.684 4.942 1.00 0.00 92 ALA A O 13
ATOM 22356 N N . SER A 1 93 ? 9.384 5.201 4.662 1.00 0.00 93 SER A N 13
ATOM 22357 C CA . SER A 1 93 ? 8.566 6.107 3.864 1.00 0.00 93 SER A CA 13
ATOM 22358 C C . SER A 1 93 ? 7.117 6.093 4.342 1.00 0.00 93 SER A C 13
ATOM 22359 O O . SER A 1 93 ? 6.647 5.106 4.907 1.00 0.00 93 SER A O 13
ATOM 22367 N N . MET A 1 94 ? 6.414 7.198 4.111 1.00 0.00 94 MET A N 13
ATOM 22368 C CA . MET A 1 94 ? 5.018 7.314 4.517 1.00 0.00 94 MET A CA 13
ATOM 22369 C C . MET A 1 94 ? 4.150 7.773 3.350 1.00 0.00 94 MET A C 13
ATOM 22370 O O . MET A 1 94 ? 4.449 8.774 2.698 1.00 0.00 94 MET A O 13
ATOM 22384 N N . CYS A 1 95 ? 3.075 7.037 3.093 1.00 0.00 95 CYS A N 13
ATOM 22385 C CA . CYS A 1 95 ? 2.163 7.369 2.004 1.00 0.00 95 CYS A CA 13
ATOM 22386 C C . CYS A 1 95 ? 0.713 7.154 2.424 1.00 0.00 95 CYS A C 13
ATOM 22387 O O . CYS A 1 95 ? 0.433 6.429 3.378 1.00 0.00 95 CYS A O 13
ATOM 22395 N N . VAL A 1 96 ? -0.207 7.791 1.705 1.00 0.00 96 VAL A N 13
ATOM 22396 C CA . VAL A 1 96 ? -1.629 7.670 2.003 1.00 0.00 96 VAL A CA 13
ATOM 22397 C C . VAL A 1 96 ? -2.394 7.105 0.812 1.00 0.00 96 VAL A C 13
ATOM 22398 O O . VAL A 1 96 ? -2.130 7.463 -0.336 1.00 0.00 96 VAL A O 13
ATOM 22411 N N . PHE A 1 97 ? -3.344 6.219 1.092 1.00 0.00 97 PHE A N 13
ATOM 22412 C CA . PHE A 1 97 ? -4.148 5.603 0.044 1.00 0.00 97 PHE A CA 13
ATOM 22413 C C . PHE A 1 97 ? -5.604 6.049 0.142 1.00 0.00 97 PHE A C 13
ATOM 22414 O O . PHE A 1 97 ? -6.263 5.835 1.160 1.00 0.00 97 PHE A O 13
ATOM 22431 N N . ARG A 1 98 ? -6.100 6.670 -0.923 1.00 0.00 98 ARG A N 13
ATOM 22432 C CA . ARG A 1 98 ? -7.477 7.148 -0.956 1.00 0.00 98 ARG A CA 13
ATOM 22433 C C . ARG A 1 98 ? -8.228 6.560 -2.147 1.00 0.00 98 ARG A C 13
ATOM 22434 O O . ARG A 1 98 ? -7.624 5.980 -3.050 1.00 0.00 98 ARG A O 13
ATOM 22455 N N . HIS A 1 99 ? -9.548 6.712 -2.141 1.00 0.00 99 HIS A N 13
ATOM 22456 C CA . HIS A 1 99 ? -10.382 6.195 -3.221 1.00 0.00 99 HIS A CA 13
ATOM 22457 C C . HIS A 1 99 ? -10.625 7.266 -4.280 1.00 0.00 99 HIS A C 13
ATOM 22458 O O . HIS A 1 99 ? -10.771 8.447 -3.961 1.00 0.00 99 HIS A O 13
ATOM 22473 N N . LEU A 1 100 ? -10.666 6.847 -5.540 1.00 0.00 100 LEU A N 13
ATOM 22474 C CA . LEU A 1 100 ? -10.891 7.771 -6.646 1.00 0.00 100 LEU A CA 13
ATOM 22475 C C . LEU A 1 100 ? -12.157 8.591 -6.423 1.00 0.00 100 LEU A C 13
ATOM 22476 O O . LEU A 1 100 ? -13.269 8.068 -6.501 1.00 0.00 100 LEU A O 13
ATOM 22492 N N . SER A 1 101 ? -11.981 9.879 -6.148 1.00 0.00 101 SER A N 13
ATOM 22493 C CA . SER A 1 101 ? -13.110 10.772 -5.912 1.00 0.00 101 SER A CA 13
ATOM 22494 C C . SER A 1 101 ? -14.136 10.658 -7.035 1.00 0.00 101 SER A C 13
ATOM 22495 O O . SER A 1 101 ? -13.962 9.883 -7.976 1.00 0.00 101 SER A O 13
ATOM 22503 N N . LYS A 1 102 ? -15.208 11.435 -6.929 1.00 0.00 102 LYS A N 13
ATOM 22504 C CA . LYS A 1 102 ? -16.264 11.425 -7.934 1.00 0.00 102 LYS A CA 13
ATOM 22505 C C . LYS A 1 102 ? -15.729 11.872 -9.291 1.00 0.00 102 LYS A C 13
ATOM 22506 O O . LYS A 1 102 ? -16.393 11.713 -10.315 1.00 0.00 102 LYS A O 13
ATOM 22525 N N . LYS A 1 103 ? -14.523 12.430 -9.291 1.00 0.00 103 LYS A N 13
ATOM 22526 C CA . LYS A 1 103 ? -13.896 12.898 -10.522 1.00 0.00 103 LYS A CA 13
ATOM 22527 C C . LYS A 1 103 ? -13.304 11.732 -11.307 1.00 0.00 103 LYS A C 13
ATOM 22528 O O . LYS A 1 103 ? -13.470 11.644 -12.523 1.00 0.00 103 LYS A O 13
ATOM 22547 N N . GLU A 1 104 ? -12.613 10.840 -10.604 1.00 0.00 104 GLU A N 13
ATOM 22548 C CA . GLU A 1 104 ? -11.997 9.680 -11.237 1.00 0.00 104 GLU A CA 13
ATOM 22549 C C . GLU A 1 104 ? -12.901 8.456 -11.128 1.00 0.00 104 GLU A C 13
ATOM 22550 O O . GLU A 1 104 ? -13.852 8.442 -10.346 1.00 0.00 104 GLU A O 13
ATOM 22562 N N . GLU A 1 105 ? -12.598 7.431 -11.918 1.00 0.00 105 GLU A N 13
ATOM 22563 C CA . GLU A 1 105 ? -13.384 6.203 -11.910 1.00 0.00 105 GLU A CA 13
ATOM 22564 C C . GLU A 1 105 ? -13.713 5.776 -10.483 1.00 0.00 105 GLU A C 13
ATOM 22565 O O . GLU A 1 105 ? -12.821 5.457 -9.697 1.00 0.00 105 GLU A O 13
ATOM 22577 N N . LYS A 1 106 ? -15.000 5.772 -10.154 1.00 0.00 106 LYS A N 13
ATOM 22578 C CA . LYS A 1 106 ? -15.449 5.384 -8.822 1.00 0.00 106 LYS A CA 13
ATOM 22579 C C . LYS A 1 106 ? -16.169 4.040 -8.861 1.00 0.00 106 LYS A C 13
ATOM 22580 O O . LYS A 1 106 ? -16.525 3.546 -9.931 1.00 0.00 106 LYS A O 13
ATOM 22599 N N . SER A 1 107 ? -16.382 3.453 -7.687 1.00 0.00 107 SER A N 13
ATOM 22600 C CA . SER A 1 107 ? -17.058 2.165 -7.588 1.00 0.00 107 SER A CA 13
ATOM 22601 C C . SER A 1 107 ? -18.478 2.253 -8.137 1.00 0.00 107 SER A C 13
ATOM 22602 O O . SER A 1 107 ? -19.046 3.338 -8.250 1.00 0.00 107 SER A O 13
ATOM 22610 N N . GLY A 1 108 ? -19.047 1.100 -8.478 1.00 0.00 108 GLY A N 13
ATOM 22611 C CA . GLY A 1 108 ? -20.396 1.068 -9.012 1.00 0.00 108 GLY A CA 13
ATOM 22612 C C . GLY A 1 108 ? -21.449 1.015 -7.923 1.00 0.00 108 GLY A C 13
ATOM 22613 O O . GLY A 1 108 ? -21.140 0.950 -6.733 1.00 0.00 108 GLY A O 13
ATOM 22617 N N . PRO A 1 109 ? -22.727 1.045 -8.329 1.00 0.00 109 PRO A N 13
ATOM 22618 C CA . PRO A 1 109 ? -23.856 1.003 -7.394 1.00 0.00 109 PRO A CA 13
ATOM 22619 C C . PRO A 1 109 ? -23.999 -0.357 -6.720 1.00 0.00 109 PRO A C 13
ATOM 22620 O O . PRO A 1 109 ? -24.528 -1.300 -7.309 1.00 0.00 109 PRO A O 13
ATOM 22631 N N . SER A 1 110 ? -23.525 -0.452 -5.482 1.00 0.00 110 SER A N 13
ATOM 22632 C CA . SER A 1 110 ? -23.597 -1.699 -4.728 1.00 0.00 110 SER A CA 13
ATOM 22633 C C . SER A 1 110 ? -23.820 -1.425 -3.244 1.00 0.00 110 SER A C 13
ATOM 22634 O O . SER A 1 110 ? -23.562 -0.323 -2.760 1.00 0.00 110 SER A O 13
ATOM 22642 N N . SER A 1 111 ? -24.301 -2.435 -2.528 1.00 0.00 111 SER A N 13
ATOM 22643 C CA . SER A 1 111 ? -24.562 -2.304 -1.099 1.00 0.00 111 SER A CA 13
ATOM 22644 C C . SER A 1 111 ? -23.941 -3.461 -0.324 1.00 0.00 111 SER A C 13
ATOM 22645 O O . SER A 1 111 ? -24.422 -4.592 -0.383 1.00 0.00 111 SER A O 13
ATOM 22653 N N . GLY A 1 112 ? -22.866 -3.170 0.403 1.00 0.00 112 GLY A N 13
ATOM 22654 C CA . GLY A 1 112 ? -22.195 -4.195 1.180 1.00 0.00 112 GLY A CA 13
ATOM 22655 C C . GLY A 1 112 ? -20.716 -4.288 0.862 1.00 0.00 112 GLY A C 13
ATOM 22656 O O . GLY A 1 112 ? -20.319 -4.229 -0.302 1.00 0.00 112 GLY A O 13
ATOM 22660 N N . GLY A 1 1 ? -8.550 -16.571 25.577 1.00 0.00 1 GLY A N 14
ATOM 22661 C CA . GLY A 1 1 ? -8.622 -16.133 24.195 1.00 0.00 1 GLY A CA 14
ATOM 22662 C C . GLY A 1 1 ? -10.050 -15.986 23.707 1.00 0.00 1 GLY A C 14
ATOM 22663 O O . GLY A 1 1 ? -10.987 -16.446 24.360 1.00 0.00 1 GLY A O 14
ATOM 22667 N N . SER A 1 2 ? -10.217 -15.341 22.557 1.00 0.00 2 SER A N 14
ATOM 22668 C CA . SER A 1 2 ? -11.542 -15.130 21.985 1.00 0.00 2 SER A CA 14
ATOM 22669 C C . SER A 1 2 ? -11.440 -14.675 20.532 1.00 0.00 2 SER A C 14
ATOM 22670 O O . SER A 1 2 ? -10.464 -14.037 20.137 1.00 0.00 2 SER A O 14
ATOM 22678 N N . SER A 1 3 ? -12.455 -15.008 19.742 1.00 0.00 3 SER A N 14
ATOM 22679 C CA . SER A 1 3 ? -12.479 -14.637 18.331 1.00 0.00 3 SER A CA 14
ATOM 22680 C C . SER A 1 3 ? -13.146 -13.279 18.138 1.00 0.00 3 SER A C 14
ATOM 22681 O O . SER A 1 3 ? -13.628 -12.670 19.092 1.00 0.00 3 SER A O 14
ATOM 22689 N N . GLY A 1 4 ? -13.169 -12.810 16.894 1.00 0.00 4 GLY A N 14
ATOM 22690 C CA . GLY A 1 4 ? -13.778 -11.527 16.596 1.00 0.00 4 GLY A CA 14
ATOM 22691 C C . GLY A 1 4 ? -14.953 -11.649 15.647 1.00 0.00 4 GLY A C 14
ATOM 22692 O O . GLY A 1 4 ? -15.538 -12.724 15.507 1.00 0.00 4 GLY A O 14
ATOM 22696 N N . SER A 1 5 ? -15.301 -10.546 14.992 1.00 0.00 5 SER A N 14
ATOM 22697 C CA . SER A 1 5 ? -16.418 -10.533 14.055 1.00 0.00 5 SER A CA 14
ATOM 22698 C C . SER A 1 5 ? -16.224 -9.454 12.994 1.00 0.00 5 SER A C 14
ATOM 22699 O O . SER A 1 5 ? -15.231 -8.727 13.006 1.00 0.00 5 SER A O 14
ATOM 22707 N N . SER A 1 6 ? -17.180 -9.358 12.075 1.00 0.00 6 SER A N 14
ATOM 22708 C CA . SER A 1 6 ? -17.114 -8.371 11.004 1.00 0.00 6 SER A CA 14
ATOM 22709 C C . SER A 1 6 ? -17.987 -7.162 11.324 1.00 0.00 6 SER A C 14
ATOM 22710 O O . SER A 1 6 ? -18.713 -7.152 12.317 1.00 0.00 6 SER A O 14
ATOM 22718 N N . GLY A 1 7 ? -17.909 -6.142 10.475 1.00 0.00 7 GLY A N 14
ATOM 22719 C CA . GLY A 1 7 ? -18.696 -4.940 10.684 1.00 0.00 7 GLY A CA 14
ATOM 22720 C C . GLY A 1 7 ? -19.162 -4.319 9.382 1.00 0.00 7 GLY A C 14
ATOM 22721 O O . GLY A 1 7 ? -18.545 -3.392 8.856 1.00 0.00 7 GLY A O 14
ATOM 22725 N N . PRO A 1 8 ? -20.276 -4.833 8.841 1.00 0.00 8 PRO A N 14
ATOM 22726 C CA . PRO A 1 8 ? -20.848 -4.338 7.586 1.00 0.00 8 PRO A CA 14
ATOM 22727 C C . PRO A 1 8 ? -21.446 -2.943 7.731 1.00 0.00 8 PRO A C 14
ATOM 22728 O O . PRO A 1 8 ? -21.905 -2.348 6.756 1.00 0.00 8 PRO A O 14
ATOM 22739 N N . LYS A 1 9 ? -21.438 -2.426 8.955 1.00 0.00 9 LYS A N 14
ATOM 22740 C CA . LYS A 1 9 ? -21.978 -1.100 9.229 1.00 0.00 9 LYS A CA 14
ATOM 22741 C C . LYS A 1 9 ? -21.067 -0.014 8.665 1.00 0.00 9 LYS A C 14
ATOM 22742 O O . LYS A 1 9 ? -19.858 -0.208 8.538 1.00 0.00 9 LYS A O 14
ATOM 22761 N N . THR A 1 10 ? -21.655 1.130 8.329 1.00 0.00 10 THR A N 14
ATOM 22762 C CA . THR A 1 10 ? -20.897 2.246 7.779 1.00 0.00 10 THR A CA 14
ATOM 22763 C C . THR A 1 10 ? -19.843 2.734 8.766 1.00 0.00 10 THR A C 14
ATOM 22764 O O . THR A 1 10 ? -18.765 3.175 8.371 1.00 0.00 10 THR A O 14
ATOM 22775 N N . GLY A 1 11 ? -20.162 2.652 10.054 1.00 0.00 11 GLY A N 14
ATOM 22776 C CA . GLY A 1 11 ? -19.231 3.088 11.078 1.00 0.00 11 GLY A CA 14
ATOM 22777 C C . GLY A 1 11 ? -18.870 4.555 10.947 1.00 0.00 11 GLY A C 14
ATOM 22778 O O . GLY A 1 11 ? -18.785 5.099 9.846 1.00 0.00 11 GLY A O 14
ATOM 22782 N N . PRO A 1 12 ? -18.652 5.220 12.091 1.00 0.00 12 PRO A N 14
ATOM 22783 C CA . PRO A 1 12 ? -18.296 6.641 12.125 1.00 0.00 12 PRO A CA 14
ATOM 22784 C C . PRO A 1 12 ? -16.891 6.900 11.593 1.00 0.00 12 PRO A C 14
ATOM 22785 O O . PRO A 1 12 ? -16.143 5.965 11.305 1.00 0.00 12 PRO A O 14
ATOM 22796 N N . THR A 1 13 ? -16.537 8.175 11.466 1.00 0.00 13 THR A N 14
ATOM 22797 C CA . THR A 1 13 ? -15.221 8.557 10.968 1.00 0.00 13 THR A CA 14
ATOM 22798 C C . THR A 1 13 ? -14.115 7.839 11.732 1.00 0.00 13 THR A C 14
ATOM 22799 O O . THR A 1 13 ? -14.264 7.531 12.914 1.00 0.00 13 THR A O 14
ATOM 22810 N N . MET A 1 14 ? -13.005 7.577 11.050 1.00 0.00 14 MET A N 14
ATOM 22811 C CA . MET A 1 14 ? -11.872 6.897 11.667 1.00 0.00 14 MET A CA 14
ATOM 22812 C C . MET A 1 14 ? -10.685 6.840 10.710 1.00 0.00 14 MET A C 14
ATOM 22813 O O . MET A 1 14 ? -10.822 7.116 9.518 1.00 0.00 14 MET A O 14
ATOM 22827 N N . THR A 1 15 ? -9.520 6.480 11.240 1.00 0.00 15 THR A N 14
ATOM 22828 C CA . THR A 1 15 ? -8.310 6.388 10.433 1.00 0.00 15 THR A CA 14
ATOM 22829 C C . THR A 1 15 ? -7.508 5.140 10.785 1.00 0.00 15 THR A C 14
ATOM 22830 O O . THR A 1 15 ? -7.415 4.757 11.951 1.00 0.00 15 THR A O 14
ATOM 22841 N N . LYS A 1 16 ? -6.929 4.509 9.769 1.00 0.00 16 LYS A N 14
ATOM 22842 C CA . LYS A 1 16 ? -6.133 3.304 9.970 1.00 0.00 16 LYS A CA 14
ATOM 22843 C C . LYS A 1 16 ? -4.682 3.536 9.559 1.00 0.00 16 LYS A C 14
ATOM 22844 O O . LYS A 1 16 ? -4.411 4.156 8.532 1.00 0.00 16 LYS A O 14
ATOM 22863 N N . GLU A 1 17 ? -3.755 3.033 10.368 1.00 0.00 17 GLU A N 14
ATOM 22864 C CA . GLU A 1 17 ? -2.332 3.185 10.086 1.00 0.00 17 GLU A CA 14
ATOM 22865 C C . GLU A 1 17 ? -1.654 1.824 9.955 1.00 0.00 17 GLU A C 14
ATOM 22866 O O . GLU A 1 17 ? -1.810 0.955 10.814 1.00 0.00 17 GLU A O 14
ATOM 22878 N N . LEU A 1 18 ? -0.903 1.646 8.874 1.00 0.00 18 LEU A N 14
ATOM 22879 C CA . LEU A 1 18 ? -0.201 0.391 8.629 1.00 0.00 18 LEU A CA 14
ATOM 22880 C C . LEU A 1 18 ? 1.310 0.593 8.680 1.00 0.00 18 LEU A C 14
ATOM 22881 O O . LEU A 1 18 ? 1.855 1.460 7.996 1.00 0.00 18 LEU A O 14
ATOM 22897 N N . VAL A 1 19 ? 1.983 -0.214 9.494 1.00 0.00 19 VAL A N 14
ATOM 22898 C CA . VAL A 1 19 ? 3.432 -0.126 9.632 1.00 0.00 19 VAL A CA 14
ATOM 22899 C C . VAL A 1 19 ? 4.086 -1.490 9.438 1.00 0.00 19 VAL A C 14
ATOM 22900 O O . VAL A 1 19 ? 3.921 -2.392 10.259 1.00 0.00 19 VAL A O 14
ATOM 22913 N N . PHE A 1 20 ? 4.830 -1.633 8.346 1.00 0.00 20 PHE A N 14
ATOM 22914 C CA . PHE A 1 20 ? 5.509 -2.887 8.043 1.00 0.00 20 PHE A CA 14
ATOM 22915 C C . PHE A 1 20 ? 6.894 -2.627 7.457 1.00 0.00 20 PHE A C 14
ATOM 22916 O O . PHE A 1 20 ? 7.195 -1.519 7.015 1.00 0.00 20 PHE A O 14
ATOM 22933 N N . SER A 1 21 ? 7.733 -3.658 7.457 1.00 0.00 21 SER A N 14
ATOM 22934 C CA . SER A 1 21 ? 9.087 -3.542 6.930 1.00 0.00 21 SER A CA 14
ATOM 22935 C C . SER A 1 21 ? 9.151 -4.024 5.484 1.00 0.00 21 SER A C 14
ATOM 22936 O O . SER A 1 21 ? 8.568 -5.051 5.135 1.00 0.00 21 SER A O 14
ATOM 22944 N N . SER A 1 22 ? 9.863 -3.276 4.648 1.00 0.00 22 SER A N 14
ATOM 22945 C CA . SER A 1 22 ? 10.001 -3.624 3.239 1.00 0.00 22 SER A CA 14
ATOM 22946 C C . SER A 1 22 ? 10.304 -5.110 3.073 1.00 0.00 22 SER A C 14
ATOM 22947 O O . SER A 1 22 ? 9.714 -5.785 2.230 1.00 0.00 22 SER A O 14
ATOM 22955 N N . ASN A 1 23 ? 11.228 -5.614 3.885 1.00 0.00 23 ASN A N 14
ATOM 22956 C CA . ASN A 1 23 ? 11.610 -7.020 3.829 1.00 0.00 23 ASN A CA 14
ATOM 22957 C C . ASN A 1 23 ? 10.400 -7.902 3.538 1.00 0.00 23 ASN A C 14
ATOM 22958 O O . ASN A 1 23 ? 10.528 -8.970 2.939 1.00 0.00 23 ASN A O 14
ATOM 22969 N N . ILE A 1 24 ? 9.227 -7.447 3.965 1.00 0.00 24 ILE A N 14
ATOM 22970 C CA . ILE A 1 24 ? 7.994 -8.193 3.748 1.00 0.00 24 ILE A CA 14
ATOM 22971 C C . ILE A 1 24 ? 8.033 -8.947 2.423 1.00 0.00 24 ILE A C 14
ATOM 22972 O O . ILE A 1 24 ? 8.419 -8.394 1.393 1.00 0.00 24 ILE A O 14
ATOM 22988 N N . GLY A 1 25 ? 7.629 -10.213 2.456 1.00 0.00 25 GLY A N 14
ATOM 22989 C CA . GLY A 1 25 ? 7.624 -11.022 1.251 1.00 0.00 25 GLY A CA 14
ATOM 22990 C C . GLY A 1 25 ? 6.293 -10.976 0.527 1.00 0.00 25 GLY A C 14
ATOM 22991 O O . GLY A 1 25 ? 5.246 -10.807 1.151 1.00 0.00 25 GLY A O 14
ATOM 22995 N N . GLN A 1 26 ? 6.334 -11.125 -0.793 1.00 0.00 26 GLN A N 14
ATOM 22996 C CA . GLN A 1 26 ? 5.121 -11.097 -1.602 1.00 0.00 26 GLN A CA 14
ATOM 22997 C C . GLN A 1 26 ? 4.010 -11.910 -0.946 1.00 0.00 26 GLN A C 14
ATOM 22998 O O . GLN A 1 26 ? 2.878 -11.441 -0.816 1.00 0.00 26 GLN A O 14
ATOM 23012 N N . HIS A 1 27 ? 4.340 -13.129 -0.533 1.00 0.00 27 HIS A N 14
ATOM 23013 C CA . HIS A 1 27 ? 3.369 -14.007 0.111 1.00 0.00 27 HIS A CA 14
ATOM 23014 C C . HIS A 1 27 ? 2.634 -13.276 1.230 1.00 0.00 27 HIS A C 14
ATOM 23015 O O . HIS A 1 27 ? 1.423 -13.429 1.394 1.00 0.00 27 HIS A O 14
ATOM 23030 N N . ASP A 1 28 ? 3.373 -12.482 1.997 1.00 0.00 28 ASP A N 14
ATOM 23031 C CA . ASP A 1 28 ? 2.791 -11.727 3.101 1.00 0.00 28 ASP A CA 14
ATOM 23032 C C . ASP A 1 28 ? 2.097 -10.468 2.591 1.00 0.00 28 ASP A C 14
ATOM 23033 O O . ASP A 1 28 ? 0.914 -10.249 2.854 1.00 0.00 28 ASP A O 14
ATOM 23042 N N . LEU A 1 29 ? 2.840 -9.643 1.862 1.00 0.00 29 LEU A N 14
ATOM 23043 C CA . LEU A 1 29 ? 2.296 -8.404 1.316 1.00 0.00 29 LEU A CA 14
ATOM 23044 C C . LEU A 1 29 ? 0.926 -8.640 0.690 1.00 0.00 29 LEU A C 14
ATOM 23045 O O . LEU A 1 29 ? 0.032 -7.801 0.794 1.00 0.00 29 LEU A O 14
ATOM 23061 N N . ASP A 1 30 ? 0.767 -9.789 0.041 1.00 0.00 30 ASP A N 14
ATOM 23062 C CA . ASP A 1 30 ? -0.496 -10.138 -0.599 1.00 0.00 30 ASP A CA 14
ATOM 23063 C C . ASP A 1 30 ? -1.678 -9.755 0.287 1.00 0.00 30 ASP A C 14
ATOM 23064 O O . ASP A 1 30 ? -2.694 -9.256 -0.196 1.00 0.00 30 ASP A O 14
ATOM 23073 N N . THR A 1 31 ? -1.538 -9.994 1.587 1.00 0.00 31 THR A N 14
ATOM 23074 C CA . THR A 1 31 ? -2.594 -9.677 2.540 1.00 0.00 31 THR A CA 14
ATOM 23075 C C . THR A 1 31 ? -2.621 -8.185 2.855 1.00 0.00 31 THR A C 14
ATOM 23076 O O . THR A 1 31 ? -3.683 -7.562 2.866 1.00 0.00 31 THR A O 14
ATOM 23087 N N . LYS A 1 32 ? -1.448 -7.617 3.109 1.00 0.00 32 LYS A N 14
ATOM 23088 C CA . LYS A 1 32 ? -1.336 -6.198 3.422 1.00 0.00 32 LYS A CA 14
ATOM 23089 C C . LYS A 1 32 ? -2.235 -5.367 2.511 1.00 0.00 32 LYS A C 14
ATOM 23090 O O . LYS A 1 32 ? -2.974 -4.500 2.976 1.00 0.00 32 LYS A O 14
ATOM 23109 N N . SER A 1 33 ? -2.166 -5.640 1.211 1.00 0.00 33 SER A N 14
ATOM 23110 C CA . SER A 1 33 ? -2.972 -4.916 0.235 1.00 0.00 33 SER A CA 14
ATOM 23111 C C . SER A 1 33 ? -4.458 -5.047 0.554 1.00 0.00 33 SER A C 14
ATOM 23112 O O . SER A 1 33 ? -5.152 -4.050 0.755 1.00 0.00 33 SER A O 14
ATOM 23120 N N . LYS A 1 34 ? -4.941 -6.284 0.598 1.00 0.00 34 LYS A N 14
ATOM 23121 C CA . LYS A 1 34 ? -6.344 -6.548 0.894 1.00 0.00 34 LYS A CA 14
ATOM 23122 C C . LYS A 1 34 ? -6.818 -5.712 2.078 1.00 0.00 34 LYS A C 14
ATOM 23123 O O . LYS A 1 34 ? -7.725 -4.892 1.945 1.00 0.00 34 LYS A O 14
ATOM 23142 N N . GLN A 1 35 ? -6.196 -5.925 3.233 1.00 0.00 35 GLN A N 14
ATOM 23143 C CA . GLN A 1 35 ? -6.555 -5.189 4.440 1.00 0.00 35 GLN A CA 14
ATOM 23144 C C . GLN A 1 35 ? -6.738 -3.705 4.139 1.00 0.00 35 GLN A C 14
ATOM 23145 O O . GLN A 1 35 ? -7.694 -3.082 4.601 1.00 0.00 35 GLN A O 14
ATOM 23159 N N . ILE A 1 36 ? -5.816 -3.146 3.362 1.00 0.00 36 ILE A N 14
ATOM 23160 C CA . ILE A 1 36 ? -5.877 -1.736 2.999 1.00 0.00 36 ILE A CA 14
ATOM 23161 C C . ILE A 1 36 ? -7.094 -1.445 2.127 1.00 0.00 36 ILE A C 14
ATOM 23162 O O . ILE A 1 36 ? -7.880 -0.545 2.423 1.00 0.00 36 ILE A O 14
ATOM 23178 N N . GLN A 1 37 ? -7.243 -2.213 1.053 1.00 0.00 37 GLN A N 14
ATOM 23179 C CA . GLN A 1 37 ? -8.365 -2.037 0.138 1.00 0.00 37 GLN A CA 14
ATOM 23180 C C . GLN A 1 37 ? -9.682 -1.958 0.903 1.00 0.00 37 GLN A C 14
ATOM 23181 O O . GLN A 1 37 ? -10.458 -1.019 0.723 1.00 0.00 37 GLN A O 14
ATOM 23195 N N . GLN A 1 38 ? -9.927 -2.948 1.754 1.00 0.00 38 GLN A N 14
ATOM 23196 C CA . GLN A 1 38 ? -11.152 -2.990 2.545 1.00 0.00 38 GLN A CA 14
ATOM 23197 C C . GLN A 1 38 ? -11.432 -1.635 3.186 1.00 0.00 38 GLN A C 14
ATOM 23198 O O . GLN A 1 38 ? -12.567 -1.156 3.178 1.00 0.00 38 GLN A O 14
ATOM 23212 N N . TRP A 1 39 ? -10.393 -1.022 3.740 1.00 0.00 39 TRP A N 14
ATOM 23213 C CA . TRP A 1 39 ? -10.528 0.279 4.387 1.00 0.00 39 TRP A CA 14
ATOM 23214 C C . TRP A 1 39 ? -10.950 1.345 3.382 1.00 0.00 39 TRP A C 14
ATOM 23215 O O . TRP A 1 39 ? -11.970 2.010 3.562 1.00 0.00 39 TRP A O 14
ATOM 23236 N N . ILE A 1 40 ? -10.160 1.501 2.325 1.00 0.00 40 ILE A N 14
ATOM 23237 C CA . ILE A 1 40 ? -10.454 2.486 1.291 1.00 0.00 40 ILE A CA 14
ATOM 23238 C C . ILE A 1 40 ? -11.928 2.452 0.903 1.00 0.00 40 ILE A C 14
ATOM 23239 O O . ILE A 1 40 ? -12.571 3.494 0.778 1.00 0.00 40 ILE A O 14
ATOM 23255 N N . GLU A 1 41 ? -12.457 1.247 0.716 1.00 0.00 41 GLU A N 14
ATOM 23256 C CA . GLU A 1 41 ? -13.857 1.078 0.342 1.00 0.00 41 GLU A CA 14
ATOM 23257 C C . GLU A 1 41 ? -14.762 1.939 1.219 1.00 0.00 41 GLU A C 14
ATOM 23258 O O . GLU A 1 41 ? -15.740 2.515 0.743 1.00 0.00 41 GLU A O 14
ATOM 23270 N N . LYS A 1 42 ? -14.428 2.022 2.502 1.00 0.00 42 LYS A N 14
ATOM 23271 C CA . LYS A 1 42 ? -15.208 2.812 3.447 1.00 0.00 42 LYS A CA 14
ATOM 23272 C C . LYS A 1 42 ? -14.593 4.196 3.636 1.00 0.00 42 LYS A C 14
ATOM 23273 O O . LYS A 1 42 ? -14.649 4.768 4.725 1.00 0.00 42 LYS A O 14
ATOM 23292 N N . LYS A 1 43 ? -14.009 4.729 2.569 1.00 0.00 43 LYS A N 14
ATOM 23293 C CA . LYS A 1 43 ? -13.386 6.047 2.616 1.00 0.00 43 LYS A CA 14
ATOM 23294 C C . LYS A 1 43 ? -12.524 6.197 3.865 1.00 0.00 43 LYS A C 14
ATOM 23295 O O . LYS A 1 43 ? -12.525 7.246 4.510 1.00 0.00 43 LYS A O 14
ATOM 23314 N N . TYR A 1 44 ? -11.788 5.144 4.200 1.00 0.00 44 TYR A N 14
ATOM 23315 C CA . TYR A 1 44 ? -10.922 5.158 5.373 1.00 0.00 44 TYR A CA 14
ATOM 23316 C C . TYR A 1 44 ? -9.489 5.514 4.988 1.00 0.00 44 TYR A C 14
ATOM 23317 O O . TYR A 1 44 ? -8.817 4.759 4.284 1.00 0.00 44 TYR A O 14
ATOM 23335 N N . HIS A 1 45 ? -9.027 6.669 5.455 1.00 0.00 45 HIS A N 14
ATOM 23336 C CA . HIS A 1 45 ? -7.673 7.126 5.161 1.00 0.00 45 HIS A CA 14
ATOM 23337 C C . HIS A 1 45 ? -6.638 6.155 5.721 1.00 0.00 45 HIS A C 14
ATOM 23338 O O . HIS A 1 45 ? -6.434 6.079 6.933 1.00 0.00 45 HIS A O 14
ATOM 23353 N N . VAL A 1 46 ? -5.988 5.413 4.830 1.00 0.00 46 VAL A N 14
ATOM 23354 C CA . VAL A 1 46 ? -4.974 4.446 5.235 1.00 0.00 46 VAL A CA 14
ATOM 23355 C C . VAL A 1 46 ? -3.577 5.053 5.166 1.00 0.00 46 VAL A C 14
ATOM 23356 O O . VAL A 1 46 ? -3.086 5.382 4.087 1.00 0.00 46 VAL A O 14
ATOM 23369 N N . GLN A 1 47 ? -2.943 5.199 6.325 1.00 0.00 47 GLN A N 14
ATOM 23370 C CA . GLN A 1 47 ? -1.602 5.767 6.396 1.00 0.00 47 GLN A CA 14
ATOM 23371 C C . GLN A 1 47 ? -0.548 4.667 6.458 1.00 0.00 47 GLN A C 14
ATOM 23372 O O . GLN A 1 47 ? -0.304 4.086 7.516 1.00 0.00 47 GLN A O 14
ATOM 23386 N N . VAL A 1 48 ? 0.076 4.386 5.319 1.00 0.00 48 VAL A N 14
ATOM 23387 C CA . VAL A 1 48 ? 1.105 3.356 5.244 1.00 0.00 48 VAL A CA 14
ATOM 23388 C C . VAL A 1 48 ? 2.482 3.932 5.553 1.00 0.00 48 VAL A C 14
ATOM 23389 O O . VAL A 1 48 ? 2.821 5.032 5.114 1.00 0.00 48 VAL A O 14
ATOM 23402 N N . THR A 1 49 ? 3.275 3.182 6.312 1.00 0.00 49 THR A N 14
ATOM 23403 C CA . THR A 1 49 ? 4.616 3.618 6.681 1.00 0.00 49 THR A CA 14
ATOM 23404 C C . THR A 1 49 ? 5.596 2.450 6.670 1.00 0.00 49 THR A C 14
ATOM 23405 O O . THR A 1 49 ? 5.587 1.612 7.573 1.00 0.00 49 THR A O 14
ATOM 23416 N N . ILE A 1 50 ? 6.440 2.400 5.645 1.00 0.00 50 ILE A N 14
ATOM 23417 C CA . ILE A 1 50 ? 7.427 1.336 5.520 1.00 0.00 50 ILE A CA 14
ATOM 23418 C C . ILE A 1 50 ? 8.674 1.642 6.344 1.00 0.00 50 ILE A C 14
ATOM 23419 O O . ILE A 1 50 ? 9.264 2.715 6.222 1.00 0.00 50 ILE A O 14
ATOM 23435 N N . LYS A 1 51 ? 9.071 0.690 7.182 1.00 0.00 51 LYS A N 14
ATOM 23436 C CA . LYS A 1 51 ? 10.249 0.855 8.024 1.00 0.00 51 LYS A CA 14
ATOM 23437 C C . LYS A 1 51 ? 11.473 0.210 7.381 1.00 0.00 51 LYS A C 14
ATOM 23438 O O . LYS A 1 51 ? 11.428 -0.946 6.960 1.00 0.00 51 LYS A O 14
ATOM 23457 N N . ARG A 1 52 ? 12.564 0.965 7.308 1.00 0.00 52 ARG A N 14
ATOM 23458 C CA . ARG A 1 52 ? 13.800 0.466 6.716 1.00 0.00 52 ARG A CA 14
ATOM 23459 C C . ARG A 1 52 ? 14.797 0.063 7.798 1.00 0.00 52 ARG A C 14
ATOM 23460 O O . ARG A 1 52 ? 15.178 0.877 8.639 1.00 0.00 52 ARG A O 14
ATOM 23481 N N . ARG A 1 53 ? 15.215 -1.198 7.770 1.00 0.00 53 ARG A N 14
ATOM 23482 C CA . ARG A 1 53 ? 16.166 -1.710 8.749 1.00 0.00 53 ARG A CA 14
ATOM 23483 C C . ARG A 1 53 ? 17.578 -1.739 8.172 1.00 0.00 53 ARG A C 14
ATOM 23484 O O . ARG A 1 53 ? 18.534 -2.101 8.858 1.00 0.00 53 ARG A O 14
ATOM 23505 N N . LYS A 1 54 ?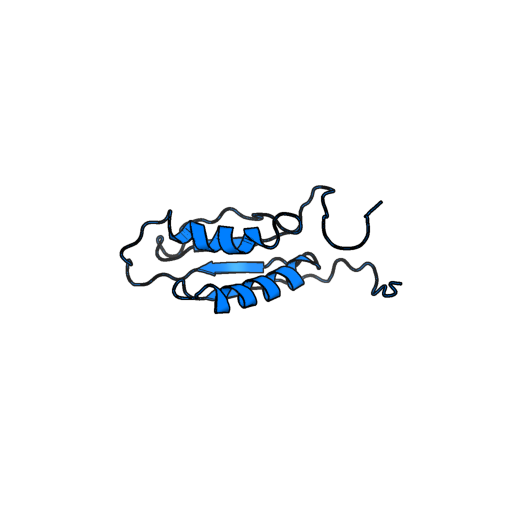 17.702 -1.356 6.905 1.00 0.00 54 LYS A N 14
ATOM 23506 C CA . LYS A 1 54 ? 18.996 -1.337 6.234 1.00 0.00 54 LYS A CA 14
ATOM 23507 C C . LYS A 1 54 ? 19.802 -2.588 6.570 1.00 0.00 54 LYS A C 14
ATOM 23508 O O . LYS A 1 54 ? 21.032 -2.577 6.524 1.00 0.00 54 LYS A O 14
ATOM 23527 N N . ASP A 1 55 ? 19.100 -3.665 6.907 1.00 0.00 55 ASP A N 14
ATOM 23528 C CA . ASP A 1 55 ? 19.751 -4.925 7.248 1.00 0.00 55 ASP A CA 14
ATOM 23529 C C . ASP A 1 55 ? 19.147 -6.080 6.455 1.00 0.00 55 ASP A C 14
ATOM 23530 O O . ASP A 1 55 ? 19.394 -7.247 6.755 1.00 0.00 55 ASP A O 14
ATOM 23539 N N . ALA A 1 56 ? 18.355 -5.745 5.442 1.00 0.00 56 ALA A N 14
ATOM 23540 C CA . ALA A 1 56 ? 17.717 -6.754 4.605 1.00 0.00 56 ALA A CA 14
ATOM 23541 C C . ALA A 1 56 ? 18.294 -6.741 3.194 1.00 0.00 56 ALA A C 14
ATOM 23542 O O . ALA A 1 56 ? 19.061 -5.849 2.836 1.00 0.00 56 ALA A O 14
ATOM 23549 N N . GLU A 1 57 ? 17.920 -7.738 2.398 1.00 0.00 57 GLU A N 14
ATOM 23550 C CA . GLU A 1 57 ? 18.403 -7.841 1.026 1.00 0.00 57 GLU A CA 14
ATOM 23551 C C . GLU A 1 57 ? 17.519 -7.037 0.076 1.00 0.00 57 GLU A C 14
ATOM 23552 O O . GLU A 1 57 ? 17.361 -7.394 -1.091 1.00 0.00 57 GLU A O 14
ATOM 23564 N N . GLN A 1 58 ? 16.946 -5.952 0.587 1.00 0.00 58 GLN A N 14
ATOM 23565 C CA . GLN A 1 58 ? 16.077 -5.099 -0.215 1.00 0.00 58 GLN A CA 14
ATOM 23566 C C . GLN A 1 58 ? 16.749 -3.762 -0.510 1.00 0.00 58 GLN A C 14
ATOM 23567 O O . GLN A 1 58 ? 17.546 -3.268 0.287 1.00 0.00 58 GLN A O 14
ATOM 23581 N N . SER A 1 59 ? 16.422 -3.181 -1.660 1.00 0.00 59 SER A N 14
ATOM 23582 C CA . SER A 1 59 ? 16.997 -1.903 -2.062 1.00 0.00 59 SER A CA 14
ATOM 23583 C C . SER A 1 59 ? 16.070 -0.750 -1.691 1.00 0.00 59 SER A C 14
ATOM 23584 O O . SER A 1 59 ? 14.900 -0.958 -1.370 1.00 0.00 59 SER A O 14
ATOM 23592 N N . GLU A 1 60 ? 16.602 0.468 -1.737 1.00 0.00 60 GLU A N 14
ATOM 23593 C CA . GLU A 1 60 ? 15.823 1.655 -1.405 1.00 0.00 60 GLU A CA 14
ATOM 23594 C C . GLU A 1 60 ? 14.712 1.879 -2.426 1.00 0.00 60 GLU A C 14
ATOM 23595 O O . GLU A 1 60 ? 13.565 2.137 -2.063 1.00 0.00 60 GLU A O 14
ATOM 23607 N N . GLU A 1 61 ? 15.062 1.779 -3.705 1.00 0.00 61 GLU A N 14
ATOM 23608 C CA . GLU A 1 61 ? 14.094 1.973 -4.778 1.00 0.00 61 GLU A CA 14
ATOM 23609 C C . GLU A 1 61 ? 12.852 1.116 -4.552 1.00 0.00 61 GLU A C 14
ATOM 23610 O O . GLU A 1 61 ? 11.727 1.568 -4.764 1.00 0.00 61 GLU A O 14
ATOM 23622 N N . GLU A 1 62 ? 13.065 -0.123 -4.120 1.00 0.00 62 GLU A N 14
ATOM 23623 C CA . GLU A 1 62 ? 11.963 -1.044 -3.866 1.00 0.00 62 GLU A CA 14
ATOM 23624 C C . GLU A 1 62 ? 10.953 -0.430 -2.902 1.00 0.00 62 GLU A C 14
ATOM 23625 O O . GLU A 1 62 ? 9.742 -0.519 -3.112 1.00 0.00 62 GLU A O 14
ATOM 23637 N N . THR A 1 63 ? 11.458 0.194 -1.842 1.00 0.00 63 THR A N 14
ATOM 23638 C CA . THR A 1 63 ? 10.601 0.821 -0.843 1.00 0.00 63 THR A CA 14
ATOM 23639 C C . THR A 1 63 ? 9.455 1.581 -1.501 1.00 0.00 63 THR A C 14
ATOM 23640 O O . THR A 1 63 ? 8.286 1.260 -1.293 1.00 0.00 63 THR A O 14
ATOM 23651 N N . GLU A 1 64 ? 9.799 2.589 -2.297 1.00 0.00 64 GLU A N 14
ATOM 23652 C CA . GLU A 1 64 ? 8.797 3.394 -2.985 1.00 0.00 64 GLU A CA 14
ATOM 23653 C C . GLU A 1 64 ? 7.878 2.515 -3.829 1.00 0.00 64 GLU A C 14
ATOM 23654 O O . GLU A 1 64 ? 6.661 2.693 -3.829 1.00 0.00 64 GLU A O 14
ATOM 23666 N N . GLU A 1 65 ? 8.472 1.565 -4.546 1.00 0.00 65 GLU A N 14
ATOM 23667 C CA . GLU A 1 65 ? 7.707 0.660 -5.395 1.00 0.00 65 GLU A CA 14
ATOM 23668 C C . GLU A 1 65 ? 6.595 -0.021 -4.601 1.00 0.00 65 GLU A C 14
ATOM 23669 O O . GLU A 1 65 ? 5.467 -0.149 -5.078 1.00 0.00 65 GLU A O 14
ATOM 23681 N N . ILE A 1 66 ? 6.922 -0.454 -3.388 1.00 0.00 66 ILE A N 14
ATOM 23682 C CA . ILE A 1 66 ? 5.951 -1.120 -2.529 1.00 0.00 66 ILE A CA 14
ATOM 23683 C C . ILE A 1 66 ? 4.562 -0.515 -2.695 1.00 0.00 66 ILE A C 14
ATOM 23684 O O . ILE A 1 66 ? 3.596 -1.220 -2.988 1.00 0.00 66 ILE A O 14
ATOM 23700 N N . PHE A 1 67 ? 4.468 0.798 -2.509 1.00 0.00 67 PHE A N 14
ATOM 23701 C CA . PHE A 1 67 ? 3.197 1.500 -2.640 1.00 0.00 67 PHE A CA 14
ATOM 23702 C C . PHE A 1 67 ? 2.518 1.155 -3.962 1.00 0.00 67 PHE A C 14
ATOM 23703 O O . PHE A 1 67 ? 1.385 0.677 -3.985 1.00 0.00 67 PHE A O 14
ATOM 23720 N N . ASN A 1 68 ? 3.221 1.402 -5.063 1.00 0.00 68 ASN A N 14
ATOM 23721 C CA . ASN A 1 68 ? 2.688 1.119 -6.390 1.00 0.00 68 ASN A CA 14
ATOM 23722 C C . ASN A 1 68 ? 2.219 -0.330 -6.491 1.00 0.00 68 ASN A C 14
ATOM 23723 O O . ASN A 1 68 ? 1.133 -0.607 -6.998 1.00 0.00 68 ASN A O 14
ATOM 23734 N N . GLN A 1 69 ? 3.047 -1.249 -6.004 1.00 0.00 69 GLN A N 14
ATOM 23735 C CA . GLN A 1 69 ? 2.717 -2.669 -6.039 1.00 0.00 69 GLN A CA 14
ATOM 23736 C C . GLN A 1 69 ? 1.344 -2.924 -5.427 1.00 0.00 69 GLN A C 14
ATOM 23737 O O . GLN A 1 69 ? 0.567 -3.731 -5.938 1.00 0.00 69 GLN A O 14
ATOM 23751 N N . ILE A 1 70 ? 1.051 -2.231 -4.332 1.00 0.00 70 ILE A N 14
ATOM 23752 C CA . ILE A 1 70 ? -0.229 -2.383 -3.651 1.00 0.00 70 ILE A CA 14
ATOM 23753 C C . ILE A 1 70 ? -1.343 -1.673 -4.412 1.00 0.00 70 ILE A C 14
ATOM 23754 O O . ILE A 1 70 ? -2.449 -2.199 -4.549 1.00 0.00 70 ILE A O 14
ATOM 23770 N N . LEU A 1 71 ? -1.045 -0.478 -4.908 1.00 0.00 71 LEU A N 14
ATOM 23771 C CA . LEU A 1 71 ? -2.021 0.305 -5.659 1.00 0.00 71 LEU A CA 14
ATOM 23772 C C . LEU A 1 71 ? -2.472 -0.442 -6.910 1.00 0.00 71 LEU A C 14
ATOM 23773 O O . LEU A 1 71 ? -3.509 -0.127 -7.492 1.00 0.00 71 LEU A O 14
ATOM 23789 N N . GLN A 1 72 ? -1.686 -1.434 -7.316 1.00 0.00 72 GLN A N 14
ATOM 23790 C CA . GLN A 1 72 ? -2.005 -2.227 -8.497 1.00 0.00 72 GLN A CA 14
ATOM 23791 C C . GLN A 1 72 ? -3.272 -3.047 -8.276 1.00 0.00 72 GLN A C 14
ATOM 23792 O O . GLN A 1 72 ? -3.858 -3.573 -9.223 1.00 0.00 72 GLN A O 14
ATOM 23806 N N . THR A 1 73 ? -3.691 -3.154 -7.019 1.00 0.00 73 THR A N 14
ATOM 23807 C CA . THR A 1 73 ? -4.887 -3.911 -6.673 1.00 0.00 73 THR A CA 14
ATOM 23808 C C . THR A 1 73 ? -6.092 -2.991 -6.509 1.00 0.00 73 THR A C 14
ATOM 23809 O O . THR A 1 73 ? -7.236 -3.419 -6.656 1.00 0.00 73 THR A O 14
ATOM 23820 N N . MET A 1 74 ? -5.826 -1.725 -6.203 1.00 0.00 74 MET A N 14
ATOM 23821 C CA . MET A 1 74 ? -6.890 -0.744 -6.020 1.00 0.00 74 MET A CA 14
ATOM 23822 C C . MET A 1 74 ? -6.641 0.493 -6.877 1.00 0.00 74 MET A C 14
ATOM 23823 O O . MET A 1 74 ? -6.837 1.628 -6.442 1.00 0.00 74 MET A O 14
ATOM 23837 N N . PRO A 1 75 ? -6.198 0.272 -8.123 1.00 0.00 75 PRO A N 14
ATOM 23838 C CA . PRO A 1 75 ? -5.913 1.358 -9.066 1.00 0.00 75 PRO A CA 14
ATOM 23839 C C . PRO A 1 75 ? -7.180 2.065 -9.536 1.00 0.00 75 PRO A C 14
ATOM 23840 O O . PRO A 1 75 ? -7.118 3.146 -10.121 1.00 0.00 75 PRO A O 14
ATOM 23851 N N . ASP A 1 76 ? -8.327 1.447 -9.277 1.00 0.00 76 ASP A N 14
ATOM 23852 C CA . ASP A 1 76 ? -9.609 2.018 -9.673 1.00 0.00 76 ASP A CA 14
ATOM 23853 C C . ASP A 1 76 ? -10.475 2.310 -8.451 1.00 0.00 76 ASP A C 14
ATOM 23854 O O . ASP A 1 76 ? -11.592 2.811 -8.575 1.00 0.00 76 ASP A O 14
ATOM 23863 N N . ILE A 1 77 ? -9.951 1.991 -7.272 1.00 0.00 77 ILE A N 14
ATOM 23864 C CA . ILE A 1 77 ? -10.676 2.219 -6.028 1.00 0.00 77 ILE A CA 14
ATOM 23865 C C . ILE A 1 77 ? -9.839 3.029 -5.044 1.00 0.00 77 ILE A C 14
ATOM 23866 O O . ILE A 1 77 ? -10.353 3.543 -4.052 1.00 0.00 77 ILE A O 14
ATOM 23882 N N . ALA A 1 78 ? -8.545 3.141 -5.328 1.00 0.00 78 ALA A N 14
ATOM 23883 C CA . ALA A 1 78 ? -7.637 3.892 -4.471 1.00 0.00 78 ALA A CA 14
ATOM 23884 C C . ALA A 1 78 ? -6.477 4.471 -5.274 1.00 0.00 78 ALA A C 14
ATOM 23885 O O . ALA A 1 78 ? -5.826 3.763 -6.044 1.00 0.00 78 ALA A O 14
ATOM 23892 N N . THR A 1 79 ? -6.223 5.763 -5.091 1.00 0.00 79 THR A N 14
ATOM 23893 C CA . THR A 1 79 ? -5.143 6.438 -5.80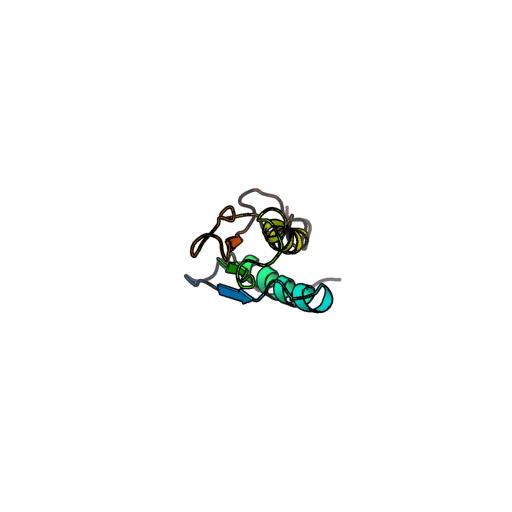0 1.00 0.00 79 THR A CA 14
ATOM 23894 C C . THR A 1 79 ? -4.122 7.014 -4.825 1.00 0.00 79 THR A C 14
ATOM 23895 O O . THR A 1 79 ? -4.333 7.006 -3.612 1.00 0.00 79 THR A O 14
ATOM 23906 N N . PHE A 1 80 ? -3.014 7.514 -5.363 1.00 0.00 80 PHE A N 14
ATOM 23907 C CA . PHE A 1 80 ? -1.959 8.094 -4.541 1.00 0.00 80 PHE A CA 14
ATOM 23908 C C . PHE A 1 80 ? -2.363 9.476 -4.034 1.00 0.00 80 PHE A C 14
ATOM 23909 O O . PHE A 1 80 ? -2.446 10.432 -4.805 1.00 0.00 80 PHE A O 14
ATOM 23926 N N . SER A 1 81 ? -2.613 9.572 -2.732 1.00 0.00 81 SER A N 14
ATOM 23927 C CA . SER A 1 81 ? -3.012 10.835 -2.122 1.00 0.00 81 SER A CA 14
ATOM 23928 C C . SER A 1 81 ? -1.793 11.701 -1.819 1.00 0.00 81 SER A C 14
ATOM 23929 O O . SER A 1 81 ? -1.703 12.843 -2.269 1.00 0.00 81 SER A O 14
ATOM 23937 N N . SER A 1 82 ? -0.858 11.149 -1.052 1.00 0.00 82 SER A N 14
ATOM 23938 C CA . SER A 1 82 ? 0.354 11.871 -0.685 1.00 0.00 82 SER A CA 14
ATOM 23939 C C . SER A 1 82 ? 1.597 11.114 -1.142 1.00 0.00 82 SER A C 14
ATOM 23940 O O . SER A 1 82 ? 2.040 10.172 -0.485 1.00 0.00 82 SER A O 14
ATOM 23948 N N . ARG A 1 83 ? 2.155 11.533 -2.274 1.00 0.00 83 ARG A N 14
ATOM 23949 C CA . ARG A 1 83 ? 3.346 10.895 -2.821 1.00 0.00 83 ARG A CA 14
ATOM 23950 C C . ARG A 1 83 ? 4.270 10.420 -1.703 1.00 0.00 83 ARG A C 14
ATOM 23951 O O . ARG A 1 83 ? 4.515 11.126 -0.725 1.00 0.00 83 ARG A O 14
ATOM 23972 N N . PRO A 1 84 ? 4.796 9.195 -1.850 1.00 0.00 84 PRO A N 14
ATOM 23973 C CA . PRO A 1 84 ? 5.701 8.599 -0.863 1.00 0.00 84 PRO A CA 14
ATOM 23974 C C . PRO A 1 84 ? 7.062 9.286 -0.835 1.00 0.00 84 PRO A C 14
ATOM 23975 O O . PRO A 1 84 ? 7.895 9.072 -1.715 1.00 0.00 84 PRO A O 14
ATOM 23986 N N . LYS A 1 85 ? 7.281 10.113 0.182 1.00 0.00 85 LYS A N 14
ATOM 23987 C CA . LYS A 1 85 ? 8.542 10.831 0.326 1.00 0.00 85 LYS A CA 14
ATOM 23988 C C . LYS A 1 85 ? 9.261 10.416 1.606 1.00 0.00 85 LYS A C 14
ATOM 23989 O O . LYS A 1 85 ? 8.652 9.858 2.518 1.00 0.00 85 LYS A O 14
ATOM 24008 N N . ALA A 1 86 ? 10.559 10.693 1.666 1.00 0.00 86 ALA A N 14
ATOM 24009 C CA . ALA A 1 86 ? 11.360 10.351 2.835 1.00 0.00 86 ALA A CA 14
ATOM 24010 C C . ALA A 1 86 ? 10.937 11.172 4.049 1.00 0.00 86 ALA A C 14
ATOM 24011 O O . ALA A 1 86 ? 10.785 12.391 3.963 1.00 0.00 86 ALA A O 14
ATOM 24018 N N . ILE A 1 87 ? 10.748 10.496 5.178 1.00 0.00 87 ILE A N 14
ATOM 24019 C CA . ILE A 1 87 ? 10.343 11.164 6.408 1.00 0.00 87 ILE A CA 14
ATOM 24020 C C . ILE A 1 87 ? 11.224 10.740 7.579 1.00 0.00 87 ILE A C 14
ATOM 24021 O O . ILE A 1 87 ? 11.895 9.710 7.523 1.00 0.00 87 ILE A O 14
ATOM 24037 N N . ARG A 1 88 ? 11.215 11.542 8.639 1.00 0.00 88 ARG A N 14
ATOM 24038 C CA . ARG A 1 88 ? 12.013 11.250 9.824 1.00 0.00 88 ARG A CA 14
ATOM 24039 C C . ARG A 1 88 ? 13.495 11.162 9.474 1.00 0.00 88 ARG A C 14
ATOM 24040 O O . ARG A 1 88 ? 14.207 10.284 9.959 1.00 0.00 88 ARG A O 14
ATOM 24061 N N . GLY A 1 89 ? 13.953 12.078 8.626 1.00 0.00 89 GLY A N 14
ATOM 24062 C CA . GLY A 1 89 ? 15.348 12.086 8.225 1.00 0.00 89 GLY A CA 14
ATOM 24063 C C . GLY A 1 89 ? 15.662 11.015 7.199 1.00 0.00 89 GLY A C 14
ATOM 24064 O O . GLY A 1 89 ? 16.584 10.222 7.381 1.00 0.00 89 GLY A O 14
ATOM 24068 N N . GLY A 1 90 ? 14.890 10.991 6.116 1.00 0.00 90 GLY A N 14
ATOM 24069 C CA . GLY A 1 90 ? 15.106 10.004 5.074 1.00 0.00 90 GLY A CA 14
ATOM 24070 C C . GLY A 1 90 ? 15.474 8.644 5.631 1.00 0.00 90 GLY A C 14
ATOM 24071 O O . GLY A 1 90 ? 16.542 8.109 5.330 1.00 0.00 90 GLY A O 14
ATOM 24075 N N . THR A 1 91 ? 14.589 8.081 6.447 1.00 0.00 91 THR A N 14
ATOM 24076 C CA . THR A 1 91 ? 14.828 6.776 7.050 1.00 0.00 91 THR A CA 14
ATOM 24077 C C . THR A 1 91 ? 13.681 5.816 6.756 1.00 0.00 91 THR A C 14
ATOM 24078 O O . THR A 1 91 ? 13.851 4.598 6.802 1.00 0.00 91 THR A O 14
ATOM 24089 N N . ALA A 1 92 ? 12.513 6.372 6.452 1.00 0.00 92 ALA A N 14
ATOM 24090 C CA . ALA A 1 92 ? 11.338 5.565 6.147 1.00 0.00 92 ALA A CA 14
ATOM 24091 C C . ALA A 1 92 ? 10.408 6.291 5.181 1.00 0.00 92 ALA A C 14
ATOM 24092 O O . ALA A 1 92 ? 10.337 7.520 5.178 1.00 0.00 92 ALA A O 14
ATOM 24099 N N . SER A 1 93 ? 9.697 5.524 4.361 1.00 0.00 93 SER A N 14
ATOM 24100 C CA . SER A 1 93 ? 8.775 6.096 3.387 1.00 0.00 93 SER A CA 14
ATOM 24101 C C . SER A 1 93 ? 7.337 6.025 3.893 1.00 0.00 93 SER A C 14
ATOM 24102 O O . SER A 1 93 ? 6.906 5.004 4.427 1.00 0.00 93 SER A O 14
ATOM 24110 N N . MET A 1 94 ? 6.602 7.118 3.721 1.00 0.00 94 MET A N 14
ATOM 24111 C CA . MET A 1 94 ? 5.212 7.181 4.159 1.00 0.00 94 MET A CA 14
ATOM 24112 C C . MET A 1 94 ? 4.311 7.688 3.038 1.00 0.00 94 MET A C 14
ATOM 24113 O O . MET A 1 94 ? 4.699 8.564 2.265 1.00 0.00 94 MET A O 14
ATOM 24127 N N . CYS A 1 95 ? 3.107 7.132 2.955 1.00 0.00 95 CYS A N 14
ATOM 24128 C CA . CYS A 1 95 ? 2.151 7.527 1.927 1.00 0.00 95 CYS A CA 14
ATOM 24129 C C . CYS A 1 95 ? 0.737 7.099 2.306 1.00 0.00 95 CYS A C 14
ATOM 24130 O O . CYS A 1 95 ? 0.537 6.044 2.909 1.00 0.00 95 CYS A O 14
ATOM 24138 N N . VAL A 1 96 ? -0.241 7.924 1.949 1.00 0.00 96 VAL A N 14
ATOM 24139 C CA . VAL A 1 96 ? -1.637 7.632 2.252 1.00 0.00 96 VAL A CA 14
ATOM 24140 C C . VAL A 1 96 ? -2.382 7.160 1.008 1.00 0.00 96 VAL A C 14
ATOM 24141 O O . VAL A 1 96 ? -1.954 7.413 -0.119 1.00 0.00 96 VAL A O 14
ATOM 24154 N N . PHE A 1 97 ? -3.501 6.475 1.219 1.00 0.00 97 PHE A N 14
ATOM 24155 C CA . PHE A 1 97 ? -4.306 5.967 0.114 1.00 0.00 97 PHE A CA 14
ATOM 24156 C C . PHE A 1 97 ? -5.736 6.494 0.197 1.00 0.00 97 PHE A C 14
ATOM 24157 O O . PHE A 1 97 ? -6.434 6.273 1.187 1.00 0.00 97 PHE A O 14
ATOM 24174 N N . ARG A 1 98 ? -6.165 7.192 -0.850 1.00 0.00 98 ARG A N 14
ATOM 24175 C CA . ARG A 1 98 ? -7.510 7.752 -0.896 1.00 0.00 98 ARG A CA 14
ATOM 24176 C C . ARG A 1 98 ? -8.226 7.342 -2.179 1.00 0.00 98 ARG A C 14
ATOM 24177 O O . ARG A 1 98 ? -7.624 7.298 -3.252 1.00 0.00 98 ARG A O 14
ATOM 24198 N N . HIS A 1 99 ? -9.515 7.040 -2.060 1.00 0.00 99 HIS A N 14
ATOM 24199 C CA . HIS A 1 99 ? -10.314 6.633 -3.211 1.00 0.00 99 HIS A CA 14
ATOM 24200 C C . HIS A 1 99 ? -10.307 7.715 -4.287 1.00 0.00 99 HIS A C 14
ATOM 24201 O O . HIS A 1 99 ? -10.463 8.900 -3.992 1.00 0.00 99 HIS A O 14
ATOM 24216 N N . LEU A 1 100 ? -10.125 7.299 -5.536 1.00 0.00 100 LEU A N 14
ATOM 24217 C CA . LEU A 1 100 ? -10.097 8.232 -6.657 1.00 0.00 100 LEU A CA 14
ATOM 24218 C C . LEU A 1 100 ? -11.086 9.373 -6.440 1.00 0.00 100 LEU A C 14
ATOM 24219 O O . LEU A 1 100 ? -12.256 9.144 -6.137 1.00 0.00 100 LEU A O 14
ATOM 24235 N N . SER A 1 101 ? -10.607 10.602 -6.600 1.00 0.00 101 SER A N 14
ATOM 24236 C CA . SER A 1 101 ? -11.448 11.780 -6.421 1.00 0.00 101 SER A CA 14
ATOM 24237 C C . SER A 1 101 ? -12.260 12.064 -7.681 1.00 0.00 101 SER A C 14
ATOM 24238 O O . SER A 1 101 ? -12.227 11.295 -8.642 1.00 0.00 101 SER A O 14
ATOM 24246 N N . LYS A 1 102 ? -12.987 13.176 -7.670 1.00 0.00 102 LYS A N 14
ATOM 24247 C CA . LYS A 1 102 ? -13.807 13.566 -8.811 1.00 0.00 102 LYS A CA 14
ATOM 24248 C C . LYS A 1 102 ? -13.094 13.258 -10.124 1.00 0.00 102 LYS A C 14
ATOM 24249 O O . LYS A 1 102 ? -13.664 12.637 -11.021 1.00 0.00 102 LYS A O 14
ATOM 24268 N N . LYS A 1 103 ? -11.844 13.695 -10.230 1.00 0.00 103 LYS A N 14
ATOM 24269 C CA . LYS A 1 103 ? -11.051 13.464 -11.431 1.00 0.00 103 LYS A CA 14
ATOM 24270 C C . LYS A 1 103 ? -10.657 11.995 -11.549 1.00 0.00 103 LYS A C 14
ATOM 24271 O O . LYS A 1 103 ? -10.896 11.205 -10.637 1.00 0.00 103 LYS A O 14
ATOM 24290 N N . GLU A 1 104 ? -10.052 11.638 -12.678 1.00 0.00 104 GLU A N 14
ATOM 24291 C CA . GLU A 1 104 ? -9.625 10.264 -12.913 1.00 0.00 104 GLU A CA 14
ATOM 24292 C C . GLU A 1 104 ? -10.776 9.289 -12.680 1.00 0.00 104 GLU A C 14
ATOM 24293 O O . GLU A 1 104 ? -10.602 8.249 -12.046 1.00 0.00 104 GLU A O 14
ATOM 24305 N N . GLU A 1 105 ? -11.951 9.635 -13.197 1.00 0.00 105 GLU A N 14
ATOM 24306 C CA . GLU A 1 105 ? -13.130 8.792 -13.044 1.00 0.00 105 GLU A CA 14
ATOM 24307 C C . GLU A 1 105 ? -14.067 8.945 -14.239 1.00 0.00 105 GLU A C 14
ATOM 24308 O O . GLU A 1 105 ? -13.816 9.743 -15.142 1.00 0.00 105 GLU A O 14
ATOM 24320 N N . LYS A 1 106 ? -15.149 8.174 -14.237 1.00 0.00 106 LYS A N 14
ATOM 24321 C CA . LYS A 1 106 ? -16.126 8.222 -15.318 1.00 0.00 106 LYS A CA 14
ATOM 24322 C C . LYS A 1 106 ? -17.327 9.077 -14.929 1.00 0.00 106 LYS A C 14
ATOM 24323 O O . LYS A 1 106 ? -17.555 9.344 -13.749 1.00 0.00 106 LYS A O 14
ATOM 24342 N N . SER A 1 107 ? -18.094 9.503 -15.928 1.00 0.00 107 SER A N 14
ATOM 24343 C CA . SER A 1 107 ? -19.271 10.329 -15.689 1.00 0.00 107 SER A CA 14
ATOM 24344 C C . SER A 1 107 ? -20.530 9.648 -16.217 1.00 0.00 107 SER A C 14
ATOM 24345 O O . SER A 1 107 ? -20.508 9.004 -17.265 1.00 0.00 107 SER A O 14
ATOM 24353 N N . GLY A 1 108 ? -21.628 9.794 -15.481 1.00 0.00 108 GLY A N 14
ATOM 24354 C CA . GLY A 1 108 ? -22.881 9.188 -15.889 1.00 0.00 108 GLY A CA 14
ATOM 24355 C C . GLY A 1 108 ? -23.905 9.164 -14.772 1.00 0.00 108 GLY A C 14
ATOM 24356 O O . GLY A 1 108 ? -24.063 8.166 -14.067 1.00 0.00 108 GLY A O 14
ATOM 24360 N N . PRO A 1 109 ? -24.622 10.284 -14.596 1.00 0.00 109 PRO A N 14
ATOM 24361 C CA . PRO A 1 109 ? -25.647 10.413 -13.557 1.00 0.00 109 PRO A CA 14
ATOM 24362 C C . PRO A 1 109 ? -26.875 9.555 -13.844 1.00 0.00 109 PRO A C 14
ATOM 24363 O O . PRO A 1 109 ? -27.013 8.998 -14.933 1.00 0.00 109 PRO A O 14
ATOM 24374 N N . SER A 1 110 ? -27.765 9.455 -12.862 1.00 0.00 110 SER A N 14
ATOM 24375 C CA . SER A 1 110 ? -28.980 8.663 -13.008 1.00 0.00 110 SER A CA 14
ATOM 24376 C C . SER A 1 110 ? -30.070 9.161 -12.065 1.00 0.00 110 SER A C 14
ATOM 24377 O O . SER A 1 110 ? -29.802 9.501 -10.913 1.00 0.00 110 SER A O 14
ATOM 24385 N N . SER A 1 111 ? -31.302 9.201 -12.563 1.00 0.00 111 SER A N 14
ATOM 24386 C CA . SER A 1 111 ? -32.434 9.661 -11.767 1.00 0.00 111 SER A CA 14
ATOM 24387 C C . SER A 1 111 ? -33.437 8.533 -11.545 1.00 0.00 111 SER A C 14
ATOM 24388 O O . SER A 1 111 ? -33.716 7.749 -12.451 1.00 0.00 111 SER A O 14
ATOM 24396 N N . GLY A 1 112 ? -33.975 8.458 -10.332 1.00 0.00 112 GLY A N 14
ATOM 24397 C CA . GLY A 1 112 ? -34.940 7.423 -10.011 1.00 0.00 112 GLY A CA 14
ATOM 24398 C C . GLY A 1 112 ? -35.507 7.571 -8.613 1.00 0.00 112 GLY A C 14
ATOM 24399 O O . GLY A 1 112 ? -36.324 6.760 -8.178 1.00 0.00 112 GLY A O 14
ATOM 24403 N N . GLY A 1 1 ? -44.569 -12.257 0.081 1.00 0.00 1 GLY A N 15
ATOM 24404 C CA . GLY A 1 1 ? -44.227 -11.063 0.832 1.00 0.00 1 GLY A CA 15
ATOM 24405 C C . GLY A 1 1 ? -42.743 -10.967 1.125 1.00 0.00 1 GLY A C 15
ATOM 24406 O O . GLY A 1 1 ? -42.096 -11.972 1.420 1.00 0.00 1 GLY A O 15
ATOM 24410 N N . SER A 1 2 ? -42.202 -9.756 1.042 1.00 0.00 2 SER A N 15
ATOM 24411 C CA . SER A 1 2 ? -40.783 -9.534 1.296 1.00 0.00 2 SER A CA 15
ATOM 24412 C C . SER A 1 2 ? -40.513 -8.069 1.624 1.00 0.00 2 SER A C 15
ATOM 24413 O O . SER A 1 2 ? -41.277 -7.184 1.239 1.00 0.00 2 SER A O 15
ATOM 24421 N N . SER A 1 3 ? -39.419 -7.820 2.337 1.00 0.00 3 SER A N 15
ATOM 24422 C CA . SER A 1 3 ? -39.048 -6.463 2.720 1.00 0.00 3 SER A CA 15
ATOM 24423 C C . SER A 1 3 ? -37.534 -6.279 2.672 1.00 0.00 3 SER A C 15
ATOM 24424 O O . SER A 1 3 ? -36.776 -7.227 2.872 1.00 0.00 3 SER A O 15
ATOM 24432 N N . GLY A 1 4 ? -37.102 -5.051 2.404 1.00 0.00 4 GLY A N 15
ATOM 24433 C CA . GLY A 1 4 ? -35.681 -4.763 2.333 1.00 0.00 4 GLY A CA 15
ATOM 24434 C C . GLY A 1 4 ? -35.345 -3.374 2.836 1.00 0.00 4 GLY A C 15
ATOM 24435 O O . GLY A 1 4 ? -36.029 -2.405 2.508 1.00 0.00 4 GLY A O 15
ATOM 24439 N N . SER A 1 5 ? -34.289 -3.275 3.638 1.00 0.00 5 SER A N 15
ATOM 24440 C CA . SER A 1 5 ? -33.867 -1.995 4.192 1.00 0.00 5 SER A CA 15
ATOM 24441 C C . SER A 1 5 ? -32.391 -1.738 3.904 1.00 0.00 5 SER A C 15
ATOM 24442 O O . SER A 1 5 ? -31.648 -2.653 3.551 1.00 0.00 5 SER A O 15
ATOM 24450 N N . SER A 1 6 ? -31.974 -0.485 4.056 1.00 0.00 6 SER A N 15
ATOM 24451 C CA . SER A 1 6 ? -30.588 -0.105 3.808 1.00 0.00 6 SER A CA 15
ATOM 24452 C C . SER A 1 6 ? -29.798 -0.053 5.112 1.00 0.00 6 SER A C 15
ATOM 24453 O O . SER A 1 6 ? -28.868 -0.832 5.318 1.00 0.00 6 SER A O 15
ATOM 24461 N N . GLY A 1 7 ? -30.175 0.871 5.990 1.00 0.00 7 GLY A N 15
ATOM 24462 C CA . GLY A 1 7 ? -29.492 1.008 7.263 1.00 0.00 7 GLY A CA 15
ATOM 24463 C C . GLY A 1 7 ? -28.083 1.546 7.109 1.00 0.00 7 GLY A C 15
ATOM 24464 O O . GLY A 1 7 ? -27.109 0.794 7.072 1.00 0.00 7 GLY A O 15
ATOM 24468 N N . PRO A 1 8 ? -27.961 2.878 7.016 1.00 0.00 8 PRO A N 15
ATOM 24469 C CA . PRO A 1 8 ? -26.664 3.546 6.863 1.00 0.00 8 PRO A CA 15
ATOM 24470 C C . PRO A 1 8 ? -25.814 3.458 8.126 1.00 0.00 8 PRO A C 15
ATOM 24471 O O . PRO A 1 8 ? -26.216 2.846 9.116 1.00 0.00 8 PRO A O 15
ATOM 24482 N N . LYS A 1 9 ? -24.638 4.074 8.086 1.00 0.00 9 LYS A N 15
ATOM 24483 C CA . LYS A 1 9 ? -23.731 4.068 9.227 1.00 0.00 9 LYS A CA 15
ATOM 24484 C C . LYS A 1 9 ? -22.841 5.306 9.222 1.00 0.00 9 LYS A C 15
ATOM 24485 O O . LYS A 1 9 ? -22.521 5.850 8.164 1.00 0.00 9 LYS A O 15
ATOM 24504 N N . THR A 1 10 ? -22.441 5.748 10.410 1.00 0.00 10 THR A N 15
ATOM 24505 C CA . THR A 1 10 ? -21.587 6.921 10.542 1.00 0.00 10 THR A CA 15
ATOM 24506 C C . THR A 1 10 ? -21.083 7.077 11.972 1.00 0.00 10 THR A C 15
ATOM 24507 O O . THR A 1 10 ? -21.753 6.677 12.924 1.00 0.00 10 THR A O 15
ATOM 24518 N N . GLY A 1 11 ? -19.898 7.663 12.117 1.00 0.00 11 GLY A N 15
ATOM 24519 C CA . GLY A 1 11 ? -19.325 7.862 13.436 1.00 0.00 11 GLY A CA 15
ATOM 24520 C C . GLY A 1 11 ? -18.270 8.950 13.451 1.00 0.00 11 GLY A C 15
ATOM 24521 O O . GLY A 1 11 ? -18.090 9.683 12.479 1.00 0.00 11 GLY A O 15
ATOM 24525 N N . PRO A 1 12 ? -17.552 9.067 14.578 1.00 0.00 12 PRO A N 15
ATOM 24526 C CA . PRO A 1 12 ? -16.498 10.072 14.744 1.00 0.00 12 PRO A CA 15
ATOM 24527 C C . PRO A 1 12 ? -15.276 9.779 13.879 1.00 0.00 12 PRO A C 15
ATOM 24528 O O . PRO A 1 12 ? -15.302 8.887 13.031 1.00 0.00 12 PRO A O 15
ATOM 24539 N N . THR A 1 13 ? -14.205 10.535 14.100 1.00 0.00 13 THR A N 15
ATOM 24540 C CA . THR A 1 13 ? -12.974 10.357 13.341 1.00 0.00 13 THR A CA 15
ATOM 24541 C C . THR A 1 13 ? -12.623 8.880 13.201 1.00 0.00 13 THR A C 15
ATOM 24542 O O . THR A 1 13 ? -12.835 8.093 14.123 1.00 0.00 13 THR A O 15
ATOM 24553 N N . MET A 1 14 ? -12.085 8.512 12.043 1.00 0.00 14 MET A N 15
ATOM 24554 C CA . MET A 1 14 ? -11.702 7.129 11.785 1.00 0.00 14 MET A CA 15
ATOM 24555 C C . MET A 1 14 ? -10.539 7.061 10.800 1.00 0.00 14 MET A C 15
ATOM 24556 O O . MET A 1 14 ? -10.701 7.337 9.611 1.00 0.00 14 MET A O 15
ATOM 24570 N N . THR A 1 15 ? -9.365 6.693 11.303 1.00 0.00 15 THR A N 15
ATOM 24571 C CA . THR A 1 15 ? -8.174 6.590 10.468 1.00 0.00 15 THR A CA 15
ATOM 24572 C C . THR A 1 15 ? -7.375 5.336 10.802 1.00 0.00 15 THR A C 15
ATOM 24573 O O . THR A 1 15 ? -6.964 5.135 11.945 1.00 0.00 15 THR A O 15
ATOM 24584 N N . LYS A 1 16 ? -7.155 4.495 9.797 1.00 0.00 16 LYS A N 15
ATOM 24585 C CA . LYS A 1 16 ? -6.402 3.260 9.983 1.00 0.00 16 LYS A CA 15
ATOM 24586 C C . LYS A 1 16 ? -4.912 3.493 9.757 1.00 0.00 16 LYS A C 15
ATOM 24587 O O . LYS A 1 16 ? -4.515 4.488 9.152 1.00 0.00 16 LYS A O 15
ATOM 24606 N N . GLU A 1 17 ? -4.092 2.568 10.247 1.00 0.00 17 GLU A N 15
ATOM 24607 C CA . GLU A 1 17 ? -2.646 2.673 10.097 1.00 0.00 17 GLU A CA 15
ATOM 24608 C C . GLU A 1 17 ? -2.039 1.326 9.715 1.00 0.00 17 GLU A C 15
ATOM 24609 O O . GLU A 1 17 ? -2.578 0.271 10.051 1.00 0.00 17 GLU A O 15
ATOM 24621 N N . LEU A 1 18 ? -0.913 1.370 9.010 1.00 0.00 18 LEU A N 15
ATOM 24622 C CA . LEU A 1 18 ? -0.232 0.154 8.581 1.00 0.00 18 LEU A CA 15
ATOM 24623 C C . LEU A 1 18 ? 1.251 0.418 8.336 1.00 0.00 18 LEU A C 15
ATOM 24624 O O . LEU A 1 18 ? 1.615 1.262 7.518 1.00 0.00 18 LEU A O 15
ATOM 24640 N N . VAL A 1 19 ? 2.102 -0.312 9.050 1.00 0.00 19 VAL A N 15
ATOM 24641 C CA . VAL A 1 19 ? 3.545 -0.159 8.909 1.00 0.00 19 VAL A CA 15
ATOM 24642 C C . VAL A 1 19 ? 4.263 -1.483 9.143 1.00 0.00 19 VAL A C 15
ATOM 24643 O O . VAL A 1 19 ? 4.178 -2.066 10.224 1.00 0.00 19 VAL A O 15
ATOM 24656 N N . PHE A 1 20 ? 4.972 -1.954 8.122 1.00 0.00 20 PHE A N 15
ATOM 24657 C CA . PHE A 1 20 ? 5.706 -3.211 8.216 1.00 0.00 20 PHE A CA 15
ATOM 24658 C C . PHE A 1 20 ? 7.091 -3.080 7.588 1.00 0.00 20 PHE A C 15
ATOM 24659 O O . PHE A 1 20 ? 7.493 -1.996 7.165 1.00 0.00 20 PHE A O 15
ATOM 24676 N N . SER A 1 21 ? 7.816 -4.192 7.533 1.00 0.00 21 SER A N 15
ATOM 24677 C CA . SER A 1 21 ? 9.158 -4.202 6.962 1.00 0.00 21 SER A CA 15
ATOM 24678 C C . SER A 1 21 ? 9.122 -4.631 5.498 1.00 0.00 21 SER A C 15
ATOM 24679 O O . SER A 1 21 ? 8.429 -5.580 5.134 1.00 0.00 21 SER A O 15
ATOM 24687 N N . SER A 1 22 ? 9.874 -3.922 4.662 1.00 0.00 22 SER A N 15
ATOM 24688 C CA . SER A 1 22 ? 9.927 -4.225 3.236 1.00 0.00 22 SER A CA 15
ATOM 24689 C C . SER A 1 22 ? 10.225 -5.704 3.006 1.00 0.00 22 SER A C 15
ATOM 24690 O O . SER A 1 22 ? 9.984 -6.235 1.923 1.00 0.00 22 SER A O 15
ATOM 24698 N N . ASN A 1 23 ? 10.752 -6.362 4.034 1.00 0.00 23 ASN A N 15
ATOM 24699 C CA . ASN A 1 23 ? 11.085 -7.779 3.944 1.00 0.00 23 ASN A CA 15
ATOM 24700 C C . ASN A 1 23 ? 9.870 -8.644 4.267 1.00 0.00 23 ASN A C 15
ATOM 24701 O O . ASN A 1 23 ? 10.006 -9.756 4.777 1.00 0.00 23 ASN A O 15
ATOM 24712 N N . ILE A 1 24 ? 8.685 -8.126 3.964 1.00 0.00 24 ILE A N 15
ATOM 24713 C CA . ILE A 1 24 ? 7.447 -8.852 4.220 1.00 0.00 24 ILE A CA 15
ATOM 24714 C C . ILE A 1 24 ? 7.217 -9.934 3.171 1.00 0.00 24 ILE A C 15
ATOM 24715 O O . ILE A 1 24 ? 6.770 -11.036 3.487 1.00 0.00 24 ILE A O 15
ATOM 24731 N N . GLY A 1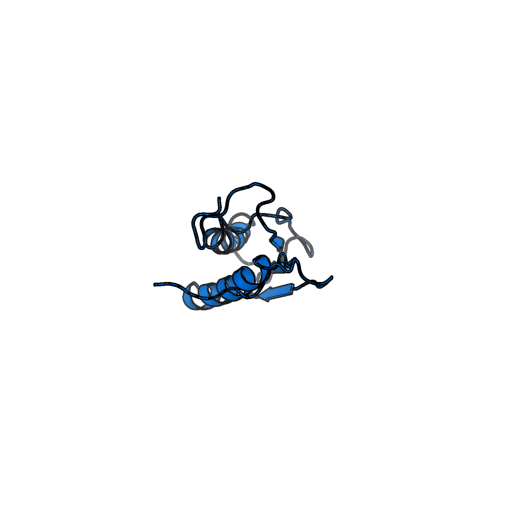 25 ? 7.529 -9.613 1.918 1.00 0.00 25 GLY A N 15
ATOM 24732 C CA . GLY A 1 25 ? 7.352 -10.569 0.841 1.00 0.00 25 GLY A CA 15
ATOM 24733 C C . GLY A 1 25 ? 6.031 -10.391 0.119 1.00 0.00 25 GLY A C 15
ATOM 24734 O O . GLY A 1 25 ? 5.137 -9.702 0.610 1.00 0.00 25 GLY A O 15
ATOM 24738 N N . GLN A 1 26 ? 5.909 -11.011 -1.050 1.00 0.00 26 GLN A N 15
ATOM 24739 C CA . GLN A 1 26 ? 4.688 -10.915 -1.841 1.00 0.00 26 GLN A CA 15
ATOM 24740 C C . GLN A 1 26 ? 3.559 -11.715 -1.199 1.00 0.00 26 GLN A C 15
ATOM 24741 O O . GLN A 1 26 ? 2.439 -11.223 -1.058 1.00 0.00 26 GLN A O 15
ATOM 24755 N N . HIS A 1 27 ? 3.861 -12.950 -0.812 1.00 0.00 27 HIS A N 15
ATOM 24756 C CA . HIS A 1 27 ? 2.871 -13.818 -0.185 1.00 0.00 27 HIS A CA 15
ATOM 24757 C C . HIS A 1 27 ? 2.246 -13.140 1.031 1.00 0.00 27 HIS A C 15
ATOM 24758 O O . HIS A 1 27 ? 1.040 -13.239 1.258 1.00 0.00 27 HIS A O 15
ATOM 24773 N N . ASP A 1 28 ? 3.075 -12.454 1.810 1.00 0.00 28 ASP A N 15
ATOM 24774 C CA . ASP A 1 28 ? 2.605 -11.759 3.003 1.00 0.00 28 ASP A CA 15
ATOM 24775 C C . ASP A 1 28 ? 1.982 -10.415 2.639 1.00 0.00 28 ASP A C 15
ATOM 24776 O O . ASP A 1 28 ? 0.886 -10.083 3.092 1.00 0.00 28 ASP A O 15
ATOM 24785 N N . LEU A 1 29 ? 2.688 -9.644 1.819 1.00 0.00 29 LEU A N 15
ATOM 24786 C CA . LEU A 1 29 ? 2.206 -8.335 1.394 1.00 0.00 29 LEU A CA 15
ATOM 24787 C C . LEU A 1 29 ? 0.810 -8.439 0.788 1.00 0.00 29 LEU A C 15
ATOM 24788 O O . LEU A 1 29 ? 0.003 -7.517 0.901 1.00 0.00 29 LEU A O 15
ATOM 24804 N N . ASP A 1 30 ? 0.533 -9.568 0.145 1.00 0.00 30 ASP A N 15
ATOM 24805 C CA . ASP A 1 30 ? -0.766 -9.795 -0.477 1.00 0.00 30 ASP A CA 15
ATOM 24806 C C . ASP A 1 30 ? -1.897 -9.494 0.502 1.00 0.00 30 ASP A C 15
ATOM 24807 O O . ASP A 1 30 ? -2.898 -8.875 0.141 1.00 0.00 30 ASP A O 15
ATOM 24816 N N . THR A 1 31 ? -1.732 -9.939 1.744 1.00 0.00 31 THR A N 15
ATOM 24817 C CA . THR A 1 31 ? -2.739 -9.720 2.775 1.00 0.00 31 THR A CA 15
ATOM 24818 C C . THR A 1 31 ? -2.867 -8.239 3.112 1.00 0.00 31 THR A C 15
ATOM 24819 O O . THR A 1 31 ? -3.971 -7.698 3.168 1.00 0.00 31 THR A O 15
ATOM 24830 N N . LYS A 1 32 ? -1.731 -7.587 3.336 1.00 0.00 32 LYS A N 15
ATOM 24831 C CA . LYS A 1 32 ? -1.715 -6.167 3.666 1.00 0.00 32 LYS A CA 15
ATOM 24832 C C . LYS A 1 32 ? -2.513 -5.362 2.646 1.00 0.00 32 LYS A C 15
ATOM 24833 O O . LYS A 1 32 ? -3.255 -4.448 3.005 1.00 0.00 32 LYS A O 15
ATOM 24852 N N . SER A 1 33 ? -2.358 -5.710 1.372 1.00 0.00 33 SER A N 15
ATOM 24853 C CA . SER A 1 33 ? -3.063 -5.018 0.299 1.00 0.00 33 SER A CA 15
ATOM 24854 C C . SER A 1 33 ? -4.573 -5.097 0.502 1.00 0.00 33 SER A C 15
ATOM 24855 O O . SER A 1 33 ? -5.313 -4.201 0.096 1.00 0.00 33 SER A O 15
ATOM 24863 N N . LYS A 1 34 ? -5.023 -6.176 1.133 1.00 0.00 34 LYS A N 15
ATOM 24864 C CA . LYS A 1 34 ? -6.444 -6.374 1.392 1.00 0.00 34 LYS A CA 15
ATOM 24865 C C . LYS A 1 34 ? -6.930 -5.445 2.500 1.00 0.00 34 LYS A C 15
ATOM 24866 O O . LYS A 1 34 ? -7.875 -4.680 2.309 1.00 0.00 34 LYS A O 15
ATOM 24885 N N . GLN A 1 35 ? -6.276 -5.515 3.655 1.00 0.00 35 GLN A N 15
ATOM 24886 C CA . GLN A 1 35 ? -6.643 -4.679 4.792 1.00 0.00 35 GLN A CA 15
ATOM 24887 C C . GLN A 1 35 ? -6.686 -3.207 4.393 1.00 0.00 35 GLN A C 15
ATOM 24888 O O . GLN A 1 35 ? -7.412 -2.413 4.992 1.00 0.00 35 GLN A O 15
ATOM 24902 N N . ILE A 1 36 ? -5.904 -2.851 3.379 1.00 0.00 36 ILE A N 15
ATOM 24903 C CA . ILE A 1 36 ? -5.854 -1.475 2.901 1.00 0.00 36 ILE A CA 15
ATOM 24904 C C . ILE A 1 36 ? -7.004 -1.184 1.942 1.00 0.00 36 ILE A C 15
ATOM 24905 O O . ILE A 1 36 ? -7.671 -0.157 2.052 1.00 0.00 36 ILE A O 15
ATOM 24921 N N . GLN A 1 37 ? -7.229 -2.098 1.003 1.00 0.00 37 GLN A N 15
ATOM 24922 C CA . GLN A 1 37 ? -8.298 -1.940 0.025 1.00 0.00 37 GLN A CA 15
ATOM 24923 C C . GLN A 1 37 ? -9.656 -1.851 0.713 1.00 0.00 37 GLN A C 15
ATOM 24924 O O . GLN A 1 37 ? -10.494 -1.026 0.349 1.00 0.00 37 GLN A O 15
ATOM 24938 N N . GLN A 1 38 ? -9.867 -2.707 1.708 1.00 0.00 38 GLN A N 15
ATOM 24939 C CA . GLN A 1 38 ? -11.124 -2.725 2.446 1.00 0.00 38 GLN A CA 15
ATOM 24940 C C . GLN A 1 38 ? -11.421 -1.357 3.050 1.00 0.00 38 GLN A C 15
ATOM 24941 O O . GLN A 1 38 ? -12.523 -0.829 2.904 1.00 0.00 38 GLN A O 15
ATOM 24955 N N . TRP A 1 39 ? -10.431 -0.789 3.729 1.00 0.00 39 TRP A N 15
ATOM 24956 C CA . TRP A 1 39 ? -10.587 0.519 4.356 1.00 0.00 39 TRP A CA 15
ATOM 24957 C C . TRP A 1 39 ? -10.921 1.585 3.318 1.00 0.00 39 TRP A C 15
ATOM 24958 O O . TRP A 1 39 ? -11.901 2.316 3.459 1.00 0.00 39 TRP A O 15
ATOM 24979 N N . ILE A 1 40 ? -10.101 1.666 2.275 1.00 0.00 40 ILE A N 15
ATOM 24980 C CA . ILE A 1 40 ? -10.312 2.642 1.213 1.00 0.00 40 ILE A CA 15
ATOM 24981 C C . ILE A 1 40 ? -11.766 2.648 0.753 1.00 0.00 40 ILE A C 15
ATOM 24982 O O . ILE A 1 40 ? -12.373 3.708 0.601 1.00 0.00 40 ILE A O 15
ATOM 24998 N N . GLU A 1 41 ? -12.317 1.459 0.535 1.00 0.00 41 GLU A N 15
ATOM 24999 C CA . GLU A 1 41 ? -13.701 1.329 0.094 1.00 0.00 41 GLU A CA 15
ATOM 25000 C C . GLU A 1 41 ? -14.612 2.271 0.875 1.00 0.00 41 GLU A C 15
ATOM 25001 O O . GLU A 1 41 ? -15.452 2.962 0.297 1.00 0.00 41 GLU A O 15
ATOM 25013 N N . LYS A 1 42 ? -14.441 2.293 2.192 1.00 0.00 42 LYS A N 15
ATOM 25014 C CA . LYS A 1 42 ? -15.246 3.150 3.054 1.00 0.00 42 LYS A CA 15
ATOM 25015 C C . LYS A 1 42 ? -14.600 4.523 3.214 1.00 0.00 42 LYS A C 15
ATOM 25016 O O . LYS A 1 42 ? -14.658 5.128 4.284 1.00 0.00 42 LYS A O 15
ATOM 25035 N N . LYS A 1 43 ? -13.984 5.010 2.141 1.00 0.00 43 LYS A N 15
ATOM 25036 C CA . LYS A 1 43 ? -13.329 6.313 2.160 1.00 0.00 43 LYS A CA 15
ATOM 25037 C C . LYS A 1 43 ? -12.608 6.540 3.485 1.00 0.00 43 LYS A C 15
ATOM 25038 O O . LYS A 1 43 ? -12.792 7.570 4.134 1.00 0.00 43 LYS A O 15
ATOM 25057 N N . TYR A 1 44 ? -11.787 5.573 3.879 1.00 0.00 44 TYR A N 15
ATOM 25058 C CA . TYR A 1 44 ? -11.038 5.668 5.127 1.00 0.00 44 TYR A CA 15
ATOM 25059 C C . TYR A 1 44 ? -9.562 5.943 4.857 1.00 0.00 44 TYR A C 15
ATOM 25060 O O . TYR A 1 44 ? -8.901 5.197 4.133 1.00 0.00 44 TYR A O 15
ATOM 25078 N N . HIS A 1 45 ? -9.050 7.020 5.445 1.00 0.00 45 HIS A N 15
ATOM 25079 C CA . HIS A 1 45 ? -7.652 7.395 5.271 1.00 0.00 45 HIS A CA 15
ATOM 25080 C C . HIS A 1 45 ? -6.727 6.333 5.860 1.00 0.00 45 HIS A C 15
ATOM 25081 O O . HIS A 1 45 ? -6.762 6.062 7.060 1.00 0.00 45 HIS A O 15
ATOM 25096 N N . VAL A 1 46 ? -5.901 5.735 5.007 1.00 0.00 46 VAL A N 15
ATOM 25097 C CA . VAL A 1 46 ? -4.967 4.704 5.442 1.00 0.00 46 VAL A CA 15
ATOM 25098 C C . VAL A 1 46 ? -3.526 5.193 5.348 1.00 0.00 46 VAL A C 15
ATOM 25099 O O . VAL A 1 46 ? -3.036 5.502 4.263 1.00 0.00 46 VAL A O 15
ATOM 25112 N N . GLN A 1 47 ? -2.854 5.259 6.493 1.00 0.00 47 GLN A N 15
ATOM 25113 C CA . GLN A 1 47 ? -1.468 5.710 6.539 1.00 0.00 47 GLN A CA 15
ATOM 25114 C C . GLN A 1 47 ? -0.508 4.527 6.469 1.00 0.00 47 GLN A C 15
ATOM 25115 O O . GLN A 1 47 ? -0.430 3.722 7.397 1.00 0.00 47 GLN A O 15
ATOM 25129 N N . VAL A 1 48 ? 0.222 4.428 5.363 1.00 0.00 48 VAL A N 15
ATOM 25130 C CA . VAL A 1 48 ? 1.178 3.343 5.172 1.00 0.00 48 VAL A CA 15
ATOM 25131 C C . VAL A 1 48 ? 2.604 3.816 5.433 1.00 0.00 48 VAL A C 15
ATOM 25132 O O . VAL A 1 48 ? 2.981 4.927 5.059 1.00 0.00 48 VAL A O 15
ATOM 25145 N N . THR A 1 49 ? 3.396 2.964 6.078 1.00 0.00 49 THR A N 15
ATOM 25146 C CA . THR A 1 49 ? 4.781 3.294 6.389 1.00 0.00 49 THR A CA 15
ATOM 25147 C C . THR A 1 49 ? 5.695 2.095 6.163 1.00 0.00 49 THR A C 15
ATOM 25148 O O . THR A 1 49 ? 5.406 0.988 6.616 1.00 0.00 49 THR A O 15
ATOM 25159 N N . ILE A 1 50 ? 6.800 2.325 5.461 1.00 0.00 50 ILE A N 15
ATOM 25160 C CA . ILE A 1 50 ? 7.758 1.264 5.177 1.00 0.00 50 ILE A CA 15
ATOM 25161 C C . ILE A 1 50 ? 9.025 1.430 6.008 1.00 0.00 50 ILE A C 15
ATOM 25162 O O . ILE A 1 50 ? 9.719 2.442 5.908 1.00 0.00 50 ILE A O 15
ATOM 25178 N N . LYS A 1 51 ? 9.323 0.428 6.829 1.00 0.00 51 LYS A N 15
ATOM 25179 C CA . LYS A 1 51 ? 10.509 0.460 7.677 1.00 0.00 51 LYS A CA 15
ATOM 25180 C C . LYS A 1 51 ? 11.708 -0.152 6.959 1.00 0.00 51 LYS A C 15
ATOM 25181 O O . LYS A 1 51 ? 11.618 -1.247 6.404 1.00 0.00 51 LYS A O 15
ATOM 25200 N N . ARG A 1 52 ? 12.829 0.562 6.975 1.00 0.00 52 ARG A N 15
ATOM 25201 C CA . ARG A 1 52 ? 14.045 0.089 6.325 1.00 0.00 52 ARG A CA 15
ATOM 25202 C C . ARG A 1 52 ? 14.922 -0.683 7.308 1.00 0.00 52 ARG A C 15
ATOM 25203 O O . ARG A 1 52 ? 14.802 -0.519 8.522 1.00 0.00 52 ARG A O 15
ATOM 25224 N N . ARG A 1 53 ? 15.802 -1.524 6.775 1.00 0.00 53 ARG A N 15
ATOM 25225 C CA . ARG A 1 53 ? 16.696 -2.321 7.604 1.00 0.00 53 ARG A CA 15
ATOM 25226 C C . ARG A 1 53 ? 17.956 -1.536 7.956 1.00 0.00 53 ARG A C 15
ATOM 25227 O O . ARG A 1 53 ? 18.119 -0.386 7.547 1.00 0.00 53 ARG A O 15
ATOM 25248 N N . LYS A 1 54 ? 18.846 -2.164 8.717 1.00 0.00 54 LYS A N 15
ATOM 25249 C CA . LYS A 1 54 ? 20.092 -1.526 9.124 1.00 0.00 54 LYS A CA 15
ATOM 25250 C C . LYS A 1 54 ? 21.183 -1.747 8.081 1.00 0.00 54 LYS A C 15
ATOM 25251 O O . LYS A 1 54 ? 22.006 -0.866 7.833 1.00 0.00 54 LYS A O 15
ATOM 25270 N N . ASP A 1 55 ? 21.182 -2.929 7.473 1.00 0.00 55 ASP A N 15
ATOM 25271 C CA . ASP A 1 55 ? 22.170 -3.265 6.455 1.00 0.00 55 ASP A CA 15
ATOM 25272 C C . ASP A 1 55 ? 21.554 -3.209 5.060 1.00 0.00 55 ASP A C 15
ATOM 25273 O O . ASP A 1 55 ? 21.858 -4.038 4.203 1.00 0.00 55 ASP A O 15
ATOM 25282 N N . ALA A 1 56 ? 20.687 -2.226 4.841 1.00 0.00 56 ALA A N 15
ATOM 25283 C CA . ALA A 1 56 ? 20.029 -2.062 3.551 1.00 0.00 56 ALA A CA 15
ATOM 25284 C C . ALA A 1 56 ? 20.998 -2.325 2.403 1.00 0.00 56 ALA A C 15
ATOM 25285 O O . ALA A 1 56 ? 22.088 -1.757 2.358 1.00 0.00 56 ALA A O 15
ATOM 25292 N N . GLU A 1 57 ? 20.592 -3.190 1.479 1.00 0.00 57 GLU A N 15
ATOM 25293 C CA . GLU A 1 57 ? 21.426 -3.529 0.332 1.00 0.00 57 GLU A CA 15
ATOM 25294 C C . GLU A 1 57 ? 20.740 -3.139 -0.974 1.00 0.00 57 GLU A C 15
ATOM 25295 O O . GLU A 1 57 ? 20.665 -3.936 -1.909 1.00 0.00 57 GLU A O 15
ATOM 25307 N N . GLN A 1 58 ? 20.241 -1.908 -1.029 1.00 0.00 58 GLN A N 15
ATOM 25308 C CA . GLN A 1 58 ? 19.560 -1.413 -2.220 1.00 0.00 58 GLN A CA 15
ATOM 25309 C C . GLN A 1 58 ? 19.245 0.073 -2.088 1.00 0.00 58 GLN A C 15
ATOM 25310 O O . GLN A 1 58 ? 19.606 0.709 -1.098 1.00 0.00 58 GLN A O 15
ATOM 25324 N N . SER A 1 59 ? 18.570 0.621 -3.093 1.00 0.00 59 SER A N 15
ATOM 25325 C CA . SER A 1 59 ? 18.209 2.034 -3.092 1.00 0.00 59 SER A CA 15
ATOM 25326 C C . SER A 1 59 ? 16.758 2.224 -2.660 1.00 0.00 59 SER A C 15
ATOM 25327 O O . SER A 1 59 ? 16.015 1.256 -2.502 1.00 0.00 59 SER A O 15
ATOM 25335 N N . GLU A 1 60 ? 16.363 3.480 -2.472 1.00 0.00 60 GLU A N 15
ATOM 25336 C CA . GLU A 1 60 ? 15.001 3.797 -2.058 1.00 0.00 60 GLU A CA 15
ATOM 25337 C C . GLU A 1 60 ? 13.991 3.316 -3.096 1.00 0.00 60 GLU A C 15
ATOM 25338 O O . GLU A 1 60 ? 12.903 2.856 -2.751 1.00 0.00 60 GLU A O 15
ATOM 25350 N N . GLU A 1 61 ? 14.360 3.427 -4.368 1.00 0.00 61 GLU A N 15
ATOM 25351 C CA . GLU A 1 61 ? 13.486 3.005 -5.456 1.00 0.00 61 GLU A CA 15
ATOM 25352 C C . GLU A 1 61 ? 12.714 1.744 -5.076 1.00 0.00 61 GLU A C 15
ATOM 25353 O O . GLU A 1 61 ? 11.542 1.596 -5.418 1.00 0.00 61 GLU A O 15
ATOM 25365 N N . GLU A 1 62 ? 13.383 0.839 -4.367 1.00 0.00 62 GLU A N 15
ATOM 25366 C CA . GLU A 1 62 ? 12.760 -0.409 -3.942 1.00 0.00 62 GLU A CA 15
ATOM 25367 C C . GLU A 1 62 ? 11.658 -0.147 -2.920 1.00 0.00 62 GLU A C 15
ATOM 25368 O O . GLU A 1 62 ? 10.581 -0.740 -2.984 1.00 0.00 62 GLU A O 15
ATOM 25380 N N . THR A 1 63 ? 11.936 0.747 -1.975 1.00 0.00 63 THR A N 15
ATOM 25381 C CA . THR A 1 63 ? 10.970 1.087 -0.938 1.00 0.00 63 THR A CA 15
ATOM 25382 C C . THR A 1 63 ? 9.673 1.609 -1.544 1.00 0.00 63 THR A C 15
ATOM 25383 O O . THR A 1 63 ? 8.582 1.243 -1.106 1.00 0.00 63 THR A O 15
ATOM 25394 N N . GLU A 1 64 ? 9.798 2.464 -2.553 1.00 0.00 64 GLU A N 15
ATOM 25395 C CA . GLU A 1 64 ? 8.634 3.036 -3.219 1.00 0.00 64 GLU A CA 15
ATOM 25396 C C . GLU A 1 64 ? 7.828 1.953 -3.930 1.00 0.00 64 GLU A C 15
ATOM 25397 O O . GLU A 1 64 ? 6.599 1.932 -3.860 1.00 0.00 64 GLU A O 15
ATOM 25409 N N . GLU A 1 65 ? 8.529 1.055 -4.616 1.00 0.00 65 GLU A N 15
ATOM 25410 C CA . GLU A 1 65 ? 7.879 -0.030 -5.341 1.00 0.00 65 GLU A CA 15
ATOM 25411 C C . GLU A 1 65 ? 6.765 -0.653 -4.505 1.00 0.00 65 GLU A C 15
ATOM 25412 O O . GLU A 1 65 ? 5.702 -0.994 -5.023 1.00 0.00 65 GLU A O 15
ATOM 25424 N N . ILE A 1 66 ? 7.018 -0.798 -3.208 1.00 0.00 66 ILE A N 15
ATOM 25425 C CA . ILE A 1 66 ? 6.037 -1.379 -2.300 1.00 0.00 66 ILE A CA 15
ATOM 25426 C C . ILE A 1 66 ? 4.670 -0.726 -2.476 1.00 0.00 66 ILE A C 15
ATOM 25427 O O . ILE A 1 66 ? 3.686 -1.396 -2.791 1.00 0.00 66 ILE A O 15
ATOM 25443 N N . PHE A 1 67 ? 4.617 0.586 -2.271 1.00 0.00 67 PHE A N 15
ATOM 25444 C CA . PHE A 1 67 ? 3.370 1.330 -2.408 1.00 0.00 67 PHE A CA 15
ATOM 25445 C C . PHE A 1 67 ? 2.640 0.937 -3.689 1.00 0.00 67 PHE A C 15
ATOM 25446 O O . PHE A 1 67 ? 1.415 0.817 -3.705 1.00 0.00 67 PHE A O 15
ATOM 25463 N N . ASN A 1 68 ? 3.401 0.739 -4.760 1.00 0.00 68 ASN A N 15
ATOM 25464 C CA . ASN A 1 68 ? 2.826 0.361 -6.046 1.00 0.00 68 ASN A CA 15
ATOM 25465 C C . ASN A 1 68 ? 2.219 -1.038 -5.980 1.00 0.00 68 ASN A C 15
ATOM 25466 O O . ASN A 1 68 ? 1.047 -1.231 -6.301 1.00 0.00 68 ASN A O 15
ATOM 25477 N N . GLN A 1 69 ? 3.025 -2.008 -5.562 1.00 0.00 69 GLN A N 15
ATOM 25478 C CA . GLN A 1 69 ? 2.567 -3.388 -5.455 1.00 0.00 69 GLN A CA 15
ATOM 25479 C C . GLN A 1 69 ? 1.188 -3.455 -4.807 1.00 0.00 69 GLN A C 15
ATOM 25480 O O . GLN A 1 69 ? 0.417 -4.381 -5.060 1.00 0.00 69 GLN A O 15
ATOM 25494 N N . ILE A 1 70 ? 0.884 -2.467 -3.972 1.00 0.00 70 ILE A N 15
ATOM 25495 C CA . ILE A 1 70 ? -0.403 -2.414 -3.289 1.00 0.00 70 ILE A CA 15
ATOM 25496 C C . ILE A 1 70 ? -1.454 -1.723 -4.150 1.00 0.00 70 ILE A C 15
ATOM 25497 O O . ILE A 1 70 ? -2.576 -2.211 -4.291 1.00 0.00 70 ILE A O 15
ATOM 25513 N N . LEU A 1 71 ? -1.084 -0.584 -4.725 1.00 0.00 71 LEU A N 15
ATOM 25514 C CA . LEU A 1 71 ? -1.995 0.175 -5.575 1.00 0.00 71 LEU A CA 15
ATOM 25515 C C . LEU A 1 71 ? -2.359 -0.618 -6.827 1.00 0.00 71 LEU A C 15
ATOM 25516 O O . LEU A 1 71 ? -3.353 -0.324 -7.490 1.00 0.00 71 LEU A O 15
ATOM 25532 N N . GLN A 1 72 ? -1.550 -1.624 -7.140 1.00 0.00 72 GLN A N 15
ATOM 25533 C CA . GLN A 1 72 ? -1.789 -2.460 -8.311 1.00 0.00 72 GLN A CA 15
ATOM 25534 C C . GLN A 1 72 ? -3.066 -3.277 -8.145 1.00 0.00 72 GLN A C 15
ATOM 25535 O O . GLN A 1 72 ? -3.625 -3.780 -9.120 1.00 0.00 72 GLN A O 15
ATOM 25549 N N . THR A 1 73 ? -3.523 -3.406 -6.903 1.00 0.00 73 THR A N 15
ATOM 25550 C CA . THR A 1 73 ? -4.733 -4.163 -6.609 1.00 0.00 73 THR A CA 15
ATOM 25551 C C . THR A 1 73 ? -5.952 -3.249 -6.545 1.00 0.00 73 THR A C 15
ATOM 25552 O O . THR A 1 73 ? -7.089 -3.707 -6.652 1.00 0.00 73 THR A O 15
ATOM 25563 N N . MET A 1 74 ? -5.706 -1.955 -6.372 1.00 0.00 74 MET A N 15
ATOM 25564 C CA . MET A 1 74 ? -6.785 -0.976 -6.296 1.00 0.00 74 MET A CA 15
ATOM 25565 C C . MET A 1 74 ? -6.494 0.224 -7.191 1.00 0.00 74 MET A C 15
ATOM 25566 O O . MET A 1 74 ? -6.681 1.378 -6.803 1.00 0.00 74 MET A O 15
ATOM 25580 N N . PRO A 1 75 ? -6.026 -0.051 -8.417 1.00 0.00 75 PRO A N 15
ATOM 25581 C CA . PRO A 1 75 ? -5.700 0.994 -9.393 1.00 0.00 75 PRO A CA 15
ATOM 25582 C C . PRO A 1 75 ? -6.942 1.704 -9.919 1.00 0.00 75 PRO A C 15
ATOM 25583 O O . PRO A 1 75 ? -6.843 2.708 -10.624 1.00 0.00 75 PRO A O 15
ATOM 25594 N N . ASP A 1 76 ? -8.111 1.176 -9.572 1.00 0.00 76 ASP A N 15
ATOM 25595 C CA . ASP A 1 76 ? -9.374 1.761 -10.009 1.00 0.00 76 ASP A CA 15
ATOM 25596 C C . ASP A 1 76 ? -10.252 2.113 -8.813 1.00 0.00 76 ASP A C 15
ATOM 25597 O O . ASP A 1 76 ? -11.273 2.786 -8.957 1.00 0.00 76 ASP A O 15
ATOM 25606 N N . ILE A 1 77 ? -9.849 1.653 -7.633 1.00 0.00 77 ILE A N 15
ATOM 25607 C CA . ILE A 1 77 ? -10.599 1.920 -6.412 1.00 0.00 77 ILE A CA 15
ATOM 25608 C C . ILE A 1 77 ? -9.804 2.807 -5.461 1.00 0.00 77 ILE A C 15
ATOM 25609 O O . ILE A 1 77 ? -10.364 3.417 -4.551 1.00 0.00 77 ILE A O 15
ATOM 25625 N N . ALA A 1 78 ? -8.495 2.876 -5.680 1.00 0.00 78 ALA A N 15
ATOM 25626 C CA . ALA A 1 78 ? -7.622 3.692 -4.845 1.00 0.00 78 ALA A CA 15
ATOM 25627 C C . ALA A 1 78 ? -6.597 4.441 -5.689 1.00 0.00 78 ALA A C 15
ATOM 25628 O O . ALA A 1 78 ? -6.297 4.046 -6.817 1.00 0.00 78 ALA A O 15
ATOM 25635 N N . THR A 1 79 ? -6.060 5.525 -5.138 1.00 0.00 79 THR A N 15
ATOM 25636 C CA . THR A 1 79 ? -5.070 6.330 -5.841 1.00 0.00 79 THR A CA 15
ATOM 25637 C C . THR A 1 79 ? -4.119 7.010 -4.862 1.00 0.00 79 THR A C 15
ATOM 25638 O O . THR A 1 79 ? -4.466 7.244 -3.704 1.00 0.00 79 THR A O 15
ATOM 25649 N N . PHE A 1 80 ? -2.918 7.327 -5.335 1.00 0.00 80 PHE A N 15
ATOM 25650 C CA . PHE A 1 80 ? -1.916 7.981 -4.501 1.00 0.00 80 PHE A CA 15
ATOM 25651 C C . PHE A 1 80 ? -2.417 9.337 -4.013 1.00 0.00 80 PHE A C 15
ATOM 25652 O O . PHE A 1 80 ? -2.566 10.274 -4.796 1.00 0.00 80 PHE A O 15
ATOM 25669 N N . SER A 1 81 ? -2.674 9.433 -2.712 1.00 0.00 81 SER A N 15
ATOM 25670 C CA . SER A 1 81 ? -3.162 10.673 -2.119 1.00 0.00 81 SER A CA 15
ATOM 25671 C C . SER A 1 81 ? -2.001 11.597 -1.761 1.00 0.00 81 SER A C 15
ATOM 25672 O O . SER A 1 81 ? -2.053 12.801 -2.009 1.00 0.00 81 SER A O 15
ATOM 25680 N N . SER A 1 82 ? -0.956 11.023 -1.174 1.00 0.00 82 SER A N 15
ATOM 25681 C CA . SER A 1 82 ? 0.217 11.794 -0.777 1.00 0.00 82 SER A CA 15
ATOM 25682 C C . SER A 1 82 ? 1.501 11.077 -1.182 1.00 0.00 82 SER A C 15
ATOM 25683 O O . SER A 1 82 ? 1.883 10.076 -0.576 1.00 0.00 82 SER A O 15
ATOM 25691 N N . ARG A 1 83 ? 2.163 11.597 -2.210 1.00 0.00 83 ARG A N 15
ATOM 25692 C CA . ARG A 1 83 ? 3.404 11.007 -2.698 1.00 0.00 83 ARG A CA 15
ATOM 25693 C C . ARG A 1 83 ? 4.288 10.565 -1.536 1.00 0.00 83 ARG A C 15
ATOM 25694 O O . ARG A 1 83 ? 4.461 11.279 -0.548 1.00 0.00 83 ARG A O 15
ATOM 25715 N N . PRO A 1 84 ? 4.862 9.358 -1.654 1.00 0.00 84 PRO A N 15
ATOM 25716 C CA . PRO A 1 84 ? 5.738 8.793 -0.624 1.00 0.00 84 PRO A CA 15
ATOM 25717 C C . PRO A 1 84 ? 7.072 9.526 -0.531 1.00 0.00 84 PRO A C 15
ATOM 25718 O O . PRO A 1 84 ? 7.870 9.506 -1.468 1.00 0.00 84 PRO A O 15
ATOM 25729 N N . LYS A 1 85 ? 7.308 10.173 0.605 1.00 0.00 85 LYS A N 15
ATOM 25730 C CA . LYS A 1 85 ? 8.546 10.912 0.823 1.00 0.00 85 LYS A CA 15
ATOM 25731 C C . LYS A 1 85 ? 9.276 10.398 2.059 1.00 0.00 85 LYS A C 15
ATOM 25732 O O . LYS A 1 85 ? 8.692 9.709 2.895 1.00 0.00 85 LYS A O 15
ATOM 25751 N N . ALA A 1 86 ? 10.556 10.739 2.169 1.00 0.00 86 ALA A N 15
ATOM 25752 C CA . ALA A 1 86 ? 11.365 10.315 3.305 1.00 0.00 86 ALA A CA 15
ATOM 25753 C C . ALA A 1 86 ? 11.036 11.133 4.549 1.00 0.00 86 ALA A C 15
ATOM 25754 O O . ALA A 1 86 ? 11.321 12.330 4.609 1.00 0.00 86 ALA A O 15
ATOM 25761 N N . ILE A 1 87 ? 10.435 10.481 5.539 1.00 0.00 87 ILE A N 15
ATOM 25762 C CA . ILE A 1 87 ? 10.068 11.150 6.781 1.00 0.00 87 ILE A CA 15
ATOM 25763 C C . ILE A 1 87 ? 11.094 10.878 7.875 1.00 0.00 87 ILE A C 15
ATOM 25764 O O . ILE A 1 87 ? 11.937 9.990 7.743 1.00 0.00 87 ILE A O 15
ATOM 25780 N N . ARG A 1 88 ? 11.016 11.647 8.957 1.00 0.00 88 ARG A N 15
ATOM 25781 C CA . ARG A 1 88 ? 11.938 11.488 10.075 1.00 0.00 88 ARG A CA 15
ATOM 25782 C C . ARG A 1 88 ? 13.380 11.707 9.626 1.00 0.00 88 ARG A C 15
ATOM 25783 O O . ARG A 1 88 ? 14.301 11.062 10.124 1.00 0.00 88 ARG A O 15
ATOM 25804 N N . GLY A 1 89 ? 13.568 12.622 8.679 1.00 0.00 89 GLY A N 15
ATOM 25805 C CA . GLY A 1 89 ? 14.899 12.909 8.178 1.00 0.00 89 GLY A CA 15
ATOM 25806 C C . GLY A 1 89 ? 15.308 11.980 7.052 1.00 0.00 89 GLY A C 15
ATOM 25807 O O . GLY A 1 89 ? 16.010 12.386 6.127 1.00 0.00 89 GLY A O 15
ATOM 25811 N N . GLY A 1 90 ? 14.868 10.728 7.131 1.00 0.00 90 GLY A N 15
ATOM 25812 C CA . GLY A 1 90 ? 15.204 9.757 6.106 1.00 0.00 90 GLY A CA 15
ATOM 25813 C C . GLY A 1 90 ? 15.459 8.376 6.675 1.00 0.00 90 GLY A C 15
ATOM 25814 O O . GLY A 1 90 ? 16.515 7.786 6.444 1.00 0.00 90 GLY A O 15
ATOM 25818 N N . THR A 1 91 ? 14.491 7.858 7.424 1.00 0.00 91 THR A N 15
ATOM 25819 C CA . THR A 1 91 ? 14.616 6.539 8.031 1.00 0.00 91 THR A CA 15
ATOM 25820 C C . THR A 1 91 ? 13.544 5.590 7.510 1.00 0.00 91 THR A C 15
ATOM 25821 O O . THR A 1 91 ? 13.763 4.382 7.417 1.00 0.00 91 THR A O 15
ATOM 25832 N N . ALA A 1 92 ? 12.385 6.143 7.170 1.00 0.00 92 ALA A N 15
ATOM 25833 C CA . ALA A 1 92 ? 11.279 5.345 6.655 1.00 0.00 92 ALA A CA 15
ATOM 25834 C C . ALA A 1 92 ? 10.385 6.173 5.738 1.00 0.00 92 ALA A C 15
ATOM 25835 O O . ALA A 1 92 ? 10.323 7.397 5.855 1.00 0.00 92 ALA A O 15
ATOM 25842 N N . SER A 1 93 ? 9.694 5.498 4.826 1.00 0.00 93 SER A N 15
ATOM 25843 C CA . SER A 1 93 ? 8.806 6.172 3.886 1.00 0.00 93 SER A CA 15
ATOM 25844 C C . SER A 1 93 ? 7.351 6.054 4.332 1.00 0.00 93 SER A C 15
ATOM 25845 O O . SER A 1 93 ? 6.942 5.036 4.888 1.00 0.00 93 SER A O 15
ATOM 25853 N N . MET A 1 94 ? 6.576 7.104 4.083 1.00 0.00 94 MET A N 15
ATOM 25854 C CA . MET A 1 94 ? 5.167 7.119 4.458 1.00 0.00 94 MET A CA 15
ATOM 25855 C C . MET A 1 94 ? 4.304 7.630 3.308 1.00 0.00 94 MET A C 15
ATOM 25856 O O . MET A 1 94 ? 4.723 8.501 2.545 1.00 0.00 94 MET A O 15
ATOM 25870 N N . CYS A 1 95 ? 3.098 7.085 3.191 1.00 0.00 95 CYS A N 15
ATOM 25871 C CA . CYS A 1 95 ? 2.177 7.486 2.134 1.00 0.00 95 CYS A CA 15
ATOM 25872 C C . CYS A 1 95 ? 0.751 7.056 2.464 1.00 0.00 95 CYS A C 15
ATOM 25873 O O . CYS A 1 95 ? 0.528 5.977 3.013 1.00 0.00 95 CYS A O 15
ATOM 25881 N N . VAL A 1 96 ? -0.211 7.908 2.126 1.00 0.00 96 VAL A N 15
ATOM 25882 C CA . VAL A 1 96 ? -1.616 7.618 2.386 1.00 0.00 96 VAL A CA 15
ATOM 25883 C C . VAL A 1 96 ? -2.354 7.275 1.097 1.00 0.00 96 VAL A C 15
ATOM 25884 O O . VAL A 1 96 ? -2.012 7.769 0.022 1.00 0.00 96 VAL A O 15
ATOM 25897 N N . PHE A 1 97 ? -3.370 6.426 1.211 1.00 0.00 97 PHE A N 15
ATOM 25898 C CA . PHE A 1 97 ? -4.158 6.015 0.055 1.00 0.00 97 PHE A CA 15
ATOM 25899 C C . PHE A 1 97 ? -5.592 6.522 0.166 1.00 0.00 97 PHE A C 15
ATOM 25900 O O . PHE A 1 97 ? -6.156 6.586 1.259 1.00 0.00 97 PHE A O 15
ATOM 25917 N N . ARG A 1 98 ? -6.177 6.882 -0.972 1.00 0.00 98 ARG A N 15
ATOM 25918 C CA . ARG A 1 98 ? -7.545 7.385 -1.003 1.00 0.00 98 ARG A CA 15
ATOM 25919 C C . ARG A 1 98 ? -8.284 6.876 -2.237 1.00 0.00 98 ARG A C 15
ATOM 25920 O O . ARG A 1 98 ? -7.664 6.455 -3.215 1.00 0.00 98 ARG A O 15
ATOM 25941 N N . HIS A 1 99 ? -9.611 6.917 -2.185 1.00 0.00 99 HIS A N 15
ATOM 25942 C CA . HIS A 1 99 ? -10.435 6.460 -3.299 1.00 0.00 99 HIS A CA 15
ATOM 25943 C C . HIS A 1 99 ? -10.598 7.562 -4.341 1.00 0.00 99 HIS A C 15
ATOM 25944 O O . HIS A 1 99 ? -10.950 8.696 -4.012 1.00 0.00 99 HIS A O 15
ATOM 25959 N N . LEU A 1 100 ? -10.339 7.222 -5.599 1.00 0.00 100 LEU A N 15
ATOM 25960 C CA . LEU A 1 100 ? -10.457 8.183 -6.691 1.00 0.00 100 LEU A CA 15
ATOM 25961 C C . LEU A 1 100 ? -11.597 9.162 -6.434 1.00 0.00 100 LEU A C 15
ATOM 25962 O O . LEU A 1 100 ? -12.724 8.757 -6.147 1.00 0.00 100 LEU A O 15
ATOM 25978 N N . SER A 1 101 ? -11.298 10.453 -6.541 1.00 0.00 101 SER A N 15
ATOM 25979 C CA . SER A 1 101 ? -12.298 11.491 -6.319 1.00 0.00 101 SER A CA 15
ATOM 25980 C C . SER A 1 101 ? -13.501 11.291 -7.236 1.00 0.00 101 SER A C 15
ATOM 25981 O O . SER A 1 101 ? -13.542 10.352 -8.031 1.00 0.00 101 SER A O 15
ATOM 25989 N N . LYS A 1 102 ? -14.480 12.182 -7.119 1.00 0.00 102 LYS A N 15
ATOM 25990 C CA . LYS A 1 102 ? -15.685 12.107 -7.937 1.00 0.00 102 LYS A CA 15
ATOM 25991 C C . LYS A 1 102 ? -15.332 11.944 -9.412 1.00 0.00 102 LYS A C 15
ATOM 25992 O O . LYS A 1 102 ? -16.115 11.402 -10.192 1.00 0.00 102 LYS A O 15
ATOM 26011 N N . LYS A 1 103 ? -14.148 12.416 -9.788 1.00 0.00 103 LYS A N 15
ATOM 26012 C CA . LYS A 1 103 ? -13.690 12.320 -11.169 1.00 0.00 103 LYS A CA 15
ATOM 26013 C C . LYS A 1 103 ? -12.746 11.135 -11.348 1.00 0.00 103 LYS A C 15
ATOM 26014 O O . LYS A 1 103 ? -12.167 10.640 -10.382 1.00 0.00 103 LYS A O 15
ATOM 26033 N N . GLU A 1 104 ? -12.596 10.687 -12.590 1.00 0.00 104 GLU A N 15
ATOM 26034 C CA . GLU A 1 104 ? -11.721 9.560 -12.895 1.00 0.00 104 GLU A CA 15
ATOM 26035 C C . GLU A 1 104 ? -12.215 8.288 -12.211 1.00 0.00 104 GLU A C 15
ATOM 26036 O O . GLU A 1 104 ? -11.450 7.595 -11.541 1.00 0.00 104 GLU A O 15
ATOM 26048 N N . GLU A 1 105 ? -13.498 7.989 -12.387 1.00 0.00 105 GLU A N 15
ATOM 26049 C CA . GLU A 1 105 ? -14.094 6.802 -11.786 1.00 0.00 105 GLU A CA 15
ATOM 26050 C C . GLU A 1 105 ? -13.448 5.532 -12.334 1.00 0.00 105 GLU A C 15
ATOM 26051 O O . GLU A 1 105 ? -13.059 4.643 -11.576 1.00 0.00 105 GLU A O 15
ATOM 26063 N N . LYS A 1 106 ? -13.338 5.455 -13.656 1.00 0.00 106 LYS A N 15
ATOM 26064 C CA . LYS A 1 106 ? -12.739 4.296 -14.307 1.00 0.00 106 LYS A CA 15
ATOM 26065 C C . LYS A 1 106 ? -13.404 3.005 -13.840 1.00 0.00 106 LYS A C 15
ATOM 26066 O O . LYS A 1 106 ? -12.728 2.027 -13.521 1.00 0.00 106 LYS A O 15
ATOM 26085 N N . SER A 1 107 ? -14.733 3.008 -13.804 1.00 0.00 107 SER A N 15
ATOM 26086 C CA . SER A 1 107 ? -15.489 1.838 -13.373 1.00 0.00 107 SER A CA 15
ATOM 26087 C C . SER A 1 107 ? -16.814 1.742 -14.123 1.00 0.00 107 SER A C 15
ATOM 26088 O O . SER A 1 107 ? -17.708 2.566 -13.936 1.00 0.00 107 SER A O 15
ATOM 26096 N N . GLY A 1 108 ? -16.933 0.727 -14.974 1.00 0.00 108 GLY A N 15
ATOM 26097 C CA . GLY A 1 108 ? -18.151 0.540 -15.740 1.00 0.00 108 GLY A CA 15
ATOM 26098 C C . GLY A 1 108 ? -19.398 0.812 -14.922 1.00 0.00 108 GLY A C 15
ATOM 26099 O O . GLY A 1 108 ? -19.835 -0.016 -14.123 1.00 0.00 108 GLY A O 15
ATOM 26103 N N . PRO A 1 109 ? -19.992 1.999 -15.118 1.00 0.00 109 PRO A N 15
ATOM 26104 C CA . PRO A 1 109 ? -21.203 2.406 -14.400 1.00 0.00 109 PRO A CA 15
ATOM 26105 C C . PRO A 1 109 ? -22.430 1.610 -14.835 1.00 0.00 109 PRO A C 15
ATOM 26106 O O . PRO A 1 109 ? -22.525 1.177 -15.983 1.00 0.00 109 PRO A O 15
ATOM 26117 N N . SER A 1 110 ? -23.366 1.422 -13.911 1.00 0.00 110 SER A N 15
ATOM 26118 C CA . SER A 1 110 ? -24.585 0.675 -14.198 1.00 0.00 110 SER A CA 15
ATOM 26119 C C . SER A 1 110 ? -25.821 1.507 -13.871 1.00 0.00 110 SER A C 15
ATOM 26120 O O . SER A 1 110 ? -26.756 1.025 -13.231 1.00 0.00 110 SER A O 15
ATOM 26128 N N . SER A 1 111 ? -25.818 2.760 -14.314 1.00 0.00 111 SER A N 15
ATOM 26129 C CA . SER A 1 111 ? -26.937 3.662 -14.066 1.00 0.00 111 SER A CA 15
ATOM 26130 C C . SER A 1 111 ? -28.113 3.333 -14.980 1.00 0.00 111 SER A C 15
ATOM 26131 O O . SER A 1 111 ? -27.993 3.372 -16.204 1.00 0.00 111 SER A O 15
ATOM 26139 N N . GLY A 1 112 ? -29.252 3.007 -14.376 1.00 0.00 112 GLY A N 15
ATOM 26140 C CA . GLY A 1 112 ? -30.434 2.675 -15.149 1.00 0.00 112 GLY A CA 15
ATOM 26141 C C . GLY A 1 112 ? -31.716 3.102 -14.461 1.00 0.00 112 GLY A C 15
ATOM 26142 O O . GLY A 1 112 ? -32.620 2.291 -14.261 1.00 0.00 112 GLY A O 15
ATOM 26146 N N . GLY A 1 1 ? -29.737 -13.254 -9.530 1.00 0.00 1 GLY A N 16
ATOM 26147 C CA . GLY A 1 1 ? -28.391 -13.340 -8.993 1.00 0.00 1 GLY A CA 16
ATOM 26148 C C . GLY A 1 1 ? -28.345 -13.082 -7.500 1.00 0.00 1 GLY A C 16
ATOM 26149 O O . GLY A 1 1 ? -28.176 -14.009 -6.708 1.00 0.00 1 GLY A O 16
ATOM 26153 N N . SER A 1 2 ? -28.495 -11.819 -7.115 1.00 0.00 2 SER A N 16
ATOM 26154 C CA . SER A 1 2 ? -28.464 -11.440 -5.707 1.00 0.00 2 SER A CA 16
ATOM 26155 C C . SER A 1 2 ? -29.859 -11.067 -5.214 1.00 0.00 2 SER A C 16
ATOM 26156 O O . SER A 1 2 ? -30.782 -10.888 -6.008 1.00 0.00 2 SER A O 16
ATOM 26164 N N . SER A 1 3 ? -30.003 -10.952 -3.898 1.00 0.00 3 SER A N 16
ATOM 26165 C CA . SER A 1 3 ? -31.286 -10.603 -3.297 1.00 0.00 3 SER A CA 16
ATOM 26166 C C . SER A 1 3 ? -31.134 -9.428 -2.337 1.00 0.00 3 SER A C 16
ATOM 26167 O O . SER A 1 3 ? -31.843 -8.428 -2.445 1.00 0.00 3 SER A O 16
ATOM 26175 N N . GLY A 1 4 ? -30.204 -9.557 -1.395 1.00 0.00 4 GLY A N 16
ATOM 26176 C CA . GLY A 1 4 ? -29.976 -8.499 -0.428 1.00 0.00 4 GLY A CA 16
ATOM 26177 C C . GLY A 1 4 ? -30.005 -7.121 -1.059 1.00 0.00 4 GLY A C 16
ATOM 26178 O O . GLY A 1 4 ? -29.922 -6.988 -2.280 1.00 0.00 4 GLY A O 16
ATOM 26182 N N . SER A 1 5 ? -30.125 -6.093 -0.225 1.00 0.00 5 SER A N 16
ATOM 26183 C CA . SER A 1 5 ? -30.171 -4.718 -0.708 1.00 0.00 5 SER A CA 16
ATOM 26184 C C . SER A 1 5 ? -29.065 -3.882 -0.073 1.00 0.00 5 SER A C 16
ATOM 26185 O O . SER A 1 5 ? -29.210 -3.385 1.044 1.00 0.00 5 SER A O 16
ATOM 26193 N N . SER A 1 6 ? -27.958 -3.730 -0.794 1.00 0.00 6 SER A N 16
ATOM 26194 C CA . SER A 1 6 ? -26.824 -2.958 -0.301 1.00 0.00 6 SER A CA 16
ATOM 26195 C C . SER A 1 6 ? -27.282 -1.607 0.241 1.00 0.00 6 SER A C 16
ATOM 26196 O O . SER A 1 6 ? -28.190 -0.982 -0.305 1.00 0.00 6 SER A O 16
ATOM 26204 N N . GLY A 1 7 ? -26.644 -1.162 1.320 1.00 0.00 7 GLY A N 16
ATOM 26205 C CA . GLY A 1 7 ? -26.999 0.112 1.919 1.00 0.00 7 GLY A CA 16
ATOM 26206 C C . GLY A 1 7 ? -25.795 1.009 2.128 1.00 0.00 7 GLY A C 16
ATOM 26207 O O . GLY A 1 7 ? -24.678 0.542 2.351 1.00 0.00 7 GLY A O 16
ATOM 26211 N N . PRO A 1 8 ? -26.017 2.330 2.056 1.00 0.00 8 PRO A N 16
ATOM 26212 C CA . PRO A 1 8 ? -24.953 3.322 2.235 1.00 0.00 8 PRO A CA 16
ATOM 26213 C C . PRO A 1 8 ? -24.457 3.386 3.675 1.00 0.00 8 PRO A C 16
ATOM 26214 O O . PRO A 1 8 ? -23.599 4.202 4.012 1.00 0.00 8 PRO A O 16
ATOM 26225 N N . LYS A 1 9 ? -25.001 2.519 4.523 1.00 0.00 9 LYS A N 16
ATOM 26226 C CA . LYS A 1 9 ? -24.613 2.475 5.927 1.00 0.00 9 LYS A CA 16
ATOM 26227 C C . LYS A 1 9 ? -23.129 2.785 6.092 1.00 0.00 9 LYS A C 16
ATOM 26228 O O . LYS A 1 9 ? -22.273 2.078 5.559 1.00 0.00 9 LYS A O 16
ATOM 26247 N N . THR A 1 10 ? -22.830 3.847 6.834 1.00 0.00 10 THR A N 16
ATOM 26248 C CA . THR A 1 10 ? -21.449 4.251 7.069 1.00 0.00 10 THR A CA 16
ATOM 26249 C C . THR A 1 10 ? -21.232 4.645 8.525 1.00 0.00 10 THR A C 16
ATOM 26250 O O . THR A 1 10 ? -22.132 5.171 9.177 1.00 0.00 10 THR A O 16
ATOM 26261 N N . GLY A 1 11 ? -20.029 4.387 9.031 1.00 0.00 11 GLY A N 16
ATOM 26262 C CA . GLY A 1 11 ? -19.715 4.722 10.407 1.00 0.00 11 GLY A CA 16
ATOM 26263 C C . GLY A 1 11 ? -19.005 6.055 10.532 1.00 0.00 11 GLY A C 16
ATOM 26264 O O . GLY A 1 11 ? -19.003 6.871 9.609 1.00 0.00 11 GLY A O 16
ATOM 26268 N N . PRO A 1 12 ? -18.384 6.293 11.697 1.00 0.00 12 PRO A N 16
ATOM 26269 C CA . PRO A 1 12 ? -17.657 7.536 11.967 1.00 0.00 12 PRO A CA 16
ATOM 26270 C C . PRO A 1 12 ? -16.374 7.647 11.149 1.00 0.00 12 PRO A C 16
ATOM 26271 O O . PRO A 1 12 ? -15.819 6.641 10.707 1.00 0.00 12 PRO A O 16
ATOM 26282 N N . THR A 1 13 ? -15.908 8.876 10.952 1.00 0.00 13 THR A N 16
ATOM 26283 C CA . THR A 1 13 ? -14.691 9.118 10.187 1.00 0.00 13 THR A CA 16
ATOM 26284 C C . THR A 1 13 ? -13.452 8.750 10.994 1.00 0.00 13 THR A C 16
ATOM 26285 O O . THR A 1 13 ? -12.984 9.531 11.822 1.00 0.00 13 THR A O 16
ATOM 26296 N N . MET A 1 14 ? -12.924 7.555 10.748 1.00 0.00 14 MET A N 16
ATOM 26297 C CA . MET A 1 14 ? -11.737 7.085 11.451 1.00 0.00 14 MET A CA 16
ATOM 26298 C C . MET A 1 14 ? -10.530 7.052 10.519 1.00 0.00 14 MET A C 16
ATOM 26299 O O . MET A 1 14 ? -10.657 7.267 9.313 1.00 0.00 14 MET A O 16
ATOM 26313 N N . THR A 1 15 ? -9.357 6.781 11.085 1.00 0.00 15 THR A N 16
ATOM 26314 C CA . THR A 1 15 ? -8.128 6.722 10.305 1.00 0.00 15 THR A CA 16
ATOM 26315 C C . THR A 1 15 ? -7.294 5.504 10.685 1.00 0.00 15 THR A C 16
ATOM 26316 O O . THR A 1 15 ? -6.885 5.352 11.837 1.00 0.00 15 THR A O 16
ATOM 26327 N N . LYS A 1 16 ? -7.044 4.636 9.710 1.00 0.00 16 LYS A N 16
ATOM 26328 C CA . LYS A 1 16 ? -6.256 3.431 9.941 1.00 0.00 16 LYS A CA 16
ATOM 26329 C C . LYS A 1 16 ? -4.779 3.684 9.659 1.00 0.00 16 LYS A C 16
ATOM 26330 O O . LYS A 1 16 ? -4.432 4.514 8.820 1.00 0.00 16 LYS A O 16
ATOM 26349 N N . GLU A 1 17 ? -3.914 2.962 10.365 1.00 0.00 17 GLU A N 16
ATOM 26350 C CA . GLU A 1 17 ? -2.474 3.110 10.189 1.00 0.00 17 GLU A CA 16
ATOM 26351 C C . GLU A 1 17 ? -1.812 1.753 9.962 1.00 0.00 17 GLU A C 16
ATOM 26352 O O . GLU A 1 17 ? -2.019 0.812 10.729 1.00 0.00 17 GLU A O 16
ATOM 26364 N N . LEU A 1 18 ? -1.016 1.660 8.903 1.00 0.00 18 LEU A N 16
ATOM 26365 C CA . LEU A 1 18 ? -0.323 0.420 8.573 1.00 0.00 18 LEU A CA 16
ATOM 26366 C C . LEU A 1 18 ? 1.188 0.596 8.676 1.00 0.00 18 LEU A C 16
ATOM 26367 O O . LEU A 1 18 ? 1.753 1.542 8.127 1.00 0.00 18 LEU A O 16
ATOM 26383 N N . VAL A 1 19 ? 1.839 -0.324 9.381 1.00 0.00 19 VAL A N 16
ATOM 26384 C CA . VAL A 1 19 ? 3.286 -0.272 9.554 1.00 0.00 19 VAL A CA 16
ATOM 26385 C C . VAL A 1 19 ? 3.910 -1.653 9.382 1.00 0.00 19 VAL A C 16
ATOM 26386 O O . VAL A 1 19 ? 3.446 -2.632 9.967 1.00 0.00 19 VAL A O 16
ATOM 26399 N N . PHE A 1 20 ? 4.964 -1.724 8.577 1.00 0.00 20 PHE A N 16
ATOM 26400 C CA . PHE A 1 20 ? 5.652 -2.985 8.327 1.00 0.00 20 PHE A CA 16
ATOM 26401 C C . PHE A 1 20 ? 7.034 -2.742 7.728 1.00 0.00 20 PHE A C 16
ATOM 26402 O O . PHE A 1 20 ? 7.380 -1.614 7.377 1.00 0.00 20 PHE A O 16
ATOM 26419 N N . SER A 1 21 ? 7.819 -3.808 7.614 1.00 0.00 21 SER A N 16
ATOM 26420 C CA . SER A 1 21 ? 9.165 -3.711 7.061 1.00 0.00 21 SER A CA 16
ATOM 26421 C C . SER A 1 21 ? 9.142 -3.875 5.544 1.00 0.00 21 SER A C 16
ATOM 26422 O O . SER A 1 21 ? 8.207 -4.447 4.984 1.00 0.00 21 SER A O 16
ATOM 26430 N N . SER A 1 22 ? 10.179 -3.367 4.885 1.00 0.00 22 SER A N 16
ATOM 26431 C CA . SER A 1 22 ? 10.277 -3.453 3.433 1.00 0.00 22 SER A CA 16
ATOM 26432 C C . SER A 1 22 ? 10.661 -4.864 2.996 1.00 0.00 22 SER A C 16
ATOM 26433 O O . SER A 1 22 ? 10.523 -5.223 1.828 1.00 0.00 22 SER A O 16
ATOM 26441 N N . ASN A 1 23 ? 11.143 -5.659 3.946 1.00 0.00 23 ASN A N 16
ATOM 26442 C CA . ASN A 1 23 ? 11.547 -7.031 3.661 1.00 0.00 23 ASN A CA 16
ATOM 26443 C C . ASN A 1 23 ? 10.368 -7.988 3.810 1.00 0.00 23 ASN A C 16
ATOM 26444 O O . ASN A 1 23 ? 10.522 -9.105 4.307 1.00 0.00 23 ASN A O 16
ATOM 26455 N N . ILE A 1 24 ? 9.194 -7.543 3.377 1.00 0.00 24 ILE A N 16
ATOM 26456 C CA . ILE A 1 24 ? 7.990 -8.360 3.461 1.00 0.00 24 ILE A CA 16
ATOM 26457 C C . ILE A 1 24 ? 7.811 -9.206 2.205 1.00 0.00 24 ILE A C 16
ATOM 26458 O O . ILE A 1 24 ? 7.967 -8.717 1.087 1.00 0.00 24 ILE A O 16
ATOM 26474 N N . GLY A 1 25 ? 7.480 -10.480 2.398 1.00 0.00 25 GLY A N 16
ATOM 26475 C CA . GLY A 1 25 ? 7.283 -11.374 1.272 1.00 0.00 25 GLY A CA 16
ATOM 26476 C C . GLY A 1 25 ? 5.955 -11.147 0.577 1.00 0.00 25 GLY A C 16
ATOM 26477 O O . GLY A 1 25 ? 5.066 -10.494 1.123 1.00 0.00 25 GLY A O 16
ATOM 26481 N N . GLN A 1 26 ? 5.820 -11.687 -0.630 1.00 0.00 26 GLN A N 16
ATOM 26482 C CA . GLN A 1 26 ? 4.592 -11.538 -1.400 1.00 0.00 26 GLN A CA 16
ATOM 26483 C C . GLN A 1 26 ? 3.423 -12.222 -0.699 1.00 0.00 26 GLN A C 16
ATOM 26484 O O . GLN A 1 26 ? 2.282 -11.765 -0.781 1.00 0.00 26 GLN A O 16
ATOM 26498 N N . HIS A 1 27 ? 3.714 -13.321 -0.009 1.00 0.00 27 HIS A N 16
ATOM 26499 C CA . HIS A 1 27 ? 2.687 -14.069 0.707 1.00 0.00 27 HIS A CA 16
ATOM 26500 C C . HIS A 1 27 ? 2.067 -13.218 1.812 1.00 0.00 27 HIS A C 16
ATOM 26501 O O . HIS A 1 27 ? 0.862 -13.285 2.058 1.00 0.00 27 HIS A O 16
ATOM 26516 N N . ASP A 1 28 ? 2.897 -12.420 2.474 1.00 0.00 28 ASP A N 16
ATOM 26517 C CA . ASP A 1 28 ? 2.431 -11.557 3.553 1.00 0.00 28 ASP A CA 16
ATOM 26518 C C . ASP A 1 28 ? 1.862 -10.254 2.998 1.00 0.00 28 ASP A C 16
ATOM 26519 O O . ASP A 1 28 ? 0.765 -9.835 3.369 1.00 0.00 28 ASP A O 16
ATOM 26528 N N . LEU A 1 29 ? 2.617 -9.616 2.110 1.00 0.00 29 LEU A N 16
ATOM 26529 C CA . LEU A 1 29 ? 2.189 -8.360 1.504 1.00 0.00 29 LEU A CA 16
ATOM 26530 C C . LEU A 1 29 ? 0.801 -8.498 0.887 1.00 0.00 29 LEU A C 16
ATOM 26531 O O . LEU A 1 29 ? 0.037 -7.534 0.831 1.00 0.00 29 LEU A O 16
ATOM 26547 N N . ASP A 1 30 ? 0.481 -9.702 0.426 1.00 0.00 30 ASP A N 16
ATOM 26548 C CA . ASP A 1 30 ? -0.816 -9.967 -0.185 1.00 0.00 30 ASP A CA 16
ATOM 26549 C C . ASP A 1 30 ? -1.950 -9.537 0.740 1.00 0.00 30 ASP A C 16
ATOM 26550 O O . ASP A 1 30 ? -2.933 -8.939 0.300 1.00 0.00 30 ASP A O 16
ATOM 26559 N N . THR A 1 31 ? -1.808 -9.847 2.025 1.00 0.00 31 THR A N 16
ATOM 26560 C CA . THR A 1 31 ? -2.821 -9.495 3.013 1.00 0.00 31 THR A CA 16
ATOM 26561 C C . THR A 1 31 ? -2.919 -7.983 3.185 1.00 0.00 31 THR A C 16
ATOM 26562 O O . THR A 1 31 ? -4.008 -7.437 3.363 1.00 0.00 31 THR A O 16
ATOM 26573 N N . LYS A 1 32 ? -1.774 -7.311 3.132 1.00 0.00 32 LYS A N 16
ATOM 26574 C CA . LYS A 1 32 ? -1.729 -5.862 3.281 1.00 0.00 32 LYS A CA 16
ATOM 26575 C C . LYS A 1 32 ? -2.634 -5.182 2.259 1.00 0.00 32 LYS A C 16
ATOM 26576 O O . LYS A 1 32 ? -3.406 -4.285 2.599 1.00 0.00 32 LYS A O 16
ATOM 26595 N N . SER A 1 33 ? -2.535 -5.615 1.006 1.00 0.00 33 SER A N 16
ATOM 26596 C CA . SER A 1 33 ? -3.344 -5.047 -0.066 1.00 0.00 33 SER A CA 16
ATOM 26597 C C . SER A 1 33 ? -4.831 -5.207 0.232 1.00 0.00 33 SER A C 16
ATOM 26598 O O . SER A 1 33 ? -5.606 -4.256 0.121 1.00 0.00 33 SER A O 16
ATOM 26606 N N . LYS A 1 34 ? -5.225 -6.418 0.611 1.00 0.00 34 LYS A N 16
ATOM 26607 C CA . LYS A 1 34 ? -6.619 -6.707 0.927 1.00 0.00 34 LYS A CA 16
ATOM 26608 C C . LYS A 1 34 ? -7.088 -5.883 2.122 1.00 0.00 34 LYS A C 16
ATOM 26609 O O . LYS A 1 34 ? -8.177 -5.312 2.104 1.00 0.00 34 LYS A O 16
ATOM 26628 N N . GLN A 1 35 ? -6.257 -5.826 3.158 1.00 0.00 35 GLN A N 16
ATOM 26629 C CA . GLN A 1 35 ? -6.587 -5.071 4.361 1.00 0.00 35 GLN A CA 16
ATOM 26630 C C . GLN A 1 35 ? -6.885 -3.613 4.024 1.00 0.00 35 GLN A C 16
ATOM 26631 O O . GLN A 1 35 ? -7.924 -3.077 4.410 1.00 0.00 35 GLN A O 16
ATOM 26645 N N . ILE A 1 36 ? -5.967 -2.978 3.303 1.00 0.00 36 ILE A N 16
ATOM 26646 C CA . ILE A 1 36 ? -6.132 -1.583 2.915 1.00 0.00 36 ILE A CA 16
ATOM 26647 C C . ILE A 1 36 ? -7.324 -1.411 1.978 1.00 0.00 36 ILE A C 16
ATOM 26648 O O . ILE A 1 36 ? -8.161 -0.531 2.180 1.00 0.00 36 ILE A O 16
ATOM 26664 N N . GLN A 1 37 ? -7.393 -2.258 0.956 1.00 0.00 37 GLN A N 16
ATOM 26665 C CA . GLN A 1 37 ? -8.483 -2.199 -0.010 1.00 0.00 37 GLN A CA 16
ATOM 26666 C C . GLN A 1 37 ? -9.832 -2.098 0.695 1.00 0.00 37 GLN A C 16
ATOM 26667 O O . GLN A 1 37 ? -10.692 -1.313 0.298 1.00 0.00 37 GLN A O 16
ATOM 26681 N N . GLN A 1 38 ? -10.008 -2.897 1.742 1.00 0.00 38 GLN A N 16
ATOM 26682 C CA . GLN A 1 38 ? -11.252 -2.897 2.502 1.00 0.00 38 GLN A CA 16
ATOM 26683 C C . GLN A 1 38 ? -11.486 -1.544 3.165 1.00 0.00 38 GLN A C 16
ATOM 26684 O O . GLN A 1 38 ? -12.612 -1.050 3.210 1.00 0.00 38 GLN A O 16
ATOM 26698 N N . TRP A 1 39 ? -10.414 -0.949 3.678 1.00 0.00 39 TRP A N 16
ATOM 26699 C CA . TRP A 1 39 ? -10.503 0.348 4.339 1.00 0.00 39 TRP A CA 16
ATOM 26700 C C . TRP A 1 39 ? -10.899 1.438 3.349 1.00 0.00 39 TRP A C 16
ATOM 26701 O O . TRP A 1 39 ? -11.791 2.241 3.621 1.00 0.00 39 TRP A O 16
ATOM 26722 N N . ILE A 1 40 ? -10.231 1.459 2.201 1.00 0.00 40 ILE A N 16
ATOM 26723 C CA . ILE A 1 40 ? -10.515 2.450 1.170 1.00 0.00 40 ILE A CA 16
ATOM 26724 C C . ILE A 1 40 ? -12.002 2.482 0.834 1.00 0.00 40 ILE A C 16
ATOM 26725 O O . ILE A 1 40 ? -12.621 3.545 0.816 1.00 0.00 40 ILE A O 16
ATOM 26741 N N . GLU A 1 41 ? -12.568 1.309 0.568 1.00 0.00 41 GLU A N 16
ATOM 26742 C CA . GLU A 1 41 ? -13.984 1.204 0.233 1.00 0.00 41 GLU A CA 16
ATOM 26743 C C . GLU A 1 41 ? -14.828 2.076 1.158 1.00 0.00 41 GLU A C 16
ATOM 26744 O O . GLU A 1 41 ? -15.806 2.689 0.731 1.00 0.00 41 GLU A O 16
ATOM 26756 N N . LYS A 1 42 ? -14.444 2.125 2.429 1.00 0.00 42 LYS A N 16
ATOM 26757 C CA . LYS A 1 42 ? -15.163 2.921 3.416 1.00 0.00 42 LYS A CA 16
ATOM 26758 C C . LYS A 1 42 ? -14.495 4.279 3.611 1.00 0.00 42 LYS A C 16
ATOM 26759 O O . LYS A 1 42 ? -14.478 4.821 4.717 1.00 0.00 42 LYS A O 16
ATOM 26778 N N . LYS A 1 43 ? -13.947 4.824 2.531 1.00 0.00 43 LYS A N 16
ATOM 26779 C CA . LYS A 1 43 ? -13.281 6.120 2.582 1.00 0.00 43 LYS A CA 16
ATOM 26780 C C . LYS A 1 43 ? -12.494 6.277 3.879 1.00 0.00 43 LYS A C 16
ATOM 26781 O O . LYS A 1 43 ? -12.630 7.278 4.582 1.00 0.00 43 LYS A O 16
ATOM 26800 N N . TYR A 1 44 ? -11.670 5.282 4.189 1.00 0.00 44 TYR A N 16
ATOM 26801 C CA . TYR A 1 44 ? -10.861 5.310 5.402 1.00 0.00 44 TYR A CA 16
ATOM 26802 C C . TYR A 1 44 ? -9.399 5.596 5.077 1.00 0.00 44 TYR A C 16
ATOM 26803 O O . TYR A 1 44 ? -8.708 4.766 4.484 1.00 0.00 44 TYR A O 16
ATOM 26821 N N . HIS A 1 45 ? -8.932 6.777 5.469 1.00 0.00 45 HIS A N 16
ATOM 26822 C CA . HIS A 1 45 ? -7.550 7.174 5.221 1.00 0.00 45 HIS A CA 16
ATOM 26823 C C . HIS A 1 45 ? -6.578 6.166 5.825 1.00 0.00 45 HIS A C 16
ATOM 26824 O O . HIS A 1 45 ? -6.587 5.926 7.033 1.00 0.00 45 HIS A O 16
ATOM 26839 N N . VAL A 1 46 ? -5.740 5.577 4.977 1.00 0.00 46 VAL A N 16
ATOM 26840 C CA . VAL A 1 46 ? -4.762 4.595 5.428 1.00 0.00 46 VAL A CA 16
ATOM 26841 C C . VAL A 1 46 ? -3.347 5.159 5.364 1.00 0.00 46 VAL A C 16
ATOM 26842 O O . VAL A 1 46 ? -2.841 5.469 4.286 1.00 0.00 46 VAL A O 16
ATOM 26855 N N . GLN A 1 47 ? -2.715 5.290 6.526 1.00 0.00 47 GLN A N 16
ATOM 26856 C CA . GLN A 1 47 ? -1.358 5.817 6.601 1.00 0.00 47 GLN A CA 16
ATOM 26857 C C . GLN A 1 47 ? -0.337 4.686 6.676 1.00 0.00 47 GLN A C 16
ATOM 26858 O O . GLN A 1 47 ? -0.105 4.115 7.741 1.00 0.00 47 GLN A O 16
ATOM 26872 N N . VAL A 1 48 ? 0.270 4.368 5.537 1.00 0.00 48 VAL A N 16
ATOM 26873 C CA . VAL A 1 48 ? 1.267 3.306 5.473 1.00 0.00 48 VAL A CA 16
ATOM 26874 C C . VAL A 1 48 ? 2.664 3.845 5.760 1.00 0.00 48 VAL A C 16
ATOM 26875 O O . VAL A 1 48 ? 3.009 4.955 5.355 1.00 0.00 48 VAL A O 16
ATOM 26888 N N . THR A 1 49 ? 3.466 3.050 6.461 1.00 0.00 49 THR A N 16
ATOM 26889 C CA . THR A 1 49 ? 4.826 3.447 6.804 1.00 0.00 49 THR A CA 16
ATOM 26890 C C . THR A 1 49 ? 5.785 2.267 6.701 1.00 0.00 49 THR A C 16
ATOM 26891 O O . THR A 1 49 ? 5.784 1.378 7.553 1.00 0.00 49 THR A O 16
ATOM 26902 N N . ILE A 1 50 ? 6.603 2.264 5.654 1.00 0.00 50 ILE A N 16
ATOM 26903 C CA . ILE A 1 50 ? 7.569 1.194 5.442 1.00 0.00 50 ILE A CA 16
ATOM 26904 C C . ILE A 1 50 ? 8.839 1.430 6.252 1.00 0.00 50 ILE A C 16
ATOM 26905 O O . ILE A 1 50 ? 9.482 2.473 6.130 1.00 0.00 50 ILE A O 16
ATOM 26921 N N . LYS A 1 51 ? 9.197 0.454 7.079 1.00 0.00 51 LYS A N 16
ATOM 26922 C CA . LYS A 1 51 ? 10.392 0.553 7.908 1.00 0.00 51 LYS A CA 16
ATOM 26923 C C . LYS A 1 51 ? 11.527 -0.287 7.330 1.00 0.00 51 LYS A C 16
ATOM 26924 O O . LYS A 1 51 ? 11.409 -1.506 7.208 1.00 0.00 51 LYS A O 16
ATOM 26943 N N . ARG A 1 52 ? 12.625 0.373 6.977 1.00 0.00 52 ARG A N 16
ATOM 26944 C CA . ARG A 1 52 ? 13.781 -0.313 6.412 1.00 0.00 52 ARG A CA 16
ATOM 26945 C C . ARG A 1 52 ? 14.671 -0.877 7.516 1.00 0.00 52 ARG A C 16
ATOM 26946 O O . ARG A 1 52 ? 14.456 -0.610 8.698 1.00 0.00 52 ARG A O 16
ATOM 26967 N N . ARG A 1 53 ? 15.670 -1.660 7.120 1.00 0.00 53 ARG A N 16
ATOM 26968 C CA . ARG A 1 53 ? 16.591 -2.263 8.076 1.00 0.00 53 ARG A CA 16
ATOM 26969 C C . ARG A 1 53 ? 18.039 -1.963 7.699 1.00 0.00 53 ARG A C 16
ATOM 26970 O O . ARG A 1 53 ? 18.474 -2.250 6.583 1.00 0.00 53 ARG A O 16
ATOM 26991 N N . LYS A 1 54 ? 18.781 -1.383 8.636 1.00 0.00 54 LYS A N 16
ATOM 26992 C CA . LYS A 1 54 ? 20.180 -1.043 8.404 1.00 0.00 54 LYS A CA 16
ATOM 26993 C C . LYS A 1 54 ? 20.989 -2.285 8.044 1.00 0.00 54 LYS A C 16
ATOM 26994 O O . LYS A 1 54 ? 21.935 -2.215 7.260 1.00 0.00 54 LYS A O 16
ATOM 27013 N N . ASP A 1 55 ? 20.609 -3.421 8.620 1.00 0.00 55 ASP A N 16
ATOM 27014 C CA . ASP A 1 55 ? 21.297 -4.679 8.357 1.00 0.00 55 ASP A CA 16
ATOM 27015 C C . ASP A 1 55 ? 21.411 -4.933 6.858 1.00 0.00 55 ASP A C 16
ATOM 27016 O O . ASP A 1 55 ? 22.383 -5.526 6.390 1.00 0.00 55 ASP A O 16
ATOM 27025 N N . ALA A 1 56 ? 20.410 -4.482 6.108 1.00 0.00 56 ALA A N 16
ATOM 27026 C CA . ALA A 1 56 ? 20.399 -4.660 4.662 1.00 0.00 56 ALA A CA 16
ATOM 27027 C C . ALA A 1 56 ? 21.170 -3.544 3.965 1.00 0.00 56 ALA A C 16
ATOM 27028 O O . ALA A 1 56 ? 21.575 -2.570 4.598 1.00 0.00 56 ALA A O 16
ATOM 27035 N N . GLU A 1 57 ? 21.369 -3.695 2.659 1.00 0.00 57 GLU A N 16
ATOM 27036 C CA . GLU A 1 57 ? 22.094 -2.699 1.878 1.00 0.00 57 GLU A CA 16
ATOM 27037 C C . GLU A 1 57 ? 21.269 -2.243 0.678 1.00 0.00 57 GLU A C 16
ATOM 27038 O O . GLU A 1 57 ? 21.817 -1.867 -0.357 1.00 0.00 57 GLU A O 16
ATOM 27050 N N . GLN A 1 58 ? 19.949 -2.280 0.827 1.00 0.00 58 GLN A N 16
ATOM 27051 C CA . GLN A 1 58 ? 19.048 -1.872 -0.245 1.00 0.00 58 GLN A CA 16
ATOM 27052 C C . GLN A 1 58 ? 18.860 -0.359 -0.251 1.00 0.00 58 GLN A C 16
ATOM 27053 O O . GLN A 1 58 ? 19.212 0.325 0.711 1.00 0.00 58 GLN A O 16
ATOM 27067 N N . SER A 1 59 ? 18.303 0.159 -1.341 1.00 0.00 59 SER A N 16
ATOM 27068 C CA . SER A 1 59 ? 18.072 1.593 -1.475 1.00 0.00 59 SER A CA 16
ATOM 27069 C C . SER A 1 59 ? 16.584 1.914 -1.382 1.00 0.00 59 SER A C 16
ATOM 27070 O O . SER A 1 59 ? 15.758 1.025 -1.180 1.00 0.00 59 SER A O 16
ATOM 27078 N N . GLU A 1 60 ? 16.250 3.192 -1.531 1.00 0.00 60 GLU A N 16
ATOM 27079 C CA . GLU A 1 60 ? 14.861 3.632 -1.463 1.00 0.00 60 GLU A CA 16
ATOM 27080 C C . GLU A 1 60 ? 14.149 3.389 -2.790 1.00 0.00 60 GLU A C 16
ATOM 27081 O O . GLU A 1 60 ? 12.956 3.086 -2.819 1.00 0.00 60 GLU A O 16
ATOM 27093 N N . GLU A 1 61 ? 14.889 3.525 -3.886 1.00 0.00 61 GLU A N 16
ATOM 27094 C CA . GLU A 1 61 ? 14.327 3.321 -5.217 1.00 0.00 61 GLU A CA 16
ATOM 27095 C C . GLU A 1 61 ? 13.419 2.095 -5.242 1.00 0.00 61 GLU A C 16
ATOM 27096 O O . GLU A 1 61 ? 12.333 2.126 -5.819 1.00 0.00 61 GLU A O 16
ATOM 27108 N N . GLU A 1 62 ? 13.875 1.016 -4.613 1.00 0.00 62 GLU A N 16
ATOM 27109 C CA . GLU A 1 62 ? 13.105 -0.222 -4.566 1.00 0.00 62 GLU A CA 16
ATOM 27110 C C . GLU A 1 62 ? 11.945 -0.103 -3.582 1.00 0.00 62 GLU A C 16
ATOM 27111 O O . GLU A 1 62 ? 10.860 -0.638 -3.815 1.00 0.00 62 GLU A O 16
ATOM 27123 N N . THR A 1 63 ? 12.181 0.602 -2.480 1.00 0.00 63 THR A N 16
ATOM 27124 C CA . THR A 1 63 ? 11.158 0.790 -1.459 1.00 0.00 63 THR A CA 16
ATOM 27125 C C . THR A 1 63 ? 9.910 1.440 -2.045 1.00 0.00 63 THR A C 16
ATOM 27126 O O . THR A 1 63 ? 8.789 1.020 -1.761 1.00 0.00 63 THR A O 16
ATOM 27137 N N . GLU A 1 64 ? 10.112 2.467 -2.864 1.00 0.00 64 GLU A N 16
ATOM 27138 C CA . GLU A 1 64 ? 9.001 3.175 -3.490 1.00 0.00 64 GLU A CA 16
ATOM 27139 C C . GLU A 1 64 ? 8.072 2.201 -4.209 1.00 0.00 64 GLU A C 16
ATOM 27140 O O . GLU A 1 64 ? 6.851 2.275 -4.070 1.00 0.00 64 GLU A O 16
ATOM 27152 N N . GLU A 1 65 ? 8.659 1.290 -4.979 1.00 0.00 65 GLU A N 16
ATOM 27153 C CA . GLU A 1 65 ? 7.884 0.303 -5.721 1.00 0.00 65 GLU A CA 16
ATOM 27154 C C . GLU A 1 65 ? 6.771 -0.279 -4.853 1.00 0.00 65 GLU A C 16
ATOM 27155 O O . GLU A 1 65 ? 5.607 -0.305 -5.253 1.00 0.00 65 GLU A O 16
ATOM 27167 N N . ILE A 1 66 ? 7.139 -0.745 -3.664 1.00 0.00 66 ILE A N 16
ATOM 27168 C CA . ILE A 1 66 ? 6.173 -1.326 -2.740 1.00 0.00 66 ILE A CA 16
ATOM 27169 C C . ILE A 1 66 ? 4.824 -0.621 -2.839 1.00 0.00 66 ILE A C 16
ATOM 27170 O O . ILE A 1 66 ? 3.812 -1.237 -3.174 1.00 0.00 66 ILE A O 16
ATOM 27186 N N . PHE A 1 67 ? 4.818 0.676 -2.548 1.00 0.00 67 PHE A N 16
ATOM 27187 C CA . PHE A 1 67 ? 3.594 1.466 -2.605 1.00 0.00 67 PHE A CA 16
ATOM 27188 C C . PHE A 1 67 ? 2.770 1.104 -3.837 1.00 0.00 67 PHE A C 16
ATOM 27189 O O . PHE A 1 67 ? 1.557 0.916 -3.753 1.00 0.00 67 PHE A O 16
ATOM 27206 N N . ASN A 1 68 ? 3.438 1.009 -4.982 1.00 0.00 68 ASN A N 16
ATOM 27207 C CA . ASN A 1 68 ? 2.769 0.671 -6.233 1.00 0.00 68 ASN A CA 16
ATOM 27208 C C . ASN A 1 68 ? 2.250 -0.764 -6.202 1.00 0.00 68 ASN A C 16
ATOM 27209 O O . ASN A 1 68 ? 1.074 -1.014 -6.461 1.00 0.00 68 ASN A O 16
ATOM 27220 N N . GLN A 1 69 ? 3.138 -1.701 -5.883 1.00 0.00 69 GLN A N 16
ATOM 27221 C CA . GLN A 1 69 ? 2.770 -3.110 -5.818 1.00 0.00 69 GLN A CA 16
ATOM 27222 C C . GLN A 1 69 ? 1.430 -3.291 -5.112 1.00 0.00 69 GLN A C 16
ATOM 27223 O O . GLN A 1 69 ? 0.699 -4.244 -5.382 1.00 0.00 69 GLN A O 16
ATOM 27237 N N . ILE A 1 70 ? 1.114 -2.371 -4.207 1.00 0.00 70 ILE A N 16
ATOM 27238 C CA . ILE A 1 70 ? -0.138 -2.429 -3.463 1.00 0.00 70 ILE A CA 16
ATOM 27239 C C . ILE A 1 70 ? -1.264 -1.742 -4.228 1.00 0.00 70 ILE A C 16
ATOM 27240 O O . ILE A 1 70 ? -2.413 -2.183 -4.193 1.00 0.00 70 ILE A O 16
ATOM 27256 N N . LEU A 1 71 ? -0.927 -0.660 -4.921 1.00 0.00 71 LEU A N 16
ATOM 27257 C CA . LEU A 1 71 ? -1.909 0.089 -5.698 1.00 0.00 71 LEU A CA 16
ATOM 27258 C C . LEU A 1 71 ? -2.263 -0.650 -6.985 1.00 0.00 71 LEU A C 16
ATOM 27259 O O . LEU A 1 71 ? -3.291 -0.379 -7.604 1.00 0.00 71 LEU A O 16
ATOM 27275 N N . GLN A 1 72 ? -1.405 -1.585 -7.380 1.00 0.00 72 GLN A N 16
ATOM 27276 C CA . GLN A 1 72 ? -1.628 -2.363 -8.592 1.00 0.00 72 GLN A CA 16
ATOM 27277 C C . GLN A 1 72 ? -2.857 -3.254 -8.448 1.00 0.00 72 GLN A C 16
ATOM 27278 O O . GLN A 1 72 ? -3.337 -3.833 -9.424 1.00 0.00 72 GLN A O 16
ATOM 27292 N N . THR A 1 73 ? -3.364 -3.362 -7.224 1.00 0.00 73 THR A N 16
ATOM 27293 C CA . THR A 1 73 ? -4.537 -4.183 -6.951 1.00 0.00 73 THR A CA 16
ATOM 27294 C C . THR A 1 73 ? -5.790 -3.326 -6.815 1.00 0.00 73 THR A C 16
ATOM 27295 O O . THR A 1 73 ? -6.906 -3.806 -7.011 1.00 0.00 73 THR A O 16
ATOM 27306 N N . MET A 1 74 ? -5.597 -2.055 -6.479 1.00 0.00 74 MET A N 16
ATOM 27307 C CA . MET A 1 74 ? -6.713 -1.130 -6.320 1.00 0.00 74 MET A CA 16
ATOM 27308 C C . MET A 1 74 ? -6.473 0.154 -7.108 1.00 0.00 74 MET A C 16
ATOM 27309 O O . MET A 1 74 ? -6.710 1.261 -6.624 1.00 0.00 74 MET A O 16
ATOM 27323 N N . PRO A 1 75 ? -5.991 0.005 -8.350 1.00 0.00 75 PRO A N 16
ATOM 27324 C CA . PRO A 1 75 ? -5.708 1.142 -9.231 1.00 0.00 75 PRO A CA 16
ATOM 27325 C C . PRO A 1 75 ? -6.979 1.841 -9.702 1.00 0.00 75 PRO A C 16
ATOM 27326 O O . PRO A 1 75 ? -6.939 2.984 -10.157 1.00 0.00 75 PRO A O 16
ATOM 27337 N N . ASP A 1 76 ? -8.106 1.146 -9.591 1.00 0.00 76 ASP A N 16
ATOM 27338 C CA . ASP A 1 76 ? -9.390 1.701 -10.004 1.00 0.00 76 ASP A CA 16
ATOM 27339 C C . ASP A 1 76 ? -10.287 1.954 -8.796 1.00 0.00 76 ASP A C 16
ATOM 27340 O O . ASP A 1 76 ? -11.435 2.374 -8.941 1.00 0.00 76 ASP A O 16
ATOM 27349 N N . ILE A 1 77 ? -9.755 1.694 -7.606 1.00 0.00 77 ILE A N 16
ATOM 27350 C CA . ILE A 1 77 ? -10.508 1.894 -6.374 1.00 0.00 77 ILE A CA 16
ATOM 27351 C C . ILE A 1 77 ? -9.742 2.784 -5.401 1.00 0.00 77 ILE A C 16
ATOM 27352 O O . ILE A 1 77 ? -10.320 3.344 -4.470 1.00 0.00 77 ILE A O 16
ATOM 27368 N N . ALA A 1 78 ? -8.439 2.911 -5.624 1.00 0.00 78 ALA A N 16
ATOM 27369 C CA . ALA A 1 78 ? -7.594 3.737 -4.770 1.00 0.00 78 ALA A CA 16
ATOM 27370 C C . ALA A 1 78 ? -6.658 4.608 -5.600 1.00 0.00 78 ALA A C 16
ATOM 27371 O O . ALA A 1 78 ? -6.354 4.292 -6.750 1.00 0.00 78 ALA A O 16
ATOM 27378 N N . THR A 1 79 ? -6.203 5.710 -5.010 1.00 0.00 79 THR A N 16
ATOM 27379 C CA . THR A 1 79 ? -5.304 6.628 -5.695 1.00 0.00 79 THR A CA 16
ATOM 27380 C C . THR A 1 79 ? -4.342 7.290 -4.715 1.00 0.00 79 THR A C 16
ATOM 27381 O O . THR A 1 79 ? -4.696 7.559 -3.567 1.00 0.00 79 THR A O 16
ATOM 27392 N N . PHE A 1 80 ? -3.122 7.551 -5.175 1.00 0.00 80 PHE A N 16
ATOM 27393 C CA . PHE A 1 80 ? -2.108 8.181 -4.338 1.00 0.00 80 PHE A CA 16
ATOM 27394 C C . PHE A 1 80 ? -2.601 9.524 -3.805 1.00 0.00 80 PHE A C 16
ATOM 27395 O O . PHE A 1 80 ? -2.861 10.451 -4.572 1.00 0.00 80 PHE A O 16
ATOM 27412 N N . SER A 1 81 ? -2.727 9.619 -2.485 1.00 0.00 81 SER A N 16
ATOM 27413 C CA . SER A 1 81 ? -3.193 10.846 -1.848 1.00 0.00 81 SER A CA 16
ATOM 27414 C C . SER A 1 81 ? -2.020 11.763 -1.513 1.00 0.00 81 SER A C 16
ATOM 27415 O O . SER A 1 81 ? -1.996 12.928 -1.909 1.00 0.00 81 SER A O 16
ATOM 27423 N N . SER A 1 82 ? -1.049 11.227 -0.781 1.00 0.00 82 SER A N 16
ATOM 27424 C CA . SER A 1 82 ? 0.126 11.997 -0.388 1.00 0.00 82 SER A CA 16
ATOM 27425 C C . SER A 1 82 ? 1.406 11.306 -0.846 1.00 0.00 82 SER A C 16
ATOM 27426 O O . SER A 1 82 ? 1.871 10.356 -0.215 1.00 0.00 82 SER A O 16
ATOM 27434 N N . ARG A 1 83 ? 1.971 11.789 -1.947 1.00 0.00 83 ARG A N 16
ATOM 27435 C CA . ARG A 1 83 ? 3.197 11.217 -2.491 1.00 0.00 83 ARG A CA 16
ATOM 27436 C C . ARG A 1 83 ? 4.110 10.725 -1.372 1.00 0.00 83 ARG A C 16
ATOM 27437 O O . ARG A 1 83 ? 4.303 11.392 -0.355 1.00 0.00 83 ARG A O 16
ATOM 27458 N N . PRO A 1 84 ? 4.686 9.528 -1.562 1.00 0.00 84 PRO A N 16
ATOM 27459 C CA . PRO A 1 84 ? 5.588 8.919 -0.580 1.00 0.00 84 PRO A CA 16
ATOM 27460 C C . PRO A 1 84 ? 6.920 9.655 -0.482 1.00 0.00 84 PRO A C 16
ATOM 27461 O O . PRO A 1 84 ? 7.690 9.696 -1.442 1.00 0.00 84 PRO A O 16
ATOM 27472 N N . LYS A 1 85 ? 7.187 10.234 0.684 1.00 0.00 85 LYS A N 16
ATOM 27473 C CA . LYS A 1 85 ? 8.428 10.967 0.908 1.00 0.00 85 LYS A CA 16
ATOM 27474 C C . LYS A 1 85 ? 9.341 10.210 1.867 1.00 0.00 85 LYS A C 16
ATOM 27475 O O . LYS A 1 85 ? 8.927 9.235 2.493 1.00 0.00 85 LYS A O 16
ATOM 27494 N N . ALA A 1 86 ? 10.584 10.666 1.978 1.00 0.00 86 ALA A N 16
ATOM 27495 C CA . ALA A 1 86 ? 11.554 10.034 2.863 1.00 0.00 86 ALA A CA 16
ATOM 27496 C C . ALA A 1 86 ? 11.350 10.478 4.307 1.00 0.00 86 ALA A C 16
ATOM 27497 O O . ALA A 1 86 ? 11.397 11.670 4.613 1.00 0.00 86 ALA A O 16
ATOM 27504 N N . ILE A 1 87 ? 11.123 9.513 5.192 1.00 0.00 87 ILE A N 16
ATOM 27505 C CA . ILE A 1 87 ? 10.912 9.805 6.604 1.00 0.00 87 ILE A CA 16
ATOM 27506 C C . ILE A 1 87 ? 11.893 9.030 7.478 1.00 0.00 87 ILE A C 16
ATOM 27507 O O . ILE A 1 87 ? 12.671 8.216 6.983 1.00 0.00 87 ILE A O 16
ATOM 27523 N N . ARG A 1 88 ? 11.847 9.289 8.781 1.00 0.00 88 ARG A N 16
ATOM 27524 C CA . ARG A 1 88 ? 12.731 8.616 9.725 1.00 0.00 88 ARG A CA 16
ATOM 27525 C C . ARG A 1 88 ? 14.191 8.774 9.311 1.00 0.00 88 ARG A C 16
ATOM 27526 O O . ARG A 1 88 ? 15.005 7.874 9.510 1.00 0.00 88 ARG A O 16
ATOM 27547 N N . GLY A 1 89 ? 14.515 9.927 8.732 1.00 0.00 89 GLY A N 16
ATOM 27548 C CA . GLY A 1 89 ? 15.876 10.182 8.298 1.00 0.00 89 GLY A CA 16
ATOM 27549 C C . GLY A 1 89 ? 16.084 9.873 6.828 1.00 0.00 89 GLY A C 16
ATOM 27550 O O . GLY A 1 89 ? 17.143 10.159 6.271 1.00 0.00 89 GLY A O 16
ATOM 27554 N N . GLY A 1 90 ? 15.070 9.286 6.199 1.00 0.00 90 GLY A N 16
ATOM 27555 C CA . GLY A 1 90 ? 15.168 8.946 4.792 1.00 0.00 90 GLY A CA 16
ATOM 27556 C C . GLY A 1 90 ? 15.245 7.450 4.561 1.00 0.00 90 GLY A C 16
ATOM 27557 O O . GLY A 1 90 ? 15.251 6.989 3.419 1.00 0.00 90 GLY A O 16
ATOM 27561 N N . THR A 1 91 ? 15.308 6.687 5.648 1.00 0.00 91 THR A N 16
ATOM 27562 C CA . THR A 1 91 ? 15.388 5.235 5.559 1.00 0.00 91 THR A CA 16
ATOM 27563 C C . THR A 1 91 ? 14.002 4.614 5.431 1.00 0.00 91 THR A C 16
ATOM 27564 O O . THR A 1 91 ? 13.860 3.476 4.985 1.00 0.00 91 THR A O 16
ATOM 27575 N N . ALA A 1 92 ? 12.982 5.369 5.826 1.00 0.00 92 ALA A N 16
ATOM 27576 C CA . ALA A 1 92 ? 11.606 4.892 5.753 1.00 0.00 92 ALA A CA 16
ATOM 27577 C C . ALA A 1 92 ? 10.777 5.752 4.805 1.00 0.00 92 ALA A C 16
ATOM 27578 O O . ALA A 1 92 ? 11.191 6.846 4.421 1.00 0.00 92 ALA A O 16
ATOM 27585 N N . SER A 1 93 ? 9.605 5.250 4.430 1.00 0.00 93 SER A N 16
ATOM 27586 C CA . SER A 1 93 ? 8.720 5.970 3.522 1.00 0.00 93 SER A CA 16
ATOM 27587 C C . SER A 1 93 ? 7.277 5.917 4.015 1.00 0.00 93 SER A C 16
ATOM 27588 O O . SER A 1 93 ? 6.800 4.873 4.460 1.00 0.00 93 SER A O 16
ATOM 27596 N N . MET A 1 94 ? 6.587 7.050 3.931 1.00 0.00 94 MET A N 16
ATOM 27597 C CA . MET A 1 94 ? 5.198 7.132 4.366 1.00 0.00 94 MET A CA 16
ATOM 27598 C C . MET A 1 94 ? 4.316 7.711 3.264 1.00 0.00 94 MET A C 16
ATOM 27599 O O . MET A 1 94 ? 4.723 8.626 2.547 1.00 0.00 94 MET A O 16
ATOM 27613 N N . CYS A 1 95 ? 3.109 7.173 3.135 1.00 0.00 95 CYS A N 16
ATOM 27614 C CA . CYS A 1 95 ? 2.170 7.636 2.119 1.00 0.00 95 CYS A CA 16
ATOM 27615 C C . CYS A 1 95 ? 0.734 7.309 2.516 1.00 0.00 95 CYS A C 16
ATOM 27616 O O . CYS A 1 95 ? 0.492 6.423 3.336 1.00 0.00 95 CYS A O 16
ATOM 27624 N N . VAL A 1 96 ? -0.215 8.031 1.930 1.00 0.00 96 VAL A N 16
ATOM 27625 C CA . VAL A 1 96 ? -1.628 7.819 2.223 1.00 0.00 96 VAL A CA 16
ATOM 27626 C C . VAL A 1 96 ? -2.390 7.392 0.974 1.00 0.00 96 VAL A C 16
ATOM 27627 O O . VAL A 1 96 ? -2.114 7.867 -0.128 1.00 0.00 96 VAL A O 16
ATOM 27640 N N . PHE A 1 97 ? -3.351 6.491 1.153 1.00 0.00 97 PHE A N 16
ATOM 27641 C CA . PHE A 1 97 ? -4.153 5.999 0.040 1.00 0.00 97 PHE A CA 16
ATOM 27642 C C . PHE A 1 97 ? -5.611 6.427 0.188 1.00 0.00 97 PHE A C 16
ATOM 27643 O O . PHE A 1 97 ? -6.264 6.107 1.182 1.00 0.00 97 PHE A O 16
ATOM 27660 N N . ARG A 1 98 ? -6.112 7.152 -0.805 1.00 0.00 98 ARG A N 16
ATOM 27661 C CA . ARG A 1 98 ? -7.491 7.626 -0.785 1.00 0.00 98 ARG A CA 16
ATOM 27662 C C . ARG A 1 98 ? -8.301 6.989 -1.910 1.00 0.00 98 ARG A C 16
ATOM 27663 O O . ARG A 1 98 ? -7.761 6.260 -2.742 1.00 0.00 98 ARG A O 16
ATOM 27684 N N . HIS A 1 99 ? -9.601 7.270 -1.929 1.00 0.00 99 HIS A N 16
ATOM 27685 C CA . HIS A 1 99 ? -10.486 6.725 -2.952 1.00 0.00 99 HIS A CA 16
ATOM 27686 C C . HIS A 1 99 ? -10.671 7.718 -4.096 1.00 0.00 99 HIS A C 16
ATOM 27687 O O . HIS A 1 99 ? -10.886 8.909 -3.869 1.00 0.00 99 HIS A O 16
ATOM 27702 N N . LEU A 1 100 ? -10.583 7.220 -5.324 1.00 0.00 100 LEU A N 16
ATOM 27703 C CA . LEU A 1 100 ? -10.740 8.064 -6.504 1.00 0.00 100 LEU A CA 16
ATOM 27704 C C . LEU A 1 100 ? -11.872 9.068 -6.309 1.00 0.00 100 LEU A C 16
ATOM 27705 O O . LEU A 1 100 ? -12.981 8.701 -5.923 1.00 0.00 100 LEU A O 16
ATOM 27721 N N . SER A 1 101 ? -11.583 10.337 -6.581 1.00 0.00 101 SER A N 16
ATOM 27722 C CA . SER A 1 101 ? -12.576 11.395 -6.434 1.00 0.00 101 SER A CA 16
ATOM 27723 C C . SER A 1 101 ? -13.685 11.246 -7.471 1.00 0.00 101 SER A C 16
ATOM 27724 O O . SER A 1 101 ? -13.581 11.757 -8.587 1.00 0.00 101 SER A O 16
ATOM 27732 N N . LYS A 1 102 ? -14.748 10.544 -7.094 1.00 0.00 102 LYS A N 16
ATOM 27733 C CA . LYS A 1 102 ? -15.879 10.328 -7.989 1.00 0.00 102 LYS A CA 16
ATOM 27734 C C . LYS A 1 102 ? -15.410 10.176 -9.432 1.00 0.00 102 LYS A C 16
ATOM 27735 O O . LYS A 1 102 ? -16.014 10.726 -10.353 1.00 0.00 102 LYS A O 16
ATOM 27754 N N . LYS A 1 103 ? -14.331 9.424 -9.623 1.00 0.00 103 LYS A N 16
ATOM 27755 C CA . LYS A 1 103 ? -13.782 9.196 -10.954 1.00 0.00 103 LYS A CA 16
ATOM 27756 C C . LYS A 1 103 ? -13.334 7.748 -11.117 1.00 0.00 103 LYS A C 16
ATOM 27757 O O . LYS A 1 103 ? -13.072 7.056 -10.134 1.00 0.00 103 LYS A O 16
ATOM 27776 N N . GLU A 1 104 ? -13.247 7.297 -12.365 1.00 0.00 104 GLU A N 16
ATOM 27777 C CA . GLU A 1 104 ? -12.830 5.930 -12.655 1.00 0.00 104 GLU A CA 16
ATOM 27778 C C . GLU A 1 104 ? -13.399 4.957 -11.626 1.00 0.00 104 GLU A C 16
ATOM 27779 O O . GLU A 1 104 ? -12.686 4.098 -11.109 1.00 0.00 104 GLU A O 16
ATOM 27791 N N . GLU A 1 105 ? -14.688 5.100 -11.335 1.00 0.00 105 GLU A N 16
ATOM 27792 C CA . GLU A 1 105 ? -15.353 4.235 -10.368 1.00 0.00 105 GLU A CA 16
ATOM 27793 C C . GLU A 1 105 ? -16.750 3.853 -10.848 1.00 0.00 105 GLU A C 16
ATOM 27794 O O . GLU A 1 105 ? -17.411 4.623 -11.544 1.00 0.00 105 GLU A O 16
ATOM 27806 N N . LYS A 1 106 ? -17.193 2.658 -10.471 1.00 0.00 106 LYS A N 16
ATOM 27807 C CA . LYS A 1 106 ? -18.511 2.172 -10.862 1.00 0.00 106 LYS A CA 16
ATOM 27808 C C . LYS A 1 106 ? -19.371 1.889 -9.635 1.00 0.00 106 LYS A C 16
ATOM 27809 O O . LYS A 1 106 ? -18.958 1.166 -8.728 1.00 0.00 106 LYS A O 16
ATOM 27828 N N . SER A 1 107 ? -20.571 2.461 -9.614 1.00 0.00 107 SER A N 16
ATOM 27829 C CA . SER A 1 107 ? -21.489 2.271 -8.497 1.00 0.00 107 SER A CA 16
ATOM 27830 C C . SER A 1 107 ? -22.033 0.846 -8.477 1.00 0.00 107 SER A C 16
ATOM 27831 O O . SER A 1 107 ? -23.156 0.593 -8.910 1.00 0.00 107 SER A O 16
ATOM 27839 N N . GLY A 1 108 ? -21.227 -0.082 -7.970 1.00 0.00 108 GLY A N 16
ATOM 27840 C CA . GLY A 1 108 ? -21.644 -1.470 -7.903 1.00 0.00 108 GLY A CA 16
ATOM 27841 C C . GLY A 1 108 ? -21.666 -2.001 -6.483 1.00 0.00 108 GLY A C 16
ATOM 27842 O O . GLY A 1 108 ? -21.793 -1.247 -5.518 1.00 0.00 108 GLY A O 16
ATOM 27846 N N . PRO A 1 109 ? -21.541 -3.328 -6.341 1.00 0.00 109 PRO A N 16
ATOM 27847 C CA . PRO A 1 109 ? -21.546 -3.989 -5.033 1.00 0.00 109 PRO A CA 16
ATOM 27848 C C . PRO A 1 109 ? -20.287 -3.686 -4.226 1.00 0.00 109 PRO A C 16
ATOM 27849 O O . PRO A 1 109 ? -19.173 -3.765 -4.744 1.00 0.00 109 PRO A O 16
ATOM 27860 N N . SER A 1 110 ? -20.472 -3.341 -2.956 1.00 0.00 110 SER A N 16
ATOM 27861 C CA . SER A 1 110 ? -19.351 -3.024 -2.079 1.00 0.00 110 SER A CA 16
ATOM 27862 C C . SER A 1 110 ? -18.748 -4.294 -1.488 1.00 0.00 110 SER A C 16
ATOM 27863 O O . SER A 1 110 ? -19.173 -4.764 -0.433 1.00 0.00 110 SER A O 16
ATOM 27871 N N . SER A 1 111 ? -17.753 -4.845 -2.176 1.00 0.00 111 SER A N 16
ATOM 27872 C CA . SER A 1 111 ? -17.092 -6.063 -1.722 1.00 0.00 111 SER A CA 16
ATOM 27873 C C . SER A 1 111 ? -16.848 -6.020 -0.217 1.00 0.00 111 SER A C 16
ATOM 27874 O O . SER A 1 111 ? -16.213 -5.098 0.294 1.00 0.00 111 SER A O 16
ATOM 27882 N N . GLY A 1 112 ? -17.357 -7.025 0.488 1.00 0.00 112 GLY A N 16
ATOM 27883 C CA . GLY A 1 112 ? -17.184 -7.084 1.928 1.00 0.00 112 GLY A CA 16
ATOM 27884 C C . GLY A 1 112 ? -18.331 -6.435 2.677 1.00 0.00 112 GLY A C 16
ATOM 27885 O O . GLY A 1 112 ? -18.517 -5.220 2.609 1.00 0.00 112 GLY A O 16
ATOM 27889 N N . GLY A 1 1 ? -22.630 -9.208 -11.098 1.00 0.00 1 GLY A N 17
ATOM 27890 C CA . GLY A 1 1 ? -23.689 -9.120 -10.110 1.00 0.00 1 GLY A CA 17
ATOM 27891 C C . GLY A 1 1 ? -24.187 -7.701 -9.919 1.00 0.00 1 GLY A C 17
ATOM 27892 O O . GLY A 1 1 ? -24.118 -6.883 -10.836 1.00 0.00 1 GLY A O 17
ATOM 27896 N N . SER A 1 2 ? -24.693 -7.409 -8.725 1.00 0.00 2 SER A N 17
ATOM 27897 C CA . SER A 1 2 ? -25.210 -6.081 -8.418 1.00 0.00 2 SER A CA 17
ATOM 27898 C C . SER A 1 2 ? -24.278 -4.998 -8.953 1.00 0.00 2 SER A C 17
ATOM 27899 O O . SER A 1 2 ? -23.066 -5.046 -8.741 1.00 0.00 2 SER A O 17
ATOM 27907 N N . SER A 1 3 ? -24.853 -4.022 -9.648 1.00 0.00 3 SER A N 17
ATOM 27908 C CA . SER A 1 3 ? -24.074 -2.928 -10.217 1.00 0.00 3 SER A CA 17
ATOM 27909 C C . SER A 1 3 ? -24.548 -1.583 -9.674 1.00 0.00 3 SER A C 17
ATOM 27910 O O . SER A 1 3 ? -25.733 -1.393 -9.403 1.00 0.00 3 SER A O 17
ATOM 27918 N N . GLY A 1 4 ? -23.612 -0.652 -9.517 1.00 0.00 4 GLY A N 17
ATOM 27919 C CA . GLY A 1 4 ? -23.952 0.663 -9.007 1.00 0.00 4 GLY A CA 17
ATOM 27920 C C . GLY A 1 4 ? -22.983 1.141 -7.944 1.00 0.00 4 GLY A C 17
ATOM 27921 O O . GLY A 1 4 ? -21.767 1.068 -8.125 1.00 0.00 4 GLY A O 17
ATOM 27925 N N . SER A 1 5 ? -23.521 1.633 -6.832 1.00 0.00 5 SER A N 17
ATOM 27926 C CA . SER A 1 5 ? -22.695 2.130 -5.738 1.00 0.00 5 SER A CA 17
ATOM 27927 C C . SER A 1 5 ? -23.171 1.570 -4.401 1.00 0.00 5 SER A C 17
ATOM 27928 O O . SER A 1 5 ? -23.019 2.208 -3.359 1.00 0.00 5 SER A O 17
ATOM 27936 N N . SER A 1 6 ? -23.746 0.372 -4.439 1.00 0.00 6 SER A N 17
ATOM 27937 C CA . SER A 1 6 ? -24.248 -0.273 -3.232 1.00 0.00 6 SER A CA 17
ATOM 27938 C C . SER A 1 6 ? -23.243 -0.148 -2.091 1.00 0.00 6 SER A C 17
ATOM 27939 O O . SER A 1 6 ? -22.350 -0.981 -1.942 1.00 0.00 6 SER A O 17
ATOM 27947 N N . GLY A 1 7 ? -23.396 0.900 -1.288 1.00 0.00 7 GLY A N 17
ATOM 27948 C CA . GLY A 1 7 ? -22.495 1.117 -0.171 1.00 0.00 7 GLY A CA 17
ATOM 27949 C C . GLY A 1 7 ? -22.978 2.211 0.760 1.00 0.00 7 GLY A C 17
ATOM 27950 O O . GLY A 1 7 ? -22.591 3.374 0.640 1.00 0.00 7 GLY A O 17
ATOM 27954 N N . PRO A 1 8 ? -23.846 1.842 1.714 1.00 0.00 8 PRO A N 17
ATOM 27955 C CA . PRO A 1 8 ? -24.402 2.786 2.687 1.00 0.00 8 PRO A CA 17
ATOM 27956 C C . PRO A 1 8 ? -23.358 3.270 3.688 1.00 0.00 8 PRO A C 17
ATOM 27957 O O . PRO A 1 8 ? -23.667 4.031 4.605 1.00 0.00 8 PRO A O 17
ATOM 27968 N N . LYS A 1 9 ? -22.120 2.825 3.505 1.00 0.00 9 LYS A N 17
ATOM 27969 C CA . LYS A 1 9 ? -21.028 3.213 4.391 1.00 0.00 9 LYS A CA 17
ATOM 27970 C C . LYS A 1 9 ? -21.180 4.664 4.836 1.00 0.00 9 LYS A C 17
ATOM 27971 O O . LYS A 1 9 ? -21.640 5.515 4.074 1.00 0.00 9 LYS A O 17
ATOM 27990 N N . THR A 1 10 ? -20.789 4.942 6.077 1.00 0.00 10 THR A N 17
ATOM 27991 C CA . THR A 1 10 ? -20.881 6.289 6.624 1.00 0.00 10 THR A CA 17
ATOM 27992 C C . THR A 1 10 ? -20.111 6.404 7.934 1.00 0.00 10 THR A C 17
ATOM 27993 O O . THR A 1 10 ? -19.944 5.422 8.656 1.00 0.00 10 THR A O 17
ATOM 28004 N N . GLY A 1 11 ? -19.643 7.612 8.237 1.00 0.00 11 GLY A N 17
ATOM 28005 C CA . GLY A 1 11 ? -18.896 7.833 9.461 1.00 0.00 11 GLY A CA 17
ATOM 28006 C C . GLY A 1 11 ? -18.078 9.108 9.419 1.00 0.00 11 GLY A C 17
ATOM 28007 O O . GLY A 1 11 ? -17.577 9.515 8.370 1.00 0.00 11 GLY A O 17
ATOM 28011 N N . PRO A 1 12 ? -17.933 9.762 10.581 1.00 0.00 12 PRO A N 17
ATOM 28012 C CA . PRO A 1 12 ? -17.171 11.009 10.698 1.00 0.00 12 PRO A CA 17
ATOM 28013 C C . PRO A 1 12 ? -15.672 10.790 10.523 1.00 0.00 12 PRO A C 17
ATOM 28014 O O . PRO A 1 12 ? -15.235 9.721 10.097 1.00 0.00 12 PRO A O 17
ATOM 28025 N N . THR A 1 13 ? -14.887 11.811 10.853 1.00 0.00 13 THR A N 17
ATOM 28026 C CA . THR A 1 13 ? -13.437 11.731 10.731 1.00 0.00 13 THR A CA 17
ATOM 28027 C C . THR A 1 13 ? -12.924 10.363 11.166 1.00 0.00 13 THR A C 17
ATOM 28028 O O . THR A 1 13 ? -13.416 9.784 12.134 1.00 0.00 13 THR A O 17
ATOM 28039 N N . MET A 1 14 ? -11.931 9.853 10.445 1.00 0.00 14 MET A N 17
ATOM 28040 C CA . MET A 1 14 ? -11.349 8.553 10.758 1.00 0.00 14 MET A CA 17
ATOM 28041 C C . MET A 1 14 ? -10.125 8.281 9.890 1.00 0.00 14 MET A C 17
ATOM 28042 O O . MET A 1 14 ? -10.186 8.380 8.664 1.00 0.00 14 MET A O 17
ATOM 28056 N N . THR A 1 15 ? -9.013 7.938 10.533 1.00 0.00 15 THR A N 17
ATOM 28057 C CA . THR A 1 15 ? -7.775 7.653 9.819 1.00 0.00 15 THR A CA 17
ATOM 28058 C C . THR A 1 15 ? -7.080 6.423 10.391 1.00 0.00 15 THR A C 17
ATOM 28059 O O . THR A 1 15 ? -6.753 6.377 11.577 1.00 0.00 15 THR A O 17
ATOM 28070 N N . LYS A 1 16 ? -6.858 5.426 9.541 1.00 0.00 16 LYS A N 17
ATOM 28071 C CA . LYS A 1 16 ? -6.200 4.194 9.961 1.00 0.00 16 LYS A CA 17
ATOM 28072 C C . LYS A 1 16 ? -4.686 4.307 9.812 1.00 0.00 16 LYS A C 17
ATOM 28073 O O . LYS A 1 16 ? -4.174 5.329 9.355 1.00 0.00 16 LYS A O 17
ATOM 28092 N N . GLU A 1 17 ? -3.977 3.251 10.198 1.00 0.00 17 GLU A N 17
ATOM 28093 C CA . GLU A 1 17 ? -2.522 3.234 10.105 1.00 0.00 17 GLU A CA 17
ATOM 28094 C C . GLU A 1 17 ? -2.014 1.831 9.786 1.00 0.00 17 GLU A C 17
ATOM 28095 O O . GLU A 1 17 ? -2.657 0.834 10.119 1.00 0.00 17 GLU A O 17
ATOM 28107 N N . LEU A 1 18 ? -0.857 1.760 9.137 1.00 0.00 18 LEU A N 17
ATOM 28108 C CA . LEU A 1 18 ? -0.262 0.480 8.771 1.00 0.00 18 LEU A CA 17
ATOM 28109 C C . LEU A 1 18 ? 1.242 0.619 8.559 1.00 0.00 18 LEU A C 17
ATOM 28110 O O . LEU A 1 18 ? 1.692 1.393 7.714 1.00 0.00 18 LEU A O 17
ATOM 28126 N N . VAL A 1 19 ? 2.016 -0.137 9.332 1.00 0.00 19 VAL A N 17
ATOM 28127 C CA . VAL A 1 19 ? 3.470 -0.100 9.227 1.00 0.00 19 VAL A CA 17
ATOM 28128 C C . VAL A 1 19 ? 4.069 -1.490 9.411 1.00 0.00 19 VAL A C 17
ATOM 28129 O O . VAL A 1 19 ? 3.845 -2.144 10.430 1.00 0.00 19 VAL A O 17
ATOM 28142 N N . PHE A 1 20 ? 4.832 -1.935 8.418 1.00 0.00 20 PHE A N 17
ATOM 28143 C CA . PHE A 1 20 ? 5.464 -3.249 8.469 1.00 0.00 20 PHE A CA 17
ATOM 28144 C C . PHE A 1 20 ? 6.916 -3.171 8.009 1.00 0.00 20 PHE A C 17
ATOM 28145 O O . PHE A 1 20 ? 7.382 -2.124 7.561 1.00 0.00 20 PHE A O 17
ATOM 28162 N N . SER A 1 21 ? 7.627 -4.288 8.124 1.00 0.00 21 SER A N 17
ATOM 28163 C CA . SER A 1 21 ? 9.029 -4.347 7.724 1.00 0.00 21 SER A CA 17
ATOM 28164 C C . SER A 1 21 ? 9.156 -4.616 6.228 1.00 0.00 21 SER A C 17
ATOM 28165 O O . SER A 1 21 ? 8.442 -5.452 5.673 1.00 0.00 21 SER A O 17
ATOM 28173 N N . SER A 1 22 ? 10.069 -3.900 5.580 1.00 0.00 22 SER A N 17
ATOM 28174 C CA . SER A 1 22 ? 10.289 -4.057 4.147 1.00 0.00 22 SER A CA 17
ATOM 28175 C C . SER A 1 22 ? 10.515 -5.523 3.790 1.00 0.00 22 SER A C 17
ATOM 28176 O O . SER A 1 22 ? 10.136 -5.976 2.710 1.00 0.00 22 SER A O 17
ATOM 28184 N N . ASN A 1 23 ? 11.136 -6.260 4.705 1.00 0.00 23 ASN A N 17
ATOM 28185 C CA . ASN A 1 23 ? 11.415 -7.675 4.487 1.00 0.00 23 ASN A CA 17
ATOM 28186 C C . ASN A 1 23 ? 10.178 -8.398 3.962 1.00 0.00 23 ASN A C 17
ATOM 28187 O O . ASN A 1 23 ? 10.286 -9.356 3.196 1.00 0.00 23 ASN A O 17
ATOM 28198 N N . ILE A 1 24 ? 9.006 -7.933 4.380 1.00 0.00 24 ILE A N 17
ATOM 28199 C CA . ILE A 1 24 ? 7.749 -8.534 3.950 1.00 0.00 24 ILE A CA 17
ATOM 28200 C C . ILE A 1 24 ? 7.821 -8.975 2.492 1.00 0.00 24 ILE A C 17
ATOM 28201 O O . ILE A 1 24 ? 8.008 -8.157 1.593 1.00 0.00 24 ILE A O 17
ATOM 28217 N N . GLY A 1 25 ? 7.669 -10.277 2.265 1.00 0.00 25 GLY A N 17
ATOM 28218 C CA . GLY A 1 25 ? 7.718 -10.805 0.915 1.00 0.00 25 GLY A CA 17
ATOM 28219 C C . GLY A 1 25 ? 6.475 -10.469 0.115 1.00 0.00 25 GLY A C 17
ATOM 28220 O O . GLY A 1 25 ? 5.686 -9.612 0.514 1.00 0.00 25 GLY A O 17
ATOM 28224 N N . GLN A 1 26 ? 6.300 -11.144 -1.016 1.00 0.00 26 GLN A N 17
ATOM 28225 C CA . GLN A 1 26 ? 5.145 -10.909 -1.875 1.00 0.00 26 GLN A CA 17
ATOM 28226 C C . GLN A 1 26 ? 3.911 -11.623 -1.333 1.00 0.00 26 GLN A C 17
ATOM 28227 O O . GLN A 1 26 ? 2.816 -11.059 -1.307 1.00 0.00 26 GLN A O 17
ATOM 28241 N N . HIS A 1 27 ? 4.094 -12.866 -0.900 1.00 0.00 27 HIS A N 17
ATOM 28242 C CA . HIS A 1 27 ? 2.994 -13.657 -0.358 1.00 0.00 27 HIS A CA 17
ATOM 28243 C C . HIS A 1 27 ? 2.345 -12.945 0.825 1.00 0.00 27 HIS A C 17
ATOM 28244 O O . HIS A 1 27 ? 1.120 -12.866 0.918 1.00 0.00 27 HIS A O 17
ATOM 28259 N N . ASP A 1 28 ? 3.174 -12.431 1.727 1.00 0.00 28 ASP A N 17
ATOM 28260 C CA . ASP A 1 28 ? 2.681 -11.726 2.904 1.00 0.00 28 ASP A CA 17
ATOM 28261 C C . ASP A 1 28 ? 2.065 -10.385 2.516 1.00 0.00 28 ASP A C 17
ATOM 28262 O O . ASP A 1 28 ? 0.978 -10.033 2.977 1.00 0.00 28 ASP A O 17
ATOM 28271 N N . LEU A 1 29 ? 2.765 -9.641 1.668 1.00 0.00 29 LEU A N 17
ATOM 28272 C CA . LEU A 1 29 ? 2.287 -8.338 1.218 1.00 0.00 29 LEU A CA 17
ATOM 28273 C C . LEU A 1 29 ? 0.913 -8.457 0.568 1.00 0.00 29 LEU A C 17
ATOM 28274 O O . LEU A 1 29 ? 0.093 -7.542 0.653 1.00 0.00 29 LEU A O 17
ATOM 28290 N N . ASP A 1 30 ? 0.666 -9.591 -0.079 1.00 0.00 30 ASP A N 17
ATOM 28291 C CA . ASP A 1 30 ? -0.610 -9.831 -0.742 1.00 0.00 30 ASP A CA 17
ATOM 28292 C C . ASP A 1 30 ? -1.774 -9.559 0.207 1.00 0.00 30 ASP A C 17
ATOM 28293 O O . ASP A 1 30 ? -2.796 -8.998 -0.191 1.00 0.00 30 ASP A O 17
ATOM 28302 N N . THR A 1 31 ? -1.613 -9.962 1.463 1.00 0.00 31 THR A N 17
ATOM 28303 C CA . THR A 1 31 ? -2.650 -9.764 2.468 1.00 0.00 31 THR A CA 17
ATOM 28304 C C . THR A 1 31 ? -2.720 -8.305 2.906 1.00 0.00 31 THR A C 17
ATOM 28305 O O . THR A 1 31 ? -3.789 -7.694 2.896 1.00 0.00 31 THR A O 17
ATOM 28316 N N . LYS A 1 32 ? -1.575 -7.753 3.291 1.00 0.00 32 LYS A N 17
ATOM 28317 C CA . LYS A 1 32 ? -1.504 -6.365 3.731 1.00 0.00 32 LYS A CA 17
ATOM 28318 C C . LYS A 1 32 ? -2.312 -5.459 2.807 1.00 0.00 32 LYS A C 17
ATOM 28319 O O . LYS A 1 32 ? -3.104 -4.635 3.265 1.00 0.00 32 LYS A O 17
ATOM 28338 N N . SER A 1 33 ? -2.107 -5.618 1.503 1.00 0.00 33 SER A N 17
ATOM 28339 C CA . SER A 1 33 ? -2.814 -4.812 0.515 1.00 0.00 33 SER A CA 17
ATOM 28340 C C . SER A 1 33 ? -4.320 -5.033 0.611 1.00 0.00 33 SER A C 17
ATOM 28341 O O . SER A 1 33 ? -5.094 -4.082 0.719 1.00 0.00 33 SER A O 17
ATOM 28349 N N . LYS A 1 34 ? -4.730 -6.297 0.571 1.00 0.00 34 LYS A N 17
ATOM 28350 C CA . LYS A 1 34 ? -6.143 -6.646 0.655 1.00 0.00 34 LYS A CA 17
ATOM 28351 C C . LYS A 1 34 ? -6.815 -5.923 1.818 1.00 0.00 34 LYS A C 17
ATOM 28352 O O . LYS A 1 34 ? -7.862 -5.300 1.651 1.00 0.00 34 LYS A O 17
ATOM 28371 N N . GLN A 1 35 ? -6.203 -6.011 2.995 1.00 0.00 35 GLN A N 17
ATOM 28372 C CA . GLN A 1 35 ? -6.742 -5.364 4.186 1.00 0.00 35 GLN A CA 17
ATOM 28373 C C . GLN A 1 35 ? -7.040 -3.892 3.918 1.00 0.00 35 GLN A C 17
ATOM 28374 O O . GLN A 1 35 ? -8.126 -3.402 4.228 1.00 0.00 35 GLN A O 17
ATOM 28388 N N . ILE A 1 36 ? -6.069 -3.193 3.341 1.00 0.00 36 ILE A N 17
ATOM 28389 C CA . ILE A 1 36 ? -6.228 -1.777 3.031 1.00 0.00 36 ILE A CA 17
ATOM 28390 C C . ILE A 1 36 ? -7.421 -1.547 2.110 1.00 0.00 36 ILE A C 17
ATOM 28391 O O . ILE A 1 36 ? -8.267 -0.693 2.377 1.00 0.00 36 ILE A O 17
ATOM 28407 N N . GLN A 1 37 ? -7.483 -2.315 1.027 1.00 0.00 37 GLN A N 17
ATOM 28408 C CA . GLN A 1 37 ? -8.575 -2.195 0.068 1.00 0.00 37 GLN A CA 17
ATOM 28409 C C . GLN A 1 37 ? -9.911 -2.023 0.782 1.00 0.00 37 GLN A C 17
ATOM 28410 O O . GLN A 1 37 ? -10.689 -1.127 0.455 1.00 0.00 37 GLN A O 17
ATOM 28424 N N . GLN A 1 38 ? -10.171 -2.888 1.757 1.00 0.00 38 GLN A N 17
ATOM 28425 C CA . GLN A 1 38 ? -11.414 -2.832 2.517 1.00 0.00 38 GLN A CA 17
ATOM 28426 C C . GLN A 1 38 ? -11.602 -1.460 3.154 1.00 0.00 38 GLN A C 17
ATOM 28427 O O . GLN A 1 38 ? -12.672 -0.860 3.055 1.00 0.00 38 GLN A O 17
ATOM 28441 N N . TRP A 1 39 ? -10.555 -0.969 3.808 1.00 0.00 39 TRP A N 17
ATOM 28442 C CA . TRP A 1 39 ? -10.605 0.334 4.462 1.00 0.00 39 TRP A CA 17
ATOM 28443 C C . TRP A 1 39 ? -10.914 1.437 3.456 1.00 0.00 39 TRP A C 17
ATOM 28444 O O . TRP A 1 39 ? -11.793 2.269 3.685 1.00 0.00 39 TRP A O 17
ATOM 28465 N N . ILE A 1 40 ? -10.189 1.437 2.343 1.00 0.00 40 ILE A N 17
ATOM 28466 C CA . ILE A 1 40 ? -10.388 2.438 1.302 1.00 0.00 40 ILE A CA 17
ATOM 28467 C C . ILE A 1 40 ? -11.858 2.533 0.905 1.00 0.00 40 ILE A C 17
ATOM 28468 O O . ILE A 1 40 ? -12.415 3.625 0.811 1.00 0.00 40 ILE A O 17
ATOM 28484 N N . GLU A 1 41 ? -12.478 1.380 0.675 1.00 0.00 41 GLU A N 17
ATOM 28485 C CA . GLU A 1 41 ? -13.884 1.334 0.289 1.00 0.00 41 GLU A CA 17
ATOM 28486 C C . GLU A 1 41 ? -14.730 2.206 1.211 1.00 0.00 41 GLU A C 17
ATOM 28487 O O . GLU A 1 41 ? -15.628 2.918 0.760 1.00 0.00 41 GLU A O 17
ATOM 28499 N N . LYS A 1 42 ? -14.438 2.145 2.506 1.00 0.00 42 LYS A N 17
ATOM 28500 C CA . LYS A 1 42 ? -15.170 2.928 3.494 1.00 0.00 42 LYS A CA 17
ATOM 28501 C C . LYS A 1 42 ? -14.601 4.340 3.599 1.00 0.00 42 LYS A C 17
ATOM 28502 O O . LYS A 1 42 ? -14.640 4.958 4.663 1.00 0.00 42 LYS A O 17
ATOM 28521 N N . LYS A 1 43 ? -14.075 4.845 2.488 1.00 0.00 43 LYS A N 17
ATOM 28522 C CA . LYS A 1 43 ? -13.500 6.184 2.454 1.00 0.00 43 LYS A CA 17
ATOM 28523 C C . LYS A 1 43 ? -12.714 6.472 3.729 1.00 0.00 43 LYS A C 17
ATOM 28524 O O . LYS A 1 43 ? -12.932 7.489 4.388 1.00 0.00 43 LYS A O 17
ATOM 28543 N N . TYR A 1 44 ? -11.798 5.572 4.069 1.00 0.00 44 TYR A N 17
ATOM 28544 C CA . TYR A 1 44 ? -10.980 5.729 5.266 1.00 0.00 44 TYR A CA 17
ATOM 28545 C C . TYR A 1 44 ? -9.519 5.971 4.899 1.00 0.00 44 TYR A C 17
ATOM 28546 O O . TYR A 1 44 ? -8.926 5.213 4.130 1.00 0.00 44 TYR A O 17
ATOM 28564 N N . HIS A 1 45 ? -8.944 7.032 5.455 1.00 0.00 45 HIS A N 17
ATOM 28565 C CA . HIS A 1 45 ? -7.552 7.375 5.188 1.00 0.00 45 HIS A CA 17
ATOM 28566 C C . HIS A 1 45 ? -6.610 6.357 5.825 1.00 0.00 45 HIS A C 17
ATOM 28567 O O . HIS A 1 45 ? -6.530 6.250 7.048 1.00 0.00 45 HIS A O 17
ATOM 28582 N N . VAL A 1 46 ? -5.899 5.610 4.986 1.00 0.00 46 VAL A N 17
ATOM 28583 C CA . VAL A 1 46 ? -4.963 4.601 5.466 1.00 0.00 46 VAL A CA 17
ATOM 28584 C C . VAL A 1 46 ? -3.520 5.060 5.288 1.00 0.00 46 VAL A C 17
ATOM 28585 O O . VAL A 1 46 ? -3.064 5.282 4.167 1.00 0.00 46 VAL A O 17
ATOM 28598 N N . GLN A 1 47 ? -2.808 5.201 6.402 1.00 0.00 47 GLN A N 17
ATOM 28599 C CA . GLN A 1 47 ? -1.417 5.634 6.368 1.00 0.00 47 GLN A CA 17
ATOM 28600 C C . GLN A 1 47 ? -0.473 4.437 6.381 1.00 0.00 47 GLN A C 17
ATOM 28601 O O . GLN A 1 47 ? -0.478 3.638 7.318 1.00 0.00 47 GLN A O 17
ATOM 28615 N N . VAL A 1 48 ? 0.338 4.317 5.334 1.00 0.00 48 VAL A N 17
ATOM 28616 C CA . VAL A 1 48 ? 1.288 3.217 5.225 1.00 0.00 48 VAL A CA 17
ATOM 28617 C C . VAL A 1 48 ? 2.700 3.673 5.576 1.00 0.00 48 VAL A C 17
ATOM 28618 O O . VAL A 1 48 ? 3.115 4.776 5.220 1.00 0.00 48 VAL A O 17
ATOM 28631 N N . THR A 1 49 ? 3.435 2.816 6.277 1.00 0.00 49 THR A N 17
ATOM 28632 C CA . THR A 1 49 ? 4.801 3.130 6.678 1.00 0.00 49 THR A CA 17
ATOM 28633 C C . THR A 1 49 ? 5.721 1.930 6.486 1.00 0.00 49 THR A C 17
ATOM 28634 O O . THR A 1 49 ? 5.492 0.863 7.057 1.00 0.00 49 THR A O 17
ATOM 28645 N N . ILE A 1 50 ? 6.761 2.111 5.680 1.00 0.00 50 ILE A N 17
ATOM 28646 C CA . ILE A 1 50 ? 7.717 1.042 5.415 1.00 0.00 50 ILE A CA 17
ATOM 28647 C C . ILE A 1 50 ? 9.049 1.312 6.107 1.00 0.00 50 ILE A C 17
ATOM 28648 O O . ILE A 1 50 ? 9.756 2.261 5.770 1.00 0.00 50 ILE A O 17
ATOM 28664 N N . LYS A 1 51 ? 9.387 0.468 7.076 1.00 0.00 51 LYS A N 17
ATOM 28665 C CA . LYS A 1 51 ? 10.636 0.611 7.815 1.00 0.00 51 LYS A CA 17
ATOM 28666 C C . LYS A 1 51 ? 11.697 -0.344 7.280 1.00 0.00 51 LYS A C 17
ATOM 28667 O O . LYS A 1 51 ? 11.517 -1.562 7.302 1.00 0.00 51 LYS A O 17
ATOM 28686 N N . ARG A 1 52 ? 12.803 0.215 6.801 1.00 0.00 52 ARG A N 17
ATOM 28687 C CA . ARG A 1 52 ? 13.894 -0.587 6.261 1.00 0.00 52 ARG A CA 17
ATOM 28688 C C . ARG A 1 52 ? 14.765 -1.146 7.382 1.00 0.00 52 ARG A C 17
ATOM 28689 O O . ARG A 1 52 ? 14.678 -0.705 8.528 1.00 0.00 52 ARG A O 17
ATOM 28710 N N . ARG A 1 53 ? 15.604 -2.120 7.043 1.00 0.00 53 ARG A N 17
ATOM 28711 C CA . ARG A 1 53 ? 16.490 -2.740 8.021 1.00 0.00 53 ARG A CA 17
ATOM 28712 C C . ARG A 1 53 ? 17.703 -1.856 8.293 1.00 0.00 53 ARG A C 17
ATOM 28713 O O . ARG A 1 53 ? 17.989 -0.925 7.539 1.00 0.00 53 ARG A O 17
ATOM 28734 N N . LYS A 1 54 ? 18.413 -2.152 9.376 1.00 0.00 54 LYS A N 17
ATOM 28735 C CA . LYS A 1 54 ? 19.597 -1.386 9.749 1.00 0.00 54 LYS A CA 17
ATOM 28736 C C . LYS A 1 54 ? 20.718 -1.590 8.736 1.00 0.00 54 LYS A C 17
ATOM 28737 O O . LYS A 1 54 ? 21.253 -0.627 8.185 1.00 0.00 54 LYS A O 17
ATOM 28756 N N . ASP A 1 55 ? 21.069 -2.848 8.494 1.00 0.00 55 ASP A N 17
ATOM 28757 C CA . ASP A 1 55 ? 22.126 -3.177 7.544 1.00 0.00 55 ASP A CA 17
ATOM 28758 C C . ASP A 1 55 ? 21.539 -3.699 6.237 1.00 0.00 55 ASP A C 17
ATOM 28759 O O . ASP A 1 55 ? 22.083 -4.615 5.622 1.00 0.00 55 ASP A O 17
ATOM 28768 N N . ALA A 1 56 ? 20.424 -3.109 5.818 1.00 0.00 56 ALA A N 17
ATOM 28769 C CA . ALA A 1 56 ? 19.763 -3.513 4.583 1.00 0.00 56 ALA A CA 17
ATOM 28770 C C . ALA A 1 56 ? 20.708 -3.398 3.392 1.00 0.00 56 ALA A C 17
ATOM 28771 O O . ALA A 1 56 ? 21.765 -2.776 3.485 1.00 0.00 56 ALA A O 17
ATOM 28778 N N . GLU A 1 57 ? 20.319 -4.004 2.274 1.00 0.00 57 GLU A N 17
ATOM 28779 C CA . GLU A 1 57 ? 21.134 -3.970 1.065 1.00 0.00 57 GLU A CA 17
ATOM 28780 C C . GLU A 1 57 ? 20.309 -3.513 -0.135 1.00 0.00 57 GLU A C 17
ATOM 28781 O O . GLU A 1 57 ? 20.692 -3.733 -1.283 1.00 0.00 57 GLU A O 17
ATOM 28793 N N . GLN A 1 58 ? 19.175 -2.878 0.142 1.00 0.00 58 GLN A N 17
ATOM 28794 C CA . GLN A 1 58 ? 18.295 -2.392 -0.914 1.00 0.00 58 GLN A CA 17
ATOM 28795 C C . GLN A 1 58 ? 18.519 -0.905 -1.167 1.00 0.00 58 GLN A C 17
ATOM 28796 O O . GLN A 1 58 ? 19.404 -0.290 -0.573 1.00 0.00 58 GLN A O 17
ATOM 28810 N N . SER A 1 59 ? 17.711 -0.332 -2.054 1.00 0.00 59 SER A N 17
ATOM 28811 C CA . SER A 1 59 ? 17.823 1.082 -2.389 1.00 0.00 59 SER A CA 17
ATOM 28812 C C . SER A 1 59 ? 16.522 1.818 -2.084 1.00 0.00 59 SER A C 17
ATOM 28813 O O . SER A 1 59 ? 15.435 1.257 -2.214 1.00 0.00 59 SER A O 17
ATOM 28821 N N . GLU A 1 60 ? 16.643 3.078 -1.678 1.00 0.00 60 GLU A N 17
ATOM 28822 C CA . GLU A 1 60 ? 15.477 3.891 -1.354 1.00 0.00 60 GLU A CA 17
ATOM 28823 C C . GLU A 1 60 ? 14.372 3.694 -2.388 1.00 0.00 60 GLU A C 17
ATOM 28824 O O . GLU A 1 60 ? 13.190 3.655 -2.048 1.00 0.00 60 GLU A O 17
ATOM 28836 N N . GLU A 1 61 ? 14.767 3.572 -3.651 1.00 0.00 61 GLU A N 17
ATOM 28837 C CA . GLU A 1 61 ? 13.810 3.381 -4.735 1.00 0.00 61 GLU A CA 17
ATOM 28838 C C . GLU A 1 61 ? 13.119 2.025 -4.618 1.00 0.00 61 GLU A C 17
ATOM 28839 O O . GLU A 1 61 ? 11.920 1.905 -4.867 1.00 0.00 61 GLU A O 17
ATOM 28851 N N . GLU A 1 62 ? 13.885 1.008 -4.237 1.00 0.00 62 GLU A N 17
ATOM 28852 C CA . GLU A 1 62 ? 13.347 -0.339 -4.089 1.00 0.00 62 GLU A CA 17
ATOM 28853 C C . GLU A 1 62 ? 12.185 -0.355 -3.099 1.00 0.00 62 GLU A C 17
ATOM 28854 O O . GLU A 1 62 ? 11.157 -0.989 -3.340 1.00 0.00 62 GLU A O 17
ATOM 28866 N N . THR A 1 63 ? 12.356 0.347 -1.984 1.00 0.00 63 THR A N 17
ATOM 28867 C CA . THR A 1 63 ? 11.324 0.413 -0.956 1.00 0.00 63 THR A CA 17
ATOM 28868 C C . THR A 1 63 ? 10.104 1.180 -1.452 1.00 0.00 63 THR A C 17
ATOM 28869 O O . THR A 1 63 ? 9.045 1.151 -0.826 1.00 0.00 63 THR A O 17
ATOM 28880 N N . GLU A 1 64 ? 10.259 1.866 -2.580 1.00 0.00 64 GLU A N 17
ATOM 28881 C CA . GLU A 1 64 ? 9.168 2.641 -3.159 1.00 0.00 64 GLU A CA 17
ATOM 28882 C C . GLU A 1 64 ? 8.293 1.766 -4.051 1.00 0.00 64 GLU A C 17
ATOM 28883 O O . GLU A 1 64 ? 7.092 2.002 -4.183 1.00 0.00 64 GLU A O 17
ATOM 28895 N N . GLU A 1 65 ? 8.904 0.756 -4.662 1.00 0.00 65 GLU A N 17
ATOM 28896 C CA . GLU A 1 65 ? 8.181 -0.153 -5.544 1.00 0.00 65 GLU A CA 17
ATOM 28897 C C . GLU A 1 65 ? 6.942 -0.713 -4.850 1.00 0.00 65 GLU A C 17
ATOM 28898 O O . GLU A 1 65 ? 5.892 -0.878 -5.471 1.00 0.00 65 GLU A O 17
ATOM 28910 N N . ILE A 1 66 ? 7.074 -1.003 -3.560 1.00 0.00 66 ILE A N 17
ATOM 28911 C CA . ILE A 1 66 ? 5.966 -1.544 -2.782 1.00 0.00 66 ILE A CA 17
ATOM 28912 C C . ILE A 1 66 ? 4.725 -0.668 -2.911 1.00 0.00 66 ILE A C 17
ATOM 28913 O O . ILE A 1 66 ? 3.683 -1.115 -3.391 1.00 0.00 66 ILE A O 17
ATOM 28929 N N . PHE A 1 67 ? 4.844 0.584 -2.482 1.00 0.00 67 PHE A N 17
ATOM 28930 C CA . PHE A 1 67 ? 3.731 1.525 -2.550 1.00 0.00 67 PHE A CA 17
ATOM 28931 C C . PHE A 1 67 ? 2.882 1.273 -3.792 1.00 0.00 67 PHE A C 17
ATOM 28932 O O . PHE A 1 67 ? 1.659 1.406 -3.758 1.00 0.00 67 PHE A O 17
ATOM 28949 N N . ASN A 1 68 ? 3.539 0.909 -4.888 1.00 0.00 68 ASN A N 17
ATOM 28950 C CA . ASN A 1 68 ? 2.845 0.639 -6.142 1.00 0.00 68 ASN A CA 17
ATOM 28951 C C . ASN A 1 68 ? 2.189 -0.738 -6.115 1.00 0.00 68 ASN A C 17
ATOM 28952 O O . ASN A 1 68 ? 1.027 -0.889 -6.492 1.00 0.00 68 ASN A O 17
ATOM 28963 N N . GLN A 1 69 ? 2.942 -1.738 -5.667 1.00 0.00 69 GLN A N 17
ATOM 28964 C CA . GLN A 1 69 ? 2.433 -3.102 -5.592 1.00 0.00 69 GLN A CA 17
ATOM 28965 C C . GLN A 1 69 ? 1.099 -3.145 -4.855 1.00 0.00 69 GLN A C 17
ATOM 28966 O O . GLN A 1 69 ? 0.283 -4.040 -5.080 1.00 0.00 69 GLN A O 17
ATOM 28980 N N . ILE A 1 70 ? 0.883 -2.174 -3.973 1.00 0.00 70 ILE A N 17
ATOM 28981 C CA . ILE A 1 70 ? -0.353 -2.102 -3.204 1.00 0.00 70 ILE A CA 17
ATOM 28982 C C . ILE A 1 70 ? -1.463 -1.435 -4.009 1.00 0.00 70 ILE A C 17
ATOM 28983 O O . ILE A 1 70 ? -2.637 -1.780 -3.872 1.00 0.00 70 ILE A O 17
ATOM 28999 N N . LEU A 1 71 ? -1.084 -0.479 -4.850 1.00 0.00 71 LEU A N 17
ATOM 29000 C CA . LEU A 1 71 ? -2.047 0.236 -5.680 1.00 0.00 71 LEU A CA 17
ATOM 29001 C C . LEU A 1 71 ? -2.413 -0.580 -6.916 1.00 0.00 71 LEU A C 17
ATOM 29002 O O . LEU A 1 71 ? -3.465 -0.371 -7.519 1.00 0.00 71 LEU A O 17
ATOM 29018 N N . GLN A 1 72 ? -1.540 -1.511 -7.284 1.00 0.00 72 GLN A N 17
ATOM 29019 C CA . GLN A 1 72 ? -1.773 -2.360 -8.446 1.00 0.00 72 GLN A CA 17
ATOM 29020 C C . GLN A 1 72 ? -3.032 -3.201 -8.263 1.00 0.00 72 GLN A C 17
ATOM 29021 O O . GLN A 1 72 ? -3.589 -3.724 -9.229 1.00 0.00 72 GLN A O 17
ATOM 29035 N N . THR A 1 73 ? -3.476 -3.328 -7.016 1.00 0.00 73 THR A N 17
ATOM 29036 C CA . THR A 1 73 ? -4.669 -4.106 -6.705 1.00 0.00 73 THR A CA 17
ATOM 29037 C C . THR A 1 73 ? -5.905 -3.217 -6.645 1.00 0.00 73 THR A C 17
ATOM 29038 O O . THR A 1 73 ? -7.029 -3.689 -6.818 1.00 0.00 73 THR A O 17
ATOM 29049 N N . MET A 1 74 ? -5.691 -1.929 -6.400 1.00 0.00 74 MET A N 17
ATOM 29050 C CA . MET A 1 74 ? -6.790 -0.973 -6.319 1.00 0.00 74 MET A CA 17
ATOM 29051 C C . MET A 1 74 ? -6.513 0.249 -7.189 1.00 0.00 74 MET A C 17
ATOM 29052 O O . MET A 1 74 ? -6.721 1.391 -6.780 1.00 0.00 74 MET A O 17
ATOM 29066 N N . PRO A 1 75 ? -6.031 0.006 -8.417 1.00 0.00 75 PRO A N 17
ATOM 29067 C CA . PRO A 1 75 ? -5.716 1.074 -9.369 1.00 0.00 75 PRO A CA 17
ATOM 29068 C C . PRO A 1 75 ? -6.966 1.774 -9.891 1.00 0.00 75 PRO A C 17
ATOM 29069 O O . PRO A 1 75 ? -6.884 2.845 -10.492 1.00 0.00 75 PRO A O 17
ATOM 29080 N N . ASP A 1 76 ? -8.122 1.161 -9.658 1.00 0.00 76 ASP A N 17
ATOM 29081 C CA . ASP A 1 76 ? -9.390 1.726 -10.103 1.00 0.00 76 ASP A CA 17
ATOM 29082 C C . ASP A 1 76 ? -10.322 1.970 -8.920 1.00 0.00 76 ASP A C 17
ATOM 29083 O O . ASP A 1 76 ? -11.478 2.353 -9.097 1.00 0.00 76 ASP A O 17
ATOM 29092 N N . ILE A 1 77 ? -9.810 1.745 -7.715 1.00 0.00 77 ILE A N 17
ATOM 29093 C CA . ILE A 1 77 ? -10.596 1.941 -6.503 1.00 0.00 77 ILE A CA 17
ATOM 29094 C C . ILE A 1 77 ? -9.862 2.835 -5.509 1.00 0.00 77 ILE A C 17
ATOM 29095 O O . ILE A 1 77 ? -10.474 3.424 -4.619 1.00 0.00 77 ILE A O 17
ATOM 29111 N N . ALA A 1 78 ? -8.547 2.932 -5.670 1.00 0.00 78 ALA A N 17
ATOM 29112 C CA . ALA A 1 78 ? -7.729 3.757 -4.789 1.00 0.00 78 ALA A CA 17
ATOM 29113 C C . ALA A 1 78 ? -6.743 4.602 -5.588 1.00 0.00 78 ALA A C 17
ATOM 29114 O O . ALA A 1 78 ? -6.421 4.284 -6.734 1.00 0.00 78 ALA A O 17
ATOM 29121 N N . THR A 1 79 ? -6.264 5.682 -4.977 1.00 0.00 79 THR A N 17
ATOM 29122 C CA . THR A 1 79 ? -5.316 6.574 -5.632 1.00 0.00 79 THR A CA 17
ATOM 29123 C C . THR A 1 79 ? -4.367 7.206 -4.621 1.00 0.00 79 THR A C 17
ATOM 29124 O O . THR A 1 79 ? -4.789 7.657 -3.556 1.00 0.00 79 THR A O 17
ATOM 29135 N N . PHE A 1 80 ? -3.083 7.237 -4.961 1.00 0.00 80 PHE A N 17
ATOM 29136 C CA . PHE A 1 80 ? -2.073 7.815 -4.081 1.00 0.00 80 PHE A CA 17
ATOM 29137 C C . PHE A 1 80 ? -2.576 9.110 -3.452 1.00 0.00 80 PHE A C 17
ATOM 29138 O O . PHE A 1 80 ? -2.533 10.172 -4.074 1.00 0.00 80 PHE A O 17
ATOM 29155 N N . SER A 1 81 ? -3.054 9.014 -2.216 1.00 0.00 81 SER A N 17
ATOM 29156 C CA . SER A 1 81 ? -3.570 10.177 -1.503 1.00 0.00 81 SER A CA 17
ATOM 29157 C C . SER A 1 81 ? -2.440 11.132 -1.132 1.00 0.00 81 SER A C 17
ATOM 29158 O O . SER A 1 81 ? -2.614 12.351 -1.139 1.00 0.00 81 SER A O 17
ATOM 29166 N N . SER A 1 82 ? -1.280 10.569 -0.808 1.00 0.00 82 SER A N 17
ATOM 29167 C CA . SER A 1 82 ? -0.121 11.369 -0.429 1.00 0.00 82 SER A CA 17
ATOM 29168 C C . SER A 1 82 ? 1.170 10.724 -0.924 1.00 0.00 82 SER A C 17
ATOM 29169 O O . SER A 1 82 ? 1.566 9.659 -0.449 1.00 0.00 82 SER A O 17
ATOM 29177 N N . ARG A 1 83 ? 1.821 11.376 -1.881 1.00 0.00 83 ARG A N 17
ATOM 29178 C CA . ARG A 1 83 ? 3.066 10.866 -2.442 1.00 0.00 83 ARG A CA 17
ATOM 29179 C C . ARG A 1 83 ? 4.028 10.444 -1.335 1.00 0.00 83 ARG A C 17
ATOM 29180 O O . ARG A 1 83 ? 4.218 11.147 -0.342 1.00 0.00 83 ARG A O 17
ATOM 29201 N N . PRO A 1 84 ? 4.650 9.268 -1.508 1.00 0.00 84 PRO A N 17
ATOM 29202 C CA . PRO A 1 84 ? 5.602 8.725 -0.534 1.00 0.00 84 PRO A CA 17
ATOM 29203 C C . PRO A 1 84 ? 6.904 9.519 -0.493 1.00 0.00 84 PRO A C 17
ATOM 29204 O O . PRO A 1 84 ? 7.608 9.630 -1.497 1.00 0.00 84 PRO A O 17
ATOM 29215 N N . LYS A 1 85 ? 7.219 10.068 0.675 1.00 0.00 85 LYS A N 17
ATOM 29216 C CA . LYS A 1 85 ? 8.438 10.850 0.849 1.00 0.00 85 LYS A CA 17
ATOM 29217 C C . LYS A 1 85 ? 9.315 10.254 1.945 1.00 0.00 85 LYS A C 17
ATOM 29218 O O . LYS A 1 85 ? 8.872 9.400 2.712 1.00 0.00 85 LYS A O 17
ATOM 29237 N N . ALA A 1 86 ? 10.561 10.711 2.013 1.00 0.00 86 ALA A N 17
ATOM 29238 C CA . ALA A 1 86 ? 11.499 10.225 3.018 1.00 0.00 86 ALA A CA 17
ATOM 29239 C C . ALA A 1 86 ? 11.185 10.808 4.391 1.00 0.00 86 ALA A C 17
ATOM 29240 O O . ALA A 1 86 ? 11.162 12.027 4.567 1.00 0.00 86 ALA A O 17
ATOM 29247 N N . ILE A 1 87 ? 10.942 9.932 5.360 1.00 0.00 87 ILE A N 17
ATOM 29248 C CA . ILE A 1 87 ? 10.629 10.362 6.717 1.00 0.00 87 ILE A CA 17
ATOM 29249 C C . ILE A 1 87 ? 11.674 9.860 7.707 1.00 0.00 87 ILE A C 17
ATOM 29250 O O . ILE A 1 87 ? 12.508 9.018 7.372 1.00 0.00 87 ILE A O 17
ATOM 29266 N N . ARG A 1 88 ? 11.622 10.380 8.929 1.00 0.00 88 ARG A N 17
ATOM 29267 C CA . ARG A 1 88 ? 12.564 9.984 9.969 1.00 0.00 88 ARG A CA 17
ATOM 29268 C C . ARG A 1 88 ? 13.975 9.852 9.403 1.00 0.00 88 ARG A C 17
ATOM 29269 O O . ARG A 1 88 ? 14.693 8.903 9.715 1.00 0.00 88 ARG A O 17
ATOM 29290 N N . GLY A 1 89 ? 14.365 10.811 8.569 1.00 0.00 89 GLY A N 17
ATOM 29291 C CA . GLY A 1 89 ? 15.687 10.783 7.972 1.00 0.00 89 GLY A CA 17
ATOM 29292 C C . GLY A 1 89 ? 15.659 10.351 6.519 1.00 0.00 89 GLY A C 17
ATOM 29293 O O . GLY A 1 89 ? 16.205 11.031 5.651 1.00 0.00 89 GLY A O 17
ATOM 29297 N N . GLY A 1 90 ? 15.022 9.214 6.254 1.00 0.00 90 GLY A N 17
ATOM 29298 C CA . GLY A 1 90 ? 14.938 8.711 4.895 1.00 0.00 90 GLY A CA 17
ATOM 29299 C C . GLY A 1 90 ? 14.897 7.196 4.840 1.00 0.00 90 GLY A C 17
ATOM 29300 O O . GLY A 1 90 ? 14.527 6.614 3.819 1.00 0.00 90 GLY A O 17
ATOM 29304 N N . THR A 1 91 ? 15.281 6.555 5.939 1.00 0.00 91 THR A N 17
ATOM 29305 C CA . THR A 1 91 ? 15.289 5.099 6.011 1.00 0.00 91 THR A CA 17
ATOM 29306 C C . THR A 1 91 ? 13.877 4.535 5.897 1.00 0.00 91 THR A C 17
ATOM 29307 O O . THR A 1 91 ? 13.690 3.373 5.536 1.00 0.00 91 THR A O 17
ATOM 29318 N N . ALA A 1 92 ? 12.887 5.365 6.208 1.00 0.00 92 ALA A N 17
ATOM 29319 C CA . ALA A 1 92 ? 11.492 4.948 6.138 1.00 0.00 92 ALA A CA 17
ATOM 29320 C C . ALA A 1 92 ? 10.657 5.955 5.354 1.00 0.00 92 ALA A C 17
ATOM 29321 O O . ALA A 1 92 ? 10.944 7.152 5.359 1.00 0.00 92 ALA A O 17
ATOM 29328 N N . SER A 1 93 ? 9.623 5.462 4.679 1.00 0.00 93 SER A N 17
ATOM 29329 C CA . SER A 1 93 ? 8.750 6.319 3.886 1.00 0.00 93 SER A CA 17
ATOM 29330 C C . SER A 1 93 ? 7.311 6.241 4.387 1.00 0.00 93 SER A C 17
ATOM 29331 O O . SER A 1 93 ? 6.920 5.271 5.036 1.00 0.00 93 SER A O 17
ATOM 29339 N N . MET A 1 94 ? 6.528 7.270 4.081 1.00 0.00 94 MET A N 17
ATOM 29340 C CA . MET A 1 94 ? 5.131 7.318 4.500 1.00 0.00 94 MET A CA 17
ATOM 29341 C C . MET A 1 94 ? 4.237 7.786 3.356 1.00 0.00 94 MET A C 17
ATOM 29342 O O . MET A 1 94 ? 4.520 8.793 2.707 1.00 0.00 94 MET A O 17
ATOM 29356 N N . CYS A 1 95 ? 3.158 7.050 3.116 1.00 0.00 95 CYS A N 17
ATOM 29357 C CA . CYS A 1 95 ? 2.222 7.389 2.050 1.00 0.00 95 CYS A CA 17
ATOM 29358 C C . CYS A 1 95 ? 0.788 7.082 2.466 1.00 0.00 95 CYS A C 17
ATOM 29359 O O . CYS A 1 95 ? 0.547 6.219 3.311 1.00 0.00 95 CYS A O 17
ATOM 29367 N N . VAL A 1 96 ? -0.162 7.794 1.869 1.00 0.00 96 VAL A N 17
ATOM 29368 C CA . VAL A 1 96 ? -1.573 7.598 2.178 1.00 0.00 96 VAL A CA 17
ATOM 29369 C C . VAL A 1 96 ? -2.372 7.275 0.920 1.00 0.00 96 VAL A C 17
ATOM 29370 O O . VAL A 1 96 ? -1.955 7.598 -0.193 1.00 0.00 96 VAL A O 17
ATOM 29383 N N . PHE A 1 97 ? -3.522 6.636 1.104 1.00 0.00 97 PHE A N 17
ATOM 29384 C CA . PHE A 1 97 ? -4.380 6.269 -0.016 1.00 0.00 97 PHE A CA 17
ATOM 29385 C C . PHE A 1 97 ? -5.794 6.807 0.182 1.00 0.00 97 PHE A C 17
ATOM 29386 O O . PHE A 1 97 ? -6.233 7.028 1.310 1.00 0.00 97 PHE A O 17
ATOM 29403 N N . ARG A 1 98 ? -6.501 7.017 -0.924 1.00 0.00 98 ARG A N 17
ATOM 29404 C CA . ARG A 1 98 ? -7.865 7.531 -0.873 1.00 0.00 98 ARG A CA 17
ATOM 29405 C C . ARG A 1 98 ? -8.746 6.839 -1.908 1.00 0.00 98 ARG A C 17
ATOM 29406 O O . ARG A 1 98 ? -8.276 6.001 -2.679 1.00 0.00 98 ARG A O 17
ATOM 29427 N N . HIS A 1 99 ? -10.027 7.194 -1.920 1.00 0.00 99 HIS A N 17
ATOM 29428 C CA . HIS A 1 99 ? -10.975 6.607 -2.861 1.00 0.00 99 HIS A CA 17
ATOM 29429 C C . HIS A 1 99 ? -11.271 7.570 -4.006 1.00 0.00 99 HIS A C 17
ATOM 29430 O O . HIS A 1 99 ? -11.137 8.786 -3.859 1.00 0.00 99 HIS A O 17
ATOM 29445 N N . LEU A 1 100 ? -11.673 7.020 -5.146 1.00 0.00 100 LEU A N 17
ATOM 29446 C CA . LEU A 1 100 ? -11.988 7.831 -6.318 1.00 0.00 100 LEU A CA 17
ATOM 29447 C C . LEU A 1 100 ? -13.386 8.429 -6.206 1.00 0.00 100 LEU A C 17
ATOM 29448 O O . LEU A 1 100 ? -14.200 8.304 -7.120 1.00 0.00 100 LEU A O 17
ATOM 29464 N N . SER A 1 101 ? -13.657 9.082 -5.080 1.00 0.00 101 SER A N 17
ATOM 29465 C CA . SER A 1 101 ? -14.957 9.699 -4.848 1.00 0.00 101 SER A CA 17
ATOM 29466 C C . SER A 1 101 ? -15.275 10.722 -5.934 1.00 0.00 101 SER A C 17
ATOM 29467 O O . SER A 1 101 ? -16.160 10.511 -6.763 1.00 0.00 101 SER A O 17
ATOM 29475 N N . LYS A 1 102 ? -14.545 11.833 -5.923 1.00 0.00 102 LYS A N 17
ATOM 29476 C CA . LYS A 1 102 ? -14.745 12.890 -6.907 1.00 0.00 102 LYS A CA 17
ATOM 29477 C C . LYS A 1 102 ? -13.874 12.661 -8.138 1.00 0.00 102 LYS A C 17
ATOM 29478 O O . LYS A 1 102 ? -14.342 12.766 -9.271 1.00 0.00 102 LYS A O 17
ATOM 29497 N N . LYS A 1 103 ? -12.604 12.345 -7.907 1.00 0.00 103 LYS A N 17
ATOM 29498 C CA . LYS A 1 103 ? -11.667 12.098 -8.997 1.00 0.00 103 LYS A CA 17
ATOM 29499 C C . LYS A 1 103 ? -11.613 10.613 -9.342 1.00 0.00 103 LYS A C 17
ATOM 29500 O O . LYS A 1 103 ? -11.590 9.761 -8.454 1.00 0.00 103 LYS A O 17
ATOM 29519 N N . GLU A 1 104 ? -11.593 10.311 -10.636 1.00 0.00 104 GLU A N 17
ATOM 29520 C CA . GLU A 1 104 ? -11.541 8.928 -11.097 1.00 0.00 104 GLU A CA 17
ATOM 29521 C C . GLU A 1 104 ? -10.713 8.811 -12.373 1.00 0.00 104 GLU A C 17
ATOM 29522 O O . GLU A 1 104 ? -10.717 9.710 -13.213 1.00 0.00 104 GLU A O 17
ATOM 29534 N N . GLU A 1 105 ? -10.004 7.695 -12.511 1.00 0.00 105 GLU A N 17
ATOM 29535 C CA . GLU A 1 105 ? -9.170 7.460 -13.684 1.00 0.00 105 GLU A CA 17
ATOM 29536 C C . GLU A 1 105 ? -10.019 7.383 -14.949 1.00 0.00 105 GLU A C 17
ATOM 29537 O O . GLU A 1 105 ? -10.598 6.341 -15.260 1.00 0.00 105 GLU A O 17
ATOM 29549 N N . LYS A 1 106 ? -10.091 8.493 -15.675 1.00 0.00 106 LYS A N 17
ATOM 29550 C CA . LYS A 1 106 ? -10.869 8.554 -16.907 1.00 0.00 106 LYS A CA 17
ATOM 29551 C C . LYS A 1 106 ? -10.389 7.505 -17.905 1.00 0.00 106 LYS A C 17
ATOM 29552 O O . LYS A 1 106 ? -9.188 7.345 -18.123 1.00 0.00 106 LYS A O 17
ATOM 29571 N N . SER A 1 107 ? -11.335 6.794 -18.510 1.00 0.00 107 SER A N 17
ATOM 29572 C CA . SER A 1 107 ? -11.008 5.759 -19.484 1.00 0.00 107 SER A CA 17
ATOM 29573 C C . SER A 1 107 ? -11.144 6.290 -20.907 1.00 0.00 107 SER A C 17
ATOM 29574 O O . SER A 1 107 ? -10.175 6.319 -21.666 1.00 0.00 107 SER A O 17
ATOM 29582 N N . GLY A 1 108 ? -12.354 6.710 -21.263 1.00 0.00 108 GLY A N 17
ATOM 29583 C CA . GLY A 1 108 ? -12.595 7.235 -22.595 1.00 0.00 108 GLY A CA 17
ATOM 29584 C C . GLY A 1 108 ? -13.983 7.827 -22.742 1.00 0.00 108 GLY A C 17
ATOM 29585 O O . GLY A 1 108 ? -14.945 7.371 -22.123 1.00 0.00 108 GLY A O 17
ATOM 29589 N N . PRO A 1 109 ? -14.100 8.869 -23.578 1.00 0.00 109 PRO A N 17
ATOM 29590 C CA . PRO A 1 109 ? -15.376 9.548 -23.823 1.00 0.00 109 PRO A CA 17
ATOM 29591 C C . PRO A 1 109 ? -16.352 8.681 -24.611 1.00 0.00 109 PRO A C 17
ATOM 29592 O O . PRO A 1 109 ? -16.107 8.351 -25.771 1.00 0.00 109 PRO A O 17
ATOM 29603 N N . SER A 1 110 ? -17.459 8.315 -23.973 1.00 0.00 110 SER A N 17
ATOM 29604 C CA . SER A 1 110 ? -18.471 7.483 -24.614 1.00 0.00 110 SER A CA 17
ATOM 29605 C C . SER A 1 110 ? -19.729 7.397 -23.754 1.00 0.00 110 SER A C 17
ATOM 29606 O O . SER A 1 110 ? -19.652 7.340 -22.527 1.00 0.00 110 SER A O 17
ATOM 29614 N N . SER A 1 111 ? -20.886 7.390 -24.408 1.00 0.00 111 SER A N 17
ATOM 29615 C CA . SER A 1 111 ? -22.161 7.315 -23.705 1.00 0.00 111 SER A CA 17
ATOM 29616 C C . SER A 1 111 ? -22.111 6.265 -22.600 1.00 0.00 111 SER A C 17
ATOM 29617 O O . SER A 1 111 ? -21.754 5.112 -22.839 1.00 0.00 111 SER A O 17
ATOM 29625 N N . GLY A 1 112 ? -22.473 6.673 -21.387 1.00 0.00 112 GLY A N 17
ATOM 29626 C CA . GLY A 1 112 ? -22.463 5.757 -20.262 1.00 0.00 112 GLY A CA 17
ATOM 29627 C C . GLY A 1 112 ? -23.531 6.085 -19.237 1.00 0.00 112 GLY A C 17
ATOM 29628 O O . GLY A 1 112 ? -24.416 5.272 -18.972 1.00 0.00 112 GLY A O 17
ATOM 29632 N N . GLY A 1 1 ? -38.606 -20.871 8.621 1.00 0.00 1 GLY A N 18
ATOM 29633 C CA . GLY A 1 1 ? -38.447 -19.817 9.605 1.00 0.00 1 GLY A CA 18
ATOM 29634 C C . GLY A 1 1 ? -37.930 -18.528 8.997 1.00 0.00 1 GLY A C 18
ATOM 29635 O O . GLY A 1 1 ? -37.752 -18.434 7.783 1.00 0.00 1 GLY A O 18
ATOM 29639 N N . SER A 1 2 ? -37.689 -17.531 9.842 1.00 0.00 2 SER A N 18
ATOM 29640 C CA . SER A 1 2 ? -37.195 -16.239 9.380 1.00 0.00 2 SER A CA 18
ATOM 29641 C C . SER A 1 2 ? -36.327 -15.577 10.446 1.00 0.00 2 SER A C 18
ATOM 29642 O O . SER A 1 2 ? -36.444 -15.879 11.633 1.00 0.00 2 SER A O 18
ATOM 29650 N N . SER A 1 3 ? -35.455 -14.673 10.012 1.00 0.00 3 SER A N 18
ATOM 29651 C CA . SER A 1 3 ? -34.563 -13.970 10.926 1.00 0.00 3 SER A CA 18
ATOM 29652 C C . SER A 1 3 ? -33.948 -12.747 10.253 1.00 0.00 3 SER A C 18
ATOM 29653 O O . SER A 1 3 ? -34.015 -12.596 9.034 1.00 0.00 3 SER A O 18
ATOM 29661 N N . GLY A 1 4 ? -33.346 -11.876 11.057 1.00 0.00 4 GLY A N 18
ATOM 29662 C CA . GLY A 1 4 ? -32.727 -10.677 10.522 1.00 0.00 4 GLY A CA 18
ATOM 29663 C C . GLY A 1 4 ? -31.281 -10.530 10.953 1.00 0.00 4 GLY A C 18
ATOM 29664 O O . GLY A 1 4 ? -30.649 -11.499 11.371 1.00 0.00 4 GLY A O 18
ATOM 29668 N N . SER A 1 5 ? -30.756 -9.313 10.850 1.00 0.00 5 SER A N 18
ATOM 29669 C CA . SER A 1 5 ? -29.374 -9.043 11.227 1.00 0.00 5 SER A CA 18
ATOM 29670 C C . SER A 1 5 ? -29.163 -7.555 11.491 1.00 0.00 5 SER A C 18
ATOM 29671 O O . SER A 1 5 ? -30.062 -6.742 11.275 1.00 0.00 5 SER A O 18
ATOM 29679 N N . SER A 1 6 ? -27.969 -7.206 11.959 1.00 0.00 6 SER A N 18
ATOM 29680 C CA . SER A 1 6 ? -27.640 -5.817 12.256 1.00 0.00 6 SER A CA 18
ATOM 29681 C C . SER A 1 6 ? -26.671 -5.255 11.220 1.00 0.00 6 SER A C 18
ATOM 29682 O O . SER A 1 6 ? -26.223 -5.966 10.322 1.00 0.00 6 SER A O 18
ATOM 29690 N N . GLY A 1 7 ? -26.353 -3.971 11.352 1.00 0.00 7 GLY A N 18
ATOM 29691 C CA . GLY A 1 7 ? -25.439 -3.333 10.422 1.00 0.00 7 GLY A CA 18
ATOM 29692 C C . GLY A 1 7 ? -24.321 -2.589 11.125 1.00 0.00 7 GLY A C 18
ATOM 29693 O O . GLY A 1 7 ? -24.504 -2.024 12.203 1.00 0.00 7 GLY A O 18
ATOM 29697 N N . PRO A 1 8 ? -23.130 -2.585 10.509 1.00 0.00 8 PRO A N 18
ATOM 29698 C CA . PRO A 1 8 ? -21.953 -1.910 11.066 1.00 0.00 8 PRO A CA 18
ATOM 29699 C C . PRO A 1 8 ? -22.086 -0.391 11.031 1.00 0.00 8 PRO A C 18
ATOM 29700 O O . PRO A 1 8 ? -23.140 0.142 10.685 1.00 0.00 8 PRO A O 18
ATOM 29711 N N . LYS A 1 9 ? -21.011 0.300 11.392 1.00 0.00 9 LYS A N 18
ATOM 29712 C CA . LYS A 1 9 ? -21.006 1.758 11.401 1.00 0.00 9 LYS A CA 18
ATOM 29713 C C . LYS A 1 9 ? -19.718 2.302 10.789 1.00 0.00 9 LYS A C 18
ATOM 29714 O O . LYS A 1 9 ? -18.661 1.678 10.885 1.00 0.00 9 LYS A O 18
ATOM 29733 N N . THR A 1 10 ? -19.814 3.469 10.160 1.00 0.00 10 THR A N 18
ATOM 29734 C CA . THR A 1 10 ? -18.657 4.097 9.533 1.00 0.00 10 THR A CA 18
ATOM 29735 C C . THR A 1 10 ? -18.860 5.600 9.386 1.00 0.00 10 THR A C 18
ATOM 29736 O O . THR A 1 10 ? -19.963 6.110 9.582 1.00 0.00 10 THR A O 18
ATOM 29747 N N . GLY A 1 11 ? -17.788 6.306 9.039 1.00 0.00 11 GLY A N 18
ATOM 29748 C CA . GLY A 1 11 ? -17.871 7.745 8.870 1.00 0.00 11 GLY A CA 18
ATOM 29749 C C . GLY A 1 11 ? -16.617 8.456 9.340 1.00 0.00 11 GLY A C 18
ATOM 29750 O O . GLY A 1 11 ? -15.549 7.858 9.467 1.00 0.00 11 GLY A O 18
ATOM 29754 N N . PRO A 1 12 ? -16.738 9.766 9.604 1.00 0.00 12 PRO A N 18
ATOM 29755 C CA . PRO A 1 12 ? -15.615 10.588 10.064 1.00 0.00 12 PRO A CA 18
ATOM 29756 C C . PRO A 1 12 ? -15.188 10.241 11.486 1.00 0.00 12 PRO A C 18
ATOM 29757 O O . PRO A 1 12 ? -15.878 9.504 12.191 1.00 0.00 12 PRO A O 18
ATOM 29768 N N . THR A 1 13 ? -14.044 10.776 11.903 1.00 0.00 13 THR A N 18
ATOM 29769 C CA . THR A 1 13 ? -13.524 10.522 13.240 1.00 0.00 13 THR A CA 18
ATOM 29770 C C . THR A 1 13 ? -12.973 9.106 13.356 1.00 0.00 13 THR A C 18
ATOM 29771 O O . THR A 1 13 ? -13.239 8.404 14.332 1.00 0.00 13 THR A O 18
ATOM 29782 N N . MET A 1 14 ? -12.203 8.692 12.355 1.00 0.00 14 MET A N 18
ATOM 29783 C CA . MET A 1 14 ? -11.613 7.359 12.347 1.00 0.00 14 MET A CA 18
ATOM 29784 C C . MET A 1 14 ? -10.550 7.241 11.259 1.00 0.00 14 MET A C 18
ATOM 29785 O O . MET A 1 14 ? -10.847 7.357 10.070 1.00 0.00 14 MET A O 18
ATOM 29799 N N . THR A 1 15 ? -9.308 7.011 11.674 1.00 0.00 15 THR A N 18
ATOM 29800 C CA . THR A 1 15 ? -8.200 6.880 10.736 1.00 0.00 15 THR A CA 18
ATOM 29801 C C . THR A 1 15 ? -7.445 5.575 10.955 1.00 0.00 15 THR A C 18
ATOM 29802 O O . THR A 1 15 ? -7.074 5.242 12.081 1.00 0.00 15 THR A O 18
ATOM 29813 N N . LYS A 1 16 ? -7.219 4.838 9.873 1.00 0.00 16 LYS A N 18
ATOM 29814 C CA . LYS A 1 16 ? -6.505 3.568 9.947 1.00 0.00 16 LYS A CA 18
ATOM 29815 C C . LYS A 1 16 ? -5.041 3.744 9.557 1.00 0.00 16 LYS A C 18
ATOM 29816 O O . LYS A 1 16 ? -4.712 4.563 8.699 1.00 0.00 16 LYS A O 18
ATOM 29835 N N . GLU A 1 17 ? -4.167 2.969 10.192 1.00 0.00 17 GLU A N 18
ATOM 29836 C CA . GLU A 1 17 ? -2.738 3.040 9.911 1.00 0.00 17 GLU A CA 18
ATOM 29837 C C . GLU A 1 17 ? -2.172 1.654 9.618 1.00 0.00 17 GLU A C 18
ATOM 29838 O O . GLU A 1 17 ? -2.809 0.638 9.899 1.00 0.00 17 GLU A O 18
ATOM 29850 N N . LEU A 1 18 ? -0.971 1.620 9.050 1.00 0.00 18 LEU A N 18
ATOM 29851 C CA . LEU A 1 18 ? -0.318 0.358 8.718 1.00 0.00 18 LEU A CA 18
ATOM 29852 C C . LEU A 1 18 ? 1.199 0.516 8.714 1.00 0.00 18 LEU A C 18
ATOM 29853 O O . LEU A 1 18 ? 1.740 1.407 8.060 1.00 0.00 18 LEU A O 18
ATOM 29869 N N . VAL A 1 19 ? 1.882 -0.358 9.447 1.00 0.00 19 VAL A N 18
ATOM 29870 C CA . VAL A 1 19 ? 3.337 -0.319 9.526 1.00 0.00 19 VAL A CA 18
ATOM 29871 C C . VAL A 1 19 ? 3.938 -1.697 9.275 1.00 0.00 19 VAL A C 18
ATOM 29872 O O . VAL A 1 19 ? 3.552 -2.679 9.910 1.00 0.00 19 VAL A O 18
ATOM 29885 N N . PHE A 1 20 ? 4.887 -1.763 8.347 1.00 0.00 20 PHE A N 18
ATOM 29886 C CA . PHE A 1 20 ? 5.542 -3.021 8.012 1.00 0.00 20 PHE A CA 18
ATOM 29887 C C . PHE A 1 20 ? 6.885 -2.771 7.331 1.00 0.00 20 PHE A C 18
ATOM 29888 O O . PHE A 1 20 ? 7.059 -1.779 6.624 1.00 0.00 20 PHE A O 18
ATOM 29905 N N . SER A 1 21 ? 7.832 -3.677 7.552 1.00 0.00 21 SER A N 18
ATOM 29906 C CA . SER A 1 21 ? 9.161 -3.554 6.965 1.00 0.00 21 SER A CA 18
ATOM 29907 C C . SER A 1 21 ? 9.157 -4.012 5.510 1.00 0.00 21 SER A C 18
ATOM 29908 O O . SER A 1 21 ? 8.464 -4.964 5.150 1.00 0.00 21 SER A O 18
ATOM 29916 N N . SER A 1 22 ? 9.936 -3.328 4.678 1.00 0.00 22 SER A N 18
ATOM 29917 C CA . SER A 1 22 ? 10.020 -3.662 3.261 1.00 0.00 22 SER A CA 18
ATOM 29918 C C . SER A 1 22 ? 10.368 -5.135 3.070 1.00 0.00 22 SER A C 18
ATOM 29919 O O . SER A 1 22 ? 10.103 -5.715 2.018 1.00 0.00 22 SER A O 18
ATOM 29927 N N . ASN A 1 23 ? 10.965 -5.733 4.095 1.00 0.00 23 ASN A N 18
ATOM 29928 C CA . ASN A 1 23 ? 11.351 -7.139 4.041 1.00 0.00 23 ASN A CA 18
ATOM 29929 C C . ASN A 1 23 ? 10.158 -8.017 3.674 1.00 0.00 23 ASN A C 18
ATOM 29930 O O . ASN A 1 23 ? 10.311 -9.042 3.010 1.00 0.00 23 ASN A O 18
ATOM 29941 N N . ILE A 1 24 ? 8.972 -7.606 4.110 1.00 0.00 24 ILE A N 18
ATOM 29942 C CA . ILE A 1 24 ? 7.754 -8.354 3.826 1.00 0.00 24 ILE A CA 18
ATOM 29943 C C . ILE A 1 24 ? 7.798 -8.968 2.431 1.00 0.00 24 ILE A C 18
ATOM 29944 O O . ILE A 1 24 ? 8.243 -8.333 1.476 1.00 0.00 24 ILE A O 18
ATOM 29960 N N . GLY A 1 25 ? 7.332 -10.208 2.321 1.00 0.00 25 GLY A N 18
ATOM 29961 C CA . GLY A 1 25 ? 7.325 -10.887 1.038 1.00 0.00 25 GLY A CA 18
ATOM 29962 C C . GLY A 1 25 ? 5.969 -10.840 0.364 1.00 0.00 25 GLY A C 18
ATOM 29963 O O . GLY A 1 25 ? 5.030 -10.239 0.886 1.00 0.00 25 GLY A O 18
ATOM 29967 N N . GLN A 1 26 ? 5.866 -11.473 -0.800 1.00 0.00 26 GLN A N 18
ATOM 29968 C CA . GLN A 1 26 ? 4.614 -11.498 -1.548 1.00 0.00 26 GLN A CA 18
ATOM 29969 C C . GLN A 1 26 ? 3.540 -12.268 -0.786 1.00 0.00 26 GLN A C 18
ATOM 29970 O O . GLN A 1 26 ? 2.418 -11.788 -0.620 1.00 0.00 26 GLN A O 18
ATOM 29984 N N . HIS A 1 27 ? 3.892 -13.464 -0.325 1.00 0.00 27 HIS A N 18
ATOM 29985 C CA . HIS A 1 27 ? 2.957 -14.301 0.420 1.00 0.00 27 HIS A CA 18
ATOM 29986 C C . HIS A 1 27 ? 2.227 -13.486 1.482 1.00 0.00 27 HIS A C 18
ATOM 29987 O O . HIS A 1 27 ? 1.022 -13.643 1.679 1.00 0.00 27 HIS A O 18
ATOM 30002 N N . ASP A 1 28 ? 2.964 -12.616 2.165 1.00 0.00 28 ASP A N 18
ATOM 30003 C CA . ASP A 1 28 ? 2.386 -11.776 3.207 1.00 0.00 28 ASP A CA 18
ATOM 30004 C C . ASP A 1 28 ? 1.722 -10.542 2.605 1.00 0.00 28 ASP A C 18
ATOM 30005 O O . ASP A 1 28 ? 0.518 -10.332 2.764 1.00 0.00 28 ASP A O 18
ATOM 30014 N N . LEU A 1 29 ? 2.513 -9.729 1.915 1.00 0.00 29 LEU A N 18
ATOM 30015 C CA . LEU A 1 29 ? 2.002 -8.514 1.289 1.00 0.00 29 LEU A CA 18
ATOM 30016 C C . LEU A 1 29 ? 0.649 -8.768 0.631 1.00 0.00 29 LEU A C 18
ATOM 30017 O O . LEU A 1 29 ? -0.204 -7.882 0.582 1.00 0.00 29 LEU A O 18
ATOM 30033 N N . ASP A 1 30 ? 0.461 -9.983 0.128 1.00 0.00 30 ASP A N 18
ATOM 30034 C CA . ASP A 1 30 ? -0.789 -10.355 -0.524 1.00 0.00 30 ASP A CA 18
ATOM 30035 C C . ASP A 1 30 ? -1.986 -10.004 0.354 1.00 0.00 30 ASP A C 18
ATOM 30036 O O . ASP A 1 30 ? -2.974 -9.440 -0.118 1.00 0.00 30 ASP A O 18
ATOM 30045 N N . THR A 1 31 ? -1.892 -10.343 1.637 1.00 0.00 31 THR A N 18
ATOM 30046 C CA . THR A 1 31 ? -2.967 -10.066 2.581 1.00 0.00 31 THR A CA 18
ATOM 30047 C C . THR A 1 31 ? -3.118 -8.568 2.819 1.00 0.00 31 THR A C 18
ATOM 30048 O O . THR A 1 31 ? -4.232 -8.054 2.922 1.00 0.00 31 THR A O 18
ATOM 30059 N N . LYS A 1 32 ? -1.990 -7.870 2.904 1.00 0.00 32 LYS A N 18
ATOM 30060 C CA . LYS A 1 32 ? -1.996 -6.430 3.128 1.00 0.00 32 LYS A CA 18
ATOM 30061 C C . LYS A 1 32 ? -2.949 -5.733 2.162 1.00 0.00 32 LYS A C 18
ATOM 30062 O O . LYS A 1 32 ? -3.945 -5.140 2.577 1.00 0.00 32 LYS A O 18
ATOM 30081 N N . SER A 1 33 ? -2.638 -5.810 0.872 1.00 0.00 33 SER A N 18
ATOM 30082 C CA . SER A 1 33 ? -3.465 -5.185 -0.153 1.00 0.00 33 SER A CA 18
ATOM 30083 C C . SER A 1 33 ? -4.947 -5.420 0.126 1.00 0.00 33 SER A C 18
ATOM 30084 O O . SER A 1 33 ? -5.757 -4.495 0.070 1.00 0.00 33 SER A O 18
ATOM 30092 N N . LYS A 1 34 ? -5.294 -6.667 0.428 1.00 0.00 34 LYS A N 18
ATOM 30093 C CA . LYS A 1 34 ? -6.677 -7.027 0.718 1.00 0.00 34 LYS A CA 18
ATOM 30094 C C . LYS A 1 34 ? -7.193 -6.269 1.937 1.00 0.00 34 LYS A C 18
ATOM 30095 O O . LYS A 1 34 ? -8.346 -5.840 1.969 1.00 0.00 34 LYS A O 18
ATOM 30114 N N . GLN A 1 35 ? -6.331 -6.107 2.936 1.00 0.00 35 GLN A N 18
ATOM 30115 C CA . GLN A 1 35 ? -6.701 -5.399 4.156 1.00 0.00 35 GLN A CA 18
ATOM 30116 C C . GLN A 1 35 ? -6.956 -3.922 3.872 1.00 0.00 35 GLN A C 18
ATOM 30117 O O . GLN A 1 35 ? -8.013 -3.388 4.210 1.00 0.00 35 GLN A O 18
ATOM 30131 N N . ILE A 1 36 ? -5.981 -3.267 3.250 1.00 0.00 36 ILE A N 18
ATOM 30132 C CA . ILE A 1 36 ? -6.101 -1.853 2.921 1.00 0.00 36 ILE A CA 18
ATOM 30133 C C . ILE A 1 36 ? -7.313 -1.596 2.031 1.00 0.00 36 ILE A C 18
ATOM 30134 O O . ILE A 1 36 ? -8.157 -0.757 2.344 1.00 0.00 36 ILE A O 18
ATOM 30150 N N . GLN A 1 37 ? -7.391 -2.325 0.922 1.00 0.00 37 GLN A N 18
ATOM 30151 C CA . GLN A 1 37 ? -8.500 -2.176 -0.012 1.00 0.00 37 GLN A CA 18
ATOM 30152 C C . GLN A 1 37 ? -9.813 -1.958 0.732 1.00 0.00 37 GLN A C 18
ATOM 30153 O O . GLN A 1 37 ? -10.573 -1.044 0.413 1.00 0.00 37 GLN A O 18
ATOM 30167 N N . GLN A 1 38 ? -10.073 -2.803 1.724 1.00 0.00 38 GLN A N 18
ATOM 30168 C CA . GLN A 1 38 ? -11.296 -2.702 2.513 1.00 0.00 38 GLN A CA 18
ATOM 30169 C C . GLN A 1 38 ? -11.489 -1.284 3.038 1.00 0.00 38 GLN A C 18
ATOM 30170 O O . GLN A 1 38 ? -12.528 -0.663 2.808 1.00 0.00 38 GLN A O 18
ATOM 30184 N N . TRP A 1 39 ? -10.485 -0.777 3.743 1.00 0.00 39 TRP A N 18
ATOM 30185 C CA . TRP A 1 39 ? -10.546 0.570 4.301 1.00 0.00 39 TRP A CA 18
ATOM 30186 C C . TRP A 1 39 ? -10.897 1.590 3.223 1.00 0.00 39 TRP A C 18
ATOM 30187 O O . TRP A 1 39 ? -11.834 2.373 3.380 1.00 0.00 39 TRP A O 18
ATOM 30208 N N . ILE A 1 40 ? -10.141 1.575 2.131 1.00 0.00 40 ILE A N 18
ATOM 30209 C CA . ILE A 1 40 ? -10.376 2.498 1.028 1.00 0.00 40 ILE A CA 18
ATOM 30210 C C . ILE A 1 40 ? -11.857 2.568 0.674 1.00 0.00 40 ILE A C 18
ATOM 30211 O O . ILE A 1 40 ? -12.450 3.646 0.653 1.00 0.00 40 ILE A O 18
ATOM 30227 N N . GLU A 1 41 ? -12.449 1.410 0.398 1.00 0.00 41 GLU A N 18
ATOM 30228 C CA . GLU A 1 41 ? -13.863 1.340 0.047 1.00 0.00 41 GLU A CA 18
ATOM 30229 C C . GLU A 1 41 ? -14.686 2.293 0.909 1.00 0.00 41 GLU A C 18
ATOM 30230 O O . GLU A 1 41 ? -15.554 3.009 0.408 1.00 0.00 41 GLU A O 18
ATOM 30242 N N . LYS A 1 42 ? -14.406 2.297 2.208 1.00 0.00 42 LYS A N 18
ATOM 30243 C CA . LYS A 1 42 ? -15.119 3.162 3.141 1.00 0.00 42 LYS A CA 18
ATOM 30244 C C . LYS A 1 42 ? -14.437 4.522 3.251 1.00 0.00 42 LYS A C 18
ATOM 30245 O O . LYS A 1 42 ? -14.356 5.102 4.334 1.00 0.00 42 LYS A O 18
ATOM 30264 N N . LYS A 1 43 ? -13.950 5.027 2.123 1.00 0.00 43 LYS A N 18
ATOM 30265 C CA . LYS A 1 43 ? -13.278 6.321 2.090 1.00 0.00 43 LYS A CA 18
ATOM 30266 C C . LYS A 1 43 ? -12.543 6.585 3.401 1.00 0.00 43 LYS A C 18
ATOM 30267 O O . LYS A 1 43 ? -12.736 7.624 4.033 1.00 0.00 43 LYS A O 18
ATOM 30286 N N . TYR A 1 44 ? -11.700 5.640 3.802 1.00 0.00 44 TYR A N 18
ATOM 30287 C CA . TYR A 1 44 ? -10.937 5.771 5.038 1.00 0.00 44 TYR A CA 18
ATOM 30288 C C . TYR A 1 44 ? -9.481 6.119 4.745 1.00 0.00 44 TYR A C 18
ATOM 30289 O O . TYR A 1 44 ? -8.862 5.547 3.846 1.00 0.00 44 TYR A O 18
ATOM 30307 N N . HIS A 1 45 ? -8.938 7.061 5.510 1.00 0.00 45 HIS A N 18
ATOM 30308 C CA . HIS A 1 45 ? -7.554 7.485 5.335 1.00 0.00 45 HIS A CA 18
ATOM 30309 C C . HIS A 1 45 ? -6.592 6.458 5.925 1.00 0.00 45 HIS A C 18
ATOM 30310 O O . HIS A 1 45 ? -6.412 6.388 7.140 1.00 0.00 45 HIS A O 18
ATOM 30325 N N . VAL A 1 46 ? -5.977 5.662 5.055 1.00 0.00 46 VAL A N 18
ATOM 30326 C CA . VAL A 1 46 ? -5.034 4.640 5.490 1.00 0.00 46 VAL A CA 18
ATOM 30327 C C . VAL A 1 46 ? -3.598 5.143 5.401 1.00 0.00 46 VAL A C 18
ATOM 30328 O O . VAL A 1 46 ? -3.081 5.386 4.311 1.00 0.00 46 VAL A O 18
ATOM 30341 N N . GLN A 1 47 ? -2.958 5.298 6.556 1.00 0.00 47 GLN A N 18
ATOM 30342 C CA . GLN A 1 47 ? -1.580 5.773 6.608 1.00 0.00 47 GLN A CA 18
ATOM 30343 C C . GLN A 1 47 ? -0.603 4.604 6.677 1.00 0.00 47 GLN A C 18
ATOM 30344 O O . GLN A 1 47 ? -0.580 3.857 7.656 1.00 0.00 47 GLN A O 18
ATOM 30358 N N . VAL A 1 48 ? 0.202 4.450 5.631 1.00 0.00 48 VAL A N 18
ATOM 30359 C CA . VAL A 1 48 ? 1.182 3.372 5.573 1.00 0.00 48 VAL A CA 18
ATOM 30360 C C . VAL A 1 48 ? 2.598 3.905 5.764 1.00 0.00 48 VAL A C 18
ATOM 30361 O O . VAL A 1 48 ? 2.937 4.986 5.281 1.00 0.00 48 VAL A O 18
ATOM 30374 N N . THR A 1 49 ? 3.423 3.139 6.471 1.00 0.00 49 THR A N 18
ATOM 30375 C CA . THR A 1 49 ? 4.802 3.534 6.727 1.00 0.00 49 THR A CA 18
ATOM 30376 C C . THR A 1 49 ? 5.752 2.354 6.558 1.00 0.00 49 THR A C 18
ATOM 30377 O O . THR A 1 49 ? 5.597 1.322 7.211 1.00 0.00 49 THR A O 18
ATOM 30388 N N . ILE A 1 50 ? 6.736 2.514 5.679 1.00 0.00 50 ILE A N 18
ATOM 30389 C CA . ILE A 1 50 ? 7.712 1.462 5.426 1.00 0.00 50 ILE A CA 18
ATOM 30390 C C . ILE A 1 50 ? 9.003 1.713 6.197 1.00 0.00 50 ILE A C 18
ATOM 30391 O O . ILE A 1 50 ? 9.698 2.701 5.961 1.00 0.00 50 ILE A O 18
ATOM 30407 N N . LYS A 1 51 ? 9.320 0.810 7.120 1.00 0.00 51 LYS A N 18
ATOM 30408 C CA . LYS A 1 51 ? 10.529 0.931 7.925 1.00 0.00 51 LYS A CA 18
ATOM 30409 C C . LYS A 1 51 ? 11.748 0.437 7.153 1.00 0.00 51 LYS A C 18
ATOM 30410 O O . LYS A 1 51 ? 12.114 -0.735 7.235 1.00 0.00 51 LYS A O 18
ATOM 30429 N N . ARG A 1 52 ? 12.374 1.340 6.404 1.00 0.00 52 ARG A N 18
ATOM 30430 C CA . ARG A 1 52 ? 13.553 0.995 5.618 1.00 0.00 52 ARG A CA 18
ATOM 30431 C C . ARG A 1 52 ? 14.817 1.083 6.467 1.00 0.00 52 ARG A C 18
ATOM 30432 O O . ARG A 1 52 ? 15.044 2.075 7.160 1.00 0.00 52 ARG A O 18
ATOM 30453 N N . ARG A 1 53 ? 15.637 0.039 6.408 1.00 0.00 53 ARG A N 18
ATOM 30454 C CA . ARG A 1 53 ? 16.878 -0.003 7.172 1.00 0.00 53 ARG A CA 18
ATOM 30455 C C . ARG A 1 53 ? 18.039 -0.468 6.299 1.00 0.00 53 ARG A C 18
ATOM 30456 O O . ARG A 1 53 ? 17.884 -1.359 5.463 1.00 0.00 53 ARG A O 18
ATOM 30477 N N . LYS A 1 54 ? 19.203 0.141 6.497 1.00 0.00 54 LYS A N 18
ATOM 30478 C CA . LYS A 1 54 ? 20.392 -0.209 5.729 1.00 0.00 54 LYS A CA 18
ATOM 30479 C C . LYS A 1 54 ? 20.680 -1.704 5.825 1.00 0.00 54 LYS A C 18
ATOM 30480 O O . LYS A 1 54 ? 21.238 -2.299 4.902 1.00 0.00 54 LYS A O 18
ATOM 30499 N N . ASP A 1 55 ? 20.295 -2.306 6.945 1.00 0.00 55 ASP A N 18
ATOM 30500 C CA . ASP A 1 55 ? 20.509 -3.732 7.159 1.00 0.00 55 ASP A CA 18
ATOM 30501 C C . ASP A 1 55 ? 19.909 -4.550 6.019 1.00 0.00 55 ASP A C 18
ATOM 30502 O O . ASP A 1 55 ? 20.451 -5.585 5.633 1.00 0.00 55 ASP A O 18
ATOM 30511 N N . ALA A 1 56 ? 18.788 -4.077 5.486 1.00 0.00 56 ALA A N 18
ATOM 30512 C CA . ALA A 1 56 ? 18.115 -4.763 4.390 1.00 0.00 56 ALA A CA 18
ATOM 30513 C C . ALA A 1 56 ? 18.829 -4.515 3.066 1.00 0.00 56 ALA A C 18
ATOM 30514 O O . ALA A 1 56 ? 19.603 -3.568 2.936 1.00 0.00 56 ALA A O 18
ATOM 30521 N N . GLU A 1 57 ? 18.565 -5.374 2.086 1.00 0.00 57 GLU A N 18
ATOM 30522 C CA . GLU A 1 57 ? 19.185 -5.248 0.772 1.00 0.00 57 GLU A CA 18
ATOM 30523 C C . GLU A 1 57 ? 18.155 -4.846 -0.279 1.00 0.00 57 GLU A C 18
ATOM 30524 O O . GLU A 1 57 ? 18.136 -5.389 -1.383 1.00 0.00 57 GLU A O 18
ATOM 30536 N N . GLN A 1 58 ? 17.300 -3.891 0.073 1.00 0.00 58 GLN A N 18
ATOM 30537 C CA . GLN A 1 58 ? 16.267 -3.417 -0.840 1.00 0.00 58 GLN A CA 18
ATOM 30538 C C . GLN A 1 58 ? 16.514 -1.965 -1.236 1.00 0.00 58 GLN A C 18
ATOM 30539 O O . GLN A 1 58 ? 15.968 -1.044 -0.629 1.00 0.00 58 GLN A O 18
ATOM 30553 N N . SER A 1 59 ? 17.342 -1.768 -2.257 1.00 0.00 59 SER A N 18
ATOM 30554 C CA . SER A 1 59 ? 17.666 -0.428 -2.731 1.00 0.00 59 SER A CA 18
ATOM 30555 C C . SER A 1 59 ? 16.460 0.499 -2.605 1.00 0.00 59 SER A C 18
ATOM 30556 O O . SER A 1 59 ? 15.315 0.061 -2.707 1.00 0.00 59 SER A O 18
ATOM 30564 N N . GLU A 1 60 ? 16.729 1.782 -2.381 1.00 0.00 60 GLU A N 18
ATOM 30565 C CA . GLU A 1 60 ? 15.666 2.770 -2.240 1.00 0.00 60 GLU A CA 18
ATOM 30566 C C . GLU A 1 60 ? 14.572 2.545 -3.279 1.00 0.00 60 GLU A C 18
ATOM 30567 O O . GLU A 1 60 ? 13.392 2.765 -3.009 1.00 0.00 60 GLU A O 18
ATOM 30579 N N . GLU A 1 61 ? 14.974 2.107 -4.468 1.00 0.00 61 GLU A N 18
ATOM 30580 C CA . GLU A 1 61 ? 14.028 1.854 -5.548 1.00 0.00 61 GLU A CA 18
ATOM 30581 C C . GLU A 1 61 ? 12.894 0.946 -5.077 1.00 0.00 61 GLU A C 18
ATOM 30582 O O . GLU A 1 61 ? 11.726 1.193 -5.371 1.00 0.00 61 GLU A O 18
ATOM 30594 N N . GLU A 1 62 ? 13.251 -0.104 -4.344 1.00 0.00 62 GLU A N 18
ATOM 30595 C CA . GLU A 1 62 ? 12.264 -1.049 -3.834 1.00 0.00 62 GLU A CA 18
ATOM 30596 C C . GLU A 1 62 ? 11.286 -0.357 -2.889 1.00 0.00 62 GLU A C 18
ATOM 30597 O O . GLU A 1 62 ? 10.071 -0.431 -3.070 1.00 0.00 62 GLU A O 18
ATOM 30609 N N . THR A 1 63 ? 11.826 0.316 -1.877 1.00 0.00 63 THR A N 18
ATOM 30610 C CA . THR A 1 63 ? 11.003 1.020 -0.902 1.00 0.00 63 THR A CA 18
ATOM 30611 C C . THR A 1 63 ? 9.812 1.696 -1.573 1.00 0.00 63 THR A C 18
ATOM 30612 O O . THR A 1 63 ? 8.661 1.415 -1.242 1.00 0.00 63 THR A O 18
ATOM 30623 N N . GLU A 1 64 ? 10.098 2.586 -2.517 1.00 0.00 64 GLU A N 18
ATOM 30624 C CA . GLU A 1 64 ? 9.048 3.302 -3.234 1.00 0.00 64 GLU A CA 18
ATOM 30625 C C . GLU A 1 64 ? 8.139 2.329 -3.980 1.00 0.00 64 GLU A C 18
ATOM 30626 O O . GLU A 1 64 ? 6.918 2.370 -3.834 1.00 0.00 64 GLU A O 18
ATOM 30638 N N . GLU A 1 65 ? 8.745 1.456 -4.779 1.00 0.00 65 GLU A N 18
ATOM 30639 C CA . GLU A 1 65 ? 7.990 0.475 -5.549 1.00 0.00 65 GLU A CA 18
ATOM 30640 C C . GLU A 1 65 ? 6.897 -0.162 -4.696 1.00 0.00 65 GLU A C 18
ATOM 30641 O O . GLU A 1 65 ? 5.742 -0.254 -5.114 1.00 0.00 65 GLU A O 18
ATOM 30653 N N . ILE A 1 66 ? 7.270 -0.600 -3.498 1.00 0.00 66 ILE A N 18
ATOM 30654 C CA . ILE A 1 66 ? 6.322 -1.228 -2.585 1.00 0.00 66 ILE A CA 18
ATOM 30655 C C . ILE A 1 66 ? 4.946 -0.581 -2.692 1.00 0.00 66 ILE A C 18
ATOM 30656 O O . ILE A 1 66 ? 3.990 -1.204 -3.155 1.00 0.00 66 ILE A O 18
ATOM 30672 N N . PHE A 1 67 ? 4.852 0.673 -2.263 1.00 0.00 67 PHE A N 18
ATOM 30673 C CA . PHE A 1 67 ? 3.592 1.405 -2.311 1.00 0.00 67 PHE A CA 18
ATOM 30674 C C . PHE A 1 67 ? 2.818 1.073 -3.583 1.00 0.00 67 PHE A C 18
ATOM 30675 O O . PHE A 1 67 ? 1.634 0.742 -3.533 1.00 0.00 67 PHE A O 18
ATOM 30692 N N . ASN A 1 68 ? 3.496 1.164 -4.722 1.00 0.00 68 ASN A N 18
ATOM 30693 C CA . ASN A 1 68 ? 2.873 0.875 -6.009 1.00 0.00 68 ASN A CA 18
ATOM 30694 C C . ASN A 1 68 ? 2.395 -0.573 -6.068 1.00 0.00 68 ASN A C 18
ATOM 30695 O O . ASN A 1 68 ? 1.237 -0.842 -6.387 1.00 0.00 68 ASN A O 18
ATOM 30706 N N . GLN A 1 69 ? 3.295 -1.500 -5.758 1.00 0.00 69 GLN A N 18
ATOM 30707 C CA . GLN A 1 69 ? 2.965 -2.920 -5.776 1.00 0.00 69 GLN A CA 18
ATOM 30708 C C . GLN A 1 69 ? 1.616 -3.175 -5.111 1.00 0.00 69 GLN A C 18
ATOM 30709 O O . GLN A 1 69 ? 0.926 -4.142 -5.435 1.00 0.00 69 GLN A O 18
ATOM 30723 N N . ILE A 1 70 ? 1.247 -2.301 -4.180 1.00 0.00 70 ILE A N 18
ATOM 30724 C CA . ILE A 1 70 ? -0.019 -2.431 -3.471 1.00 0.00 70 ILE A CA 18
ATOM 30725 C C . ILE A 1 70 ? -1.139 -1.702 -4.207 1.00 0.00 70 ILE A C 18
ATOM 30726 O O . ILE A 1 70 ? -2.307 -2.082 -4.115 1.00 0.00 70 ILE A O 18
ATOM 30742 N N . LEU A 1 71 ? -0.775 -0.655 -4.937 1.00 0.00 71 LEU A N 18
ATOM 30743 C CA . LEU A 1 71 ? -1.748 0.128 -5.692 1.00 0.00 71 LEU A CA 18
ATOM 30744 C C . LEU A 1 71 ? -2.139 -0.587 -6.981 1.00 0.00 71 LEU A C 18
ATOM 30745 O O . LEU A 1 71 ? -3.114 -0.218 -7.634 1.00 0.00 71 LEU A O 18
ATOM 30761 N N . GLN A 1 72 ? -1.373 -1.612 -7.340 1.00 0.00 72 GLN A N 18
ATOM 30762 C CA . GLN A 1 72 ? -1.641 -2.379 -8.550 1.00 0.00 72 GLN A CA 18
ATOM 30763 C C . GLN A 1 72 ? -2.890 -3.237 -8.385 1.00 0.00 72 GLN A C 18
ATOM 30764 O O . GLN A 1 72 ? -3.431 -3.761 -9.360 1.00 0.00 72 GLN A O 18
ATOM 30778 N N . THR A 1 73 ? -3.346 -3.379 -7.144 1.00 0.00 73 THR A N 18
ATOM 30779 C CA . THR A 1 73 ? -4.531 -4.175 -6.851 1.00 0.00 73 THR A CA 18
ATOM 30780 C C . THR A 1 73 ? -5.766 -3.293 -6.716 1.00 0.00 73 THR A C 18
ATOM 30781 O O . THR A 1 73 ? -6.896 -3.779 -6.762 1.00 0.00 73 THR A O 18
ATOM 30792 N N . MET A 1 74 ? -5.544 -1.993 -6.550 1.00 0.00 74 MET A N 18
ATOM 30793 C CA . MET A 1 74 ? -6.641 -1.043 -6.410 1.00 0.00 74 MET A CA 18
ATOM 30794 C C . MET A 1 74 ? -6.405 0.191 -7.275 1.00 0.00 74 MET A C 18
ATOM 30795 O O . MET A 1 74 ? -6.612 1.327 -6.848 1.00 0.00 74 MET A O 18
ATOM 30809 N N . PRO A 1 75 ? -5.962 -0.035 -8.521 1.00 0.00 75 PRO A N 18
ATOM 30810 C CA . PRO A 1 75 ? -5.689 1.047 -9.472 1.00 0.00 75 PRO A CA 18
ATOM 30811 C C . PRO A 1 75 ? -6.963 1.738 -9.946 1.00 0.00 75 PRO A C 18
ATOM 30812 O O . PRO A 1 75 ? -6.909 2.778 -10.603 1.00 0.00 75 PRO A O 18
ATOM 30823 N N . ASP A 1 76 ? -8.107 1.154 -9.609 1.00 0.00 76 ASP A N 18
ATOM 30824 C CA . ASP A 1 76 ? -9.396 1.715 -9.999 1.00 0.00 76 ASP A CA 18
ATOM 30825 C C . ASP A 1 76 ? -10.253 2.011 -8.772 1.00 0.00 76 ASP A C 18
ATOM 30826 O O . ASP A 1 76 ? -11.388 2.472 -8.893 1.00 0.00 76 ASP A O 18
ATOM 30835 N N . ILE A 1 77 ? -9.702 1.743 -7.593 1.00 0.00 77 ILE A N 18
ATOM 30836 C CA . ILE A 1 77 ? -10.416 1.981 -6.345 1.00 0.00 77 ILE A CA 18
ATOM 30837 C C . ILE A 1 77 ? -9.619 2.895 -5.421 1.00 0.00 77 ILE A C 18
ATOM 30838 O O . ILE A 1 77 ? -10.176 3.529 -4.525 1.00 0.00 77 ILE A O 18
ATOM 30854 N N . ALA A 1 78 ? -8.310 2.959 -5.646 1.00 0.00 78 ALA A N 18
ATOM 30855 C CA . ALA A 1 78 ? -7.436 3.798 -4.836 1.00 0.00 78 ALA A CA 18
ATOM 30856 C C . ALA A 1 78 ? -6.462 4.581 -5.710 1.00 0.00 78 ALA A C 18
ATOM 30857 O O . ALA A 1 78 ? -6.174 4.189 -6.841 1.00 0.00 78 ALA A O 18
ATOM 30864 N N . THR A 1 79 ? -5.958 5.691 -5.180 1.00 0.00 79 THR A N 18
ATOM 30865 C CA . THR A 1 79 ? -5.018 6.530 -5.913 1.00 0.00 79 THR A CA 18
ATOM 30866 C C . THR A 1 79 ? -4.064 7.245 -4.963 1.00 0.00 79 THR A C 18
ATOM 30867 O O . THR A 1 79 ? -4.473 7.738 -3.911 1.00 0.00 79 THR A O 18
ATOM 30878 N N . PHE A 1 80 ? -2.791 7.300 -5.341 1.00 0.00 80 PHE A N 18
ATOM 30879 C CA . PHE A 1 80 ? -1.779 7.956 -4.522 1.00 0.00 80 PHE A CA 18
ATOM 30880 C C . PHE A 1 80 ? -2.290 9.292 -3.990 1.00 0.00 80 PHE A C 18
ATOM 30881 O O . PHE A 1 80 ? -2.394 10.268 -4.732 1.00 0.00 80 PHE A O 18
ATOM 30898 N N . SER A 1 81 ? -2.609 9.326 -2.700 1.00 0.00 81 SER A N 18
ATOM 30899 C CA . SER A 1 81 ? -3.114 10.539 -2.070 1.00 0.00 81 SER A CA 18
ATOM 30900 C C . SER A 1 81 ? -1.970 11.485 -1.717 1.00 0.00 81 SER A C 18
ATOM 30901 O O . SER A 1 81 ? -1.887 12.597 -2.238 1.00 0.00 81 SER A O 18
ATOM 30909 N N . SER A 1 82 ? -1.090 11.034 -0.829 1.00 0.00 82 SER A N 18
ATOM 30910 C CA . SER A 1 82 ? 0.048 11.841 -0.403 1.00 0.00 82 SER A CA 18
ATOM 30911 C C . SER A 1 82 ? 1.362 11.200 -0.840 1.00 0.00 82 SER A C 18
ATOM 30912 O O . SER A 1 82 ? 1.885 10.311 -0.168 1.00 0.00 82 SER A O 18
ATOM 30920 N N . ARG A 1 83 ? 1.889 11.658 -1.971 1.00 0.00 83 ARG A N 18
ATOM 30921 C CA . ARG A 1 83 ? 3.141 11.129 -2.499 1.00 0.00 83 ARG A CA 18
ATOM 30922 C C . ARG A 1 83 ? 4.087 10.739 -1.367 1.00 0.00 83 ARG A C 18
ATOM 30923 O O . ARG A 1 83 ? 4.262 11.469 -0.392 1.00 0.00 83 ARG A O 18
ATOM 30944 N N . PRO A 1 84 ? 4.712 9.559 -1.498 1.00 0.00 84 PRO A N 18
ATOM 30945 C CA . PRO A 1 84 ? 5.650 9.045 -0.497 1.00 0.00 84 PRO A CA 18
ATOM 30946 C C . PRO A 1 84 ? 6.951 9.841 -0.458 1.00 0.00 84 PRO A C 18
ATOM 30947 O O . PRO A 1 84 ? 7.701 9.872 -1.434 1.00 0.00 84 PRO A O 18
ATOM 30958 N N . LYS A 1 85 ? 7.213 10.482 0.675 1.00 0.00 85 LYS A N 18
ATOM 30959 C CA . LYS A 1 85 ? 8.424 11.277 0.843 1.00 0.00 85 LYS A CA 18
ATOM 30960 C C . LYS A 1 85 ? 9.304 10.702 1.948 1.00 0.00 85 LYS A C 18
ATOM 30961 O O . LYS A 1 85 ? 8.852 9.889 2.754 1.00 0.00 85 LYS A O 18
ATOM 30980 N N . ALA A 1 86 ? 10.562 11.130 1.980 1.00 0.00 86 ALA A N 18
ATOM 30981 C CA . ALA A 1 86 ? 11.503 10.660 2.989 1.00 0.00 86 ALA A CA 18
ATOM 30982 C C . ALA A 1 86 ? 11.164 11.228 4.363 1.00 0.00 86 ALA A C 18
ATOM 30983 O O . ALA A 1 86 ? 10.972 12.435 4.516 1.00 0.00 86 ALA A O 18
ATOM 30990 N N . ILE A 1 87 ? 11.092 10.352 5.359 1.00 0.00 87 ILE A N 18
ATOM 30991 C CA . ILE A 1 87 ? 10.777 10.767 6.720 1.00 0.00 87 ILE A CA 18
ATOM 30992 C C . ILE A 1 87 ? 11.809 10.237 7.709 1.00 0.00 87 ILE A C 18
ATOM 30993 O O . ILE A 1 87 ? 12.621 9.375 7.373 1.00 0.00 87 ILE A O 18
ATOM 31009 N N . ARG A 1 88 ? 11.770 10.757 8.932 1.00 0.00 88 ARG A N 18
ATOM 31010 C CA . ARG A 1 88 ? 12.702 10.336 9.971 1.00 0.00 88 ARG A CA 18
ATOM 31011 C C . ARG A 1 88 ? 14.127 10.270 9.430 1.00 0.00 88 ARG A C 18
ATOM 31012 O O . ARG A 1 88 ? 14.813 9.260 9.581 1.00 0.00 88 ARG A O 18
ATOM 31033 N N . GLY A 1 89 ? 14.565 11.355 8.797 1.00 0.00 89 GLY A N 18
ATOM 31034 C CA . GLY A 1 89 ? 15.905 11.399 8.243 1.00 0.00 89 GLY A CA 18
ATOM 31035 C C . GLY A 1 89 ? 15.998 10.710 6.896 1.00 0.00 89 GLY A C 18
ATOM 31036 O O . GLY A 1 89 ? 17.083 10.579 6.331 1.00 0.00 89 GLY A O 18
ATOM 31040 N N . GLY A 1 90 ? 14.856 10.265 6.380 1.00 0.00 90 GLY A N 18
ATOM 31041 C CA . GLY A 1 90 ? 14.836 9.588 5.096 1.00 0.00 90 GLY A CA 18
ATOM 31042 C C . GLY A 1 90 ? 15.049 8.093 5.225 1.00 0.00 90 GLY A C 18
ATOM 31043 O O . GLY A 1 90 ? 15.121 7.379 4.224 1.00 0.00 90 GLY A O 18
ATOM 31047 N N . THR A 1 91 ? 15.152 7.616 6.462 1.00 0.00 91 THR A N 18
ATOM 31048 C CA . THR A 1 91 ? 15.361 6.197 6.719 1.00 0.00 91 THR A CA 18
ATOM 31049 C C . THR A 1 91 ? 14.090 5.397 6.456 1.00 0.00 91 THR A C 18
ATOM 31050 O O . THR A 1 91 ? 14.128 4.173 6.341 1.00 0.00 91 THR A O 18
ATOM 31061 N N . ALA A 1 92 ? 12.965 6.098 6.361 1.00 0.00 92 ALA A N 18
ATOM 31062 C CA . ALA A 1 92 ? 11.682 5.453 6.109 1.00 0.00 92 ALA A CA 18
ATOM 31063 C C . ALA A 1 92 ? 10.758 6.364 5.308 1.00 0.00 92 ALA A C 18
ATOM 31064 O O . ALA A 1 92 ? 10.904 7.586 5.329 1.00 0.00 92 ALA A O 18
ATOM 31071 N N . SER A 1 93 ? 9.807 5.761 4.601 1.00 0.00 93 SER A N 18
ATOM 31072 C CA . SER A 1 93 ? 8.861 6.518 3.790 1.00 0.00 93 SER A CA 18
ATOM 31073 C C . SER A 1 93 ? 7.436 6.336 4.303 1.00 0.00 93 SER A C 18
ATOM 31074 O O . SER A 1 93 ? 7.061 5.254 4.752 1.00 0.00 93 SER A O 18
ATOM 31082 N N . MET A 1 94 ? 6.648 7.404 4.234 1.00 0.00 94 MET A N 18
ATOM 31083 C CA . MET A 1 94 ? 5.264 7.362 4.691 1.00 0.00 94 MET A CA 18
ATOM 31084 C C . MET A 1 94 ? 4.333 8.002 3.665 1.00 0.00 94 MET A C 18
ATOM 31085 O O . MET A 1 94 ? 4.615 9.083 3.147 1.00 0.00 94 MET A O 18
ATOM 31099 N N . CYS A 1 95 ? 3.226 7.328 3.377 1.00 0.00 95 CYS A N 18
ATOM 31100 C CA . CYS A 1 95 ? 2.254 7.830 2.412 1.00 0.00 95 CYS A CA 18
ATOM 31101 C C . CYS A 1 95 ? 0.849 7.344 2.751 1.00 0.00 95 CYS A C 18
ATOM 31102 O O . CYS A 1 95 ? 0.678 6.356 3.465 1.00 0.00 95 CYS A O 18
ATOM 31110 N N . VAL A 1 96 ? -0.155 8.046 2.236 1.00 0.00 96 VAL A N 18
ATOM 31111 C CA . VAL A 1 96 ? -1.546 7.686 2.484 1.00 0.00 96 VAL A CA 18
ATOM 31112 C C . VAL A 1 96 ? -2.239 7.248 1.199 1.00 0.00 96 VAL A C 18
ATOM 31113 O O . VAL A 1 96 ? -1.850 7.653 0.103 1.00 0.00 96 VAL A O 18
ATOM 31126 N N . PHE A 1 97 ? -3.267 6.418 1.340 1.00 0.00 97 PHE A N 18
ATOM 31127 C CA . PHE A 1 97 ? -4.014 5.924 0.190 1.00 0.00 97 PHE A CA 18
ATOM 31128 C C . PHE A 1 97 ? -5.455 6.426 0.221 1.00 0.00 97 PHE A C 18
ATOM 31129 O O . PHE A 1 97 ? -6.194 6.166 1.171 1.00 0.00 97 PHE A O 18
ATOM 31146 N N . ARG A 1 98 ? -5.847 7.147 -0.824 1.00 0.00 98 ARG A N 18
ATOM 31147 C CA . ARG A 1 98 ? -7.197 7.687 -0.917 1.00 0.00 98 ARG A CA 18
ATOM 31148 C C . ARG A 1 98 ? -7.990 6.984 -2.015 1.00 0.00 98 ARG A C 18
ATOM 31149 O O . ARG A 1 98 ? -7.416 6.369 -2.914 1.00 0.00 98 ARG A O 18
ATOM 31170 N N . HIS A 1 99 ? -9.314 7.079 -1.935 1.00 0.00 99 HIS A N 18
ATOM 31171 C CA . HIS A 1 99 ? -10.186 6.452 -2.922 1.00 0.00 99 HIS A CA 18
ATOM 31172 C C . HIS A 1 99 ? -10.835 7.502 -3.818 1.00 0.00 99 HIS A C 18
ATOM 31173 O O . HIS A 1 99 ? -11.054 8.640 -3.400 1.00 0.00 99 HIS A O 18
ATOM 31188 N N . LEU A 1 100 ? -11.140 7.113 -5.051 1.00 0.00 100 LEU A N 18
ATOM 31189 C CA . LEU A 1 100 ? -11.764 8.021 -6.007 1.00 0.00 100 LEU A CA 18
ATOM 31190 C C . LEU A 1 100 ? -13.205 8.326 -5.609 1.00 0.00 100 LEU A C 18
ATOM 31191 O O . LEU A 1 100 ? -14.126 7.588 -5.960 1.00 0.00 100 LEU A O 18
ATOM 31207 N N . SER A 1 101 ? -13.392 9.418 -4.875 1.00 0.00 101 SER A N 18
ATOM 31208 C CA . SER A 1 101 ? -14.721 9.820 -4.427 1.00 0.00 101 SER A CA 18
ATOM 31209 C C . SER A 1 101 ? -15.474 10.541 -5.541 1.00 0.00 101 SER A C 18
ATOM 31210 O O . SER A 1 101 ? -16.548 10.110 -5.961 1.00 0.00 101 SER A O 18
ATOM 31218 N N . LYS A 1 102 ? -14.903 11.643 -6.015 1.00 0.00 102 LYS A N 18
ATOM 31219 C CA . LYS A 1 102 ? -15.517 12.426 -7.081 1.00 0.00 102 LYS A CA 18
ATOM 31220 C C . LYS A 1 102 ? -14.566 12.577 -8.263 1.00 0.00 102 LYS A C 18
ATOM 31221 O O . LYS A 1 102 ? -14.945 12.349 -9.412 1.00 0.00 102 LYS A O 18
ATOM 31240 N N . LYS A 1 103 ? -13.327 12.961 -7.975 1.00 0.00 103 LYS A N 18
ATOM 31241 C CA . LYS A 1 103 ? -12.319 13.140 -9.013 1.00 0.00 103 LYS A CA 18
ATOM 31242 C C . LYS A 1 103 ? -11.758 11.795 -9.464 1.00 0.00 103 LYS A C 18
ATOM 31243 O O . LYS A 1 103 ? -11.439 10.938 -8.641 1.00 0.00 103 LYS A O 18
ATOM 31262 N N . GLU A 1 104 ? -11.640 11.618 -10.776 1.00 0.00 104 GLU A N 18
ATOM 31263 C CA . GLU A 1 104 ? -11.117 10.377 -11.335 1.00 0.00 104 GLU A CA 18
ATOM 31264 C C . GLU A 1 104 ? -12.001 9.193 -10.954 1.00 0.00 104 GLU A C 18
ATOM 31265 O O . GLU A 1 104 ? -11.509 8.091 -10.714 1.00 0.00 104 GLU A O 18
ATOM 31277 N N . GLU A 1 105 ? -13.308 9.431 -10.900 1.00 0.00 105 GLU A N 18
ATOM 31278 C CA . GLU A 1 105 ? -14.260 8.385 -10.546 1.00 0.00 105 GLU A CA 18
ATOM 31279 C C . GLU A 1 105 ? -15.408 8.332 -11.550 1.00 0.00 105 GLU A C 18
ATOM 31280 O O . GLU A 1 105 ? -15.663 7.296 -12.164 1.00 0.00 105 GLU A O 18
ATOM 31292 N N . LYS A 1 106 ? -16.097 9.456 -11.712 1.00 0.00 106 LYS A N 18
ATOM 31293 C CA . LYS A 1 106 ? -17.218 9.540 -12.641 1.00 0.00 106 LYS A CA 18
ATOM 31294 C C . LYS A 1 106 ? -18.337 8.588 -12.231 1.00 0.00 106 LYS A C 18
ATOM 31295 O O . LYS A 1 106 ? -18.925 7.907 -13.072 1.00 0.00 106 LYS A O 18
ATOM 31314 N N . SER A 1 107 ? -18.628 8.547 -10.935 1.00 0.00 107 SER A N 18
ATOM 31315 C CA . SER A 1 107 ? -19.676 7.677 -10.414 1.00 0.00 107 SER A CA 18
ATOM 31316 C C . SER A 1 107 ? -20.951 8.468 -10.138 1.00 0.00 107 SER A C 18
ATOM 31317 O O . SER A 1 107 ? -21.028 9.228 -9.174 1.00 0.00 107 SER A O 18
ATOM 31325 N N . GLY A 1 108 ? -21.952 8.283 -10.994 1.00 0.00 108 GLY A N 18
ATOM 31326 C CA . GLY A 1 108 ? -23.211 8.985 -10.827 1.00 0.00 108 GLY A CA 18
ATOM 31327 C C . GLY A 1 108 ? -23.829 9.390 -12.150 1.00 0.00 108 GLY A C 18
ATOM 31328 O O . GLY A 1 108 ? -23.434 8.916 -13.215 1.00 0.00 108 GLY A O 18
ATOM 31332 N N . PRO A 1 109 ? -24.826 10.286 -12.092 1.00 0.00 109 PRO A N 18
ATOM 31333 C CA . PRO A 1 109 ? -25.522 10.773 -13.287 1.00 0.00 109 PRO A CA 18
ATOM 31334 C C . PRO A 1 109 ? -24.638 11.666 -14.150 1.00 0.00 109 PRO A C 18
ATOM 31335 O O . PRO A 1 109 ? -23.683 12.268 -13.660 1.00 0.00 109 PRO A O 18
ATOM 31346 N N . SER A 1 110 ? -24.963 11.747 -15.436 1.00 0.00 110 SER A N 18
ATOM 31347 C CA . SER A 1 110 ? -24.195 12.565 -16.368 1.00 0.00 110 SER A CA 18
ATOM 31348 C C . SER A 1 110 ? -24.971 13.819 -16.756 1.00 0.00 110 SER A C 18
ATOM 31349 O O . SER A 1 110 ? -24.417 14.918 -16.794 1.00 0.00 110 SER A O 18
ATOM 31357 N N . SER A 1 111 ? -26.257 13.647 -17.045 1.00 0.00 111 SER A N 18
ATOM 31358 C CA . SER A 1 111 ? -27.110 14.764 -17.434 1.00 0.00 111 SER A CA 18
ATOM 31359 C C . SER A 1 111 ? -26.929 15.943 -16.483 1.00 0.00 111 SER A C 18
ATOM 31360 O O . SER A 1 111 ? -27.305 15.874 -15.313 1.00 0.00 111 SER A O 18
ATOM 31368 N N . GLY A 1 112 ? -26.350 17.025 -16.994 1.00 0.00 112 GLY A N 18
ATOM 31369 C CA . GLY A 1 112 ? -26.129 18.204 -16.178 1.00 0.00 112 GLY A CA 18
ATOM 31370 C C . GLY A 1 112 ? -27.425 18.832 -15.703 1.00 0.00 112 GLY A C 18
ATOM 31371 O O . GLY A 1 112 ? -27.810 19.903 -16.170 1.00 0.00 112 GLY A O 18
ATOM 31375 N N . GLY A 1 1 ? -42.312 -10.427 5.230 1.00 0.00 1 GLY A N 19
ATOM 31376 C CA . GLY A 1 1 ? -41.110 -10.342 6.037 1.00 0.00 1 GLY A CA 19
ATOM 31377 C C . GLY A 1 1 ? -39.979 -9.630 5.321 1.00 0.00 1 GLY A C 19
ATOM 31378 O O . GLY A 1 1 ? -40.114 -8.469 4.935 1.00 0.00 1 GLY A O 19
ATOM 31382 N N . SER A 1 2 ? -38.861 -10.326 5.145 1.00 0.00 2 SER A N 19
ATOM 31383 C CA . SER A 1 2 ? -37.700 -9.750 4.475 1.00 0.00 2 SER A CA 19
ATOM 31384 C C . SER A 1 2 ? -37.278 -8.446 5.145 1.00 0.00 2 SER A C 19
ATOM 31385 O O . SER A 1 2 ? -37.098 -7.425 4.482 1.00 0.00 2 SER A O 19
ATOM 31393 N N . SER A 1 3 ? -37.121 -8.489 6.464 1.00 0.00 3 SER A N 19
ATOM 31394 C CA . SER A 1 3 ? -36.723 -7.311 7.226 1.00 0.00 3 SER A CA 19
ATOM 31395 C C . SER A 1 3 ? -35.497 -7.607 8.083 1.00 0.00 3 SER A C 19
ATOM 31396 O O . SER A 1 3 ? -35.457 -8.601 8.807 1.00 0.00 3 SER A O 19
ATOM 31404 N N . GLY A 1 4 ? -34.497 -6.735 7.995 1.00 0.00 4 GLY A N 19
ATOM 31405 C CA . GLY A 1 4 ? -33.282 -6.919 8.767 1.00 0.00 4 GLY A CA 19
ATOM 31406 C C . GLY A 1 4 ? -32.958 -5.719 9.634 1.00 0.00 4 GLY A C 19
ATOM 31407 O O . GLY A 1 4 ? -32.237 -4.815 9.210 1.00 0.00 4 GLY A O 19
ATOM 31411 N N . SER A 1 5 ? -33.492 -5.708 10.851 1.00 0.00 5 SER A N 19
ATOM 31412 C CA . SER A 1 5 ? -33.260 -4.606 11.777 1.00 0.00 5 SER A CA 19
ATOM 31413 C C . SER A 1 5 ? -31.767 -4.345 11.949 1.00 0.00 5 SER A C 19
ATOM 31414 O O . SER A 1 5 ? -31.024 -5.209 12.415 1.00 0.00 5 SER A O 19
ATOM 31422 N N . SER A 1 6 ? -31.334 -3.148 11.567 1.00 0.00 6 SER A N 19
ATOM 31423 C CA . SER A 1 6 ? -29.929 -2.773 11.675 1.00 0.00 6 SER A CA 19
ATOM 31424 C C . SER A 1 6 ? -29.785 -1.342 12.183 1.00 0.00 6 SER A C 19
ATOM 31425 O O . SER A 1 6 ? -30.770 -0.616 12.313 1.00 0.00 6 SER A O 19
ATOM 31433 N N . GLY A 1 7 ? -28.550 -0.943 12.469 1.00 0.00 7 GLY A N 19
ATOM 31434 C CA . GLY A 1 7 ? -28.298 0.399 12.961 1.00 0.00 7 GLY A CA 19
ATOM 31435 C C . GLY A 1 7 ? -26.855 0.824 12.774 1.00 0.00 7 GLY A C 19
ATOM 31436 O O . GLY A 1 7 ? -26.138 1.101 13.736 1.00 0.00 7 GLY A O 19
ATOM 31440 N N . PRO A 1 8 ? -26.409 0.879 11.510 1.00 0.00 8 PRO A N 19
ATOM 31441 C CA . PRO A 1 8 ? -25.038 1.271 11.171 1.00 0.00 8 PRO A CA 19
ATOM 31442 C C . PRO A 1 8 ? -24.778 2.751 11.431 1.00 0.00 8 PRO A C 19
ATOM 31443 O O . PRO A 1 8 ? -25.453 3.618 10.875 1.00 0.00 8 PRO A O 19
ATOM 31454 N N . LYS A 1 9 ? -23.794 3.034 12.278 1.00 0.00 9 LYS A N 19
ATOM 31455 C CA . LYS A 1 9 ? -23.442 4.410 12.611 1.00 0.00 9 LYS A CA 19
ATOM 31456 C C . LYS A 1 9 ? -22.031 4.740 12.137 1.00 0.00 9 LYS A C 19
ATOM 31457 O O . LYS A 1 9 ? -21.295 3.862 11.684 1.00 0.00 9 LYS A O 19
ATOM 31476 N N . THR A 1 10 ? -21.657 6.011 12.245 1.00 0.00 10 THR A N 19
ATOM 31477 C CA . THR A 1 10 ? -20.334 6.457 11.828 1.00 0.00 10 THR A CA 19
ATOM 31478 C C . THR A 1 10 ? -19.760 7.470 12.811 1.00 0.00 10 THR A C 19
ATOM 31479 O O . THR A 1 10 ? -20.383 8.491 13.100 1.00 0.00 10 THR A O 19
ATOM 31490 N N . GLY A 1 11 ? -18.567 7.182 13.323 1.00 0.00 11 GLY A N 19
ATOM 31491 C CA . GLY A 1 11 ? -17.929 8.079 14.269 1.00 0.00 11 GLY A CA 19
ATOM 31492 C C . GLY A 1 11 ? -17.285 9.273 13.592 1.00 0.00 11 GLY A C 19
ATOM 31493 O O . GLY A 1 11 ? -16.837 9.198 12.448 1.00 0.00 11 GLY A O 19
ATOM 31497 N N . PRO A 1 12 ? -17.235 10.407 14.306 1.00 0.00 12 PRO A N 19
ATOM 31498 C CA . PRO A 1 12 ? -16.645 11.644 13.787 1.00 0.00 12 PRO A CA 19
ATOM 31499 C C . PRO A 1 12 ? -15.129 11.550 13.648 1.00 0.00 12 PRO A C 19
ATOM 31500 O O . PRO A 1 12 ? -14.497 12.408 13.032 1.00 0.00 12 PRO A O 19
ATOM 31511 N N . THR A 1 13 ? -14.551 10.500 14.223 1.00 0.00 13 THR A N 19
ATOM 31512 C CA . THR A 1 13 ? -13.110 10.293 14.164 1.00 0.00 13 THR A CA 19
ATOM 31513 C C . THR A 1 13 ? -12.774 8.827 13.919 1.00 0.00 13 THR A C 19
ATOM 31514 O O . THR A 1 13 ? -13.058 7.968 14.754 1.00 0.00 13 THR A O 19
ATOM 31525 N N . MET A 1 14 ? -12.167 8.547 12.770 1.00 0.00 14 MET A N 19
ATOM 31526 C CA . MET A 1 14 ? -11.791 7.183 12.418 1.00 0.00 14 MET A CA 19
ATOM 31527 C C . MET A 1 14 ? -10.717 7.177 11.335 1.00 0.00 14 MET A C 19
ATOM 31528 O O . MET A 1 14 ? -10.983 7.511 10.179 1.00 0.00 14 MET A O 19
ATOM 31542 N N . THR A 1 15 ? -9.501 6.798 11.715 1.00 0.00 15 THR A N 19
ATOM 31543 C CA . THR A 1 15 ? -8.386 6.751 10.776 1.00 0.00 15 THR A CA 19
ATOM 31544 C C . THR A 1 15 ? -7.578 5.470 10.947 1.00 0.00 15 THR A C 19
ATOM 31545 O O . THR A 1 15 ? -7.250 5.074 12.066 1.00 0.00 15 THR A O 19
ATOM 31556 N N . LYS A 1 16 ? -7.257 4.825 9.830 1.00 0.00 16 LYS A N 19
ATOM 31557 C CA . LYS A 1 16 ? -6.484 3.589 9.855 1.00 0.00 16 LYS A CA 19
ATOM 31558 C C . LYS A 1 16 ? -5.007 3.866 9.590 1.00 0.00 16 LYS A C 19
ATOM 31559 O O . LYS A 1 16 ? -4.661 4.817 8.891 1.00 0.00 16 LYS A O 19
ATOM 31578 N N . GLU A 1 17 ? -4.143 3.026 10.152 1.00 0.00 17 GLU A N 19
ATOM 31579 C CA . GLU A 1 17 ? -2.704 3.181 9.975 1.00 0.00 17 GLU A CA 19
ATOM 31580 C C . GLU A 1 17 ? -2.016 1.822 9.897 1.00 0.00 17 GLU A C 19
ATOM 31581 O O . GLU A 1 17 ? -2.116 1.009 10.817 1.00 0.00 17 GLU A O 19
ATOM 31593 N N . LEU A 1 18 ? -1.317 1.581 8.793 1.00 0.00 18 LEU A N 19
ATOM 31594 C CA . LEU A 1 18 ? -0.612 0.320 8.593 1.00 0.00 18 LEU A CA 19
ATOM 31595 C C . LEU A 1 18 ? 0.898 0.534 8.594 1.00 0.00 18 LEU A C 19
ATOM 31596 O O . LEU A 1 18 ? 1.410 1.420 7.909 1.00 0.00 18 LEU A O 19
ATOM 31612 N N . VAL A 1 19 ? 1.607 -0.284 9.365 1.00 0.00 19 VAL A N 19
ATOM 31613 C CA . VAL A 1 19 ? 3.059 -0.186 9.452 1.00 0.00 19 VAL A CA 19
ATOM 31614 C C . VAL A 1 19 ? 3.713 -1.552 9.272 1.00 0.00 19 VAL A C 19
ATOM 31615 O O . VAL A 1 19 ? 3.495 -2.466 10.067 1.00 0.00 19 VAL A O 19
ATOM 31628 N N . PHE A 1 20 ? 4.517 -1.683 8.222 1.00 0.00 20 PHE A N 19
ATOM 31629 C CA . PHE A 1 20 ? 5.204 -2.937 7.937 1.00 0.00 20 PHE A CA 19
ATOM 31630 C C . PHE A 1 20 ? 6.586 -2.678 7.344 1.00 0.00 20 PHE A C 19
ATOM 31631 O O . PHE A 1 20 ? 7.022 -1.532 7.236 1.00 0.00 20 PHE A O 19
ATOM 31648 N N . SER A 1 21 ? 7.269 -3.752 6.960 1.00 0.00 21 SER A N 19
ATOM 31649 C CA . SER A 1 21 ? 8.603 -3.642 6.381 1.00 0.00 21 SER A CA 19
ATOM 31650 C C . SER A 1 21 ? 8.553 -3.810 4.865 1.00 0.00 21 SER A C 19
ATOM 31651 O O . SER A 1 21 ? 7.558 -4.282 4.315 1.00 0.00 21 SER A O 19
ATOM 31659 N N . SER A 1 22 ? 9.633 -3.420 4.197 1.00 0.00 22 SER A N 19
ATOM 31660 C CA . SER A 1 22 ? 9.712 -3.523 2.744 1.00 0.00 22 SER A CA 19
ATOM 31661 C C . SER A 1 22 ? 10.096 -4.938 2.321 1.00 0.00 22 SER A C 19
ATOM 31662 O O . SER A 1 22 ? 10.164 -5.244 1.131 1.00 0.00 22 SER A O 19
ATOM 31670 N N . ASN A 1 23 ? 10.347 -5.796 3.304 1.00 0.00 23 ASN A N 19
ATOM 31671 C CA . ASN A 1 23 ? 10.725 -7.178 3.034 1.00 0.00 23 ASN A CA 19
ATOM 31672 C C . ASN A 1 23 ? 9.549 -8.120 3.272 1.00 0.00 23 ASN A C 19
ATOM 31673 O O . ASN A 1 23 ? 9.707 -9.342 3.260 1.00 0.00 23 ASN A O 19
ATOM 31684 N N . ILE A 1 24 ? 8.371 -7.544 3.487 1.00 0.00 24 ILE A N 19
ATOM 31685 C CA . ILE A 1 24 ? 7.168 -8.332 3.725 1.00 0.00 24 ILE A CA 19
ATOM 31686 C C . ILE A 1 24 ? 7.033 -9.453 2.700 1.00 0.00 24 ILE A C 19
ATOM 31687 O O . ILE A 1 24 ? 6.762 -10.601 3.051 1.00 0.00 24 ILE A O 19
ATOM 31703 N N . GLY A 1 25 ? 7.226 -9.112 1.429 1.00 0.00 25 GLY A N 19
ATOM 31704 C CA . GLY A 1 25 ? 7.123 -10.101 0.372 1.00 0.00 25 GLY A CA 19
ATOM 31705 C C . GLY A 1 25 ? 5.811 -10.009 -0.382 1.00 0.00 25 GLY A C 19
ATOM 31706 O O . GLY A 1 25 ? 4.910 -9.272 0.017 1.00 0.00 25 GLY A O 19
ATOM 31710 N N . GLN A 1 26 ? 5.705 -10.759 -1.474 1.00 0.00 26 GLN A N 19
ATOM 31711 C CA . GLN A 1 26 ? 4.494 -10.757 -2.287 1.00 0.00 26 GLN A CA 19
ATOM 31712 C C . GLN A 1 26 ? 3.393 -11.579 -1.625 1.00 0.00 26 GLN A C 19
ATOM 31713 O O . GLN A 1 26 ? 2.276 -11.098 -1.431 1.00 0.00 26 GLN A O 19
ATOM 31727 N N . HIS A 1 27 ? 3.715 -12.822 -1.282 1.00 0.00 27 HIS A N 19
ATOM 31728 C CA . HIS A 1 27 ? 2.753 -13.712 -0.641 1.00 0.00 27 HIS A CA 19
ATOM 31729 C C . HIS A 1 27 ? 2.157 -13.062 0.604 1.00 0.00 27 HIS A C 19
ATOM 31730 O O . HIS A 1 27 ? 0.951 -13.141 0.841 1.00 0.00 27 HIS A O 19
ATOM 31745 N N . ASP A 1 28 ? 3.009 -12.421 1.396 1.00 0.00 28 ASP A N 19
ATOM 31746 C CA . ASP A 1 28 ? 2.567 -11.758 2.617 1.00 0.00 28 ASP A CA 19
ATOM 31747 C C . ASP A 1 28 ? 1.823 -10.466 2.295 1.00 0.00 28 ASP A C 19
ATOM 31748 O O . ASP A 1 28 ? 0.652 -10.308 2.642 1.00 0.00 28 ASP A O 19
ATOM 31757 N N . LEU A 1 29 ? 2.511 -9.544 1.630 1.00 0.00 29 LEU A N 19
ATOM 31758 C CA . LEU A 1 29 ? 1.915 -8.264 1.261 1.00 0.00 29 LEU A CA 19
ATOM 31759 C C . LEU A 1 29 ? 0.494 -8.454 0.742 1.00 0.00 29 LEU A C 19
ATOM 31760 O O . LEU A 1 29 ? -0.372 -7.603 0.947 1.00 0.00 29 LEU A O 19
ATOM 31776 N N . ASP A 1 30 ? 0.261 -9.576 0.069 1.00 0.00 30 ASP A N 19
ATOM 31777 C CA . ASP A 1 30 ? -1.057 -9.880 -0.477 1.00 0.00 30 ASP A CA 19
ATOM 31778 C C . ASP A 1 30 ? -2.150 -9.583 0.544 1.00 0.00 30 ASP A C 19
ATOM 31779 O O . ASP A 1 30 ? -3.146 -8.929 0.233 1.00 0.00 30 ASP A O 19
ATOM 31788 N N . THR A 1 31 ? -1.959 -10.071 1.766 1.00 0.00 31 THR A N 19
ATOM 31789 C CA . THR A 1 31 ? -2.930 -9.861 2.833 1.00 0.00 31 THR A CA 19
ATOM 31790 C C . THR A 1 31 ? -3.097 -8.377 3.140 1.00 0.00 31 THR A C 19
ATOM 31791 O O . THR A 1 31 ? -4.216 -7.865 3.190 1.00 0.00 31 THR A O 19
ATOM 31802 N N . LYS A 1 32 ? -1.979 -7.690 3.344 1.00 0.00 32 LYS A N 19
ATOM 31803 C CA . LYS A 1 32 ? -2.001 -6.263 3.643 1.00 0.00 32 LYS A CA 19
ATOM 31804 C C . LYS A 1 32 ? -2.853 -5.507 2.629 1.00 0.00 32 LYS A C 19
ATOM 31805 O O . LYS A 1 32 ? -3.682 -4.675 2.998 1.00 0.00 32 LYS A O 19
ATOM 31824 N N . SER A 1 33 ? -2.645 -5.803 1.350 1.00 0.00 33 SER A N 19
ATOM 31825 C CA . SER A 1 33 ? -3.393 -5.149 0.283 1.00 0.00 33 SER A CA 19
ATOM 31826 C C . SER A 1 33 ? -4.893 -5.203 0.559 1.00 0.00 33 SER A C 19
ATOM 31827 O O . SER A 1 33 ? -5.578 -4.180 0.534 1.00 0.00 33 SER A O 19
ATOM 31835 N N . LYS A 1 34 ? -5.397 -6.404 0.822 1.00 0.00 34 LYS A N 19
ATOM 31836 C CA . LYS A 1 34 ? -6.814 -6.594 1.105 1.00 0.00 34 LYS A CA 19
ATOM 31837 C C . LYS A 1 34 ? -7.246 -5.761 2.308 1.00 0.00 34 LYS A C 19
ATOM 31838 O O . LYS A 1 34 ? -8.177 -4.962 2.218 1.00 0.00 34 LYS A O 19
ATOM 31857 N N . GLN A 1 35 ? -6.562 -5.955 3.431 1.00 0.00 35 GLN A N 19
ATOM 31858 C CA . GLN A 1 35 ? -6.876 -5.220 4.652 1.00 0.00 35 GLN A CA 19
ATOM 31859 C C . GLN A 1 35 ? -7.022 -3.729 4.367 1.00 0.00 35 GLN A C 19
ATOM 31860 O O . GLN A 1 35 ? -7.947 -3.082 4.860 1.00 0.00 35 GLN A O 19
ATOM 31874 N N . ILE A 1 36 ? -6.105 -3.191 3.571 1.00 0.00 36 ILE A N 19
ATOM 31875 C CA . ILE A 1 36 ? -6.134 -1.776 3.221 1.00 0.00 36 ILE A CA 19
ATOM 31876 C C . ILE A 1 36 ? -7.344 -1.449 2.352 1.00 0.00 36 ILE A C 19
ATOM 31877 O O . ILE A 1 36 ? -8.069 -0.491 2.618 1.00 0.00 36 ILE A O 19
ATOM 31893 N N . GLN A 1 37 ? -7.555 -2.252 1.315 1.00 0.00 37 GLN A N 19
ATOM 31894 C CA . GLN A 1 37 ? -8.678 -2.048 0.408 1.00 0.00 37 GLN A CA 19
ATOM 31895 C C . GLN A 1 37 ? -9.989 -1.937 1.180 1.00 0.00 37 GLN A C 19
ATOM 31896 O O . GLN A 1 37 ? -10.746 -0.984 1.001 1.00 0.00 37 GLN A O 19
ATOM 31910 N N . GLN A 1 38 ? -10.249 -2.918 2.039 1.00 0.00 38 GLN A N 19
ATOM 31911 C CA . GLN A 1 38 ? -11.469 -2.930 2.837 1.00 0.00 38 GLN A CA 19
ATOM 31912 C C . GLN A 1 38 ? -11.725 -1.562 3.460 1.00 0.00 38 GLN A C 19
ATOM 31913 O O . GLN A 1 38 ? -12.854 -1.071 3.460 1.00 0.00 38 GLN A O 19
ATOM 31927 N N . TRP A 1 39 ? -10.671 -0.951 3.989 1.00 0.00 39 TRP A N 19
ATOM 31928 C CA . TRP A 1 39 ? -10.783 0.361 4.616 1.00 0.00 39 TRP A CA 19
ATOM 31929 C C . TRP A 1 39 ? -11.061 1.439 3.574 1.00 0.00 39 TRP A C 19
ATOM 31930 O O . TRP A 1 39 ? -12.074 2.136 3.644 1.00 0.00 39 TRP A O 19
ATOM 31951 N N . ILE A 1 40 ? -10.156 1.572 2.610 1.00 0.00 40 ILE A N 19
ATOM 31952 C CA . ILE A 1 40 ? -10.306 2.565 1.554 1.00 0.00 40 ILE A CA 19
ATOM 31953 C C . ILE A 1 40 ? -11.750 2.636 1.066 1.00 0.00 40 ILE A C 19
ATOM 31954 O O . ILE A 1 40 ? -12.270 3.716 0.792 1.00 0.00 40 ILE A O 19
ATOM 31970 N N . GLU A 1 41 ? -12.391 1.476 0.963 1.00 0.00 41 GLU A N 19
ATOM 31971 C CA . GLU A 1 41 ? -13.775 1.407 0.510 1.00 0.00 41 GLU A CA 19
ATOM 31972 C C . GLU A 1 41 ? -14.647 2.401 1.271 1.00 0.00 41 GLU A C 19
ATOM 31973 O O . GLU A 1 41 ? -15.497 3.074 0.687 1.00 0.00 41 GLU A O 19
ATOM 31985 N N . LYS A 1 42 ? -14.430 2.489 2.579 1.00 0.00 42 LYS A N 19
ATOM 31986 C CA . LYS A 1 42 ? -15.194 3.400 3.422 1.00 0.00 42 LYS A CA 19
ATOM 31987 C C . LYS A 1 42 ? -14.505 4.758 3.520 1.00 0.00 42 LYS A C 19
ATOM 31988 O O . LYS A 1 42 ? -14.490 5.383 4.581 1.00 0.00 42 LYS A O 19
ATOM 32007 N N . LYS A 1 43 ? -13.937 5.209 2.407 1.00 0.00 43 LYS A N 19
ATOM 32008 C CA . LYS A 1 43 ? -13.249 6.494 2.365 1.00 0.00 43 LYS A CA 19
ATOM 32009 C C . LYS A 1 43 ? -12.438 6.718 3.637 1.00 0.00 43 LYS A C 19
ATOM 32010 O O . LYS A 1 43 ? -12.503 7.785 4.247 1.00 0.00 43 LYS A O 19
ATOM 32029 N N . TYR A 1 44 ? -11.672 5.706 4.031 1.00 0.00 44 TYR A N 19
ATOM 32030 C CA . TYR A 1 44 ? -10.849 5.792 5.231 1.00 0.00 44 TYR A CA 19
ATOM 32031 C C . TYR A 1 44 ? -9.402 6.120 4.876 1.00 0.00 44 TYR A C 19
ATOM 32032 O O . TYR A 1 44 ? -8.824 5.527 3.965 1.00 0.00 44 TYR A O 19
ATOM 32050 N N . HIS A 1 45 ? -8.822 7.070 5.604 1.00 0.00 45 HIS A N 19
ATOM 32051 C CA . HIS A 1 45 ? -7.441 7.478 5.368 1.00 0.00 45 HIS A CA 19
ATOM 32052 C C . HIS A 1 45 ? -6.467 6.467 5.965 1.00 0.00 45 HIS A C 19
ATOM 32053 O O . HIS A 1 45 ? -6.256 6.434 7.177 1.00 0.00 45 HIS A O 19
ATOM 32068 N N . VAL A 1 46 ? -5.876 5.643 5.105 1.00 0.00 46 VAL A N 19
ATOM 32069 C CA . VAL A 1 46 ? -4.923 4.631 5.547 1.00 0.00 46 VAL A CA 19
ATOM 32070 C C . VAL A 1 46 ? -3.490 5.140 5.436 1.00 0.00 46 VAL A C 19
ATOM 32071 O O . VAL A 1 46 ? -3.013 5.442 4.343 1.00 0.00 46 VAL A O 19
ATOM 32084 N N . GLN A 1 47 ? -2.810 5.230 6.574 1.00 0.00 47 GLN A N 19
ATOM 32085 C CA . GLN A 1 47 ? -1.431 5.702 6.604 1.00 0.00 47 GLN A CA 19
ATOM 32086 C C . GLN A 1 47 ? -0.454 4.532 6.555 1.00 0.00 47 GLN A C 19
ATOM 32087 O O . GLN A 1 47 ? -0.397 3.719 7.478 1.00 0.00 47 GLN A O 19
ATOM 32101 N N . VAL A 1 48 ? 0.314 4.453 5.473 1.00 0.00 48 VAL A N 19
ATOM 32102 C CA . VAL A 1 48 ? 1.289 3.382 5.305 1.00 0.00 48 VAL A CA 19
ATOM 32103 C C . VAL A 1 48 ? 2.708 3.890 5.539 1.00 0.00 48 VAL A C 19
ATOM 32104 O O . VAL A 1 48 ? 3.132 4.881 4.944 1.00 0.00 48 VAL A O 19
ATOM 32117 N N . THR A 1 49 ? 3.439 3.203 6.412 1.00 0.00 49 THR A N 19
ATOM 32118 C CA . THR A 1 49 ? 4.810 3.584 6.726 1.00 0.00 49 THR A CA 19
ATOM 32119 C C . THR A 1 49 ? 5.753 2.392 6.607 1.00 0.00 49 THR A C 19
ATOM 32120 O O . THR A 1 49 ? 5.771 1.515 7.471 1.00 0.00 49 THR A O 19
ATOM 32131 N N . ILE A 1 50 ? 6.535 2.366 5.533 1.00 0.00 50 ILE A N 19
ATOM 32132 C CA . ILE A 1 50 ? 7.481 1.282 5.303 1.00 0.00 50 ILE A CA 19
ATOM 32133 C C . ILE A 1 50 ? 8.797 1.538 6.030 1.00 0.00 50 ILE A C 19
ATOM 32134 O O . ILE A 1 50 ? 9.467 2.542 5.790 1.00 0.00 50 ILE A O 19
ATOM 32150 N N . LYS A 1 51 ? 9.163 0.621 6.920 1.00 0.00 51 LYS A N 19
ATOM 32151 C CA . LYS A 1 51 ? 10.401 0.744 7.681 1.00 0.00 51 LYS A CA 19
ATOM 32152 C C . LYS A 1 51 ? 11.589 0.227 6.875 1.00 0.00 51 LYS A C 19
ATOM 32153 O O . LYS A 1 51 ? 11.716 -0.976 6.642 1.00 0.00 51 LYS A O 19
ATOM 32172 N N . ARG A 1 52 ? 12.456 1.141 6.454 1.00 0.00 52 ARG A N 19
ATOM 32173 C CA . ARG A 1 52 ? 13.633 0.777 5.675 1.00 0.00 52 ARG A CA 19
ATOM 32174 C C . ARG A 1 52 ? 14.893 0.841 6.532 1.00 0.00 52 ARG A C 19
ATOM 32175 O O . ARG A 1 52 ? 14.991 1.656 7.449 1.00 0.00 52 ARG A O 19
ATOM 32196 N N . ARG A 1 53 ? 15.855 -0.024 6.227 1.00 0.00 53 ARG A N 19
ATOM 32197 C CA . ARG A 1 53 ? 17.108 -0.067 6.970 1.00 0.00 53 ARG A CA 19
ATOM 32198 C C . ARG A 1 53 ? 18.194 0.729 6.252 1.00 0.00 53 ARG A C 19
ATOM 32199 O O . ARG A 1 53 ? 17.954 1.314 5.195 1.00 0.00 53 ARG A O 19
ATOM 32220 N N . LYS A 1 54 ? 19.389 0.748 6.833 1.00 0.00 54 LYS A N 19
ATOM 32221 C CA . LYS A 1 54 ? 20.513 1.470 6.249 1.00 0.00 54 LYS A CA 19
ATOM 32222 C C . LYS A 1 54 ? 21.449 0.518 5.513 1.00 0.00 54 LYS A C 19
ATOM 32223 O O . LYS A 1 54 ? 22.055 0.882 4.505 1.00 0.00 54 LYS A O 19
ATOM 32242 N N . ASP A 1 55 ? 21.562 -0.704 6.022 1.00 0.00 55 ASP A N 19
ATOM 32243 C CA . ASP A 1 55 ? 22.423 -1.710 5.411 1.00 0.00 55 ASP A CA 19
ATOM 32244 C C . ASP A 1 55 ? 21.647 -2.994 5.135 1.00 0.00 55 ASP A C 19
ATOM 32245 O O . ASP A 1 55 ? 22.158 -4.096 5.336 1.00 0.00 55 ASP A O 19
ATOM 32254 N N . ALA A 1 56 ? 20.410 -2.844 4.674 1.00 0.00 56 ALA A N 19
ATOM 32255 C CA . ALA A 1 56 ? 19.563 -3.991 4.370 1.00 0.00 56 ALA A CA 19
ATOM 32256 C C . ALA A 1 56 ? 19.886 -4.561 2.993 1.00 0.00 56 ALA A C 19
ATOM 32257 O O . ALA A 1 56 ? 18.989 -4.949 2.246 1.00 0.00 56 ALA A O 19
ATOM 32264 N N . GLU A 1 57 ? 21.174 -4.608 2.664 1.00 0.00 57 GLU A N 19
ATOM 32265 C CA . GLU A 1 57 ? 21.613 -5.129 1.375 1.00 0.00 57 GLU A CA 19
ATOM 32266 C C . GLU A 1 57 ? 20.564 -4.873 0.297 1.00 0.00 57 GLU A C 19
ATOM 32267 O O . GLU A 1 57 ? 20.293 -5.737 -0.536 1.00 0.00 57 GLU A O 19
ATOM 32279 N N . GLN A 1 58 ? 19.977 -3.681 0.323 1.00 0.00 58 GLN A N 19
ATOM 32280 C CA . GLN A 1 58 ? 18.957 -3.311 -0.651 1.00 0.00 58 GLN A CA 19
ATOM 32281 C C . GLN A 1 58 ? 19.096 -1.847 -1.056 1.00 0.00 58 GLN A C 19
ATOM 32282 O O . GLN A 1 58 ? 19.925 -1.118 -0.512 1.00 0.00 58 GLN A O 19
ATOM 32296 N N . SER A 1 59 ? 18.279 -1.424 -2.016 1.00 0.00 59 SER A N 19
ATOM 32297 C CA . SER A 1 59 ? 18.314 -0.048 -2.498 1.00 0.00 59 SER A CA 19
ATOM 32298 C C . SER A 1 59 ? 17.016 0.679 -2.160 1.00 0.00 59 SER A C 19
ATOM 32299 O O . SER A 1 59 ? 15.986 0.051 -1.920 1.00 0.00 59 SER A O 19
ATOM 32307 N N . GLU A 1 60 ? 17.076 2.007 -2.143 1.00 0.00 60 GLU A N 19
ATOM 32308 C CA . GLU A 1 60 ? 15.906 2.820 -1.834 1.00 0.00 60 GLU A CA 19
ATOM 32309 C C . GLU A 1 60 ? 14.747 2.483 -2.769 1.00 0.00 60 GLU A C 19
ATOM 32310 O O . GLU A 1 60 ? 13.583 2.538 -2.374 1.00 0.00 60 GLU A O 19
ATOM 32322 N N . GLU A 1 61 ? 15.077 2.135 -4.009 1.00 0.00 61 GLU A N 19
ATOM 32323 C CA . GLU A 1 61 ? 14.064 1.791 -5.000 1.00 0.00 61 GLU A CA 19
ATOM 32324 C C . GLU A 1 61 ? 13.107 0.733 -4.455 1.00 0.00 61 GLU A C 19
ATOM 32325 O O . GLU A 1 61 ? 11.890 0.904 -4.496 1.00 0.00 61 GLU A O 19
ATOM 32337 N N . GLU A 1 62 ? 13.670 -0.359 -3.948 1.00 0.00 62 GLU A N 19
ATOM 32338 C CA . GLU A 1 62 ? 12.867 -1.445 -3.397 1.00 0.00 62 GLU A CA 19
ATOM 32339 C C . GLU A 1 62 ? 11.780 -0.903 -2.473 1.00 0.00 62 GLU A C 19
ATOM 32340 O O . GLU A 1 62 ? 10.639 -1.368 -2.498 1.00 0.00 62 GLU A O 19
ATOM 32352 N N . THR A 1 63 ? 12.141 0.083 -1.658 1.00 0.00 63 THR A N 19
ATOM 32353 C CA . THR A 1 63 ? 11.199 0.687 -0.725 1.00 0.00 63 THR A CA 19
ATOM 32354 C C . THR A 1 63 ? 10.007 1.290 -1.460 1.00 0.00 63 THR A C 19
ATOM 32355 O O . THR A 1 63 ? 8.856 0.982 -1.151 1.00 0.00 63 THR A O 19
ATOM 32366 N N . GLU A 1 64 ? 10.291 2.149 -2.434 1.00 0.00 64 GLU A N 19
ATOM 32367 C CA . GLU A 1 64 ? 9.241 2.794 -3.212 1.00 0.00 64 GLU A CA 19
ATOM 32368 C C . GLU A 1 64 ? 8.417 1.761 -3.977 1.00 0.00 64 GLU A C 19
ATOM 32369 O O . GLU A 1 64 ? 7.188 1.791 -3.951 1.00 0.00 64 GLU A O 19
ATOM 32381 N N . GLU A 1 65 ? 9.106 0.850 -4.657 1.00 0.00 65 GLU A N 19
ATOM 32382 C CA . GLU A 1 65 ? 8.439 -0.191 -5.429 1.00 0.00 65 GLU A CA 19
ATOM 32383 C C . GLU A 1 65 ? 7.189 -0.688 -4.708 1.00 0.00 65 GLU A C 19
ATOM 32384 O O . GLU A 1 65 ? 6.168 -0.968 -5.335 1.00 0.00 65 GLU A O 19
ATOM 32396 N N . ILE A 1 66 ? 7.280 -0.795 -3.386 1.00 0.00 66 ILE A N 19
ATOM 32397 C CA . ILE A 1 66 ? 6.157 -1.257 -2.579 1.00 0.00 66 ILE A CA 19
ATOM 32398 C C . ILE A 1 66 ? 4.895 -0.458 -2.884 1.00 0.00 66 ILE A C 19
ATOM 32399 O O . ILE A 1 66 ? 3.905 -1.002 -3.372 1.00 0.00 66 ILE A O 19
ATOM 32415 N N . PHE A 1 67 ? 4.938 0.838 -2.593 1.00 0.00 67 PHE A N 19
ATOM 32416 C CA . PHE A 1 67 ? 3.798 1.715 -2.837 1.00 0.00 67 PHE A CA 19
ATOM 32417 C C . PHE A 1 67 ? 3.100 1.348 -4.143 1.00 0.00 67 PHE A C 19
ATOM 32418 O O . PHE A 1 67 ? 1.881 1.182 -4.182 1.00 0.00 67 PHE A O 19
ATOM 32435 N N . ASN A 1 68 ? 3.881 1.225 -5.211 1.00 0.00 68 ASN A N 19
ATOM 32436 C CA . ASN A 1 68 ? 3.339 0.879 -6.519 1.00 0.00 68 ASN A CA 19
ATOM 32437 C C . ASN A 1 68 ? 2.667 -0.490 -6.486 1.00 0.00 68 ASN A C 19
ATOM 32438 O O . ASN A 1 68 ? 1.464 -0.607 -6.715 1.00 0.00 68 ASN A O 19
ATOM 32449 N N . GLN A 1 69 ? 3.453 -1.522 -6.197 1.00 0.00 69 GLN A N 19
ATOM 32450 C CA . GLN A 1 69 ? 2.934 -2.883 -6.133 1.00 0.00 69 GLN A CA 19
ATOM 32451 C C . GLN A 1 69 ? 1.554 -2.909 -5.485 1.00 0.00 69 GLN A C 19
ATOM 32452 O O . GLN A 1 69 ? 0.576 -3.334 -6.102 1.00 0.00 69 GLN A O 19
ATOM 32466 N N . ILE A 1 70 ? 1.482 -2.454 -4.239 1.00 0.00 70 ILE A N 19
ATOM 32467 C CA . ILE A 1 70 ? 0.221 -2.425 -3.508 1.00 0.00 70 ILE A CA 19
ATOM 32468 C C . ILE A 1 70 ? -0.857 -1.691 -4.300 1.00 0.00 70 ILE A C 19
ATOM 32469 O O . ILE A 1 70 ? -2.031 -2.062 -4.263 1.00 0.00 70 ILE A O 19
ATOM 32485 N N . LEU A 1 71 ? -0.450 -0.649 -5.017 1.00 0.00 71 LEU A N 19
ATOM 32486 C CA . LEU A 1 71 ? -1.380 0.137 -5.821 1.00 0.00 71 LEU A CA 19
ATOM 32487 C C . LEU A 1 71 ? -1.886 -0.670 -7.012 1.00 0.00 71 LEU A C 19
ATOM 32488 O O . LEU A 1 71 ? -2.993 -0.445 -7.501 1.00 0.00 71 LEU A O 19
ATOM 32504 N N . GLN A 1 72 ? -1.068 -1.611 -7.473 1.00 0.00 72 GLN A N 19
ATOM 32505 C CA . GLN A 1 72 ? -1.434 -2.452 -8.607 1.00 0.00 72 GLN A CA 19
ATOM 32506 C C . GLN A 1 72 ? -2.654 -3.307 -8.279 1.00 0.00 72 GLN A C 19
ATOM 32507 O O . GLN A 1 72 ? -3.199 -3.989 -9.147 1.00 0.00 72 GLN A O 19
ATOM 32521 N N . THR A 1 73 ? -3.077 -3.267 -7.019 1.00 0.00 73 THR A N 19
ATOM 32522 C CA . THR A 1 73 ? -4.230 -4.040 -6.576 1.00 0.00 73 THR A CA 19
ATOM 32523 C C . THR A 1 73 ? -5.496 -3.190 -6.580 1.00 0.00 73 THR A C 19
ATOM 32524 O O . THR A 1 73 ? -6.599 -3.703 -6.767 1.00 0.00 73 THR A O 19
ATOM 32535 N N . MET A 1 74 ? -5.329 -1.887 -6.374 1.00 0.00 74 MET A N 19
ATOM 32536 C CA . MET A 1 74 ? -6.459 -0.966 -6.356 1.00 0.00 74 MET A CA 19
ATOM 32537 C C . MET A 1 74 ? -6.221 0.204 -7.305 1.00 0.00 74 MET A C 19
ATOM 32538 O O . MET A 1 74 ? -6.462 1.365 -6.970 1.00 0.00 74 MET A O 19
ATOM 32552 N N . PRO A 1 75 ? -5.737 -0.104 -8.517 1.00 0.00 75 PRO A N 19
ATOM 32553 C CA . PRO A 1 75 ? -5.456 0.909 -9.539 1.00 0.00 75 PRO A CA 19
ATOM 32554 C C . PRO A 1 75 ? -6.729 1.536 -10.098 1.00 0.00 75 PRO A C 19
ATOM 32555 O O . PRO A 1 75 ? -6.672 2.461 -10.909 1.00 0.00 75 PRO A O 19
ATOM 32566 N N . ASP A 1 76 ? -7.875 1.028 -9.660 1.00 0.00 76 ASP A N 19
ATOM 32567 C CA . ASP A 1 76 ? -9.162 1.539 -10.116 1.00 0.00 76 ASP A CA 19
ATOM 32568 C C . ASP A 1 76 ? -10.079 1.837 -8.934 1.00 0.00 76 ASP A C 19
ATOM 32569 O O . ASP A 1 76 ? -11.186 2.348 -9.107 1.00 0.00 76 ASP A O 19
ATOM 32578 N N . ILE A 1 77 ? -9.612 1.511 -7.733 1.00 0.00 77 ILE A N 19
ATOM 32579 C CA . ILE A 1 77 ? -10.390 1.744 -6.523 1.00 0.00 77 ILE A CA 19
ATOM 32580 C C . ILE A 1 77 ? -9.645 2.660 -5.558 1.00 0.00 77 ILE A C 19
ATOM 32581 O O . ILE A 1 77 ? -10.245 3.256 -4.664 1.00 0.00 77 ILE A O 19
ATOM 32597 N N . ALA A 1 78 ? -8.334 2.768 -5.747 1.00 0.00 78 ALA A N 19
ATOM 32598 C CA . ALA A 1 78 ? -7.507 3.615 -4.896 1.00 0.00 78 ALA A CA 19
ATOM 32599 C C . ALA A 1 78 ? -6.501 4.409 -5.723 1.00 0.00 78 ALA A C 19
ATOM 32600 O O . ALA A 1 78 ? -6.179 4.039 -6.852 1.00 0.00 78 ALA A O 19
ATOM 32607 N N . THR A 1 79 ? -6.008 5.505 -5.154 1.00 0.00 79 THR A N 19
ATOM 32608 C CA . THR A 1 79 ? -5.041 6.353 -5.839 1.00 0.00 79 THR A CA 19
ATOM 32609 C C . THR A 1 79 ? -4.125 7.056 -4.844 1.00 0.00 79 THR A C 19
ATOM 32610 O O . THR A 1 79 ? -4.492 7.267 -3.688 1.00 0.00 79 THR A O 19
ATOM 32621 N N . PHE A 1 80 ? -2.930 7.418 -5.301 1.00 0.00 80 PHE A N 19
ATOM 32622 C CA . PHE A 1 80 ? -1.961 8.098 -4.450 1.00 0.00 80 PHE A CA 19
ATOM 32623 C C . PHE A 1 80 ? -2.569 9.352 -3.827 1.00 0.00 80 PHE A C 19
ATOM 32624 O O . PHE A 1 80 ? -2.793 10.351 -4.511 1.00 0.00 80 PHE A O 19
ATOM 32641 N N . SER A 1 81 ? -2.833 9.291 -2.526 1.00 0.00 81 SER A N 19
ATOM 32642 C CA . SER A 1 81 ? -3.419 10.419 -1.811 1.00 0.00 81 SER A CA 19
ATOM 32643 C C . SER A 1 81 ? -2.343 11.420 -1.402 1.00 0.00 81 SER A C 19
ATOM 32644 O O . SER A 1 81 ? -2.448 12.613 -1.689 1.00 0.00 81 SER A O 19
ATOM 32652 N N . SER A 1 82 ? -1.309 10.926 -0.729 1.00 0.00 82 SER A N 19
ATOM 32653 C CA . SER A 1 82 ? -0.215 11.777 -0.276 1.00 0.00 82 SER A CA 19
ATOM 32654 C C . SER A 1 82 ? 1.128 11.243 -0.766 1.00 0.00 82 SER A C 19
ATOM 32655 O O . SER A 1 82 ? 1.670 10.290 -0.208 1.00 0.00 82 SER A O 19
ATOM 32663 N N . ARG A 1 83 ? 1.658 11.866 -1.814 1.00 0.00 83 ARG A N 19
ATOM 32664 C CA . ARG A 1 83 ? 2.936 11.454 -2.381 1.00 0.00 83 ARG A CA 19
ATOM 32665 C C . ARG A 1 83 ? 3.876 10.947 -1.292 1.00 0.00 83 ARG A C 19
ATOM 32666 O O . ARG A 1 83 ? 3.970 11.517 -0.204 1.00 0.00 83 ARG A O 19
ATOM 32687 N N . PRO A 1 84 ? 4.590 9.851 -1.588 1.00 0.00 84 PRO A N 19
ATOM 32688 C CA . PRO A 1 84 ? 5.535 9.243 -0.647 1.00 0.00 84 PRO A CA 19
ATOM 32689 C C . PRO A 1 84 ? 6.772 10.108 -0.428 1.00 0.00 84 PRO A C 19
ATOM 32690 O O . PRO A 1 84 ? 7.627 10.220 -1.307 1.00 0.00 84 PRO A O 19
ATOM 32701 N N . LYS A 1 85 ? 6.861 10.718 0.749 1.00 0.00 85 LYS A N 19
ATOM 32702 C CA . LYS A 1 85 ? 7.995 11.572 1.084 1.00 0.00 85 LYS A CA 19
ATOM 32703 C C . LYS A 1 85 ? 8.990 10.832 1.971 1.00 0.00 85 LYS A C 19
ATOM 32704 O O . LYS A 1 85 ? 8.684 9.768 2.510 1.00 0.00 85 LYS A O 19
ATOM 32723 N N . ALA A 1 86 ? 10.181 11.402 2.120 1.00 0.00 86 ALA A N 19
ATOM 32724 C CA . ALA A 1 86 ? 11.220 10.797 2.945 1.00 0.00 86 ALA A CA 19
ATOM 32725 C C . ALA A 1 86 ? 11.035 11.161 4.414 1.00 0.00 86 ALA A C 19
ATOM 32726 O O . ALA A 1 86 ? 11.111 12.332 4.788 1.00 0.00 86 ALA A O 19
ATOM 32733 N N . ILE A 1 87 ? 10.792 10.151 5.243 1.00 0.00 87 ILE A N 19
ATOM 32734 C CA . ILE A 1 87 ? 10.597 10.366 6.672 1.00 0.00 87 ILE A CA 19
ATOM 32735 C C . ILE A 1 87 ? 11.590 9.548 7.491 1.00 0.00 87 ILE A C 19
ATOM 32736 O O . ILE A 1 87 ? 12.318 8.715 6.951 1.00 0.00 87 ILE A O 19
ATOM 32752 N N . ARG A 1 88 ? 11.612 9.791 8.798 1.00 0.00 88 ARG A N 19
ATOM 32753 C CA . ARG A 1 88 ? 12.515 9.077 9.692 1.00 0.00 88 ARG A CA 19
ATOM 32754 C C . ARG A 1 88 ? 13.968 9.439 9.401 1.00 0.00 88 ARG A C 19
ATOM 32755 O O . ARG A 1 88 ? 14.859 8.595 9.490 1.00 0.00 88 ARG A O 19
ATOM 32776 N N . GLY A 1 89 ? 14.200 10.701 9.052 1.00 0.00 89 GLY A N 19
ATOM 32777 C CA . GLY A 1 89 ? 15.546 11.153 8.752 1.00 0.00 89 GLY A CA 19
ATOM 32778 C C . GLY A 1 89 ? 16.030 10.673 7.398 1.00 0.00 89 GLY A C 19
ATOM 32779 O O . GLY A 1 89 ? 17.208 10.363 7.226 1.00 0.00 89 GLY A O 19
ATOM 32783 N N . GLY A 1 90 ? 15.118 10.611 6.432 1.00 0.00 90 GLY A N 19
ATOM 32784 C CA . GLY A 1 90 ? 15.477 10.163 5.100 1.00 0.00 90 GLY A CA 19
ATOM 32785 C C . GLY A 1 90 ? 15.829 8.690 5.058 1.00 0.00 90 GLY A C 19
ATOM 32786 O O . GLY A 1 90 ? 16.777 8.288 4.383 1.00 0.00 90 GLY A O 19
ATOM 32790 N N . THR A 1 91 ? 15.064 7.879 5.784 1.00 0.00 91 THR A N 19
ATOM 32791 C CA . THR A 1 91 ? 15.301 6.442 5.830 1.00 0.00 91 THR A CA 19
ATOM 32792 C C . THR A 1 91 ? 14.051 5.666 5.434 1.00 0.00 91 THR A C 19
ATOM 32793 O O . THR A 1 91 ? 14.100 4.790 4.571 1.00 0.00 91 THR A O 19
ATOM 32804 N N . ALA A 1 92 ? 12.931 5.992 6.070 1.00 0.00 92 ALA A N 19
ATOM 32805 C CA . ALA A 1 92 ? 11.667 5.327 5.782 1.00 0.00 92 ALA A CA 19
ATOM 32806 C C . ALA A 1 92 ? 10.748 6.225 4.960 1.00 0.00 92 ALA A C 19
ATOM 32807 O O . ALA A 1 92 ? 10.832 7.450 5.036 1.00 0.00 92 ALA A O 19
ATOM 32814 N N . SER A 1 93 ? 9.873 5.607 4.174 1.00 0.00 93 SER A N 19
ATOM 32815 C CA . SER A 1 93 ? 8.941 6.351 3.334 1.00 0.00 93 SER A CA 19
ATOM 32816 C C . SER A 1 93 ? 7.511 6.198 3.842 1.00 0.00 93 SER A C 19
ATOM 32817 O O . SER A 1 93 ? 7.098 5.113 4.250 1.00 0.00 93 SER A O 19
ATOM 32825 N N . MET A 1 94 ? 6.759 7.294 3.813 1.00 0.00 94 MET A N 19
ATOM 32826 C CA . MET A 1 94 ? 5.374 7.282 4.269 1.00 0.00 94 MET A CA 19
ATOM 32827 C C . MET A 1 94 ? 4.444 7.838 3.196 1.00 0.00 94 MET A C 19
ATOM 32828 O O . MET A 1 94 ? 4.804 8.763 2.466 1.00 0.00 94 MET A O 19
ATOM 32842 N N . CYS A 1 95 ? 3.247 7.269 3.104 1.00 0.00 95 CYS A N 19
ATOM 32843 C CA . CYS A 1 95 ? 2.265 7.707 2.118 1.00 0.00 95 CYS A CA 19
ATOM 32844 C C . CYS A 1 95 ? 0.857 7.290 2.531 1.00 0.00 95 CYS A C 19
ATOM 32845 O O . CYS A 1 95 ? 0.681 6.401 3.364 1.00 0.00 95 CYS A O 19
ATOM 32853 N N . VAL A 1 96 ? -0.143 7.939 1.942 1.00 0.00 96 VAL A N 19
ATOM 32854 C CA . VAL A 1 96 ? -1.536 7.635 2.249 1.00 0.00 96 VAL A CA 19
ATOM 32855 C C . VAL A 1 96 ? -2.303 7.248 0.990 1.00 0.00 96 VAL A C 19
ATOM 32856 O O . VAL A 1 96 ? -1.918 7.610 -0.122 1.00 0.00 96 VAL A O 19
ATOM 32869 N N . PHE A 1 97 ? -3.393 6.508 1.172 1.00 0.00 97 PHE A N 19
ATOM 32870 C CA . PHE A 1 97 ? -4.215 6.070 0.050 1.00 0.00 97 PHE A CA 19
ATOM 32871 C C . PHE A 1 97 ? -5.656 6.544 0.215 1.00 0.00 97 PHE A C 19
ATOM 32872 O O . PHE A 1 97 ? -6.170 6.626 1.330 1.00 0.00 97 PHE A O 19
ATOM 32889 N N . ARG A 1 98 ? -6.302 6.856 -0.904 1.00 0.00 98 ARG A N 19
ATOM 32890 C CA . ARG A 1 98 ? -7.683 7.324 -0.885 1.00 0.00 98 ARG A CA 19
ATOM 32891 C C . ARG A 1 98 ? -8.485 6.698 -2.022 1.00 0.00 98 ARG A C 19
ATOM 32892 O O . ARG A 1 98 ? -7.919 6.108 -2.943 1.00 0.00 98 ARG A O 19
ATOM 32913 N N . HIS A 1 99 ? -9.805 6.831 -1.951 1.00 0.00 99 HIS A N 19
ATOM 32914 C CA . HIS A 1 99 ? -10.685 6.279 -2.975 1.00 0.00 99 HIS A CA 19
ATOM 32915 C C . HIS A 1 99 ? -10.843 7.253 -4.139 1.00 0.00 99 HIS A C 19
ATOM 32916 O O . HIS A 1 99 ? -11.060 8.448 -3.937 1.00 0.00 99 HIS A O 19
ATOM 32931 N N . LEU A 1 100 ? -10.731 6.734 -5.357 1.00 0.00 100 LEU A N 19
ATOM 32932 C CA . LEU A 1 100 ? -10.860 7.558 -6.554 1.00 0.00 100 LEU A CA 19
ATOM 32933 C C . LEU A 1 100 ? -12.193 8.298 -6.565 1.00 0.00 100 LEU A C 19
ATOM 32934 O O . LEU A 1 100 ? -13.147 7.890 -5.901 1.00 0.00 100 LEU A O 19
ATOM 32950 N N . SER A 1 101 ? -12.253 9.388 -7.323 1.00 0.00 101 SER A N 19
ATOM 32951 C CA . SER A 1 101 ? -13.470 10.186 -7.419 1.00 0.00 101 SER A CA 19
ATOM 32952 C C . SER A 1 101 ? -14.413 9.615 -8.474 1.00 0.00 101 SER A C 19
ATOM 32953 O O . SER A 1 101 ? -13.978 9.159 -9.531 1.00 0.00 101 SER A O 19
ATOM 32961 N N . LYS A 1 102 ? -15.708 9.644 -8.177 1.00 0.00 102 LYS A N 19
ATOM 32962 C CA . LYS A 1 102 ? -16.715 9.131 -9.098 1.00 0.00 102 LYS A CA 19
ATOM 32963 C C . LYS A 1 102 ? -16.334 9.432 -10.544 1.00 0.00 102 LYS A C 19
ATOM 32964 O O . LYS A 1 102 ? -16.307 8.537 -11.389 1.00 0.00 102 LYS A O 19
ATOM 32983 N N . LYS A 1 103 ? -16.039 10.697 -10.822 1.00 0.00 103 LYS A N 19
ATOM 32984 C CA . LYS A 1 103 ? -15.656 11.117 -12.165 1.00 0.00 103 LYS A CA 19
ATOM 32985 C C . LYS A 1 103 ? -14.746 10.083 -12.820 1.00 0.00 103 LYS A C 19
ATOM 32986 O O . LYS A 1 103 ? -14.926 9.734 -13.986 1.00 0.00 103 LYS A O 19
ATOM 33005 N N . GLU A 1 104 ? -13.770 9.595 -12.061 1.00 0.00 104 GLU A N 19
ATOM 33006 C CA . GLU A 1 104 ? -12.832 8.600 -12.568 1.00 0.00 104 GLU A CA 19
ATOM 33007 C C . GLU A 1 104 ? -13.413 7.194 -12.448 1.00 0.00 104 GLU A C 19
ATOM 33008 O O . GLU A 1 104 ? -13.534 6.475 -13.439 1.00 0.00 104 GLU A O 19
ATOM 33020 N N . GLU A 1 105 ? -13.770 6.810 -11.227 1.00 0.00 105 GLU A N 19
ATOM 33021 C CA . GLU A 1 105 ? -14.337 5.490 -10.977 1.00 0.00 105 GLU A CA 19
ATOM 33022 C C . GLU A 1 105 ? -15.845 5.493 -11.209 1.00 0.00 105 GLU A C 19
ATOM 33023 O O . GLU A 1 105 ? -16.581 6.256 -10.582 1.00 0.00 105 GLU A O 19
ATOM 33035 N N . LYS A 1 106 ? -16.300 4.634 -12.115 1.00 0.00 106 LYS A N 19
ATOM 33036 C CA . LYS A 1 106 ? -17.720 4.534 -12.431 1.00 0.00 106 LYS A CA 19
ATOM 33037 C C . LYS A 1 106 ? -18.285 3.192 -11.980 1.00 0.00 106 LYS A C 19
ATOM 33038 O O . LYS A 1 106 ? -17.547 2.221 -11.814 1.00 0.00 106 LYS A O 19
ATOM 33057 N N . SER A 1 107 ? -19.599 3.143 -11.785 1.00 0.00 107 SER A N 19
ATOM 33058 C CA . SER A 1 107 ? -20.263 1.920 -11.351 1.00 0.00 107 SER A CA 19
ATOM 33059 C C . SER A 1 107 ? -19.509 1.274 -10.192 1.00 0.00 107 SER A C 19
ATOM 33060 O O . SER A 1 107 ? -19.425 0.051 -10.095 1.00 0.00 107 SER A O 19
ATOM 33068 N N . GLY A 1 108 ? -18.961 2.108 -9.313 1.00 0.00 108 GLY A N 19
ATOM 33069 C CA . GLY A 1 108 ? -18.221 1.602 -8.172 1.00 0.00 108 GLY A CA 19
ATOM 33070 C C . GLY A 1 108 ? -19.116 1.302 -6.987 1.00 0.00 108 GLY A C 19
ATOM 33071 O O . GLY A 1 108 ? -19.477 0.153 -6.729 1.00 0.00 108 GLY A O 19
ATOM 33075 N N . PRO A 1 109 ? -19.489 2.352 -6.240 1.00 0.00 109 PRO A N 19
ATOM 33076 C CA . PRO A 1 109 ? -20.352 2.220 -5.063 1.00 0.00 109 PRO A CA 19
ATOM 33077 C C . PRO A 1 109 ? -21.784 1.850 -5.432 1.00 0.00 109 PRO A C 19
ATOM 33078 O O . PRO A 1 109 ? -22.507 2.647 -6.030 1.00 0.00 109 PRO A O 19
ATOM 33089 N N . SER A 1 110 ? -22.188 0.635 -5.073 1.00 0.00 110 SER A N 19
ATOM 33090 C CA . SER A 1 110 ? -23.534 0.159 -5.370 1.00 0.00 110 SER A CA 19
ATOM 33091 C C . SER A 1 110 ? -24.339 -0.031 -4.087 1.00 0.00 110 SER A C 19
ATOM 33092 O O . SER A 1 110 ? -23.910 -0.732 -3.171 1.00 0.00 110 SER A O 19
ATOM 33100 N N . SER A 1 111 ? -25.507 0.600 -4.031 1.00 0.00 111 SER A N 19
ATOM 33101 C CA . SER A 1 111 ? -26.371 0.505 -2.860 1.00 0.00 111 SER A CA 19
ATOM 33102 C C . SER A 1 111 ? -25.565 0.665 -1.575 1.00 0.00 111 SER A C 19
ATOM 33103 O O . SER A 1 111 ? -25.797 -0.036 -0.591 1.00 0.00 111 SER A O 19
ATOM 33111 N N . GLY A 1 112 ? -24.613 1.594 -1.592 1.00 0.00 112 GLY A N 19
ATOM 33112 C CA . GLY A 1 112 ? -23.786 1.831 -0.424 1.00 0.00 112 GLY A CA 19
ATOM 33113 C C . GLY A 1 112 ? -24.463 2.726 0.595 1.00 0.00 112 GLY A C 19
ATOM 33114 O O . GLY A 1 112 ? -25.531 3.279 0.332 1.00 0.00 112 GLY A O 19
ATOM 33118 N N . GLY A 1 1 ? -23.450 -21.613 5.776 1.00 0.00 1 GLY A N 20
ATOM 33119 C CA . GLY A 1 1 ? -24.080 -20.742 6.750 1.00 0.00 1 GLY A CA 20
ATOM 33120 C C . GLY A 1 1 ? -24.607 -19.463 6.129 1.00 0.00 1 GLY A C 20
ATOM 33121 O O . GLY A 1 1 ? -23.904 -18.799 5.368 1.00 0.00 1 GLY A O 20
ATOM 33125 N N . SER A 1 2 ? -25.849 -19.118 6.453 1.00 0.00 2 SER A N 20
ATOM 33126 C CA . SER A 1 2 ? -26.472 -17.914 5.916 1.00 0.00 2 SER A CA 20
ATOM 33127 C C . SER A 1 2 ? -27.404 -17.280 6.945 1.00 0.00 2 SER A C 20
ATOM 33128 O O . SER A 1 2 ? -28.038 -17.977 7.737 1.00 0.00 2 SER A O 20
ATOM 33136 N N . SER A 1 3 ? -27.482 -15.953 6.926 1.00 0.00 3 SER A N 20
ATOM 33137 C CA . SER A 1 3 ? -28.334 -15.224 7.858 1.00 0.00 3 SER A CA 20
ATOM 33138 C C . SER A 1 3 ? -28.346 -13.734 7.531 1.00 0.00 3 SER A C 20
ATOM 33139 O O . SER A 1 3 ? -27.582 -13.266 6.688 1.00 0.00 3 SER A O 20
ATOM 33147 N N . GLY A 1 4 ? -29.221 -12.994 8.206 1.00 0.00 4 GLY A N 20
ATOM 33148 C CA . GLY A 1 4 ? -29.318 -11.564 7.973 1.00 0.00 4 GLY A CA 20
ATOM 33149 C C . GLY A 1 4 ? -29.289 -10.765 9.261 1.00 0.00 4 GLY A C 20
ATOM 33150 O O . GLY A 1 4 ? -30.012 -11.073 10.207 1.00 0.00 4 GLY A O 20
ATOM 33154 N N . SER A 1 5 ? -28.448 -9.735 9.297 1.00 0.00 5 SER A N 20
ATOM 33155 C CA . SER A 1 5 ? -28.324 -8.892 10.480 1.00 0.00 5 SER A CA 20
ATOM 33156 C C . SER A 1 5 ? -28.128 -7.431 10.087 1.00 0.00 5 SER A C 20
ATOM 33157 O O . SER A 1 5 ? -27.335 -7.116 9.200 1.00 0.00 5 SER A O 20
ATOM 33165 N N . SER A 1 6 ? -28.857 -6.542 10.755 1.00 0.00 6 SER A N 20
ATOM 33166 C CA . SER A 1 6 ? -28.767 -5.114 10.475 1.00 0.00 6 SER A CA 20
ATOM 33167 C C . SER A 1 6 ? -28.306 -4.346 11.709 1.00 0.00 6 SER A C 20
ATOM 33168 O O . SER A 1 6 ? -28.291 -4.880 12.817 1.00 0.00 6 SER A O 20
ATOM 33176 N N . GLY A 1 7 ? -27.929 -3.086 11.508 1.00 0.00 7 GLY A N 20
ATOM 33177 C CA . GLY A 1 7 ? -27.472 -2.264 12.613 1.00 0.00 7 GLY A CA 20
ATOM 33178 C C . GLY A 1 7 ? -26.133 -1.610 12.334 1.00 0.00 7 GLY A C 20
ATOM 33179 O O . GLY A 1 7 ? -25.107 -1.981 12.903 1.00 0.00 7 GLY A O 20
ATOM 33183 N N . PRO A 1 8 ? -26.133 -0.613 11.436 1.00 0.00 8 PRO A N 20
ATOM 33184 C CA . PRO A 1 8 ? -24.916 0.113 11.061 1.00 0.00 8 PRO A CA 20
ATOM 33185 C C . PRO A 1 8 ? -24.398 0.998 12.190 1.00 0.00 8 PRO A C 20
ATOM 33186 O O . PRO A 1 8 ? -25.143 1.362 13.100 1.00 0.00 8 PRO A O 20
ATOM 33197 N N . LYS A 1 9 ? -23.116 1.342 12.126 1.00 0.00 9 LYS A N 20
ATOM 33198 C CA . LYS A 1 9 ? -22.498 2.186 13.141 1.00 0.00 9 LYS A CA 20
ATOM 33199 C C . LYS A 1 9 ? -21.769 3.362 12.501 1.00 0.00 9 LYS A C 20
ATOM 33200 O O . LYS A 1 9 ? -21.157 3.225 11.441 1.00 0.00 9 LYS A O 20
ATOM 33219 N N . THR A 1 10 ? -21.837 4.520 13.151 1.00 0.00 10 THR A N 20
ATOM 33220 C CA . THR A 1 10 ? -21.183 5.721 12.646 1.00 0.00 10 THR A CA 20
ATOM 33221 C C . THR A 1 10 ? -20.156 6.248 13.640 1.00 0.00 10 THR A C 20
ATOM 33222 O O . THR A 1 10 ? -20.166 5.878 14.813 1.00 0.00 10 THR A O 20
ATOM 33233 N N . GLY A 1 11 ? -19.269 7.116 13.164 1.00 0.00 11 GLY A N 20
ATOM 33234 C CA . GLY A 1 11 ? -18.247 7.681 14.026 1.00 0.00 11 GLY A CA 20
ATOM 33235 C C . GLY A 1 11 ? -17.797 9.054 13.568 1.00 0.00 11 GLY A C 20
ATOM 33236 O O . GLY A 1 11 ? -17.806 9.370 12.378 1.00 0.00 11 GLY A O 20
ATOM 33240 N N . PRO A 1 12 ? -17.392 9.899 14.528 1.00 0.00 12 PRO A N 20
ATOM 33241 C CA . PRO A 1 12 ? -16.930 11.260 14.241 1.00 0.00 12 PRO A CA 20
ATOM 33242 C C . PRO A 1 12 ? -15.585 11.277 13.524 1.00 0.00 12 PRO A C 20
ATOM 33243 O O . PRO A 1 12 ? -15.256 12.231 12.818 1.00 0.00 12 PRO A O 20
ATOM 33254 N N . THR A 1 13 ? -14.808 10.213 13.708 1.00 0.00 13 THR A N 20
ATOM 33255 C CA . THR A 1 13 ? -13.498 10.106 13.079 1.00 0.00 13 THR A CA 20
ATOM 33256 C C . THR A 1 13 ? -13.016 8.660 13.055 1.00 0.00 13 THR A C 20
ATOM 33257 O O . THR A 1 13 ? -13.120 7.945 14.052 1.00 0.00 13 THR A O 20
ATOM 33268 N N . MET A 1 14 ? -12.488 8.235 11.912 1.00 0.00 14 MET A N 20
ATOM 33269 C CA . MET A 1 14 ? -11.988 6.874 11.760 1.00 0.00 14 MET A CA 20
ATOM 33270 C C . MET A 1 14 ? -10.781 6.838 10.828 1.00 0.00 14 MET A C 20
ATOM 33271 O O . MET A 1 14 ? -10.867 7.244 9.668 1.00 0.00 14 MET A O 20
ATOM 33285 N N . THR A 1 15 ? -9.656 6.350 11.342 1.00 0.00 15 THR A N 20
ATOM 33286 C CA . THR A 1 15 ? -8.432 6.264 10.556 1.00 0.00 15 THR A CA 20
ATOM 33287 C C . THR A 1 15 ? -7.727 4.931 10.781 1.00 0.00 15 THR A C 20
ATOM 33288 O O . THR A 1 15 ? -7.588 4.474 11.916 1.00 0.00 15 THR A O 20
ATOM 33299 N N . LYS A 1 16 ? -7.283 4.310 9.694 1.00 0.00 16 LYS A N 20
ATOM 33300 C CA . LYS A 1 16 ? -6.590 3.030 9.772 1.00 0.00 16 LYS A CA 20
ATOM 33301 C C . LYS A 1 16 ? -5.285 3.068 8.983 1.00 0.00 16 LYS A C 20
ATOM 33302 O O . LYS A 1 16 ? -5.284 3.328 7.781 1.00 0.00 16 LYS A O 20
ATOM 33321 N N . GLU A 1 17 ? -4.176 2.806 9.669 1.00 0.00 17 GLU A N 20
ATOM 33322 C CA . GLU A 1 17 ? -2.865 2.811 9.031 1.00 0.00 17 GLU A CA 20
ATOM 33323 C C . GLU A 1 17 ? -2.259 1.410 9.023 1.00 0.00 17 GLU A C 20
ATOM 33324 O O . GLU A 1 17 ? -2.777 0.494 9.663 1.00 0.00 17 GLU A O 20
ATOM 33336 N N . LEU A 1 18 ? -1.160 1.252 8.295 1.00 0.00 18 LEU A N 20
ATOM 33337 C CA . LEU A 1 18 ? -0.482 -0.036 8.203 1.00 0.00 18 LEU A CA 20
ATOM 33338 C C . LEU A 1 18 ? 1.016 0.151 7.983 1.00 0.00 18 LEU A C 20
ATOM 33339 O O . LEU A 1 18 ? 1.439 1.032 7.234 1.00 0.00 18 LEU A O 20
ATOM 33355 N N . VAL A 1 19 ? 1.814 -0.685 8.640 1.00 0.00 19 VAL A N 20
ATOM 33356 C CA . VAL A 1 19 ? 3.265 -0.614 8.514 1.00 0.00 19 VAL A CA 20
ATOM 33357 C C . VAL A 1 19 ? 3.894 -1.999 8.611 1.00 0.00 19 VAL A C 20
ATOM 33358 O O . VAL A 1 19 ? 3.417 -2.859 9.352 1.00 0.00 19 VAL A O 20
ATOM 33371 N N . PHE A 1 20 ? 4.967 -2.210 7.856 1.00 0.00 20 PHE A N 20
ATOM 33372 C CA . PHE A 1 20 ? 5.662 -3.492 7.856 1.00 0.00 20 PHE A CA 20
ATOM 33373 C C . PHE A 1 20 ? 7.107 -3.328 7.395 1.00 0.00 20 PHE A C 20
ATOM 33374 O O . PHE A 1 20 ? 7.497 -2.268 6.905 1.00 0.00 20 PHE A O 20
ATOM 33391 N N . SER A 1 21 ? 7.898 -4.384 7.558 1.00 0.00 21 SER A N 20
ATOM 33392 C CA . SER A 1 21 ? 9.301 -4.356 7.164 1.00 0.00 21 SER A CA 20
ATOM 33393 C C . SER A 1 21 ? 9.444 -4.514 5.653 1.00 0.00 21 SER A C 20
ATOM 33394 O O . SER A 1 21 ? 8.721 -5.289 5.028 1.00 0.00 21 SER A O 20
ATOM 33402 N N . SER A 1 22 ? 10.382 -3.772 5.073 1.00 0.00 22 SER A N 20
ATOM 33403 C CA . SER A 1 22 ? 10.619 -3.826 3.635 1.00 0.00 22 SER A CA 20
ATOM 33404 C C . SER A 1 22 ? 10.871 -5.260 3.179 1.00 0.00 22 SER A C 20
ATOM 33405 O O . SER A 1 22 ? 10.810 -5.564 1.989 1.00 0.00 22 SER A O 20
ATOM 33413 N N . ASN A 1 23 ? 11.156 -6.137 4.136 1.00 0.00 23 ASN A N 20
ATOM 33414 C CA . ASN A 1 23 ? 11.418 -7.539 3.834 1.00 0.00 23 ASN A CA 20
ATOM 33415 C C . ASN A 1 23 ? 10.175 -8.390 4.075 1.00 0.00 23 ASN A C 20
ATOM 33416 O O . ASN A 1 23 ? 10.265 -9.608 4.232 1.00 0.00 23 ASN A O 20
ATOM 33427 N N . ILE A 1 24 ? 9.016 -7.740 4.102 1.00 0.00 24 ILE A N 20
ATOM 33428 C CA . ILE A 1 24 ? 7.755 -8.437 4.321 1.00 0.00 24 ILE A CA 20
ATOM 33429 C C . ILE A 1 24 ? 7.572 -9.571 3.319 1.00 0.00 24 ILE A C 20
ATOM 33430 O O . ILE A 1 24 ? 7.240 -10.695 3.692 1.00 0.00 24 ILE A O 20
ATOM 33446 N N . GLY A 1 25 ? 7.794 -9.268 2.043 1.00 0.00 25 GLY A N 20
ATOM 33447 C CA . GLY A 1 25 ? 7.650 -10.273 1.007 1.00 0.00 25 GLY A CA 20
ATOM 33448 C C . GLY A 1 25 ? 6.409 -10.062 0.162 1.00 0.00 25 GLY A C 20
ATOM 33449 O O . GLY A 1 25 ? 5.517 -9.302 0.539 1.00 0.00 25 GLY A O 20
ATOM 33453 N N . GLN A 1 26 ? 6.353 -10.734 -0.983 1.00 0.00 26 GLN A N 20
ATOM 33454 C CA . GLN A 1 26 ? 5.213 -10.613 -1.884 1.00 0.00 26 GLN A CA 20
ATOM 33455 C C . GLN A 1 26 ? 4.035 -11.444 -1.386 1.00 0.00 26 GLN A C 20
ATOM 33456 O O . GLN A 1 26 ? 2.880 -11.033 -1.500 1.00 0.00 26 GLN A O 20
ATOM 33470 N N . HIS A 1 27 ? 4.335 -12.616 -0.835 1.00 0.00 27 HIS A N 20
ATOM 33471 C CA . HIS A 1 27 ? 3.301 -13.506 -0.319 1.00 0.00 27 HIS A CA 20
ATOM 33472 C C . HIS A 1 27 ? 2.609 -12.889 0.892 1.00 0.00 27 HIS A C 20
ATOM 33473 O O . HIS A 1 27 ? 1.396 -13.017 1.058 1.00 0.00 27 HIS A O 20
ATOM 33488 N N . ASP A 1 28 ? 3.388 -12.222 1.737 1.00 0.00 28 ASP A N 20
ATOM 33489 C CA . ASP A 1 28 ? 2.850 -11.585 2.933 1.00 0.00 28 ASP A CA 20
ATOM 33490 C C . ASP A 1 28 ? 2.117 -10.295 2.579 1.00 0.00 28 ASP A C 20
ATOM 33491 O O . ASP A 1 28 ? 0.955 -10.108 2.943 1.00 0.00 28 ASP A O 20
ATOM 33500 N N . LEU A 1 29 ? 2.803 -9.407 1.869 1.00 0.00 29 LEU A N 20
ATOM 33501 C CA . LEU A 1 29 ? 2.218 -8.132 1.466 1.00 0.00 29 LEU A CA 20
ATOM 33502 C C . LEU A 1 29 ? 0.860 -8.342 0.804 1.00 0.00 29 LEU A C 20
ATOM 33503 O O . LEU A 1 29 ? -0.062 -7.547 0.991 1.00 0.00 29 LEU A O 20
ATOM 33519 N N . ASP A 1 30 ? 0.744 -9.416 0.031 1.00 0.00 30 ASP A N 20
ATOM 33520 C CA . ASP A 1 30 ? -0.502 -9.732 -0.657 1.00 0.00 30 ASP A CA 20
ATOM 33521 C C . ASP A 1 30 ? -1.699 -9.525 0.266 1.00 0.00 30 ASP A C 20
ATOM 33522 O O . ASP A 1 30 ? -2.611 -8.757 -0.044 1.00 0.00 30 ASP A O 20
ATOM 33531 N N . THR A 1 31 ? -1.692 -10.216 1.401 1.00 0.00 31 THR A N 20
ATOM 33532 C CA . THR A 1 31 ? -2.777 -10.110 2.368 1.00 0.00 31 THR A CA 20
ATOM 33533 C C . THR A 1 31 ? -3.003 -8.661 2.784 1.00 0.00 31 THR A C 20
ATOM 33534 O O . THR A 1 31 ? -4.112 -8.138 2.672 1.00 0.00 31 THR A O 20
ATOM 33545 N N . LYS A 1 32 ? -1.945 -8.017 3.265 1.00 0.00 32 LYS A N 20
ATOM 33546 C CA . LYS A 1 32 ? -2.027 -6.627 3.697 1.00 0.00 32 LYS A CA 20
ATOM 33547 C C . LYS A 1 32 ? -2.876 -5.806 2.731 1.00 0.00 32 LYS A C 20
ATOM 33548 O O . LYS A 1 32 ? -3.800 -5.104 3.144 1.00 0.00 32 LYS A O 20
ATOM 33567 N N . SER A 1 33 ? -2.559 -5.900 1.444 1.00 0.00 33 SER A N 20
ATOM 33568 C CA . SER A 1 33 ? -3.291 -5.164 0.420 1.00 0.00 33 SER A CA 20
ATOM 33569 C C . SER A 1 33 ? -4.797 -5.300 0.627 1.00 0.00 33 SER A C 20
ATOM 33570 O O . SER A 1 33 ? -5.509 -4.305 0.762 1.00 0.00 33 SER A O 20
ATOM 33578 N N . LYS A 1 34 ? -5.275 -6.539 0.650 1.00 0.00 34 LYS A N 20
ATOM 33579 C CA . LYS A 1 34 ? -6.696 -6.808 0.841 1.00 0.00 34 LYS A CA 20
ATOM 33580 C C . LYS A 1 34 ? -7.222 -6.097 2.083 1.00 0.00 34 LYS A C 20
ATOM 33581 O O . LYS A 1 34 ? -8.306 -5.516 2.063 1.00 0.00 34 LYS A O 20
ATOM 33600 N N . GLN A 1 35 ? -6.446 -6.147 3.161 1.00 0.00 35 GLN A N 20
ATOM 33601 C CA . GLN A 1 35 ? -6.835 -5.506 4.412 1.00 0.00 35 GLN A CA 20
ATOM 33602 C C . GLN A 1 35 ? -7.009 -4.003 4.222 1.00 0.00 35 GLN A C 20
ATOM 33603 O O . GLN A 1 35 ? -8.000 -3.422 4.666 1.00 0.00 35 GLN A O 20
ATOM 33617 N N . ILE A 1 36 ? -6.040 -3.379 3.561 1.00 0.00 36 ILE A N 20
ATOM 33618 C CA . ILE A 1 36 ? -6.087 -1.943 3.313 1.00 0.00 36 ILE A CA 20
ATOM 33619 C C . ILE A 1 36 ? -7.322 -1.566 2.502 1.00 0.00 36 ILE A C 20
ATOM 33620 O O . ILE A 1 36 ? -8.051 -0.641 2.858 1.00 0.00 36 ILE A O 20
ATOM 33636 N N . GLN A 1 37 ? -7.551 -2.290 1.411 1.00 0.00 37 GLN A N 20
ATOM 33637 C CA . GLN A 1 37 ? -8.699 -2.031 0.550 1.00 0.00 37 GLN A CA 20
ATOM 33638 C C . GLN A 1 37 ? -9.968 -1.847 1.376 1.00 0.00 37 GLN A C 20
ATOM 33639 O O . GLN A 1 37 ? -10.703 -0.877 1.192 1.00 0.00 37 GLN A O 20
ATOM 33653 N N . GLN A 1 38 ? -10.218 -2.784 2.285 1.00 0.00 38 GLN A N 20
ATOM 33654 C CA . GLN A 1 38 ? -11.399 -2.724 3.137 1.00 0.00 38 GLN A CA 20
ATOM 33655 C C . GLN A 1 38 ? -11.591 -1.321 3.704 1.00 0.00 38 GLN A C 20
ATOM 33656 O O . GLN A 1 38 ? -12.720 -0.863 3.883 1.00 0.00 38 GLN A O 20
ATOM 33670 N N . TRP A 1 39 ? -10.483 -0.645 3.984 1.00 0.00 39 TRP A N 20
ATOM 33671 C CA . TRP A 1 39 ? -10.530 0.706 4.531 1.00 0.00 39 TRP A CA 20
ATOM 33672 C C . TRP A 1 39 ? -10.931 1.714 3.459 1.00 0.00 39 TRP A C 20
ATOM 33673 O O . TRP A 1 39 ? -11.990 2.336 3.545 1.00 0.00 39 TRP A O 20
ATOM 33694 N N . ILE A 1 40 ? -10.080 1.869 2.451 1.00 0.00 40 ILE A N 20
ATOM 33695 C CA . ILE A 1 40 ? -10.347 2.801 1.362 1.00 0.00 40 ILE A CA 20
ATOM 33696 C C . ILE A 1 40 ? -11.827 2.807 0.996 1.00 0.00 40 ILE A C 20
ATOM 33697 O O . ILE A 1 40 ? -12.378 3.840 0.617 1.00 0.00 40 ILE A O 20
ATOM 33713 N N . GLU A 1 41 ? -12.466 1.647 1.114 1.00 0.00 41 GLU A N 20
ATOM 33714 C CA . GLU A 1 41 ? -13.883 1.520 0.796 1.00 0.00 41 GLU A CA 20
ATOM 33715 C C . GLU A 1 41 ? -14.692 2.627 1.466 1.00 0.00 41 GLU A C 20
ATOM 33716 O O . GLU A 1 41 ? -15.490 3.307 0.820 1.00 0.00 41 GLU A O 20
ATOM 33728 N N . LYS A 1 42 ? -14.481 2.802 2.766 1.00 0.00 42 LYS A N 20
ATOM 33729 C CA . LYS A 1 42 ? -15.189 3.826 3.525 1.00 0.00 42 LYS A CA 20
ATOM 33730 C C . LYS A 1 42 ? -14.470 5.168 3.431 1.00 0.00 42 LYS A C 20
ATOM 33731 O O . LYS A 1 42 ? -14.608 6.021 4.308 1.00 0.00 42 LYS A O 20
ATOM 33750 N N . LYS A 1 43 ? -13.703 5.349 2.361 1.00 0.00 43 LYS A N 20
ATOM 33751 C CA . LYS A 1 43 ? -12.964 6.588 2.150 1.00 0.00 43 LYS A CA 20
ATOM 33752 C C . LYS A 1 43 ? -12.206 6.991 3.410 1.00 0.00 43 LYS A C 20
ATOM 33753 O O . LYS A 1 43 ? -12.274 8.140 3.847 1.00 0.00 43 LYS A O 20
ATOM 33772 N N . TYR A 1 44 ? -11.482 6.040 3.989 1.00 0.00 44 TYR A N 20
ATOM 33773 C CA . TYR A 1 44 ? -10.712 6.296 5.200 1.00 0.00 44 TYR A CA 20
ATOM 33774 C C . TYR A 1 44 ? -9.253 6.592 4.865 1.00 0.00 44 TYR A C 20
ATOM 33775 O O . TYR A 1 44 ? -8.632 5.890 4.066 1.00 0.00 44 TYR A O 20
ATOM 33793 N N . HIS A 1 45 ? -8.711 7.637 5.483 1.00 0.00 45 HIS A N 20
ATOM 33794 C CA . HIS A 1 45 ? -7.325 8.028 5.252 1.00 0.00 45 HIS A CA 20
ATOM 33795 C C . HIS A 1 45 ? -6.368 6.940 5.731 1.00 0.00 45 HIS A C 20
ATOM 33796 O O . HIS A 1 45 ? -6.102 6.816 6.927 1.00 0.00 45 HIS A O 20
ATOM 33811 N N . VAL A 1 46 ? -5.853 6.155 4.790 1.00 0.00 46 VAL A N 20
ATOM 33812 C CA . VAL A 1 46 ? -4.926 5.078 5.116 1.00 0.00 46 VAL A CA 20
ATOM 33813 C C . VAL A 1 46 ? -3.479 5.548 5.007 1.00 0.00 46 VAL A C 20
ATOM 33814 O O . VAL A 1 46 ? -2.967 5.761 3.909 1.00 0.00 46 VAL A O 20
ATOM 33827 N N . GLN A 1 47 ? -2.827 5.707 6.154 1.00 0.00 47 GLN A N 20
ATOM 33828 C CA . GLN A 1 47 ? -1.438 6.151 6.188 1.00 0.00 47 GLN A CA 20
ATOM 33829 C C . GLN A 1 47 ? -0.490 4.965 6.331 1.00 0.00 47 GLN A C 20
ATOM 33830 O O . GLN A 1 47 ? -0.315 4.426 7.423 1.00 0.00 47 GLN A O 20
ATOM 33844 N N . VAL A 1 48 ? 0.119 4.564 5.219 1.00 0.00 48 VAL A N 20
ATOM 33845 C CA . VAL A 1 48 ? 1.050 3.442 5.221 1.00 0.00 48 VAL A CA 20
ATOM 33846 C C . VAL A 1 48 ? 2.466 3.903 5.549 1.00 0.00 48 VAL A C 20
ATOM 33847 O O . VAL A 1 48 ? 2.865 5.014 5.200 1.00 0.00 48 VAL A O 20
ATOM 33860 N N . THR A 1 49 ? 3.222 3.041 6.221 1.00 0.00 49 THR A N 20
ATOM 33861 C CA . THR A 1 49 ? 4.594 3.360 6.597 1.00 0.00 49 THR A CA 20
ATOM 33862 C C . THR A 1 49 ? 5.504 2.148 6.433 1.00 0.00 49 THR A C 20
ATOM 33863 O O . THR A 1 49 ? 5.191 1.056 6.908 1.00 0.00 49 THR A O 20
ATOM 33874 N N . ILE A 1 50 ? 6.632 2.349 5.760 1.00 0.00 50 ILE A N 20
ATOM 33875 C CA . ILE A 1 50 ? 7.589 1.272 5.535 1.00 0.00 50 ILE A CA 20
ATOM 33876 C C . ILE A 1 50 ? 8.899 1.539 6.269 1.00 0.00 50 ILE A C 20
ATOM 33877 O O . ILE A 1 50 ? 9.434 2.647 6.225 1.00 0.00 50 ILE A O 20
ATOM 33893 N N . LYS A 1 51 ? 9.412 0.515 6.942 1.00 0.00 51 LYS A N 20
ATOM 33894 C CA . LYS A 1 51 ? 10.662 0.636 7.684 1.00 0.00 51 LYS A CA 20
ATOM 33895 C C . LYS A 1 51 ? 11.790 -0.105 6.973 1.00 0.00 51 LYS A C 20
ATOM 33896 O O . LYS A 1 51 ? 11.588 -1.195 6.438 1.00 0.00 51 LYS A O 20
ATOM 33915 N N . ARG A 1 52 ? 12.977 0.492 6.974 1.00 0.00 52 ARG A N 20
ATOM 33916 C CA . ARG A 1 52 ? 14.137 -0.112 6.330 1.00 0.00 52 ARG A CA 20
ATOM 33917 C C . ARG A 1 52 ? 15.158 -0.570 7.367 1.00 0.00 52 ARG A C 20
ATOM 33918 O O . ARG A 1 52 ? 14.928 -0.455 8.571 1.00 0.00 52 ARG A O 20
ATOM 33939 N N . ARG A 1 53 ? 16.284 -1.091 6.891 1.00 0.00 53 ARG A N 20
ATOM 33940 C CA . ARG A 1 53 ? 17.339 -1.569 7.777 1.00 0.00 53 ARG A CA 20
ATOM 33941 C C . ARG A 1 53 ? 18.712 -1.138 7.270 1.00 0.00 53 ARG A C 20
ATOM 33942 O O . ARG A 1 53 ? 18.910 -0.945 6.070 1.00 0.00 53 ARG A O 20
ATOM 33963 N N . LYS A 1 54 ? 19.657 -0.987 8.192 1.00 0.00 54 LYS A N 20
ATOM 33964 C CA . LYS A 1 54 ? 21.012 -0.579 7.839 1.00 0.00 54 LYS A CA 20
ATOM 33965 C C . LYS A 1 54 ? 21.558 -1.433 6.700 1.00 0.00 54 LYS A C 20
ATOM 33966 O O . LYS A 1 54 ? 21.109 -2.559 6.485 1.00 0.00 54 LYS A O 20
ATOM 33985 N N . ASP A 1 55 ? 22.529 -0.891 5.973 1.00 0.00 55 ASP A N 20
ATOM 33986 C CA . ASP A 1 55 ? 23.138 -1.605 4.857 1.00 0.00 55 ASP A CA 20
ATOM 33987 C C . ASP A 1 55 ? 22.089 -2.393 4.078 1.00 0.00 55 ASP A C 20
ATOM 33988 O O . ASP A 1 55 ? 22.370 -3.470 3.555 1.00 0.00 55 ASP A O 20
ATOM 33997 N N . ALA A 1 56 ? 20.879 -1.847 4.007 1.00 0.00 56 ALA A N 20
ATOM 33998 C CA . ALA A 1 56 ? 19.789 -2.499 3.292 1.00 0.00 56 ALA A CA 20
ATOM 33999 C C . ALA A 1 56 ? 20.164 -2.757 1.837 1.00 0.00 56 ALA A C 20
ATOM 34000 O O . ALA A 1 56 ? 20.149 -1.845 1.011 1.00 0.00 56 ALA A O 20
ATOM 34007 N N . GLU A 1 57 ? 20.501 -4.006 1.530 1.00 0.00 57 GLU A N 20
ATOM 34008 C CA . GLU A 1 57 ? 20.881 -4.383 0.174 1.00 0.00 57 GLU A CA 20
ATOM 34009 C C . GLU A 1 57 ? 20.090 -3.581 -0.856 1.00 0.00 57 GLU A C 20
ATOM 34010 O O . GLU A 1 57 ? 20.615 -2.653 -1.471 1.00 0.00 57 GLU A O 20
ATOM 34022 N N . GLN A 1 58 ? 18.826 -3.948 -1.038 1.00 0.00 58 GLN A N 20
ATOM 34023 C CA . GLN A 1 58 ? 17.962 -3.264 -1.994 1.00 0.00 58 GLN A CA 20
ATOM 34024 C C . GLN A 1 58 ? 18.033 -1.752 -1.806 1.00 0.00 58 GLN A C 20
ATOM 34025 O O . GLN A 1 58 ? 17.847 -1.245 -0.700 1.00 0.00 58 GLN A O 20
ATOM 34039 N N . SER A 1 59 ? 18.302 -1.037 -2.894 1.00 0.00 59 SER A N 20
ATOM 34040 C CA . SER A 1 59 ? 18.401 0.417 -2.848 1.00 0.00 59 SER A CA 20
ATOM 34041 C C . SER A 1 59 ? 17.123 1.031 -2.285 1.00 0.00 59 SER A C 20
ATOM 34042 O O . SER A 1 59 ? 16.126 0.339 -2.085 1.00 0.00 59 SER A O 20
ATOM 34050 N N . GLU A 1 60 ? 17.162 2.336 -2.033 1.00 0.00 60 GLU A N 20
ATOM 34051 C CA . GLU A 1 60 ? 16.007 3.043 -1.492 1.00 0.00 60 GLU A CA 20
ATOM 34052 C C . GLU A 1 60 ? 14.872 3.091 -2.512 1.00 0.00 60 GLU A C 20
ATOM 34053 O O . GLU A 1 60 ? 13.698 3.015 -2.152 1.00 0.00 60 GLU A O 20
ATOM 34065 N N . GLU A 1 61 ? 15.233 3.217 -3.785 1.00 0.00 61 GLU A N 20
ATOM 34066 C CA . GLU A 1 61 ? 14.245 3.276 -4.856 1.00 0.00 61 GLU A CA 20
ATOM 34067 C C . GLU A 1 61 ? 13.321 2.062 -4.811 1.00 0.00 61 GLU A C 20
ATOM 34068 O O . GLU A 1 61 ? 12.146 2.151 -5.165 1.00 0.00 61 GLU A O 20
ATOM 34080 N N . GLU A 1 62 ? 13.863 0.929 -4.375 1.00 0.00 62 GLU A N 20
ATOM 34081 C CA . GLU A 1 62 ? 13.087 -0.303 -4.285 1.00 0.00 62 GLU A CA 20
ATOM 34082 C C . GLU A 1 62 ? 11.987 -0.178 -3.235 1.00 0.00 62 GLU A C 20
ATOM 34083 O O . GLU A 1 62 ? 10.927 -0.793 -3.353 1.00 0.00 62 GLU A O 20
ATOM 34095 N N . THR A 1 63 ? 12.248 0.622 -2.206 1.00 0.00 63 THR A N 20
ATOM 34096 C CA . THR A 1 63 ? 11.282 0.827 -1.134 1.00 0.00 63 THR A CA 20
ATOM 34097 C C . THR A 1 63 ? 10.010 1.483 -1.657 1.00 0.00 63 THR A C 20
ATOM 34098 O O . THR A 1 63 ? 8.939 1.339 -1.068 1.00 0.00 63 THR A O 20
ATOM 34109 N N . GLU A 1 64 ? 10.135 2.203 -2.768 1.00 0.00 64 GLU A N 20
ATOM 34110 C CA . GLU A 1 64 ? 8.993 2.881 -3.370 1.00 0.00 64 GLU A CA 20
ATOM 34111 C C . GLU A 1 64 ? 8.056 1.880 -4.039 1.00 0.00 64 GLU A C 20
ATOM 34112 O O . GLU A 1 64 ? 6.840 1.933 -3.854 1.00 0.00 64 GLU A O 20
ATOM 34124 N N . GLU A 1 65 ? 8.631 0.968 -4.816 1.00 0.00 65 GLU A N 20
ATOM 34125 C CA . GLU A 1 65 ? 7.847 -0.045 -5.514 1.00 0.00 65 GLU A CA 20
ATOM 34126 C C . GLU A 1 65 ? 6.769 -0.622 -4.601 1.00 0.00 65 GLU A C 20
ATOM 34127 O O . GLU A 1 65 ? 5.652 -0.898 -5.041 1.00 0.00 65 GLU A O 20
ATOM 34139 N N . ILE A 1 66 ? 7.112 -0.802 -3.330 1.00 0.00 66 ILE A N 20
ATOM 34140 C CA . ILE A 1 66 ? 6.174 -1.345 -2.356 1.00 0.00 66 ILE A CA 20
ATOM 34141 C C . ILE A 1 66 ? 4.804 -0.688 -2.486 1.00 0.00 66 ILE A C 20
ATOM 34142 O O . ILE A 1 66 ? 3.808 -1.355 -2.766 1.00 0.00 66 ILE A O 20
ATOM 34158 N N . PHE A 1 67 ? 4.762 0.624 -2.283 1.00 0.00 67 PHE A N 20
ATOM 34159 C CA . PHE A 1 67 ? 3.514 1.373 -2.379 1.00 0.00 67 PHE A CA 20
ATOM 34160 C C . PHE A 1 67 ? 2.741 0.983 -3.635 1.00 0.00 67 PHE A C 20
ATOM 34161 O O . PHE A 1 67 ? 1.526 0.792 -3.595 1.00 0.00 67 PHE A O 20
ATOM 34178 N N . ASN A 1 68 ? 3.455 0.869 -4.750 1.00 0.00 68 ASN A N 20
ATOM 34179 C CA . ASN A 1 68 ? 2.837 0.503 -6.020 1.00 0.00 68 ASN A CA 20
ATOM 34180 C C . ASN A 1 68 ? 2.217 -0.889 -5.942 1.00 0.00 68 ASN A C 20
ATOM 34181 O O . ASN A 1 68 ? 1.042 -1.074 -6.257 1.00 0.00 68 ASN A O 20
ATOM 34192 N N . GLN A 1 69 ? 3.017 -1.864 -5.521 1.00 0.00 69 GLN A N 20
ATOM 34193 C CA . GLN A 1 69 ? 2.547 -3.239 -5.402 1.00 0.00 69 GLN A CA 20
ATOM 34194 C C . GLN A 1 69 ? 1.208 -3.296 -4.673 1.00 0.00 69 GLN A C 20
ATOM 34195 O O . GLN A 1 69 ? 0.369 -4.149 -4.963 1.00 0.00 69 GLN A O 20
ATOM 34209 N N . ILE A 1 70 ? 1.017 -2.384 -3.726 1.00 0.00 70 ILE A N 20
ATOM 34210 C CA . ILE A 1 70 ? -0.219 -2.330 -2.956 1.00 0.00 70 ILE A CA 20
ATOM 34211 C C . ILE A 1 70 ? -1.325 -1.630 -3.739 1.00 0.00 70 ILE A C 20
ATOM 34212 O O . ILE A 1 70 ? -2.500 -1.978 -3.621 1.00 0.00 70 ILE A O 20
ATOM 34228 N N . LEU A 1 71 ? -0.940 -0.643 -4.540 1.00 0.00 71 LEU A N 20
ATOM 34229 C CA . LEU A 1 71 ? -1.899 0.106 -5.346 1.00 0.00 71 LEU A CA 20
ATOM 34230 C C . LEU A 1 71 ? -2.358 -0.713 -6.548 1.00 0.00 71 LEU A C 20
ATOM 34231 O O . LEU A 1 71 ? -3.445 -0.494 -7.080 1.00 0.00 71 LEU A O 20
ATOM 34247 N N . GLN A 1 72 ? -1.522 -1.658 -6.967 1.00 0.00 72 GLN A N 20
ATOM 34248 C CA . GLN A 1 72 ? -1.844 -2.511 -8.105 1.00 0.00 72 GLN A CA 20
ATOM 34249 C C . GLN A 1 72 ? -3.092 -3.342 -7.827 1.00 0.00 72 GLN A C 20
ATOM 34250 O O . GLN A 1 72 ? -3.636 -3.986 -8.725 1.00 0.00 72 GLN A O 20
ATOM 34264 N N . THR A 1 73 ? -3.542 -3.325 -6.576 1.00 0.00 73 THR A N 20
ATOM 34265 C CA . THR A 1 73 ? -4.724 -4.078 -6.179 1.00 0.00 73 THR A CA 20
ATOM 34266 C C . THR A 1 73 ? -5.964 -3.191 -6.170 1.00 0.00 73 THR A C 20
ATOM 34267 O O . THR A 1 73 ? -7.087 -3.676 -6.308 1.00 0.00 73 THR A O 20
ATOM 34278 N N . MET A 1 74 ? -5.753 -1.889 -6.009 1.00 0.00 74 MET A N 20
ATOM 34279 C CA . MET A 1 74 ? -6.855 -0.933 -5.984 1.00 0.00 74 MET A CA 20
ATOM 34280 C C . MET A 1 74 ? -6.609 0.205 -6.970 1.00 0.00 74 MET A C 20
ATOM 34281 O O . MET A 1 74 ? -6.810 1.380 -6.661 1.00 0.00 74 MET A O 20
ATOM 34295 N N . PRO A 1 75 ? -6.165 -0.149 -8.185 1.00 0.00 75 PRO A N 20
ATOM 34296 C CA . PRO A 1 75 ? -5.883 0.829 -9.240 1.00 0.00 75 PRO A CA 20
ATOM 34297 C C . PRO A 1 75 ? -7.152 1.476 -9.785 1.00 0.00 75 PRO A C 20
ATOM 34298 O O . PRO A 1 75 ? -7.089 2.428 -10.563 1.00 0.00 75 PRO A O 20
ATOM 34309 N N . ASP A 1 76 ? -8.301 0.954 -9.371 1.00 0.00 76 ASP A N 20
ATOM 34310 C CA . ASP A 1 76 ? -9.585 1.483 -9.816 1.00 0.00 76 ASP A CA 20
ATOM 34311 C C . ASP A 1 76 ? -10.455 1.873 -8.625 1.00 0.00 76 ASP A C 20
ATOM 34312 O O . ASP A 1 76 ? -11.584 2.333 -8.794 1.00 0.00 76 ASP A O 20
ATOM 34321 N N . ILE A 1 77 ? -9.922 1.684 -7.423 1.00 0.00 77 ILE A N 20
ATOM 34322 C CA . ILE A 1 77 ? -10.650 2.015 -6.204 1.00 0.00 77 ILE A CA 20
ATOM 34323 C C . ILE A 1 77 ? -9.845 2.967 -5.325 1.00 0.00 77 ILE A C 20
ATOM 34324 O O . ILE A 1 77 ? -10.394 3.628 -4.445 1.00 0.00 77 ILE A O 20
ATOM 34340 N N . ALA A 1 78 ? -8.541 3.032 -5.572 1.00 0.00 78 ALA A N 20
ATOM 34341 C CA . ALA A 1 78 ? -7.661 3.906 -4.806 1.00 0.00 78 ALA A CA 20
ATOM 34342 C C . ALA A 1 78 ? -6.579 4.511 -5.694 1.00 0.00 78 ALA A C 20
ATOM 34343 O O . ALA A 1 78 ? -6.262 3.975 -6.757 1.00 0.00 78 ALA A O 20
ATOM 34350 N N . THR A 1 79 ? -6.015 5.630 -5.253 1.00 0.00 79 THR A N 20
ATOM 34351 C CA . THR A 1 79 ? -4.969 6.309 -6.008 1.00 0.00 79 THR A CA 20
ATOM 34352 C C . THR A 1 79 ? -3.998 7.028 -5.079 1.00 0.00 79 THR A C 20
ATOM 34353 O O . THR A 1 79 ? -4.354 7.403 -3.962 1.00 0.00 79 THR A O 20
ATOM 34364 N N . PHE A 1 80 ? -2.769 7.219 -5.548 1.00 0.00 80 PHE A N 20
ATOM 34365 C CA . PHE A 1 80 ? -1.746 7.894 -4.759 1.00 0.00 80 PHE A CA 20
ATOM 34366 C C . PHE A 1 80 ? -2.235 9.261 -4.289 1.00 0.00 80 PHE A C 20
ATOM 34367 O O . PHE A 1 80 ? -2.315 10.207 -5.073 1.00 0.00 80 PHE A O 20
ATOM 34384 N N . SER A 1 81 ? -2.561 9.356 -3.004 1.00 0.00 81 SER A N 20
ATOM 34385 C CA . SER A 1 81 ? -3.046 10.606 -2.429 1.00 0.00 81 SER A CA 20
ATOM 34386 C C . SER A 1 81 ? -1.885 11.471 -1.951 1.00 0.00 81 SER A C 20
ATOM 34387 O O . SER A 1 81 ? -1.768 12.637 -2.328 1.00 0.00 81 SER A O 20
ATOM 34395 N N . SER A 1 82 ? -1.027 10.891 -1.118 1.00 0.00 82 SER A N 20
ATOM 34396 C CA . SER A 1 82 ? 0.125 11.609 -0.584 1.00 0.00 82 SER A CA 20
ATOM 34397 C C . SER A 1 82 ? 1.427 10.922 -0.983 1.00 0.00 82 SER A C 20
ATOM 34398 O O . SER A 1 82 ? 1.838 9.941 -0.364 1.00 0.00 82 SER A O 20
ATOM 34406 N N . ARG A 1 83 ? 2.070 11.445 -2.022 1.00 0.00 83 ARG A N 20
ATOM 34407 C CA . ARG A 1 83 ? 3.325 10.881 -2.505 1.00 0.00 83 ARG A CA 20
ATOM 34408 C C . ARG A 1 83 ? 4.188 10.398 -1.343 1.00 0.00 83 ARG A C 20
ATOM 34409 O O . ARG A 1 83 ? 4.359 11.087 -0.337 1.00 0.00 83 ARG A O 20
ATOM 34430 N N . PRO A 1 84 ? 4.744 9.186 -1.483 1.00 0.00 84 PRO A N 20
ATOM 34431 C CA . PRO A 1 84 ? 5.598 8.583 -0.455 1.00 0.00 84 PRO A CA 20
ATOM 34432 C C . PRO A 1 84 ? 6.942 9.294 -0.329 1.00 0.00 84 PRO A C 20
ATOM 34433 O O . PRO A 1 84 ? 7.910 8.938 -1.002 1.00 0.00 84 PRO A O 20
ATOM 34444 N N . LYS A 1 85 ? 6.995 10.299 0.538 1.00 0.00 85 LYS A N 20
ATOM 34445 C CA . LYS A 1 85 ? 8.220 11.059 0.755 1.00 0.00 85 LYS A CA 20
ATOM 34446 C C . LYS A 1 85 ? 9.077 10.412 1.840 1.00 0.00 85 LYS A C 20
ATOM 34447 O O . LYS A 1 85 ? 8.624 9.512 2.546 1.00 0.00 85 LYS A O 20
ATOM 34466 N N . ALA A 1 86 ? 10.315 10.879 1.966 1.00 0.00 86 ALA A N 20
ATOM 34467 C CA . ALA A 1 86 ? 11.233 10.348 2.966 1.00 0.00 86 ALA A CA 20
ATOM 34468 C C . ALA A 1 86 ? 10.903 10.887 4.354 1.00 0.00 86 ALA A C 20
ATOM 34469 O O . ALA A 1 86 ? 10.719 12.091 4.536 1.00 0.00 86 ALA A O 20
ATOM 34476 N N . ILE A 1 87 ? 10.828 9.988 5.330 1.00 0.00 87 ILE A N 20
ATOM 34477 C CA . ILE A 1 87 ? 10.520 10.374 6.702 1.00 0.00 87 ILE A CA 20
ATOM 34478 C C . ILE A 1 87 ? 11.625 9.936 7.657 1.00 0.00 87 ILE A C 20
ATOM 34479 O O . ILE A 1 87 ? 12.474 9.116 7.307 1.00 0.00 87 ILE A O 20
ATOM 34495 N N . ARG A 1 88 ? 11.608 10.489 8.866 1.00 0.00 88 ARG A N 20
ATOM 34496 C CA . ARG A 1 88 ? 12.608 10.155 9.872 1.00 0.00 88 ARG A CA 20
ATOM 34497 C C . ARG A 1 88 ? 14.012 10.190 9.276 1.00 0.00 88 ARG A C 20
ATOM 34498 O O . ARG A 1 88 ? 14.835 9.316 9.547 1.00 0.00 88 ARG A O 20
ATOM 34519 N N . GLY A 1 89 ? 14.279 11.207 8.461 1.00 0.00 89 GLY A N 20
ATOM 34520 C CA . GLY A 1 89 ? 15.583 11.336 7.839 1.00 0.00 89 GLY A CA 20
ATOM 34521 C C . GLY A 1 89 ? 15.617 10.759 6.438 1.00 0.00 89 GLY A C 20
ATOM 34522 O O . GLY A 1 89 ? 16.368 11.228 5.583 1.00 0.00 89 GLY A O 20
ATOM 34526 N N . GLY A 1 90 ? 14.802 9.735 6.201 1.00 0.00 90 GLY A N 20
ATOM 34527 C CA . GLY A 1 90 ? 14.758 9.109 4.892 1.00 0.00 90 GLY A CA 20
ATOM 34528 C C . GLY A 1 90 ? 14.723 7.596 4.975 1.00 0.00 90 GLY A C 20
ATOM 34529 O O . GLY A 1 90 ? 14.216 6.928 4.073 1.00 0.00 90 GLY A O 20
ATOM 34533 N N . THR A 1 91 ? 15.265 7.051 6.060 1.00 0.00 91 THR A N 20
ATOM 34534 C CA . THR A 1 91 ? 15.296 5.607 6.256 1.00 0.00 91 THR A CA 20
ATOM 34535 C C . THR A 1 91 ? 13.925 4.989 6.007 1.00 0.00 91 THR A C 20
ATOM 34536 O O . THR A 1 91 ? 13.817 3.906 5.433 1.00 0.00 91 THR A O 20
ATOM 34547 N N . ALA A 1 92 ? 12.879 5.684 6.444 1.00 0.00 92 ALA A N 20
ATOM 34548 C CA . ALA A 1 92 ? 11.515 5.204 6.265 1.00 0.00 92 ALA A CA 20
ATOM 34549 C C . ALA A 1 92 ? 10.729 6.118 5.331 1.00 0.00 92 ALA A C 20
ATOM 34550 O O . ALA A 1 92 ? 11.186 7.206 4.983 1.00 0.00 92 ALA A O 20
ATOM 34557 N N . SER A 1 93 ? 9.545 5.668 4.928 1.00 0.00 93 SER A N 20
ATOM 34558 C CA . SER A 1 93 ? 8.697 6.443 4.030 1.00 0.00 93 SER A CA 20
ATOM 34559 C C . SER A 1 93 ? 7.245 6.417 4.496 1.00 0.00 93 SER A C 20
ATOM 34560 O O . SER A 1 93 ? 6.812 5.477 5.163 1.00 0.00 93 SER A O 20
ATOM 34568 N N . MET A 1 94 ? 6.497 7.457 4.140 1.00 0.00 94 MET A N 20
ATOM 34569 C CA . MET A 1 94 ? 5.093 7.553 4.521 1.00 0.00 94 MET A CA 20
ATOM 34570 C C . MET A 1 94 ? 4.244 8.035 3.349 1.00 0.00 94 MET A C 20
ATOM 34571 O O . MET A 1 94 ? 4.623 8.967 2.638 1.00 0.00 94 MET A O 20
ATOM 34585 N N . CYS A 1 95 ? 3.096 7.396 3.153 1.00 0.00 95 CYS A N 20
ATOM 34586 C CA . CYS A 1 95 ? 2.194 7.760 2.066 1.00 0.00 95 CYS A CA 20
ATOM 34587 C C . CYS A 1 95 ? 0.745 7.464 2.440 1.00 0.00 95 CYS A C 20
ATOM 34588 O O . CYS A 1 95 ? 0.471 6.587 3.260 1.00 0.00 95 CYS A O 20
ATOM 34596 N N . VAL A 1 96 ? -0.180 8.201 1.833 1.00 0.00 96 VAL A N 20
ATOM 34597 C CA . VAL A 1 96 ? -1.601 8.018 2.102 1.00 0.00 96 VAL A CA 20
ATOM 34598 C C . VAL A 1 96 ? -2.347 7.588 0.844 1.00 0.00 96 VAL A C 20
ATOM 34599 O O . VAL A 1 96 ? -1.991 7.980 -0.267 1.00 0.00 96 VAL A O 20
ATOM 34612 N N . PHE A 1 97 ? -3.386 6.779 1.027 1.00 0.00 97 PHE A N 20
ATOM 34613 C CA . PHE A 1 97 ? -4.183 6.294 -0.094 1.00 0.00 97 PHE A CA 20
ATOM 34614 C C . PHE A 1 97 ? -5.618 6.805 -0.001 1.00 0.00 97 PHE A C 20
ATOM 34615 O O . PHE A 1 97 ? -6.236 6.762 1.063 1.00 0.00 97 PHE A O 20
ATOM 34632 N N . ARG A 1 98 ? -6.142 7.287 -1.123 1.00 0.00 98 ARG A N 20
ATOM 34633 C CA . ARG A 1 98 ? -7.503 7.807 -1.169 1.00 0.00 98 ARG A CA 20
ATOM 34634 C C . ARG A 1 98 ? -8.288 7.177 -2.316 1.00 0.00 98 ARG A C 20
ATOM 34635 O O . ARG A 1 98 ? -7.706 6.654 -3.267 1.00 0.00 98 ARG A O 20
ATOM 34656 N N . HIS A 1 99 ? -9.613 7.230 -2.219 1.00 0.00 99 HIS A N 20
ATOM 34657 C CA . HIS A 1 99 ? -10.478 6.664 -3.248 1.00 0.00 99 HIS A CA 20
ATOM 34658 C C . HIS A 1 99 ? -10.642 7.634 -4.414 1.00 0.00 99 HIS A C 20
ATOM 34659 O O . HIS A 1 99 ? -10.688 8.850 -4.221 1.00 0.00 99 HIS A O 20
ATOM 34674 N N . LEU A 1 100 ? -10.730 7.090 -5.622 1.00 0.00 100 LEU A N 20
ATOM 34675 C CA . LEU A 1 100 ? -10.889 7.908 -6.820 1.00 0.00 100 LEU A CA 20
ATOM 34676 C C . LEU A 1 100 ? -12.103 8.824 -6.697 1.00 0.00 100 LEU A C 20
ATOM 34677 O O . LEU A 1 100 ? -13.236 8.402 -6.926 1.00 0.00 100 LEU A O 20
ATOM 34693 N N . SER A 1 101 ? -11.857 10.079 -6.337 1.00 0.00 101 SER A N 20
ATOM 34694 C CA . SER A 1 101 ? -12.930 11.054 -6.182 1.00 0.00 101 SER A CA 20
ATOM 34695 C C . SER A 1 101 ? -13.454 11.506 -7.542 1.00 0.00 101 SER A C 20
ATOM 34696 O O . SER A 1 101 ? -14.653 11.442 -7.811 1.00 0.00 101 SER A O 20
ATOM 34704 N N . LYS A 1 102 ? -12.545 11.962 -8.397 1.00 0.00 102 LYS A N 20
ATOM 34705 C CA . LYS A 1 102 ? -12.912 12.424 -9.731 1.00 0.00 102 LYS A CA 20
ATOM 34706 C C . LYS A 1 102 ? -13.597 11.314 -10.521 1.00 0.00 102 LYS A C 20
ATOM 34707 O O . LYS A 1 102 ? -13.799 10.210 -10.015 1.00 0.00 102 LYS A O 20
ATOM 34726 N N . LYS A 1 103 ? -13.952 11.613 -11.766 1.00 0.00 103 LYS A N 20
ATOM 34727 C CA . LYS A 1 103 ? -14.613 10.641 -12.629 1.00 0.00 103 LYS A CA 20
ATOM 34728 C C . LYS A 1 103 ? -13.592 9.729 -13.303 1.00 0.00 103 LYS A C 20
ATOM 34729 O O . LYS A 1 103 ? -13.758 9.346 -14.460 1.00 0.00 103 LYS A O 20
ATOM 34748 N N . GLU A 1 104 ? -12.537 9.386 -12.570 1.00 0.00 104 GLU A N 20
ATOM 34749 C CA . GLU A 1 104 ? -11.490 8.519 -13.098 1.00 0.00 104 GLU A CA 20
ATOM 34750 C C . GLU A 1 104 ? -12.046 7.138 -13.434 1.00 0.00 104 GLU A C 20
ATOM 34751 O O . GLU A 1 104 ? -12.220 6.796 -14.604 1.00 0.00 104 GLU A O 20
ATOM 34763 N N . GLU A 1 105 ? -12.321 6.350 -12.400 1.00 0.00 105 GLU A N 20
ATOM 34764 C CA . GLU A 1 105 ? -12.856 5.006 -12.586 1.00 0.00 105 GLU A CA 20
ATOM 34765 C C . GLU A 1 105 ? -13.887 4.676 -11.510 1.00 0.00 105 GLU A C 20
ATOM 34766 O O . GLU A 1 105 ? -13.691 4.980 -10.333 1.00 0.00 105 GLU A O 20
ATOM 34778 N N . LYS A 1 106 ? -14.985 4.054 -11.923 1.00 0.00 106 LYS A N 20
ATOM 34779 C CA . LYS A 1 106 ? -16.048 3.681 -10.997 1.00 0.00 106 LYS A CA 20
ATOM 34780 C C . LYS A 1 106 ? -15.851 2.257 -10.487 1.00 0.00 106 LYS A C 20
ATOM 34781 O O . LYS A 1 106 ? -15.012 1.516 -10.997 1.00 0.00 106 LYS A O 20
ATOM 34800 N N . SER A 1 107 ? -16.632 1.881 -9.478 1.00 0.00 107 SER A N 20
ATOM 34801 C CA . SER A 1 107 ? -16.541 0.547 -8.899 1.00 0.00 107 SER A CA 20
ATOM 34802 C C . SER A 1 107 ? -17.919 -0.102 -8.811 1.00 0.00 107 SER A C 20
ATOM 34803 O O . SER A 1 107 ? -18.912 0.561 -8.510 1.00 0.00 107 SER A O 20
ATOM 34811 N N . GLY A 1 108 ? -17.972 -1.404 -9.076 1.00 0.00 108 GLY A N 20
ATOM 34812 C CA . GLY A 1 108 ? -19.232 -2.122 -9.022 1.00 0.00 108 GLY A CA 20
ATOM 34813 C C . GLY A 1 108 ? -19.884 -2.046 -7.655 1.00 0.00 108 GLY A C 20
ATOM 34814 O O . GLY A 1 108 ? -19.609 -1.147 -6.861 1.00 0.00 108 GLY A O 20
ATOM 34818 N N . PRO A 1 109 ? -20.773 -3.009 -7.365 1.00 0.00 109 PRO A N 20
ATOM 34819 C CA . PRO A 1 109 ? -21.485 -3.069 -6.086 1.00 0.00 109 PRO A CA 20
ATOM 34820 C C . PRO A 1 109 ? -20.564 -3.434 -4.926 1.00 0.00 109 PRO A C 20
ATOM 34821 O O . PRO A 1 109 ? -19.480 -3.979 -5.130 1.00 0.00 109 PRO A O 20
ATOM 34832 N N . SER A 1 110 ? -21.004 -3.130 -3.709 1.00 0.00 110 SER A N 20
ATOM 34833 C CA . SER A 1 110 ? -20.217 -3.424 -2.517 1.00 0.00 110 SER A CA 20
ATOM 34834 C C . SER A 1 110 ? -21.123 -3.786 -1.344 1.00 0.00 110 SER A C 20
ATOM 34835 O O . SER A 1 110 ? -22.347 -3.688 -1.437 1.00 0.00 110 SER A O 20
ATOM 34843 N N . SER A 1 111 ? -20.512 -4.206 -0.241 1.00 0.00 111 SER A N 20
ATOM 34844 C CA . SER A 1 111 ? -21.263 -4.587 0.950 1.00 0.00 111 SER A CA 20
ATOM 34845 C C . SER A 1 111 ? -20.497 -4.216 2.217 1.00 0.00 111 SER A C 20
ATOM 34846 O O . SER A 1 111 ? -19.375 -4.672 2.433 1.00 0.00 111 SER A O 20
ATOM 34854 N N . GLY A 1 112 ? -21.113 -3.385 3.052 1.00 0.00 112 GLY A N 20
ATOM 34855 C CA . GLY A 1 112 ? -20.476 -2.966 4.286 1.00 0.00 112 GLY A CA 20
ATOM 34856 C C . GLY A 1 112 ? -20.598 -4.005 5.383 1.00 0.00 112 GLY A C 20
ATOM 34857 O O . GLY A 1 112 ? -20.621 -3.667 6.567 1.00 0.00 112 GLY A O 20
#

Organism: Mus musculus (NCBI:txid10090)